Protein 9D1K (pdb70)

Sequence (2134 aa):
NSELIVSTGYGPVQGTARTSLYGTGYVSFQGIPYAKPPVGELRFKDPTPPENWTQVLDCTEQCDPCFHFDRRVNKIVGSEDSLRLNIFSKTIKPTKPLPVMVYIYGGGFVEGTSGTELYGPDYLIEKDIVLVTLNYRVGALGFLCCQSPTAGVPGNAGLKDQRLALRWVRDNIASFGGDPSAITLFGHSAGGASVQYHTIADASNLFQRAIIMSGSTMCSWALTPQRNWPEKLAKAIGWQGEGDEEAALQYLRQQASPESIVDHQEKLFGPQEIQEGLLSPFAPTIEPYESEVCFIPRSPFEMSSRTAWGNSIDIMIGGTSEEGLILLPKVKPQLPSMLQDPRLFVGNVPFFHLKLSLEQRMMAFGEQLKQLYYPDSNPSIDNLDGFVNMASDRIFWHDLHRTILARANYACTAKTFVYRFCVDSPFFNHYRIHMVDPNARGTSHADEISYLFSNIFAKPLDKSTLEYRAIQHLVDIFTSSFATNSDPNCDSTASLSWTAVPKKTAPPYNCLNISNDGVEVVELPESRRLQLWDSFYVNDALFELIVSTGYGPVQGTARTSLYGTGYVSFQGIPYAKPPVGELRFKDPTPPENWTQVLDCTEQCDPCFHFDRRVNIVGSEDSLRLNIFSKTIKPTKPLPVMVYIYGGGFVEGTSGTELYGPDYLIEKDIVLVTLNYRVGALGFLCCQSPTAGVPGNAGLKDQRLALRWVRDNIASFGGDPSSAITLFGHSAGGASVQYHTIADASNLFQRAIIMSGSTMCSWALTPQRNWPEKLAKAIGWQGEGDEEAALQYLRQASPESIVDHQELFGPQEIQESPFAPTIEPYESEVCFIPRSPFEMSRTAWGNSIDIMIGGTSEEGLILLPKVKPQLPSMLQDPRLFVGNVPFHLKLSLEQRMAFGEQLKQLYYPDSNPSIDNLDGFVNMASDRIFWHDLHRTILARANNYACTAKTFVYRFCVDSPFFNHYRIHMVDPNARRGTSHADEISYLFSNIFAKPLDKSTLEYRRAIQHLVDIFTSFATNSDPNCDSTASLSWTAVPKTAPPYNCLNISNDGVEVVELPESRRLQLWDSFYVNDALFELIVSTGYGPVQGTARTSLYGTGYVSFQGIPYAKPPVGELRFKDPTPPENWTQVLDCTEQCDPCFHFDRRVNKIVVGSEDSLRLNIFSKTIKPTKPLPVMVYIYGGGFVEGTSGTELYGPDYLIEKDIVLVTLNYRVGALGFLCCQSPTAGVPGNAGLKDQRLALRWVRDNIASFGGDPSAITLFGHSAGGASVQYHTIADASNLFQRAIIMSGSTMCSWALTPQRNWPEKLAKAIGWQGDEEAALQYLRQASPESIVDHQELFGPQEIQEGLLSPFAPTIEPYESEVCFIPRSPFEMSSRTAWGNSIDIMIGGTSEEGLILLPKVKPQLPSMLQDPRLFVGNVPFHLKLSLEQRMAFGEQLKQLYYPDSNPSIDNLDGFVNMASDRIFWHDLHRTILARANYACTAKTFVYRFCVDSPFFNHYRIHMVDPNARGTSHADEISYLFSNIFAKPLDKSTLEYRAIQHLVDIFTSSFATNSDPNCDSTASLSWTAVPKTAPPYNCLNISNDGVEVVELPESRRLQLWDSFYVNDALFNSELIVSTGYGPVQGTARTSLYGTGYVSFQGIPYAKPPVGELRFDPTPPENWTQVLDCTEQCDPCFHFDRRVNKIVGSEDSLRLNIFSKTIKPTKPLPVMVYIYGGGFVEGTSGTELYGPDYLIEKDIVLVTLNYRVGALGFLCCQSPTAGVPGNAGLKDQRLALRWVRDNIASFGGDPSAITLFGHSAGGASVQYHTIADASNLFQRAIIMSGSTMCSWALTPQRNWPEKLAKAIGWQGEGDEEAALQYLRQASPESIVDHQEKLFGPQEIQEGLLSPFAPTIEPYESEVCFIPRSPFEMSRTAWGNSIDIMIGGTSEEGLILLPKVKPQLPSMLQDPRLFVGNVPFHLKLSLEQRMAFGEQLKQLYYPDSNPSIDNLDGFVNMASDRIFWHDLHRTILARANYACTAKTFVYRFCVDSPFFNHYRIHMVDPNARGTSHADEISYLFSNIFAKPLDKSTLEYRAIQHLVDIFTSFATNSDPNCDSTASLSWTAVPTAPPYNCLNISNDGVEVVELPESRRLQLWDSFYVNDALF

B-factor: mean 40.13, std 13.58, range [16.26, 100.52]

Foldseek 3Di:
DVLQWFQWPQEIEGWDWDAFLVGQIKIKFEFAALFDQCAQLSFLAATDGHHGDYPHHYRHDHDFAAWAQDPVVRGTTGDSRFLGKMKMASALDDPAAAFEEEEDEDDLLHDDGQDQQQFAQRLQRVDRYMYMYGHFHGFCSQAPDDQDPVLNNQGRSRLSSVQSVLVCCLRTVVSRRHDQAQYEYEYAALRLQSQQLLQLFPLHVSHFEYEREQYHLLFPQQEADDDLLLQLLLVVLPDDDDDDNSVSVVSVSPDDSRSRNVCQAVRDDPVCVLQVHSGNRHHYQGNDDDPRRSHPDRSVVSLLVGNNLAHAYEYEYEDQALLLCCVVCVVCQQVLLVDPCNQLSLLRPPAPDDSVRSVVLSVVLCCVLPVDHGDHPVRCRSVSNSSSCSRTDLSSVLSLLSSLARNPPYFYAYAYEWAWDLQQLVCCCPPRHNPDTTRYRPSCSSLRRPHSRDHDDDCVALSVVSSVLVSQQVSCCSRPVGSDGPQQVVDDRGTQHSVHLWGWHWYQYSVGTDIDIDPCSVVSVSSVVSCVVHDSD/DQWFAAPQEIEGWAWDAFLVGQIKIKFAFAALFDQCAQLSFLAATHGHHHDYDYHYRHDHDWAAFAQDPVVRTTGDSRFLGKMKMESALDDPAFFFEEEEDEDDLLHDDGQDQQQFAQRLLNVDRYMYMYGHFHGFCRQAPDDQDVVSNNQGRNRLSSVQSVLVSCLRGSNSRRHDQAQYEYEYAALRLQSQQLLQLFPLHNSHFEYEREQYHLLFPSQEAEDDLLLQLLLVQLPDPRDDDSSVSVVSVSVDDSVSSNVRQCRDDDVRVVASNGHGYQGNDDDPRRSHPDRSVVSLLVGNSLAHEYEYEYEDQALLLVCLVCVVCVQVLLPPPCNQLSLLHPPAPDDPVRSVVLSVVLCCVQPVPHGGDPVRCRSVSVSSSCSRTDLSSLLSLLSSLARSVPYFYAYAYEKAWDLQQLVCCCPRRHNGDTIRYRPSCSSLAHPHSRDHDDDCPALSVQLSVLVSQQVSCCSRPVGSCGPQQPPHDRGTQHSVPLWGWHWYQYSVGTDIDTDPCSVVSVSVVVSQPVHDSD/DQWFAWPQEIEGWDWDAFQVGAIKIKFEFAALFDQCAFLSFLAATDGHHGDYDHHYRYDHAWAAFAQDPVVRDTTGDSRFLGKMKMASALDDPAFAFEEEEDEDDLLHDDDPDLQQFAQRLQNVDRYMYMYGHFHGFCRQAPDDQDPVLNNQGRNRLSSVQSVLVRCLRTVVSSRHDQAQYEYEYAALRLQSQQLLQLFPLHNSHFEYEREQYHLLFPQQEAEDDLLLQLLLVQLPVPDPSSVSVVSVSVDDSVSSNVRQQSDDPVCVLQPYDGNGHGYQGNDDDPRRSHPDRSVVSLLVGNNLQHEYEYEYEDQQLLLVCLVCVVVVQVLLPDPCNQLSLLNPVAPDDPVRSVVLSVVLCCVLPVDHGDDPVDCRSVRNSSSCSRGDLSSLLSLLSSLARSVPYFYAYAYEWAWDLQQQVCCCPRRNVGDTIRYRCSCSSLRRDHSSDHDDDCVALSNVLSVLVSQQVSCCSHPVGSDDPQNPVDDRGTQHSVHLWGWHWYQYSVGTDIDTDPCSVVSVSSVVSCVVHDSD/DVVQWFAAPQEIEGWDWDAFLVGQIKIKFAFAALFDQCAQLNFQATHGHHHDYDHHYRHDHDFAAFAQDPVVRHTTGDSRFLGKMKMASALDDPAQAFEEEEDEDDLLHDDGQDQQQFACRLQNVDRYMYMYGHFHGFCRQAPDDQDPPSPNQGRNRLSSVQSVLVSCLRGVVSSRHDQAQYEYEYAALRLQSQQLLQLFPLHNSHFEYEREQYHLLFPQQEAEDDLLLQLLLVQLPDDDPDDSSVSVVSVSPDDSSSSNVCQAVRDDPVCVLLVHRGRGHGYQGNDDDPRRSHPDRSVVSLLVGNNLAHAYEYEYEDQALLLCCVVCVVVPQVLQPPPCVQLSLLRPPADADSVRSVVLSVVLCCVQPDPHGDDPVRCRSVRNSSSCSRTDLSSQLSLQSSQVRNPPYFYAYAYEWAKDLQQLVCCCPPRHVPDIINYRCSCSSLAHPHSRDHDDDCVALSNVLSVLVSQQVSVCSGPVHSDGPQQVVHDGGTAHPGLWGWHWYQYSVGTDIGTDPCSVVSVSVVVSNPPHDSD

Secondary structure (DSSP, 8-state):
-GGGEEEETTEEEE-EEEE-TTS-EEEEEEEEE-S----GGGTTSPP-PPPP--SPEE-SSPPPPPSEEETTTTEEE--SS--EEEEEES-SS-SSPEEEEEEE--STTT-----TTTSB-TTGGGSS-EEEEE----THHHH---S-GGG---S-HHHHHHHHHHHHHHHHGGGGTEEEEEEEEEEETHHHHHHHHHHH-TT----SEEEEES--TTSGGG----SSHHHHHHHHHT----S-HHHHHHHHHHS-HHHHHHHTTS---HHHHHTT---SSS----SS--SS-S--S-HHHHHHT-GGGGSEEEEEEETBGGGGHHHHHTTTHHHHTT-TTTTGGGS-TTSS--HHHHHHHHHHHHHHH-SSS--BTTB-HHHHHHHHIIIIIHHHHHHHHHHHHH-SS--EEEEEE----TTT-HHHHHHT-SS--S-BTTGGGGGTSB-TT--PPPTTSHHHHHHHHHHHHHHHHHHHS----GGGTTS--PPPPTT-SS-EEEEEETTEEEEEE-TTHHHHHHHHHTTTTS---/--EEEETTEEEE-EEEE-TTS-EEEEEEEEE-S----GGGTTSPP-PPPP--SPEE-SSPPPPPSB--TTT--B--SS--EEEEEES-SS-SS-EEEEEEE--STTT-----HHHHBTTTGGGSS-EEEEE----HHHHH---SSGGG---S-HHHHHHHHHHHHHHHHGGGGTEEEEEEEEEEETHHHHHHHHHHH-TT----SEEEEES--TTSGGG----SSHHHHHHHHHT----S-HHHHHHHHHHS-HHHHHHH-----HHHHH---SS----SS--SS-S--S-HHHHHHT-GGGGSEEEEEEETTGGGGHHHHHGGGHHHHHH-TTTTGGGS-TTS---HHHHHHHHHHHHHHH-TTS--BTTB-HHHHHHHHIIIIIHHHHHHHHHHHHH-TTS-EEEEEE----TTT-HHIIIII-TT--S--TTGGGGGTSB-TT--PPPTTSHHHHHHHHHHHHHHHHHHHS----GGGTTS--PPPPTT-SS-EEEEE-SS-EEEEE-TTHHHHHHHHHT-SSS---/--EEE-SS-EEE-EEEE-TTS-EEEEEEEEE-S----GGGTTSPP-PPPP--S-EE-SSPPP--SEEETTTTEEE--SS--EEEEEES-SS-SSPEEEEEEE--STTT-----TTTSBSTTGGGSS-EEEEE----THHHH---S-GGG---S-HHHHHHHHHHHHHHHHGGGGTEEEEEEEEEEETHHHHHHHHHHH-TT----SEEEEES--TTSGGG----SSHHHHHHHHHT----HHHHHHHHHHS-HHHHHHH-----HHHHHTT---SSS----SS--SS-S--S-HHHHHHT-GGGGSEEEEEEETBGGGGHHHHHTTTHHHHHS-TTTTGGGS-TTS---HHHHHHHHHHHHHHH-TTS--BTTB-HHHHHHHHIIIIIHHHHHHHHHHHHH-SSS-EEEEEE----TTT-HHIIIII-TT--S-BTTGGGGGTSB-TT-----TTSHHHHHHHHHHHHHHHHHHHS----GGGTTS--PPPPTT-SS-EEEEEETTEEEEEE-TTHHHHHHHHHHTTTS---/-GGGEEEETTEEEE-EEEE-TTS-EEEEEEEEE-S----GGG-----PPPP--S-EE-SSPPP-BSEEETTTTEEE-BSS--EEEEEES-SS-SSPEEEEEEE--STTT-----TTTSBTTTGGGSS-EEEEE----HHHHH-----TTSS--S-HHHHHHHHHHHHHHHHGGGGTEEEEEEEEEEETHHHHHHHHHHH-TT----SEEEEES--TTSGGG----SSHHHHHHHHHT------HHHHHHHHHHS-HHHHHHHTTS---HHHHHTT---SSS----SS--SS-S--S-HHHHHHT-GGGGSEEEEEEESBGGGGHHHHHTTTHHHHHH-TTTTGGGS-TTS---HHHHHHHHHHHHHHH-TT---BTTB-HHHHHHHHIIIIIHHHHHHHHHHHHH-SS--EEEEEE----TTT-HHIIIII-TT--S-BTTGGGGGTSB-TT--PPPTTSHHHHHHHHHHHHHHHHHHHS----GGGSSS--------S--EEEEE-SS-EEEEE-TTHHHHHHHHHT-SSS---

Structure (mmCIF, N/CA/C/O backbone):
data_9D1K
#
_entry.id   9D1K
#
_cell.length_a   87.517
_cell.length_b   108.119
_cell.length_c   115.623
_cell.angle_alpha   90.00
_cell.angle_beta   101.38
_cell.angle_gamma   90.00
#
_symmetry.space_group_name_H-M   'P 1 21 1'
#
loop_
_entity.id
_entity.type
_entity.pdbx_description
1 polymer 'Carboxylic ester hydrolase'
2 polymer 'Carboxylic ester hydrolase'
3 polymer 'Carboxylic ester hydrolase'
4 polymer 'Carboxylic ester hydrolase'
5 non-polymer GLYCEROL
6 non-polymer DI(HYDROXYETHYL)ETHER
7 non-polymer 1,2-ETHANEDIOL
8 non-polymer 3,6,9,12,15,18-HEXAOXAICOSANE-1,20-DIOL
9 non-polymer 'PHOSPHATE ION'
10 non-polymer 3,6,9,12,15,18,21,24,27-NONAOXANONACOSANE-1,29-DIOL
11 non-polymer 'HEXAETHYLENE GLYCOL'
12 non-polymer 'TRIETHYLENE GLYCOL'
13 non-polymer 'TETRAETHYLENE GLYCOL'
14 water water
#
loop_
_atom_site.group_PDB
_atom_site.id
_atom_site.type_symbol
_atom_site.label_atom_id
_atom_site.label_alt_id
_atom_site.label_comp_id
_atom_site.label_asym_id
_atom_site.label_entity_id
_atom_site.label_seq_id
_atom_site.pdbx_PDB_ins_code
_atom_site.Cartn_x
_atom_site.Cartn_y
_atom_site.Cartn_z
_atom_site.occupancy
_atom_site.B_iso_or_equiv
_atom_site.auth_seq_id
_atom_site.auth_comp_id
_atom_site.auth_asym_id
_atom_site.auth_atom_id
_atom_site.pdbx_PDB_model_num
ATOM 1 N N . ASN A 1 3 ? 26.262 31.363 35.878 1.00 63.35 3 ASN A N 1
ATOM 2 C CA . ASN A 1 3 ? 27.150 30.284 35.467 1.00 62.92 3 ASN A CA 1
ATOM 3 C C . ASN A 1 3 ? 28.543 30.457 36.049 1.00 59.38 3 ASN A C 1
ATOM 4 O O . ASN A 1 3 ? 29.025 29.585 36.775 1.00 48.08 3 ASN A O 1
ATOM 9 N N . SER A 1 4 ? 29.180 31.587 35.720 1.00 58.00 4 SER A N 1
ATOM 10 C CA . SER A 1 4 ? 30.516 31.873 36.234 1.00 56.45 4 SER A CA 1
ATOM 11 C C . SER A 1 4 ? 30.567 31.787 37.758 1.00 56.67 4 SER A C 1
ATOM 12 O O . SER A 1 4 ? 31.584 31.355 38.325 1.00 50.21 4 SER A O 1
ATOM 15 N N . GLU A 1 5 ? 29.482 32.173 38.438 1.00 55.95 5 GLU A N 1
ATOM 16 C CA . GLU A 1 5 ? 29.399 31.963 39.881 1.00 56.68 5 GLU A CA 1
ATOM 17 C C . GLU A 1 5 ? 29.476 30.488 40.252 1.00 55.19 5 GLU A C 1
ATOM 18 O O . GLU A 1 5 ? 29.828 30.163 41.396 1.00 49.57 5 GLU A O 1
ATOM 24 N N . LEU A 1 6 ? 29.162 29.596 39.307 1.00 49.19 6 LEU A N 1
ATOM 25 C CA . LEU A 1 6 ? 29.115 28.158 39.536 1.00 44.71 6 LEU A CA 1
ATOM 26 C C . LEU A 1 6 ? 30.315 27.432 38.940 1.00 36.59 6 LEU A C 1
ATOM 27 O O . LEU A 1 6 ? 30.244 26.221 38.707 1.00 30.73 6 LEU A O 1
ATOM 32 N N . ILE A 1 7 ? 31.407 28.146 38.657 1.00 32.36 7 ILE A N 1
ATOM 33 C CA . ILE A 1 7 ? 32.687 27.509 38.360 1.00 34.84 7 ILE A CA 1
ATOM 34 C C . ILE A 1 7 ? 33.464 27.434 39.663 1.00 32.62 7 ILE A C 1
ATOM 35 O O . ILE A 1 7 ? 33.639 28.449 40.345 1.00 32.54 7 ILE A O 1
ATOM 40 N N . VAL A 1 8 ? 33.910 26.237 40.025 1.00 32.26 8 VAL A N 1
ATOM 41 C CA . VAL A 1 8 ? 34.630 26.024 41.272 1.00 27.43 8 VAL A CA 1
ATOM 42 C C . VAL A 1 8 ? 36.005 25.499 40.924 1.00 31.73 8 VAL A C 1
ATOM 43 O O . VAL A 1 8 ? 36.131 24.539 40.157 1.00 29.38 8 VAL A O 1
ATOM 47 N N . SER A 1 9 ? 37.030 26.124 41.488 1.00 31.37 9 SER A N 1
ATOM 48 C CA . SER A 1 9 ? 38.398 25.672 41.305 1.00 33.97 9 SER A CA 1
ATOM 49 C C . SER A 1 9 ? 38.705 24.576 42.324 1.00 36.08 9 SER A C 1
ATOM 50 O O . SER A 1 9 ? 38.551 24.786 43.536 1.00 28.61 9 SER A O 1
ATOM 53 N N . THR A 1 10 ? 39.118 23.408 41.832 1.00 32.05 10 THR A N 1
ATOM 54 C CA . THR A 1 10 ? 39.546 22.292 42.665 1.00 33.65 10 THR A CA 1
ATOM 55 C C . THR A 1 10 ? 41.032 22.014 42.456 1.00 36.28 10 THR A C 1
ATOM 56 O O . THR A 1 10 ? 41.682 22.585 41.576 1.00 34.57 10 THR A O 1
ATOM 60 N N . GLY A 1 11 ? 41.573 21.119 43.286 1.00 37.65 11 GLY A N 1
ATOM 61 C CA . GLY A 1 11 ? 42.974 20.743 43.136 1.00 37.62 11 GLY A CA 1
ATOM 62 C C . GLY A 1 11 ? 43.284 20.047 41.826 1.00 38.78 11 GLY A C 1
ATOM 63 O O . GLY A 1 11 ? 44.450 20.007 41.412 1.00 38.74 11 GLY A O 1
ATOM 64 N N . TYR A 1 12 ? 42.266 19.494 41.162 1.00 33.57 12 TYR A N 1
ATOM 65 C CA . TYR A 1 12 ? 42.405 18.859 39.857 1.00 39.00 12 TYR A CA 1
ATOM 66 C C . TYR A 1 12 ? 42.120 19.803 38.693 1.00 38.53 12 TYR A C 1
ATOM 67 O O . TYR A 1 12 ? 42.408 19.445 37.545 1.00 35.82 12 TYR A O 1
ATOM 76 N N . GLY A 1 13 ? 41.553 20.983 38.958 1.00 31.19 13 GLY A N 1
ATOM 77 C CA . GLY A 1 13 ? 41.142 21.895 37.919 1.00 37.22 13 GLY A CA 1
ATOM 78 C C . GLY A 1 13 ? 39.755 22.449 38.180 1.00 34.42 13 GLY A C 1
ATOM 79 O O . GLY A 1 13 ? 39.094 22.087 39.161 1.00 34.10 13 GLY A O 1
ATOM 80 N N . PRO A 1 14 ? 39.287 23.337 37.306 1.00 34.61 14 PRO A N 1
ATOM 81 C CA . PRO A 1 14 ? 37.951 23.912 37.478 1.00 31.97 14 PRO A CA 1
ATOM 82 C C . PRO A 1 14 ? 36.851 23.019 36.925 1.00 32.98 14 PRO A C 1
ATOM 83 O O . PRO A 1 14 ? 37.047 22.245 35.983 1.00 33.24 14 PRO A O 1
ATOM 87 N N . VAL A 1 15 ? 35.677 23.127 37.553 1.00 27.90 15 VAL A N 1
ATOM 88 C CA . VAL A 1 15 ? 34.487 22.407 37.119 1.00 31.66 15 VAL A CA 1
ATOM 89 C C . VAL A 1 15 ? 33.320 23.381 37.118 1.00 30.49 15 VAL A C 1
ATOM 90 O O . VAL A 1 15 ? 33.263 24.310 37.932 1.00 31.38 15 VAL A O 1
ATOM 94 N N . GLN A 1 16 ? 32.374 23.145 36.213 1.00 33.38 16 GLN A N 1
ATOM 95 C CA . GLN A 1 16 ? 31.240 24.031 35.997 1.00 31.96 16 GLN A CA 1
ATOM 96 C C . GLN A 1 16 ? 29.952 23.310 36.391 1.00 30.19 16 GLN A C 1
ATOM 97 O O . GLN A 1 16 ? 29.656 22.236 35.860 1.00 33.87 16 GLN A O 1
ATOM 103 N N . GLY A 1 17 ? 29.195 23.902 37.318 1.00 28.58 17 GLY A N 1
ATOM 104 C CA . GLY A 1 17 ? 27.933 23.350 37.766 1.00 33.54 17 GLY A CA 1
ATOM 105 C C . GLY A 1 17 ? 26.734 24.057 37.134 1.00 36.94 17 GLY A C 1
ATOM 106 O O . GLY A 1 17 ? 26.875 24.950 36.306 1.00 34.28 17 GLY A O 1
ATOM 107 N N . THR A 1 18 ? 25.533 23.630 37.557 1.00 32.89 18 THR A N 1
ATOM 108 C CA . THR A 1 18 ? 24.264 24.182 37.082 1.00 33.65 18 THR A CA 1
ATOM 109 C C . THR A 1 18 ? 23.400 24.617 38.256 1.00 39.93 18 THR A C 1
ATOM 110 O O . THR A 1 18 ? 23.461 24.038 39.345 1.00 34.06 18 THR A O 1
ATOM 114 N N . ALA A 1 19 ? 22.559 25.619 38.016 1.00 31.72 19 ALA A N 1
ATOM 115 C CA . ALA A 1 19 ? 21.495 25.949 38.953 1.00 32.82 19 ALA A CA 1
ATOM 116 C C . ALA A 1 19 ? 20.289 25.065 38.657 1.00 33.63 19 ALA A C 1
ATOM 117 O O . ALA A 1 19 ? 19.982 24.786 37.495 1.00 34.31 19 ALA A O 1
ATOM 119 N N . ARG A 1 20 ? 19.622 24.601 39.712 1.00 33.70 20 ARG A N 1
ATOM 120 C CA . ARG A 1 20 ? 18.486 23.697 39.577 1.00 31.83 20 ARG A CA 1
ATOM 121 C C . ARG A 1 20 ? 17.358 24.166 40.479 1.00 34.39 20 ARG A C 1
ATOM 122 O O . ARG A 1 20 ? 17.565 24.957 41.405 1.00 33.53 20 ARG A O 1
ATOM 130 N N . THR A 1 21 ? 16.158 23.659 40.197 1.00 31.61 21 THR A N 1
ATOM 131 C CA . THR A 1 21 ? 14.980 23.885 41.026 1.00 35.53 21 THR A CA 1
ATOM 132 C C . THR A 1 21 ? 14.417 22.544 41.477 1.00 29.58 21 THR A C 1
ATOM 133 O O . THR A 1 21 ? 14.187 21.652 40.652 1.00 37.62 21 THR A O 1
ATOM 137 N N . SER A 1 22 ? 14.191 22.410 42.777 1.00 34.07 22 SER A N 1
ATOM 138 C CA . SER A 1 22 ? 13.665 21.171 43.335 1.00 31.46 22 SER A CA 1
ATOM 139 C C . SER A 1 22 ? 12.186 20.997 42.971 1.00 37.17 22 SER A C 1
ATOM 140 O O . SER A 1 22 ? 11.553 21.889 42.395 1.00 35.05 22 SER A O 1
ATOM 143 N N . LEU A 1 23 ? 11.634 19.816 43.306 1.00 37.68 23 LEU A N 1
ATOM 144 C CA . LEU A 1 23 ? 10.200 19.580 43.116 1.00 34.79 23 LEU A CA 1
ATOM 145 C C . LEU A 1 23 ? 9.345 20.556 43.911 1.00 39.09 23 LEU A C 1
ATOM 146 O O . LEU A 1 23 ? 8.209 20.840 43.517 1.00 40.80 23 LEU A O 1
ATOM 151 N N . TYR A 1 24 ? 9.852 21.054 45.039 1.00 32.73 24 TYR A N 1
ATOM 152 C CA . TYR A 1 24 ? 9.110 21.977 45.886 1.00 37.20 24 TYR A CA 1
ATOM 153 C C . TYR A 1 24 ? 9.460 23.432 45.603 1.00 37.97 24 TYR A C 1
ATOM 154 O O . TYR A 1 24 ? 9.113 24.305 46.400 1.00 38.66 24 TYR A O 1
ATOM 163 N N . GLY A 1 25 ? 10.137 23.707 44.485 1.00 34.82 25 GLY A N 1
ATOM 164 C CA . GLY A 1 25 ? 10.468 25.071 44.099 1.00 32.01 25 GLY A CA 1
ATOM 165 C C . GLY A 1 25 ? 11.691 25.668 44.760 1.00 38.40 25 GLY A C 1
ATOM 166 O O . GLY A 1 25 ? 11.867 26.891 44.712 1.00 33.27 25 GLY A O 1
ATOM 167 N N . THR A 1 26 ? 12.556 24.847 45.358 1.00 38.00 26 THR A N 1
ATOM 168 C CA . THR A 1 26 ? 13.719 25.343 46.089 1.00 33.44 26 THR A CA 1
ATOM 169 C C . THR A 1 26 ? 14.928 25.334 45.170 1.00 36.47 26 THR A C 1
ATOM 170 O O . THR A 1 26 ? 15.204 24.325 44.508 1.00 33.21 26 THR A O 1
ATOM 174 N N . GLY A 1 27 ? 15.647 26.456 45.131 1.00 33.79 27 GLY A N 1
ATOM 175 C CA . GLY A 1 27 ? 16.824 26.546 44.293 1.00 28.57 27 GLY A CA 1
ATOM 176 C C . GLY A 1 27 ? 18.006 25.851 44.955 1.00 28.83 27 GLY A C 1
ATOM 177 O O . GLY A 1 27 ? 18.207 25.935 46.165 1.00 29.93 27 GLY A O 1
ATOM 178 N N . TYR A 1 28 ? 18.783 25.145 44.139 1.00 31.02 28 TYR A N 1
ATOM 179 C CA . TYR A 1 28 ? 20.017 24.531 44.610 1.00 34.97 28 TYR A CA 1
ATOM 180 C C . TYR A 1 28 ? 20.979 24.439 43.431 1.00 34.29 28 TYR A C 1
ATOM 181 O O . TYR A 1 28 ? 20.628 24.751 42.291 1.00 33.00 28 TYR A O 1
ATOM 190 N N . VAL A 1 29 ? 22.207 24.017 43.716 1.00 28.14 29 VAL A N 1
ATOM 191 C CA . VAL A 1 29 ? 23.260 23.915 42.714 1.00 32.66 29 VAL A CA 1
ATOM 192 C C . VAL A 1 29 ? 23.685 22.458 42.603 1.00 32.25 29 VAL A C 1
ATOM 193 O O . VAL A 1 29 ? 23.673 21.715 43.591 1.00 29.03 29 VAL A O 1
ATOM 197 N N . SER A 1 30 ? 24.077 22.055 41.400 1.00 26.85 30 SER A N 1
ATOM 198 C CA . SER A 1 30 ? 24.499 20.684 41.146 1.00 32.78 30 SER A CA 1
ATOM 199 C C . SER A 1 30 ? 25.795 20.653 40.345 1.00 35.08 30 SER A C 1
ATOM 200 O O . SER A 1 30 ? 25.987 21.449 39.419 1.00 31.01 30 SER A O 1
ATOM 203 N N . PHE A 1 31 ? 26.680 19.724 40.710 1.00 29.86 31 PHE A N 1
ATOM 204 C CA . PHE A 1 31 ? 27.820 19.337 39.889 1.00 26.63 31 PHE A CA 1
ATOM 205 C C . PHE A 1 31 ? 27.717 17.843 39.662 1.00 31.21 31 PHE A C 1
ATOM 206 O O . PHE A 1 31 ? 27.620 17.086 40.634 1.00 35.15 31 PHE A O 1
ATOM 214 N N . GLN A 1 32 ? 27.759 17.407 38.402 1.00 26.97 32 GLN A N 1
ATOM 215 C CA . GLN A 1 32 ? 27.586 15.993 38.103 1.00 25.31 32 GLN A CA 1
ATOM 216 C C . GLN A 1 32 ? 28.673 15.499 37.163 1.00 32.32 32 GLN A C 1
ATOM 217 O O . GLN A 1 32 ? 29.066 16.203 36.224 1.00 32.08 32 GLN A O 1
ATOM 223 N N . GLY A 1 33 ? 29.133 14.271 37.410 1.00 26.49 33 GLY A N 1
ATOM 224 C CA . GLY A 1 33 ? 30.124 13.654 36.553 1.00 32.76 33 GLY A CA 1
ATOM 225 C C . GLY A 1 33 ? 31.549 14.078 36.814 1.00 32.27 33 GLY A C 1
ATOM 226 O O . GLY A 1 33 ? 32.385 13.993 35.903 1.00 30.96 33 GLY A O 1
ATOM 227 N N . ILE A 1 34 ? 31.862 14.519 38.030 1.00 29.11 34 ILE A N 1
ATOM 228 C CA . ILE A 1 34 ? 33.244 14.852 38.383 1.00 26.43 34 ILE A CA 1
ATOM 229 C C . ILE A 1 34 ? 34.043 13.558 38.462 1.00 30.32 34 ILE A C 1
ATOM 230 O O . ILE A 1 34 ? 33.725 12.690 39.281 1.00 26.81 34 ILE A O 1
ATOM 235 N N . PRO A 1 35 ? 35.090 13.390 37.660 1.00 31.78 35 PRO A N 1
ATOM 236 C CA . PRO A 1 35 ? 35.870 12.150 37.732 1.00 28.27 35 PRO A CA 1
ATOM 237 C C . PRO A 1 35 ? 36.729 12.139 38.985 1.00 26.86 35 PRO A C 1
ATOM 238 O O . PRO A 1 35 ? 37.377 13.136 39.316 1.00 29.12 35 PRO A O 1
ATOM 242 N N . TYR A 1 36 ? 36.697 11.022 39.710 1.00 25.38 36 TYR A N 1
ATOM 243 C CA . TYR A 1 36 ? 37.581 10.825 40.853 1.00 25.17 36 TYR A CA 1
ATOM 244 C C . TYR A 1 36 ? 38.624 9.747 40.590 1.00 26.57 36 TYR A C 1
ATOM 245 O O . TYR A 1 36 ? 39.435 9.456 41.478 1.00 28.66 36 TYR A O 1
ATOM 254 N N . ALA A 1 37 ? 38.632 9.159 39.395 1.00 30.37 37 ALA A N 1
ATOM 255 C CA . ALA A 1 37 ? 39.570 8.092 39.056 1.00 28.19 37 ALA A CA 1
ATOM 256 C C . ALA A 1 37 ? 39.933 8.167 37.583 1.00 33.22 37 ALA A C 1
ATOM 257 O O . ALA A 1 37 ? 39.203 8.739 36.770 1.00 30.61 37 ALA A O 1
ATOM 259 N N . LYS A 1 38 ? 41.074 7.568 37.252 1.00 30.68 38 LYS A N 1
ATOM 260 C CA . LYS A 1 38 ? 41.410 7.318 35.857 1.00 36.25 38 LYS A CA 1
ATOM 261 C C . LYS A 1 38 ? 40.398 6.346 35.249 1.00 34.79 38 LYS A C 1
ATOM 262 O O . LYS A 1 38 ? 40.003 5.374 35.901 1.00 32.53 38 LYS A O 1
ATOM 268 N N . PRO A 1 39 ? 39.963 6.569 34.013 1.00 31.93 39 PRO A N 1
ATOM 269 C CA . PRO A 1 39 ? 39.001 5.649 33.377 1.00 32.69 39 PRO A CA 1
ATOM 270 C C . PRO A 1 39 ? 39.534 4.228 33.348 1.00 36.86 39 PRO A C 1
ATOM 271 O O . PRO A 1 39 ? 40.607 3.965 32.786 1.00 36.40 39 PRO A O 1
ATOM 275 N N . PRO A 1 40 ? 38.821 3.281 33.959 1.00 32.37 40 PRO A N 1
ATOM 276 C CA . PRO A 1 40 ? 39.342 1.902 34.056 1.00 31.44 40 PRO A CA 1
ATOM 277 C C . PRO A 1 40 ? 39.066 1.098 32.790 1.00 40.20 40 PRO A C 1
ATOM 278 O O . PRO A 1 40 ? 38.278 0.142 32.762 1.00 36.49 40 PRO A O 1
ATOM 282 N N . VAL A 1 41 ? 39.749 1.471 31.705 1.00 33.52 41 VAL A N 1
ATOM 283 C CA . VAL A 1 41 ? 39.435 0.952 30.380 1.00 38.38 41 VAL A CA 1
ATOM 284 C C . VAL A 1 41 ? 40.661 0.237 29.818 1.00 40.05 41 VAL A C 1
ATOM 285 O O . VAL A 1 41 ? 41.789 0.423 30.286 1.00 38.06 41 VAL A O 1
ATOM 289 N N . GLY A 1 42 ? 40.419 -0.610 28.816 1.00 42.13 42 GLY A N 1
ATOM 290 C CA . GLY A 1 42 ? 41.507 -1.348 28.185 1.00 38.53 42 GLY A CA 1
ATOM 291 C C . GLY A 1 42 ? 42.227 -2.244 29.177 1.00 40.93 42 GLY A C 1
ATOM 292 O O . GLY A 1 42 ? 41.622 -3.091 29.850 1.00 36.12 42 GLY A O 1
ATOM 293 N N . GLU A 1 43 ? 43.543 -2.053 29.293 1.00 39.27 43 GLU A N 1
ATOM 294 C CA . GLU A 1 43 ? 44.331 -2.870 30.205 1.00 43.46 43 GLU A CA 1
ATOM 295 C C . GLU A 1 43 ? 44.044 -2.558 31.669 1.00 36.91 43 GLU A C 1
ATOM 296 O O . GLU A 1 43 ? 44.518 -3.292 32.546 1.00 36.50 43 GLU A O 1
ATOM 302 N N . LEU A 1 44 ? 43.313 -1.482 31.954 1.00 33.26 44 LEU A N 1
ATOM 303 C CA . LEU A 1 44 ? 42.957 -1.115 33.318 1.00 36.92 44 LEU A CA 1
ATOM 304 C C . LEU A 1 44 ? 41.642 -1.737 33.770 1.00 29.56 44 LEU A C 1
ATOM 305 O O . LEU A 1 44 ? 41.275 -1.605 34.942 1.00 31.73 44 LEU A O 1
ATOM 310 N N . ARG A 1 45 ? 40.926 -2.408 32.876 1.00 34.19 45 ARG A N 1
ATOM 311 C CA . ARG A 1 45 ? 39.708 -3.091 33.280 1.00 34.80 45 ARG A CA 1
ATOM 312 C C . ARG A 1 45 ? 40.029 -4.116 34.363 1.00 36.11 45 ARG A C 1
ATOM 313 O O . ARG A 1 45 ? 41.068 -4.783 34.315 1.00 31.79 45 ARG A O 1
ATOM 321 N N . PHE A 1 46 ? 39.145 -4.195 35.368 1.00 33.22 46 PHE A N 1
ATOM 322 C CA . PHE A 1 46 ? 39.226 -5.038 36.558 1.00 32.79 46 PHE A CA 1
ATOM 323 C C . PHE A 1 46 ? 40.286 -4.581 37.551 1.00 34.32 46 PHE A C 1
ATOM 324 O O . PHE A 1 46 ? 40.395 -5.182 38.636 1.00 34.77 46 PHE A O 1
ATOM 332 N N . LYS A 1 47 ? 41.087 -3.563 37.225 1.00 27.71 47 LYS A N 1
ATOM 333 C CA . LYS A 1 47 ? 42.146 -3.141 38.130 1.00 30.77 47 LYS A CA 1
ATOM 334 C C . LYS A 1 47 ? 41.626 -2.131 39.143 1.00 30.39 47 LYS A C 1
ATOM 335 O O . LYS A 1 47 ? 40.645 -1.415 38.902 1.00 30.58 47 LYS A O 1
ATOM 341 N N . ASP A 1 48 ? 42.293 -2.102 40.286 1.00 27.33 48 ASP A N 1
ATOM 342 C CA . ASP A 1 48 ? 41.975 -1.148 41.330 1.00 32.85 48 ASP A CA 1
ATOM 343 C C . ASP A 1 48 ? 42.153 0.268 40.782 1.00 34.93 48 ASP A C 1
ATOM 344 O O . ASP A 1 48 ? 43.047 0.506 39.960 1.00 31.23 48 ASP A O 1
ATOM 349 N N . PRO A 1 49 ? 41.320 1.220 41.188 1.00 29.28 49 PRO A N 1
ATOM 350 C CA . PRO A 1 49 ? 41.342 2.549 40.564 1.00 27.32 49 PRO A CA 1
ATOM 351 C C . PRO A 1 49 ? 42.508 3.405 41.048 1.00 27.66 49 PRO A C 1
ATOM 352 O O . PRO A 1 49 ? 43.070 3.207 42.127 1.00 30.90 49 PRO A O 1
ATOM 356 N N . THR A 1 50 ? 42.858 4.386 40.229 1.00 30.58 50 THR A N 1
ATOM 357 C CA . THR A 1 50 ? 43.899 5.349 40.556 1.00 33.52 50 THR A CA 1
ATOM 358 C C . THR A 1 50 ? 43.410 6.757 40.247 1.00 25.76 50 THR A C 1
ATOM 359 O O . THR A 1 50 ? 42.502 6.935 39.429 1.00 27.72 50 THR A O 1
ATOM 363 N N . PRO A 1 51 ? 44.005 7.779 40.870 1.00 29.63 51 PRO A N 1
ATOM 364 C CA . PRO A 1 51 ? 43.479 9.139 40.719 1.00 33.24 51 PRO A CA 1
ATOM 365 C C . PRO A 1 51 ? 43.591 9.618 39.284 1.00 33.94 51 PRO A C 1
ATOM 366 O O . PRO A 1 51 ? 44.499 9.202 38.541 1.00 31.12 51 PRO A O 1
ATOM 370 N N . PRO A 1 52 ? 42.715 10.531 38.868 1.00 30.01 52 PRO A N 1
ATOM 371 C CA . PRO A 1 52 ? 42.701 10.984 37.475 1.00 34.03 52 PRO A CA 1
ATOM 372 C C . PRO A 1 52 ? 43.763 12.045 37.206 1.00 37.51 52 PRO A C 1
ATOM 373 O O . PRO A 1 52 ? 44.368 12.610 38.119 1.00 35.67 52 PRO A O 1
ATOM 377 N N . GLU A 1 53 ? 43.975 12.297 35.911 1.00 36.26 53 GLU A N 1
ATOM 378 C CA . GLU A 1 53 ? 44.878 13.349 35.458 1.00 41.69 53 GLU A CA 1
ATOM 379 C C . GLU A 1 53 ? 44.235 14.713 35.693 1.00 37.39 53 GLU A C 1
ATOM 380 O O . GLU A 1 53 ? 43.020 14.877 35.534 1.00 36.55 53 GLU A O 1
ATOM 386 N N . ASN A 1 54 ? 45.050 15.696 36.073 1.00 35.76 54 ASN A N 1
ATOM 387 C CA . ASN A 1 54 ? 44.574 17.070 36.170 1.00 35.31 54 ASN A CA 1
ATOM 388 C C . ASN A 1 54 ? 44.111 17.580 34.814 1.00 39.60 54 ASN A C 1
ATOM 389 O O . ASN A 1 54 ? 44.473 17.052 33.757 1.00 38.61 54 ASN A O 1
ATOM 394 N N . TRP A 1 55 ? 43.299 18.631 34.858 1.00 36.82 55 TRP A N 1
ATOM 395 C CA . TRP A 1 55 ? 42.815 19.288 33.657 1.00 34.44 55 TRP A CA 1
ATOM 396 C C . TRP A 1 55 ? 42.849 20.790 33.890 1.00 37.39 55 TRP A C 1
ATOM 397 O O . TRP A 1 55 ? 42.796 21.262 35.032 1.00 37.09 55 TRP A O 1
ATOM 408 N N . THR A 1 56 ? 42.961 21.537 32.800 1.00 40.09 56 THR A N 1
ATOM 409 C CA . THR A 1 56 ? 43.018 22.992 32.877 1.00 41.83 56 THR A CA 1
ATOM 410 C C . THR A 1 56 ? 41.768 23.666 32.343 1.00 37.35 56 THR A C 1
ATOM 411 O O . THR A 1 56 ? 41.323 24.666 32.915 1.00 38.97 56 THR A O 1
ATOM 415 N N . GLN A 1 57 ? 41.174 23.134 31.277 1.00 39.24 57 GLN A N 1
ATOM 416 C CA . GLN A 1 57 ? 39.929 23.687 30.769 1.00 36.58 57 GLN A CA 1
ATOM 417 C C . GLN A 1 57 ? 38.787 23.390 31.741 1.00 46.65 57 GLN A C 1
ATOM 418 O O . GLN A 1 57 ? 38.773 22.358 32.421 1.00 43.00 57 GLN A O 1
ATOM 424 N N . VAL A 1 58 ? 37.817 24.305 31.796 1.00 36.91 58 VAL A N 1
ATOM 425 C CA . VAL A 1 58 ? 36.673 24.108 32.682 1.00 40.18 58 VAL A CA 1
ATOM 426 C C . VAL A 1 58 ? 35.925 22.854 32.262 1.00 33.69 58 VAL A C 1
ATOM 427 O O . VAL A 1 58 ? 35.446 22.746 31.128 1.00 36.77 58 VAL A O 1
ATOM 431 N N . LEU A 1 59 ? 35.815 21.900 33.182 1.00 36.42 59 LEU A N 1
ATOM 432 C CA . LEU A 1 59 ? 35.121 20.650 32.902 1.00 36.57 59 LEU A CA 1
ATOM 433 C C . LEU A 1 59 ? 33.611 20.833 33.073 1.00 30.37 59 LEU A C 1
ATOM 434 O O . LEU A 1 59 ? 33.144 21.274 34.127 1.00 33.55 59 LEU A O 1
ATOM 439 N N . ASP A 1 60 ? 32.851 20.494 32.037 1.00 33.02 60 ASP A N 1
ATOM 440 C CA . ASP A 1 60 ? 31.399 20.640 32.051 1.00 33.05 60 ASP A CA 1
ATOM 441 C C . ASP A 1 60 ? 30.793 19.566 32.952 1.00 35.25 60 ASP A C 1
ATOM 442 O O . ASP A 1 60 ? 30.827 18.378 32.624 1.00 35.33 60 ASP A O 1
ATOM 447 N N . CYS A 1 61 ? 30.232 19.982 34.085 1.00 29.53 61 CYS A N 1
ATOM 448 C CA . CYS A 1 61 ? 29.607 19.078 35.045 1.00 33.28 61 CYS A CA 1
ATOM 449 C C . CYS A 1 61 ? 28.159 19.491 35.280 1.00 30.31 61 CYS A C 1
ATOM 450 O O . CYS A 1 61 ? 27.641 19.444 36.398 1.00 35.21 61 CYS A O 1
ATOM 453 N N . THR A 1 62 ? 27.495 19.898 34.206 1.00 30.15 62 THR A N 1
ATOM 454 C CA . THR A 1 62 ? 26.140 20.415 34.237 1.00 33.79 62 THR A CA 1
ATOM 455 C C . THR A 1 62 ? 25.090 19.359 33.938 1.00 30.48 62 THR A C 1
ATOM 456 O O . THR A 1 62 ? 23.899 19.656 34.004 1.00 31.63 62 THR A O 1
ATOM 460 N N . GLU A 1 63 ? 25.494 18.144 33.604 1.00 29.85 63 GLU A N 1
ATOM 461 C CA . GLU A 1 63 ? 24.555 17.144 33.131 1.00 39.59 63 GLU A CA 1
ATOM 462 C C . GLU A 1 63 ? 24.848 15.827 33.818 1.00 35.43 63 GLU A C 1
ATOM 463 O O . GLU A 1 63 ? 25.994 15.542 34.170 1.00 30.52 63 GLU A O 1
ATOM 469 N N . GLN A 1 64 ? 23.801 15.019 33.984 1.00 33.61 64 GLN A N 1
ATOM 470 C CA . GLN A 1 64 ? 23.973 13.701 34.578 1.00 36.24 64 GLN A CA 1
ATOM 471 C C . GLN A 1 64 ? 24.904 12.866 33.713 1.00 35.15 64 GLN A C 1
ATOM 472 O O . GLN A 1 64 ? 24.781 12.847 32.488 1.00 32.32 64 GLN A O 1
ATOM 478 N N . CYS A 1 65 ? 25.834 12.165 34.353 1.00 31.28 65 CYS A N 1
ATOM 479 C CA . CYS A 1 65 ? 26.767 11.323 33.623 1.00 34.46 65 CYS A CA 1
ATOM 480 C C . CYS A 1 65 ? 26.213 9.904 33.483 1.00 35.53 65 CYS A C 1
ATOM 481 O O . CYS A 1 65 ? 25.182 9.549 34.053 1.00 33.23 65 CYS A O 1
ATOM 484 N N . ASP A 1 66 ? 26.924 9.082 32.719 1.00 33.64 66 ASP A N 1
ATOM 485 C CA . ASP A 1 66 ? 26.511 7.696 32.565 1.00 35.78 66 ASP A CA 1
ATOM 486 C C . ASP A 1 66 ? 26.840 6.885 33.821 1.00 32.73 66 ASP A C 1
ATOM 487 O O . ASP A 1 66 ? 27.821 7.170 34.515 1.00 34.44 66 ASP A O 1
ATOM 492 N N . PRO A 1 67 ? 26.035 5.871 34.128 1.00 32.09 67 PRO A N 1
ATOM 493 C CA . PRO A 1 67 ? 26.352 4.966 35.233 1.00 28.37 67 PRO A CA 1
ATOM 494 C C . PRO A 1 67 ? 27.387 3.935 34.814 1.00 36.00 67 PRO A C 1
ATOM 495 O O . PRO A 1 67 ? 27.779 3.848 33.650 1.00 34.67 67 PRO A O 1
ATOM 499 N N . CYS A 1 68 ? 27.832 3.147 35.794 1.00 27.54 68 CYS A N 1
ATOM 500 C CA . CYS A 1 68 ? 28.645 1.982 35.481 1.00 27.34 68 CYS A CA 1
ATOM 501 C C . CYS A 1 68 ? 27.798 0.955 34.723 1.00 33.60 68 CYS A C 1
ATOM 502 O O . CYS A 1 68 ? 26.565 1.002 34.746 1.00 30.68 68 CYS A O 1
ATOM 505 N N . PHE A 1 69 ? 28.479 0.048 34.011 1.00 31.07 69 PHE A N 1
ATOM 506 C CA . PHE A 1 69 ? 27.793 -0.950 33.194 1.00 28.38 69 PHE A CA 1
ATOM 507 C C . PHE A 1 69 ? 26.961 -1.883 34.062 1.00 29.40 69 PHE A C 1
ATOM 508 O O . PHE A 1 69 ? 27.458 -2.452 35.038 1.00 28.89 69 PHE A O 1
ATOM 516 N N . HIS A 1 70 ? 25.699 -2.060 33.683 1.00 29.77 70 HIS A N 1
ATOM 517 C CA . HIS A 1 70 ? 24.802 -2.960 34.393 1.00 32.28 70 HIS A CA 1
ATOM 518 C C . HIS A 1 70 ? 23.528 -3.094 33.584 1.00 33.95 70 HIS A C 1
ATOM 519 O O . HIS A 1 70 ? 23.243 -2.279 32.703 1.00 35.49 70 HIS A O 1
ATOM 526 N N . PHE A 1 71 ? 22.755 -4.121 33.910 1.00 33.92 71 PHE A N 1
ATOM 527 C CA . PHE A 1 71 ? 21.422 -4.254 33.335 1.00 35.70 71 PHE A CA 1
ATOM 528 C C . PHE A 1 71 ? 20.474 -3.398 34.167 1.00 39.25 71 PHE A C 1
ATOM 529 O O . PHE A 1 71 ? 20.252 -3.678 35.350 1.00 37.17 71 PHE A O 1
ATOM 537 N N . ASP A 1 72 ? 19.933 -2.341 33.566 1.00 38.17 72 ASP A N 1
ATOM 538 C CA . ASP A 1 72 ? 19.056 -1.412 34.268 1.00 44.42 72 ASP A CA 1
ATOM 539 C C . ASP A 1 72 ? 17.633 -1.954 34.178 1.00 45.84 72 ASP A C 1
ATOM 540 O O . ASP A 1 72 ? 17.010 -1.910 33.112 1.00 46.83 72 ASP A O 1
ATOM 545 N N . ARG A 1 73 ? 17.127 -2.469 35.299 1.00 44.10 73 ARG A N 1
ATOM 546 C CA . ARG A 1 73 ? 15.825 -3.123 35.306 1.00 49.19 73 ARG A CA 1
ATOM 547 C C . ARG A 1 73 ? 14.692 -2.149 35.010 1.00 54.60 73 ARG A C 1
ATOM 548 O O . ARG A 1 73 ? 13.643 -2.577 34.516 1.00 49.78 73 ARG A O 1
ATOM 556 N N . ARG A 1 74 ? 14.887 -0.849 35.277 1.00 54.52 74 ARG A N 1
ATOM 557 C CA . ARG A 1 74 ? 13.834 0.131 35.012 1.00 50.60 74 ARG A CA 1
ATOM 558 C C . ARG A 1 74 ? 13.585 0.303 33.517 1.00 53.19 74 ARG A C 1
ATOM 559 O O . ARG A 1 74 ? 12.431 0.414 33.086 1.00 57.70 74 ARG A O 1
ATOM 567 N N . VAL A 1 75 ? 14.650 0.354 32.713 1.00 51.82 75 VAL A N 1
ATOM 568 C CA . VAL A 1 75 ? 14.526 0.514 31.266 1.00 49.47 75 VAL A CA 1
ATOM 569 C C . VAL A 1 75 ? 14.728 -0.794 30.513 1.00 47.85 75 VAL A C 1
ATOM 570 O O . VAL A 1 75 ? 14.636 -0.806 29.278 1.00 51.89 75 VAL A O 1
ATOM 574 N N . ASN A 1 76 ? 15.005 -1.891 31.222 1.00 47.71 76 ASN A N 1
ATOM 575 C CA . ASN A 1 76 ? 15.093 -3.235 30.641 1.00 48.46 76 ASN A CA 1
ATOM 576 C C . ASN A 1 76 ? 16.108 -3.303 29.500 1.00 50.77 76 ASN A C 1
ATOM 577 O O . ASN A 1 76 ? 15.820 -3.800 28.410 1.00 46.39 76 ASN A O 1
ATOM 582 N N . LYS A 1 77 ? 17.317 -2.817 29.772 1.00 45.02 77 LYS A N 1
ATOM 583 C CA . LYS A 1 77 ? 18.402 -2.869 28.801 1.00 46.86 77 LYS A CA 1
ATOM 584 C C . LYS A 1 77 ? 19.714 -2.632 29.533 1.00 41.55 77 LYS A C 1
ATOM 585 O O . LYS A 1 77 ? 19.748 -1.987 30.584 1.00 40.17 77 LYS A O 1
ATOM 591 N N . ILE A 1 78 ? 20.792 -3.168 28.967 1.00 34.44 78 ILE A N 1
ATOM 592 C CA . ILE A 1 78 ? 22.124 -2.852 29.459 1.00 33.49 78 ILE A CA 1
ATOM 593 C C . ILE A 1 78 ? 22.391 -1.371 29.236 1.00 36.99 78 ILE A C 1
ATOM 594 O O . ILE A 1 78 ? 22.147 -0.837 28.145 1.00 39.56 78 ILE A O 1
ATOM 599 N N . VAL A 1 79 ? 22.869 -0.688 30.279 1.00 34.64 79 VAL A N 1
ATOM 600 C CA . VAL A 1 79 ? 23.242 0.715 30.185 1.00 36.76 79 VAL A CA 1
ATOM 601 C C . VAL A 1 79 ? 24.638 0.879 30.762 1.00 36.20 79 VAL A C 1
ATOM 602 O O . VAL A 1 79 ? 25.214 -0.046 31.339 1.00 33.27 79 VAL A O 1
ATOM 606 N N . GLY A 1 80 ? 25.178 2.075 30.589 1.00 37.48 80 GLY A N 1
ATOM 607 C CA . GLY A 1 80 ? 26.390 2.476 31.269 1.00 32.43 80 GLY A CA 1
ATOM 608 C C . GLY A 1 80 ? 27.572 2.618 30.324 1.00 37.51 80 GLY A C 1
ATOM 609 O O . GLY A 1 80 ? 27.493 2.373 29.117 1.00 33.56 80 GLY A O 1
ATOM 610 N N . SER A 1 81 ? 28.682 3.029 30.930 1.00 36.88 81 SER A N 1
ATOM 611 C CA . SER A 1 81 ? 29.936 3.277 30.242 1.00 30.16 81 SER A CA 1
ATOM 612 C C . SER A 1 81 ? 31.061 2.827 31.158 1.00 37.16 81 SER A C 1
ATOM 613 O O . SER A 1 81 ? 30.940 2.886 32.386 1.00 30.94 81 SER A O 1
ATOM 616 N N . GLU A 1 82 ? 32.162 2.359 30.569 1.00 32.02 82 GLU A N 1
ATOM 617 C CA . GLU A 1 82 ? 33.275 2.002 31.432 1.00 30.50 82 GLU A CA 1
ATOM 618 C C . GLU A 1 82 ? 33.950 3.231 32.026 1.00 33.22 82 GLU A C 1
ATOM 619 O O . GLU A 1 82 ? 34.575 3.121 33.086 1.00 34.74 82 GLU A O 1
ATOM 625 N N . ASP A 1 83 ? 33.797 4.396 31.393 1.00 34.18 83 ASP A N 1
ATOM 626 C CA . ASP A 1 83 ? 34.362 5.657 31.886 1.00 38.33 83 ASP A CA 1
ATOM 627 C C . ASP A 1 83 ? 33.322 6.357 32.767 1.00 38.81 83 ASP A C 1
ATOM 628 O O . ASP A 1 83 ? 32.777 7.422 32.449 1.00 35.03 83 ASP A O 1
ATOM 633 N N . SER A 1 84 ? 33.072 5.730 33.916 1.00 33.96 84 SER A N 1
ATOM 634 C CA . SER A 1 84 ? 31.960 6.088 34.786 1.00 32.22 84 SER A CA 1
ATOM 635 C C . SER A 1 84 ? 32.377 6.335 36.234 1.00 27.63 84 SER A C 1
ATOM 636 O O . SER A 1 84 ? 31.500 6.477 37.090 1.00 33.36 84 SER A O 1
ATOM 639 N N . LEU A 1 85 ? 33.677 6.383 36.543 1.00 27.90 85 LEU A N 1
ATOM 640 C CA . LEU A 1 85 ? 34.127 6.556 37.928 1.00 27.12 85 LEU A CA 1
ATOM 641 C C . LEU A 1 85 ? 34.049 8.039 38.292 1.00 32.98 85 LEU A C 1
ATOM 642 O O . LEU A 1 85 ? 35.056 8.749 38.389 1.00 29.06 85 LEU A O 1
ATOM 647 N N . ARG A 1 86 ? 32.819 8.504 38.526 1.00 26.63 86 ARG A N 1
ATOM 648 C CA . ARG A 1 86 ? 32.524 9.915 38.721 1.00 26.17 86 ARG A CA 1
ATOM 649 C C . ARG A 1 86 ? 31.590 10.081 39.911 1.00 29.08 86 ARG A C 1
ATOM 650 O O . ARG A 1 86 ? 30.911 9.133 40.318 1.00 25.75 86 ARG A O 1
ATOM 658 N N . LEU A 1 87 ? 31.566 11.295 40.471 1.00 25.43 87 LEU A N 1
ATOM 659 C CA . LEU A 1 87 ? 30.697 11.622 41.606 1.00 25.05 87 LEU A CA 1
ATOM 660 C C . LEU A 1 87 ? 29.962 12.938 41.347 1.00 26.93 87 LEU A C 1
ATOM 661 O O . LEU A 1 87 ? 30.284 13.694 40.424 1.00 26.39 87 LEU A O 1
ATOM 666 N N . ASN A 1 88 ? 28.965 13.210 42.193 1.00 26.77 88 ASN A N 1
ATOM 667 C CA . ASN A 1 88 ? 28.078 14.355 42.037 1.00 24.37 88 ASN A CA 1
ATOM 668 C C . ASN A 1 88 ? 27.978 15.096 43.361 1.00 26.59 88 ASN A C 1
ATOM 669 O O . ASN A 1 88 ? 28.069 14.492 44.436 1.00 25.19 88 ASN A O 1
ATOM 674 N N . ILE A 1 89 ? 27.785 16.414 43.290 1.00 26.87 89 ILE A N 1
ATOM 675 C CA . ILE A 1 89 ? 27.693 17.242 44.487 1.00 23.16 89 ILE A CA 1
ATOM 676 C C . ILE A 1 89 ? 26.437 18.095 44.412 1.00 27.77 89 ILE A C 1
ATOM 677 O O . ILE A 1 89 ? 26.189 18.743 43.389 1.00 28.36 89 ILE A O 1
ATOM 682 N N . PHE A 1 90 ? 25.673 18.132 45.508 1.00 22.72 90 PHE A N 1
ATOM 683 C CA . PHE A 1 90 ? 24.453 18.931 45.569 1.00 26.37 90 PHE A CA 1
ATOM 684 C C . PHE A 1 90 ? 24.406 19.743 46.861 1.00 28.24 90 PHE A C 1
ATOM 685 O O . PHE A 1 90 ? 24.727 19.237 47.946 1.00 26.20 90 PHE A O 1
ATOM 693 N N . SER A 1 91 ? 23.984 21.005 46.751 1.00 26.95 91 SER A N 1
ATOM 694 C CA . SER A 1 91 ? 23.769 21.850 47.921 1.00 23.54 91 SER A CA 1
ATOM 695 C C . SER A 1 91 ? 22.924 23.049 47.497 1.00 27.90 91 SER A C 1
ATOM 696 O O . SER A 1 91 ? 22.927 23.436 46.327 1.00 28.14 91 SER A O 1
ATOM 699 N N . LYS A 1 92 ? 22.191 23.620 48.457 1.00 29.46 92 LYS A N 1
ATOM 700 C CA . LYS A 1 92 ? 21.466 24.863 48.184 1.00 31.09 92 LYS A CA 1
ATOM 701 C C . LYS A 1 92 ? 22.392 25.917 47.583 1.00 35.06 92 LYS A C 1
ATOM 702 O O . LYS A 1 92 ? 22.055 26.557 46.581 1.00 33.85 92 LYS A O 1
ATOM 708 N N . THR A 1 93 ? 23.579 26.078 48.164 1.00 34.31 93 THR A N 1
ATOM 709 C CA . THR A 1 93 ? 24.591 26.998 47.663 1.00 38.01 93 THR A CA 1
ATOM 710 C C . THR A 1 93 ? 25.979 26.417 47.916 1.00 33.02 93 THR A C 1
ATOM 711 O O . THR A 1 93 ? 26.194 25.679 48.879 1.00 33.07 93 THR A O 1
ATOM 715 N N . ILE A 1 94 ? 26.926 26.785 47.055 1.00 39.13 94 ILE A N 1
ATOM 716 C CA . ILE A 1 94 ? 28.310 26.355 47.219 1.00 39.27 94 ILE A CA 1
ATOM 717 C C . ILE A 1 94 ? 29.102 27.491 47.846 1.00 41.10 94 ILE A C 1
ATOM 718 O O . ILE A 1 94 ? 30.337 27.463 47.872 1.00 41.51 94 ILE A O 1
ATOM 723 N N . LYS A 1 95 ? 28.407 28.506 48.340 1.00 41.44 95 LYS A N 1
ATOM 724 C CA . LYS A 1 95 ? 29.041 29.580 49.103 1.00 44.68 95 LYS A CA 1
ATOM 725 C C . LYS A 1 95 ? 28.329 29.770 50.438 1.00 42.45 95 LYS A C 1
ATOM 726 O O . LYS A 1 95 ? 27.860 30.870 50.756 1.00 43.73 95 LYS A O 1
ATOM 732 N N . PRO A 1 96 ? 28.254 28.723 51.264 1.00 43.67 96 PRO A N 1
ATOM 733 C CA . PRO A 1 96 ? 27.606 28.873 52.567 1.00 39.27 96 PRO A CA 1
ATOM 734 C C . PRO A 1 96 ? 28.412 29.791 53.467 1.00 37.28 96 PRO A C 1
ATOM 735 O O . PRO A 1 96 ? 29.611 30.007 53.274 1.00 47.71 96 PRO A O 1
ATOM 739 N N . THR A 1 97 ? 27.735 30.321 54.486 1.00 43.75 97 THR A N 1
ATOM 740 C CA . THR A 1 97 ? 28.416 31.215 55.415 1.00 49.19 97 THR A CA 1
ATOM 741 C C . THR A 1 97 ? 29.481 30.482 56.217 1.00 46.90 97 THR A C 1
ATOM 742 O O . THR A 1 97 ? 30.483 31.087 56.616 1.00 52.10 97 THR A O 1
ATOM 746 N N . LYS A 1 98 ? 29.290 29.189 56.454 1.00 46.62 98 LYS A N 1
ATOM 747 C CA . LYS A 1 98 ? 30.202 28.357 57.222 1.00 45.16 98 LYS A CA 1
ATOM 748 C C . LYS A 1 98 ? 30.235 26.974 56.590 1.00 40.66 98 LYS A C 1
ATOM 749 O O . LYS A 1 98 ? 29.237 26.536 55.999 1.00 36.78 98 LYS A O 1
ATOM 755 N N . PRO A 1 99 ? 31.373 26.279 56.673 1.00 37.85 99 PRO A N 1
ATOM 756 C CA . PRO A 1 99 ? 31.458 24.925 56.114 1.00 35.21 99 PRO A CA 1
ATOM 757 C C . PRO A 1 99 ? 30.332 24.040 56.624 1.00 29.89 99 PRO A C 1
ATOM 758 O O . PRO A 1 99 ? 30.014 24.036 57.813 1.00 31.59 99 PRO A O 1
ATOM 762 N N . LEU A 1 100 ? 29.692 23.281 55.674 1.00 27.60 100 LEU A N 1
ATOM 763 C CA . LEU A 1 100 ? 28.508 22.474 55.965 1.00 26.63 100 LEU A CA 1
ATOM 764 C C . LEU A 1 100 ? 28.869 21.005 56.183 1.00 23.79 100 LEU A C 1
ATOM 765 O O . LEU A 1 100 ? 29.818 20.500 55.567 1.00 27.58 100 LEU A O 1
ATOM 770 N N . PRO A 1 101 ? 28.122 20.293 57.037 1.00 26.14 101 PRO A N 1
ATOM 771 C CA . PRO A 1 101 ? 28.234 18.825 57.074 1.00 27.41 101 PRO A CA 1
ATOM 772 C C . PRO A 1 101 ? 28.011 18.215 55.694 1.00 26.64 101 PRO A C 1
ATOM 773 O O . PRO A 1 101 ? 27.227 18.718 54.882 1.00 25.90 101 PRO A O 1
ATOM 777 N N . VAL A 1 102 ? 28.686 17.094 55.446 1.00 22.73 102 VAL A N 1
ATOM 778 C CA . VAL A 1 102 ? 28.690 16.455 54.141 1.00 21.26 102 VAL A CA 1
ATOM 779 C C . VAL A 1 102 ? 28.089 15.068 54.313 1.00 24.46 102 VAL A C 1
ATOM 780 O O . VAL A 1 102 ? 28.366 14.388 55.305 1.00 23.47 102 VAL A O 1
ATOM 784 N N . MET A 1 103 ? 27.214 14.677 53.390 1.00 22.16 103 MET A N 1
ATOM 785 C CA . MET A 1 103 ? 26.618 13.347 53.409 1.00 19.75 103 MET A CA 1
ATOM 786 C C . MET A 1 103 ? 26.926 12.665 52.089 1.00 22.88 103 MET A C 1
ATOM 787 O O . MET A 1 103 ? 26.582 13.183 51.023 1.00 23.75 103 MET A O 1
ATOM 792 N N . VAL A 1 104 ? 27.553 11.496 52.164 1.00 20.21 104 VAL A N 1
ATOM 793 C CA . VAL A 1 104 ? 28.029 10.764 50.994 1.00 18.46 104 VAL A CA 1
ATOM 794 C C . VAL A 1 104 ? 27.251 9.462 50.916 1.00 21.29 104 VAL A C 1
ATOM 795 O O . VAL A 1 104 ? 27.280 8.671 51.860 1.00 21.65 104 VAL A O 1
ATOM 799 N N . TYR A 1 105 ? 26.526 9.260 49.811 1.00 23.72 105 TYR A N 1
ATOM 800 C CA . TYR A 1 105 ? 25.637 8.121 49.655 1.00 20.14 105 TYR A CA 1
ATOM 801 C C . TYR A 1 105 ? 26.268 7.060 48.755 1.00 22.27 105 TYR A C 1
ATOM 802 O O . TYR A 1 105 ? 26.799 7.379 47.685 1.00 23.86 105 TYR A O 1
ATOM 811 N N . ILE A 1 106 ? 26.174 5.798 49.183 1.00 22.71 106 ILE A N 1
ATOM 812 C CA . ILE A 1 106 ? 26.599 4.637 48.400 1.00 22.34 106 ILE A CA 1
ATOM 813 C C . ILE A 1 106 ? 25.338 3.851 48.036 1.00 22.69 106 ILE A C 1
ATOM 814 O O . ILE A 1 106 ? 24.673 3.307 48.927 1.00 21.77 106 ILE A O 1
ATOM 819 N N . TYR A 1 107 ? 25.015 3.763 46.739 1.00 22.18 107 TYR A N 1
ATOM 820 C CA . TYR A 1 107 ? 23.780 3.077 46.341 1.00 23.85 107 TYR A CA 1
ATOM 821 C C . TYR A 1 107 ? 23.901 1.557 46.516 1.00 27.07 107 TYR A C 1
ATOM 822 O O . TYR A 1 107 ? 24.997 0.981 46.571 1.00 23.23 107 TYR A O 1
ATOM 831 N N . GLY A 1 108 ? 22.736 0.906 46.612 1.00 24.52 108 GLY A N 1
ATOM 832 C CA . GLY A 1 108 ? 22.637 -0.541 46.594 1.00 23.39 108 GLY A CA 1
ATOM 833 C C . GLY A 1 108 ? 22.364 -1.075 45.202 1.00 26.82 108 GLY A C 1
ATOM 834 O O . GLY A 1 108 ? 22.528 -0.382 44.193 1.00 26.15 108 GLY A O 1
ATOM 835 N N . GLY A 1 109 ? 21.943 -2.335 45.150 1.00 26.85 109 GLY A N 1
ATOM 836 C CA . GLY A 1 109 ? 21.775 -3.014 43.881 1.00 31.41 109 GLY A CA 1
ATOM 837 C C . GLY A 1 109 ? 22.499 -4.343 43.817 1.00 31.07 109 GLY A C 1
ATOM 838 O O . GLY A 1 109 ? 22.873 -4.795 42.731 1.00 26.03 109 GLY A O 1
ATOM 839 N N . GLY A 1 110 ? 22.745 -4.947 44.981 1.00 23.91 110 GLY A N 1
ATOM 840 C CA . GLY A 1 110 ? 23.263 -6.302 45.051 1.00 24.73 110 GLY A CA 1
ATOM 841 C C . GLY A 1 110 ? 24.681 -6.474 44.547 1.00 32.59 110 GLY A C 1
ATOM 842 O O . GLY A 1 110 ? 25.092 -7.606 44.258 1.00 25.35 110 GLY A O 1
ATOM 843 N N . PHE A 1 111 ? 25.441 -5.378 44.441 1.00 23.07 111 PHE A N 1
ATOM 844 C CA . PHE A 1 111 ? 26.799 -5.324 43.877 1.00 23.74 111 PHE A CA 1
ATOM 845 C C . PHE A 1 111 ? 26.818 -5.614 42.381 1.00 29.41 111 PHE A C 1
ATOM 846 O O . PHE A 1 111 ? 27.895 -5.743 41.787 1.00 30.41 111 PHE A O 1
ATOM 854 N N . VAL A 1 112 ? 25.658 -5.713 41.742 1.00 29.25 112 VAL A N 1
ATOM 855 C CA . VAL A 1 112 ? 25.596 -6.052 40.326 1.00 27.72 112 VAL A CA 1
ATOM 856 C C . VAL A 1 112 ? 24.949 -4.956 39.495 1.00 30.83 112 VAL A C 1
ATOM 857 O O . VAL A 1 112 ? 25.154 -4.926 38.268 1.00 27.23 112 VAL A O 1
ATOM 861 N N . GLU A 1 113 ? 24.179 -4.053 40.106 1.00 26.36 113 GLU A N 1
ATOM 862 C CA . GLU A 1 113 ? 23.556 -2.956 39.391 1.00 27.43 113 GLU A CA 1
ATOM 863 C C . GLU A 1 113 ? 23.568 -1.719 40.287 1.00 25.13 113 GLU A C 1
ATOM 864 O O . GLU A 1 113 ? 23.985 -1.768 41.445 1.00 28.93 113 GLU A O 1
ATOM 870 N N . GLY A 1 114 ? 23.089 -0.608 39.747 1.00 31.49 114 GLY A N 1
ATOM 871 C CA . GLY A 1 114 ? 22.961 0.602 40.521 1.00 33.01 114 GLY A CA 1
ATOM 872 C C . GLY A 1 114 ? 23.374 1.814 39.720 1.00 31.81 114 GLY A C 1
ATOM 873 O O . GLY A 1 114 ? 24.051 1.700 38.695 1.00 32.62 114 GLY A O 1
ATOM 874 N N . THR A 1 115 ? 22.970 2.986 40.184 1.00 27.93 115 THR A N 1
ATOM 875 C CA . THR A 1 115 ? 23.277 4.225 39.492 1.00 27.93 115 THR A CA 1
ATOM 876 C C . THR A 1 115 ? 23.176 5.354 40.499 1.00 24.38 115 THR A C 1
ATOM 877 O O . THR A 1 115 ? 22.422 5.267 41.464 1.00 28.97 115 THR A O 1
ATOM 881 N N . SER A 1 116 ? 23.929 6.416 40.266 1.00 26.46 116 SER A N 1
ATOM 882 C CA . SER A 1 116 ? 23.765 7.631 41.047 1.00 25.02 116 SER A CA 1
ATOM 883 C C . SER A 1 116 ? 22.823 8.625 40.369 1.00 29.21 116 SER A C 1
ATOM 884 O O . SER A 1 116 ? 22.730 9.779 40.802 1.00 27.07 116 SER A O 1
ATOM 887 N N . GLY A 1 117 ? 22.101 8.190 39.334 1.00 32.90 117 GLY A N 1
ATOM 888 C CA . GLY A 1 117 ? 21.228 9.106 38.623 1.00 34.38 117 GLY A CA 1
ATOM 889 C C . GLY A 1 117 ? 20.135 9.647 39.523 1.00 30.01 117 GLY A C 1
ATOM 890 O O . GLY A 1 117 ? 19.692 8.987 40.464 1.00 33.36 117 GLY A O 1
ATOM 891 N N . THR A 1 118 ? 19.700 10.878 39.229 1.00 32.92 118 THR A N 1
ATOM 892 C CA . THR A 1 118 ? 18.654 11.508 40.028 1.00 28.46 118 THR A CA 1
ATOM 893 C C . THR A 1 118 ? 17.258 10.929 39.750 1.00 28.79 118 THR A C 1
ATOM 894 O O . THR A 1 118 ? 16.302 11.312 40.436 1.00 26.36 118 THR A O 1
ATOM 898 N N . GLU A 1 119 ? 17.117 10.002 38.801 1.00 31.05 119 GLU A N 1
ATOM 899 C CA . GLU A 1 119 ? 15.832 9.332 38.598 1.00 32.49 119 GLU A CA 1
ATOM 900 C C . GLU A 1 119 ? 15.523 8.378 39.743 1.00 34.62 119 GLU A C 1
ATOM 901 O O . GLU A 1 119 ? 14.369 7.957 39.906 1.00 29.36 119 GLU A O 1
ATOM 907 N N . LEU A 1 120 ? 16.541 8.010 40.521 1.00 30.10 120 LEU A N 1
ATOM 908 C CA . LEU A 1 120 ? 16.394 7.231 41.746 1.00 31.84 120 LEU A CA 1
ATOM 909 C C . LEU A 1 120 ? 16.865 7.985 42.978 1.00 29.56 120 LEU A C 1
ATOM 910 O O . LEU A 1 120 ? 16.219 7.904 44.019 1.00 25.92 120 LEU A O 1
ATOM 915 N N . TYR A 1 121 ? 17.984 8.718 42.892 1.00 24.08 121 TYR A N 1
ATOM 916 C CA . TYR A 1 121 ? 18.545 9.363 44.070 1.00 25.51 121 TYR A CA 1
ATOM 917 C C . TYR A 1 121 ? 18.631 10.875 43.884 1.00 28.00 121 TYR A C 1
ATOM 918 O O . TYR A 1 121 ? 19.724 11.449 43.911 1.00 25.88 121 TYR A O 1
ATOM 927 N N . GLY A 1 122 ? 17.485 11.532 43.713 1.00 27.58 122 GLY A N 1
ATOM 928 C CA . GLY A 1 122 ? 17.449 12.970 43.584 1.00 28.45 122 GLY A CA 1
ATOM 929 C C . GLY A 1 122 ? 17.690 13.686 44.898 1.00 26.96 122 GLY A C 1
ATOM 930 O O . GLY A 1 122 ? 17.302 13.219 45.971 1.00 27.17 122 GLY A O 1
ATOM 931 N N . PRO A 1 123 ? 18.337 14.852 44.836 1.00 24.68 123 PRO A N 1
ATOM 932 C CA . PRO A 1 123 ? 18.710 15.570 46.059 1.00 25.82 123 PRO A CA 1
ATOM 933 C C . PRO A 1 123 ? 17.614 16.427 46.657 1.00 28.11 123 PRO A C 1
ATOM 934 O O . PRO A 1 123 ? 17.850 17.033 47.702 1.00 26.80 123 PRO A O 1
ATOM 938 N N . ASP A 1 124 ? 16.421 16.457 46.049 1.00 28.40 124 ASP A N 1
ATOM 939 C CA . ASP A 1 124 ? 15.460 17.525 46.325 1.00 32.21 124 ASP A CA 1
ATOM 940 C C . ASP A 1 124 ? 15.112 17.648 47.810 1.00 29.52 124 ASP A C 1
ATOM 941 O O . ASP A 1 124 ? 14.967 18.766 48.319 1.00 31.82 124 ASP A O 1
ATOM 946 N N . TYR A 1 125 ? 14.945 16.522 48.521 1.00 26.61 125 TYR A N 1
ATOM 947 C CA . TYR A 1 125 ? 14.504 16.623 49.916 1.00 25.73 125 TYR A CA 1
ATOM 948 C C . TYR A 1 125 ? 15.675 16.918 50.846 1.00 28.95 125 TYR A C 1
ATOM 949 O O . TYR A 1 125 ? 15.530 17.634 51.847 1.00 25.67 125 TYR A O 1
ATOM 958 N N . LEU A 1 126 ? 16.842 16.352 50.547 1.00 27.29 126 LEU A N 1
ATOM 959 C CA . LEU A 1 126 ? 17.975 16.521 51.452 1.00 23.59 126 LEU A CA 1
ATOM 960 C C . LEU A 1 126 ? 18.526 17.943 51.423 1.00 27.21 126 LEU A C 1
ATOM 961 O O . LEU A 1 126 ? 18.957 18.461 52.461 1.00 26.89 126 LEU A O 1
ATOM 966 N N . ILE A 1 127 ? 18.515 18.596 50.256 1.00 26.42 127 ILE A N 1
ATOM 967 C CA . ILE A 1 127 ? 19.119 19.924 50.161 1.00 25.42 127 ILE A CA 1
ATOM 968 C C . ILE A 1 127 ? 18.282 21.005 50.832 1.00 30.79 127 ILE A C 1
ATOM 969 O O . ILE A 1 127 ? 18.745 22.141 50.950 1.00 31.32 127 ILE A O 1
ATOM 974 N N . GLU A 1 128 ? 17.067 20.689 51.288 1.00 31.66 128 GLU A N 1
ATOM 975 C CA . GLU A 1 128 ? 16.345 21.637 52.128 1.00 29.48 128 GLU A CA 1
ATOM 976 C C . GLU A 1 128 ? 17.062 21.896 53.442 1.00 34.37 128 GLU A C 1
ATOM 977 O O . GLU A 1 128 ? 16.794 22.912 54.090 1.00 32.07 128 GLU A O 1
ATOM 983 N N . LYS A 1 129 ? 17.972 21.014 53.837 1.00 28.43 129 LYS A N 1
ATOM 984 C CA . LYS A 1 129 ? 18.771 21.174 55.041 1.00 27.87 129 LYS A CA 1
ATOM 985 C C . LYS A 1 129 ? 20.158 21.702 54.682 1.00 28.24 129 LYS A C 1
ATOM 986 O O . LYS A 1 129 ? 20.573 21.701 53.524 1.00 30.69 129 LYS A O 1
ATOM 992 N N . ASP A 1 130 ? 20.875 22.172 55.701 1.00 28.39 130 ASP A N 1
ATOM 993 C CA . ASP A 1 130 ? 22.178 22.800 55.494 1.00 34.63 130 ASP A CA 1
ATOM 994 C C . ASP A 1 130 ? 23.249 21.716 55.456 1.00 30.00 130 ASP A C 1
ATOM 995 O O . ASP A 1 130 ? 24.055 21.549 56.378 1.00 33.18 130 ASP A O 1
ATOM 1000 N N . ILE A 1 131 ? 23.218 20.948 54.363 1.00 27.00 131 ILE A N 1
ATOM 1001 C CA . ILE A 1 131 ? 24.188 19.888 54.116 1.00 28.71 131 ILE A CA 1
ATOM 1002 C C . ILE A 1 131 ? 24.640 19.946 52.659 1.00 27.96 131 ILE A C 1
ATOM 1003 O O . ILE A 1 131 ? 23.950 20.477 51.784 1.00 25.79 131 ILE A O 1
ATOM 1008 N N . VAL A 1 132 ? 25.822 19.384 52.396 1.00 22.36 132 VAL A N 1
ATOM 1009 C CA . VAL A 1 132 ? 26.260 19.084 51.039 1.00 25.58 132 VAL A CA 1
ATOM 1010 C C . VAL A 1 132 ? 26.040 17.596 50.796 1.00 25.26 132 VAL A C 1
ATOM 1011 O O . VAL A 1 132 ? 26.487 16.766 51.590 1.00 25.87 132 VAL A O 1
ATOM 1015 N N . LEU A 1 133 ? 25.328 17.253 49.723 1.00 22.51 133 LEU A N 1
ATOM 1016 C CA . LEU A 1 133 ? 25.050 15.861 49.399 1.00 24.38 133 LEU A CA 1
ATOM 1017 C C . LEU A 1 133 ? 25.968 15.408 48.275 1.00 25.02 133 LEU A C 1
ATOM 1018 O O . LEU A 1 133 ? 26.096 16.097 47.258 1.00 25.37 133 LEU A O 1
ATOM 1023 N N . VAL A 1 134 ? 26.619 14.259 48.464 1.00 24.47 134 VAL A N 1
ATOM 1024 C CA . VAL A 1 134 ? 27.467 13.651 47.449 1.00 22.12 134 VAL A CA 1
ATOM 1025 C C . VAL A 1 134 ? 26.891 12.289 47.098 1.00 22.45 134 VAL A C 1
ATOM 1026 O O . VAL A 1 134 ? 26.616 11.482 47.991 1.00 23.52 134 VAL A O 1
ATOM 1030 N N . THR A 1 135 ? 26.729 12.023 45.804 1.00 22.35 135 THR A N 1
ATOM 1031 C CA . THR A 1 135 ? 26.437 10.673 45.356 1.00 21.62 135 THR A CA 1
ATOM 1032 C C . THR A 1 135 ? 27.522 10.278 44.360 1.00 25.74 135 THR A C 1
ATOM 1033 O O . THR A 1 135 ? 28.235 11.129 43.829 1.00 24.67 135 THR A O 1
ATOM 1037 N N . LEU A 1 136 ? 27.655 8.983 44.095 1.00 24.49 136 LEU A N 1
ATOM 1038 C CA . LEU A 1 136 ? 28.823 8.570 43.328 1.00 24.27 136 LEU A CA 1
ATOM 1039 C C . LEU A 1 136 ? 28.542 7.246 42.637 1.00 26.64 136 LEU A C 1
ATOM 1040 O O . LEU A 1 136 ? 27.687 6.469 43.069 1.00 24.05 136 LEU A O 1
ATOM 1045 N N . ASN A 1 137 ? 29.292 6.989 41.566 1.00 24.92 137 ASN A N 1
ATOM 1046 C CA . ASN A 1 137 ? 29.254 5.698 40.889 1.00 25.70 137 ASN A CA 1
ATOM 1047 C C . ASN A 1 137 ? 30.422 4.848 41.356 1.00 25.95 137 ASN A C 1
ATOM 1048 O O . ASN A 1 137 ? 31.518 5.364 41.588 1.00 29.06 137 ASN A O 1
ATOM 1053 N N . TYR A 1 138 ? 30.196 3.539 41.452 1.00 25.04 138 TYR A N 1
ATOM 1054 C CA . TYR A 1 138 ? 31.266 2.575 41.664 1.00 22.95 138 TYR A CA 1
ATOM 1055 C C . TYR A 1 138 ? 30.970 1.346 40.813 1.00 27.00 138 TYR A C 1
ATOM 1056 O O . TYR A 1 138 ? 29.808 1.018 40.550 1.00 23.48 138 TYR A O 1
ATOM 1065 N N . ARG A 1 139 ? 32.026 0.685 40.349 1.00 25.55 139 ARG A N 1
ATOM 1066 C CA . ARG A 1 139 ? 31.835 -0.437 39.437 1.00 26.33 139 ARG A CA 1
ATOM 1067 C C . ARG A 1 139 ? 31.121 -1.588 40.137 1.00 25.20 139 ARG A C 1
ATOM 1068 O O . ARG A 1 139 ? 31.398 -1.907 41.301 1.00 23.42 139 ARG A O 1
ATOM 1076 N N . VAL A 1 140 ? 30.196 -2.210 39.407 1.00 24.02 140 VAL A N 1
ATOM 1077 C CA . VAL A 1 140 ? 29.393 -3.314 39.897 1.00 27.06 140 VAL A CA 1
ATOM 1078 C C . VAL A 1 140 ? 29.557 -4.503 38.947 1.00 31.98 140 VAL A C 1
ATOM 1079 O O . VAL A 1 140 ? 30.084 -4.386 37.836 1.00 26.02 140 VAL A O 1
ATOM 1083 N N . GLY A 1 141 ? 29.103 -5.662 39.403 1.00 27.11 141 GLY A N 1
ATOM 1084 C CA . GLY A 1 141 ? 29.207 -6.864 38.589 1.00 25.58 141 GLY A CA 1
ATOM 1085 C C . GLY A 1 141 ? 30.633 -7.380 38.527 1.00 31.99 141 GLY A C 1
ATOM 1086 O O . GLY A 1 141 ? 31.483 -7.087 39.391 1.00 27.92 141 GLY A O 1
ATOM 1087 N N . ALA A 1 142 ? 30.900 -8.174 37.486 1.00 28.28 142 ALA A N 1
ATOM 1088 C CA . ALA A 1 142 ? 32.260 -8.668 37.290 1.00 30.60 142 ALA A CA 1
ATOM 1089 C C . ALA A 1 142 ? 33.227 -7.537 36.961 1.00 28.98 142 ALA A C 1
ATOM 1090 O O . ALA A 1 142 ? 34.417 -7.640 37.260 1.00 29.68 142 ALA A O 1
ATOM 1092 N N . LEU A 1 143 ? 32.747 -6.453 36.345 1.00 27.76 143 LEU A N 1
ATOM 1093 C CA . LEU A 1 143 ? 33.635 -5.322 36.088 1.00 29.15 143 LEU A CA 1
ATOM 1094 C C . LEU A 1 143 ? 34.142 -4.706 37.388 1.00 29.34 143 LEU A C 1
ATOM 1095 O O . LEU A 1 143 ? 35.242 -4.142 37.422 1.00 27.74 143 LEU A O 1
ATOM 1100 N N . GLY A 1 144 ? 33.377 -4.845 38.473 1.00 28.94 144 GLY A N 1
ATOM 1101 C CA . GLY A 1 144 ? 33.749 -4.279 39.750 1.00 28.23 144 GLY A CA 1
ATOM 1102 C C . GLY A 1 144 ? 34.271 -5.267 40.772 1.00 23.08 144 GLY A C 1
ATOM 1103 O O . GLY A 1 144 ? 34.892 -4.863 41.758 1.00 28.32 144 GLY A O 1
ATOM 1104 N N . PHE A 1 145 ? 34.051 -6.574 40.555 1.00 24.84 145 PHE A N 1
ATOM 1105 C CA . PHE A 1 145 ? 34.339 -7.529 41.624 1.00 26.49 145 PHE A CA 1
ATOM 1106 C C . PHE A 1 145 ? 35.005 -8.806 41.121 1.00 31.80 145 PHE A C 1
ATOM 1107 O O . PHE A 1 145 ? 34.928 -9.853 41.777 1.00 28.34 145 PHE A O 1
ATOM 1115 N N . LEU A 1 146 ? 35.714 -8.725 39.999 1.00 27.88 146 LEU A N 1
ATOM 1116 C CA . LEU A 1 146 ? 36.518 -9.856 39.561 1.00 27.57 146 LEU A CA 1
ATOM 1117 C C . LEU A 1 146 ? 37.673 -10.069 40.532 1.00 31.75 146 LEU A C 1
ATOM 1118 O O . LEU A 1 146 ? 38.207 -9.122 41.113 1.00 32.86 146 LEU A O 1
ATOM 1123 N N . CYS A 1 147 ? 38.057 -11.330 40.713 1.00 28.42 147 CYS A N 1
ATOM 1124 C CA . CYS A 1 147 ? 39.173 -11.647 41.586 1.00 29.50 147 CYS A CA 1
ATOM 1125 C C . CYS A 1 147 ? 40.005 -12.736 40.930 1.00 33.61 147 CYS A C 1
ATOM 1126 O O . CYS A 1 147 ? 39.481 -13.806 40.604 1.00 30.91 147 CYS A O 1
ATOM 1129 N N . CYS A 1 148 ? 41.296 -12.467 40.761 1.00 34.69 148 CYS A N 1
ATOM 1130 C CA . CYS A 1 148 ? 42.244 -13.435 40.222 1.00 36.17 148 CYS A CA 1
ATOM 1131 C C . CYS A 1 148 ? 43.268 -13.781 41.290 1.00 35.11 148 CYS A C 1
ATOM 1132 O O . CYS A 1 148 ? 43.719 -12.903 42.034 1.00 32.43 148 CYS A O 1
ATOM 1135 N N . GLN A 1 149 ? 43.646 -15.065 41.350 1.00 31.52 149 GLN A N 1
ATOM 1136 C CA . GLN A 1 149 ? 44.482 -15.540 42.448 1.00 36.40 149 GLN A CA 1
ATOM 1137 C C . GLN A 1 149 ? 45.927 -15.081 42.301 1.00 32.71 149 GLN A C 1
ATOM 1138 O O . GLN A 1 149 ? 46.588 -14.782 43.301 1.00 40.35 149 GLN A O 1
ATOM 1144 N N . SER A 1 150 ? 46.431 -15.022 41.082 1.00 33.20 150 SER A N 1
ATOM 1145 C CA . SER A 1 150 ? 47.849 -14.732 40.869 1.00 41.03 150 SER A CA 1
ATOM 1146 C C . SER A 1 150 ? 48.195 -13.309 41.296 1.00 44.11 150 SER A C 1
ATOM 1147 O O . SER A 1 150 ? 47.591 -12.353 40.787 1.00 36.07 150 SER A O 1
ATOM 1150 N N . PRO A 1 151 ? 49.161 -13.118 42.199 1.00 41.60 151 PRO A N 1
ATOM 1151 C CA . PRO A 1 151 ? 49.614 -11.753 42.509 1.00 43.33 151 PRO A CA 1
ATOM 1152 C C . PRO A 1 151 ? 50.092 -10.995 41.284 1.00 49.27 151 PRO A C 1
ATOM 1153 O O . PRO A 1 151 ? 50.034 -9.760 41.277 1.00 58.52 151 PRO A O 1
ATOM 1157 N N . THR A 1 152 ? 50.533 -11.701 40.238 1.00 51.67 152 THR A N 1
ATOM 1158 C CA . THR A 1 152 ? 51.035 -11.056 39.029 1.00 53.76 152 THR A CA 1
ATOM 1159 C C . THR A 1 152 ? 49.904 -10.541 38.146 1.00 54.61 152 THR A C 1
ATOM 1160 O O . THR A 1 152 ? 50.098 -9.571 37.402 1.00 59.50 152 THR A O 1
ATOM 1164 N N . ALA A 1 153 ? 48.712 -11.142 38.242 1.00 48.10 153 ALA A N 1
ATOM 1165 C CA . ALA A 1 153 ? 47.608 -10.752 37.373 1.00 42.63 153 ALA A CA 1
ATOM 1166 C C . ALA A 1 153 ? 47.069 -9.355 37.686 1.00 44.08 153 ALA A C 1
ATOM 1167 O O . ALA A 1 153 ? 46.430 -8.741 36.824 1.00 37.60 153 ALA A O 1
ATOM 1169 N N . GLY A 1 154 ? 47.308 -8.840 38.889 1.00 40.22 154 GLY A N 1
ATOM 1170 C CA . GLY A 1 154 ? 46.881 -7.490 39.218 1.00 44.42 154 GLY A CA 1
ATOM 1171 C C . GLY A 1 154 ? 45.384 -7.275 39.372 1.00 37.53 154 GLY A C 1
ATOM 1172 O O . GLY A 1 154 ? 44.919 -6.140 39.222 1.00 35.00 154 GLY A O 1
ATOM 1173 N N . VAL A 1 155 ? 44.617 -8.322 39.674 1.00 33.71 155 VAL A N 1
ATOM 1174 C CA . VAL A 1 155 ? 43.177 -8.200 39.932 1.00 30.75 155 VAL A CA 1
ATOM 1175 C C . VAL A 1 155 ? 42.875 -8.844 41.282 1.00 30.64 155 VAL A C 1
ATOM 1176 O O . VAL A 1 155 ? 42.379 -9.978 41.333 1.00 31.55 155 VAL A O 1
ATOM 1180 N N . PRO A 1 156 ? 43.188 -8.188 42.400 1.00 31.93 156 PRO A N 1
ATOM 1181 C CA . PRO A 1 156 ? 43.019 -8.842 43.705 1.00 31.67 156 PRO A CA 1
ATOM 1182 C C . PRO A 1 156 ? 41.583 -8.920 44.193 1.00 28.35 156 PRO A C 1
ATOM 1183 O O . PRO A 1 156 ? 41.313 -9.697 45.124 1.00 28.56 156 PRO A O 1
ATOM 1187 N N . GLY A 1 157 ? 40.674 -8.162 43.597 1.00 32.88 157 GLY A N 1
ATOM 1188 C CA . GLY A 1 157 ? 39.272 -8.155 43.962 1.00 27.57 157 GLY A CA 1
ATOM 1189 C C . GLY A 1 157 ? 38.865 -6.842 44.621 1.00 27.59 157 GLY A C 1
ATOM 1190 O O . GLY A 1 157 ? 39.690 -6.004 44.988 1.00 27.19 157 GLY A O 1
ATOM 1191 N N . ASN A 1 158 ? 37.544 -6.679 44.754 1.00 28.27 158 ASN A N 1
ATOM 1192 C CA . ASN A 1 158 ? 36.940 -5.562 45.492 1.00 25.95 158 ASN A CA 1
ATOM 1193 C C . ASN A 1 158 ? 37.162 -4.217 44.819 1.00 25.73 158 ASN A C 1
ATOM 1194 O O . ASN A 1 158 ? 37.161 -3.182 45.491 1.00 25.93 158 ASN A O 1
ATOM 1199 N N . ALA A 1 159 ? 37.315 -4.209 43.494 1.00 23.27 159 ALA A N 1
ATOM 1200 C CA . ALA A 1 159 ? 37.547 -2.952 42.785 1.00 29.09 159 ALA A CA 1
ATOM 1201 C C . ALA A 1 159 ? 36.418 -1.957 43.032 1.00 23.94 159 ALA A C 1
ATOM 1202 O O . ALA A 1 159 ? 36.660 -0.754 43.150 1.00 23.37 159 ALA A O 1
ATOM 1204 N N . GLY A 1 160 ? 35.178 -2.441 43.121 1.00 22.39 160 GLY A N 1
ATOM 1205 C CA . GLY A 1 160 ? 34.067 -1.536 43.381 1.00 23.47 160 GLY A CA 1
ATOM 1206 C C . GLY A 1 160 ? 34.124 -0.901 44.763 1.00 25.53 160 GLY A C 1
ATOM 1207 O O . GLY A 1 160 ? 33.801 0.282 44.925 1.00 26.81 160 GLY A O 1
ATOM 1208 N N . LEU A 1 161 ? 34.523 -1.673 45.781 1.00 22.44 161 LEU A N 1
ATOM 1209 C CA . LEU A 1 161 ? 34.743 -1.074 47.094 1.00 24.58 161 LEU A CA 1
ATOM 1210 C C . LEU A 1 161 ? 35.889 -0.073 47.041 1.00 23.34 161 LEU A C 1
ATOM 1211 O O . LEU A 1 161 ? 35.837 0.988 47.675 1.00 21.57 161 LEU A O 1
ATOM 1216 N N . LYS A 1 162 ? 36.945 -0.398 46.295 1.00 24.04 162 LYS A N 1
ATOM 1217 C CA . LYS A 1 162 ? 38.073 0.516 46.216 1.00 21.32 162 LYS A CA 1
ATOM 1218 C C . LYS A 1 162 ? 37.727 1.764 45.409 1.00 24.71 162 LYS A C 1
ATOM 1219 O O . LYS A 1 162 ? 38.278 2.838 45.695 1.00 24.18 162 LYS A O 1
ATOM 1225 N N . ASP A 1 163 ? 36.814 1.647 44.424 1.00 23.94 163 ASP A N 1
ATOM 1226 C CA . ASP A 1 163 ? 36.259 2.827 43.766 1.00 23.69 163 ASP A CA 1
ATOM 1227 C C . ASP A 1 163 ? 35.617 3.743 44.790 1.00 23.38 163 ASP A C 1
ATOM 1228 O O . ASP A 1 163 ? 35.872 4.951 44.813 1.00 22.32 163 ASP A O 1
ATOM 1233 N N . GLN A 1 164 ? 34.754 3.171 45.639 1.00 21.92 164 GLN A N 1
ATOM 1234 C CA . GLN A 1 164 ? 34.124 3.929 46.712 1.00 22.40 164 GLN A CA 1
ATOM 1235 C C . GLN A 1 164 ? 35.170 4.599 47.585 1.00 22.86 164 GLN A C 1
ATOM 1236 O O . GLN A 1 164 ? 35.033 5.769 47.951 1.00 22.59 164 GLN A O 1
ATOM 1242 N N . ARG A 1 165 ? 36.235 3.865 47.921 1.00 22.41 165 ARG A N 1
ATOM 1243 C CA . ARG A 1 165 ? 37.284 4.411 48.772 1.00 23.93 165 ARG A CA 1
ATOM 1244 C C . ARG A 1 165 ? 37.926 5.632 48.125 1.00 22.82 165 ARG A C 1
ATOM 1245 O O . ARG A 1 165 ? 38.162 6.650 48.788 1.00 25.89 165 ARG A O 1
ATOM 1253 N N . LEU A 1 166 ? 38.195 5.556 46.820 1.00 22.13 166 LEU A N 1
ATOM 1254 C CA . LEU A 1 166 ? 38.845 6.670 46.139 1.00 25.98 166 LEU A CA 1
ATOM 1255 C C . LEU A 1 166 ? 37.923 7.883 46.061 1.00 25.94 166 LEU A C 1
ATOM 1256 O O . LEU A 1 166 ? 38.380 9.027 46.170 1.00 25.35 166 LEU A O 1
ATOM 1261 N N . ALA A 1 167 ? 36.624 7.657 45.883 1.00 25.41 167 ALA A N 1
ATOM 1262 C CA . ALA A 1 167 ? 35.676 8.767 45.909 1.00 26.72 167 ALA A CA 1
ATOM 1263 C C . ALA A 1 167 ? 35.614 9.404 47.292 1.00 25.74 167 ALA A C 1
ATOM 1264 O O . ALA A 1 167 ? 35.513 10.632 47.413 1.00 25.88 167 ALA A O 1
ATOM 1266 N N . LEU A 1 168 ? 35.677 8.588 48.347 1.00 20.50 168 LEU A N 1
ATOM 1267 C CA . LEU A 1 168 ? 35.685 9.126 49.705 1.00 21.38 168 LEU A CA 1
ATOM 1268 C C . LEU A 1 168 ? 36.940 9.951 49.970 1.00 25.83 168 LEU A C 1
ATOM 1269 O O . LEU A 1 168 ? 36.878 11.007 50.616 1.00 22.47 168 LEU A O 1
ATOM 1274 N N . ARG A 1 169 ? 38.090 9.472 49.497 1.00 24.25 169 ARG A N 1
ATOM 1275 C CA . ARG A 1 169 ? 39.314 10.263 49.584 1.00 24.50 169 ARG A CA 1
ATOM 1276 C C . ARG A 1 169 ? 39.190 11.569 48.804 1.00 27.32 169 ARG A C 1
ATOM 1277 O O . ARG A 1 169 ? 39.661 12.614 49.265 1.00 24.81 169 ARG A O 1
ATOM 1285 N N . TRP A 1 170 ? 38.547 11.535 47.627 1.00 25.32 170 TRP A N 1
ATOM 1286 C CA . TRP A 1 170 ? 38.346 12.763 46.859 1.00 28.09 170 TRP A CA 1
ATOM 1287 C C . TRP A 1 170 ? 37.509 13.761 47.642 1.00 26.34 170 TRP A C 1
ATOM 1288 O O . TRP A 1 170 ? 37.801 14.962 47.637 1.00 24.92 170 TRP A O 1
ATOM 1299 N N . VAL A 1 171 ? 36.457 13.279 48.312 1.00 26.30 171 VAL A N 1
ATOM 1300 C CA . VAL A 1 171 ? 35.577 14.164 49.077 1.00 24.62 171 VAL A CA 1
ATOM 1301 C C . VAL A 1 171 ? 36.335 14.790 50.243 1.00 26.32 171 VAL A C 1
ATOM 1302 O O . VAL A 1 171 ? 36.264 16.000 50.479 1.00 24.39 171 VAL A O 1
ATOM 1306 N N . ARG A 1 172 ? 37.067 13.974 50.996 1.00 23.53 172 ARG A N 1
ATOM 1307 C CA . ARG A 1 172 ? 37.896 14.514 52.072 1.00 27.01 172 ARG A CA 1
ATOM 1308 C C . ARG A 1 172 ? 38.848 15.592 51.558 1.00 24.03 172 ARG A C 1
ATOM 1309 O O . ARG A 1 172 ? 39.028 16.633 52.198 1.00 27.40 172 ARG A O 1
ATOM 1317 N N . ASP A 1 173 ? 39.443 15.372 50.386 1.00 26.53 173 ASP A N 1
ATOM 1318 C CA . ASP A 1 173 ? 40.487 16.264 49.886 1.00 27.89 173 ASP A CA 1
ATOM 1319 C C . ASP A 1 173 ? 39.973 17.448 49.064 1.00 29.39 173 ASP A C 1
ATOM 1320 O O . ASP A 1 173 ? 40.754 18.356 48.764 1.00 26.62 173 ASP A O 1
ATOM 1325 N N . ASN A 1 174 ? 38.705 17.470 48.674 1.00 22.83 174 ASN A N 1
ATOM 1326 C CA . ASN A 1 174 ? 38.229 18.499 47.756 1.00 24.37 174 ASN A CA 1
ATOM 1327 C C . ASN A 1 174 ? 36.921 19.160 48.153 1.00 24.58 174 ASN A C 1
ATOM 1328 O O . ASN A 1 174 ? 36.600 20.214 47.590 1.00 24.20 174 ASN A O 1
ATOM 1333 N N . ILE A 1 175 ? 36.155 18.594 49.088 1.00 24.01 175 ILE A N 1
ATOM 1334 C CA . ILE A 1 175 ? 34.808 19.118 49.314 1.00 22.27 175 ILE A CA 1
ATOM 1335 C C . ILE A 1 175 ? 34.841 20.520 49.904 1.00 22.92 175 ILE A C 1
ATOM 1336 O O . ILE A 1 175 ? 33.870 21.267 49.752 1.00 24.65 175 ILE A O 1
ATOM 1341 N N . ALA A 1 176 ? 35.945 20.919 50.541 1.00 24.04 176 ALA A N 1
ATOM 1342 C CA . ALA A 1 176 ? 36.021 22.272 51.090 1.00 24.36 176 ALA A CA 1
ATOM 1343 C C . ALA A 1 176 ? 35.939 23.328 49.999 1.00 27.04 176 ALA A C 1
ATOM 1344 O O . ALA A 1 176 ? 35.48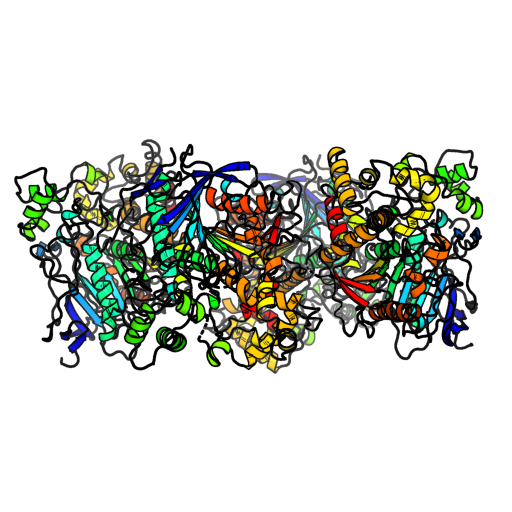5 24.451 50.257 1.00 27.78 176 ALA A O 1
ATOM 1346 N N . SER A 1 177 ? 36.382 23.001 48.784 1.00 24.49 177 SER A N 1
ATOM 1347 C CA . SER A 1 177 ? 36.285 23.953 47.689 1.00 25.39 177 SER A CA 1
ATOM 1348 C C . SER A 1 177 ? 34.845 24.249 47.332 1.00 27.92 177 SER A C 1
ATOM 1349 O O . SER A 1 177 ? 34.580 25.275 46.700 1.00 25.95 177 SER A O 1
ATOM 1352 N N . PHE A 1 178 ? 33.917 23.373 47.725 1.00 28.08 178 PHE A N 1
ATOM 1353 C CA . PHE A 1 178 ? 32.489 23.522 47.464 1.00 29.81 178 PHE A CA 1
ATOM 1354 C C . PHE A 1 178 ? 31.701 23.958 48.687 1.00 28.99 178 PHE A C 1
ATOM 1355 O O . PHE A 1 178 ? 30.471 23.996 48.633 1.00 29.49 178 PHE A O 1
ATOM 1363 N N . GLY A 1 179 ? 32.370 24.289 49.787 1.00 27.77 179 GLY A N 1
ATOM 1364 C CA . GLY A 1 179 ? 31.684 24.700 50.988 1.00 27.67 179 GLY A CA 1
ATOM 1365 C C . GLY A 1 179 ? 31.403 23.580 51.961 1.00 31.84 179 GLY A C 1
ATOM 1366 O O . GLY A 1 179 ? 30.745 23.818 52.983 1.00 26.45 179 GLY A O 1
ATOM 1367 N N . GLY A 1 180 ? 31.885 22.368 51.681 1.00 25.89 180 GLY A N 1
ATOM 1368 C CA . GLY A 1 180 ? 31.700 21.255 52.590 1.00 27.76 180 GLY A CA 1
ATOM 1369 C C . GLY A 1 180 ? 32.785 21.188 53.649 1.00 27.22 180 GLY A C 1
ATOM 1370 O O . GLY A 1 180 ? 33.913 21.627 53.448 1.00 29.30 180 GLY A O 1
ATOM 1371 N N . ASP A 1 181 ? 32.429 20.625 54.792 1.00 25.68 181 ASP A N 1
ATOM 1372 C CA . ASP A 1 181 ? 33.364 20.532 55.900 1.00 25.89 181 ASP A CA 1
ATOM 1373 C C . ASP A 1 181 ? 33.965 19.134 55.860 1.00 27.04 181 ASP A C 1
ATOM 1374 O O . ASP A 1 181 ? 33.260 18.162 56.178 1.00 29.36 181 ASP A O 1
ATOM 1379 N N . PRO A 1 182 ? 35.231 18.970 55.456 1.00 30.27 182 PRO A N 1
ATOM 1380 C CA . PRO A 1 182 ? 35.806 17.616 55.364 1.00 27.82 182 PRO A CA 1
ATOM 1381 C C . PRO A 1 182 ? 36.015 16.940 56.714 1.00 26.88 182 PRO A C 1
ATOM 1382 O O . PRO A 1 182 ? 36.353 15.753 56.742 1.00 31.72 182 PRO A O 1
ATOM 1386 N N . SER A 1 183 ? 35.828 17.639 57.829 1.00 28.06 183 SER A N 1
ATOM 1387 C CA . SER A 1 183 ? 35.882 17.017 59.143 1.00 26.44 183 SER A CA 1
ATOM 1388 C C . SER A 1 183 ? 34.504 16.662 59.674 1.00 25.78 183 SER A C 1
ATOM 1389 O O . SER A 1 183 ? 34.376 16.327 60.852 1.00 26.75 183 SER A O 1
ATOM 1392 N N . ALA A 1 184 ? 33.471 16.750 58.837 1.00 26.33 184 ALA A N 1
ATOM 1393 C CA . ALA A 1 184 ? 32.100 16.465 59.241 1.00 26.70 184 ALA A CA 1
ATOM 1394 C C . ALA A 1 184 ? 31.409 15.685 58.122 1.00 24.96 184 ALA A C 1
ATOM 1395 O O . ALA A 1 184 ? 30.382 16.095 57.586 1.00 26.19 184 ALA A O 1
ATOM 1397 N N . ILE A 1 185 ? 31.983 14.532 57.758 1.00 24.62 185 ILE A N 1
ATOM 1398 C CA . ILE A 1 185 ? 31.443 13.686 56.703 1.00 21.48 185 ILE A CA 1
ATOM 1399 C C . ILE A 1 185 ? 30.676 12.527 57.318 1.00 22.57 185 ILE A C 1
ATOM 1400 O O . ILE A 1 185 ? 31.216 11.776 58.144 1.00 21.02 185 ILE A O 1
ATOM 1405 N N . THR A 1 186 ? 29.410 12.385 56.913 1.00 20.36 186 THR A N 1
ATOM 1406 C CA . THR A 1 186 ? 28.604 11.203 57.190 1.00 23.65 186 THR A CA 1
ATOM 1407 C C . THR A 1 186 ? 28.567 10.308 55.958 1.00 21.32 186 THR A C 1
ATOM 1408 O O . THR A 1 186 ? 28.204 10.759 54.860 1.00 22.59 186 THR A O 1
ATOM 1412 N N . LEU A 1 187 ? 28.913 9.038 56.136 1.00 21.27 187 LEU A N 1
ATOM 1413 C CA . LEU A 1 187 ? 28.763 8.048 55.076 1.00 21.49 187 LEU A CA 1
ATOM 1414 C C . LEU A 1 187 ? 27.463 7.283 55.293 1.00 16.75 187 LEU A C 1
ATOM 1415 O O . LEU A 1 187 ? 27.224 6.774 56.395 1.00 18.90 187 LEU A O 1
ATOM 1420 N N . PHE A 1 188 ? 26.622 7.200 54.256 1.00 19.74 188 PHE A N 1
ATOM 1421 C CA . PHE A 1 188 ? 25.387 6.435 54.389 1.00 21.07 188 PHE A CA 1
ATOM 1422 C C . PHE A 1 188 ? 25.085 5.672 53.105 1.00 21.25 188 PHE A C 1
ATOM 1423 O O . PHE A 1 188 ? 25.663 5.928 52.048 1.00 20.53 188 PHE A O 1
ATOM 1431 N N . GLY A 1 189 ? 24.247 4.639 53.236 1.00 16.26 189 GLY A N 1
ATOM 1432 C CA . GLY A 1 189 ? 24.041 3.761 52.107 1.00 20.44 189 GLY A CA 1
ATOM 1433 C C . GLY A 1 189 ? 23.079 2.641 52.416 1.00 21.10 189 GLY A C 1
ATOM 1434 O O . GLY A 1 189 ? 22.943 2.233 53.573 1.00 20.34 189 GLY A O 1
ATOM 1435 N N . HIS A 1 190 ? 22.372 2.170 51.392 1.00 21.37 190 HIS A N 1
ATOM 1436 C CA . HIS A 1 190 ? 21.273 1.235 51.571 1.00 19.75 190 HIS A CA 1
ATOM 1437 C C . HIS A 1 190 ? 21.566 -0.101 50.897 1.00 20.06 190 HIS A C 1
ATOM 1438 O O . HIS A 1 190 ? 22.102 -0.137 49.779 1.00 21.83 190 HIS A O 1
ATOM 1445 N N . SER A 1 191 ? 21.187 -1.193 51.572 1.00 20.18 191 SER A N 1
ATOM 1446 C CA . SER A 1 191 ? 21.264 -2.555 51.039 1.00 22.89 191 SER A CA 1
ATOM 1447 C C . SER A 1 191 ? 22.711 -2.976 50.793 1.00 20.62 191 SER A C 1
ATOM 1448 O O . SER A 1 191 ? 23.518 -3.021 51.737 1.00 21.37 191 SER A O 1
ATOM 1451 N N . ALA A 1 192 ? 23.054 -3.310 49.543 1.00 23.61 192 ALA A N 1
ATOM 1452 C CA . ALA A 1 192 ? 24.463 -3.500 49.223 1.00 22.72 192 ALA A CA 1
ATOM 1453 C C . ALA A 1 192 ? 25.252 -2.240 49.551 1.00 21.84 192 ALA A C 1
ATOM 1454 O O . ALA A 1 192 ? 26.408 -2.326 49.983 1.00 22.17 192 ALA A O 1
ATOM 1456 N N . GLY A 1 193 ? 24.640 -1.063 49.386 1.00 19.79 193 GLY A N 1
ATOM 1457 C CA . GLY A 1 193 ? 25.295 0.157 49.837 1.00 19.97 193 GLY A CA 1
ATOM 1458 C C . GLY A 1 193 ? 25.446 0.227 51.344 1.00 21.56 193 GLY A C 1
ATOM 1459 O O . GLY A 1 193 ? 26.400 0.825 51.852 1.00 21.25 193 GLY A O 1
ATOM 1460 N N . GLY A 1 194 ? 24.497 -0.356 52.081 1.00 24.87 194 GLY A N 1
ATOM 1461 C CA . GLY A 1 194 ? 24.630 -0.406 53.530 1.00 18.42 194 GLY A CA 1
ATOM 1462 C C . GLY A 1 194 ? 25.753 -1.330 53.961 1.00 20.89 194 GLY A C 1
ATOM 1463 O O . GLY A 1 194 ? 26.560 -0.977 54.821 1.00 19.39 194 GLY A O 1
ATOM 1464 N N . ALA A 1 195 ? 25.824 -2.525 53.367 1.00 21.12 195 ALA A N 1
ATOM 1465 C CA . ALA A 1 195 ? 26.997 -3.370 53.600 1.00 18.12 195 ALA A CA 1
ATOM 1466 C C . ALA A 1 195 ? 28.282 -2.642 53.203 1.00 21.27 195 ALA A C 1
ATOM 1467 O O . ALA A 1 195 ? 29.308 -2.748 53.894 1.00 22.76 195 ALA A O 1
ATOM 1469 N N . SER A 1 196 ? 28.244 -1.895 52.098 1.00 21.99 196 SER A N 1
ATOM 1470 C CA . SER A 1 196 ? 29.416 -1.120 51.684 1.00 23.04 196 SER A CA 1
ATOM 1471 C C . SER A 1 196 ? 29.828 -0.117 52.755 1.00 22.90 196 SER A C 1
ATOM 1472 O O . SER A 1 196 ? 31.013 -0.008 53.088 1.00 19.25 196 SER A O 1
ATOM 1475 N N . VAL A 1 197 ? 28.867 0.646 53.292 1.00 20.71 197 VAL A N 1
ATOM 1476 C CA . VAL A 1 197 ? 29.188 1.575 54.372 1.00 23.35 197 VAL A CA 1
ATOM 1477 C C . VAL A 1 197 ? 29.884 0.849 55.507 1.00 19.72 197 VAL A C 1
ATOM 1478 O O . VAL A 1 197 ? 30.923 1.293 56.003 1.00 21.44 197 VAL A O 1
ATOM 1482 N N . GLN A 1 198 ? 29.329 -0.289 55.930 1.00 21.29 198 GLN A N 1
ATOM 1483 C CA . GLN A 1 198 ? 29.947 -1.016 57.036 1.00 21.63 198 GLN A CA 1
ATOM 1484 C C . GLN A 1 198 ? 31.341 -1.511 56.669 1.00 18.83 198 GLN A C 1
ATOM 1485 O O . GLN A 1 198 ? 32.245 -1.503 57.518 1.00 22.12 198 GLN A O 1
ATOM 1491 N N . TYR A 1 199 ? 31.535 -1.928 55.411 1.00 21.94 199 TYR A N 1
ATOM 1492 C CA . TYR A 1 199 ? 32.872 -2.336 54.952 1.00 20.02 199 TYR A CA 1
ATOM 1493 C C . TYR A 1 199 ? 33.882 -1.207 55.145 1.00 22.08 199 TYR A C 1
ATOM 1494 O O . TYR A 1 199 ? 35.006 -1.436 55.615 1.00 22.22 199 TYR A O 1
ATOM 1503 N N . HIS A 1 200 ? 33.490 0.032 54.832 1.00 20.19 200 HIS A N 1
ATOM 1504 C CA . HIS A 1 200 ? 34.414 1.148 55.043 1.00 24.33 200 HIS A CA 1
ATOM 1505 C C . HIS A 1 200 ? 34.719 1.375 56.519 1.00 25.53 200 HIS A C 1
ATOM 1506 O O . HIS A 1 200 ? 35.839 1.777 56.862 1.00 22.61 200 HIS A O 1
ATOM 1513 N N . THR A 1 201 ? 33.735 1.160 57.407 1.00 20.80 201 THR A N 1
ATOM 1514 C CA . THR A 1 201 ? 33.966 1.351 58.833 1.00 21.46 201 THR A CA 1
ATOM 1515 C C . THR A 1 201 ? 34.840 0.245 59.420 1.00 21.84 201 THR A C 1
ATOM 1516 O O . THR A 1 201 ? 35.417 0.440 60.489 1.00 20.72 201 THR A O 1
ATOM 1520 N N . ILE A 1 202 ? 34.965 -0.910 58.757 1.00 22.46 202 ILE A N 1
ATOM 1521 C CA . ILE A 1 202 ? 35.779 -1.993 59.310 1.00 23.40 202 ILE A CA 1
ATOM 1522 C C . ILE A 1 202 ? 37.136 -2.148 58.626 1.00 25.04 202 ILE A C 1
ATOM 1523 O O . ILE A 1 202 ? 38.002 -2.864 59.160 1.00 22.86 202 ILE A O 1
ATOM 1528 N N . ALA A 1 203 ? 37.368 -1.489 57.500 1.00 21.94 203 ALA A N 1
ATOM 1529 C CA . ALA A 1 203 ? 38.602 -1.675 56.742 1.00 23.15 203 ALA A CA 1
ATOM 1530 C C . ALA A 1 203 ? 39.575 -0.541 57.051 1.00 21.29 203 ALA A C 1
ATOM 1531 O O . ALA A 1 203 ? 39.240 0.629 56.865 1.00 21.86 203 ALA A O 1
ATOM 1533 N N . ASP A 1 204 ? 40.790 -0.880 57.487 1.00 22.69 204 ASP A N 1
ATOM 1534 C CA . ASP A 1 204 ? 41.808 0.168 57.622 1.00 26.22 204 ASP A CA 1
ATOM 1535 C C . ASP A 1 204 ? 42.026 0.931 56.327 1.00 20.00 204 ASP A C 1
ATOM 1536 O O . ASP A 1 204 ? 42.485 2.080 56.362 1.00 23.86 204 ASP A O 1
ATOM 1541 N N . ALA A 1 205 ? 41.721 0.323 55.184 1.00 22.31 205 ALA A N 1
ATOM 1542 C CA . ALA A 1 205 ? 41.925 0.991 53.898 1.00 25.85 205 ALA A CA 1
ATOM 1543 C C . ALA A 1 205 ? 41.169 2.312 53.800 1.00 23.24 205 ALA A C 1
ATOM 1544 O O . ALA A 1 205 ? 41.562 3.191 53.031 1.00 24.30 205 ALA A O 1
ATOM 1546 N N . SER A 1 206 ? 40.069 2.455 54.536 1.00 26.06 206 SER A N 1
ATOM 1547 C CA . SER A 1 206 ? 39.301 3.706 54.530 1.00 22.11 206 SER A CA 1
ATOM 1548 C C . SER A 1 206 ? 39.332 4.392 55.853 1.00 23.50 206 SER A C 1
ATOM 1549 O O . SER A 1 206 ? 38.437 5.161 56.147 1.00 21.73 206 SER A O 1
ATOM 1563 N N . ASN A 1 208 ? 39.429 6.656 58.942 1.00 23.05 208 ASN A N 1
ATOM 1564 C CA . ASN A 1 208 ? 39.165 8.085 59.126 1.00 23.96 208 ASN A CA 1
ATOM 1565 C C . ASN A 1 208 ? 38.868 8.937 57.888 1.00 27.64 208 ASN A C 1
ATOM 1566 O O . ASN A 1 208 ? 39.093 10.136 57.896 1.00 26.23 208 ASN A O 1
ATOM 1571 N N . LEU A 1 209 ? 38.334 8.335 56.828 1.00 25.15 209 LEU A N 1
ATOM 1572 C CA . LEU A 1 209 ? 37.895 9.133 55.695 1.00 22.85 209 LEU A CA 1
ATOM 1573 C C . LEU A 1 209 ? 36.609 9.893 56.014 1.00 23.83 209 LEU A C 1
ATOM 1574 O O . LEU A 1 209 ? 36.280 10.861 55.324 1.00 25.98 209 LEU A O 1
ATOM 1579 N N . PHE A 1 210 ? 35.894 9.475 57.045 1.00 26.12 210 PHE A N 1
ATOM 1580 C CA . PHE A 1 210 ? 34.637 10.098 57.436 1.00 23.40 210 PHE A CA 1
ATOM 1581 C C . PHE A 1 210 ? 34.492 9.927 58.936 1.00 25.20 210 PHE A C 1
ATOM 1582 O O . PHE A 1 210 ? 35.261 9.198 59.579 1.00 25.45 210 PHE A O 1
ATOM 1590 N N . GLN A 1 211 ? 33.500 10.618 59.502 1.00 20.00 211 GLN A N 1
ATOM 1591 C CA . GLN A 1 211 ? 33.446 10.790 60.942 1.00 22.55 211 GLN A CA 1
ATOM 1592 C C . GLN A 1 211 ? 32.269 10.085 61.585 1.00 29.40 211 GLN A C 1
ATOM 1593 O O . GLN A 1 211 ? 32.240 9.981 62.813 1.00 24.48 211 GLN A O 1
ATOM 1599 N N . ARG A 1 212 ? 31.327 9.581 60.789 1.00 22.40 212 ARG A N 1
ATOM 1600 C CA . ARG A 1 212 ? 30.150 8.890 61.297 1.00 22.80 212 ARG A CA 1
ATOM 1601 C C . ARG A 1 212 ? 29.463 8.240 60.102 1.00 19.51 212 ARG A C 1
ATOM 1602 O O . ARG A 1 212 ? 29.753 8.572 58.947 1.00 21.18 212 ARG A O 1
ATOM 1610 N N . ALA A 1 213 ? 28.570 7.299 60.386 1.00 17.73 213 ALA A N 1
ATOM 1611 C CA . ALA A 1 213 ? 28.001 6.502 59.309 1.00 18.90 213 ALA A CA 1
ATOM 1612 C C . ALA A 1 213 ? 26.570 6.105 59.620 1.00 19.96 213 ALA A C 1
ATOM 1613 O O . ALA A 1 213 ? 26.185 5.950 60.786 1.00 21.21 213 ALA A O 1
ATOM 1615 N N . ILE A 1 214 ? 25.790 5.935 58.553 1.00 19.10 214 ILE A N 1
ATOM 1616 C CA . ILE A 1 214 ? 24.419 5.430 58.633 1.00 19.21 214 ILE A CA 1
ATOM 1617 C C . ILE A 1 214 ? 24.345 4.187 57.758 1.00 17.08 214 ILE A C 1
ATOM 1618 O O . ILE A 1 214 ? 24.565 4.260 56.541 1.00 21.38 214 ILE A O 1
ATOM 1623 N N . ILE A 1 215 ? 24.068 3.043 58.380 1.00 18.63 215 ILE A N 1
ATOM 1624 C CA . ILE A 1 215 ? 23.984 1.752 57.703 1.00 17.72 215 ILE A CA 1
ATOM 1625 C C . ILE A 1 215 ? 22.506 1.404 57.537 1.00 21.11 215 ILE A C 1
ATOM 1626 O O . ILE A 1 215 ? 21.806 1.212 58.539 1.00 20.90 215 ILE A O 1
ATOM 1631 N N . MET A 1 216 ? 22.031 1.315 56.292 1.00 20.75 216 MET A N 1
ATOM 1632 C CA . MET A 1 216 ? 20.599 1.099 56.003 1.00 18.91 216 MET A CA 1
ATOM 1633 C C . MET A 1 216 ? 20.369 -0.285 55.380 1.00 18.45 216 MET A C 1
ATOM 1634 O O . MET A 1 216 ? 20.804 -0.537 54.254 1.00 21.88 216 MET A O 1
ATOM 1639 N N . SER A 1 217 ? 19.700 -1.188 56.112 1.00 19.40 217 SER A N 1
ATOM 1640 C CA . SER A 1 217 ? 19.210 -2.477 55.586 1.00 18.91 217 SER A CA 1
ATOM 1641 C C . SER A 1 217 ? 20.268 -3.270 54.808 1.00 20.94 217 SER A C 1
ATOM 1642 O O . SER A 1 217 ? 20.010 -3.815 53.741 1.00 20.43 217 SER A O 1
ATOM 1645 N N . GLY A 1 218 ? 21.461 -3.367 55.377 1.00 19.50 218 GLY A N 1
ATOM 1646 C CA . GLY A 1 218 ? 22.479 -4.228 54.807 1.00 23.65 218 GLY A CA 1
ATOM 1647 C C . GLY A 1 218 ? 23.667 -4.181 55.738 1.00 20.31 218 GLY A C 1
ATOM 1648 O O . GLY A 1 218 ? 23.826 -3.230 56.490 1.00 22.26 218 GLY A O 1
ATOM 1649 N N . SER A 1 219 ? 24.479 -5.230 55.709 1.00 22.64 219 SER A N 1
ATOM 1650 C CA . SER A 1 219 ? 25.504 -5.334 56.730 1.00 20.12 219 SER A CA 1
ATOM 1651 C C . SER A 1 219 ? 26.588 -6.274 56.226 1.00 19.83 219 SER A C 1
ATOM 1652 O O . SER A 1 219 ? 26.305 -7.189 55.442 1.00 18.47 219 SER A O 1
ATOM 1655 N N . THR A 1 220 ? 27.833 -6.045 56.675 1.00 21.38 220 THR A N 1
ATOM 1656 C CA . THR A 1 220 ? 28.880 -7.026 56.404 1.00 22.64 220 THR A CA 1
ATOM 1657 C C . THR A 1 220 ? 28.619 -8.340 57.133 1.00 25.89 220 THR A C 1
ATOM 1658 O O . THR A 1 220 ? 29.223 -9.358 56.776 1.00 21.99 220 THR A O 1
ATOM 1662 N N . MET A 1 221 ? 27.719 -8.350 58.131 1.00 23.31 221 MET A N 1
ATOM 1663 C CA . MET A 1 221 ? 27.328 -9.606 58.770 1.00 23.08 221 MET A CA 1
ATOM 1664 C C . MET A 1 221 ? 26.411 -10.462 57.893 1.00 22.95 221 MET A C 1
ATOM 1665 O O . MET A 1 221 ? 26.271 -11.662 58.164 1.00 25.80 221 MET A O 1
ATOM 1670 N N . CYS A 1 222 ? 25.787 -9.893 56.863 1.00 23.69 222 CYS A N 1
ATOM 1671 C CA . CYS A 1 222 ? 24.948 -10.673 55.955 1.00 24.39 222 CYS A CA 1
ATOM 1672 C C . CYS A 1 222 ? 25.802 -11.633 55.136 1.00 27.65 222 CYS A C 1
ATOM 1673 O O . CYS A 1 222 ? 26.795 -11.223 54.539 1.00 23.33 222 CYS A O 1
ATOM 1676 N N . SER A 1 223 ? 25.397 -12.902 55.073 1.00 28.12 223 SER A N 1
ATOM 1677 C CA . SER A 1 223 ? 26.156 -13.854 54.264 1.00 27.53 223 SER A CA 1
ATOM 1678 C C . SER A 1 223 ? 26.244 -13.414 52.802 1.00 30.44 223 SER A C 1
ATOM 1679 O O . SER A 1 223 ? 27.249 -13.688 52.136 1.00 33.79 223 SER A O 1
ATOM 1682 N N . TRP A 1 224 ? 25.255 -12.668 52.305 1.00 23.03 224 TRP A N 1
ATOM 1683 C CA . TRP A 1 224 ? 25.288 -12.219 50.921 1.00 21.65 224 TRP A CA 1
ATOM 1684 C C . TRP A 1 224 ? 26.274 -11.078 50.670 1.00 26.75 224 TRP A C 1
ATOM 1685 O O . TRP A 1 224 ? 26.458 -10.706 49.515 1.00 25.41 224 TRP A O 1
ATOM 1696 N N . ALA A 1 225 ? 26.922 -10.537 51.696 1.00 25.17 225 ALA A N 1
ATOM 1697 C CA . ALA A 1 225 ? 27.854 -9.423 51.528 1.00 24.42 225 ALA A CA 1
ATOM 1698 C C . ALA A 1 225 ? 29.265 -9.879 51.187 1.00 28.57 225 ALA A C 1
ATOM 1699 O O . ALA A 1 225 ? 30.161 -9.035 51.041 1.00 26.20 225 ALA A O 1
ATOM 1701 N N . LEU A 1 226 ? 29.481 -11.184 51.063 1.00 23.95 226 LEU A N 1
ATOM 1702 C CA . LEU A 1 226 ? 30.800 -11.749 50.807 1.00 25.23 226 LEU A CA 1
ATOM 1703 C C . LEU A 1 226 ? 30.615 -12.966 49.918 1.00 30.10 226 LEU A C 1
ATOM 1704 O O . LEU A 1 226 ? 29.608 -13.666 50.037 1.00 25.87 226 LEU A O 1
ATOM 1709 N N . THR A 1 227 ? 31.557 -13.191 48.994 1.00 27.59 227 THR A N 1
ATOM 1710 C CA . THR A 1 227 ? 31.434 -14.390 48.184 1.00 27.83 227 THR A CA 1
ATOM 1711 C C . THR A 1 227 ? 32.754 -15.152 48.197 1.00 29.32 227 THR A C 1
ATOM 1712 O O . THR A 1 227 ? 33.830 -14.542 48.277 1.00 27.77 227 THR A O 1
ATOM 1716 N N . PRO A 1 228 ? 32.698 -16.482 48.160 1.00 31.30 228 PRO A N 1
ATOM 1717 C CA . PRO A 1 228 ? 33.913 -17.281 47.945 1.00 33.15 228 PRO A CA 1
ATOM 1718 C C . PRO A 1 228 ? 34.405 -17.150 46.510 1.00 29.21 228 PRO A C 1
ATOM 1719 O O . PRO A 1 228 ? 33.686 -16.728 45.605 1.00 32.26 228 PRO A O 1
ATOM 1723 N N . GLN A 1 229 ? 35.648 -17.578 46.295 1.00 36.18 229 GLN A N 1
ATOM 1724 C CA . GLN A 1 229 ? 36.234 -17.632 44.960 1.00 34.48 229 GLN A CA 1
ATOM 1725 C C . GLN A 1 229 ? 36.238 -19.083 44.482 1.00 36.40 229 GLN A C 1
ATOM 1726 O O . GLN A 1 229 ? 36.849 -19.950 45.119 1.00 37.35 229 GLN A O 1
ATOM 1732 N N . ARG A 1 230 ? 35.537 -19.348 43.374 1.00 37.32 230 ARG A N 1
ATOM 1733 C CA . ARG A 1 230 ? 35.387 -20.703 42.827 1.00 39.96 230 ARG A CA 1
ATOM 1734 C C . ARG A 1 230 ? 35.549 -20.662 41.301 1.00 36.17 230 ARG A C 1
ATOM 1735 O O . ARG A 1 230 ? 34.670 -21.047 40.535 1.00 37.33 230 ARG A O 1
ATOM 1743 N N . ASN A 1 231 ? 36.698 -20.142 40.858 1.00 38.93 231 ASN A N 1
ATOM 1744 C CA . ASN A 1 231 ? 37.105 -20.150 39.447 1.00 41.98 231 ASN A CA 1
ATOM 1745 C C . ASN A 1 231 ? 36.165 -19.336 38.559 1.00 33.68 231 ASN A C 1
ATOM 1746 O O . ASN A 1 231 ? 35.902 -19.698 37.414 1.00 36.01 231 ASN A O 1
ATOM 1751 N N . TRP A 1 232 ? 35.707 -18.190 39.068 1.00 34.06 232 TRP A N 1
ATOM 1752 C CA . TRP A 1 232 ? 34.733 -17.356 38.374 1.00 37.83 232 TRP A CA 1
ATOM 1753 C C . TRP A 1 232 ? 35.251 -16.736 37.076 1.00 32.95 232 TRP A C 1
ATOM 1754 O O . TRP A 1 232 ? 34.493 -16.679 36.101 1.00 36.76 232 TRP A O 1
ATOM 1765 N N . PRO A 1 233 ? 36.492 -16.231 37.005 1.00 33.88 233 PRO A N 1
ATOM 1766 C CA . PRO A 1 233 ? 36.944 -15.656 35.720 1.00 35.16 233 PRO A CA 1
ATOM 1767 C C . PRO A 1 233 ? 36.905 -16.650 34.566 1.00 33.60 233 PRO A C 1
ATOM 1768 O O . PRO A 1 233 ? 36.455 -16.292 33.471 1.00 35.95 233 PRO A O 1
ATOM 1772 N N . GLU A 1 234 ? 37.351 -17.893 34.787 1.00 38.27 234 GLU A N 1
ATOM 1773 C CA . GLU A 1 234 ? 37.259 -18.916 33.745 1.00 41.91 234 GLU A CA 1
ATOM 1774 C C . GLU A 1 234 ? 35.812 -19.276 33.437 1.00 40.68 234 GLU A C 1
ATOM 1775 O O . GLU A 1 234 ? 35.448 -19.446 32.269 1.00 39.25 234 GLU A O 1
ATOM 1781 N N . LYS A 1 235 ? 34.973 -19.406 34.468 1.00 40.53 235 LYS A N 1
ATOM 1782 C CA . LYS A 1 235 ? 33.565 -19.706 34.227 1.00 35.65 235 LYS A CA 1
ATOM 1783 C C . LYS A 1 235 ? 32.893 -18.580 33.453 1.00 38.20 235 LYS A C 1
ATOM 1784 O O . LYS A 1 235 ? 32.064 -18.832 32.570 1.00 38.56 235 LYS A O 1
ATOM 1790 N N . LEU A 1 236 ? 33.247 -17.330 33.766 1.00 38.39 236 LEU A N 1
ATOM 1791 C CA . LEU A 1 236 ? 32.674 -16.185 33.061 1.00 40.18 236 LEU A CA 1
ATOM 1792 C C . LEU A 1 236 ? 33.146 -16.124 31.610 1.00 37.15 236 LEU A C 1
ATOM 1793 O O . LEU A 1 236 ? 32.344 -15.898 30.698 1.00 39.52 236 LEU A O 1
ATOM 1798 N N . ALA A 1 237 ? 34.454 -16.291 31.383 1.00 39.37 237 ALA A N 1
ATOM 1799 C CA . ALA A 1 237 ? 34.982 -16.248 30.020 1.00 41.44 237 ALA A CA 1
ATOM 1800 C C . ALA A 1 237 ? 34.389 -17.361 29.165 1.00 39.90 237 ALA A C 1
ATOM 1801 O O . ALA A 1 237 ? 34.012 -17.129 28.008 1.00 42.56 237 ALA A O 1
ATOM 1803 N N . LYS A 1 238 ? 34.297 -18.573 29.725 1.00 41.32 238 LYS A N 1
ATOM 1804 C CA . LYS A 1 238 ? 33.602 -19.687 29.079 1.00 47.54 238 LYS A CA 1
ATOM 1805 C C . LYS A 1 238 ? 32.224 -19.278 28.573 1.00 45.49 238 LYS A C 1
ATOM 1806 O O . LYS A 1 238 ? 31.905 -19.439 27.389 1.00 42.46 238 LYS A O 1
ATOM 1812 N N . ALA A 1 239 ? 31.383 -18.762 29.475 1.00 43.05 239 ALA A N 1
ATOM 1813 C CA . ALA A 1 239 ? 30.006 -18.441 29.108 1.00 35.54 239 ALA A CA 1
ATOM 1814 C C . ALA A 1 239 ? 29.939 -17.395 27.998 1.00 42.09 239 ALA A C 1
ATOM 1815 O O . ALA A 1 239 ? 29.003 -17.406 27.189 1.00 41.87 239 ALA A O 1
ATOM 1817 N N . ILE A 1 240 ? 30.912 -16.480 27.947 1.00 40.65 240 ILE A N 1
ATOM 1818 C CA . ILE A 1 240 ? 30.922 -15.470 26.893 1.00 41.84 240 ILE A CA 1
ATOM 1819 C C . ILE A 1 240 ? 31.299 -16.100 25.551 1.00 44.93 240 ILE A C 1
ATOM 1820 O O . ILE A 1 240 ? 30.765 -15.720 24.500 1.00 48.01 240 ILE A O 1
ATOM 1825 N N . GLY A 1 241 ? 32.210 -17.077 25.565 1.00 46.09 241 GLY A N 1
ATOM 1826 C CA . GLY A 1 241 ? 32.592 -17.784 24.355 1.00 50.55 241 GLY A CA 1
ATOM 1827 C C . GLY A 1 241 ? 34.037 -18.250 24.298 1.00 55.31 241 GLY A C 1
ATOM 1828 O O . GLY A 1 241 ? 34.470 -18.776 23.268 1.00 57.89 241 GLY A O 1
ATOM 1829 N N . TRP A 1 242 ? 34.790 -18.071 25.386 1.00 49.93 242 TRP A N 1
ATOM 1830 C CA . TRP A 1 242 ? 36.194 -18.476 25.415 1.00 52.95 242 TRP A CA 1
ATOM 1831 C C . TRP A 1 242 ? 36.320 -19.989 25.269 1.00 59.39 242 TRP A C 1
ATOM 1832 O O . TRP A 1 242 ? 35.491 -20.750 25.776 1.00 57.73 242 TRP A O 1
ATOM 1843 N N . GLN A 1 243 ? 37.374 -20.424 24.576 1.00 65.53 243 GLN A N 1
ATOM 1844 C CA . GLN A 1 243 ? 37.589 -21.833 24.263 1.00 66.33 243 GLN A CA 1
ATOM 1845 C C . GLN A 1 243 ? 38.702 -22.483 25.072 1.00 69.50 243 GLN A C 1
ATOM 1846 O O . GLN A 1 243 ? 38.581 -23.658 25.433 1.00 72.63 243 GLN A O 1
ATOM 1852 N N . GLY A 1 244 ? 39.784 -21.763 25.366 1.00 67.52 244 GLY A N 1
ATOM 1853 C CA . GLY A 1 244 ? 40.821 -22.291 26.237 1.00 64.47 244 GLY A CA 1
ATOM 1854 C C . GLY A 1 244 ? 40.274 -22.647 27.607 1.00 69.86 244 GLY A C 1
ATOM 1855 O O . GLY A 1 244 ? 39.139 -22.336 27.966 1.00 73.74 244 GLY A O 1
ATOM 1856 N N . GLU A 1 245 ? 41.104 -23.321 28.398 1.00 72.32 245 GLU A N 1
ATOM 1857 C CA . GLU A 1 245 ? 40.634 -23.776 29.698 1.00 73.73 245 GLU A CA 1
ATOM 1858 C C . GLU A 1 245 ? 41.834 -24.079 30.587 1.00 73.73 245 GLU A C 1
ATOM 1859 O O . GLU A 1 245 ? 42.911 -24.432 30.097 1.00 74.75 245 GLU A O 1
ATOM 1865 N N . GLY A 1 246 ? 41.642 -23.906 31.897 1.00 71.73 246 GLY A N 1
ATOM 1866 C CA . GLY A 1 246 ? 42.636 -24.270 32.883 1.00 70.27 246 GLY A CA 1
ATOM 1867 C C . GLY A 1 246 ? 43.674 -23.211 33.192 1.00 73.14 246 GLY A C 1
ATOM 1868 O O . GLY A 1 246 ? 44.587 -23.479 33.988 1.00 73.65 246 GLY A O 1
ATOM 1869 N N . ASP A 1 247 ? 43.564 -22.020 32.600 1.00 63.93 247 ASP A N 1
ATOM 1870 C CA . ASP A 1 247 ? 44.546 -20.952 32.773 1.00 62.28 247 ASP A CA 1
ATOM 1871 C C . ASP A 1 247 ? 43.791 -19.668 33.104 1.00 52.43 247 ASP A C 1
ATOM 1872 O O . ASP A 1 247 ? 43.101 -19.112 32.242 1.00 53.54 247 ASP A O 1
ATOM 1877 N N . GLU A 1 248 ? 43.911 -19.203 34.352 1.00 55.29 248 GLU A N 1
ATOM 1878 C CA . GLU A 1 248 ? 43.150 -18.031 34.788 1.00 54.47 248 GLU A CA 1
ATOM 1879 C C . GLU A 1 248 ? 43.625 -16.761 34.082 1.00 50.04 248 GLU A C 1
ATOM 1880 O O . GLU A 1 248 ? 42.809 -15.974 33.587 1.00 46.96 248 GLU A O 1
ATOM 1886 N N . GLU A 1 249 ? 44.944 -16.541 34.031 1.00 52.31 249 GLU A N 1
ATOM 1887 C CA . GLU A 1 249 ? 45.482 -15.383 33.315 1.00 47.99 249 GLU A CA 1
ATOM 1888 C C . GLU A 1 249 ? 45.060 -15.356 31.848 1.00 45.76 249 GLU A C 1
ATOM 1889 O O . GLU A 1 249 ? 44.836 -14.276 31.292 1.00 37.54 249 GLU A O 1
ATOM 1895 N N . ALA A 1 250 ? 44.954 -16.517 31.197 1.00 44.78 250 ALA A N 1
ATOM 1896 C CA . ALA A 1 250 ? 44.413 -16.533 29.840 1.00 45.90 250 ALA A CA 1
ATOM 1897 C C . ALA A 1 250 ? 42.937 -16.158 29.839 1.00 41.64 250 ALA A C 1
ATOM 1898 O O . ALA A 1 250 ? 42.456 -15.497 28.910 1.00 41.09 250 ALA A O 1
ATOM 1900 N N . ALA A 1 251 ? 42.195 -16.577 30.866 1.00 43.50 251 ALA A N 1
ATOM 1901 C CA . ALA A 1 251 ? 40.794 -16.170 30.949 1.00 42.82 251 ALA A CA 1
ATOM 1902 C C . ALA A 1 251 ? 40.672 -14.663 31.177 1.00 33.59 251 ALA A C 1
ATOM 1903 O O . ALA A 1 251 ? 39.833 -14.003 30.557 1.00 40.22 251 ALA A O 1
ATOM 1905 N N . LEU A 1 252 ? 41.515 -14.103 32.048 1.00 39.58 252 LEU A N 1
ATOM 1906 C CA . LEU A 1 252 ? 41.538 -12.656 32.249 1.00 34.75 252 LEU A CA 1
ATOM 1907 C C . LEU A 1 252 ? 41.823 -11.915 30.944 1.00 44.37 252 LEU A C 1
ATOM 1908 O O . LEU A 1 252 ? 41.197 -10.886 30.654 1.00 37.48 252 LEU A O 1
ATOM 1913 N N . GLN A 1 253 ? 42.770 -12.417 30.144 1.00 42.13 253 GLN A N 1
ATOM 1914 C CA . GLN A 1 253 ? 43.058 -11.768 28.869 1.00 40.96 253 GLN A CA 1
ATOM 1915 C C . GLN A 1 253 ? 41.835 -11.780 27.966 1.00 40.57 253 GLN A C 1
ATOM 1916 O O . GLN A 1 253 ? 41.489 -10.759 27.356 1.00 41.03 253 GLN A O 1
ATOM 1922 N N . TYR A 1 254 ? 41.162 -12.928 27.875 1.00 37.34 254 TYR A N 1
ATOM 1923 C CA . TYR A 1 254 ? 39.944 -12.997 27.084 1.00 34.12 254 TYR A CA 1
ATOM 1924 C C . TYR A 1 254 ? 38.894 -12.029 27.616 1.00 37.01 254 TYR A C 1
ATOM 1925 O O . TYR A 1 254 ? 38.173 -11.393 26.841 1.00 38.86 254 TYR A O 1
ATOM 1934 N N . LEU A 1 255 ? 38.775 -11.925 28.942 1.00 40.97 255 LEU A N 1
ATOM 1935 C CA . LEU A 1 255 ? 37.779 -11.023 29.521 1.00 37.98 255 LEU A CA 1
ATOM 1936 C C . LEU A 1 255 ? 38.120 -9.569 29.232 1.00 37.14 255 LEU A C 1
ATOM 1937 O O . LEU A 1 255 ? 37.223 -8.721 29.135 1.00 35.73 255 LEU A O 1
ATOM 1942 N N . ARG A 1 256 ? 39.410 -9.254 29.109 1.00 33.85 256 ARG A N 1
ATOM 1943 C CA . ARG A 1 256 ? 39.781 -7.879 28.829 1.00 37.67 256 ARG A CA 1
ATOM 1944 C C . ARG A 1 256 ? 39.565 -7.511 27.369 1.00 42.43 256 ARG A C 1
ATOM 1945 O O . ARG A 1 256 ? 39.538 -6.320 27.046 1.00 38.13 256 ARG A O 1
ATOM 1953 N N . GLN A 1 257 ? 39.428 -8.498 26.478 1.00 39.14 257 GLN A N 1
ATOM 1954 C CA A GLN A 1 257 ? 39.078 -8.229 25.092 0.50 41.94 257 GLN A CA 1
ATOM 1955 C CA B GLN A 1 257 ? 39.076 -8.230 25.089 0.50 41.94 257 GLN A CA 1
ATOM 1956 C C . GLN A 1 257 ? 37.587 -8.383 24.827 1.00 41.82 257 GLN A C 1
ATOM 1957 O O . GLN A 1 257 ? 37.113 -7.962 23.767 1.00 44.03 257 GLN A O 1
ATOM 1968 N N . ALA A 1 258 ? 36.846 -8.968 25.761 1.00 42.76 258 ALA A N 1
ATOM 1969 C CA . ALA A 1 258 ? 35.407 -9.089 25.611 1.00 40.48 258 ALA A CA 1
ATOM 1970 C C . ALA A 1 258 ? 34.736 -7.727 25.757 1.00 38.77 258 ALA A C 1
ATOM 1971 O O . ALA A 1 258 ? 35.268 -6.810 26.394 1.00 39.06 258 ALA A O 1
ATOM 1973 N N . SER A 1 259 ? 33.563 -7.597 25.139 1.00 35.93 259 SER A N 1
ATOM 1974 C CA . SER A 1 259 ? 32.805 -6.363 25.243 1.00 40.55 259 SER A CA 1
ATOM 1975 C C . SER A 1 259 ? 32.256 -6.218 26.657 1.00 37.95 259 SER A C 1
ATOM 1976 O O . SER A 1 259 ? 32.058 -7.216 27.354 1.00 38.59 259 SER A O 1
ATOM 1979 N N . PRO A 1 260 ? 32.014 -4.986 27.110 1.00 39.20 260 PRO A N 1
ATOM 1980 C CA . PRO A 1 260 ? 31.374 -4.811 28.424 1.00 40.28 260 PRO A CA 1
ATOM 1981 C C . PRO A 1 260 ? 29.984 -5.409 28.479 1.00 41.09 260 PRO A C 1
ATOM 1982 O O . PRO A 1 260 ? 29.580 -5.943 29.523 1.00 42.25 260 PRO A O 1
ATOM 1986 N N . GLU A 1 261 ? 29.242 -5.327 27.371 1.00 36.52 261 GLU A N 1
ATOM 1987 C CA . GLU A 1 261 ? 27.890 -5.871 27.316 1.00 37.24 261 GLU A CA 1
ATOM 1988 C C . GLU A 1 261 ? 27.882 -7.386 27.484 1.00 39.03 261 GLU A C 1
ATOM 1989 O O . GLU A 1 261 ? 26.983 -7.932 28.136 1.00 37.41 261 GLU A O 1
ATOM 1995 N N . SER A 1 262 ? 28.864 -8.089 26.906 1.00 39.44 262 SER A N 1
ATOM 1996 C CA . SER A 1 262 ? 28.903 -9.541 27.072 1.00 40.44 262 SER A CA 1
ATOM 1997 C C . SER A 1 262 ? 29.201 -9.932 28.520 1.00 39.88 262 SER A C 1
ATOM 1998 O O . SER A 1 262 ? 28.705 -10.963 29.006 1.00 35.20 262 SER A O 1
ATOM 2001 N N . ILE A 1 263 ? 30.016 -9.134 29.216 1.00 37.70 263 ILE A N 1
ATOM 2002 C CA . ILE A 1 263 ? 30.267 -9.375 30.636 1.00 39.10 263 ILE A CA 1
ATOM 2003 C C . ILE A 1 263 ? 28.973 -9.225 31.432 1.00 37.70 263 ILE A C 1
ATOM 2004 O O . ILE A 1 263 ? 28.582 -10.119 32.192 1.00 32.96 263 ILE A O 1
ATOM 2009 N N . VAL A 1 264 ? 28.269 -8.107 31.240 1.00 36.93 264 VAL A N 1
ATOM 2010 C CA . VAL A 1 264 ? 27.028 -7.880 31.981 1.00 31.53 264 VAL A CA 1
ATOM 2011 C C . VAL A 1 264 ? 26.006 -8.958 31.651 1.00 36.49 264 VAL A C 1
ATOM 2012 O O . VAL A 1 264 ? 25.240 -9.399 32.517 1.00 34.33 264 VAL A O 1
ATOM 2016 N N . ASP A 1 265 ? 25.991 -9.412 30.397 1.00 37.20 265 ASP A N 1
ATOM 2017 C CA . ASP A 1 265 ? 24.967 -10.351 29.950 1.00 41.47 265 ASP A CA 1
ATOM 2018 C C . ASP A 1 265 ? 25.148 -11.741 30.549 1.00 40.17 265 ASP A C 1
ATOM 2019 O O . ASP A 1 265 ? 24.166 -12.481 30.680 1.00 44.86 265 ASP A O 1
ATOM 2024 N N . HIS A 1 266 ? 26.378 -12.121 30.917 1.00 37.61 266 HIS A N 1
ATOM 2025 C CA . HIS A 1 266 ? 26.636 -13.466 31.421 1.00 39.25 266 HIS A CA 1
ATOM 2026 C C . HIS A 1 266 ? 27.057 -13.527 32.887 1.00 39.53 266 HIS A C 1
ATOM 2027 O O . HIS A 1 266 ? 27.153 -14.633 33.439 1.00 36.73 266 HIS A O 1
ATOM 2034 N N . GLN A 1 267 ? 27.294 -12.389 33.544 1.00 37.90 267 GLN A N 1
ATOM 2035 C CA . GLN A 1 267 ? 27.858 -12.432 34.892 1.00 39.25 267 GLN A CA 1
ATOM 2036 C C . GLN A 1 267 ? 26.918 -13.050 35.924 1.00 36.34 267 GLN A C 1
ATOM 2037 O O . GLN A 1 267 ? 27.396 -13.489 36.976 1.00 40.11 267 GLN A O 1
ATOM 2043 N N . GLU A 1 268 ? 25.607 -13.081 35.671 1.00 34.50 268 GLU A N 1
ATOM 2044 C CA . GLU A 1 268 ? 24.663 -13.675 36.611 1.00 38.64 268 GLU A CA 1
ATOM 2045 C C . GLU A 1 268 ? 24.250 -15.088 36.223 1.00 42.51 268 GLU A C 1
ATOM 2046 O O . GLU A 1 268 ? 23.306 -15.622 36.807 1.00 40.68 268 GLU A O 1
ATOM 2052 N N . LYS A 1 269 ? 24.946 -15.715 35.270 1.00 44.55 269 LYS A N 1
ATOM 2053 C CA . LYS A 1 269 ? 24.570 -17.030 34.767 1.00 44.41 269 LYS A CA 1
ATOM 2054 C C . LYS A 1 269 ? 25.573 -18.116 35.151 1.00 46.29 269 LYS A C 1
ATOM 2055 O O . LYS A 1 269 ? 25.654 -19.143 34.474 1.00 44.28 269 LYS A O 1
ATOM 2061 N N . LEU A 1 270 ? 26.331 -17.922 36.227 1.00 38.63 270 LEU A N 1
ATOM 2062 C CA . LEU A 1 270 ? 27.447 -18.804 36.534 1.00 41.96 270 LEU A CA 1
ATOM 2063 C C . LEU A 1 270 ? 27.192 -19.758 37.695 1.00 44.75 270 LEU A C 1
ATOM 2064 O O . LEU A 1 270 ? 28.043 -20.613 37.967 1.00 48.29 270 LEU A O 1
ATOM 2069 N N . PHE A 1 271 ? 26.057 -19.651 38.380 1.00 45.06 271 PHE A N 1
ATOM 2070 C CA . PHE A 1 271 ? 25.852 -20.416 39.603 1.00 48.79 271 PHE A CA 1
ATOM 2071 C C . PHE A 1 271 ? 25.518 -21.871 39.303 1.00 58.83 271 PHE A C 1
ATOM 2072 O O . PHE A 1 271 ? 24.760 -22.175 38.378 1.00 58.76 271 PHE A O 1
ATOM 2080 N N . GLY A 1 272 ? 26.092 -22.769 40.101 1.00 57.02 272 GLY A N 1
ATOM 2081 C CA . GLY A 1 272 ? 25.721 -24.161 40.083 1.00 61.94 272 GLY A CA 1
ATOM 2082 C C . GLY A 1 272 ? 24.760 -24.467 41.213 1.00 68.05 272 GLY A C 1
ATOM 2083 O O . GLY A 1 272 ? 24.334 -23.572 41.952 1.00 67.52 272 GLY A O 1
ATOM 2084 N N . PRO A 1 273 ? 24.393 -25.741 41.371 1.00 73.52 273 PRO A N 1
ATOM 2085 C CA . PRO A 1 273 ? 23.465 -26.093 42.459 1.00 73.39 273 PRO A CA 1
ATOM 2086 C C . PRO A 1 273 ? 24.024 -25.807 43.845 1.00 71.69 273 PRO A C 1
ATOM 2087 O O . PRO A 1 273 ? 23.250 -25.481 44.757 1.00 72.76 273 PRO A O 1
ATOM 2091 N N . GLN A 1 274 ? 25.349 -25.895 44.024 1.00 73.18 274 GLN A N 1
ATOM 2092 C CA . GLN A 1 274 ? 25.946 -25.690 45.342 1.00 70.63 274 GLN A CA 1
ATOM 2093 C C . GLN A 1 274 ? 25.834 -24.243 45.805 1.00 68.03 274 GLN A C 1
ATOM 2094 O O . GLN A 1 274 ? 25.779 -23.985 47.013 1.00 65.46 274 GLN A O 1
ATOM 2100 N N . GLU A 1 275 ? 25.818 -23.288 44.875 1.00 66.34 275 GLU A N 1
ATOM 2101 C CA . GLU A 1 275 ? 25.732 -21.890 45.276 1.00 67.01 275 GLU A CA 1
ATOM 2102 C C . GLU A 1 275 ? 24.297 -21.462 45.552 1.00 66.36 275 GLU A C 1
ATOM 2103 O O . GLU A 1 275 ? 24.072 -20.576 46.386 1.00 64.12 275 GLU A O 1
ATOM 2109 N N . ILE A 1 276 ? 23.321 -22.068 44.870 1.00 65.38 276 ILE A N 1
ATOM 2110 C CA . ILE A 1 276 ? 21.932 -21.666 45.078 1.00 72.69 276 ILE A CA 1
ATOM 2111 C C . ILE A 1 276 ? 21.443 -22.105 46.454 1.00 72.34 276 ILE A C 1
ATOM 2112 O O . ILE A 1 276 ? 20.602 -21.434 47.068 1.00 72.58 276 ILE A O 1
ATOM 2117 N N . GLN A 1 277 ? 21.960 -23.224 46.967 1.00 71.76 277 GLN A N 1
ATOM 2118 C CA . GLN A 1 277 ? 21.557 -23.679 48.292 1.00 72.28 277 GLN A CA 1
ATOM 2119 C C . GLN A 1 277 ? 22.135 -22.797 49.395 1.00 76.38 277 GLN A C 1
ATOM 2120 O O . GLN A 1 277 ? 21.488 -22.599 50.431 1.00 73.35 277 GLN A O 1
ATOM 2126 N N . GLU A 1 278 ? 23.333 -22.244 49.190 1.00 69.02 278 GLU A N 1
ATOM 2127 C CA . GLU A 1 278 ? 23.998 -21.456 50.220 1.00 61.69 278 GLU A CA 1
ATOM 2128 C C . GLU A 1 278 ? 23.479 -20.024 50.300 1.00 65.51 278 GLU A C 1
ATOM 2129 O O . GLU A 1 278 ? 23.930 -19.267 51.168 1.00 65.13 278 GLU A O 1
ATOM 2135 N N . GLY A 1 279 ? 22.545 -19.638 49.431 1.00 67.58 279 GLY A N 1
ATOM 2136 C CA . GLY A 1 279 ? 22.000 -18.295 49.463 1.00 58.73 279 GLY A CA 1
ATOM 2137 C C . GLY A 1 279 ? 22.944 -17.221 48.974 1.00 58.82 279 GLY A C 1
ATOM 2138 O O . GLY A 1 279 ? 22.887 -16.085 49.458 1.00 57.56 279 GLY A O 1
ATOM 2139 N N . LEU A 1 280 ? 23.815 -17.547 48.025 1.00 60.94 280 LEU A N 1
ATOM 2140 C CA . LEU A 1 280 ? 24.756 -16.570 47.504 1.00 50.40 280 LEU A CA 1
ATOM 2141 C C . LEU A 1 280 ? 24.067 -15.667 46.495 1.00 52.88 280 LEU A C 1
ATOM 2142 O O . LEU A 1 280 ? 23.296 -16.129 45.649 1.00 61.18 280 LEU A O 1
ATOM 2147 N N . LEU A 1 281 ? 24.347 -14.369 46.589 1.00 53.27 281 LEU A N 1
ATOM 2148 C CA . LEU A 1 281 ? 23.721 -13.420 45.678 1.00 53.66 281 LEU A CA 1
ATOM 2149 C C . LEU A 1 281 ? 24.405 -13.421 44.312 1.00 45.51 281 LEU A C 1
ATOM 2150 O O . LEU A 1 281 ? 23.730 -13.463 43.278 1.00 44.63 281 LEU A O 1
ATOM 2155 N N . SER A 1 282 ? 25.738 -13.391 44.279 1.00 40.98 282 SER A N 1
ATOM 2156 C CA . SER A 1 282 ? 26.434 -13.276 43.003 1.00 39.67 282 SER A CA 1
ATOM 2157 C C . SER A 1 282 ? 27.869 -13.748 43.179 1.00 38.97 282 SER A C 1
ATOM 2158 O O . SER A 1 282 ? 28.406 -13.684 44.292 1.00 32.90 282 SER A O 1
ATOM 2161 N N . PRO A 1 283 ? 28.505 -14.253 42.117 1.00 34.69 283 PRO A N 1
ATOM 2162 C CA . PRO A 1 283 ? 29.952 -14.508 42.185 1.00 35.64 283 PRO A CA 1
ATOM 2163 C C . PRO A 1 283 ? 30.748 -13.236 42.285 1.00 28.84 283 PRO A C 1
ATOM 2164 O O . PRO A 1 283 ? 31.911 -13.265 42.706 1.00 34.62 283 PRO A O 1
ATOM 2168 N N . PHE A 1 284 ? 30.174 -12.125 41.866 1.00 28.89 284 PHE A N 1
ATOM 2169 C CA . PHE A 1 284 ? 30.901 -10.870 41.761 1.00 28.46 284 PHE A CA 1
ATOM 2170 C C . PHE A 1 284 ? 30.385 -9.961 42.868 1.00 32.76 284 PHE A C 1
ATOM 2171 O O . PHE A 1 284 ? 29.391 -9.247 42.709 1.00 31.54 284 PHE A O 1
ATOM 2179 N N . ALA A 1 285 ? 31.069 -10.035 44.008 1.00 26.34 285 ALA A N 1
ATOM 2180 C CA . ALA A 1 285 ? 30.678 -9.399 45.252 1.00 27.67 285 ALA A CA 1
ATOM 2181 C C . ALA A 1 285 ? 31.964 -9.206 46.040 1.00 24.39 285 ALA A C 1
ATOM 2182 O O . ALA A 1 285 ? 33.015 -9.694 45.602 1.00 24.63 285 ALA A O 1
ATOM 2184 N N . PRO A 1 286 ? 31.942 -8.519 47.187 1.00 23.64 286 PRO A N 1
ATOM 2185 C CA . PRO A 1 286 ? 33.168 -8.415 47.991 1.00 22.93 286 PRO A CA 1
ATOM 2186 C C . PRO A 1 286 ? 33.727 -9.788 48.353 1.00 28.27 286 PRO A C 1
ATOM 2187 O O . PRO A 1 286 ? 32.997 -10.767 48.521 1.00 26.50 286 PRO A O 1
ATOM 2191 N N . THR A 1 287 ? 35.047 -9.852 48.493 1.00 25.32 287 THR A N 1
ATOM 2192 C CA . THR A 1 287 ? 35.686 -11.135 48.733 1.00 27.93 287 THR A CA 1
ATOM 2193 C C . THR A 1 287 ? 36.954 -10.905 49.540 1.00 23.78 287 THR A C 1
ATOM 2194 O O . THR A 1 287 ? 37.513 -9.804 49.547 1.00 24.81 287 THR A O 1
ATOM 2198 N N . ILE A 1 288 ? 37.389 -11.948 50.251 1.00 25.39 288 ILE A N 1
ATOM 2199 C CA . ILE A 1 288 ? 38.687 -11.880 50.922 1.00 21.22 288 ILE A CA 1
ATOM 2200 C C . ILE A 1 288 ? 39.765 -11.915 49.846 1.00 26.83 288 ILE A C 1
ATOM 2201 O O . ILE A 1 288 ? 39.753 -12.785 48.967 1.00 25.35 288 ILE A O 1
ATOM 2206 N N . GLU A 1 289 ? 40.673 -10.953 49.881 1.00 24.76 289 GLU A N 1
ATOM 2207 C CA . GLU A 1 289 ? 41.599 -10.854 48.752 1.00 25.23 289 GLU A CA 1
ATOM 2208 C C . GLU A 1 289 ? 42.754 -11.845 48.926 1.00 27.05 289 GLU A C 1
ATOM 2209 O O . GLU A 1 289 ? 43.274 -12.004 50.031 1.00 30.31 289 GLU A O 1
ATOM 2215 N N . PRO A 1 290 ? 43.145 -12.539 47.852 1.00 28.00 290 PRO A N 1
ATOM 2216 C CA . PRO A 1 290 ? 44.060 -13.687 47.991 1.00 32.55 290 PRO A CA 1
ATOM 2217 C C . PRO A 1 290 ? 45.513 -13.314 48.227 1.00 36.16 290 PRO A C 1
ATOM 2218 O O . PRO A 1 290 ? 46.301 -14.193 48.598 1.00 36.70 290 PRO A O 1
ATOM 2222 N N . TYR A 1 291 ? 45.878 -12.045 48.060 1.00 31.59 291 TYR A N 1
ATOM 2223 C CA . TYR A 1 291 ? 47.208 -11.540 48.384 1.00 37.16 291 TYR A CA 1
ATOM 2224 C C . TYR A 1 291 ? 47.058 -10.066 48.723 1.00 38.94 291 TYR A C 1
ATOM 2225 O O . TYR A 1 291 ? 46.022 -9.461 48.440 1.00 33.06 291 TYR A O 1
ATOM 2234 N N . GLU A 1 292 ? 48.090 -9.492 49.342 1.00 35.24 292 GLU A N 1
ATOM 2235 C CA . GLU A 1 292 ? 48.065 -8.080 49.718 1.00 41.04 292 GLU A CA 1
ATOM 2236 C C . GLU A 1 292 ? 48.566 -7.224 48.561 1.00 42.78 292 GLU A C 1
ATOM 2237 O O . GLU A 1 292 ? 49.681 -7.428 48.068 1.00 41.77 292 GLU A O 1
ATOM 2243 N N . SER A 1 293 ? 47.744 -6.266 48.136 1.00 35.77 293 SER A N 1
ATOM 2244 C CA . SER A 1 293 ? 48.074 -5.319 47.084 1.00 34.95 293 SER A CA 1
ATOM 2245 C C . SER A 1 293 ? 48.473 -3.975 47.689 1.00 36.98 293 SER A C 1
ATOM 2246 O O . SER A 1 293 ? 48.525 -3.798 48.911 1.00 37.85 293 SER A O 1
ATOM 2249 N N . GLU A 1 294 ? 48.739 -3.004 46.812 1.00 34.29 294 GLU A N 1
ATOM 2250 C CA . GLU A 1 294 ? 48.986 -1.647 47.285 1.00 42.38 294 GLU A CA 1
ATOM 2251 C C . GLU A 1 294 ? 47.822 -1.151 48.129 1.00 38.20 294 GLU A C 1
ATOM 2252 O O . GLU A 1 294 ? 48.023 -0.576 49.202 1.00 35.97 294 GLU A O 1
ATOM 2258 N N . VAL A 1 295 ? 46.596 -1.391 47.677 1.00 41.45 295 VAL A N 1
ATOM 2259 C CA . VAL A 1 295 ? 45.403 -1.167 48.485 1.00 34.74 295 VAL A CA 1
ATOM 2260 C C . VAL A 1 295 ? 44.751 -2.526 48.670 1.00 29.82 295 VAL A C 1
ATOM 2261 O O . VAL A 1 295 ? 44.306 -3.139 47.692 1.00 27.62 295 VAL A O 1
ATOM 2265 N N . CYS A 1 296 ? 44.724 -3.006 49.910 1.00 33.91 296 CYS A N 1
ATOM 2266 C CA . CYS A 1 296 ? 44.122 -4.290 50.264 1.00 32.31 296 CYS A CA 1
ATOM 2267 C C . CYS A 1 296 ? 42.865 -3.996 51.071 1.00 31.58 296 CYS A C 1
ATOM 2268 O O . CYS A 1 296 ? 42.946 -3.724 52.270 1.00 29.49 296 CYS A O 1
ATOM 2271 N N . PHE A 1 297 ? 41.701 -4.045 50.419 1.00 28.10 297 PHE A N 1
ATOM 2272 C CA . PHE A 1 297 ? 40.503 -3.607 51.126 1.00 22.90 297 PHE A CA 1
ATOM 2273 C C . PHE A 1 297 ? 40.059 -4.615 52.178 1.00 23.91 297 PHE A C 1
ATOM 2274 O O . PHE A 1 297 ? 39.815 -4.244 53.330 1.00 24.08 297 PHE A O 1
ATOM 2282 N N . ILE A 1 298 ? 39.909 -5.884 51.789 1.00 22.64 298 ILE A N 1
ATOM 2283 C CA . ILE A 1 298 ? 39.510 -6.956 52.697 1.00 23.34 298 ILE A CA 1
ATOM 2284 C C . ILE A 1 298 ? 40.639 -7.969 52.832 1.00 25.41 298 ILE A C 1
ATOM 2285 O O . ILE A 1 298 ? 40.693 -8.942 52.069 1.00 24.42 298 ILE A O 1
ATOM 2290 N N . PRO A 1 299 ? 41.538 -7.798 53.800 1.00 27.02 299 PRO A N 1
ATOM 2291 C CA . PRO A 1 299 ? 42.670 -8.734 53.927 1.00 29.81 299 PRO A CA 1
ATOM 2292 C C . PRO A 1 299 ? 42.313 -10.056 54.589 1.00 32.64 299 PRO A C 1
ATOM 2293 O O . PRO A 1 299 ? 43.038 -11.043 54.405 1.00 30.54 299 PRO A O 1
ATOM 2297 N N . ARG A 1 300 ? 41.221 -10.118 55.332 1.00 27.45 300 ARG A N 1
ATOM 2298 C CA . ARG A 1 300 ? 40.871 -11.304 56.099 1.00 31.09 300 ARG A CA 1
ATOM 2299 C C . ARG A 1 300 ? 39.363 -11.297 56.290 1.00 30.90 300 ARG A C 1
ATOM 2300 O O . ARG A 1 300 ? 38.670 -10.386 55.831 1.00 25.48 300 ARG A O 1
ATOM 2308 N N . SER A 1 301 ? 38.869 -12.314 56.987 1.00 29.14 301 SER A N 1
ATOM 2309 C CA . SER A 1 301 ? 37.467 -12.430 57.366 1.00 29.07 301 SER A CA 1
ATOM 2310 C C . SER A 1 301 ? 36.867 -11.107 57.829 1.00 27.03 301 SER A C 1
ATOM 2311 O O . SER A 1 301 ? 37.322 -10.532 58.827 1.00 23.79 301 SER A O 1
ATOM 2314 N N . PRO A 1 302 ? 35.835 -10.606 57.147 1.00 24.59 302 PRO A N 1
ATOM 2315 C CA . PRO A 1 302 ? 35.190 -9.371 57.623 1.00 24.24 302 PRO A CA 1
ATOM 2316 C C . PRO A 1 302 ? 34.642 -9.509 59.021 1.00 22.99 302 PRO A C 1
ATOM 2317 O O . PRO A 1 302 ? 34.564 -8.518 59.751 1.00 24.34 302 PRO A O 1
ATOM 2321 N N . PHE A 1 303 ? 34.235 -10.718 59.414 1.00 23.29 303 PHE A N 1
ATOM 2322 C CA . PHE A 1 303 ? 33.785 -10.915 60.782 1.00 28.99 303 PHE A CA 1
ATOM 2323 C C . PHE A 1 303 ? 34.903 -10.591 61.768 1.00 25.13 303 PHE A C 1
ATOM 2324 O O . PHE A 1 303 ? 34.663 -9.990 62.818 1.00 23.20 303 PHE A O 1
ATOM 2332 N N . GLU A 1 304 ? 36.142 -10.954 61.433 1.00 27.04 304 GLU A N 1
ATOM 2333 C CA . GLU A 1 304 ? 37.259 -10.627 62.317 1.00 28.70 304 GLU A CA 1
ATOM 2334 C C . GLU A 1 304 ? 37.634 -9.149 62.221 1.00 24.22 304 GLU A C 1
ATOM 2335 O O . GLU A 1 304 ? 37.990 -8.530 63.232 1.00 22.53 304 GLU A O 1
ATOM 2341 N N . MET A 1 305 ? 37.554 -8.569 61.015 1.00 27.06 305 MET A N 1
ATOM 2342 C CA . MET A 1 305 ? 37.794 -7.136 60.833 1.00 24.59 305 MET A CA 1
ATOM 2343 C C . MET A 1 305 ? 36.860 -6.292 61.680 1.00 26.82 305 MET A C 1
ATOM 2344 O O . MET A 1 305 ? 37.261 -5.246 62.204 1.00 21.82 305 MET A O 1
ATOM 2349 N N . SER A 1 306 ? 35.595 -6.705 61.802 1.00 27.07 306 SER A N 1
ATOM 2350 C CA A SER A 1 306 ? 34.646 -5.919 62.589 0.26 21.94 306 SER A CA 1
ATOM 2351 C CA B SER A 1 306 ? 34.657 -5.908 62.576 0.74 22.12 306 SER A CA 1
ATOM 2352 C C . SER A 1 306 ? 35.054 -5.829 64.054 1.00 25.81 306 SER A C 1
ATOM 2353 O O . SER A 1 306 ? 34.817 -4.806 64.699 1.00 22.98 306 SER A O 1
ATOM 2358 N N . ARG A 1 307 ? 35.680 -6.878 64.603 1.00 25.76 307 ARG A N 1
ATOM 2359 C CA . ARG A 1 307 ? 36.022 -6.856 66.029 1.00 28.34 307 ARG A CA 1
ATOM 2360 C C . ARG A 1 307 ? 36.995 -5.736 66.373 1.00 27.65 307 ARG A C 1
ATOM 2361 O O . ARG A 1 307 ? 36.899 -5.130 67.451 1.00 29.66 307 ARG A O 1
ATOM 2369 N N . THR A 1 308 ? 37.943 -5.444 65.489 1.00 22.03 308 THR A N 1
ATOM 2370 C CA . THR A 1 308 ? 38.908 -4.382 65.747 1.00 24.57 308 THR A CA 1
ATOM 2371 C C . THR A 1 308 ? 38.700 -3.174 64.837 1.00 26.81 308 THR A C 1
ATOM 2372 O O . THR A 1 308 ? 39.630 -2.387 64.630 1.00 25.44 308 THR A O 1
ATOM 2376 N N . ALA A 1 309 ? 37.484 -2.996 64.316 1.00 23.99 309 ALA A N 1
ATOM 2377 C CA . ALA A 1 309 ? 37.197 -1.942 63.342 1.00 24.66 309 ALA A CA 1
ATOM 2378 C C . ALA A 1 309 ? 37.641 -0.568 63.835 1.00 23.02 309 ALA A C 1
ATOM 2379 O O . ALA A 1 309 ? 37.335 -0.176 64.965 1.00 22.54 309 ALA A O 1
ATOM 2381 N N . TRP A 1 310 ? 38.321 0.194 62.964 1.00 20.67 310 TRP A N 1
ATOM 2382 C CA . TRP A 1 310 ? 38.543 1.602 63.287 1.00 21.06 310 TRP A CA 1
ATOM 2383 C C . TRP A 1 310 ? 37.222 2.316 63.534 1.00 25.64 310 TRP A C 1
ATOM 2384 O O . TRP A 1 310 ? 37.148 3.222 64.376 1.00 23.02 310 TRP A O 1
ATOM 2395 N N . GLY A 1 311 ? 36.153 1.879 62.856 1.00 25.36 311 GLY A N 1
ATOM 2396 C CA . GLY A 1 311 ? 34.847 2.493 63.039 1.00 19.44 311 GLY A CA 1
ATOM 2397 C C . GLY A 1 311 ? 34.219 2.262 64.399 1.00 25.69 311 GLY A C 1
ATOM 2398 O O . GLY A 1 311 ? 33.228 2.929 64.725 1.00 23.72 311 GLY A O 1
ATOM 2399 N N . ASN A 1 312 ? 34.774 1.356 65.208 1.00 22.68 312 ASN A N 1
ATOM 2400 C CA . ASN A 1 312 ? 34.329 1.247 66.593 1.00 26.31 312 ASN A CA 1
ATOM 2401 C C . ASN A 1 312 ? 34.508 2.549 67.367 1.00 23.71 312 ASN A C 1
ATOM 2402 O O . ASN A 1 312 ? 33.915 2.696 68.440 1.00 24.79 312 ASN A O 1
ATOM 2407 N N . SER A 1 313 ? 35.262 3.507 66.831 1.00 22.52 313 SER A N 1
ATOM 2408 C CA . SER A 1 313 ? 35.457 4.796 67.473 1.00 24.93 313 SER A CA 1
ATOM 2409 C C . SER A 1 313 ? 34.552 5.892 66.934 1.00 27.82 313 SER A C 1
ATOM 2410 O O . SER A 1 313 ? 34.660 7.034 67.390 1.00 25.71 313 SER A O 1
ATOM 2413 N N . ILE A 1 314 ? 33.652 5.591 65.993 1.00 24.22 314 ILE A N 1
ATOM 2414 C CA . ILE A 1 314 ? 32.790 6.623 65.426 1.00 24.77 314 ILE A CA 1
ATOM 2415 C C . ILE A 1 314 ? 31.328 6.284 65.691 1.00 23.42 314 ILE A C 1
ATOM 2416 O O . ILE A 1 314 ? 30.958 5.119 65.871 1.00 21.65 314 ILE A O 1
ATOM 2421 N N . ASP A 1 315 ? 30.500 7.323 65.718 1.00 22.48 315 ASP A N 1
ATOM 2422 C CA . ASP A 1 315 ? 29.074 7.142 65.949 1.00 23.00 315 ASP A CA 1
ATOM 2423 C C . ASP A 1 315 ? 28.407 6.522 64.722 1.00 21.56 315 ASP A C 1
ATOM 2424 O O . ASP A 1 315 ? 28.726 6.862 63.587 1.00 19.70 315 ASP A O 1
ATOM 2429 N N . ILE A 1 316 ? 27.446 5.631 64.952 1.00 23.02 316 ILE A N 1
ATOM 2430 C CA . ILE A 1 316 ? 26.762 4.928 63.871 1.00 21.86 316 ILE A CA 1
ATOM 2431 C C . ILE A 1 316 ? 25.267 4.926 64.119 1.00 23.15 316 ILE A C 1
ATOM 2432 O O . ILE A 1 316 ? 24.811 4.628 65.227 1.00 23.31 316 ILE A O 1
ATOM 2437 N N . MET A 1 317 ? 24.503 5.216 63.076 1.00 20.55 317 MET A N 1
ATOM 2438 C CA . MET A 1 317 ? 23.066 4.980 63.098 1.00 23.53 317 MET A CA 1
ATOM 2439 C C . MET A 1 317 ? 22.759 3.817 62.166 1.00 21.91 317 MET A C 1
ATOM 2440 O O . MET A 1 317 ? 23.313 3.719 61.067 1.00 21.83 317 MET A O 1
ATOM 2445 N N . ILE A 1 318 ? 21.856 2.931 62.576 1.00 21.55 318 ILE A N 1
ATOM 2446 C CA . ILE A 1 318 ? 21.603 1.742 61.783 1.00 18.72 318 ILE A CA 1
ATOM 2447 C C . ILE A 1 318 ? 20.117 1.422 61.859 1.00 22.46 318 ILE A C 1
ATOM 2448 O O . ILE A 1 318 ? 19.454 1.765 62.845 1.00 21.63 318 ILE A O 1
ATOM 2453 N N . GLY A 1 319 ? 19.582 0.820 60.802 1.00 20.09 319 GLY A N 1
ATOM 2454 C CA . GLY A 1 319 ? 18.142 0.564 60.801 1.00 21.00 319 GLY A CA 1
ATOM 2455 C C . GLY A 1 319 ? 17.646 -0.182 59.583 1.00 20.47 319 GLY A C 1
ATOM 2456 O O . GLY A 1 319 ? 18.400 -0.534 58.668 1.00 21.26 319 GLY A O 1
ATOM 2457 N N . GLY A 1 320 ? 16.325 -0.387 59.569 1.00 24.63 320 GLY A N 1
ATOM 2458 C CA . GLY A 1 320 ? 15.695 -1.124 58.490 1.00 22.90 320 GLY A CA 1
ATOM 2459 C C . GLY A 1 320 ? 14.200 -0.884 58.521 1.00 23.52 320 GLY A C 1
ATOM 2460 O O . GLY A 1 320 ? 13.698 -0.084 59.316 1.00 21.79 320 GLY A O 1
ATOM 2461 N N . THR A 1 321 ? 13.492 -1.598 57.650 1.00 22.53 321 THR A N 1
ATOM 2462 C CA . THR A 1 321 ? 12.045 -1.438 57.542 1.00 23.23 321 THR A CA 1
ATOM 2463 C C . THR A 1 321 ? 11.315 -2.573 58.250 1.00 24.65 321 THR A C 1
ATOM 2464 O O . THR A 1 321 ? 11.904 -3.537 58.735 1.00 24.04 321 THR A O 1
ATOM 2468 N N . SER A 1 322 ? 9.987 -2.473 58.274 1.00 24.46 322 SER A N 1
ATOM 2469 C CA . SER A 1 322 ? 9.210 -3.476 58.996 1.00 22.15 322 SER A CA 1
ATOM 2470 C C . SER A 1 322 ? 8.923 -4.726 58.167 1.00 25.83 322 SER A C 1
ATOM 2471 O O . SER A 1 322 ? 8.650 -5.788 58.745 1.00 26.74 322 SER A O 1
ATOM 2474 N N . GLU A 1 323 ? 8.945 -4.630 56.834 1.00 25.44 323 GLU A N 1
ATOM 2475 C CA . GLU A 1 323 ? 8.702 -5.781 55.964 1.00 23.11 323 GLU A CA 1
ATOM 2476 C C . GLU A 1 323 ? 9.786 -5.877 54.902 1.00 24.27 323 GLU A C 1
ATOM 2477 O O . GLU A 1 323 ? 9.521 -5.907 53.703 1.00 25.18 323 GLU A O 1
ATOM 2483 N N . GLU A 1 324 ? 11.043 -5.911 55.357 1.00 23.58 324 GLU A N 1
ATOM 2484 C CA . GLU A 1 324 ? 12.173 -6.051 54.446 1.00 26.22 324 GLU A CA 1
ATOM 2485 C C . GLU A 1 324 ? 12.002 -7.228 53.493 1.00 20.63 324 GLU A C 1
ATOM 2486 O O . GLU A 1 324 ? 12.306 -7.126 52.299 1.00 24.20 324 GLU A O 1
ATOM 2492 N N . GLY A 1 325 ? 11.543 -8.364 54.015 1.00 24.33 325 GLY A N 1
ATOM 2493 C CA . GLY A 1 325 ? 11.536 -9.595 53.259 1.00 23.68 325 GLY A CA 1
ATOM 2494 C C . GLY A 1 325 ? 10.542 -9.614 52.111 1.00 29.72 325 GLY A C 1
ATOM 2495 O O . GLY A 1 325 ? 10.551 -10.570 51.331 1.00 25.13 325 GLY A O 1
ATOM 2496 N N . LEU A 1 326 ? 9.698 -8.582 51.991 1.00 22.17 326 LEU A N 1
ATOM 2497 C CA . LEU A 1 326 ? 8.838 -8.453 50.812 1.00 28.26 326 LEU A CA 1
ATOM 2498 C C . LEU A 1 326 ? 9.633 -8.575 49.517 1.00 33.84 326 LEU A C 1
ATOM 2499 O O . LEU A 1 326 ? 9.107 -9.062 48.509 1.00 32.44 326 LEU A O 1
ATOM 2504 N N . ILE A 1 327 ? 10.906 -8.162 49.534 1.00 31.10 327 ILE A N 1
ATOM 2505 C CA . ILE A 1 327 ? 11.747 -8.239 48.345 1.00 32.72 327 ILE A CA 1
ATOM 2506 C C . ILE A 1 327 ? 11.948 -9.677 47.883 1.00 35.23 327 ILE A C 1
ATOM 2507 O O . ILE A 1 327 ? 12.250 -9.907 46.708 1.00 39.15 327 ILE A O 1
ATOM 2512 N N . LEU A 1 328 ? 11.747 -10.665 48.761 1.00 26.63 328 LEU A N 1
ATOM 2513 C CA . LEU A 1 328 ? 11.929 -12.052 48.332 1.00 29.60 328 LEU A CA 1
ATOM 2514 C C . LEU A 1 328 ? 10.775 -12.533 47.446 1.00 34.76 328 LEU A C 1
ATOM 2515 O O . LEU A 1 328 ? 10.968 -13.444 46.633 1.00 32.65 328 LEU A O 1
ATOM 2520 N N . LEU A 1 329 ? 9.584 -11.928 47.574 1.00 32.33 329 LEU A N 1
ATOM 2521 C CA . LEU A 1 329 ? 8.398 -12.452 46.893 1.00 34.84 329 LEU A CA 1
ATOM 2522 C C . LEU A 1 329 ? 8.502 -12.448 45.373 1.00 37.07 329 LEU A C 1
ATOM 2523 O O . LEU A 1 329 ? 8.176 -13.479 44.760 1.00 39.06 329 LEU A O 1
ATOM 2528 N N . PRO A 1 330 ? 8.915 -11.371 44.700 1.00 37.84 330 PRO A N 1
ATOM 2529 C CA . PRO A 1 330 ? 9.069 -11.480 43.240 1.00 41.64 330 PRO A CA 1
ATOM 2530 C C . PRO A 1 330 ? 10.123 -12.499 42.824 1.00 40.15 330 PRO A C 1
ATOM 2531 O O . PRO A 1 330 ? 9.959 -13.139 41.779 1.00 46.16 330 PRO A O 1
ATOM 2535 N N . LYS A 1 331 ? 11.178 -12.704 43.623 1.00 44.43 331 LYS A N 1
ATOM 2536 C CA . LYS A 1 331 ? 12.188 -13.698 43.258 1.00 45.23 331 LYS A CA 1
ATOM 2537 C C . LYS A 1 331 ? 11.638 -15.121 43.256 1.00 47.29 331 LYS A C 1
ATOM 2538 O O . LYS A 1 331 ? 12.097 -15.951 42.465 1.00 51.53 331 LYS A O 1
ATOM 2544 N N . VAL A 1 332 ? 10.690 -15.437 44.144 1.00 41.04 332 VAL A N 1
ATOM 2545 C CA . VAL A 1 332 ? 10.225 -16.805 44.328 1.00 41.86 332 VAL A CA 1
ATOM 2546 C C . VAL A 1 332 ? 8.757 -16.972 43.952 1.00 48.79 332 VAL A C 1
ATOM 2547 O O . VAL A 1 332 ? 8.188 -18.043 44.172 1.00 49.75 332 VAL A O 1
ATOM 2551 N N . LYS A 1 333 ? 8.135 -15.938 43.384 1.00 48.41 333 LYS A N 1
ATOM 2552 C CA . LYS A 1 333 ? 6.689 -15.951 43.160 1.00 55.77 333 LYS A CA 1
ATOM 2553 C C . LYS A 1 333 ? 6.167 -17.186 42.425 1.00 59.24 333 LYS A C 1
ATOM 2554 O O . LYS A 1 333 ? 5.134 -17.727 42.859 1.00 58.39 333 LYS A O 1
ATOM 2560 N N . PRO A 1 334 ? 6.791 -17.680 41.346 1.00 58.46 334 PRO A N 1
ATOM 2561 C CA . PRO A 1 334 ? 6.219 -18.863 40.675 1.00 59.44 334 PRO A CA 1
ATOM 2562 C C . PRO A 1 334 ? 6.372 -20.146 41.478 1.00 58.75 334 PRO A C 1
ATOM 2563 O O . PRO A 1 334 ? 5.497 -21.018 41.402 1.00 58.80 334 PRO A O 1
ATOM 2567 N N . GLN A 1 335 ? 7.458 -20.298 42.239 1.00 51.89 335 GLN A N 1
ATOM 2568 C CA . GLN A 1 335 ? 7.640 -21.488 43.065 1.00 56.73 335 GLN A CA 1
ATOM 2569 C C . GLN A 1 335 ? 6.950 -21.383 44.420 1.00 50.05 335 GLN A C 1
ATOM 2570 O O . GLN A 1 335 ? 6.927 -22.374 45.157 1.00 50.90 335 GLN A O 1
ATOM 2576 N N . LEU A 1 336 ? 6.394 -20.222 44.758 1.00 54.37 336 LEU A N 1
ATOM 2577 C CA . LEU A 1 336 ? 5.834 -20.005 46.092 1.00 48.77 336 LEU A CA 1
ATOM 2578 C C . LEU A 1 336 ? 4.820 -21.060 46.511 1.00 48.24 336 LEU A C 1
ATOM 2579 O O . LEU A 1 336 ? 4.934 -21.572 47.635 1.00 50.78 336 LEU A O 1
ATOM 2584 N N . PRO A 1 337 ? 3.828 -21.438 45.691 1.00 50.55 337 PRO A N 1
ATOM 2585 C CA . PRO A 1 337 ? 2.936 -22.530 46.103 1.00 53.18 337 PRO A CA 1
ATOM 2586 C C . PRO A 1 337 ? 3.671 -23.792 46.509 1.00 51.03 337 PRO A C 1
ATOM 2587 O O . PRO A 1 337 ? 3.181 -24.539 47.367 1.00 57.33 337 PRO A O 1
ATOM 2591 N N . SER A 1 338 ? 4.844 -24.050 45.939 1.00 51.23 338 SER A N 1
ATOM 2592 C CA . SER A 1 338 ? 5.565 -25.263 46.305 1.00 56.44 338 SER A CA 1
ATOM 2593 C C . SER A 1 338 ? 6.501 -25.054 47.496 1.00 50.86 338 SER A C 1
ATOM 2594 O O . SER A 1 338 ? 6.666 -25.969 48.311 1.00 53.35 338 SER A O 1
ATOM 2597 N N . MET A 1 339 ? 7.123 -23.874 47.614 1.00 48.87 339 MET A N 1
ATOM 2598 C CA . MET A 1 339 ? 7.983 -23.612 48.769 1.00 50.47 339 MET A CA 1
ATOM 2599 C C . MET A 1 339 ? 7.181 -23.553 50.062 1.00 50.50 339 MET A C 1
ATOM 2600 O O . MET A 1 339 ? 7.631 -24.057 51.099 1.00 50.64 339 MET A O 1
ATOM 2605 N N . LEU A 1 340 ? 6.000 -22.926 50.026 1.00 43.11 340 LEU A N 1
ATOM 2606 C CA . LEU A 1 340 ? 5.195 -22.794 51.232 1.00 43.44 340 LEU A CA 1
ATOM 2607 C C . LEU A 1 340 ? 4.708 -24.143 51.732 1.00 46.97 340 LEU A C 1
ATOM 2608 O O . LEU A 1 340 ? 4.423 -24.285 52.928 1.00 43.09 340 LEU A O 1
ATOM 2613 N N . GLN A 1 341 ? 4.646 -25.139 50.847 1.00 46.54 341 GLN A N 1
ATOM 2614 C CA . GLN A 1 341 ? 4.222 -26.490 51.185 1.00 53.49 341 GLN A CA 1
ATOM 2615 C C . GLN A 1 341 ? 5.382 -27.434 51.473 1.00 45.95 341 GLN A C 1
ATOM 2616 O O . GLN A 1 341 ? 5.142 -28.556 51.926 1.00 46.46 341 GLN A O 1
ATOM 2622 N N . ASP A 1 342 ? 6.615 -27.015 51.212 1.00 48.50 342 ASP A N 1
ATOM 2623 C CA . ASP A 1 342 ? 7.776 -27.877 51.422 1.00 47.07 342 ASP A CA 1
ATOM 2624 C C . ASP A 1 342 ? 7.963 -28.126 52.919 1.00 52.89 342 ASP A C 1
ATOM 2625 O O . ASP A 1 342 ? 7.944 -27.175 53.711 1.00 51.03 342 ASP A O 1
ATOM 2630 N N . PRO A 1 343 ? 8.120 -29.381 53.348 1.00 56.50 343 PRO A N 1
ATOM 2631 C CA . PRO A 1 343 ? 8.289 -29.648 54.785 1.00 58.94 343 PRO A CA 1
ATOM 2632 C C . PRO A 1 343 ? 9.619 -29.173 55.352 1.00 52.89 343 PRO A C 1
ATOM 2633 O O . PRO A 1 343 ? 9.754 -29.106 56.581 1.00 53.00 343 PRO A O 1
ATOM 2637 N N . ARG A 1 344 ? 10.598 -28.848 54.512 1.00 51.74 344 ARG A N 1
ATOM 2638 C CA . ARG A 1 344 ? 11.867 -28.291 54.958 1.00 46.55 344 ARG A CA 1
ATOM 2639 C C . ARG A 1 344 ? 11.861 -26.766 54.963 1.00 39.68 344 ARG A C 1
ATOM 2640 O O . ARG A 1 344 ? 12.920 -26.155 55.153 1.00 37.24 344 ARG A O 1
ATOM 2648 N N . LEU A 1 345 ? 10.688 -26.148 54.770 1.00 39.13 345 LEU A N 1
ATOM 2649 C CA . LEU A 1 345 ? 10.588 -24.693 54.664 1.00 37.52 345 LEU A CA 1
ATOM 2650 C C . LEU A 1 345 ? 11.297 -23.999 55.821 1.00 31.92 345 LEU A C 1
ATOM 2651 O O . LEU A 1 345 ? 12.056 -23.044 55.622 1.00 36.21 345 LEU A O 1
ATOM 2656 N N . PHE A 1 346 ? 11.054 -24.461 57.040 1.00 26.66 346 PHE A N 1
ATOM 2657 C CA . PHE A 1 346 ? 11.639 -23.787 58.191 1.00 30.94 346 PHE A CA 1
ATOM 2658 C C . PHE A 1 346 ? 13.034 -24.304 58.508 1.00 33.55 346 PHE A C 1
ATOM 2659 O O . PHE A 1 346 ? 13.923 -23.508 58.843 1.00 32.25 346 PHE A O 1
ATOM 2667 N N . VAL A 1 347 ? 13.254 -25.617 58.395 1.00 32.68 347 VAL A N 1
ATOM 2668 C CA . VAL A 1 347 ? 14.585 -26.167 58.664 1.00 30.94 347 VAL A CA 1
ATOM 2669 C C . VAL A 1 347 ? 15.613 -25.527 57.742 1.00 33.94 347 VAL A C 1
ATOM 2670 O O . VAL A 1 347 ? 16.740 -25.218 58.153 1.00 32.74 347 VAL A O 1
ATOM 2674 N N . GLY A 1 348 ? 15.237 -25.304 56.483 1.00 29.44 348 GLY A N 1
ATOM 2675 C CA . GLY A 1 348 ? 16.163 -24.756 55.512 1.00 32.49 348 GLY A CA 1
ATOM 2676 C C . GLY A 1 348 ? 16.514 -23.300 55.725 1.00 33.23 348 GLY A C 1
ATOM 2677 O O . GLY A 1 348 ? 17.360 -22.777 54.994 1.00 29.69 348 GLY A O 1
ATOM 2678 N N . ASN A 1 349 ? 15.862 -22.628 56.673 1.00 29.34 349 ASN A N 1
ATOM 2679 C CA . ASN A 1 349 ? 16.177 -21.244 56.993 1.00 32.74 349 ASN A CA 1
ATOM 2680 C C . ASN A 1 349 ? 17.226 -21.124 58.093 1.00 33.66 349 ASN A C 1
ATOM 2681 O O . ASN A 1 349 ? 17.742 -20.021 58.319 1.00 28.73 349 ASN A O 1
ATOM 2686 N N . VAL A 1 350 ? 17.558 -22.221 58.769 1.00 29.05 350 VAL A N 1
ATOM 2687 C CA . VAL A 1 350 ? 18.659 -22.215 59.733 1.00 28.47 350 VAL A CA 1
ATOM 2688 C C . VAL A 1 350 ? 19.945 -22.040 58.933 1.00 31.07 350 VAL A C 1
ATOM 2689 O O . VAL A 1 350 ? 20.213 -22.841 58.020 1.00 30.29 350 VAL A O 1
ATOM 2693 N N . PRO A 1 351 ? 20.759 -21.023 59.224 1.00 29.77 351 PRO A N 1
ATOM 2694 C CA . PRO A 1 351 ? 21.936 -20.749 58.385 1.00 28.99 351 PRO A CA 1
ATOM 2695 C C . PRO A 1 351 ? 22.789 -21.996 58.177 1.00 32.86 351 PRO A C 1
ATOM 2696 O O . PRO A 1 351 ? 23.116 -22.719 59.125 1.00 30.50 351 PRO A O 1
ATOM 2700 N N . PHE A 1 352 ? 23.142 -22.250 56.913 1.00 35.33 352 PHE A N 1
ATOM 2701 C CA A PHE A 1 352 ? 23.751 -23.529 56.559 0.60 37.62 352 PHE A CA 1
ATOM 2702 C CA B PHE A 1 352 ? 23.753 -23.528 56.557 0.40 37.64 352 PHE A CA 1
ATOM 2703 C C . PHE A 1 352 ? 25.159 -23.683 57.130 1.00 35.93 352 PHE A C 1
ATOM 2704 O O . PHE A 1 352 ? 25.606 -24.811 57.357 1.00 36.23 352 PHE A O 1
ATOM 2719 N N . HIS A 1 353 ? 25.867 -22.578 57.372 1.00 31.61 353 HIS A N 1
ATOM 2720 C CA . HIS A 1 353 ? 27.262 -22.652 57.807 1.00 35.78 353 HIS A CA 1
ATOM 2721 C C . HIS A 1 353 ? 27.432 -23.021 59.277 1.00 37.02 353 HIS A C 1
ATOM 2722 O O . HIS A 1 353 ? 28.551 -23.362 59.691 1.00 33.25 353 HIS A O 1
ATOM 2729 N N . LEU A 1 354 ? 26.366 -22.968 60.069 1.00 27.76 354 LEU A N 1
ATOM 2730 C CA . LEU A 1 354 ? 26.482 -23.170 61.506 1.00 28.79 354 LEU A CA 1
ATOM 2731 C C . LEU A 1 354 ? 26.862 -24.613 61.815 1.00 28.20 354 LEU A C 1
ATOM 2732 O O . LEU A 1 354 ? 26.521 -25.541 61.079 1.00 31.33 354 LEU A O 1
ATOM 2737 N N . LYS A 1 355 ? 27.570 -24.804 62.923 1.00 26.51 355 LYS A N 1
ATOM 2738 C CA . LYS A 1 355 ? 28.037 -26.143 63.295 1.00 27.19 355 LYS A CA 1
ATOM 2739 C C . LYS A 1 355 ? 26.930 -26.870 64.058 1.00 25.31 355 LYS A C 1
ATOM 2740 O O . LYS A 1 355 ? 26.977 -27.067 65.274 1.00 25.41 355 LYS A O 1
ATOM 2746 N N . LEU A 1 356 ? 25.899 -27.248 63.304 1.00 24.88 356 LEU A N 1
ATOM 2747 C CA . LEU A 1 356 ? 24.711 -27.885 63.844 1.00 30.98 356 LEU A CA 1
ATOM 2748 C C . LEU A 1 356 ? 24.398 -29.143 63.045 1.00 27.09 356 LEU A C 1
ATOM 2749 O O . LEU A 1 356 ? 24.414 -29.123 61.810 1.00 29.42 356 LEU A O 1
ATOM 2754 N N . SER A 1 357 ? 24.082 -30.218 63.756 1.00 27.54 357 SER A N 1
ATOM 2755 C CA . SER A 1 357 ? 23.659 -31.466 63.133 1.00 28.45 357 SER A CA 1
ATOM 2756 C C . SER A 1 357 ? 22.268 -31.339 62.506 1.00 34.19 357 SER A C 1
ATOM 2757 O O . SER A 1 357 ? 21.492 -30.424 62.812 1.00 30.84 357 SER A O 1
ATOM 2760 N N . LEU A 1 358 ? 21.949 -32.299 61.631 1.00 30.73 358 LEU A N 1
ATOM 2761 C CA . LEU A 1 358 ? 20.614 -32.349 61.032 1.00 35.89 358 LEU A CA 1
ATOM 2762 C C . LEU A 1 358 ? 19.526 -32.321 62.094 1.00 33.78 358 LEU A C 1
ATOM 2763 O O . LEU A 1 358 ? 18.531 -31.599 61.953 1.00 38.05 358 LEU A O 1
ATOM 2768 N N . GLU A 1 359 ? 19.714 -33.071 63.182 1.00 35.85 359 GLU A N 1
ATOM 2769 C CA . GLU A 1 359 ? 18.696 -33.146 64.227 1.00 39.47 359 GLU A CA 1
ATOM 2770 C C . GLU A 1 359 ? 18.570 -31.826 64.982 1.00 35.90 359 GLU A C 1
ATOM 2771 O O . GLU A 1 359 ? 17.461 -31.407 65.331 1.00 34.63 359 GLU A O 1
ATOM 2777 N N . GLN A 1 360 ? 19.700 -31.175 65.276 1.00 34.33 360 GLN A N 1
ATOM 2778 C CA . GLN A 1 360 ? 19.659 -29.836 65.865 1.00 28.85 360 GLN A CA 1
ATOM 2779 C C . GLN A 1 360 ? 18.947 -28.861 64.935 1.00 31.11 360 GLN A C 1
ATOM 2780 O O . GLN A 1 360 ? 18.161 -28.013 65.382 1.00 30.07 360 GLN A O 1
ATOM 2786 N N . ARG A 1 361 ? 19.188 -28.984 63.631 1.00 29.52 361 ARG A N 1
ATOM 2787 C CA . ARG A 1 361 ? 18.536 -28.098 62.676 1.00 30.17 361 ARG A CA 1
ATOM 2788 C C . ARG A 1 361 ? 17.033 -28.348 62.622 1.00 30.43 361 ARG A C 1
ATOM 2789 O O . ARG A 1 361 ? 16.247 -27.395 62.550 1.00 30.93 361 ARG A O 1
ATOM 2797 N N . MET A 1 362 ? 16.613 -29.617 62.682 1.00 30.24 362 MET A N 1
ATOM 2798 C CA A MET A 1 362 ? 15.183 -29.909 62.638 0.61 33.93 362 MET A CA 1
ATOM 2799 C CA B MET A 1 362 ? 15.186 -29.938 62.653 0.39 33.89 362 MET A CA 1
ATOM 2800 C C . MET A 1 362 ? 14.465 -29.358 63.864 1.00 32.13 362 MET A C 1
ATOM 2801 O O . MET A 1 362 ? 13.338 -28.863 63.752 1.00 31.82 362 MET A O 1
ATOM 2810 N N . ALA A 1 363 ? 15.100 -29.419 65.041 1.00 30.24 363 ALA A N 1
ATOM 2811 C CA . ALA A 1 363 ? 14.487 -28.860 66.242 1.00 33.93 363 ALA A CA 1
ATOM 2812 C C . ALA A 1 363 ? 14.383 -27.340 66.149 1.00 33.49 363 ALA A C 1
ATOM 2813 O O . ALA A 1 363 ? 13.380 -26.754 66.575 1.00 32.37 363 ALA A O 1
ATOM 2815 N N . PHE A 1 364 ? 15.411 -26.683 65.595 1.00 28.21 364 PHE A N 1
ATOM 2816 C CA . PHE A 1 364 ? 15.324 -25.243 65.358 1.00 27.04 364 PHE A CA 1
ATOM 2817 C C . PHE A 1 364 ? 14.254 -24.921 64.320 1.00 28.71 364 PHE A C 1
ATOM 2818 O O . PHE A 1 364 ? 13.531 -23.926 64.446 1.00 27.29 364 PHE A O 1
ATOM 2826 N N . GLY A 1 365 ? 14.154 -25.732 63.267 1.00 27.08 365 GLY A N 1
ATOM 2827 C CA . GLY A 1 365 ? 13.091 -25.514 62.299 1.00 27.50 365 GLY A CA 1
ATOM 2828 C C . GLY A 1 365 ? 11.718 -25.523 62.946 1.00 30.97 365 GLY A C 1
ATOM 2829 O O . GLY A 1 365 ? 10.840 -24.738 62.580 1.00 29.02 365 GLY A O 1
ATOM 2830 N N . GLU A 1 366 ? 11.517 -26.398 63.930 1.00 32.70 366 GLU A N 1
ATOM 2831 C CA . GLU A 1 366 ? 10.210 -26.448 64.580 1.00 37.28 366 GLU A CA 1
ATOM 2832 C C . GLU A 1 366 ? 9.971 -25.203 65.424 1.00 33.69 366 GLU A C 1
ATOM 2833 O O . GLU A 1 366 ? 8.836 -24.730 65.524 1.00 31.26 366 GLU A O 1
ATOM 2839 N N . GLN A 1 367 ? 11.026 -24.654 66.030 1.00 32.30 367 GLN A N 1
ATOM 2840 C CA . GLN A 1 367 ? 10.876 -23.392 66.741 1.00 29.48 367 GLN A CA 1
ATOM 2841 C C . GLN A 1 367 ? 10.582 -22.250 65.779 1.00 29.60 367 GLN A C 1
ATOM 2842 O O . GLN A 1 367 ? 9.789 -21.360 66.099 1.00 30.84 367 GLN A O 1
ATOM 2848 N N . LEU A 1 368 ? 11.222 -22.252 64.602 1.00 26.22 368 LEU A N 1
ATOM 2849 C CA . LEU A 1 368 ? 10.938 -21.227 63.606 1.00 28.12 368 LEU A CA 1
ATOM 2850 C C . LEU A 1 368 ? 9.487 -21.293 63.162 1.00 30.96 368 LEU A C 1
ATOM 2851 O O . LEU A 1 368 ? 8.863 -20.254 62.911 1.00 26.50 368 LEU A O 1
ATOM 2856 N N . LYS A 1 369 ? 8.940 -22.508 63.036 1.00 28.20 369 LYS A N 1
ATOM 2857 C CA . LYS A 1 369 ? 7.537 -22.635 62.634 1.00 32.08 369 LYS A CA 1
ATOM 2858 C C . LYS A 1 369 ? 6.623 -22.092 63.723 1.00 28.03 369 LYS A C 1
ATOM 2859 O O . LYS A 1 369 ? 5.678 -21.352 63.437 1.00 31.27 369 LYS A O 1
ATOM 2865 N N . GLN A 1 370 ? 6.896 -22.441 64.984 1.00 30.84 370 GLN A N 1
ATOM 2866 C CA . GLN A 1 370 ? 6.062 -21.922 66.062 1.00 33.73 370 GLN A CA 1
ATOM 2867 C C . GLN A 1 370 ? 6.208 -20.409 66.191 1.00 32.51 370 GLN A C 1
ATOM 2868 O O . GLN A 1 370 ? 5.237 -19.715 66.524 1.00 31.98 370 GLN A O 1
ATOM 2874 N N . LEU A 1 371 ? 7.401 -19.887 65.892 1.00 29.98 371 LEU A N 1
ATOM 2875 C CA . LEU A 1 371 ? 7.648 -18.449 65.954 1.00 29.38 371 LEU A CA 1
ATOM 2876 C C . LEU A 1 371 ? 6.829 -17.692 64.915 1.00 28.36 371 LEU A C 1
ATOM 2877 O O . LEU A 1 371 ? 6.144 -16.719 65.248 1.00 25.11 371 LEU A O 1
ATOM 2882 N N . TYR A 1 372 ? 6.909 -18.099 63.642 1.00 26.83 372 TYR A N 1
ATOM 2883 C CA . TYR A 1 372 ? 6.281 -17.327 62.573 1.00 26.69 372 TYR A CA 1
ATOM 2884 C C . TYR A 1 372 ? 4.868 -17.786 62.228 1.00 29.46 372 TYR A C 1
ATOM 2885 O O . TYR A 1 372 ? 4.090 -16.985 61.687 1.00 25.91 372 TYR A O 1
ATOM 2894 N N . TYR A 1 373 ? 4.513 -19.035 62.529 1.00 27.88 373 TYR A N 1
ATOM 2895 C CA . TYR A 1 373 ? 3.209 -19.592 62.156 1.00 33.92 373 TYR A CA 1
ATOM 2896 C C . TYR A 1 373 ? 2.624 -20.379 63.324 1.00 35.36 373 TYR A C 1
ATOM 2897 O O . TYR A 1 373 ? 2.402 -21.589 63.227 1.00 33.40 373 TYR A O 1
ATOM 2906 N N . PRO A 1 374 ? 2.374 -19.717 64.463 1.00 35.07 374 PRO A N 1
ATOM 2907 C CA . PRO A 1 374 ? 1.885 -20.467 65.627 1.00 37.49 374 PRO A CA 1
ATOM 2908 C C . PRO A 1 374 ? 0.466 -20.968 65.452 1.00 43.22 374 PRO A C 1
ATOM 2909 O O . PRO A 1 374 ? 0.157 -22.073 65.914 1.00 46.26 374 PRO A O 1
ATOM 2913 N N . ASP A 1 375 ? -0.391 -20.214 64.761 1.00 43.40 375 ASP A N 1
ATOM 2914 C CA . ASP A 1 375 ? -1.824 -20.481 64.766 1.00 42.51 375 ASP A CA 1
ATOM 2915 C C . ASP A 1 375 ? -2.396 -20.616 63.362 1.00 44.36 375 ASP A C 1
ATOM 2916 O O . ASP A 1 375 ? -3.581 -20.345 63.153 1.00 48.49 375 ASP A O 1
ATOM 2921 N N . SER A 1 376 ? -1.593 -21.047 62.393 1.00 35.70 376 SER A N 1
ATOM 2922 C CA . SER A 1 376 ? -2.048 -21.143 61.007 1.00 36.91 376 SER A CA 1
ATOM 2923 C C . SER A 1 376 ? -0.954 -21.823 60.198 1.00 41.92 376 SER A C 1
ATOM 2924 O O . SER A 1 376 ? 0.138 -22.100 60.704 1.00 41.61 376 SER A O 1
ATOM 2927 N N . ASN A 1 377 ? -1.250 -22.070 58.922 1.00 38.04 377 ASN A N 1
ATOM 2928 C CA . ASN A 1 377 ? -0.311 -22.707 58.020 1.00 40.13 377 ASN A CA 1
ATOM 2929 C C . ASN A 1 377 ? 0.028 -21.788 56.854 1.00 38.29 377 ASN A C 1
ATOM 2930 O O . ASN A 1 377 ? -0.849 -21.075 56.349 1.00 34.93 377 ASN A O 1
ATOM 2935 N N . PRO A 1 378 ? 1.291 -21.763 56.425 1.00 31.02 378 PRO A N 1
ATOM 2936 C CA . PRO A 1 378 ? 1.679 -20.909 55.298 1.00 35.53 378 PRO A CA 1
ATOM 2937 C C . PRO A 1 378 ? 0.907 -21.251 54.031 1.00 38.73 378 PRO A C 1
ATOM 2938 O O . PRO A 1 378 ? 0.561 -22.408 53.783 1.00 45.76 378 PRO A O 1
ATOM 2942 N N . SER A 1 379 ? 0.647 -20.225 53.224 1.00 39.47 379 SER A N 1
ATOM 2943 C CA . SER A 1 379 ? 0.017 -20.372 51.916 1.00 39.44 379 SER A CA 1
ATOM 2944 C C . SER A 1 379 ? 0.157 -19.039 51.196 1.00 45.10 379 SER A C 1
ATOM 2945 O O . SER A 1 379 ? 0.588 -18.046 51.786 1.00 40.81 379 SER A O 1
ATOM 2948 N N . ILE A 1 380 ? -0.218 -19.021 49.909 1.00 43.40 380 ILE A N 1
ATOM 2949 C CA . ILE A 1 380 ? -0.069 -17.793 49.129 1.00 44.15 380 ILE A CA 1
ATOM 2950 C C . ILE A 1 380 ? -0.988 -16.694 49.645 1.00 45.59 380 ILE A C 1
ATOM 2951 O O . ILE A 1 380 ? -0.775 -15.511 49.345 1.00 47.75 380 ILE A O 1
ATOM 2956 N N . ASP A 1 381 ? -2.008 -17.052 50.421 1.00 39.77 381 ASP A N 1
ATOM 2957 C CA . ASP A 1 381 ? -2.909 -16.089 51.032 1.00 39.14 381 ASP A CA 1
ATOM 2958 C C . ASP A 1 381 ? -2.641 -15.901 52.517 1.00 39.81 381 ASP A C 1
ATOM 2959 O O . ASP A 1 381 ? -3.452 -15.284 53.213 1.00 44.52 381 ASP A O 1
ATOM 2964 N N . ASN A 1 382 ? -1.521 -16.424 53.020 1.00 33.49 382 ASN A N 1
ATOM 2965 C CA . ASN A 1 382 ? -1.158 -16.326 54.418 1.00 31.64 382 ASN A CA 1
ATOM 2966 C C . ASN A 1 382 ? 0.372 -16.231 54.458 1.00 33.10 382 ASN A C 1
ATOM 2967 O O . ASN A 1 382 ? 1.053 -17.151 54.912 1.00 29.73 382 ASN A O 1
ATOM 2972 N N . LEU A 1 383 ? 0.895 -15.102 53.960 1.00 30.47 383 LEU A N 1
ATOM 2973 C CA . LEU A 1 383 ? 2.329 -14.923 53.753 1.00 31.12 383 LEU A CA 1
ATOM 2974 C C . LEU A 1 383 ? 3.034 -14.115 54.836 1.00 34.07 383 LEU A C 1
ATOM 2975 O O . LEU A 1 383 ? 4.261 -14.021 54.778 1.00 27.55 383 LEU A O 1
ATOM 2980 N N . ASP A 1 384 ? 2.311 -13.515 55.793 1.00 28.11 384 ASP A N 1
ATOM 2981 C CA . ASP A 1 384 ? 2.948 -12.575 56.714 1.00 32.96 384 ASP A CA 1
ATOM 2982 C C . ASP A 1 384 ? 4.118 -13.224 57.454 1.00 30.31 384 ASP A C 1
ATOM 2983 O O . ASP A 1 384 ? 5.200 -12.632 57.569 1.00 28.86 384 ASP A O 1
ATOM 2988 N N . GLY A 1 385 ? 3.917 -14.437 57.979 1.00 28.37 385 GLY A N 1
ATOM 2989 C CA . GLY A 1 385 ? 4.995 -15.102 58.697 1.00 29.85 385 GLY A CA 1
ATOM 2990 C C . GLY A 1 385 ? 6.178 -15.417 57.799 1.00 31.47 385 GLY A C 1
ATOM 2991 O O . GLY A 1 385 ? 7.334 -15.315 58.221 1.00 23.28 385 GLY A O 1
ATOM 2992 N N . PHE A 1 386 ? 5.897 -15.790 56.545 1.00 26.42 386 PHE A N 1
ATOM 2993 C CA . PHE A 1 386 ? 6.943 -16.066 55.559 1.00 26.60 386 PHE A CA 1
ATOM 2994 C C . PHE A 1 386 ? 7.750 -14.815 55.247 1.00 27.34 386 PHE A C 1
ATOM 2995 O O . PHE A 1 386 ? 8.972 -14.883 55.086 1.00 26.53 386 PHE A O 1
ATOM 3003 N N . VAL A 1 387 ? 7.072 -13.671 55.106 1.00 26.13 387 VAL A N 1
ATOM 3004 C CA . VAL A 1 387 ? 7.776 -12.408 54.887 1.00 22.15 387 VAL A CA 1
ATOM 3005 C C . VAL A 1 387 ? 8.613 -12.051 56.112 1.00 23.69 387 VAL A C 1
ATOM 3006 O O . VAL A 1 387 ? 9.773 -11.621 55.995 1.00 26.18 387 VAL A O 1
ATOM 3010 N N . ASN A 1 388 ? 8.054 -12.244 57.305 1.00 23.24 388 ASN A N 1
ATOM 3011 C CA . ASN A 1 388 ? 8.799 -11.939 58.528 1.00 23.68 388 ASN A CA 1
ATOM 3012 C C . ASN A 1 388 ? 10.059 -12.800 58.640 1.00 26.53 388 ASN A C 1
ATOM 3013 O O . ASN A 1 388 ? 11.143 -12.289 58.949 1.00 22.20 388 ASN A O 1
ATOM 3018 N N . MET A 1 389 ? 9.922 -14.116 58.431 1.00 23.44 389 MET A N 1
ATOM 3019 C CA . MET A 1 389 ? 11.087 -15.003 58.362 1.00 26.46 389 MET A CA 1
ATOM 3020 C C . MET A 1 389 ? 12.150 -14.480 57.402 1.00 26.17 389 MET A C 1
ATOM 3021 O O . MET A 1 389 ? 13.348 -14.493 57.718 1.00 23.75 389 MET A O 1
ATOM 3026 N N . ALA A 1 390 ? 11.734 -14.115 56.187 1.00 23.33 390 ALA A N 1
ATOM 3027 C CA . ALA A 1 390 ? 12.677 -13.606 55.194 1.00 25.11 390 ALA A CA 1
ATOM 3028 C C . ALA A 1 390 ? 13.336 -12.314 55.673 1.00 23.98 390 ALA A C 1
ATOM 3029 O O . ALA A 1 390 ? 14.547 -12.133 55.511 1.00 23.77 390 ALA A O 1
ATOM 3031 N N . SER A 1 391 ? 12.551 -11.394 56.249 1.00 21.94 391 SER A N 1
ATOM 3032 C CA . SER A 1 391 ? 13.122 -10.160 56.792 1.00 24.25 391 SER A CA 1
ATOM 3033 C C . SER A 1 391 ? 14.249 -10.459 57.776 1.00 24.00 391 SER A C 1
ATOM 3034 O O . SER A 1 391 ? 15.299 -9.806 57.750 1.00 22.18 391 SER A O 1
ATOM 3037 N N . ASP A 1 392 ? 14.023 -11.424 58.669 1.00 22.63 392 ASP A N 1
ATOM 3038 C CA . ASP A 1 392 ? 14.993 -11.752 59.710 1.00 23.40 392 ASP A CA 1
ATOM 3039 C C . ASP A 1 392 ? 16.190 -12.481 59.127 1.00 25.83 392 ASP A C 1
ATOM 3040 O O . ASP A 1 392 ? 17.342 -12.171 59.470 1.00 22.91 392 ASP A O 1
ATOM 3045 N N . ARG A 1 393 ? 15.936 -13.453 58.246 1.00 22.08 393 ARG A N 1
ATOM 3046 C CA . ARG A 1 393 ? 17.028 -14.231 57.673 1.00 24.70 393 ARG A CA 1
ATOM 3047 C C . ARG A 1 393 ? 17.935 -13.350 56.823 1.00 21.78 393 ARG A C 1
ATOM 3048 O O . ARG A 1 393 ? 19.163 -13.412 56.942 1.00 22.64 393 ARG A O 1
ATOM 3056 N N . ILE A 1 394 ? 17.346 -12.514 55.967 1.00 24.80 394 ILE A N 1
ATOM 3057 C CA . ILE A 1 394 ? 18.129 -11.782 54.977 1.00 24.52 394 ILE A CA 1
ATOM 3058 C C . ILE A 1 394 ? 18.723 -10.500 55.561 1.00 22.52 394 ILE A C 1
ATOM 3059 O O . ILE A 1 394 ? 19.838 -10.108 55.198 1.00 21.83 394 ILE A O 1
ATOM 3064 N N . PHE A 1 395 ? 18.003 -9.818 56.460 1.00 21.08 395 PHE A N 1
ATOM 3065 C CA . PHE A 1 395 ? 18.403 -8.465 56.842 1.00 23.27 395 PHE A CA 1
ATOM 3066 C C . PHE A 1 395 ? 18.512 -8.258 58.346 1.00 26.50 395 PHE A C 1
ATOM 3067 O O . PHE A 1 395 ? 19.580 -7.882 58.854 1.00 24.61 395 PHE A O 1
ATOM 3075 N N . TRP A 1 396 ? 17.424 -8.503 59.079 1.00 22.55 396 TRP A N 1
ATOM 3076 C CA . TRP A 1 396 ? 17.367 -7.969 60.431 1.00 21.59 396 TRP A CA 1
ATOM 3077 C C . TRP A 1 396 ? 18.211 -8.752 61.425 1.00 21.81 396 TRP A C 1
ATOM 3078 O O . TRP A 1 396 ? 18.725 -8.159 62.372 1.00 21.72 396 TRP A O 1
ATOM 3089 N N . HIS A 1 397 ? 18.400 -10.061 61.260 1.00 20.61 397 HIS A N 1
ATOM 3090 C CA . HIS A 1 397 ? 19.262 -10.712 62.238 1.00 22.04 397 HIS A CA 1
ATOM 3091 C C . HIS A 1 397 ? 20.688 -10.188 62.146 1.00 19.71 397 HIS A C 1
ATOM 3092 O O . HIS A 1 397 ? 21.347 -10.001 63.173 1.00 23.25 397 HIS A O 1
ATOM 3099 N N . ASP A 1 398 ? 21.168 -9.917 60.927 1.00 22.66 398 ASP A N 1
ATOM 3100 C CA . ASP A 1 398 ? 22.542 -9.457 60.764 1.00 21.82 398 ASP A CA 1
ATOM 3101 C C . ASP A 1 398 ? 22.686 -7.966 61.073 1.00 23.90 398 ASP A C 1
ATOM 3102 O O . ASP A 1 398 ? 23.758 -7.523 61.504 1.00 21.36 398 ASP A O 1
ATOM 3107 N N . LEU A 1 399 ? 21.620 -7.182 60.911 1.00 19.28 399 LEU A N 1
ATOM 3108 C CA . LEU A 1 399 ? 21.632 -5.834 61.474 1.00 19.96 399 LEU A CA 1
ATOM 3109 C C . LEU A 1 399 ? 21.741 -5.918 62.992 1.00 22.10 399 LEU A C 1
ATOM 3110 O O . LEU A 1 399 ? 22.553 -5.224 63.614 1.00 21.12 399 LEU A O 1
ATOM 3115 N N . HIS A 1 400 ? 20.965 -6.825 63.592 1.00 21.31 400 HIS A N 1
ATOM 3116 C CA . HIS A 1 400 ? 20.975 -7.040 65.036 1.00 20.91 400 HIS A CA 1
ATOM 3117 C C . HIS A 1 400 ? 22.331 -7.523 65.529 1.00 19.42 400 HIS A C 1
ATOM 3118 O O . HIS A 1 400 ? 22.805 -7.094 66.590 1.00 22.86 400 HIS A O 1
ATOM 3125 N N . ARG A 1 401 ? 22.980 -8.417 64.776 1.00 20.24 401 ARG A N 1
ATOM 3126 C CA . ARG A 1 401 ? 24.319 -8.853 65.171 1.00 22.28 401 ARG A CA 1
ATOM 3127 C C . ARG A 1 401 ? 25.301 -7.687 65.172 1.00 23.68 401 ARG A C 1
ATOM 3128 O O . ARG A 1 401 ? 26.195 -7.618 66.033 1.00 22.41 401 ARG A O 1
ATOM 3136 N N . THR A 1 402 ? 25.173 -6.789 64.190 1.00 23.78 402 THR A N 1
ATOM 3137 C CA . THR A 1 402 ? 25.991 -5.574 64.148 1.00 24.38 402 THR A CA 1
ATOM 3138 C C . THR A 1 402 ? 25.725 -4.690 65.364 1.00 26.14 402 THR A C 1
ATOM 3139 O O . THR A 1 402 ? 26.661 -4.172 65.997 1.00 19.85 402 THR A O 1
ATOM 3143 N N . ILE A 1 403 ? 24.445 -4.516 65.710 1.00 20.09 403 ILE A N 1
ATOM 3144 C CA . ILE A 1 403 ? 24.077 -3.729 66.884 1.00 22.24 403 ILE A CA 1
ATOM 3145 C C . ILE A 1 403 ? 24.710 -4.307 68.152 1.00 21.35 403 ILE A C 1
ATOM 3146 O O . ILE A 1 403 ? 25.310 -3.579 68.954 1.00 21.24 403 ILE A O 1
ATOM 3151 N N . LEU A 1 404 ? 24.609 -5.630 68.338 1.00 20.93 404 LEU A N 1
ATOM 3152 C CA . LEU A 1 404 ? 25.246 -6.267 69.490 1.00 24.33 404 LEU A CA 1
ATOM 3153 C C . LEU A 1 404 ? 26.767 -6.153 69.425 1.00 23.76 404 LEU A C 1
ATOM 3154 O O . LEU A 1 404 ? 27.425 -6.007 70.460 1.00 26.53 404 LEU A O 1
ATOM 3159 N N . ALA A 1 405 ? 27.352 -6.268 68.229 1.00 23.75 405 ALA A N 1
ATOM 3160 C CA . ALA A 1 405 ? 28.793 -6.058 68.137 1.00 24.95 405 ALA A CA 1
ATOM 3161 C C . ALA A 1 405 ? 29.143 -4.641 68.571 1.00 23.13 405 ALA A C 1
ATOM 3162 O O . ALA A 1 405 ? 30.134 -4.423 69.278 1.00 22.33 405 ALA A O 1
ATOM 3164 N N . ARG A 1 406 ? 28.312 -3.669 68.185 1.00 21.44 406 ARG A N 1
ATOM 3165 C CA . ARG A 1 406 ? 28.539 -2.288 68.592 1.00 23.12 406 ARG A CA 1
ATOM 3166 C C . ARG A 1 406 ? 28.455 -2.137 70.105 1.00 25.34 406 ARG A C 1
ATOM 3167 O O . ARG A 1 406 ? 29.281 -1.444 70.710 1.00 27.69 406 ARG A O 1
ATOM 3175 N N . ALA A 1 407 ? 27.463 -2.772 70.741 1.00 21.62 407 ALA A N 1
ATOM 3176 C CA . ALA A 1 407 ? 27.363 -2.640 72.193 1.00 25.96 407 ALA A CA 1
ATOM 3177 C C . ALA A 1 407 ? 28.548 -3.291 72.895 1.00 26.35 407 ALA A C 1
ATOM 3178 O O . ALA A 1 407 ? 28.921 -2.879 73.998 1.00 30.80 407 ALA A O 1
ATOM 3180 N N . ASN A 1 408 ? 29.151 -4.297 72.277 1.00 25.76 408 ASN A N 1
ATOM 3181 C CA . ASN A 1 408 ? 30.321 -4.914 72.896 1.00 31.53 408 ASN A CA 1
ATOM 3182 C C . ASN A 1 408 ? 31.608 -4.156 72.590 1.00 31.69 408 ASN A C 1
ATOM 3183 O O . ASN A 1 408 ? 32.468 -4.016 73.467 1.00 32.52 408 ASN A O 1
ATOM 3188 N N . TYR A 1 409 ? 31.780 -3.689 71.354 1.00 24.18 409 TYR A N 1
ATOM 3189 C CA . TYR A 1 409 ? 33.091 -3.254 70.878 1.00 28.76 409 TYR A CA 1
ATOM 3190 C C . TYR A 1 409 ? 33.273 -1.743 70.777 1.00 30.35 409 TYR A C 1
ATOM 3191 O O . TYR A 1 409 ? 34.419 -1.292 70.688 1.00 26.16 409 TYR A O 1
ATOM 3200 N N . ALA A 1 410 ? 32.196 -0.957 70.762 1.00 28.96 410 ALA A N 1
ATOM 3201 C CA . ALA A 1 410 ? 32.288 0.505 70.706 1.00 30.10 410 ALA A CA 1
ATOM 3202 C C . ALA A 1 410 ? 32.337 1.046 72.133 1.00 32.04 410 ALA A C 1
ATOM 3203 O O . ALA A 1 410 ? 31.321 1.129 72.820 1.00 32.14 410 ALA A O 1
ATOM 3205 N N . CYS A 1 411 ? 33.526 1.425 72.591 1.00 35.58 411 CYS A N 1
ATOM 3206 C CA . CYS A 1 411 ? 33.683 1.727 74.011 1.00 37.23 411 CYS A CA 1
ATOM 3207 C C . CYS A 1 411 ? 33.025 3.047 74.379 1.00 35.54 411 CYS A C 1
ATOM 3208 O O . CYS A 1 411 ? 32.524 3.204 75.497 1.00 35.12 411 CYS A O 1
ATOM 3211 N N . THR A 1 412 ? 33.073 4.027 73.481 1.00 27.91 412 THR A N 1
ATOM 3212 C CA . THR A 1 412 ? 32.616 5.369 73.806 1.00 30.03 412 THR A CA 1
ATOM 3213 C C . THR A 1 412 ? 31.680 5.953 72.775 1.00 35.22 412 THR A C 1
ATOM 3214 O O . THR A 1 412 ? 30.887 6.837 73.126 1.00 37.80 412 THR A O 1
ATOM 3218 N N . ALA A 1 413 ? 31.733 5.493 71.532 1.00 30.42 413 ALA A N 1
ATOM 3219 C CA . ALA A 1 413 ? 30.852 6.000 70.496 1.00 28.39 413 ALA A CA 1
ATOM 3220 C C . ALA A 1 413 ? 29.423 5.507 70.712 1.00 25.82 413 ALA A C 1
ATOM 3221 O O . ALA A 1 413 ? 29.181 4.454 71.302 1.00 25.25 413 ALA A O 1
ATOM 3223 N N . LYS A 1 414 ? 28.474 6.284 70.224 1.00 24.74 414 LYS A N 1
ATOM 3224 C CA . LYS A 1 414 ? 27.064 5.957 70.345 1.00 24.65 414 LYS A CA 1
ATOM 3225 C C . LYS A 1 414 ? 26.573 5.228 69.103 1.00 25.67 414 LYS A C 1
ATOM 3226 O O . LYS A 1 414 ? 27.096 5.401 67.999 1.00 24.33 414 LYS A O 1
ATOM 3232 N N . THR A 1 415 ? 25.551 4.407 69.307 1.00 20.60 415 THR A N 1
ATOM 3233 C CA . THR A 1 415 ? 24.868 3.680 68.248 1.00 20.50 415 THR A CA 1
ATOM 3234 C C . THR A 1 415 ? 23.381 3.943 68.417 1.00 21.51 415 THR A C 1
ATOM 3235 O O . THR A 1 415 ? 22.854 3.781 69.519 1.00 25.55 415 THR A O 1
ATOM 3239 N N . PHE A 1 416 ? 22.717 4.378 67.345 1.00 22.09 416 PHE A N 1
ATOM 3240 C CA . PHE A 1 416 ? 21.269 4.602 67.356 1.00 26.40 416 PHE A CA 1
ATOM 3241 C C . PHE A 1 416 ? 20.587 3.721 66.319 1.00 25.57 416 PHE A C 1
ATOM 3242 O O . PHE A 1 416 ? 21.092 3.555 65.202 1.00 22.31 416 PHE A O 1
ATOM 3250 N N . VAL A 1 417 ? 19.412 3.203 66.671 1.00 22.33 417 VAL A N 1
ATOM 3251 C CA . VAL A 1 417 ? 18.668 2.261 65.842 1.00 25.22 417 VAL A CA 1
ATOM 3252 C C . VAL A 1 417 ? 17.344 2.899 65.436 1.00 25.20 417 VAL A C 1
ATOM 3253 O O . VAL A 1 417 ? 16.628 3.444 66.284 1.00 25.19 417 VAL A O 1
ATOM 3257 N N . TYR A 1 418 ? 17.030 2.845 64.141 1.00 18.13 418 TYR A N 1
ATOM 3258 C CA . TYR A 1 418 ? 15.727 3.286 63.639 1.00 22.18 418 TYR A CA 1
ATOM 3259 C C . TYR A 1 418 ? 15.003 2.123 62.977 1.00 23.86 418 TYR A C 1
ATOM 3260 O O . TYR A 1 418 ? 15.599 1.103 62.607 1.00 21.22 418 TYR A O 1
ATOM 3269 N N . ARG A 1 419 ? 13.688 2.288 62.836 1.00 19.80 419 ARG A N 1
ATOM 3270 C CA . ARG A 1 419 ? 12.831 1.320 62.186 1.00 22.01 419 ARG A CA 1
ATOM 3271 C C . ARG A 1 419 ? 11.805 2.116 61.410 1.00 23.69 419 ARG A C 1
ATOM 3272 O O . ARG A 1 419 ? 11.205 3.043 61.964 1.00 24.89 419 ARG A O 1
ATOM 3280 N N . PHE A 1 420 ? 11.635 1.779 60.139 1.00 22.49 420 PHE A N 1
ATOM 3281 C CA . PHE A 1 420 ? 10.779 2.533 59.229 1.00 22.92 420 PHE A CA 1
ATOM 3282 C C . PHE A 1 420 ? 9.617 1.643 58.812 1.00 22.40 420 PHE A C 1
ATOM 3283 O O . PHE A 1 420 ? 9.829 0.586 58.204 1.00 23.41 420 PHE A O 1
ATOM 3291 N N . CYS A 1 421 ? 8.385 2.044 59.169 1.00 23.94 421 CYS A N 1
ATOM 3292 C CA . CYS A 1 421 ? 7.228 1.240 58.791 1.00 21.08 421 CYS A CA 1
ATOM 3293 C C . CYS A 1 421 ? 6.128 2.079 58.146 1.00 28.65 421 CYS A C 1
ATOM 3294 O O . CYS A 1 421 ? 4.958 1.653 58.128 1.00 26.80 421 CYS A O 1
ATOM 3297 N N . VAL A 1 422 ? 6.481 3.248 57.602 1.00 23.94 422 VAL A N 1
ATOM 3298 C CA . VAL A 1 422 ? 5.519 4.053 56.841 1.00 25.04 422 VAL A CA 1
ATOM 3299 C C . VAL A 1 422 ? 4.990 3.237 55.677 1.00 30.53 422 VAL A C 1
ATOM 3300 O O . VAL A 1 422 ? 5.758 2.609 54.937 1.00 24.44 422 VAL A O 1
ATOM 3304 N N . ASP A 1 423 ? 3.657 3.228 55.512 1.00 27.19 423 ASP A N 1
ATOM 3305 C CA . ASP A 1 423 ? 2.997 2.415 54.489 1.00 27.99 423 ASP A CA 1
ATOM 3306 C C . ASP A 1 423 ? 1.974 3.304 53.780 1.00 35.08 423 ASP A C 1
ATOM 3307 O O . ASP A 1 423 ? 0.833 3.445 54.237 1.00 29.70 423 ASP A O 1
ATOM 3312 N N . SER A 1 424 ? 2.397 3.898 52.657 1.00 26.81 424 SER A N 1
ATOM 3313 C CA . SER A 1 424 ? 1.531 4.694 51.804 1.00 33.06 424 SER A CA 1
ATOM 3314 C C . SER A 1 424 ? 0.974 3.839 50.673 1.00 29.75 424 SER A C 1
ATOM 3315 O O . SER A 1 424 ? 1.650 2.930 50.173 1.00 29.92 424 SER A O 1
ATOM 3318 N N . PRO A 1 425 ? -0.267 4.084 50.242 1.00 33.56 425 PRO A N 1
ATOM 3319 C CA . PRO A 1 425 ? -0.778 3.356 49.075 1.00 32.02 425 PRO A CA 1
ATOM 3320 C C . PRO A 1 425 ? -0.135 3.754 47.753 1.00 27.43 425 PRO A C 1
ATOM 3321 O O . PRO A 1 425 ? -0.164 2.953 46.816 1.00 35.97 425 PRO A O 1
ATOM 3325 N N . PHE A 1 426 ? 0.485 4.930 47.642 1.00 30.92 426 PHE A N 1
ATOM 3326 C CA . PHE A 1 426 ? 1.082 5.348 46.377 1.00 30.50 426 PHE A CA 1
ATOM 3327 C C . PHE A 1 426 ? 2.563 5.725 46.459 1.00 28.90 426 PHE A C 1
ATOM 3328 O O . PHE A 1 426 ? 3.238 5.711 45.422 1.00 32.45 426 PHE A O 1
ATOM 3336 N N . PHE A 1 427 ? 3.096 6.041 47.637 1.00 31.10 427 PHE A N 1
ATOM 3337 C CA . PHE A 1 427 ? 4.438 6.617 47.685 1.00 26.29 427 PHE A CA 1
ATOM 3338 C C . PHE A 1 427 ? 5.537 5.624 48.030 1.00 27.85 427 PHE A C 1
ATOM 3339 O O . PHE A 1 427 ? 6.713 5.999 47.962 1.00 24.97 427 PHE A O 1
ATOM 3347 N N . ASN A 1 428 ? 5.198 4.405 48.452 1.00 31.43 428 ASN A N 1
ATOM 3348 C CA . ASN A 1 428 ? 6.186 3.336 48.653 1.00 25.27 428 ASN A CA 1
ATOM 3349 C C . ASN A 1 428 ? 6.575 2.746 47.296 1.00 24.36 428 ASN A C 1
ATOM 3350 O O . ASN A 1 428 ? 6.146 1.666 46.899 1.00 26.65 428 ASN A O 1
ATOM 3355 N N . HIS A 1 429 ? 7.405 3.498 46.567 1.00 25.61 429 HIS A N 1
ATOM 3356 C CA . HIS A 1 429 ? 7.592 3.217 45.145 1.00 24.76 429 HIS A CA 1
ATOM 3357 C C . HIS A 1 429 ? 8.204 1.843 44.896 1.00 30.10 429 HIS A C 1
ATOM 3358 O O . HIS A 1 429 ? 7.817 1.157 43.942 1.00 25.35 429 HIS A O 1
ATOM 3365 N N . TYR A 1 430 ? 9.164 1.420 45.725 1.00 27.29 430 TYR A N 1
ATOM 3366 C CA . TYR A 1 430 ? 9.785 0.128 45.455 1.00 28.33 430 TYR A CA 1
ATOM 3367 C C . TYR A 1 430 ? 8.771 -1.002 45.612 1.00 27.85 430 TYR A C 1
ATOM 3368 O O . TYR A 1 430 ? 8.699 -1.907 44.775 1.00 29.27 430 TYR A O 1
ATOM 3377 N N . ARG A 1 431 ? 7.992 -0.981 46.693 1.00 24.67 431 ARG A N 1
ATOM 3378 C CA . ARG A 1 431 ? 6.996 -2.022 46.904 1.00 26.52 431 ARG A CA 1
ATOM 3379 C C . ARG A 1 431 ? 5.996 -2.055 45.746 1.00 30.51 431 ARG A C 1
ATOM 3380 O O . ARG A 1 431 ? 5.735 -3.112 45.155 1.00 28.64 431 ARG A O 1
ATOM 3388 N N . ILE A 1 432 ? 5.485 -0.883 45.369 1.00 27.70 432 ILE A N 1
ATOM 3389 C CA . ILE A 1 432 ? 4.449 -0.800 44.338 1.00 31.04 432 ILE A CA 1
ATOM 3390 C C . ILE A 1 432 ? 4.982 -1.265 42.990 1.00 36.01 432 ILE A C 1
ATOM 3391 O O . ILE A 1 432 ? 4.348 -2.073 42.301 1.00 35.46 432 ILE A O 1
ATOM 3396 N N . HIS A 1 433 ? 6.149 -0.761 42.588 1.00 30.30 433 HIS A N 1
ATOM 3397 C CA . HIS A 1 433 ? 6.639 -0.993 41.235 1.00 35.40 433 HIS A CA 1
ATOM 3398 C C . HIS A 1 433 ? 7.517 -2.238 41.089 1.00 41.05 433 HIS A C 1
ATOM 3399 O O . HIS A 1 433 ? 7.714 -2.696 39.957 1.00 43.75 433 HIS A O 1
ATOM 3406 N N . MET A 1 434 ? 8.042 -2.814 42.184 1.00 38.22 434 MET A N 1
ATOM 3407 C CA . MET A 1 434 ? 8.950 -3.956 42.072 1.00 36.69 434 MET A CA 1
ATOM 3408 C C . MET A 1 434 ? 8.567 -5.186 42.881 1.00 39.81 434 MET A C 1
ATOM 3409 O O . MET A 1 434 ? 9.234 -6.217 42.741 1.00 45.62 434 MET A O 1
ATOM 3414 N N . VAL A 1 435 ? 7.539 -5.121 43.716 1.00 33.29 435 VAL A N 1
ATOM 3415 C 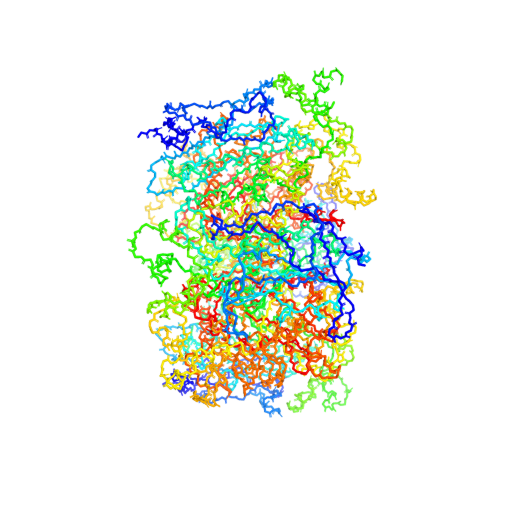CA . VAL A 1 435 ? 7.129 -6.278 44.499 1.00 34.01 435 VAL A CA 1
ATOM 3416 C C . VAL A 1 435 ? 5.727 -6.692 44.077 1.00 36.85 435 VAL A C 1
ATOM 3417 O O . VAL A 1 435 ? 5.535 -7.739 43.449 1.00 41.25 435 VAL A O 1
ATOM 3421 N N . ASP A 1 436 ? 4.747 -5.872 44.410 1.00 41.38 436 ASP A N 1
ATOM 3422 C CA . ASP A 1 436 ? 3.353 -6.176 44.116 1.00 38.51 436 ASP A CA 1
ATOM 3423 C C . ASP A 1 436 ? 2.526 -4.905 44.184 1.00 38.60 436 ASP A C 1
ATOM 3424 O O . ASP A 1 436 ? 2.601 -4.176 45.182 1.00 36.19 436 ASP A O 1
ATOM 3429 N N . PRO A 1 437 ? 1.700 -4.625 43.170 1.00 40.05 437 PRO A N 1
ATOM 3430 C CA . PRO A 1 437 ? 0.861 -3.415 43.217 1.00 39.29 437 PRO A CA 1
ATOM 3431 C C . PRO A 1 437 ? -0.160 -3.413 44.335 1.00 38.74 437 PRO A C 1
ATOM 3432 O O . PRO A 1 437 ? -0.603 -2.334 44.744 1.00 37.91 437 PRO A O 1
ATOM 3436 N N . ASN A 1 438 ? -0.569 -4.580 44.830 1.00 40.08 438 ASN A N 1
ATOM 3437 C CA . ASN A 1 438 ? -1.576 -4.659 45.876 1.00 39.81 438 ASN A CA 1
ATOM 3438 C C . ASN A 1 438 ? -0.990 -4.861 47.267 1.00 38.91 438 ASN A C 1
ATOM 3439 O O . ASN A 1 438 ? -1.701 -4.646 48.253 1.00 46.36 438 ASN A O 1
ATOM 3444 N N . ALA A 1 439 ? 0.277 -5.257 47.376 1.00 39.27 439 ALA A N 1
ATOM 3445 C CA . ALA A 1 439 ? 0.865 -5.526 48.681 1.00 31.96 439 ALA A CA 1
ATOM 3446 C C . ALA A 1 439 ? 0.876 -4.280 49.564 1.00 32.86 439 ALA A C 1
ATOM 3447 O O . ALA A 1 439 ? 0.993 -3.145 49.089 1.00 38.57 439 ALA A O 1
ATOM 3449 N N . ARG A 1 440 ? 0.775 -4.502 50.869 1.00 29.23 440 ARG A N 1
ATOM 3450 C CA . ARG A 1 440 ? 0.943 -3.443 51.852 1.00 30.02 440 ARG A CA 1
ATOM 3451 C C . ARG A 1 440 ? 2.199 -3.738 52.676 1.00 33.04 440 ARG A C 1
ATOM 3452 O O . ARG A 1 440 ? 2.890 -4.742 52.458 1.00 32.23 440 ARG A O 1
ATOM 3460 N N . GLY A 1 441 ? 2.479 -2.862 53.632 1.00 30.88 441 GLY A N 1
ATOM 3461 C CA . GLY A 1 441 ? 3.685 -2.954 54.444 1.00 29.92 441 GLY A CA 1
ATOM 3462 C C . GLY A 1 441 ? 4.804 -2.110 53.873 1.00 28.55 441 GLY A C 1
ATOM 3463 O O . GLY A 1 441 ? 4.624 -1.340 52.931 1.00 27.85 441 GLY A O 1
ATOM 3464 N N . THR A 1 442 ? 5.998 -2.269 54.457 1.00 27.88 442 THR A N 1
ATOM 3465 C CA . THR A 1 442 ? 7.141 -1.410 54.132 1.00 25.48 442 THR A CA 1
ATOM 3466 C C . THR A 1 442 ? 8.281 -2.277 53.602 1.00 24.01 442 THR A C 1
ATOM 3467 O O . THR A 1 442 ? 9.019 -2.883 54.385 1.00 24.85 442 THR A O 1
ATOM 3471 N N . SER A 1 443 ? 8.418 -2.326 52.282 1.00 22.85 443 SER A N 1
ATOM 3472 C CA . SER A 1 443 ? 9.378 -3.222 51.658 1.00 24.88 443 SER A CA 1
ATOM 3473 C C . SER A 1 443 ? 10.791 -2.716 51.898 1.00 21.13 443 SER A C 1
ATOM 3474 O O . SER A 1 443 ? 11.008 -1.542 52.216 1.00 20.06 443 SER A O 1
ATOM 3477 N N . HIS A 1 444 ? 11.757 -3.627 51.732 1.00 18.92 444 HIS A N 1
ATOM 3478 C CA . HIS A 1 444 ? 13.128 -3.205 51.477 1.00 24.12 444 HIS A CA 1
ATOM 3479 C C . HIS A 1 444 ? 13.103 -2.126 50.403 1.00 25.48 444 HIS A C 1
ATOM 3480 O O . HIS A 1 444 ? 12.379 -2.251 49.409 1.00 25.77 444 HIS A O 1
ATOM 3487 N N . ALA A 1 445 ? 13.837 -1.035 50.639 1.00 23.76 445 ALA A N 1
ATOM 3488 C CA . ALA A 1 445 ? 14.038 0.126 49.754 1.00 25.64 445 ALA A CA 1
ATOM 3489 C C . ALA A 1 445 ? 12.854 1.108 49.737 1.00 23.64 445 ALA A C 1
ATOM 3490 O O . ALA A 1 445 ? 12.938 2.130 49.046 1.00 23.40 445 ALA A O 1
ATOM 3492 N N . ASP A 1 446 ? 11.774 0.851 50.478 1.00 28.09 446 ASP A N 1
ATOM 3493 C CA . ASP A 1 446 ? 10.684 1.827 50.538 1.00 26.25 446 ASP A CA 1
ATOM 3494 C C . ASP A 1 446 ? 11.117 3.120 51.212 1.00 26.06 446 ASP A C 1
ATOM 3495 O O . ASP A 1 446 ? 10.632 4.203 50.843 1.00 26.27 446 ASP A O 1
ATOM 3500 N N . GLU A 1 447 ? 12.041 3.047 52.184 1.00 25.95 447 GLU A N 1
ATOM 3501 C CA . GLU A 1 447 ? 12.440 4.279 52.850 1.00 26.89 447 GLU A CA 1
ATOM 3502 C C . GLU A 1 447 ? 13.173 5.206 51.902 1.00 21.09 447 GLU A C 1
ATOM 3503 O O . GLU A 1 447 ? 13.209 6.405 52.161 1.00 24.27 447 GLU A O 1
ATOM 3509 N N . ILE A 1 448 ? 13.747 4.685 50.807 1.00 22.32 448 ILE A N 1
ATOM 3510 C CA . ILE A 1 448 ? 14.486 5.541 49.867 1.00 20.41 448 ILE A CA 1
ATOM 3511 C C . ILE A 1 448 ? 13.576 6.602 49.257 1.00 25.77 448 ILE A C 1
ATOM 3512 O O . ILE A 1 448 ? 14.008 7.739 49.002 1.00 24.75 448 ILE A O 1
ATOM 3517 N N . SER A 1 449 ? 12.303 6.260 49.030 1.00 27.69 449 SER A N 1
ATOM 3518 C CA . SER A 1 449 ? 11.341 7.229 48.513 1.00 25.33 449 SER A CA 1
ATOM 3519 C C . SER A 1 449 ? 11.139 8.420 49.446 1.00 29.06 449 SER A C 1
ATOM 3520 O O . SER A 1 449 ? 10.674 9.483 48.995 1.00 27.25 449 SER A O 1
ATOM 3523 N N . TYR A 1 450 ? 11.457 8.275 50.731 1.00 23.80 450 TYR A N 1
ATOM 3524 C CA . TYR A 1 450 ? 11.237 9.331 51.708 1.00 22.12 450 TYR A CA 1
ATOM 3525 C C . TYR A 1 450 ? 12.516 10.102 52.023 1.00 25.45 450 TYR A C 1
ATOM 3526 O O . TYR A 1 450 ? 12.485 11.040 52.824 1.00 25.72 450 TYR A O 1
ATOM 3535 N N . LEU A 1 451 ? 13.629 9.752 51.371 1.00 23.12 451 LEU A N 1
ATOM 3536 C CA . LEU A 1 451 ? 14.901 10.470 51.472 1.00 26.66 451 LEU A CA 1
ATOM 3537 C C . LEU A 1 451 ? 15.338 11.127 50.175 1.00 22.98 451 LEU A C 1
ATOM 3538 O O . LEU A 1 451 ? 15.943 12.207 50.205 1.00 28.00 451 LEU A O 1
ATOM 3543 N N . PHE A 1 452 ? 15.084 10.479 49.041 1.00 24.26 452 PHE A N 1
ATOM 3544 C CA . PHE A 1 452 ? 15.521 10.938 47.731 1.00 24.89 452 PHE A CA 1
ATOM 3545 C C . PHE A 1 452 ? 14.311 11.127 46.829 1.00 25.41 452 PHE A C 1
ATOM 3546 O O . PHE A 1 452 ? 13.385 10.314 46.846 1.00 24.56 452 PHE A O 1
ATOM 3554 N N . SER A 1 453 ? 14.337 12.167 46.008 1.00 27.45 453 SER A N 1
ATOM 3555 C CA . SER A 1 453 ? 13.314 12.232 44.976 1.00 27.29 453 SER A CA 1
ATOM 3556 C C . SER A 1 453 ? 13.639 11.213 43.885 1.00 30.56 453 SER A C 1
ATOM 3557 O O . SER A 1 453 ? 14.764 10.726 43.762 1.00 25.18 453 SER A O 1
ATOM 3560 N N . ASN A 1 454 ? 12.634 10.864 43.100 1.00 24.53 454 ASN A N 1
ATOM 3561 C CA . ASN A 1 454 ? 12.861 9.921 42.022 1.00 25.51 454 ASN A CA 1
ATOM 3562 C C . ASN A 1 454 ? 11.883 10.229 40.894 1.00 31.10 454 ASN A C 1
ATOM 3563 O O . ASN A 1 454 ? 11.076 11.155 40.981 1.00 28.49 454 ASN A O 1
ATOM 3568 N N . ILE A 1 455 ? 11.994 9.465 39.809 1.00 32.84 455 ILE A N 1
ATOM 3569 C CA . ILE A 1 455 ? 11.192 9.736 38.620 1.00 30.74 455 ILE A CA 1
ATOM 3570 C C . ILE A 1 455 ? 9.703 9.549 38.868 1.00 36.60 455 ILE A C 1
ATOM 3571 O O . ILE A 1 455 ? 8.888 10.109 38.129 1.00 33.07 455 ILE A O 1
ATOM 3576 N N . PHE A 1 456 ? 9.315 8.792 39.899 1.00 31.94 456 PHE A N 1
ATOM 3577 C CA . PHE A 1 456 ? 7.900 8.628 40.229 1.00 37.60 456 PHE A CA 1
ATOM 3578 C C . PHE A 1 456 ? 7.366 9.698 41.161 1.00 37.50 456 PHE A C 1
ATOM 3579 O O . PHE A 1 456 ? 6.141 9.831 41.288 1.00 39.88 456 PHE A O 1
ATOM 3587 N N . ALA A 1 457 ? 8.242 10.443 41.825 1.00 32.49 457 ALA A N 1
ATOM 3588 C CA . ALA A 1 457 ? 7.813 11.365 42.869 1.00 35.50 457 ALA A CA 1
ATOM 3589 C C . ALA A 1 457 ? 7.190 12.614 42.261 1.00 41.97 457 ALA A C 1
ATOM 3590 O O . ALA A 1 457 ? 7.666 13.130 41.247 1.00 36.48 457 ALA A O 1
ATOM 3592 N N . LYS A 1 458 ? 6.118 13.085 42.883 1.00 38.31 458 LYS A N 1
ATOM 3593 C CA . LYS A 1 458 ? 5.490 14.363 42.588 1.00 45.02 458 LYS A CA 1
ATOM 3594 C C . LYS A 1 458 ? 5.522 15.228 43.845 1.00 42.85 458 LYS A C 1
ATOM 3595 O O . LYS A 1 458 ? 5.691 14.706 44.955 1.00 42.09 458 LYS A O 1
ATOM 3601 N N . PRO A 1 459 ? 5.404 16.552 43.712 1.00 39.18 459 PRO A N 1
ATOM 3602 C CA . PRO A 1 459 ? 5.291 17.397 44.912 1.00 39.55 459 PRO A CA 1
ATOM 3603 C C . PRO A 1 459 ? 4.084 16.960 45.735 1.00 42.04 459 PRO A C 1
ATOM 3604 O O . PRO A 1 459 ? 2.991 16.765 45.200 1.00 39.67 459 PRO A O 1
ATOM 3608 N N . LEU A 1 460 ? 4.285 16.790 47.040 1.00 43.75 460 LEU A N 1
ATOM 3609 C CA . LEU A 1 460 ? 3.245 16.268 47.921 1.00 42.32 460 LEU A CA 1
ATOM 3610 C C . LEU A 1 460 ? 2.540 17.402 48.648 1.00 38.30 460 LEU A C 1
ATOM 3611 O O . LEU A 1 460 ? 3.175 18.377 49.066 1.00 41.87 460 LEU A O 1
ATOM 3616 N N . ASP A 1 461 ? 1.227 17.257 48.820 1.00 35.96 461 ASP A N 1
ATOM 3617 C CA . ASP A 1 461 ? 0.490 18.165 49.686 1.00 37.32 461 ASP A CA 1
ATOM 3618 C C . ASP A 1 461 ? 1.073 18.086 51.089 1.00 37.54 461 ASP A C 1
ATOM 3619 O O . ASP A 1 461 ? 1.226 16.996 51.650 1.00 40.25 461 ASP A O 1
ATOM 3624 N N . LYS A 1 462 ? 1.413 19.242 51.656 1.00 43.37 462 LYS A N 1
ATOM 3625 C CA . LYS A 1 462 ? 2.170 19.251 52.899 1.00 42.21 462 LYS A CA 1
ATOM 3626 C C . LYS A 1 462 ? 1.347 18.840 54.108 1.00 41.63 462 LYS A C 1
ATOM 3627 O O . LYS A 1 462 ? 1.894 18.799 55.215 1.00 45.00 462 LYS A O 1
ATOM 3633 N N . SER A 1 463 ? 0.062 18.545 53.944 1.00 41.92 463 SER A N 1
ATOM 3634 C CA . SER A 1 463 ? -0.752 18.039 55.040 1.00 43.26 463 SER A CA 1
ATOM 3635 C C . SER A 1 463 ? -0.877 16.518 55.043 1.00 42.92 463 SER A C 1
ATOM 3636 O O . SER A 1 463 ? -1.612 15.979 55.871 1.00 46.06 463 SER A O 1
ATOM 3639 N N . THR A 1 464 ? -0.184 15.814 54.149 1.00 41.17 464 THR A N 1
ATOM 3640 C CA . THR A 1 464 ? -0.307 14.365 54.066 1.00 38.56 464 THR A CA 1
ATOM 3641 C C . THR A 1 464 ? 0.691 13.671 54.987 1.00 38.75 464 THR A C 1
ATOM 3642 O O . THR A 1 464 ? 1.713 14.242 55.389 1.00 35.15 464 THR A O 1
ATOM 3646 N N . LEU A 1 465 ? 0.383 12.410 55.315 1.00 37.53 465 LEU A N 1
ATOM 3647 C CA . LEU A 1 465 ? 1.334 11.611 56.080 1.00 34.73 465 LEU A CA 1
ATOM 3648 C C . LEU A 1 465 ? 2.608 11.373 55.285 1.00 32.90 465 LEU A C 1
ATOM 3649 O O . LEU A 1 465 ? 3.683 11.218 55.871 1.00 31.37 465 LEU A O 1
ATOM 3654 N N . GLU A 1 466 ? 2.503 11.316 53.961 1.00 28.60 466 GLU A N 1
ATOM 3655 C CA . GLU A 1 466 ? 3.679 11.042 53.142 1.00 33.87 466 GLU A CA 1
ATOM 3656 C C . GLU A 1 466 ? 4.684 12.176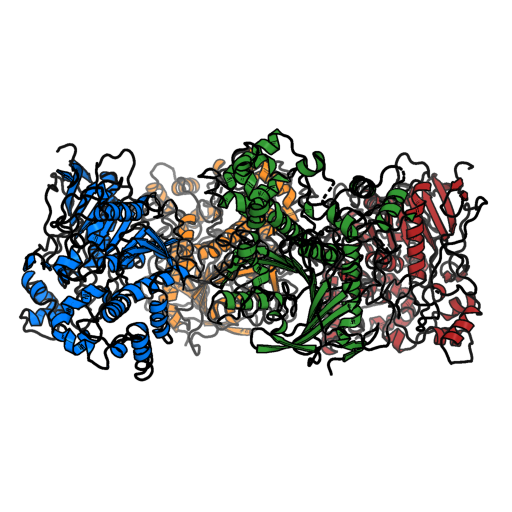 53.252 1.00 35.72 466 GLU A C 1
ATOM 3657 O O . GLU A 1 466 ? 5.873 11.942 53.489 1.00 31.77 466 GLU A O 1
ATOM 3663 N N . TYR A 1 467 ? 4.214 13.416 53.116 1.00 34.84 467 TYR A N 1
ATOM 3664 C CA . TYR A 1 467 ? 5.098 14.565 53.267 1.00 35.17 467 TYR A CA 1
ATOM 3665 C C . TYR A 1 467 ? 5.679 14.634 54.674 1.00 32.67 467 TYR A C 1
ATOM 3666 O O . TYR A 1 467 ? 6.846 14.999 54.856 1.00 32.27 467 TYR A O 1
ATOM 3675 N N . ARG A 1 468 ? 4.865 14.329 55.685 1.00 32.26 468 ARG A N 1
ATOM 3676 C CA . ARG A 1 468 ? 5.366 14.324 57.051 1.00 30.04 468 ARG A CA 1
ATOM 3677 C C . ARG A 1 468 ? 6.439 13.256 57.237 1.00 30.70 468 ARG A C 1
ATOM 3678 O O . ARG A 1 468 ? 7.399 13.461 57.986 1.00 29.40 468 ARG A O 1
ATOM 3686 N N . ALA A 1 469 ? 6.295 12.116 56.555 1.00 28.97 469 ALA A N 1
ATOM 3687 C CA . ALA A 1 469 ? 7.305 11.059 56.641 1.00 31.64 469 ALA A CA 1
ATOM 3688 C C . ALA A 1 469 ? 8.621 11.478 55.982 1.00 30.76 469 ALA A C 1
ATOM 3689 O O . ALA A 1 469 ? 9.704 11.087 56.447 1.00 31.95 469 ALA A O 1
ATOM 3691 N N . ILE A 1 470 ? 8.559 12.239 54.885 1.00 29.23 470 ILE A N 1
ATOM 3692 C CA . ILE A 1 470 ? 9.786 12.798 54.318 1.00 27.27 470 ILE A CA 1
ATOM 3693 C C . ILE A 1 470 ? 10.468 13.699 55.333 1.00 35.09 470 ILE A C 1
ATOM 3694 O O . ILE A 1 470 ? 11.676 13.581 55.585 1.00 29.36 470 ILE A O 1
ATOM 3699 N N . GLN A 1 471 ? 9.698 14.608 55.942 1.00 27.89 471 GLN A N 1
ATOM 3700 C CA . GLN A 1 471 ? 10.264 15.530 56.924 1.00 31.82 471 GLN A CA 1
ATOM 3701 C C . GLN A 1 471 ? 10.933 14.783 58.071 1.00 28.35 471 GLN A C 1
ATOM 3702 O O . GLN A 1 471 ? 12.054 15.118 58.474 1.00 30.42 471 GLN A O 1
ATOM 3708 N N . HIS A 1 472 ? 10.256 13.766 58.615 1.00 28.20 472 HIS A N 1
ATOM 3709 C CA . HIS A 1 472 ? 10.815 13.016 59.736 1.00 28.72 472 HIS A CA 1
ATOM 3710 C C . HIS A 1 472 ? 12.118 12.327 59.354 1.00 30.38 472 HIS A C 1
ATOM 3711 O O . HIS A 1 472 ? 13.102 12.395 60.098 1.00 27.20 472 HIS A O 1
ATOM 3718 N N . LEU A 1 473 ? 12.133 11.637 58.209 1.00 26.48 473 LEU A N 1
ATOM 3719 C CA . LEU A 1 473 ? 13.323 10.878 57.821 1.00 27.84 473 LEU A CA 1
ATOM 3720 C C . LEU A 1 473 ? 14.486 11.808 57.485 1.00 29.16 473 LEU A C 1
ATOM 3721 O O . LEU A 1 473 ? 15.628 11.564 57.904 1.00 25.68 473 LEU A O 1
ATOM 3726 N N . VAL A 1 474 ? 14.212 12.888 56.749 1.00 27.95 474 VAL A N 1
ATOM 3727 C CA . VAL A 1 474 ? 15.253 13.862 56.401 1.00 29.66 474 VAL A CA 1
ATOM 3728 C C . VAL A 1 474 ? 15.784 14.547 57.653 1.00 31.42 474 VAL A C 1
ATOM 3729 O O . VAL A 1 474 ? 16.989 14.814 57.777 1.00 25.52 474 VAL A O 1
ATOM 3733 N N . ASP A 1 475 ? 14.891 14.856 58.596 1.00 27.76 475 ASP A N 1
ATOM 3734 C CA . ASP A 1 475 ? 15.309 15.510 59.829 1.00 28.89 475 ASP A CA 1
ATOM 3735 C C . ASP A 1 475 ? 16.216 14.598 60.653 1.00 28.02 475 ASP A C 1
ATOM 3736 O O . ASP A 1 475 ? 17.268 15.029 61.135 1.00 29.62 475 ASP A O 1
ATOM 3741 N N . ILE A 1 476 ? 15.830 13.330 60.819 1.00 24.76 476 ILE A N 1
ATOM 3742 C CA . ILE A 1 476 ? 16.649 12.397 61.594 1.00 26.27 476 ILE A CA 1
ATOM 3743 C C . ILE A 1 476 ? 18.014 12.215 60.937 1.00 26.47 476 ILE A C 1
ATOM 3744 O O . ILE A 1 476 ? 19.061 12.301 61.595 1.00 25.28 476 ILE A O 1
ATOM 3749 N N . PHE A 1 477 ? 18.025 11.981 59.623 1.00 23.14 477 PHE A N 1
ATOM 3750 C CA . PHE A 1 477 ? 19.293 11.703 58.946 1.00 24.75 477 PHE A CA 1
ATOM 3751 C C . PHE A 1 477 ? 20.204 12.924 58.950 1.00 27.84 477 PHE A C 1
ATOM 3752 O O . PHE A 1 477 ? 21.399 12.816 59.274 1.00 25.66 477 PHE A O 1
ATOM 3760 N N . THR A 1 478 ? 19.663 14.104 58.608 1.00 20.36 478 THR A N 1
ATOM 3761 C CA . THR A 1 478 ? 20.508 15.298 58.588 1.00 23.79 478 THR A CA 1
ATOM 3762 C C . THR A 1 478 ? 20.881 15.756 59.989 1.00 25.10 478 THR A C 1
ATOM 3763 O O . THR A 1 478 ? 21.951 16.351 60.174 1.00 26.02 478 THR A O 1
ATOM 3767 N N . SER A 1 479 ? 20.027 15.528 60.988 1.00 25.18 479 SER A N 1
ATOM 3768 C CA A SER A 1 479 ? 20.423 15.885 62.346 0.36 26.43 479 SER A CA 1
ATOM 3769 C CA B SER A 1 479 ? 20.414 15.878 62.352 0.64 26.74 479 SER A CA 1
ATOM 3770 C C . SER A 1 479 ? 21.600 15.038 62.808 1.00 27.34 479 SER A C 1
ATOM 3771 O O . SER A 1 479 ? 22.514 15.542 63.470 1.00 27.29 479 SER A O 1
ATOM 3776 N N . PHE A 1 480 ? 21.592 13.753 62.465 1.00 21.92 480 PHE A N 1
ATOM 3777 C CA . PHE A 1 480 ? 22.726 12.896 62.774 1.00 23.12 480 PHE A CA 1
ATOM 3778 C C . PHE A 1 480 ? 23.988 13.401 62.082 1.00 23.02 480 PHE A C 1
ATOM 3779 O O . PHE A 1 480 ? 25.067 13.421 62.685 1.00 24.92 480 PHE A O 1
ATOM 3787 N N . ALA A 1 481 ? 23.859 13.861 60.836 1.00 21.83 481 ALA A N 1
ATOM 3788 C CA . ALA A 1 481 ? 25.022 14.349 60.096 1.00 30.12 481 ALA A CA 1
ATOM 3789 C C . ALA A 1 481 ? 25.567 15.644 60.683 1.00 29.78 481 ALA A C 1
ATOM 3790 O O . ALA A 1 481 ? 26.778 15.895 60.601 1.00 28.14 481 ALA A O 1
ATOM 3792 N N . THR A 1 482 ? 24.694 16.475 61.260 1.00 28.77 482 THR A N 1
ATOM 3793 C CA . THR A 1 482 ? 25.067 17.768 61.823 1.00 28.56 482 THR A CA 1
ATOM 3794 C C . THR A 1 482 ? 25.512 17.673 63.280 1.00 30.53 482 THR A C 1
ATOM 3795 O O . THR A 1 482 ? 26.427 18.391 63.693 1.00 31.83 482 THR A O 1
ATOM 3799 N N . ASN A 1 483 ? 24.889 16.807 64.076 1.00 29.05 483 ASN A N 1
ATOM 3800 C CA . ASN A 1 483 ? 25.110 16.797 65.517 1.00 33.27 483 ASN A CA 1
ATOM 3801 C C . ASN A 1 483 ? 25.670 15.489 66.045 1.00 28.36 483 ASN A C 1
ATOM 3802 O O . ASN A 1 483 ? 25.983 15.401 67.241 1.00 31.22 483 ASN A O 1
ATOM 3807 N N . SER A 1 484 ? 25.821 14.479 65.189 1.00 29.63 484 SER A N 1
ATOM 3808 C CA . SER A 1 484 ? 26.187 13.127 65.591 1.00 25.99 484 SER A CA 1
ATOM 3809 C C . SER A 1 484 ? 25.161 12.540 66.548 1.00 32.06 484 SER A C 1
ATOM 3810 O O . SER A 1 484 ? 25.460 11.620 67.305 1.00 30.67 484 SER A O 1
ATOM 3813 N N . ASP A 1 485 ? 23.936 13.061 66.500 1.00 32.60 485 ASP A N 1
ATOM 3814 C CA . ASP A 1 485 ? 22.839 12.658 67.359 1.00 30.97 485 ASP A CA 1
ATOM 3815 C C . ASP A 1 485 ? 21.566 12.872 66.550 1.00 26.94 485 ASP A C 1
ATOM 3816 O O . ASP A 1 485 ? 21.297 13.995 66.108 1.00 27.23 485 ASP A O 1
ATOM 3821 N N . PRO A 1 486 ? 20.772 11.826 66.325 1.00 28.51 486 PRO A N 1
ATOM 3822 C CA . PRO A 1 486 ? 19.600 11.961 65.453 1.00 32.32 486 PRO A CA 1
ATOM 3823 C C . PRO A 1 486 ? 18.365 12.514 66.152 1.00 33.76 486 PRO A C 1
ATOM 3824 O O . PRO A 1 486 ? 17.345 12.732 65.482 1.00 34.88 486 PRO A O 1
ATOM 3828 N N . ASN A 1 487 ? 18.432 12.730 67.465 1.00 32.12 487 ASN A N 1
ATOM 3829 C CA . ASN A 1 487 ? 17.382 13.463 68.165 1.00 35.94 487 ASN A CA 1
ATOM 3830 C C . ASN A 1 487 ? 17.222 14.846 67.535 1.00 37.75 487 ASN A C 1
ATOM 3831 O O . ASN A 1 487 ? 18.196 15.589 67.381 1.00 41.80 487 ASN A O 1
ATOM 3836 N N . CYS A 1 488 ? 15.999 15.184 67.137 1.00 33.95 488 CYS A N 1
ATOM 3837 C CA . CYS A 1 488 ? 15.765 16.438 66.439 1.00 37.78 488 CYS A CA 1
ATOM 3838 C C . CYS A 1 488 ? 14.412 16.983 66.868 1.00 40.53 488 CYS A C 1
ATOM 3839 O O . CYS A 1 488 ? 13.777 16.472 67.797 1.00 39.73 488 CYS A O 1
ATOM 3842 N N . ASP A 1 489 ? 13.978 18.037 66.178 1.00 43.13 489 ASP A N 1
ATOM 3843 C CA . ASP A 1 489 ? 12.681 18.631 66.474 1.00 46.57 489 ASP A CA 1
ATOM 3844 C C . ASP A 1 489 ? 11.565 17.618 66.251 1.00 44.84 489 ASP A C 1
ATOM 3845 O O . ASP A 1 489 ? 10.610 17.546 67.034 1.00 45.62 489 ASP A O 1
ATOM 3850 N N . SER A 1 490 ? 11.694 16.791 65.210 1.00 43.36 490 SER A N 1
ATOM 3851 C CA . SER A 1 490 ? 10.687 15.774 64.933 1.00 45.04 490 SER A CA 1
ATOM 3852 C C . SER A 1 490 ? 10.568 14.743 66.053 1.00 40.41 490 SER A C 1
ATOM 3853 O O . SER A 1 490 ? 9.549 14.056 66.125 1.00 36.73 490 SER A O 1
ATOM 3856 N N . THR A 1 491 ? 11.582 14.608 66.916 1.00 37.39 491 THR A N 1
ATOM 3857 C CA . THR A 1 491 ? 11.544 13.676 68.042 1.00 37.17 491 THR A CA 1
ATOM 3858 C C . THR A 1 491 ? 11.581 14.409 69.384 1.00 42.39 491 THR A C 1
ATOM 3859 O O . THR A 1 491 ? 11.951 13.830 70.413 1.00 42.75 491 THR A O 1
ATOM 3863 N N . ALA A 1 492 ? 11.152 15.674 69.386 1.00 39.00 492 ALA A N 1
ATOM 3864 C CA . ALA A 1 492 ? 11.387 16.560 70.526 1.00 50.76 492 ALA A CA 1
ATOM 3865 C C . ALA A 1 492 ? 10.867 15.971 71.837 1.00 43.72 492 ALA A C 1
ATOM 3866 O O . ALA A 1 492 ? 11.581 15.954 72.846 1.00 54.33 492 ALA A O 1
ATOM 3868 N N . SER A 1 493 ? 9.634 15.472 71.849 1.00 45.25 493 SER A N 1
ATOM 3869 C CA . SER A 1 493 ? 9.053 15.068 73.128 1.00 50.03 493 SER A CA 1
ATOM 3870 C C . SER A 1 493 ? 9.604 13.747 73.662 1.00 54.90 493 SER A C 1
ATOM 3871 O O . SER A 1 493 ? 9.342 13.412 74.824 1.00 50.86 493 SER A O 1
ATOM 3874 N N . LEU A 1 494 ? 10.381 13.016 72.868 1.00 43.74 494 LEU A N 1
ATOM 3875 C CA . LEU A 1 494 ? 10.862 11.685 73.207 1.00 38.82 494 LEU A CA 1
ATOM 3876 C C . LEU A 1 494 ? 12.339 11.715 73.586 1.00 41.28 494 LEU A C 1
ATOM 3877 O O . LEU A 1 494 ? 13.069 12.666 73.287 1.00 40.70 494 LEU A O 1
ATOM 3882 N N . SER A 1 495 ? 12.772 10.634 74.236 1.00 40.17 495 SER A N 1
ATOM 3883 C CA . SER A 1 495 ? 14.176 10.374 74.552 1.00 39.27 495 SER A CA 1
ATOM 3884 C C . SER A 1 495 ? 14.627 9.160 73.727 1.00 38.64 495 SER A C 1
ATOM 3885 O O . SER A 1 495 ? 14.475 8.009 74.142 1.00 39.30 495 SER A O 1
ATOM 3888 N N . TRP A 1 496 ? 15.169 9.428 72.541 1.00 35.92 496 TRP A N 1
ATOM 3889 C CA . TRP A 1 496 ? 15.728 8.381 71.692 1.00 34.09 496 TRP A CA 1
ATOM 3890 C C . TRP A 1 496 ? 17.115 8.042 72.220 1.00 31.82 496 TRP A C 1
ATOM 3891 O O . TRP A 1 496 ? 18.068 8.805 72.028 1.00 36.61 496 TRP A O 1
ATOM 3902 N N . THR A 1 497 ? 17.223 6.899 72.882 1.00 35.24 497 THR A N 1
ATOM 3903 C CA . THR A 1 497 ? 18.432 6.509 73.591 1.00 37.20 497 THR A CA 1
ATOM 3904 C C . THR A 1 497 ? 19.340 5.681 72.692 1.00 31.54 497 THR A C 1
ATOM 3905 O O . THR A 1 497 ? 18.875 4.926 71.833 1.00 36.47 497 THR A O 1
ATOM 3909 N N . ALA A 1 498 ? 20.643 5.831 72.898 1.00 33.51 498 ALA A N 1
ATOM 3910 C CA . ALA A 1 498 ? 21.606 4.996 72.198 1.00 33.74 498 ALA A CA 1
ATOM 3911 C C . ALA A 1 498 ? 21.581 3.573 72.750 1.00 31.30 498 ALA A C 1
ATOM 3912 O O . ALA A 1 498 ? 21.077 3.311 73.849 1.00 36.02 498 ALA A O 1
ATOM 3914 N N . VAL A 1 499 ? 22.125 2.648 71.965 1.00 26.63 499 VAL A N 1
ATOM 3915 C CA . VAL A 1 499 ? 22.123 1.225 72.340 1.00 28.44 499 VAL A CA 1
ATOM 3916 C C . VAL A 1 499 ? 22.937 1.036 73.617 1.00 30.08 499 VAL A C 1
ATOM 3917 O O . VAL A 1 499 ? 24.105 1.458 73.659 1.00 25.38 499 VAL A O 1
ATOM 3921 N N . PRO A 1 500 ? 22.388 0.425 74.669 1.00 25.97 500 PRO A N 1
ATOM 3922 C CA . PRO A 1 500 ? 23.126 0.302 75.936 1.00 32.03 500 PRO A CA 1
ATOM 3923 C C . PRO A 1 500 ? 24.084 -0.877 75.945 1.00 30.20 500 PRO A C 1
ATOM 3924 O O . PRO A 1 500 ? 23.951 -1.826 75.181 1.00 28.42 500 PRO A O 1
ATOM 3928 N N . LYS A 1 501 ? 25.053 -0.810 76.870 1.00 30.70 501 LYS A N 1
ATOM 3929 C CA A LYS A 1 501 ? 26.033 -1.883 76.980 0.49 31.99 501 LYS A CA 1
ATOM 3930 C CA B LYS A 1 501 ? 26.037 -1.880 77.005 0.51 32.03 501 LYS A CA 1
ATOM 3931 C C . LYS A 1 501 ? 25.378 -3.217 77.317 1.00 29.63 501 LYS A C 1
ATOM 3932 O O . LYS A 1 501 ? 25.922 -4.274 76.981 1.00 39.35 501 LYS A O 1
ATOM 3943 N N . THR A 1 502 ? 24.212 -3.193 77.953 1.00 34.10 502 THR A N 1
ATOM 3944 C CA . THR A 1 502 ? 23.461 -4.407 78.276 1.00 40.50 502 THR A CA 1
ATOM 3945 C C . THR A 1 502 ? 22.566 -4.879 77.125 1.00 41.28 502 THR A C 1
ATOM 3946 O O . THR A 1 502 ? 21.577 -5.583 77.357 1.00 48.92 502 THR A O 1
ATOM 3950 N N . ALA A 1 503 ? 22.934 -4.546 75.879 1.00 42.60 503 ALA A N 1
ATOM 3951 C CA . ALA A 1 503 ? 22.064 -4.425 74.695 1.00 42.01 503 ALA A CA 1
ATOM 3952 C C . ALA A 1 503 ? 21.194 -5.560 74.178 1.00 53.50 503 ALA A C 1
ATOM 3953 O O . ALA A 1 503 ? 20.346 -5.271 73.326 1.00 59.58 503 ALA A O 1
ATOM 3955 N N . PRO A 1 504 ? 21.408 -6.829 74.515 1.00 43.44 504 PRO A N 1
ATOM 3956 C CA . PRO A 1 504 ? 20.568 -7.891 73.936 1.00 47.96 504 PRO A CA 1
ATOM 3957 C C . PRO A 1 504 ? 19.091 -7.524 73.860 1.00 54.17 504 PRO A C 1
ATOM 3958 O O . PRO A 1 504 ? 18.394 -8.023 72.965 1.00 57.70 504 PRO A O 1
ATOM 3962 N N . PRO A 1 505 ? 18.546 -6.658 74.783 1.00 51.75 505 PRO A N 1
ATOM 3963 C CA . PRO A 1 505 ? 17.372 -5.835 74.406 1.00 37.85 505 PRO A CA 1
ATOM 3964 C C . PRO A 1 505 ? 17.717 -4.354 74.211 1.00 29.00 505 PRO A C 1
ATOM 3965 O O . PRO A 1 505 ? 18.486 -3.804 75.006 1.00 38.38 505 PRO A O 1
ATOM 3969 N N . TYR A 1 506 ? 17.187 -3.696 73.171 1.00 28.37 506 TYR A N 1
ATOM 3970 C CA . TYR A 1 506 ? 17.485 -2.287 72.903 1.00 26.07 506 TYR A CA 1
ATOM 3971 C C . TYR A 1 506 ? 16.287 -1.611 72.243 1.00 25.24 506 TYR A C 1
ATOM 3972 O O . TYR A 1 506 ? 15.420 -2.263 71.663 1.00 29.57 506 TYR A O 1
ATOM 3981 N N . ASN A 1 507 ? 16.267 -0.285 72.318 1.00 26.77 507 ASN A N 1
ATOM 3982 C CA . ASN A 1 507 ? 15.177 0.492 71.746 1.00 27.38 507 ASN A CA 1
ATOM 3983 C C . ASN A 1 507 ? 15.507 0.945 70.334 1.00 30.80 507 ASN A C 1
ATOM 3984 O O . ASN A 1 507 ? 16.660 0.927 69.887 1.00 30.47 507 ASN A O 1
ATOM 3989 N N . CYS A 1 508 ? 14.468 1.377 69.635 1.00 27.08 508 CYS A N 1
ATOM 3990 C CA . CYS A 1 508 ? 14.608 1.986 68.330 1.00 24.37 508 CYS A CA 1
ATOM 3991 C C . CYS A 1 508 ? 13.656 3.173 68.265 1.00 28.47 508 CYS A C 1
ATOM 3992 O O . CYS A 1 508 ? 12.708 3.274 69.050 1.00 28.43 508 CYS A O 1
ATOM 3995 N N . LEU A 1 509 ? 13.920 4.081 67.338 1.00 25.78 509 LEU A N 1
ATOM 3996 C CA . LEU A 1 509 ? 12.918 5.065 66.953 1.00 24.88 509 LEU A CA 1
ATOM 3997 C C . LEU A 1 509 ? 12.095 4.466 65.820 1.00 30.04 509 LEU A C 1
ATOM 3998 O O . LEU A 1 509 ? 12.611 4.224 64.721 1.00 28.26 509 LEU A O 1
ATOM 4003 N N . ASN A 1 510 ? 10.819 4.232 66.083 1.00 28.83 510 ASN A N 1
ATOM 4004 C CA . ASN A 1 510 ? 9.921 3.619 65.119 1.00 28.36 510 ASN A CA 1
ATOM 4005 C C . ASN A 1 510 ? 9.202 4.734 64.371 1.00 34.05 510 ASN A C 1
ATOM 4006 O O . ASN A 1 510 ? 8.451 5.498 64.985 1.00 30.22 510 ASN A O 1
ATOM 4011 N N . ILE A 1 511 ? 9.447 4.845 63.065 1.00 27.72 511 ILE A N 1
ATOM 4012 C CA . ILE A 1 511 ? 8.828 5.878 62.233 1.00 31.80 511 ILE A CA 1
ATOM 4013 C C . ILE A 1 511 ? 7.659 5.254 61.470 1.00 29.98 511 ILE A C 1
ATOM 4014 O O . ILE A 1 511 ? 7.861 4.446 60.551 1.00 25.40 511 ILE A O 1
ATOM 4019 N N . SER A 1 512 ? 6.425 5.648 61.822 1.00 26.09 512 SER A N 1
ATOM 4020 C CA . SER A 1 512 ? 5.224 5.054 61.228 1.00 25.46 512 SER A CA 1
ATOM 4021 C C . SER A 1 512 ? 4.317 6.137 60.626 1.00 30.99 512 SER A C 1
ATOM 4022 O O . SER A 1 512 ? 4.597 7.338 60.706 1.00 26.61 512 SER A O 1
ATOM 4025 N N . ASN A 1 513 ? 3.204 5.694 60.025 1.00 29.87 513 ASN A N 1
ATOM 4026 C CA . ASN A 1 513 ? 2.266 6.640 59.415 1.00 34.43 513 ASN A CA 1
ATOM 4027 C C . ASN A 1 513 ? 1.859 7.729 60.404 1.00 31.96 513 ASN A C 1
ATOM 4028 O O . ASN A 1 513 ? 1.801 8.912 60.046 1.00 33.02 513 ASN A O 1
ATOM 4033 N N . ASP A 1 514 ? 1.609 7.351 61.661 1.00 34.77 514 ASP A N 1
ATOM 4034 C CA . ASP A 1 514 ? 1.159 8.290 62.692 1.00 43.19 514 ASP A CA 1
ATOM 4035 C C . ASP A 1 514 ? 2.247 9.222 63.212 1.00 42.47 514 ASP A C 1
ATOM 4036 O O . ASP A 1 514 ? 1.918 10.225 63.852 1.00 37.69 514 ASP A O 1
ATOM 4041 N N . GLY A 1 515 ? 3.515 8.915 63.014 1.00 35.29 515 GLY A N 1
ATOM 4042 C CA . GLY A 1 515 ? 4.540 9.767 63.589 1.00 35.88 515 GLY A CA 1
ATOM 4043 C C . GLY A 1 515 ? 5.744 8.939 64.016 1.00 33.13 515 GLY A C 1
ATOM 4044 O O . GLY A 1 515 ? 6.109 7.982 63.331 1.00 31.37 515 GLY A O 1
ATOM 4045 N N . VAL A 1 516 ? 6.331 9.313 65.152 1.00 30.13 516 VAL A N 1
ATOM 4046 C CA . VAL A 1 516 ? 7.536 8.674 65.664 1.00 32.48 516 VAL A CA 1
ATOM 4047 C C . VAL A 1 516 ? 7.300 8.256 67.108 1.00 37.04 516 VAL A C 1
ATOM 4048 O O . VAL A 1 516 ? 6.504 8.874 67.823 1.00 33.48 516 VAL A O 1
ATOM 4052 N N . GLU A 1 517 ? 8.008 7.209 67.542 1.00 29.10 517 GLU A N 1
ATOM 4053 C CA . GLU A 1 517 ? 7.891 6.705 68.908 1.00 38.92 517 GLU A CA 1
ATOM 4054 C C . GLU A 1 517 ? 9.157 5.923 69.254 1.00 36.31 517 GLU A C 1
ATOM 4055 O O . GLU A 1 517 ? 9.768 5.297 68.387 1.00 33.57 517 GLU A O 1
ATOM 4061 N N . VAL A 1 518 ? 9.540 5.945 70.524 1.00 29.64 518 VAL A N 1
ATOM 4062 C CA . VAL A 1 518 ? 10.690 5.178 70.988 1.00 33.92 518 VAL A CA 1
ATOM 4063 C C . VAL A 1 518 ? 10.173 3.919 71.668 1.00 37.07 518 VAL A C 1
ATOM 4064 O O . VAL A 1 518 ? 9.498 3.998 72.698 1.00 35.29 518 VAL A O 1
ATOM 4068 N N . VAL A 1 519 ? 10.481 2.752 71.097 1.00 26.55 519 VAL A N 1
ATOM 4069 C CA . VAL A 1 519 ? 9.978 1.487 71.616 1.00 27.69 519 VAL A CA 1
ATOM 4070 C C . VAL A 1 519 ? 11.076 0.435 71.577 1.00 30.11 519 VAL A C 1
ATOM 4071 O O . VAL A 1 519 ? 12.079 0.565 70.871 1.00 29.61 519 VAL A O 1
ATOM 4075 N N . GLU A 1 520 ? 10.854 -0.635 72.332 1.00 32.34 520 GLU A N 1
ATOM 4076 C CA . GLU A 1 520 ? 11.721 -1.790 72.208 1.00 32.79 520 GLU A CA 1
ATOM 4077 C C . GLU A 1 520 ? 11.598 -2.323 70.789 1.00 30.92 520 GLU A C 1
ATOM 4078 O O . GLU A 1 520 ? 10.518 -2.275 70.183 1.00 26.12 520 GLU A O 1
ATOM 4084 N N . LEU A 1 521 ? 12.720 -2.762 70.229 1.00 25.19 521 LEU A N 1
ATOM 4085 C CA . LEU A 1 521 ? 12.688 -3.286 68.876 1.00 27.93 521 LEU A CA 1
ATOM 4086 C C . LEU A 1 521 ? 11.564 -4.311 68.751 1.00 25.15 521 LEU A C 1
ATOM 4087 O O . LEU A 1 521 ? 11.550 -5.298 69.499 1.00 28.34 521 LEU A O 1
ATOM 4092 N N . PRO A 1 522 ? 10.593 -4.091 67.865 1.00 25.70 522 PRO A N 1
ATOM 4093 C CA . PRO A 1 522 ? 9.480 -5.041 67.755 1.00 25.93 522 PRO A CA 1
ATOM 4094 C C . PRO A 1 522 ? 9.936 -6.437 67.431 1.00 31.67 522 PRO A C 1
ATOM 4095 O O . PRO A 1 522 ? 9.299 -7.404 67.863 1.00 25.57 522 PRO A O 1
ATOM 4099 N N . GLU A 1 523 ? 11.050 -6.571 66.709 1.00 25.53 523 GLU A N 1
ATOM 4100 C CA . GLU A 1 523 ? 11.554 -7.872 66.300 1.00 28.47 523 GLU A CA 1
ATOM 4101 C C . GLU A 1 523 ? 12.363 -8.573 67.398 1.00 26.99 523 GLU A C 1
ATOM 4102 O O . GLU A 1 523 ? 12.996 -9.594 67.107 1.00 28.55 523 GLU A O 1
ATOM 4108 N N . SER A 1 524 ? 12.356 -8.058 68.637 1.00 26.21 524 SER A N 1
ATOM 4109 C CA . SER A 1 524 ? 13.242 -8.587 69.684 1.00 31.03 524 SER A CA 1
ATOM 4110 C C . SER A 1 524 ? 13.020 -10.079 69.921 1.00 31.32 524 SER A C 1
ATOM 4111 O O . SER A 1 524 ? 13.982 -10.857 69.975 1.00 26.67 524 SER A O 1
ATOM 4114 N N . ARG A 1 525 ? 11.754 -10.499 70.055 1.00 28.01 525 ARG A N 1
ATOM 4115 C CA . ARG A 1 525 ? 11.490 -11.896 70.384 1.00 27.68 525 ARG A CA 1
ATOM 4116 C C . ARG A 1 525 ? 11.857 -12.813 69.225 1.00 28.21 525 ARG A C 1
ATOM 4117 O O . ARG A 1 525 ? 12.421 -13.895 69.437 1.00 29.65 525 ARG A O 1
ATOM 4125 N N . ARG A 1 526 ? 11.558 -12.396 67.991 1.00 22.62 526 ARG A N 1
ATOM 4126 C CA . ARG A 1 526 ? 11.998 -13.157 66.830 1.00 24.78 526 ARG A CA 1
ATOM 4127 C C . ARG A 1 526 ? 13.522 -13.308 66.831 1.00 21.18 526 ARG A C 1
ATOM 4128 O O . ARG A 1 526 ? 14.056 -14.402 66.614 1.00 24.88 526 ARG A O 1
ATOM 4136 N N . LEU A 1 527 ? 14.241 -12.214 67.077 1.00 26.18 527 LEU A N 1
ATOM 4137 C CA . LEU A 1 527 ? 15.694 -12.259 66.949 1.00 26.29 527 LEU A CA 1
ATOM 4138 C C . LEU A 1 527 ? 16.356 -12.996 68.107 1.00 28.62 527 LEU A C 1
ATOM 4139 O O . LEU A 1 527 ? 17.511 -13.427 67.969 1.00 23.52 527 LEU A O 1
ATOM 4144 N N . GLN A 1 528 ? 15.647 -13.190 69.224 1.00 26.06 528 GLN A N 1
ATOM 4145 C CA . GLN A 1 528 ? 16.164 -14.059 70.280 1.00 24.38 528 GLN A CA 1
ATOM 4146 C C . GLN A 1 528 ? 16.306 -15.490 69.790 1.00 24.87 528 GLN A C 1
ATOM 4147 O O . GLN A 1 528 ? 17.250 -16.194 70.169 1.00 24.56 528 GLN A O 1
ATOM 4153 N N . LEU A 1 529 ? 15.355 -15.959 68.978 1.00 26.88 529 LEU A N 1
ATOM 4154 C CA . LEU A 1 529 ? 15.483 -17.309 68.441 1.00 28.04 529 LEU A CA 1
ATOM 4155 C C . LEU A 1 529 ? 16.678 -17.396 67.509 1.00 23.89 529 LEU A C 1
ATOM 4156 O O . LEU A 1 529 ? 17.455 -18.359 67.567 1.00 25.92 529 LEU A O 1
ATOM 4161 N N . TRP A 1 530 ? 16.830 -16.402 66.627 1.00 23.74 530 TRP A N 1
ATOM 4162 C CA . TRP A 1 530 ? 17.938 -16.433 65.680 1.00 26.42 530 TRP A CA 1
ATOM 4163 C C . TRP A 1 530 ? 19.272 -16.445 66.409 1.00 24.85 530 TRP A C 1
ATOM 4164 O O . TRP A 1 530 ? 20.183 -17.185 66.018 1.00 24.33 530 TRP A O 1
ATOM 4175 N N . ASP A 1 531 ? 19.404 -15.641 67.475 1.00 23.41 531 ASP A N 1
ATOM 4176 C CA . ASP A 1 531 ? 20.632 -15.683 68.275 1.00 25.47 531 ASP A CA 1
ATOM 4177 C C . ASP A 1 531 ? 20.915 -17.085 68.805 1.00 23.38 531 ASP A C 1
ATOM 4178 O O . ASP A 1 531 ? 22.081 -17.485 68.914 1.00 23.99 531 ASP A O 1
ATOM 4183 N N . SER A 1 532 ? 19.869 -17.841 69.150 1.00 27.77 532 SER A N 1
ATOM 4184 C CA . SER A 1 532 ? 20.056 -19.160 69.757 1.00 26.82 532 SER A CA 1
ATOM 4185 C C . SER A 1 532 ? 20.656 -20.171 68.787 1.00 28.93 532 SER A C 1
ATOM 4186 O O . SER A 1 532 ? 21.296 -21.137 69.233 1.00 29.78 532 SER A O 1
ATOM 4189 N N . PHE A 1 533 ? 20.507 -19.945 67.477 1.00 22.43 533 PHE A N 1
ATOM 4190 C CA . PHE A 1 533 ? 21.114 -20.824 66.486 1.00 26.39 533 PHE A CA 1
ATOM 4191 C C . PHE A 1 533 ? 22.637 -20.819 66.571 1.00 25.97 533 PHE A C 1
ATOM 4192 O O . PHE A 1 533 ? 23.284 -21.756 66.086 1.00 28.12 533 PHE A O 1
ATOM 4200 N N . TYR A 1 534 ? 23.222 -19.751 67.105 1.00 27.16 534 TYR A N 1
ATOM 4201 C CA . TYR A 1 534 ? 24.673 -19.591 67.154 1.00 29.36 534 TYR A CA 1
ATOM 4202 C C . TYR A 1 534 ? 25.285 -20.221 68.402 1.00 34.01 534 TYR A C 1
ATOM 4203 O O . TYR A 1 534 ? 26.284 -19.731 68.925 1.00 38.56 534 TYR A O 1
ATOM 4212 N N . VAL A 1 535 ? 24.725 -21.339 68.871 1.00 34.61 535 VAL A N 1
ATOM 4213 C CA . VAL A 1 535 ? 25.170 -21.948 70.123 1.00 35.13 535 VAL A CA 1
ATOM 4214 C C . VAL A 1 535 ? 26.606 -22.456 70.002 1.00 30.95 535 VAL A C 1
ATOM 4215 O O . VAL A 1 535 ? 27.402 -22.326 70.943 1.00 32.16 535 VAL A O 1
ATOM 4219 N N . ASN A 1 536 ? 26.969 -23.022 68.844 1.00 31.90 536 ASN A N 1
ATOM 4220 C CA . ASN A 1 536 ? 28.316 -23.514 68.576 1.00 29.83 536 ASN A CA 1
ATOM 4221 C C . ASN A 1 536 ? 29.119 -22.584 67.678 1.00 33.63 536 ASN A C 1
ATOM 4222 O O . ASN A 1 536 ? 30.141 -23.004 67.122 1.00 32.37 536 ASN A O 1
ATOM 4227 N N . ASP A 1 537 ? 28.689 -21.340 67.521 1.00 31.38 537 ASP A N 1
ATOM 4228 C CA . ASP A 1 537 ? 29.348 -20.408 66.614 1.00 33.10 537 ASP A CA 1
ATOM 4229 C C . ASP A 1 537 ? 29.435 -19.055 67.310 1.00 41.34 537 ASP A C 1
ATOM 4230 O O . ASP A 1 537 ? 29.002 -18.895 68.456 1.00 40.70 537 ASP A O 1
ATOM 4235 N N . ALA A 1 538 ? 30.009 -18.072 66.628 1.00 38.90 538 ALA A N 1
ATOM 4236 C CA . ALA A 1 538 ? 30.217 -16.754 67.219 1.00 36.11 538 ALA A CA 1
ATOM 4237 C C . ALA A 1 538 ? 29.192 -15.777 66.653 1.00 26.64 538 ALA A C 1
ATOM 4238 O O . ALA A 1 538 ? 29.179 -15.517 65.449 1.00 32.81 538 ALA A O 1
ATOM 4240 N N . LEU A 1 539 ? 28.343 -15.233 67.530 1.00 28.29 539 LEU A N 1
ATOM 4241 C CA . LEU A 1 539 ? 27.370 -14.230 67.111 1.00 28.30 539 LEU A CA 1
ATOM 4242 C C . LEU A 1 539 ? 28.059 -12.960 66.615 1.00 31.62 539 LEU A C 1
ATOM 4243 O O . LEU A 1 539 ? 27.634 -12.359 65.623 1.00 30.70 539 LEU A O 1
ATOM 4248 N N . PHE A 1 540 ? 29.133 -12.546 67.282 1.00 25.46 540 PHE A N 1
ATOM 4249 C CA . PHE A 1 540 ? 29.888 -11.372 66.859 1.00 27.31 540 PHE A CA 1
ATOM 4250 C C . PHE A 1 540 ? 31.287 -11.436 67.454 1.00 35.03 540 PHE A C 1
ATOM 4251 O O . PHE A 1 540 ? 31.566 -12.326 68.255 1.00 28.79 540 PHE A O 1
ATOM 4260 N N . GLU B 2 5 ? 74.216 -27.310 65.406 1.00 57.62 5 GLU B N 1
ATOM 4261 C CA . GLU B 2 5 ? 73.719 -27.418 66.774 1.00 60.52 5 GLU B CA 1
ATOM 4262 C C . GLU B 2 5 ? 73.019 -26.109 67.180 1.00 61.55 5 GLU B C 1
ATOM 4263 O O . GLU B 2 5 ? 71.802 -26.087 67.401 1.00 58.06 5 GLU B O 1
ATOM 4269 N N . LEU B 2 6 ? 73.787 -25.016 67.249 1.00 56.59 6 LEU B N 1
ATOM 4270 C CA . LEU B 2 6 ? 73.279 -23.697 67.602 1.00 43.54 6 LEU B CA 1
ATOM 4271 C C . LEU B 2 6 ? 73.489 -22.721 66.450 1.00 37.95 6 LEU B C 1
ATOM 4272 O O . LEU B 2 6 ? 73.665 -21.524 66.663 1.00 40.17 6 LEU B O 1
ATOM 4277 N N . ILE B 2 7 ? 73.532 -23.244 65.226 1.00 32.84 7 ILE B N 1
ATOM 4278 C CA . ILE B 2 7 ? 73.400 -22.445 64.014 1.00 32.88 7 ILE B CA 1
ATOM 4279 C C . ILE B 2 7 ? 71.924 -22.392 63.652 1.00 41.56 7 ILE B C 1
ATOM 4280 O O . ILE B 2 7 ? 71.228 -23.415 63.699 1.00 41.59 7 ILE B O 1
ATOM 4285 N N . VAL B 2 8 ? 71.442 -21.196 63.327 1.00 36.21 8 VAL B N 1
ATOM 4286 C CA . VAL B 2 8 ? 70.046 -20.960 62.983 1.00 36.99 8 VAL B CA 1
ATOM 4287 C C . VAL B 2 8 ? 70.002 -20.089 61.738 1.00 37.50 8 VAL B C 1
ATOM 4288 O O . VAL B 2 8 ? 70.738 -19.100 61.638 1.00 38.56 8 VAL B O 1
ATOM 4292 N N . SER B 2 9 ? 69.151 -20.461 60.784 1.00 37.79 9 SER B N 1
ATOM 4293 C CA . SER B 2 9 ? 68.955 -19.646 59.591 1.00 37.18 9 SER B CA 1
ATOM 4294 C C . SER B 2 9 ? 67.980 -18.527 59.919 1.00 43.25 9 SER B C 1
ATOM 4295 O O . SER B 2 9 ? 66.874 -18.784 60.406 1.00 43.67 9 SER B O 1
ATOM 4298 N N . THR B 2 10 ? 68.386 -17.294 59.676 1.00 40.61 10 THR B N 1
ATOM 4299 C CA . THR B 2 10 ? 67.446 -16.188 59.693 1.00 42.03 10 THR B CA 1
ATOM 4300 C C . THR B 2 10 ? 67.078 -15.844 58.261 1.00 40.06 10 THR B C 1
ATOM 4301 O O . THR B 2 10 ? 67.708 -16.306 57.306 1.00 36.85 10 THR B O 1
ATOM 4305 N N . GLY B 2 11 ? 66.034 -15.029 58.115 1.00 36.79 11 GLY B N 1
ATOM 4306 C CA . GLY B 2 11 ? 65.608 -14.648 56.784 1.00 34.28 11 GLY B CA 1
ATOM 4307 C C . GLY B 2 11 ? 66.664 -13.900 55.999 1.00 44.98 11 GLY B C 1
ATOM 4308 O O . GLY B 2 11 ? 66.550 -13.776 54.773 1.00 42.03 11 GLY B O 1
ATOM 4309 N N . TYR B 2 12 ? 67.691 -13.390 56.672 1.00 37.24 12 TYR B N 1
ATOM 4310 C CA . TYR B 2 12 ? 68.757 -12.675 55.991 1.00 31.66 12 TYR B CA 1
ATOM 4311 C C . TYR B 2 12 ? 70.077 -13.431 55.977 1.00 38.16 12 TYR B C 1
ATOM 4312 O O . TYR B 2 12 ? 71.056 -12.911 55.432 1.00 39.53 12 TYR B O 1
ATOM 4321 N N . GLY B 2 13 ? 70.137 -14.632 56.552 1.00 35.95 13 GLY B N 1
ATOM 4322 C CA . GLY B 2 13 ? 71.388 -15.360 56.635 1.00 38.12 13 GLY B CA 1
ATOM 4323 C C . GLY B 2 13 ? 71.558 -16.081 57.955 1.00 37.38 13 GLY B C 1
ATOM 4324 O O . GLY B 2 13 ? 70.833 -15.830 58.922 1.00 39.20 13 GLY B O 1
ATOM 4325 N N . PRO B 2 14 ? 72.530 -16.989 58.028 1.00 36.37 14 PRO B N 1
ATOM 4326 C CA . PRO B 2 14 ? 72.667 -17.837 59.216 1.00 37.60 14 PRO B CA 1
ATOM 4327 C C . PRO B 2 14 ? 73.467 -17.163 60.321 1.00 32.81 14 PRO B C 1
ATOM 4328 O O . PRO B 2 14 ? 74.271 -16.262 60.073 1.00 37.33 14 PRO B O 1
ATOM 4332 N N . VAL B 2 15 ? 73.216 -17.606 61.561 1.00 34.17 15 VAL B N 1
ATOM 4333 C CA . VAL B 2 15 ? 73.800 -17.000 62.754 1.00 34.83 15 VAL B CA 1
ATOM 4334 C C . VAL B 2 15 ? 74.154 -18.090 63.756 1.00 34.64 15 VAL B C 1
ATOM 4335 O O . VAL B 2 15 ? 73.460 -19.102 63.881 1.00 33.33 15 VAL B O 1
ATOM 4339 N N . GLN B 2 16 ? 75.248 -17.870 64.485 1.00 31.48 16 GLN B N 1
ATOM 4340 C CA . GLN B 2 16 ? 75.786 -18.866 65.400 1.00 33.83 16 GLN B CA 1
ATOM 4341 C C . GLN B 2 16 ? 75.694 -18.355 66.831 1.00 28.43 16 GLN B C 1
ATOM 4342 O O . GLN B 2 16 ? 76.198 -17.270 67.141 1.00 34.41 16 GLN B O 1
ATOM 4348 N N . GLY B 2 17 ? 75.057 -19.140 67.699 1.00 31.63 17 GLY B N 1
ATOM 4349 C CA . GLY B 2 17 ? 74.948 -18.829 69.102 1.00 35.05 17 GLY B CA 1
ATOM 4350 C C . GLY B 2 17 ? 75.861 -19.697 69.948 1.00 41.02 17 GLY B C 1
ATOM 4351 O O . GLY B 2 17 ? 76.718 -20.423 69.442 1.00 39.49 17 GLY B O 1
ATOM 4352 N N . THR B 2 18 ? 75.653 -19.618 71.263 1.00 33.63 18 THR B N 1
ATOM 4353 C CA . THR B 2 18 ? 76.501 -20.345 72.197 1.00 32.51 18 THR B CA 1
ATOM 4354 C C . THR B 2 18 ? 75.696 -20.685 73.439 1.00 33.32 18 THR B C 1
ATOM 4355 O O . THR B 2 18 ? 74.684 -20.050 73.737 1.00 35.25 18 THR B O 1
ATOM 4359 N N . ALA B 2 19 ? 76.156 -21.698 74.164 1.00 30.84 19 ALA B N 1
ATOM 4360 C CA . ALA B 2 19 ? 75.574 -22.053 75.446 1.00 31.42 19 ALA B CA 1
ATOM 4361 C C . ALA B 2 19 ? 76.151 -21.186 76.561 1.00 36.91 19 ALA B C 1
ATOM 4362 O O . ALA B 2 19 ? 77.307 -20.767 76.523 1.00 40.17 19 ALA B O 1
ATOM 4364 N N . ARG B 2 20 ? 75.321 -20.914 77.559 1.00 31.21 20 ARG B N 1
ATOM 4365 C CA . ARG B 2 20 ? 75.706 -20.126 78.709 1.00 36.96 20 ARG B CA 1
ATOM 4366 C C . ARG B 2 20 ? 75.105 -20.776 79.938 1.00 37.51 20 ARG B C 1
ATOM 4367 O O . ARG B 2 20 ? 74.225 -21.634 79.842 1.00 32.64 20 ARG B O 1
ATOM 4375 N N . THR B 2 21 ? 75.602 -20.363 81.098 1.00 32.98 21 THR B N 1
ATOM 4376 C CA . THR B 2 21 ? 75.079 -20.785 82.387 1.00 32.99 21 THR B CA 1
ATOM 4377 C C . THR B 2 21 ? 74.723 -19.549 83.191 1.00 39.96 21 THR B C 1
ATOM 4378 O O . THR B 2 21 ? 75.537 -18.626 83.306 1.00 39.00 21 THR B O 1
ATOM 4382 N N . SER B 2 22 ? 73.519 -19.542 83.752 1.00 36.36 22 SER B N 1
ATOM 4383 C CA . SER B 2 22 ? 73.027 -18.375 84.462 1.00 37.42 22 SER B CA 1
ATOM 4384 C C . SER B 2 22 ? 73.738 -18.220 85.808 1.00 43.90 22 SER B C 1
ATOM 4385 O O . SER B 2 22 ? 74.476 -19.099 86.261 1.00 43.99 22 SER B O 1
ATOM 4388 N N . LEU B 2 23 ? 73.499 -17.070 86.446 1.00 42.42 23 LEU B N 1
ATOM 4389 C CA . LEU B 2 23 ? 74.016 -16.816 87.787 1.00 42.12 23 LEU B CA 1
ATOM 4390 C C . LEU B 2 23 ? 73.535 -17.849 88.787 1.00 43.73 23 LEU B C 1
ATOM 4391 O O . LEU B 2 23 ? 74.187 -18.050 89.817 1.00 47.54 23 LEU B O 1
ATOM 4396 N N . TYR B 2 24 ? 72.398 -18.490 88.521 1.00 37.62 24 TYR B N 1
ATOM 4397 C CA . TYR B 2 24 ? 71.858 -19.495 89.423 1.00 39.52 24 TYR B CA 1
ATOM 4398 C C . TYR B 2 24 ? 72.044 -20.912 88.896 1.00 40.64 24 TYR B C 1
ATOM 4399 O O . TYR B 2 24 ? 71.416 -21.842 89.405 1.00 38.51 24 TYR B O 1
ATOM 4408 N N . GLY B 2 25 ? 72.907 -21.096 87.901 1.00 42.86 25 GLY B N 1
ATOM 4409 C CA . GLY B 2 25 ? 73.230 -22.413 87.394 1.00 42.38 25 GLY B CA 1
ATOM 4410 C C . GLY B 2 25 ? 72.368 -22.902 86.248 1.00 43.90 25 GLY B C 1
ATOM 4411 O O . GLY B 2 25 ? 72.595 -24.013 85.754 1.00 37.79 25 GLY B O 1
ATOM 4412 N N . THR B 2 26 ? 71.409 -22.108 85.789 1.00 37.55 26 THR B N 1
ATOM 4413 C CA . THR B 2 26 ? 70.486 -22.559 84.756 1.00 34.94 26 THR B CA 1
ATOM 4414 C C . THR B 2 26 ? 71.116 -22.450 83.373 1.00 38.87 26 THR B C 1
ATOM 4415 O O . THR B 2 26 ? 71.603 -21.385 82.982 1.00 37.29 26 THR B O 1
ATOM 4419 N N . GLY B 2 27 ? 71.112 -23.554 82.627 1.00 34.67 27 GLY B N 1
ATOM 4420 C CA . GLY B 2 27 ? 71.677 -23.525 81.284 1.00 28.55 27 GLY B CA 1
ATOM 4421 C C . GLY B 2 27 ? 70.741 -22.826 80.308 1.00 37.14 27 GLY B C 1
ATOM 4422 O O . GLY B 2 27 ? 69.520 -22.932 80.402 1.00 35.62 27 GLY B O 1
ATOM 4423 N N . TYR B 2 28 ? 71.332 -22.105 79.360 1.00 33.43 28 TYR B N 1
ATOM 4424 C CA . TYR B 2 28 ? 70.550 -21.443 78.328 1.00 34.88 28 TYR B CA 1
ATOM 4425 C C . TYR B 2 28 ? 71.455 -21.192 77.136 1.00 35.01 28 TYR B C 1
ATOM 4426 O O . TYR B 2 28 ? 72.660 -21.443 77.187 1.00 32.80 28 TYR B O 1
ATOM 4435 N N . VAL B 2 29 ? 70.861 -20.689 76.055 1.00 25.96 29 VAL B N 1
ATOM 4436 C CA . VAL B 2 29 ? 71.614 -20.379 74.847 1.00 28.18 29 VAL B CA 1
ATOM 4437 C C . VAL B 2 29 ? 71.390 -18.918 74.496 1.00 37.60 29 VAL B C 1
ATOM 4438 O O . VAL B 2 29 ? 70.329 -18.352 74.787 1.00 33.49 29 VAL B O 1
ATOM 4442 N N . SER B 2 30 ? 72.391 -18.310 73.849 1.00 28.38 30 SER B N 1
ATOM 4443 C CA . SER B 2 30 ? 72.345 -16.882 73.562 1.00 30.59 30 SER B CA 1
ATOM 4444 C C . SER B 2 30 ? 72.812 -16.601 72.143 1.00 33.98 30 SER B C 1
ATOM 4445 O O . SER B 2 30 ? 73.744 -17.237 71.644 1.00 28.70 30 SER B O 1
ATOM 4448 N N . PHE B 2 31 ? 72.135 -15.653 71.494 1.00 25.93 31 PHE B N 1
ATOM 4449 C CA . PHE B 2 31 ? 72.560 -15.054 70.238 1.00 26.50 31 PHE B CA 1
ATOM 4450 C C . PHE B 2 31 ? 72.636 -13.557 70.464 1.00 34.71 31 PHE B C 1
ATOM 4451 O O . PHE B 2 31 ? 71.650 -12.954 70.905 1.00 32.20 31 PHE B O 1
ATOM 4459 N N . GLN B 2 32 ? 73.795 -12.958 70.189 1.00 28.47 32 GLN B N 1
ATOM 4460 C CA . GLN B 2 32 ? 73.954 -11.527 70.403 1.00 29.83 32 GLN B CA 1
ATOM 4461 C C . GLN B 2 32 ? 74.479 -10.852 69.146 1.00 31.59 32 GLN B C 1
ATOM 4462 O O . GLN B 2 32 ? 75.366 -11.376 68.460 1.00 31.95 32 GLN B O 1
ATOM 4468 N N . GLY B 2 33 ? 73.905 -9.692 68.834 1.00 27.82 33 GLY B N 1
ATOM 4469 C CA . GLY B 2 33 ? 74.369 -8.913 67.708 1.00 29.38 33 GLY B CA 1
ATOM 4470 C C . GLY B 2 33 ? 73.861 -9.338 66.350 1.00 34.80 33 GLY B C 1
ATOM 4471 O O . GLY B 2 33 ? 74.548 -9.098 65.344 1.00 30.90 33 GLY B O 1
ATOM 4472 N N . ILE B 2 34 ? 72.678 -9.955 66.289 1.00 28.19 34 ILE B N 1
ATOM 4473 C CA . ILE B 2 34 ? 72.027 -10.298 65.025 1.00 29.32 34 ILE B CA 1
ATOM 4474 C C . ILE B 2 34 ? 71.583 -9.022 64.319 1.00 31.92 34 ILE B C 1
ATOM 4475 O O . ILE B 2 34 ? 70.763 -8.265 64.864 1.00 29.91 34 ILE B O 1
ATOM 4480 N N . PRO B 2 35 ? 72.092 -8.738 63.121 1.00 32.27 35 PRO B N 1
ATOM 4481 C CA . PRO B 2 35 ? 71.659 -7.536 62.394 1.00 29.62 35 PRO B CA 1
ATOM 4482 C C . PRO B 2 35 ? 70.197 -7.654 61.985 1.00 33.65 35 PRO B C 1
ATOM 4483 O O . PRO B 2 35 ? 69.765 -8.716 61.538 1.00 28.68 35 PRO B O 1
ATOM 4487 N N . TYR B 2 36 ? 69.434 -6.563 62.178 1.00 30.49 36 TYR B N 1
ATOM 4488 C CA . TYR B 2 36 ? 68.055 -6.476 61.699 1.00 31.07 36 TYR B CA 1
ATOM 4489 C C . TYR B 2 36 ? 67.837 -5.308 60.746 1.00 33.89 36 TYR B C 1
ATOM 4490 O O . TYR B 2 36 ? 66.737 -5.163 60.200 1.00 33.01 36 TYR B O 1
ATOM 4499 N N . ALA B 2 37 ? 68.844 -4.471 60.530 1.00 34.32 37 ALA B N 1
ATOM 4500 C CA . ALA B 2 37 ? 68.729 -3.358 59.606 1.00 29.95 37 ALA B CA 1
ATOM 4501 C C . ALA B 2 37 ? 70.061 -3.181 58.899 1.00 38.57 37 ALA B C 1
ATOM 4502 O O . ALA B 2 37 ? 71.098 -3.670 59.356 1.00 39.35 37 ALA B O 1
ATOM 4504 N N . LYS B 2 38 ? 70.016 -2.471 57.783 1.00 38.45 38 LYS B N 1
ATOM 4505 C CA . LYS B 2 38 ? 71.237 -2.082 57.102 1.00 40.06 38 LYS B CA 1
ATOM 4506 C C . LYS B 2 38 ? 71.947 -1.007 57.925 1.00 42.27 38 LYS B C 1
ATOM 4507 O O . LYS B 2 38 ? 71.291 -0.102 58.448 1.00 37.16 38 LYS B O 1
ATOM 4513 N N . PRO B 2 39 ? 73.270 -1.089 58.083 1.00 36.88 39 PRO B N 1
ATOM 4514 C CA . PRO B 2 39 ? 73.982 -0.135 58.944 1.00 35.27 39 PRO B CA 1
ATOM 4515 C C . PRO B 2 39 ? 73.764 1.301 58.506 1.00 36.46 39 PRO B C 1
ATOM 4516 O O . PRO B 2 39 ? 73.992 1.657 57.339 1.00 44.70 39 PRO B O 1
ATOM 4520 N N . PRO B 2 40 ? 73.324 2.160 59.426 1.00 35.34 40 PRO B N 1
ATOM 4521 C CA . PRO B 2 40 ? 72.975 3.560 59.106 1.00 37.91 40 PRO B CA 1
ATOM 4522 C C . PRO B 2 40 ? 74.189 4.481 59.135 1.00 41.29 40 PRO B C 1
ATOM 4523 O O . PRO B 2 40 ? 74.313 5.364 59.985 1.00 39.35 40 PRO B O 1
ATOM 4527 N N . VAL B 2 41 ? 75.117 4.280 58.197 1.00 42.74 41 VAL B N 1
ATOM 4528 C CA . VAL B 2 41 ? 76.382 5.002 58.209 1.00 41.10 41 VAL B CA 1
ATOM 4529 C C . VAL B 2 41 ? 76.507 5.825 56.933 1.00 42.23 41 VAL B C 1
ATOM 4530 O O . VAL B 2 41 ? 75.816 5.591 55.937 1.00 40.30 41 VAL B O 1
ATOM 4534 N N . GLY B 2 42 ? 77.401 6.811 56.983 1.00 43.49 42 GLY B N 1
ATOM 4535 C CA . GLY B 2 42 ? 77.669 7.613 55.800 1.00 36.22 42 GLY B CA 1
ATOM 4536 C C . GLY B 2 42 ? 76.447 8.435 55.439 1.00 43.95 42 GLY B C 1
ATOM 4537 O O . GLY B 2 42 ? 75.927 9.200 56.261 1.00 42.63 42 GLY B O 1
ATOM 4538 N N . GLU B 2 43 ? 75.975 8.284 54.196 1.00 45.56 43 GLU B N 1
ATOM 4539 C CA . GLU B 2 43 ? 74.775 8.992 53.749 1.00 49.45 43 GLU B CA 1
ATOM 4540 C C . GLU B 2 43 ? 73.512 8.515 54.452 1.00 47.60 43 GLU B C 1
ATOM 4541 O O . GLU B 2 43 ? 72.492 9.214 54.409 1.00 50.32 43 GLU B O 1
ATOM 4547 N N . LEU B 2 44 ? 73.547 7.345 55.072 1.00 43.92 44 LEU B N 1
ATOM 4548 C CA . LEU B 2 44 ? 72.382 6.794 55.743 1.00 41.72 44 LEU B CA 1
ATOM 4549 C C . LEU B 2 44 ? 72.272 7.237 57.195 1.00 37.18 44 LEU B C 1
ATOM 4550 O O . LEU B 2 44 ? 71.299 6.875 57.858 1.00 41.01 44 LEU B O 1
ATOM 4555 N N . ARG B 2 45 ? 73.247 7.990 57.707 1.00 39.32 45 ARG B N 1
ATOM 4556 C CA . ARG B 2 45 ? 73.145 8.541 59.052 1.00 38.32 45 ARG B CA 1
ATOM 4557 C C . ARG B 2 45 ? 71.922 9.444 59.157 1.00 38.93 45 ARG B C 1
ATOM 4558 O O . ARG B 2 45 ? 71.661 10.270 58.274 1.00 35.88 45 ARG B O 1
ATOM 4566 N N . PHE B 2 46 ? 71.164 9.269 60.240 1.00 34.64 46 PHE B N 1
ATOM 4567 C CA . PHE B 2 46 ? 69.944 9.991 60.584 1.00 36.38 46 PHE B CA 1
ATOM 4568 C C . PHE B 2 46 ? 68.739 9.480 59.790 1.00 36.84 46 PHE B C 1
ATOM 4569 O O . PHE B 2 46 ? 67.619 9.927 60.056 1.00 35.79 46 PHE B O 1
ATOM 4577 N N . LYS B 2 47 ? 68.918 8.565 58.835 1.00 34.18 47 LYS B N 1
ATOM 4578 C CA . LYS B 2 47 ? 67.821 8.116 57.990 1.00 36.20 47 LYS B CA 1
ATOM 4579 C C . LYS B 2 47 ? 67.061 6.974 58.653 1.00 37.17 47 LYS B C 1
ATOM 4580 O O . LYS B 2 47 ? 67.591 6.255 59.506 1.00 29.40 47 LYS B O 1
ATOM 4586 N N . ASP B 2 48 ? 65.789 6.827 58.262 1.00 35.06 48 ASP B N 1
ATOM 4587 C CA . ASP B 2 48 ? 65.001 5.715 58.765 1.00 30.74 48 ASP B CA 1
ATOM 4588 C C . ASP B 2 48 ? 65.658 4.397 58.352 1.00 34.69 48 ASP B C 1
ATOM 4589 O O . ASP B 2 48 ? 66.294 4.313 57.295 1.00 37.49 48 ASP B O 1
ATOM 4594 N N . PRO B 2 49 ? 65.535 3.357 59.172 1.00 30.51 49 PRO B N 1
ATOM 4595 C CA . PRO B 2 49 ? 66.225 2.093 58.881 1.00 30.59 49 PRO B CA 1
ATOM 4596 C C . PRO B 2 49 ? 65.536 1.281 57.799 1.00 35.50 49 PRO B C 1
ATOM 4597 O O . PRO B 2 49 ? 64.315 1.321 57.637 1.00 37.90 49 PRO B O 1
ATOM 4601 N N . THR B 2 50 ? 66.337 0.502 57.080 1.00 37.57 50 THR B N 1
ATOM 4602 C CA . THR B 2 50 ? 65.859 -0.402 56.046 1.00 36.16 50 THR B CA 1
ATOM 4603 C C . THR B 2 50 ? 66.436 -1.786 56.303 1.00 38.93 50 THR B C 1
ATOM 4604 O O . THR B 2 50 ? 67.363 -1.937 57.107 1.00 39.10 50 THR B O 1
ATOM 4608 N N . PRO B 2 51 ? 65.887 -2.830 55.673 1.00 39.11 51 PRO B N 1
ATOM 4609 C CA . PRO B 2 51 ? 66.360 -4.182 55.975 1.00 39.09 51 PRO B CA 1
ATOM 4610 C C . PRO B 2 51 ? 67.791 -4.376 55.516 1.00 41.05 51 PRO B C 1
ATOM 4611 O O . PRO B 2 51 ? 68.268 -3.682 54.599 1.00 37.75 51 PRO B O 1
ATOM 4615 N N . PRO B 2 52 ? 68.532 -5.294 56.135 1.00 36.42 52 PRO B N 1
ATOM 4616 C CA . PRO B 2 52 ? 69.933 -5.489 55.758 1.00 40.54 52 PRO B CA 1
ATOM 4617 C C . PRO B 2 52 ? 70.047 -6.341 54.504 1.00 44.91 52 PRO B C 1
ATOM 4618 O O . PRO B 2 52 ? 69.114 -7.038 54.097 1.00 38.14 52 PRO B O 1
ATOM 4622 N N . GLU B 2 53 ? 71.225 -6.273 53.893 1.00 50.02 53 GLU B N 1
ATOM 4623 C CA . GLU B 2 53 ? 71.517 -7.143 52.767 1.00 48.02 53 GLU B CA 1
ATOM 4624 C C . GLU B 2 53 ? 71.735 -8.562 53.273 1.00 41.54 53 GLU B C 1
ATOM 4625 O O . GLU B 2 53 ? 72.298 -8.774 54.349 1.00 44.62 53 GLU B O 1
ATOM 4631 N N . ASN B 2 54 ? 71.240 -9.535 52.517 1.00 42.67 54 ASN B N 1
ATOM 4632 C CA . ASN B 2 54 ? 71.436 -10.922 52.904 1.00 41.42 54 ASN B CA 1
ATOM 4633 C C . ASN B 2 54 ? 72.926 -11.243 52.955 1.00 44.92 54 ASN B C 1
ATOM 4634 O O . ASN B 2 54 ? 73.741 -10.646 52.242 1.00 40.70 54 ASN B O 1
ATOM 4639 N N . TRP B 2 55 ? 73.284 -12.175 53.835 1.00 43.12 55 TRP B N 1
ATOM 4640 C CA . TRP B 2 55 ? 74.635 -12.704 53.920 1.00 45.99 55 TRP B CA 1
ATOM 4641 C C . TRP B 2 55 ? 74.560 -14.226 53.879 1.00 46.35 55 TRP B C 1
ATOM 4642 O O . TRP B 2 55 ? 73.511 -14.822 54.140 1.00 42.68 55 TRP B O 1
ATOM 4653 N N . THR B 2 56 ? 75.686 -14.854 53.529 1.00 51.57 56 THR B N 1
ATOM 4654 C CA . THR B 2 56 ? 75.768 -16.307 53.405 1.00 46.87 56 THR B CA 1
ATOM 4655 C C . THR B 2 56 ? 76.738 -16.950 54.389 1.00 49.72 56 THR B C 1
ATOM 4656 O O . THR B 2 56 ? 76.542 -18.110 54.765 1.00 39.73 56 THR B O 1
ATOM 4660 N N . GLN B 2 57 ? 77.759 -16.222 54.835 1.00 49.63 57 GLN B N 1
ATOM 4661 C CA . GLN B 2 57 ? 78.661 -16.742 55.854 1.00 51.75 57 GLN B CA 1
ATOM 4662 C C . GLN B 2 57 ? 77.984 -16.759 57.221 1.00 48.44 57 GLN B C 1
ATOM 4663 O O . GLN B 2 57 ? 77.295 -15.809 57.598 1.00 46.92 57 GLN B O 1
ATOM 4669 N N . VAL B 2 58 ? 78.197 -17.843 57.972 1.00 43.20 58 VAL B N 1
ATOM 4670 C CA . VAL B 2 58 ? 77.621 -17.959 59.311 1.00 45.16 58 VAL B CA 1
ATOM 4671 C C . VAL B 2 58 ? 78.163 -16.849 60.203 1.00 52.27 58 VAL B C 1
ATOM 4672 O O . VAL B 2 58 ? 79.379 -16.722 60.397 1.00 40.91 58 VAL B O 1
ATOM 4676 N N . LEU B 2 59 ? 77.260 -16.052 60.776 1.00 41.86 59 LEU B N 1
ATOM 4677 C CA . LEU B 2 59 ? 77.654 -14.879 61.548 1.00 42.04 59 LEU B CA 1
ATOM 4678 C C . LEU B 2 59 ? 77.879 -15.256 63.008 1.00 40.30 59 LEU B C 1
ATOM 4679 O O . LEU B 2 59 ? 76.991 -15.819 63.659 1.00 40.65 59 LEU B O 1
ATOM 4684 N N . ASP B 2 60 ? 79.071 -14.948 63.519 1.00 35.40 60 ASP B N 1
ATOM 4685 C CA . ASP B 2 60 ? 79.403 -15.175 64.923 1.00 39.28 60 ASP B CA 1
ATOM 4686 C C . ASP B 2 60 ? 78.528 -14.269 65.781 1.00 34.78 60 ASP B C 1
ATOM 4687 O O . ASP B 2 60 ? 78.674 -13.042 65.745 1.00 38.23 60 ASP B O 1
ATOM 4692 N N . CYS B 2 61 ? 77.606 -14.868 66.537 1.00 38.20 61 CYS B N 1
ATOM 4693 C CA . CYS B 2 61 ? 76.749 -14.142 67.470 1.00 31.66 61 CYS B CA 1
ATOM 4694 C C . CYS B 2 61 ? 76.948 -14.664 68.889 1.00 35.65 61 CYS B C 1
ATOM 4695 O O . CYS B 2 61 ? 76.024 -14.665 69.700 1.00 27.60 61 CYS B O 1
ATOM 4698 N N . THR B 2 62 ? 78.169 -15.108 69.198 1.00 33.25 62 THR B N 1
ATOM 4699 C CA . THR B 2 62 ? 78.503 -15.694 70.489 1.00 34.37 62 THR B CA 1
ATOM 4700 C C . THR B 2 62 ? 78.998 -14.671 71.496 1.00 36.08 62 THR B C 1
ATOM 4701 O O . THR B 2 62 ? 79.264 -15.043 72.642 1.00 36.71 62 THR B O 1
ATOM 4705 N N . GLU B 2 63 ? 79.140 -13.406 71.096 1.00 34.08 63 GLU B N 1
ATOM 4706 C CA . GLU B 2 63 ? 79.637 -12.353 71.973 1.00 41.09 63 GLU B CA 1
ATOM 4707 C C . GLU B 2 63 ? 78.751 -11.117 71.856 1.00 37.67 63 GLU B C 1
ATOM 4708 O O . GLU B 2 63 ? 78.179 -10.845 70.799 1.00 34.79 63 GLU B O 1
ATOM 4714 N N . GLN B 2 64 ? 78.681 -10.356 72.948 1.00 34.00 64 GLN B N 1
ATOM 4715 C CA . GLN B 2 64 ? 77.927 -9.108 72.974 1.00 35.31 64 GLN B CA 1
ATOM 4716 C C . GLN B 2 64 ? 78.463 -8.114 71.945 1.00 31.85 64 GLN B C 1
ATOM 4717 O O . GLN B 2 64 ? 79.674 -7.996 71.739 1.00 33.57 64 GLN B O 1
ATOM 4723 N N . CYS B 2 65 ? 77.546 -7.405 71.287 1.00 29.00 65 CYS B N 1
ATOM 4724 C CA . CYS B 2 65 ? 77.860 -6.418 70.264 1.00 27.77 65 CYS B CA 1
ATOM 4725 C C . CYS B 2 65 ? 77.949 -5.020 70.884 1.00 34.63 65 CYS B C 1
ATOM 4726 O O . CYS B 2 65 ? 77.537 -4.789 72.020 1.00 31.23 65 CYS B O 1
ATOM 4729 N N . ASP B 2 66 ? 78.503 -4.080 70.123 1.00 32.25 66 ASP B N 1
ATOM 4730 C CA . ASP B 2 66 ? 78.604 -2.715 70.612 1.00 36.24 66 ASP B CA 1
ATOM 4731 C C . ASP B 2 66 ? 77.222 -2.077 70.691 1.00 35.82 66 ASP B C 1
ATOM 4732 O O . ASP B 2 66 ? 76.348 -2.379 69.870 1.00 35.98 66 ASP B O 1
ATOM 4737 N N . PRO B 2 67 ? 77.009 -1.178 71.648 1.00 30.75 67 PRO B N 1
ATOM 4738 C CA . PRO B 2 67 ? 75.759 -0.414 71.680 1.00 25.93 67 PRO B CA 1
ATOM 4739 C C . PRO B 2 67 ? 75.761 0.688 70.625 1.00 32.40 67 PRO B C 1
ATOM 4740 O O . PRO B 2 67 ? 76.746 0.931 69.927 1.00 29.62 67 PRO B O 1
ATOM 4744 N N . CYS B 2 68 ? 74.599 1.317 70.467 1.00 27.71 68 CYS B N 1
ATOM 4745 C CA . CYS B 2 68 ? 74.533 2.552 69.705 1.00 24.42 68 CYS B CA 1
ATOM 4746 C C . CYS B 2 68 ? 75.353 3.639 70.408 1.00 23.29 68 CYS B C 1
ATOM 4747 O O . CYS B 2 68 ? 75.578 3.587 71.616 1.00 26.77 68 CYS B O 1
ATOM 4750 N N . PHE B 2 69 ? 75.796 4.629 69.635 1.00 28.16 69 PHE B N 1
ATOM 4751 C CA . PHE B 2 69 ? 76.606 5.724 70.167 1.00 27.50 69 PHE B CA 1
ATOM 4752 C C . PHE B 2 69 ? 75.868 6.505 71.246 1.00 29.32 69 PHE B C 1
ATOM 4753 O O . PHE B 2 69 ? 74.800 7.076 70.993 1.00 29.19 69 PHE B O 1
ATOM 4761 N N . HIS B 2 70 ? 76.471 6.581 72.432 1.00 27.01 70 HIS B N 1
ATOM 4762 C CA . HIS B 2 70 ? 75.912 7.379 73.514 1.00 25.58 70 HIS B CA 1
ATOM 4763 C C . HIS B 2 70 ? 77.015 7.623 74.529 1.00 28.53 70 HIS B C 1
ATOM 4764 O O . HIS B 2 70 ? 78.113 7.073 74.422 1.00 29.22 70 HIS B O 1
ATOM 4771 N N . PHE B 2 71 ? 76.716 8.460 75.514 1.00 26.83 71 PHE B N 1
ATOM 4772 C CA . PHE B 2 71 ? 77.626 8.637 76.640 1.00 31.67 71 PHE B CA 1
ATOM 4773 C C . PHE B 2 71 ? 77.216 7.666 77.740 1.00 32.55 71 PHE B C 1
ATOM 4774 O O . PHE B 2 71 ? 76.117 7.770 78.292 1.00 34.27 71 PHE B O 1
ATOM 4782 N N . ASP B 2 72 ? 78.102 6.717 78.047 1.00 33.59 72 ASP B N 1
ATOM 4783 C CA . ASP B 2 72 ? 77.830 5.670 79.022 1.00 35.57 72 ASP B CA 1
ATOM 4784 C C . ASP B 2 72 ? 78.247 6.179 80.399 1.00 38.73 72 ASP B C 1
ATOM 4785 O O . ASP B 2 72 ? 79.441 6.341 80.677 1.00 39.96 72 ASP B O 1
ATOM 4790 N N . ARG B 2 73 ? 77.258 6.422 81.262 1.00 36.59 73 ARG B N 1
ATOM 4791 C CA . ARG B 2 73 ? 77.524 6.944 82.598 1.00 38.87 73 ARG B CA 1
ATOM 4792 C C . ARG B 2 73 ? 78.206 5.922 83.504 1.00 41.12 73 ARG B C 1
ATOM 4793 O O . ARG B 2 73 ? 78.845 6.315 84.485 1.00 40.94 73 ARG B O 1
ATOM 4801 N N . ARG B 2 74 ? 78.100 4.626 83.202 1.00 39.13 74 ARG B N 1
ATOM 4802 C CA . ARG B 2 74 ? 78.780 3.622 84.020 1.00 44.15 74 ARG B CA 1
ATOM 4803 C C . ARG B 2 74 ? 80.290 3.676 83.821 1.00 41.35 74 ARG B C 1
ATOM 4804 O O . ARG B 2 74 ? 81.048 3.524 84.782 1.00 49.38 74 ARG B O 1
ATOM 4812 N N . VAL B 2 75 ? 80.747 3.883 82.581 1.00 41.20 75 VAL B N 1
ATOM 4813 C CA . VAL B 2 75 ? 82.175 3.948 82.276 1.00 41.97 75 VAL B CA 1
ATOM 4814 C C . VAL B 2 75 ? 82.658 5.374 82.049 1.00 44.20 75 VAL B C 1
ATOM 4815 O O . VAL B 2 75 ? 83.841 5.578 81.731 1.00 37.77 75 VAL B O 1
ATOM 4819 N N . ASN B 2 76 ? 81.776 6.361 82.185 1.00 42.13 76 ASN B N 1
ATOM 4820 C CA . ASN B 2 76 ? 82.109 7.785 82.058 1.00 43.51 76 ASN B CA 1
ATOM 4821 C C . ASN B 2 76 ? 82.851 8.150 80.775 1.00 39.89 76 ASN B C 1
ATOM 4822 O O . ASN B 2 76 ? 83.807 8.926 80.801 1.00 43.19 76 ASN B O 1
ATOM 4837 N N . ILE B 2 78 ? 82.207 8.241 76.003 1.00 30.80 78 ILE B N 1
ATOM 4838 C CA . ILE B 2 78 ? 81.424 7.920 74.813 1.00 35.02 78 ILE B CA 1
ATOM 4839 C C . ILE B 2 78 ? 81.766 6.492 74.382 1.00 40.79 78 ILE B C 1
ATOM 4840 O O . ILE B 2 78 ? 82.943 6.119 74.315 1.00 34.14 78 ILE B O 1
ATOM 4845 N N . VAL B 2 79 ? 80.731 5.686 74.137 1.00 29.01 79 VAL B N 1
ATOM 4846 C CA . VAL B 2 79 ? 80.863 4.304 73.694 1.00 27.83 79 VAL B CA 1
ATOM 4847 C C . VAL B 2 79 ? 79.957 4.114 72.485 1.00 36.34 79 VAL B C 1
ATOM 4848 O O . VAL B 2 79 ? 79.114 4.957 72.175 1.00 31.75 79 VAL B O 1
ATOM 4852 N N . GLY B 2 80 ? 80.141 2.987 71.808 1.00 34.57 80 GLY B N 1
ATOM 4853 C CA . GLY B 2 80 ? 79.218 2.524 70.792 1.00 32.43 80 GLY B CA 1
ATOM 4854 C C . GLY B 2 80 ? 79.807 2.561 69.391 1.00 36.62 80 GLY B C 1
ATOM 4855 O O . GLY B 2 80 ? 80.962 2.932 69.166 1.00 36.41 80 GLY B O 1
ATOM 4856 N N . SER B 2 81 ? 78.960 2.153 68.448 1.00 28.26 81 SER B N 1
ATOM 4857 C CA . SER B 2 81 ? 79.271 2.146 67.025 1.00 34.66 81 SER B CA 1
ATOM 4858 C C . SER B 2 81 ? 78.005 2.490 66.253 1.00 35.96 81 SER B C 1
ATOM 4859 O O . SER B 2 81 ? 76.890 2.246 66.724 1.00 32.58 81 SER B O 1
ATOM 4862 N N . GLU B 2 82 ? 78.181 3.081 65.071 1.00 27.78 82 GLU B N 1
ATOM 4863 C CA . GLU B 2 82 ? 77.011 3.368 64.247 1.00 37.01 82 GLU B CA 1
ATOM 4864 C C . GLU B 2 82 ? 76.453 2.099 63.615 1.00 40.44 82 GLU B C 1
ATOM 4865 O O . GLU B 2 82 ? 75.260 2.040 63.292 1.00 37.57 82 GLU B O 1
ATOM 4871 N N . ASP B 2 83 ? 77.291 1.075 63.441 1.00 32.29 83 ASP B N 1
ATOM 4872 C CA . ASP B 2 83 ? 76.832 -0.230 62.968 1.00 34.66 83 ASP B CA 1
ATOM 4873 C C . ASP B 2 83 ? 76.348 -1.046 64.171 1.00 39.22 83 ASP B C 1
ATOM 4874 O O . ASP B 2 83 ? 76.985 -1.997 64.639 1.00 40.76 83 ASP B O 1
ATOM 4879 N N . SER B 2 84 ? 75.183 -0.644 64.691 1.00 37.83 84 SER B N 1
ATOM 4880 C CA . SER B 2 84 ? 74.715 -1.268 65.922 1.00 30.01 84 SER B CA 1
ATOM 4881 C C . SER B 2 84 ? 73.225 -1.596 65.914 1.00 29.10 84 SER B C 1
ATOM 4882 O O . SER B 2 84 ? 72.655 -1.806 66.994 1.00 35.16 84 SER B O 1
ATOM 4885 N N . LEU B 2 85 ? 72.582 -1.674 64.743 1.00 27.49 85 LEU B N 1
ATOM 4886 C CA . LEU B 2 85 ? 71.157 -2.018 64.667 1.00 31.59 85 LEU B CA 1
ATOM 4887 C C . LEU B 2 85 ? 71.040 -3.538 64.716 1.00 29.05 85 LEU B C 1
ATOM 4888 O O . LEU B 2 85 ? 70.819 -4.219 63.710 1.00 28.58 85 LEU B O 1
ATOM 4893 N N . ARG B 2 86 ? 71.155 -4.066 65.930 1.00 23.21 86 ARG B N 1
ATOM 4894 C CA . ARG B 2 86 ? 71.245 -5.491 66.167 1.00 25.32 86 ARG B CA 1
ATOM 4895 C C . ARG B 2 86 ? 70.364 -5.850 67.346 1.00 25.62 86 ARG B C 1
ATOM 4896 O O . ARG B 2 86 ? 69.991 -4.989 68.151 1.00 29.45 86 ARG B O 1
ATOM 4904 N N . LEU B 2 87 ? 70.060 -7.137 67.460 1.00 21.19 87 LEU B N 1
ATOM 4905 C CA . LEU B 2 87 ? 69.254 -7.626 68.563 1.00 24.17 87 LEU B CA 1
ATOM 4906 C C . LEU B 2 87 ? 69.854 -8.918 69.098 1.00 24.68 87 LEU B C 1
ATOM 4907 O O . LEU B 2 87 ? 70.759 -9.513 68.496 1.00 27.69 87 LEU B O 1
ATOM 4912 N N . ASN B 2 88 ? 69.332 -9.350 70.242 1.00 27.92 88 ASN B N 1
ATOM 4913 C CA . ASN B 2 88 ? 69.838 -10.494 70.983 1.00 31.34 88 ASN B CA 1
ATOM 4914 C C . ASN B 2 88 ? 68.687 -11.407 71.372 1.00 29.87 88 ASN B C 1
ATOM 4915 O O . ASN B 2 88 ? 67.580 -10.944 71.651 1.00 24.68 88 ASN B O 1
ATOM 4920 N N . ILE B 2 89 ? 68.965 -12.710 71.414 1.00 23.79 89 ILE B N 1
ATOM 4921 C CA . ILE B 2 89 ? 67.966 -13.725 71.729 1.00 28.20 89 ILE B CA 1
ATOM 4922 C C . ILE B 2 89 ? 68.503 -14.639 72.813 1.00 27.63 89 ILE B C 1
ATOM 4923 O O . ILE B 2 89 ? 69.629 -15.140 72.702 1.00 31.88 89 ILE B O 1
ATOM 4928 N N . PHE B 2 90 ? 67.687 -14.890 73.841 1.00 28.03 90 PHE B N 1
ATOM 4929 C CA . PHE B 2 90 ? 68.065 -15.749 74.954 1.00 33.50 90 PHE B CA 1
ATOM 4930 C C . PHE B 2 90 ? 66.927 -16.702 75.292 1.00 31.43 90 PHE B C 1
ATOM 4931 O O . PHE B 2 90 ? 65.791 -16.268 75.486 1.00 31.43 90 PHE B O 1
ATOM 4939 N N . SER B 2 91 ? 67.239 -17.988 75.405 1.00 25.62 91 SER B N 1
ATOM 4940 C CA . SER B 2 91 ? 66.246 -18.953 75.852 1.00 27.63 91 SER B CA 1
ATOM 4941 C C . SER B 2 91 ? 66.945 -20.212 76.322 1.00 35.68 91 SER B C 1
ATOM 4942 O O . SER B 2 91 ? 68.026 -20.546 75.831 1.00 33.92 91 SER B O 1
ATOM 4945 N N . LYS B 2 92 ? 66.304 -20.915 77.264 1.00 30.90 92 LYS B N 1
ATOM 4946 C CA . LYS B 2 92 ? 66.825 -22.211 77.703 1.00 36.87 92 LYS B CA 1
ATOM 4947 C C . LYS B 2 92 ? 67.189 -23.097 76.518 1.00 37.18 92 LYS B C 1
ATOM 4948 O O . LYS B 2 92 ? 68.280 -23.674 76.477 1.00 35.59 92 LYS B O 1
ATOM 4954 N N . THR B 2 93 ? 66.293 -23.218 75.539 1.00 32.83 93 THR B N 1
ATOM 4955 C CA . THR B 2 93 ? 66.566 -24.010 74.345 1.00 40.34 93 THR B CA 1
ATOM 4956 C C . THR B 2 93 ? 65.907 -23.344 73.143 1.00 36.91 93 THR B C 1
ATOM 4957 O O . THR B 2 93 ? 64.853 -22.720 73.270 1.00 38.25 93 THR B O 1
ATOM 4961 N N . ILE B 2 94 ? 66.545 -23.456 71.977 1.00 33.27 94 ILE B N 1
ATOM 4962 C CA . ILE B 2 94 ? 65.928 -22.977 70.742 1.00 36.11 94 ILE B CA 1
ATOM 4963 C C . ILE B 2 94 ? 65.183 -24.125 70.073 1.00 37.53 94 ILE B C 1
ATOM 4964 O O . ILE B 2 94 ? 64.746 -24.005 68.923 1.00 37.14 94 ILE B O 1
ATOM 4969 N N . LYS B 2 95 ? 65.060 -25.252 70.770 1.00 37.32 95 LYS B N 1
ATOM 4970 C CA . LYS B 2 95 ? 64.299 -26.407 70.283 1.00 39.99 95 LYS B CA 1
ATOM 4971 C C . LYS B 2 95 ? 63.361 -26.908 71.376 1.00 37.31 95 LYS B C 1
ATOM 4972 O O . LYS B 2 95 ? 63.459 -28.056 71.815 1.00 35.64 95 LYS B O 1
ATOM 4978 N N . PRO B 2 96 ? 62.446 -26.065 71.855 1.00 32.05 96 PRO B N 1
ATOM 4979 C CA . PRO B 2 96 ? 61.504 -26.512 72.882 1.00 34.92 96 PRO B CA 1
ATOM 4980 C C . PRO B 2 96 ? 60.465 -27.443 72.274 1.00 31.32 96 PRO B C 1
ATOM 4981 O O . PRO B 2 96 ? 60.339 -27.564 71.056 1.00 36.18 96 PRO B O 1
ATOM 4985 N N . THR B 2 97 ? 59.696 -28.090 73.152 1.00 34.65 97 THR B N 1
ATOM 4986 C CA . THR B 2 97 ? 58.718 -29.067 72.683 1.00 42.03 97 THR B CA 1
ATOM 4987 C C . THR B 2 97 ? 57.592 -28.397 71.903 1.00 44.61 97 THR B C 1
ATOM 4988 O O . THR B 2 97 ? 56.977 -29.025 71.030 1.00 40.02 97 THR B O 1
ATOM 4992 N N . LYS B 2 98 ? 57.317 -27.129 72.194 1.00 38.74 98 LYS B N 1
ATOM 4993 C CA . LYS B 2 98 ? 56.296 -26.349 71.510 1.00 37.16 98 LYS B CA 1
ATOM 4994 C C . LYS B 2 98 ? 56.768 -24.905 71.507 1.00 41.15 98 LYS B C 1
ATOM 4995 O O . LYS B 2 98 ? 57.548 -24.515 72.386 1.00 35.46 98 LYS B O 1
ATOM 5001 N N . PRO B 2 99 ? 56.353 -24.102 70.529 1.00 43.48 99 PRO B N 1
ATOM 5002 C CA . PRO B 2 99 ? 56.795 -22.701 70.493 1.00 40.57 99 PRO B CA 1
ATOM 5003 C C . PRO B 2 99 ? 56.427 -21.960 71.772 1.00 39.75 99 PRO B C 1
ATOM 5004 O O . PRO B 2 99 ? 55.382 -22.201 72.377 1.00 38.25 99 PRO B O 1
ATOM 5008 N N . LEU B 2 100 ? 57.317 -21.052 72.190 1.00 31.43 100 LEU B N 1
ATOM 5009 C CA . LEU B 2 100 ? 57.214 -20.415 73.491 1.00 32.28 100 LEU B CA 1
ATOM 5010 C C . LEU B 2 100 ? 56.797 -18.953 73.374 1.00 25.51 100 LEU B C 1
ATOM 5011 O O . LEU B 2 100 ? 57.070 -18.298 72.360 1.00 30.67 100 LEU B O 1
ATOM 5016 N N . PRO B 2 101 ? 56.186 -18.399 74.420 1.00 27.67 101 PRO B N 1
ATOM 5017 C CA . PRO B 2 101 ? 55.907 -16.957 74.426 1.00 29.26 101 PRO B CA 1
ATOM 5018 C C . PRO B 2 101 ? 57.205 -16.167 74.313 1.00 29.52 101 PRO B C 1
ATOM 5019 O O . PRO B 2 101 ? 58.260 -16.587 74.795 1.00 31.87 101 PRO B O 1
ATOM 5023 N N . VAL B 2 102 ? 57.122 -15.005 73.679 1.00 25.62 102 VAL B N 1
ATOM 5024 C CA . VAL B 2 102 ? 58.288 -14.188 73.385 1.00 28.24 102 VAL B CA 1
ATOM 5025 C C . VAL B 2 102 ? 58.156 -12.879 74.145 1.00 31.03 102 VAL B C 1
ATOM 5026 O O . VAL B 2 102 ? 57.095 -12.245 74.118 1.00 25.18 102 VAL B O 1
ATOM 5030 N N . MET B 2 103 ? 59.218 -12.472 74.833 1.00 22.44 103 MET B N 1
ATOM 5031 C CA . MET B 2 103 ? 59.240 -11.123 75.388 1.00 26.96 103 MET B CA 1
ATOM 5032 C C . MET B 2 103 ? 60.350 -10.292 74.767 1.00 25.80 103 MET B C 1
ATOM 5033 O O . MET B 2 103 ? 61.502 -10.726 74.710 1.00 28.44 103 MET B O 1
ATOM 5038 N N . VAL B 2 104 ? 59.987 -9.102 74.295 1.00 21.63 104 VAL B N 1
ATOM 5039 C CA . VAL B 2 104 ? 60.903 -8.201 73.609 1.00 26.14 104 VAL B CA 1
ATOM 5040 C C . VAL B 2 104 ? 61.044 -6.946 74.451 1.00 25.15 104 VAL B C 1
ATOM 5041 O O . VAL B 2 104 ? 60.057 -6.236 74.692 1.00 22.31 104 VAL B O 1
ATOM 5045 N N . TYR B 2 105 ? 62.276 -6.649 74.860 1.00 27.79 105 TYR B N 1
ATOM 5046 C CA . TYR B 2 105 ? 62.554 -5.541 75.756 1.00 21.58 105 TYR B CA 1
ATOM 5047 C C . TYR B 2 105 ? 63.089 -4.336 75.006 1.00 23.96 105 TYR B C 1
ATOM 5048 O O . TYR B 2 105 ? 63.974 -4.458 74.149 1.00 22.30 105 TYR B O 1
ATOM 5057 N N . ILE B 2 106 ? 62.593 -3.161 75.389 1.00 21.55 106 ILE B N 1
ATOM 5058 C CA . ILE B 2 106 ? 63.073 -1.880 74.890 1.00 22.43 106 ILE B CA 1
ATOM 5059 C C . ILE B 2 106 ? 63.687 -1.103 76.056 1.00 22.43 106 ILE B C 1
ATOM 5060 O O . ILE B 2 106 ? 62.975 -0.728 77.002 1.00 22.28 106 ILE B O 1
ATOM 5065 N N . TYR B 2 107 ? 64.997 -0.846 75.990 1.00 22.85 107 TYR B N 1
ATOM 5066 C CA . TYR B 2 107 ? 65.650 -0.174 77.110 1.00 20.86 107 TYR B CA 1
ATOM 5067 C C . TYR B 2 107 ? 65.257 1.301 77.197 1.00 22.29 107 TYR B C 1
ATOM 5068 O O . TYR B 2 107 ? 64.782 1.916 76.227 1.00 24.65 107 TYR B O 1
ATOM 5077 N N . GLY B 2 108 ? 65.422 1.847 78.409 1.00 21.24 108 GLY B N 1
ATOM 5078 C CA . GLY B 2 108 ? 65.258 3.262 78.681 1.00 22.23 108 GLY B CA 1
ATOM 5079 C C . GLY B 2 108 ? 66.580 3.999 78.577 1.00 25.22 108 GLY B C 1
ATOM 5080 O O . GLY B 2 108 ? 67.571 3.483 78.059 1.00 25.46 108 GLY B O 1
ATOM 5081 N N . GLY B 2 109 ? 66.590 5.231 79.071 1.00 24.95 109 GLY B N 1
ATOM 5082 C CA . GLY B 2 109 ? 67.743 6.073 78.847 1.00 24.27 109 GLY B CA 1
ATOM 5083 C C . GLY B 2 109 ? 67.418 7.432 78.266 1.00 26.46 109 GLY B C 1
ATOM 5084 O O . GLY B 2 109 ? 68.287 8.084 77.692 1.00 25.68 109 GLY B O 1
ATOM 5085 N N . GLY B 2 110 ? 66.169 7.871 78.402 1.00 25.39 110 GLY B N 1
ATOM 5086 C CA . GLY B 2 110 ? 65.801 9.207 77.964 1.00 25.34 110 GLY B CA 1
ATOM 5087 C C . GLY B 2 110 ? 65.923 9.480 76.476 1.00 23.58 110 GLY B C 1
ATOM 5088 O O . GLY B 2 110 ? 65.991 10.649 76.077 1.00 28.83 110 GLY B O 1
ATOM 5089 N N . PHE B 2 111 ? 65.953 8.442 75.637 1.00 23.35 111 PHE B N 1
ATOM 5090 C CA . PHE B 2 111 ? 66.140 8.545 74.189 1.00 28.06 111 PHE B CA 1
ATOM 5091 C C . PHE B 2 111 ? 67.513 9.109 73.839 1.00 25.22 111 PHE B C 1
ATOM 5092 O O . PHE B 2 111 ? 67.776 9.391 72.664 1.00 26.44 111 PHE B O 1
ATOM 5100 N N . VAL B 2 112 ? 68.383 9.300 74.834 1.00 24.31 112 VAL B N 1
ATOM 5101 C CA . VAL B 2 112 ? 69.725 9.816 74.598 1.00 25.12 112 VAL B CA 1
ATOM 5102 C C . VAL B 2 112 ? 70.803 8.820 74.977 1.00 25.60 112 VAL B C 1
ATOM 5103 O O . VAL B 2 112 ? 71.938 8.959 74.509 1.00 27.56 112 VAL B O 1
ATOM 5107 N N . GLU B 2 113 ? 70.440 7.834 75.776 1.00 23.94 113 GLU B N 1
ATOM 5108 C CA . GLU B 2 113 ? 71.419 6.799 76.148 1.00 28.75 113 GLU B CA 1
ATOM 5109 C C . GLU B 2 113 ? 70.782 5.421 76.176 1.00 27.98 113 GLU B C 1
ATOM 5110 O O . GLU B 2 113 ? 69.557 5.326 76.095 1.00 28.99 113 GLU B O 1
ATOM 5116 N N . GLY B 2 114 ? 71.624 4.403 76.237 1.00 28.22 114 GLY B N 1
ATOM 5117 C CA . GLY B 2 114 ? 71.120 3.065 76.467 1.00 27.33 114 GLY B CA 1
ATOM 5118 C C . GLY B 2 114 ? 71.977 2.034 75.767 1.00 26.31 114 GLY B C 1
ATOM 5119 O O . GLY B 2 114 ? 72.784 2.345 74.889 1.00 25.67 114 GLY B O 1
ATOM 5120 N N . THR B 2 115 ? 71.759 0.782 76.162 1.00 27.79 115 THR B N 1
ATOM 5121 C CA . THR B 2 115 ? 72.463 -0.373 75.629 1.00 26.30 115 THR B CA 1
ATOM 5122 C C . THR B 2 115 ? 71.649 -1.621 75.922 1.00 25.38 115 THR B C 1
ATOM 5123 O O . THR B 2 115 ? 70.909 -1.670 76.909 1.00 29.72 115 THR B O 1
ATOM 5127 N N . SER B 2 116 ? 71.798 -2.641 75.077 1.00 24.27 116 SER B N 1
ATOM 5128 C CA . SER B 2 116 ? 71.214 -3.948 75.370 1.00 25.60 116 SER B CA 1
ATOM 5129 C C . SER B 2 116 ? 72.218 -4.882 76.038 1.00 28.95 116 SER B C 1
ATOM 5130 O O . SER B 2 116 ? 71.936 -6.076 76.200 1.00 26.04 116 SER B O 1
ATOM 5133 N N . GLY B 2 117 ? 73.386 -4.362 76.410 1.00 28.70 117 GLY B N 1
ATOM 5134 C CA . GLY B 2 117 ? 74.404 -5.200 77.012 1.00 30.23 117 GLY B CA 1
ATOM 5135 C C . GLY B 2 117 ? 73.924 -5.859 78.290 1.00 31.31 117 GLY B C 1
ATOM 5136 O O . GLY B 2 117 ? 73.116 -5.311 79.040 1.00 28.39 117 GLY B O 1
ATOM 5137 N N . THR B 2 118 ? 74.433 -7.074 78.534 1.00 28.40 118 THR B N 1
ATOM 5138 C CA . THR B 2 118 ? 74.001 -7.826 79.700 1.00 26.60 118 THR B CA 1
ATOM 5139 C C . THR B 2 118 ? 74.591 -7.293 81.000 1.00 27.06 118 THR B C 1
ATOM 5140 O O . THR B 2 118 ? 74.199 -7.766 82.069 1.00 30.50 118 THR B O 1
ATOM 5144 N N . GLU B 2 119 ? 75.521 -6.336 80.940 1.00 28.94 119 GLU B N 1
ATOM 5145 C CA . GLU B 2 119 ? 75.947 -5.648 82.153 1.00 35.67 119 GLU B CA 1
ATOM 5146 C C . GLU B 2 119 ? 74.806 -4.852 82.777 1.00 33.84 119 GLU B C 1
ATOM 5147 O O . GLU B 2 119 ? 74.858 -4.524 83.964 1.00 31.04 119 GLU B O 1
ATOM 5153 N N . LEU B 2 120 ? 73.757 -4.571 82.016 1.00 30.98 120 LEU B N 1
ATOM 5154 C CA . LEU B 2 120 ? 72.549 -3.973 82.557 1.00 28.59 120 LEU B CA 1
ATOM 5155 C C . LEU B 2 120 ? 71.337 -4.872 82.385 1.00 25.43 120 LEU B C 1
ATOM 5156 O O . LEU B 2 120 ? 70.518 -4.976 83.295 1.00 26.20 120 LEU B O 1
ATOM 5161 N N . TYR B 2 121 ? 71.227 -5.555 81.253 1.00 25.18 121 TYR B N 1
ATOM 5162 C CA . TYR B 2 121 ? 70.019 -6.331 80.990 1.00 26.86 121 TYR B CA 1
ATOM 5163 C C . TYR B 2 121 ? 70.333 -7.800 80.727 1.00 26.90 121 TYR B C 1
ATOM 5164 O O . TYR B 2 121 ? 70.115 -8.308 79.620 1.00 29.24 121 TYR B O 1
ATOM 5173 N N . GLY B 2 122 ? 70.824 -8.498 81.755 1.00 27.61 122 GLY B N 1
ATOM 5174 C CA . GLY B 2 122 ? 71.158 -9.901 81.620 1.00 25.58 122 GLY B CA 1
ATOM 5175 C C . GLY B 2 122 ? 69.932 -10.796 81.668 1.00 27.17 122 GLY B C 1
ATOM 5176 O O . GLY B 2 122 ? 69.016 -10.591 82.466 1.00 30.28 122 GLY B O 1
ATOM 5177 N N . PRO B 2 123 ? 69.914 -11.832 80.826 1.00 29.08 123 PRO B N 1
ATOM 5178 C CA . PRO B 2 123 ? 68.731 -12.695 80.722 1.00 29.39 123 PRO B CA 1
ATOM 5179 C C . PRO B 2 123 ? 68.536 -13.663 81.875 1.00 32.04 123 PRO B C 1
ATOM 5180 O O . PRO B 2 123 ? 67.552 -14.410 81.848 1.00 31.65 123 PRO B O 1
ATOM 5184 N N . ASP B 2 124 ? 69.417 -13.645 82.890 1.00 30.58 124 ASP B N 1
ATOM 5185 C CA . ASP B 2 124 ? 69.579 -14.801 83.770 1.00 29.62 124 ASP B CA 1
ATOM 5186 C C . ASP B 2 124 ? 68.302 -15.132 84.528 1.00 36.59 124 ASP B C 1
ATOM 5187 O O . ASP B 2 124 ? 67.999 -16.311 84.755 1.00 34.05 124 ASP B O 1
ATOM 5192 N N . TYR B 2 125 ? 67.549 -14.115 84.952 1.00 29.34 125 TYR B N 1
ATOM 5193 C CA . TYR B 2 125 ? 66.382 -14.404 85.772 1.00 27.11 125 TYR B CA 1
ATOM 5194 C C . TYR B 2 125 ? 65.196 -14.807 84.907 1.00 28.52 125 TYR B C 1
ATOM 5195 O O . TYR B 2 125 ? 64.406 -15.672 85.294 1.00 30.42 125 TYR B O 1
ATOM 5204 N N . LEU B 2 126 ? 65.055 -14.181 83.742 1.00 26.46 126 LEU B N 1
ATOM 5205 C CA . LEU B 2 126 ? 63.867 -14.431 82.927 1.00 29.50 126 LEU B CA 1
ATOM 5206 C C . LEU B 2 126 ? 63.921 -15.783 82.233 1.00 35.32 126 LEU B C 1
ATOM 5207 O O . LEU B 2 126 ? 62.865 -16.370 81.960 1.00 35.57 126 LEU B O 1
ATOM 5212 N N . ILE B 2 127 ? 65.124 -16.303 81.951 1.00 34.32 127 ILE B N 1
ATOM 5213 C CA . ILE B 2 127 ? 65.214 -17.584 81.254 1.00 33.22 127 ILE B CA 1
ATOM 5214 C C . ILE B 2 127 ? 64.970 -18.761 82.178 1.00 34.43 127 ILE B C 1
ATOM 5215 O O . ILE B 2 127 ? 64.961 -19.905 81.708 1.00 37.41 127 ILE B O 1
ATOM 5220 N N . GLU B 2 128 ? 64.752 -18.526 83.475 1.00 31.88 128 GLU B N 1
ATOM 5221 C CA . GLU B 2 128 ? 64.254 -19.600 84.324 1.00 33.16 128 GLU B CA 1
ATOM 5222 C C . GLU B 2 128 ? 62.871 -20.050 83.888 1.00 36.03 128 GLU B C 1
ATOM 5223 O O . GLU B 2 128 ? 62.456 -21.156 84.235 1.00 38.72 128 GLU B O 1
ATOM 5229 N N . LYS B 2 129 ? 62.145 -19.212 83.161 1.00 35.49 129 LYS B N 1
ATOM 5230 C CA . LYS B 2 129 ? 60.799 -19.544 82.713 1.00 31.19 129 LYS B CA 1
ATOM 5231 C C . LYS B 2 129 ? 60.828 -19.922 81.237 1.00 32.92 129 LYS B C 1
ATOM 5232 O O . LYS B 2 129 ? 61.809 -19.697 80.524 1.00 32.07 129 LYS B O 1
ATOM 5238 N N . ASP B 2 130 ? 59.731 -20.533 80.781 1.00 37.46 130 ASP B N 1
ATOM 5239 C CA . ASP B 2 130 ? 59.631 -21.001 79.399 1.00 40.80 130 ASP B CA 1
ATOM 5240 C C . ASP B 2 130 ? 59.192 -19.844 78.500 1.00 38.90 130 ASP B C 1
ATOM 5241 O O . ASP B 2 130 ? 58.061 -19.775 78.015 1.00 36.86 130 ASP B O 1
ATOM 5246 N N . ILE B 2 131 ? 60.125 -18.912 78.292 1.00 33.44 131 ILE B N 1
ATOM 5247 C CA . ILE B 2 131 ? 59.945 -17.801 77.367 1.00 32.94 131 ILE B CA 1
ATOM 5248 C C . ILE B 2 131 ? 61.199 -17.661 76.512 1.00 30.99 131 ILE B C 1
ATOM 5249 O O . ILE B 2 131 ? 62.260 -18.211 76.821 1.00 31.60 131 ILE B O 1
ATOM 5254 N N . VAL B 2 132 ? 61.062 -16.924 75.417 1.00 29.71 132 VAL B N 1
ATOM 5255 C CA . VAL B 2 132 ? 62.185 -16.478 74.597 1.00 24.93 132 VAL B CA 1
ATOM 5256 C C . VAL B 2 132 ? 62.359 -14.984 74.810 1.00 30.77 132 VAL B C 1
ATOM 5257 O O . VAL B 2 132 ? 61.453 -14.201 74.506 1.00 28.42 132 VAL B O 1
ATOM 5261 N N . LEU B 2 133 ? 63.525 -14.577 75.301 1.00 25.83 133 LEU B N 1
ATOM 5262 C CA . LEU B 2 133 ? 63.780 -13.170 75.597 1.00 26.34 133 LEU B CA 1
ATOM 5263 C C . LEU B 2 133 ? 64.520 -12.529 74.435 1.00 25.76 133 LEU B C 1
ATOM 5264 O O . LEU B 2 133 ? 65.499 -13.087 73.934 1.00 24.09 133 LEU B O 1
ATOM 5269 N N . VAL B 2 134 ? 64.056 -11.358 74.010 1.00 25.68 134 VAL B N 1
ATOM 5270 C CA . VAL B 2 134 ? 64.716 -10.580 72.971 1.00 24.55 134 VAL B CA 1
ATOM 5271 C C . VAL B 2 134 ? 65.071 -9.214 73.537 1.00 28.18 134 VAL B C 1
ATOM 5272 O O . VAL B 2 134 ? 64.195 -8.506 74.046 1.00 24.30 134 VAL B O 1
ATOM 5276 N N . THR B 2 135 ? 66.335 -8.817 73.401 1.00 25.00 135 THR B N 1
ATOM 5277 C CA . THR B 2 135 ? 66.712 -7.430 73.646 1.00 20.70 135 THR B CA 1
ATOM 5278 C C . THR B 2 135 ? 67.298 -6.851 72.369 1.00 21.76 135 THR B C 1
ATOM 5279 O O . THR B 2 135 ? 67.739 -7.587 71.482 1.00 26.51 135 THR B O 1
ATOM 5283 N N . LEU B 2 136 ? 67.298 -5.523 72.259 1.00 22.31 136 LEU B N 1
ATOM 5284 C CA . LEU B 2 136 ? 67.683 -4.919 70.992 1.00 23.82 136 LEU B CA 1
ATOM 5285 C C . LEU B 2 136 ? 68.268 -3.536 71.210 1.00 23.87 136 LEU B C 1
ATOM 5286 O O . LEU B 2 136 ? 67.948 -2.853 72.190 1.00 24.65 136 LEU B O 1
ATOM 5291 N N . ASN B 2 137 ? 69.116 -3.129 70.267 1.00 28.10 137 ASN B N 1
ATOM 5292 C CA . ASN B 2 137 ? 69.649 -1.781 70.204 1.00 26.75 137 ASN B CA 1
ATOM 5293 C C . ASN B 2 137 ? 68.757 -0.938 69.308 1.00 27.24 137 ASN B C 1
ATOM 5294 O O . ASN B 2 137 ? 68.269 -1.414 68.283 1.00 29.79 137 ASN B O 1
ATOM 5299 N N . TYR B 2 138 ? 68.555 0.318 69.689 1.00 26.32 138 TYR B N 1
ATOM 5300 C CA . TYR B 2 138 ? 67.906 1.281 68.818 1.00 24.52 138 TYR B CA 1
ATOM 5301 C C . TYR B 2 138 ? 68.636 2.605 68.964 1.00 22.77 138 TYR B C 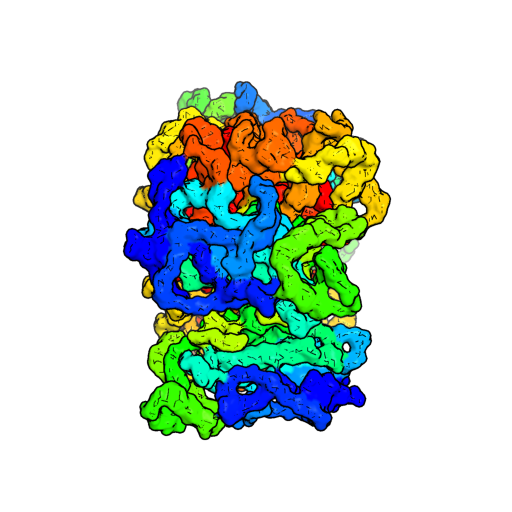1
ATOM 5302 O O . TYR B 2 138 ? 69.157 2.917 70.037 1.00 25.40 138 TYR B O 1
ATOM 5311 N N . ARG B 2 139 ? 68.700 3.381 67.885 1.00 23.30 139 ARG B N 1
ATOM 5312 C CA . ARG B 2 139 ? 69.522 4.590 67.933 1.00 25.10 139 ARG B CA 1
ATOM 5313 C C . ARG B 2 139 ? 68.966 5.608 68.927 1.00 30.82 139 ARG B C 1
ATOM 5314 O O . ARG B 2 139 ? 67.750 5.777 69.053 1.00 22.76 139 ARG B O 1
ATOM 5322 N N . VAL B 2 140 ? 69.872 6.304 69.623 1.00 26.34 140 VAL B N 1
ATOM 5323 C CA . VAL B 2 140 ? 69.514 7.298 70.627 1.00 26.22 140 VAL B CA 1
ATOM 5324 C C . VAL B 2 140 ? 70.246 8.598 70.307 1.00 28.23 140 VAL B C 1
ATOM 5325 O O . VAL B 2 140 ? 71.127 8.651 69.443 1.00 26.44 140 VAL B O 1
ATOM 5329 N N . GLY B 2 141 ? 69.870 9.655 71.024 1.00 28.23 141 GLY B N 1
ATOM 5330 C CA . GLY B 2 141 ? 70.460 10.969 70.801 1.00 25.14 141 GLY B CA 1
ATOM 5331 C C . GLY B 2 141 ? 70.114 11.535 69.436 1.00 30.52 141 GLY B C 1
ATOM 5332 O O . GLY B 2 141 ? 69.139 11.153 68.792 1.00 25.36 141 GLY B O 1
ATOM 5333 N N . ALA B 2 142 ? 70.939 12.486 69.000 1.00 28.72 142 ALA B N 1
ATOM 5334 C CA . ALA B 2 142 ? 70.734 13.071 67.687 1.00 31.82 142 ALA B CA 1
ATOM 5335 C C . ALA B 2 142 ? 70.844 12.025 66.592 1.00 28.29 142 ALA B C 1
ATOM 5336 O O . ALA B 2 142 ? 70.176 12.143 65.566 1.00 25.74 142 ALA B O 1
ATOM 5338 N N . LEU B 2 143 ? 71.626 10.962 66.811 1.00 22.41 143 LEU B N 1
ATOM 5339 C CA . LEU B 2 143 ? 71.749 9.950 65.767 1.00 27.50 143 LEU B CA 1
ATOM 5340 C C . LEU B 2 143 ? 70.428 9.209 65.546 1.00 28.54 143 LEU B C 1
ATOM 5341 O O . LEU B 2 143 ? 70.162 8.734 64.436 1.00 26.56 143 LEU B O 1
ATOM 5346 N N . GLY B 2 144 ? 69.582 9.130 66.578 1.00 28.44 144 GLY B N 1
ATOM 5347 C CA . GLY B 2 144 ? 68.313 8.434 66.461 1.00 26.58 144 GLY B CA 1
ATOM 5348 C C . GLY B 2 144 ? 67.088 9.319 66.319 1.00 26.80 144 GLY B C 1
ATOM 5349 O O . GLY B 2 144 ? 66.021 8.819 65.956 1.00 24.24 144 GLY B O 1
ATOM 5350 N N . PHE B 2 145 ? 67.205 10.628 66.586 1.00 26.72 145 PHE B N 1
ATOM 5351 C CA . PHE B 2 145 ? 66.001 11.448 66.688 1.00 29.37 145 PHE B CA 1
ATOM 5352 C C . PHE B 2 145 ? 66.176 12.833 66.081 1.00 29.65 145 PHE B C 1
ATOM 5353 O O . PHE B 2 145 ? 65.444 13.771 66.447 1.00 25.79 145 PHE B O 1
ATOM 5361 N N . LEU B 2 146 ? 67.114 12.983 65.153 1.00 27.57 146 LEU B N 1
ATOM 5362 C CA . LEU B 2 146 ? 67.172 14.205 64.376 1.00 28.23 146 LEU B CA 1
ATOM 5363 C C . LEU B 2 146 ? 65.922 14.316 63.512 1.00 25.23 146 LEU B C 1
ATOM 5364 O O . LEU B 2 146 ? 65.302 13.319 63.142 1.00 26.53 146 LEU B O 1
ATOM 5369 N N . CYS B 2 147 ? 65.554 15.547 63.206 1.00 29.54 147 CYS B N 1
ATOM 5370 C CA . CYS B 2 147 ? 64.356 15.823 62.420 1.00 31.59 147 CYS B CA 1
ATOM 5371 C C . CYS B 2 147 ? 64.633 17.042 61.558 1.00 28.18 147 CYS B C 1
ATOM 5372 O O . CYS B 2 147 ? 64.908 18.121 62.092 1.00 33.70 147 CYS B O 1
ATOM 5375 N N . CYS B 2 148 ? 64.562 16.857 60.241 1.00 38.47 148 CYS B N 1
ATOM 5376 C CA . CYS B 2 148 ? 64.715 17.922 59.262 1.00 37.44 148 CYS B CA 1
ATOM 5377 C C . CYS B 2 148 ? 63.392 18.151 58.535 1.00 34.48 148 CYS B C 1
ATOM 5378 O O . CYS B 2 148 ? 62.697 17.196 58.181 1.00 33.46 148 CYS B O 1
ATOM 5381 N N . GLN B 2 149 ? 63.071 19.421 58.274 1.00 38.57 149 GLN B N 1
ATOM 5382 C CA . GLN B 2 149 ? 61.745 19.765 57.762 1.00 36.42 149 GLN B CA 1
ATOM 5383 C C . GLN B 2 149 ? 61.570 19.368 56.298 1.00 44.01 149 GLN B C 1
ATOM 5384 O O . GLN B 2 149 ? 60.497 18.900 55.905 1.00 40.15 149 GLN B O 1
ATOM 5390 N N . SER B 2 150 ? 62.599 19.552 55.474 1.00 43.67 150 SER B N 1
ATOM 5391 C CA . SER B 2 150 ? 62.450 19.306 54.041 1.00 45.15 150 SER B CA 1
ATOM 5392 C C . SER B 2 150 ? 62.352 17.806 53.770 1.00 46.68 150 SER B C 1
ATOM 5393 O O . SER B 2 150 ? 63.156 17.034 54.300 1.00 50.21 150 SER B O 1
ATOM 5396 N N . PRO B 2 151 ? 61.383 17.356 52.965 1.00 51.65 151 PRO B N 1
ATOM 5397 C CA . PRO B 2 151 ? 61.288 15.913 52.668 1.00 50.48 151 PRO B CA 1
ATOM 5398 C C . PRO B 2 151 ? 62.478 15.360 51.899 1.00 55.11 151 PRO B C 1
ATOM 5399 O O . PRO B 2 151 ? 62.815 14.178 52.049 1.00 54.89 151 PRO B O 1
ATOM 5403 N N . THR B 2 152 ? 63.130 16.183 51.081 1.00 57.51 152 THR B N 1
ATOM 5404 C CA . THR B 2 152 ? 64.268 15.712 50.305 1.00 56.70 152 THR B CA 1
ATOM 5405 C C . THR B 2 152 ? 65.453 15.334 51.188 1.00 59.48 152 THR B C 1
ATOM 5406 O O . THR B 2 152 ? 66.333 14.589 50.742 1.00 59.65 152 THR B O 1
ATOM 5410 N N . ALA B 2 153 ? 65.483 15.812 52.435 1.00 59.50 153 ALA B N 1
ATOM 5411 C CA . ALA B 2 153 ? 66.582 15.482 53.337 1.00 50.81 153 ALA B CA 1
ATOM 5412 C C . ALA B 2 153 ? 66.526 14.029 53.794 1.00 47.85 153 ALA B C 1
ATOM 5413 O O . ALA B 2 153 ? 67.559 13.458 54.162 1.00 46.94 153 ALA B O 1
ATOM 5415 N N . GLY B 2 154 ? 65.343 13.417 53.788 1.00 45.07 154 GLY B N 1
ATOM 5416 C CA . GLY B 2 154 ? 65.216 12.034 54.209 1.00 41.81 154 GLY B CA 1
ATOM 5417 C C . GLY B 2 154 ? 65.356 11.789 55.698 1.00 40.86 154 GLY B C 1
ATOM 5418 O O . GLY B 2 154 ? 65.643 10.660 56.104 1.00 42.08 154 GLY B O 1
ATOM 5419 N N . VAL B 2 155 ? 65.158 12.812 56.526 1.00 39.21 155 VAL B N 1
ATOM 5420 C CA . VAL B 2 155 ? 65.217 12.654 57.979 1.00 33.19 155 VAL B CA 1
ATOM 5421 C C . VAL B 2 155 ? 63.900 13.129 58.582 1.00 31.35 155 VAL B C 1
ATOM 5422 O O . VAL B 2 155 ? 63.851 14.232 59.144 1.00 28.99 155 VAL B O 1
ATOM 5426 N N . PRO B 2 156 ? 62.814 12.352 58.474 1.00 34.27 156 PRO B N 1
ATOM 5427 C CA . PRO B 2 156 ? 61.518 12.819 59.000 1.00 34.72 156 PRO B CA 1
ATOM 5428 C C . PRO B 2 156 ? 61.418 12.796 60.517 1.00 36.22 156 PRO B C 1
ATOM 5429 O O . PRO B 2 156 ? 60.489 13.408 61.069 1.00 33.46 156 PRO B O 1
ATOM 5433 N N . GLY B 2 157 ? 62.308 12.096 61.204 1.00 33.44 157 GLY B N 1
ATOM 5434 C CA . GLY B 2 157 ? 62.257 11.972 62.648 1.00 30.08 157 GLY B CA 1
ATOM 5435 C C . GLY B 2 157 ? 61.965 10.548 63.089 1.00 27.56 157 GLY B C 1
ATOM 5436 O O . GLY B 2 157 ? 61.583 9.679 62.305 1.00 26.85 157 GLY B O 1
ATOM 5437 N N . ASN B 2 158 ? 62.170 10.328 64.396 1.00 23.68 158 ASN B N 1
ATOM 5438 C CA . ASN B 2 158 ? 61.807 9.088 65.081 1.00 24.90 158 ASN B CA 1
ATOM 5439 C C . ASN B 2 158 ? 62.561 7.870 64.551 1.00 29.31 158 ASN B C 1
ATOM 5440 O O . ASN B 2 158 ? 62.034 6.755 64.563 1.00 23.58 158 ASN B O 1
ATOM 5445 N N . ALA B 2 159 ? 63.808 8.062 64.097 1.00 25.63 159 ALA B N 1
ATOM 5446 C CA . ALA B 2 159 ? 64.557 6.926 63.566 1.00 27.84 159 ALA B CA 1
ATOM 5447 C C . ALA B 2 159 ? 64.678 5.818 64.606 1.00 26.10 159 ALA B C 1
ATOM 5448 O O . ALA B 2 159 ? 64.534 4.634 64.282 1.00 25.76 159 ALA B O 1
ATOM 5450 N N . GLY B 2 160 ? 64.916 6.194 65.869 1.00 24.89 160 GLY B N 1
ATOM 5451 C CA . GLY B 2 160 ? 65.096 5.202 66.919 1.00 25.49 160 GLY B CA 1
ATOM 5452 C C . GLY B 2 160 ? 63.846 4.389 67.207 1.00 27.44 160 GLY B C 1
ATOM 5453 O O . GLY B 2 160 ? 63.932 3.190 67.469 1.00 23.53 160 GLY B O 1
ATOM 5454 N N . LEU B 2 161 ? 62.666 5.028 67.172 1.00 24.14 161 LEU B N 1
ATOM 5455 C CA . LEU B 2 161 ? 61.423 4.257 67.246 1.00 23.86 161 LEU B CA 1
ATOM 5456 C C . LEU B 2 161 ? 61.226 3.394 66.004 1.00 23.22 161 LEU B C 1
ATOM 5457 O O . LEU B 2 161 ? 60.650 2.303 66.083 1.00 23.67 161 LEU B O 1
ATOM 5462 N N . LYS B 2 162 ? 61.650 3.883 64.842 1.00 22.81 162 LYS B N 1
ATOM 5463 C CA . LYS B 2 162 ? 61.518 3.071 63.638 1.00 26.20 162 LYS B CA 1
ATOM 5464 C C . LYS B 2 162 ? 62.534 1.936 63.627 1.00 28.77 162 LYS B C 1
ATOM 5465 O O . LYS B 2 162 ? 62.263 0.875 63.052 1.00 26.37 162 LYS B O 1
ATOM 5471 N N . ASP B 2 163 ? 63.696 2.126 64.270 1.00 28.48 163 ASP B N 1
ATOM 5472 C CA . ASP B 2 163 ? 64.592 0.997 64.502 1.00 23.74 163 ASP B CA 1
ATOM 5473 C C . ASP B 2 163 ? 63.873 -0.086 65.283 1.00 22.96 163 ASP B C 1
ATOM 5474 O O . ASP B 2 163 ? 63.887 -1.261 64.901 1.00 24.57 163 ASP B O 1
ATOM 5479 N N . GLN B 2 164 ? 63.249 0.298 66.401 1.00 22.68 164 GLN B N 1
ATOM 5480 C CA . GLN B 2 164 ? 62.495 -0.649 67.208 1.00 19.68 164 GLN B CA 1
ATOM 5481 C C . GLN B 2 164 ? 61.439 -1.357 66.363 1.00 20.34 164 GLN B C 1
ATOM 5482 O O . GLN B 2 164 ? 61.252 -2.573 66.470 1.00 23.53 164 GLN B O 1
ATOM 5488 N N . ARG B 2 165 ? 60.716 -0.590 65.545 1.00 25.94 165 ARG B N 1
ATOM 5489 C CA . ARG B 2 165 ? 59.676 -1.170 64.689 1.00 25.58 165 ARG B CA 1
ATOM 5490 C C . ARG B 2 165 ? 60.258 -2.234 63.769 1.00 23.07 165 ARG B C 1
ATOM 5491 O O . ARG B 2 165 ? 59.710 -3.332 63.646 1.00 23.63 165 ARG B O 1
ATOM 5499 N N . LEU B 2 166 ? 61.383 -1.923 63.125 1.00 26.26 166 LEU B N 1
ATOM 5500 C CA . LEU B 2 166 ? 61.996 -2.879 62.205 1.00 24.64 166 LEU B CA 1
ATOM 5501 C C . LEU B 2 166 ? 62.478 -4.123 62.931 1.00 27.94 166 LEU B C 1
ATOM 5502 O O . LEU B 2 166 ? 62.365 -5.236 62.398 1.00 29.47 166 LEU B O 1
ATOM 5507 N N . ALA B 2 167 ? 63.017 -3.964 64.150 1.00 25.18 167 ALA B N 1
ATOM 5508 C CA . ALA B 2 167 ? 63.361 -5.127 64.968 1.00 26.40 167 ALA B CA 1
ATOM 5509 C C . ALA B 2 167 ? 62.121 -5.932 65.358 1.00 29.18 167 ALA B C 1
ATOM 5510 O O . ALA B 2 167 ? 62.160 -7.170 65.401 1.00 25.05 167 ALA B O 1
ATOM 5512 N N . LEU B 2 168 ? 61.008 -5.256 65.653 1.00 23.48 168 LEU B N 1
ATOM 5513 C CA . LEU B 2 168 ? 59.782 -6.004 65.940 1.00 25.19 168 LEU B CA 1
ATOM 5514 C C . LEU B 2 168 ? 59.301 -6.764 64.706 1.00 25.85 168 LEU B C 1
ATOM 5515 O O . LEU B 2 168 ? 58.811 -7.894 64.814 1.00 29.72 168 LEU B O 1
ATOM 5520 N N . ARG B 2 169 ? 59.456 -6.173 63.525 1.00 23.79 169 ARG B N 1
ATOM 5521 C CA . ARG B 2 169 ? 59.119 -6.904 62.310 1.00 28.92 169 ARG B CA 1
ATOM 5522 C C . ARG B 2 169 ? 60.038 -8.106 62.133 1.00 32.72 169 ARG B C 1
ATOM 5523 O O . ARG B 2 169 ? 59.584 -9.191 61.748 1.00 29.60 169 ARG B O 1
ATOM 5531 N N . TRP B 2 170 ? 61.328 -7.944 62.464 1.00 31.07 170 TRP B N 1
ATOM 5532 C CA . TRP B 2 170 ? 62.255 -9.069 62.409 1.00 26.63 170 TRP B CA 1
ATOM 5533 C C . TRP B 2 170 ? 61.818 -10.189 63.342 1.00 25.56 170 TRP B C 1
ATOM 5534 O O . TRP B 2 170 ? 61.874 -11.369 62.977 1.00 29.47 170 TRP B O 1
ATOM 5545 N N . VAL B 2 171 ? 61.381 -9.842 64.555 1.00 26.07 171 VAL B N 1
ATOM 5546 C CA . VAL B 2 171 ? 60.953 -10.867 65.506 1.00 21.49 171 VAL B CA 1
ATOM 5547 C C . VAL B 2 171 ? 59.738 -11.610 64.980 1.00 30.00 171 VAL B C 1
ATOM 5548 O O . VAL B 2 171 ? 59.648 -12.842 65.080 1.00 24.46 171 VAL B O 1
ATOM 5552 N N . ARG B 2 172 ? 58.782 -10.878 64.411 1.00 27.36 172 ARG B N 1
ATOM 5553 C CA . ARG B 2 172 ? 57.604 -11.545 63.864 1.00 30.19 172 ARG B CA 1
ATOM 5554 C C . ARG B 2 172 ? 57.985 -12.557 62.792 1.00 29.57 172 ARG B C 1
ATOM 5555 O O . ARG B 2 172 ? 57.450 -13.672 62.763 1.00 29.06 172 ARG B O 1
ATOM 5563 N N . ASP B 2 173 ? 58.940 -12.199 61.923 1.00 28.75 173 ASP B N 1
ATOM 5564 C CA . ASP B 2 173 ? 59.297 -13.043 60.791 1.00 31.69 173 ASP B CA 1
ATOM 5565 C C . ASP B 2 173 ? 60.274 -14.158 61.136 1.00 39.25 173 ASP B C 1
ATOM 5566 O O . ASP B 2 173 ? 60.306 -15.168 60.426 1.00 34.17 173 ASP B O 1
ATOM 5571 N N . ASN B 2 174 ? 61.077 -14.006 62.185 1.00 33.94 174 ASN B N 1
ATOM 5572 C CA . ASN B 2 174 ? 62.182 -14.927 62.401 1.00 30.50 174 ASN B CA 1
ATOM 5573 C C . ASN B 2 174 ? 62.172 -15.677 63.721 1.00 33.79 174 ASN B C 1
ATOM 5574 O O . ASN B 2 174 ? 62.868 -16.694 63.816 1.00 29.97 174 ASN B O 1
ATOM 5579 N N . ILE B 2 175 ? 61.422 -15.226 64.735 1.00 30.30 175 ILE B N 1
ATOM 5580 C CA . ILE B 2 175 ? 61.578 -15.810 66.072 1.00 27.45 175 ILE B CA 1
ATOM 5581 C C . ILE B 2 175 ? 61.155 -17.271 66.124 1.00 30.61 175 ILE B C 1
ATOM 5582 O O . ILE B 2 175 ? 61.568 -17.993 67.039 1.00 31.05 175 ILE B O 1
ATOM 5587 N N . ALA B 2 176 ? 60.336 -17.740 65.171 1.00 30.50 176 ALA B N 1
ATOM 5588 C CA . ALA B 2 176 ? 59.971 -19.159 65.158 1.00 32.77 176 ALA B CA 1
ATOM 5589 C C . ALA B 2 176 ? 61.192 -20.055 64.956 1.00 27.97 176 ALA B C 1
ATOM 5590 O O . ALA B 2 176 ? 61.218 -21.189 65.446 1.00 31.57 176 ALA B O 1
ATOM 5592 N N . SER B 2 177 ? 62.209 -19.572 64.250 1.00 30.73 177 SER B N 1
ATOM 5593 C CA . SER B 2 177 ? 63.433 -20.359 64.132 1.00 34.15 177 SER B CA 1
ATOM 5594 C C . SER B 2 177 ? 64.188 -20.500 65.452 1.00 37.35 177 SER B C 1
ATOM 5595 O O . SER B 2 177 ? 65.090 -21.342 65.536 1.00 34.37 177 SER B O 1
ATOM 5598 N N . PHE B 2 178 ? 63.832 -19.741 66.491 1.00 32.91 178 PHE B N 1
ATOM 5599 C CA . PHE B 2 178 ? 64.505 -19.828 67.784 1.00 33.01 178 PHE B CA 1
ATOM 5600 C C . PHE B 2 178 ? 63.611 -20.410 68.873 1.00 34.68 178 PHE B C 1
ATOM 5601 O O . PHE B 2 178 ? 63.915 -20.282 70.067 1.00 34.10 178 PHE B O 1
ATOM 5609 N N . GLY B 2 179 ? 62.514 -21.057 68.492 1.00 28.78 179 GLY B N 1
ATOM 5610 C CA . GLY B 2 179 ? 61.607 -21.627 69.461 1.00 30.43 179 GLY B CA 1
ATOM 5611 C C . GLY B 2 179 ? 60.514 -20.696 69.932 1.00 30.64 179 GLY B C 1
ATOM 5612 O O . GLY B 2 179 ? 59.789 -21.047 70.873 1.00 28.75 179 GLY B O 1
ATOM 5613 N N . GLY B 2 180 ? 60.384 -19.517 69.328 1.00 32.52 180 GLY B N 1
ATOM 5614 C CA . GLY B 2 180 ? 59.404 -18.539 69.760 1.00 30.50 180 GLY B CA 1
ATOM 5615 C C . GLY B 2 180 ? 58.128 -18.631 68.946 1.00 30.32 180 GLY B C 1
ATOM 5616 O O . GLY B 2 180 ? 58.150 -19.006 67.773 1.00 29.66 180 GLY B O 1
ATOM 5617 N N . ASP B 2 181 ? 57.012 -18.287 69.599 1.00 32.00 181 ASP B N 1
ATOM 5618 C CA . ASP B 2 181 ? 55.704 -18.217 68.950 1.00 29.01 181 ASP B CA 1
ATOM 5619 C C . ASP B 2 181 ? 55.455 -16.781 68.510 1.00 26.87 181 ASP B C 1
ATOM 5620 O O . ASP B 2 181 ? 55.197 -15.922 69.368 1.00 30.11 181 ASP B O 1
ATOM 5625 N N . PRO B 2 182 ? 55.493 -16.472 67.210 1.00 26.49 182 PRO B N 1
ATOM 5626 C CA . PRO B 2 182 ? 55.290 -15.083 66.776 1.00 30.29 182 PRO B CA 1
ATOM 5627 C C . PRO B 2 182 ? 53.871 -14.582 66.973 1.00 33.79 182 PRO B C 1
ATOM 5628 O O . PRO B 2 182 ? 53.616 -13.407 66.693 1.00 30.43 182 PRO B O 1
ATOM 5632 N N . SER B 2 183 ? 52.953 -15.433 67.434 1.00 30.55 183 SER B N 1
ATOM 5633 C CA A SER B 2 183 ? 51.602 -15.003 67.771 0.46 31.99 183 SER B CA 1
ATOM 5634 C CA B SER B 2 183 ? 51.589 -15.054 67.779 0.54 32.16 183 SER B CA 1
ATOM 5635 C C . SER B 2 183 ? 51.413 -14.820 69.273 1.00 30.08 183 SER B C 1
ATOM 5636 O O . SER B 2 183 ? 50.282 -14.670 69.736 1.00 29.73 183 SER B O 1
ATOM 5641 N N . ALA B 2 184 ? 52.501 -14.801 70.041 1.00 29.01 184 ALA B N 1
ATOM 5642 C CA . ALA B 2 184 ? 52.431 -14.598 71.477 1.00 27.68 184 ALA B CA 1
ATOM 5643 C C . ALA B 2 184 ? 53.645 -13.769 71.897 1.00 25.90 184 ALA B C 1
ATOM 5644 O O . ALA B 2 184 ? 54.481 -14.207 72.680 1.00 30.94 184 ALA B O 1
ATOM 5646 N N . ILE B 2 185 ? 53.745 -12.569 71.332 1.00 24.71 185 ILE B N 1
ATOM 5647 C CA . ILE B 2 185 ? 54.828 -11.635 71.632 1.00 26.12 185 ILE B CA 1
ATOM 5648 C C . ILE B 2 185 ? 54.322 -10.594 72.614 1.00 29.90 185 ILE B C 1
ATOM 5649 O O . ILE B 2 185 ? 53.317 -9.915 72.360 1.00 25.88 185 ILE B O 1
ATOM 5654 N N . THR B 2 186 ? 55.030 -10.475 73.734 1.00 25.28 186 THR B N 1
ATOM 5655 C CA . THR B 2 186 ? 54.832 -9.411 74.705 1.00 25.32 186 THR B CA 1
ATOM 5656 C C . THR B 2 186 ? 55.948 -8.394 74.527 1.00 28.57 186 THR B C 1
ATOM 5657 O O . THR B 2 186 ? 57.125 -8.760 74.551 1.00 24.94 186 THR B O 1
ATOM 5661 N N . LEU B 2 187 ? 55.582 -7.135 74.326 1.00 24.80 187 LEU B N 1
ATOM 5662 C CA . LEU B 2 187 ? 56.545 -6.041 74.266 1.00 20.77 187 LEU B CA 1
ATOM 5663 C C . LEU B 2 187 ? 56.604 -5.369 75.629 1.00 28.77 187 LEU B C 1
ATOM 5664 O O . LEU B 2 187 ? 55.568 -4.989 76.174 1.00 22.21 187 LEU B O 1
ATOM 5669 N N . PHE B 2 188 ? 57.809 -5.219 76.189 1.00 22.59 188 PHE B N 1
ATOM 5670 C CA . PHE B 2 188 ? 57.913 -4.540 77.470 1.00 23.80 188 PHE B CA 1
ATOM 5671 C C . PHE B 2 188 ? 59.139 -3.640 77.453 1.00 19.82 188 PHE B C 1
ATOM 5672 O O . PHE B 2 188 ? 60.027 -3.788 76.617 1.00 19.94 188 PHE B O 1
ATOM 5680 N N . GLY B 2 189 ? 59.130 -2.646 78.327 1.00 22.19 189 GLY B N 1
ATOM 5681 C CA . GLY B 2 189 ? 60.173 -1.635 78.284 1.00 24.14 189 GLY B CA 1
ATOM 5682 C C . GLY B 2 189 ? 59.993 -0.621 79.396 1.00 24.26 189 GLY B C 1
ATOM 5683 O O . GLY B 2 189 ? 58.875 -0.409 79.871 1.00 20.85 189 GLY B O 1
ATOM 5684 N N . HIS B 2 190 ? 61.092 -0.003 79.833 1.00 23.65 190 HIS B N 1
ATOM 5685 C CA . HIS B 2 190 ? 61.095 0.833 81.026 1.00 19.33 190 HIS B CA 1
ATOM 5686 C C . HIS B 2 190 ? 61.516 2.267 80.712 1.00 19.51 190 HIS B C 1
ATOM 5687 O O . HIS B 2 190 ? 62.422 2.490 79.904 1.00 22.33 190 HIS B O 1
ATOM 5694 N N . SER B 2 191 ? 60.865 3.238 81.370 1.00 20.60 191 SER B N 1
ATOM 5695 C CA . SER B 2 191 ? 61.231 4.664 81.295 1.00 21.55 191 SER B CA 1
ATOM 5696 C C . SER B 2 191 ? 61.012 5.148 79.866 1.00 21.52 191 SER B C 1
ATOM 5697 O O . SER B 2 191 ? 59.877 5.027 79.369 1.00 22.72 191 SER B O 1
ATOM 5700 N N . ALA B 2 192 ? 62.023 5.709 79.187 1.00 21.65 192 ALA B N 1
ATOM 5701 C CA . ALA B 2 192 ? 61.885 5.989 77.765 1.00 24.51 192 ALA B CA 1
ATOM 5702 C C . ALA B 2 192 ? 61.490 4.743 77.000 1.00 21.98 192 ALA B C 1
ATOM 5703 O O . ALA B 2 192 ? 60.758 4.831 76.011 1.00 21.84 192 ALA B O 1
ATOM 5705 N N . GLY B 2 193 ? 61.970 3.573 77.438 1.00 24.66 193 GLY B N 1
ATOM 5706 C CA . GLY B 2 193 ? 61.520 2.327 76.840 1.00 23.26 193 GLY B CA 1
ATOM 5707 C C . GLY B 2 193 ? 60.053 2.026 77.097 1.00 24.06 193 GLY B C 1
ATOM 5708 O O . GLY B 2 193 ? 59.412 1.357 76.287 1.00 20.93 193 GLY B O 1
ATOM 5709 N N . GLY B 2 194 ? 59.522 2.465 78.239 1.00 23.50 194 GLY B N 1
ATOM 5710 C CA . GLY B 2 194 ? 58.096 2.313 78.483 1.00 23.32 194 GLY B CA 1
ATOM 5711 C C . GLY B 2 194 ? 57.260 3.214 77.596 1.00 22.43 194 GLY B C 1
ATOM 5712 O O . GLY B 2 194 ? 56.215 2.800 77.075 1.00 22.22 194 GLY B O 1
ATOM 5713 N N . ALA B 2 195 ? 57.687 4.467 77.441 1.00 20.97 195 ALA B N 1
ATOM 5714 C CA . ALA B 2 195 ? 57.034 5.352 76.491 1.00 19.49 195 ALA B CA 1
ATOM 5715 C C . ALA B 2 195 ? 57.118 4.776 75.082 1.00 22.76 195 ALA B C 1
ATOM 5716 O O . ALA B 2 195 ? 56.143 4.831 74.326 1.00 20.31 195 ALA B O 1
ATOM 5718 N N . SER B 2 196 ? 58.257 4.157 74.745 1.00 21.40 196 SER B N 1
ATOM 5719 C CA . SER B 2 196 ? 58.416 3.492 73.451 1.00 24.46 196 SER B CA 1
ATOM 5720 C C . SER B 2 196 ? 57.394 2.373 73.262 1.00 18.15 196 SER B C 1
ATOM 5721 O O . SER B 2 196 ? 56.752 2.283 72.207 1.00 22.92 196 SER B O 1
ATOM 5724 N N . VAL B 2 197 ? 57.257 1.494 74.265 1.00 21.12 197 VAL B N 1
ATOM 5725 C CA . VAL B 2 197 ? 56.262 0.424 74.220 1.00 23.61 197 VAL B CA 1
ATOM 5726 C C . VAL B 2 197 ? 54.893 0.998 73.899 1.00 24.81 197 VAL B C 1
ATOM 5727 O O . VAL B 2 197 ? 54.183 0.505 73.018 1.00 23.93 197 VAL B O 1
ATOM 5731 N N . GLN B 2 198 ? 54.502 2.048 74.622 1.00 20.23 198 GLN B N 1
ATOM 5732 C CA . GLN B 2 198 ? 53.188 2.648 74.388 1.00 23.53 198 GLN B CA 1
ATOM 5733 C C . GLN B 2 198 ? 53.089 3.253 72.987 1.00 21.78 198 GLN B C 1
ATOM 5734 O O . GLN B 2 198 ? 52.042 3.140 72.325 1.00 21.77 198 GLN B O 1
ATOM 5740 N N . TYR B 2 199 ? 54.167 3.889 72.515 1.00 20.47 199 TYR B N 1
ATOM 5741 C CA . TYR B 2 199 ? 54.187 4.420 71.155 1.00 20.34 199 TYR B CA 1
ATOM 5742 C C . TYR B 2 199 ? 53.844 3.340 70.140 1.00 22.01 199 TYR B C 1
ATOM 5743 O O . TYR B 2 199 ? 53.038 3.568 69.233 1.00 26.11 199 TYR B O 1
ATOM 5752 N N . HIS B 2 200 ? 54.433 2.150 70.282 1.00 20.36 200 HIS B N 1
ATOM 5753 C CA . HIS B 2 200 ? 54.116 1.079 69.342 1.00 21.32 200 HIS B CA 1
ATOM 5754 C C . HIS B 2 200 ? 52.659 0.654 69.449 1.00 21.74 200 HIS B C 1
ATOM 5755 O O . HIS B 2 200 ? 52.049 0.304 68.427 1.00 24.46 200 HIS B O 1
ATOM 5762 N N . THR B 2 201 ? 52.083 0.697 70.663 1.00 22.84 201 THR B N 1
ATOM 5763 C CA . THR B 2 201 ? 50.682 0.303 70.820 1.00 19.28 201 THR B CA 1
ATOM 5764 C C . THR B 2 201 ? 49.723 1.337 70.246 1.00 22.38 201 THR B C 1
ATOM 5765 O O . THR B 2 201 ? 48.567 0.990 69.995 1.00 23.65 201 THR B O 1
ATOM 5769 N N . ILE B 2 202 ? 50.141 2.595 70.089 1.00 21.07 202 ILE B N 1
ATOM 5770 C CA . ILE B 2 202 ? 49.259 3.636 69.555 1.00 22.84 202 ILE B CA 1
ATOM 5771 C C . ILE B 2 202 ? 49.533 3.961 68.092 1.00 20.75 202 ILE B C 1
ATOM 5772 O O . ILE B 2 202 ? 48.695 4.622 67.452 1.00 23.27 202 ILE B O 1
ATOM 5777 N N . ALA B 2 203 ? 50.644 3.503 67.535 1.00 19.67 203 ALA B N 1
ATOM 5778 C CA . ALA B 2 203 ? 51.030 3.827 66.166 1.00 24.41 203 ALA B CA 1
ATOM 5779 C C . ALA B 2 203 ? 50.611 2.707 65.231 1.00 22.37 203 ALA B C 1
ATOM 5780 O O . ALA B 2 203 ? 50.964 1.544 65.456 1.00 22.84 203 ALA B O 1
ATOM 5782 N N . ASP B 2 204 ? 49.852 3.064 64.183 1.00 22.56 204 ASP B N 1
ATOM 5783 C CA . ASP B 2 204 ? 49.470 2.093 63.166 1.00 25.65 204 ASP B CA 1
ATOM 5784 C C . ASP B 2 204 ? 50.690 1.513 62.470 1.00 22.35 204 ASP B C 1
ATOM 5785 O O . ASP B 2 204 ? 50.628 0.389 61.971 1.00 25.29 204 ASP B O 1
ATOM 5790 N N . ALA B 2 205 ? 51.807 2.245 62.473 1.00 26.65 205 ALA B N 1
ATOM 5791 C CA . ALA B 2 205 ? 53.034 1.747 61.861 1.00 28.11 205 ALA B CA 1
ATOM 5792 C C . ALA B 2 205 ? 53.487 0.424 62.471 1.00 32.05 205 ALA B C 1
ATOM 5793 O O . ALA B 2 205 ? 54.168 -0.357 61.793 1.00 29.43 205 ALA B O 1
ATOM 5795 N N . SER B 2 206 ? 53.128 0.151 63.735 1.00 23.91 206 SER B N 1
ATOM 5796 C CA . SER B 2 206 ? 53.493 -1.101 64.394 1.00 24.90 206 SER B CA 1
ATOM 5797 C C . SER B 2 206 ? 52.296 -1.994 64.659 1.00 24.78 206 SER B C 1
ATOM 5798 O O . SER B 2 206 ? 52.354 -2.864 65.516 1.00 22.24 206 SER B O 1
ATOM 5812 N N . ASN B 2 208 ? 49.663 -4.691 65.290 1.00 20.43 208 ASN B N 1
ATOM 5813 C CA . ASN B 2 208 ? 49.678 -6.157 65.404 1.00 27.54 208 ASN B CA 1
ATOM 5814 C C . ASN B 2 208 ? 51.056 -6.853 65.241 1.00 28.90 208 ASN B C 1
ATOM 5815 O O . ASN B 2 208 ? 51.118 -8.052 65.013 1.00 27.08 208 ASN B O 1
ATOM 5820 N N . LEU B 2 209 ? 52.153 -6.117 65.375 1.00 28.00 209 LEU B N 1
ATOM 5821 C CA . LEU B 2 209 ? 53.457 -6.779 65.439 1.00 25.55 209 LEU B CA 1
ATOM 5822 C C . LEU B 2 209 ? 53.611 -7.626 66.695 1.00 27.57 209 LEU B C 1
ATOM 5823 O O . LEU B 2 209 ? 54.441 -8.543 66.716 1.00 31.90 209 LEU B O 1
ATOM 5828 N N . PHE B 2 210 ? 52.821 -7.351 67.729 1.00 24.50 210 PHE B N 1
ATOM 5829 C CA . PHE B 2 210 ? 52.866 -8.072 68.987 1.00 24.39 210 PHE B CA 1
ATOM 5830 C C . PHE B 2 210 ? 51.451 -8.102 69.554 1.00 29.27 210 PHE B C 1
ATOM 5831 O O . PHE B 2 210 ? 50.546 -7.425 69.050 1.00 29.05 210 PHE B O 1
ATOM 5839 N N . GLN B 2 211 ? 51.258 -8.907 70.603 1.00 24.09 211 GLN B N 1
ATOM 5840 C CA . GLN B 2 211 ? 49.914 -9.254 71.064 1.00 27.77 211 GLN B CA 1
ATOM 5841 C C . GLN B 2 211 ? 49.567 -8.751 72.456 1.00 27.77 211 GLN B C 1
ATOM 5842 O O . GLN B 2 211 ? 48.405 -8.868 72.862 1.00 25.07 211 GLN B O 1
ATOM 5848 N N . ARG B 2 212 ? 50.531 -8.226 73.207 1.00 27.55 212 ARG B N 1
ATOM 5849 C CA . ARG B 2 212 ? 50.300 -7.670 74.537 1.00 23.51 212 ARG B CA 1
ATOM 5850 C C . ARG B 2 212 ? 51.548 -6.885 74.917 1.00 24.84 212 ARG B C 1
ATOM 5851 O O . ARG B 2 212 ? 52.577 -6.960 74.241 1.00 22.88 212 ARG B O 1
ATOM 5859 N N . ALA B 2 213 ? 51.424 -6.078 75.963 1.00 23.58 213 ALA B N 1
ATOM 5860 C CA . ALA B 2 213 ? 52.486 -5.129 76.274 1.00 25.82 213 ALA B CA 1
ATOM 5861 C C . ALA B 2 213 ? 52.560 -4.899 77.774 1.00 25.55 213 ALA B C 1
ATOM 5862 O O . ALA B 2 213 ? 51.552 -4.980 78.481 1.00 23.02 213 ALA B O 1
ATOM 5864 N N . ILE B 2 214 ? 53.775 -4.641 78.265 1.00 19.67 214 ILE B N 1
ATOM 5865 C CA . ILE B 2 214 ? 53.985 -4.203 79.646 1.00 18.96 214 ILE B CA 1
ATOM 5866 C C . ILE B 2 214 ? 54.661 -2.841 79.608 1.00 18.67 214 ILE B C 1
ATOM 5867 O O . ILE B 2 214 ? 55.772 -2.709 79.082 1.00 22.54 214 ILE B O 1
ATOM 5872 N N . ILE B 2 215 ? 53.987 -1.835 80.156 1.00 19.33 215 ILE B N 1
ATOM 5873 C CA . ILE B 2 215 ? 54.459 -0.453 80.183 1.00 21.23 215 ILE B CA 1
ATOM 5874 C C . ILE B 2 215 ? 55.024 -0.152 81.572 1.00 21.69 215 ILE B C 1
ATOM 5875 O O . ILE B 2 215 ? 54.296 -0.209 82.573 1.00 24.10 215 ILE B O 1
ATOM 5880 N N . MET B 2 216 ? 56.318 0.172 81.641 1.00 19.58 216 MET B N 1
ATOM 5881 C CA . MET B 2 216 ? 57.090 0.234 82.888 1.00 24.45 216 MET B CA 1
ATOM 5882 C C . MET B 2 216 ? 57.569 1.670 83.115 1.00 22.62 216 MET B C 1
ATOM 5883 O O . MET B 2 216 ? 58.508 2.106 82.453 1.00 24.62 216 MET B O 1
ATOM 5888 N N . SER B 2 217 ? 56.923 2.419 84.014 1.00 20.73 217 SER B N 1
ATOM 5889 C CA . SER B 2 217 ? 57.416 3.720 84.499 1.00 26.69 217 SER B CA 1
ATOM 5890 C C . SER B 2 217 ? 57.766 4.705 83.372 1.00 19.95 217 SER B C 1
ATOM 5891 O O . SER B 2 217 ? 58.825 5.347 83.370 1.00 22.10 217 SER B O 1
ATOM 5894 N N . GLY B 2 218 ? 56.865 4.812 82.407 1.00 22.53 218 GLY B N 1
ATOM 5895 C CA . GLY B 2 218 ? 57.030 5.755 81.306 1.00 21.03 218 GLY B CA 1
ATOM 5896 C C . GLY B 2 218 ? 55.801 5.634 80.430 1.00 22.91 218 GLY B C 1
ATOM 5897 O O . GLY B 2 218 ? 55.101 4.621 80.459 1.00 24.44 218 GLY B O 1
ATOM 5898 N N . SER B 2 219 ? 55.526 6.698 79.681 1.00 20.30 219 SER B N 1
ATOM 5899 C CA . SER B 2 219 ? 54.254 6.730 78.969 1.00 19.89 219 SER B CA 1
ATOM 5900 C C . SER B 2 219 ? 54.305 7.813 77.910 1.00 19.90 219 SER B C 1
ATOM 5901 O O . SER B 2 219 ? 55.001 8.817 78.073 1.00 20.82 219 SER B O 1
ATOM 5904 N N . THR B 2 220 ? 53.548 7.594 76.827 1.00 19.73 220 THR B N 1
ATOM 5905 C CA . THR B 2 220 ? 53.348 8.628 75.823 1.00 23.49 220 THR B CA 1
ATOM 5906 C C . THR B 2 220 ? 52.616 9.832 76.400 1.00 21.60 220 THR B C 1
ATOM 5907 O O . THR B 2 220 ? 52.703 10.935 75.848 1.00 24.93 220 THR B O 1
ATOM 5911 N N . MET B 2 221 ? 51.910 9.655 77.512 1.00 25.95 221 MET B N 1
ATOM 5912 C CA . MET B 2 221 ? 51.278 10.790 78.170 1.00 23.13 221 MET B CA 1
ATOM 5913 C C . MET B 2 221 ? 52.263 11.699 78.885 1.00 24.81 221 MET B C 1
ATOM 5914 O O . MET B 2 221 ? 51.876 12.810 79.254 1.00 25.00 221 MET B O 1
ATOM 5919 N N . CYS B 2 222 ? 53.495 11.254 79.123 1.00 22.11 222 CYS B N 1
ATOM 5920 C CA . CYS B 2 222 ? 54.501 12.119 79.734 1.00 23.57 222 CYS B CA 1
ATOM 5921 C C . CYS B 2 222 ? 54.941 13.202 78.759 1.00 29.33 222 CYS B C 1
ATOM 5922 O O . CYS B 2 222 ? 55.258 12.908 77.600 1.00 27.21 222 CYS B O 1
ATOM 5925 N N . SER B 2 223 ? 55.007 14.455 79.230 1.00 25.82 223 SER B N 1
ATOM 5926 C CA . SER B 2 223 ? 55.440 15.519 78.329 1.00 28.78 223 SER B CA 1
ATOM 5927 C C . SER B 2 223 ? 56.871 15.294 77.835 1.00 27.78 223 SER B C 1
ATOM 5928 O O . SER B 2 223 ? 57.233 15.779 76.758 1.00 25.66 223 SER B O 1
ATOM 5931 N N . TRP B 2 224 ? 57.702 14.568 78.601 1.00 29.63 224 TRP B N 1
ATOM 5932 C CA . TRP B 2 224 ? 59.075 14.319 78.169 1.00 25.26 224 TRP B CA 1
ATOM 5933 C C . TRP B 2 224 ? 59.183 13.278 77.052 1.00 28.32 224 TRP B C 1
ATOM 5934 O O . TRP B 2 224 ? 60.284 13.062 76.524 1.00 25.43 224 TRP B O 1
ATOM 5945 N N . ALA B 2 225 ? 58.084 12.633 76.674 1.00 25.20 225 ALA B N 1
ATOM 5946 C CA . ALA B 2 225 ? 58.093 11.635 75.606 1.00 32.64 225 ALA B CA 1
ATOM 5947 C C . ALA B 2 225 ? 57.945 12.246 74.219 1.00 24.48 225 ALA B C 1
ATOM 5948 O O . ALA B 2 225 ? 57.881 11.498 73.234 1.00 24.76 225 ALA B O 1
ATOM 5950 N N . LEU B 2 226 ? 57.869 13.573 74.123 1.00 24.25 226 LEU B N 1
ATOM 5951 C CA . LEU B 2 226 ? 57.661 14.253 72.852 1.00 28.72 226 LEU B CA 1
ATOM 5952 C C . LEU B 2 226 ? 58.387 15.583 72.893 1.00 23.31 226 LEU B C 1
ATOM 5953 O O . LEU B 2 226 ? 58.340 16.273 73.912 1.00 25.41 226 LEU B O 1
ATOM 5958 N N . THR B 2 227 ? 59.045 15.948 71.792 1.00 23.56 227 THR B N 1
ATOM 5959 C CA . THR B 2 227 ? 59.732 17.236 71.775 1.00 29.99 227 THR B CA 1
ATOM 5960 C C . THR B 2 227 ? 59.296 18.071 70.578 1.00 28.42 227 THR B C 1
ATOM 5961 O O . THR B 2 227 ? 58.911 17.527 69.542 1.00 27.62 227 THR B O 1
ATOM 5965 N N . PRO B 2 228 ? 59.279 19.398 70.719 1.00 29.27 228 PRO B N 1
ATOM 5966 C CA . PRO B 2 228 ? 59.001 20.263 69.570 1.00 35.50 228 PRO B CA 1
ATOM 5967 C C . PRO B 2 228 ? 60.268 20.518 68.766 1.00 37.12 228 PRO B C 1
ATOM 5968 O O . PRO B 2 228 ? 61.389 20.325 69.240 1.00 33.43 228 PRO B O 1
ATOM 5972 N N . GLN B 2 229 ? 60.074 20.976 67.536 1.00 33.19 229 GLN B N 1
ATOM 5973 C CA . GLN B 2 229 ? 61.179 21.253 66.626 1.00 34.65 229 GLN B CA 1
ATOM 5974 C C . GLN B 2 229 ? 61.433 22.755 66.556 1.00 39.26 229 GLN B C 1
ATOM 5975 O O . GLN B 2 229 ? 60.513 23.530 66.276 1.00 39.19 229 GLN B O 1
ATOM 5981 N N . ARG B 2 230 ? 62.700 23.168 66.832 1.00 43.83 230 ARG B N 1
ATOM 5982 C CA . ARG B 2 230 ? 63.161 24.567 66.748 1.00 37.90 230 ARG B CA 1
ATOM 5983 C C . ARG B 2 230 ? 64.611 24.543 66.242 1.00 40.77 230 ARG B C 1
ATOM 5984 O O . ARG B 2 230 ? 65.548 24.625 67.043 1.00 47.90 230 ARG B O 1
ATOM 5992 N N . ASN B 2 231 ? 64.763 24.453 64.913 1.00 36.12 231 ASN B N 1
ATOM 5993 C CA . ASN B 2 231 ? 66.008 24.314 64.149 1.00 39.03 231 ASN B CA 1
ATOM 5994 C C . ASN B 2 231 ? 67.120 23.618 64.933 1.00 37.66 231 ASN B C 1
ATOM 5995 O O . ASN B 2 231 ? 68.240 24.132 65.055 1.00 36.07 231 ASN B O 1
ATOM 6000 N N . TRP B 2 232 ? 66.828 22.425 65.442 1.00 33.07 232 TRP B N 1
ATOM 6001 C CA . TRP B 2 232 ? 67.824 21.688 66.215 1.00 33.52 232 TRP B CA 1
ATOM 6002 C C . TRP B 2 232 ? 69.012 21.237 65.361 1.00 32.76 232 TRP B C 1
ATOM 6003 O O . TRP B 2 232 ? 70.148 21.259 65.857 1.00 30.86 232 TRP B O 1
ATOM 6014 N N . PRO B 2 233 ? 68.820 20.792 64.107 1.00 31.17 233 PRO B N 1
ATOM 6015 C CA . PRO B 2 233 ? 70.003 20.431 63.301 1.00 36.02 233 PRO B CA 1
ATOM 6016 C C . PRO B 2 233 ? 71.028 21.553 63.197 1.00 36.06 233 PRO B C 1
ATOM 6017 O O . PRO B 2 233 ? 72.233 21.317 63.367 1.00 34.12 233 PRO B O 1
ATOM 6021 N N . GLU B 2 234 ? 70.571 22.781 62.946 1.00 35.12 234 GLU B N 1
ATOM 6022 C CA . GLU B 2 234 ? 71.493 23.902 62.812 1.00 37.57 234 GLU B CA 1
ATOM 6023 C C . GLU B 2 234 ? 72.152 24.243 64.139 1.00 37.38 234 GLU B C 1
ATOM 6024 O O . GLU B 2 234 ? 73.351 24.536 64.178 1.00 39.54 234 GLU B O 1
ATOM 6030 N N . LYS B 2 235 ? 71.390 24.233 65.239 1.00 35.53 235 LYS B N 1
ATOM 6031 C CA . LYS B 2 235 ? 72.003 24.509 66.533 1.00 39.62 235 LYS B CA 1
ATOM 6032 C C . LYS B 2 235 ? 73.074 23.472 66.857 1.00 35.03 235 LYS B C 1
ATOM 6033 O O . LYS B 2 235 ? 74.147 23.817 67.365 1.00 37.58 235 LYS B O 1
ATOM 6039 N N . LEU B 2 236 ? 72.801 22.201 66.552 1.00 35.45 236 LEU B N 1
ATOM 6040 C CA . LEU B 2 236 ? 73.781 21.148 66.791 1.00 36.77 236 LEU B CA 1
ATOM 6041 C C . LEU B 2 236 ? 75.000 21.320 65.892 1.00 37.00 236 LEU B C 1
ATOM 6042 O O . LEU B 2 236 ? 76.142 21.190 66.351 1.00 34.67 236 LEU B O 1
ATOM 6047 N N . ALA B 2 237 ? 74.777 21.608 64.610 1.00 31.63 237 ALA B N 1
ATOM 6048 C CA . ALA B 2 237 ? 75.900 21.834 63.703 1.00 34.62 237 ALA B CA 1
ATOM 6049 C C . ALA B 2 237 ? 76.771 22.988 64.190 1.00 40.31 237 ALA B C 1
ATOM 6050 O O . ALA B 2 237 ? 77.997 22.859 64.280 1.00 43.88 237 ALA B O 1
ATOM 6052 N N . LYS B 2 238 ? 76.148 24.113 64.557 1.00 37.97 238 LYS B N 1
ATOM 6053 C CA . LYS B 2 238 ? 76.912 25.241 65.084 1.00 42.87 238 LYS B CA 1
ATOM 6054 C C . LYS B 2 238 ? 77.630 24.866 66.373 1.00 43.76 238 LYS B C 1
ATOM 6055 O O . LYS B 2 238 ? 78.777 25.274 66.595 1.00 39.36 238 LYS B O 1
ATOM 6061 N N . ALA B 2 239 ? 76.970 24.087 67.236 1.00 38.60 239 ALA B N 1
ATOM 6062 C CA . ALA B 2 239 ? 77.603 23.647 68.474 1.00 37.44 239 ALA B CA 1
ATOM 6063 C C . ALA B 2 239 ? 78.904 22.903 68.193 1.00 40.28 239 ALA B C 1
ATOM 6064 O O . ALA B 2 239 ? 79.919 23.140 68.855 1.00 36.70 239 ALA B O 1
ATOM 6066 N N . ILE B 2 240 ? 78.882 21.983 67.224 1.00 34.00 240 ILE B N 1
ATOM 6067 C CA . ILE B 2 240 ? 80.071 21.187 66.917 1.00 39.67 240 ILE B CA 1
ATOM 6068 C C . ILE B 2 240 ? 81.167 22.042 66.301 1.00 41.91 240 ILE B C 1
ATOM 6069 O O . ILE B 2 240 ? 82.358 21.793 66.532 1.00 48.70 240 ILE B O 1
ATOM 6074 N N . GLY B 2 241 ? 80.799 23.063 65.531 1.00 41.18 241 GLY B N 1
ATOM 6075 C CA . GLY B 2 241 ? 81.786 23.980 64.995 1.00 48.61 241 GLY B CA 1
ATOM 6076 C C . GLY B 2 241 ? 81.469 24.484 63.603 1.00 49.11 241 GLY B C 1
ATOM 6077 O O . GLY B 2 241 ? 82.273 25.203 63.003 1.00 56.16 241 GLY B O 1
ATOM 6078 N N . TRP B 2 242 ? 80.299 24.118 63.082 1.00 48.02 242 TRP B N 1
ATOM 6079 C CA . TRP B 2 242 ? 79.895 24.550 61.749 1.00 53.06 242 TRP B CA 1
ATOM 6080 C C . TRP B 2 242 ? 79.784 26.070 61.699 1.00 57.83 242 TRP B C 1
ATOM 6081 O O . TRP B 2 242 ? 79.203 26.691 62.594 1.00 56.63 242 TRP B O 1
ATOM 6092 N N . GLN B 2 243 ? 80.343 26.670 60.649 1.00 63.03 243 GLN B N 1
ATOM 6093 C CA . GLN B 2 243 ? 80.171 28.099 60.392 1.00 67.16 243 GLN B CA 1
ATOM 6094 C C . GLN B 2 243 ? 78.792 28.307 59.770 1.00 72.37 243 GLN B C 1
ATOM 6095 O O . GLN B 2 243 ? 78.584 28.038 58.582 1.00 71.97 243 GLN B O 1
ATOM 6101 N N . GLY B 2 244 ? 77.845 28.795 60.578 1.00 70.34 244 GLY B N 1
ATOM 6102 C CA . GLY B 2 244 ? 76.431 28.798 60.240 1.00 66.21 244 GLY B CA 1
ATOM 6103 C C . GLY B 2 244 ? 75.987 29.642 59.060 1.00 74.29 244 GLY B C 1
ATOM 6104 O O . GLY B 2 244 ? 75.157 30.546 59.216 1.00 79.05 244 GLY B O 1
ATOM 6105 N N . GLU B 2 245 ? 76.510 29.345 57.871 1.00 72.18 245 GLU B N 1
ATOM 6106 C CA . GLU B 2 245 ? 76.095 29.997 56.626 1.00 71.48 245 GLU B CA 1
ATOM 6107 C C . GLU B 2 245 ? 75.638 28.903 55.668 1.00 67.66 245 GLU B C 1
ATOM 6108 O O . GLU B 2 245 ? 76.462 28.197 55.079 1.00 74.13 245 GLU B O 1
ATOM 6114 N N . GLY B 2 246 ? 74.333 28.766 55.525 1.00 66.66 246 GLY B N 1
ATOM 6115 C CA . GLY B 2 246 ? 73.726 27.679 54.780 1.00 67.96 246 GLY B CA 1
ATOM 6116 C C . GLY B 2 246 ? 72.408 27.272 55.412 1.00 68.30 246 GLY B C 1
ATOM 6117 O O . GLY B 2 246 ? 72.075 27.627 56.544 1.00 72.48 246 GLY B O 1
ATOM 6118 N N . ASP B 2 247 ? 71.632 26.499 54.659 1.00 57.46 247 ASP B N 1
ATOM 6119 C CA . ASP B 2 247 ? 70.319 26.085 55.125 1.00 63.91 247 ASP B CA 1
ATOM 6120 C C . ASP B 2 247 ? 70.434 24.879 56.059 1.00 61.06 247 ASP B C 1
ATOM 6121 O O . ASP B 2 247 ? 71.528 24.413 56.401 1.00 56.64 247 ASP B O 1
ATOM 6126 N N . GLU B 2 248 ? 69.276 24.372 56.488 1.00 54.41 248 GLU B N 1
ATOM 6127 C CA . GLU B 2 248 ? 69.254 23.203 57.356 1.00 47.27 248 GLU B CA 1
ATOM 6128 C C . GLU B 2 248 ? 69.795 21.969 56.644 1.00 47.68 248 GLU B C 1
ATOM 6129 O O . GLU B 2 248 ? 70.406 21.108 57.284 1.00 45.75 248 GLU B O 1
ATOM 6135 N N . GLU B 2 249 ? 69.592 21.864 55.327 1.00 54.03 249 GLU B N 1
ATOM 6136 C CA . GLU B 2 249 ? 70.180 20.757 54.581 1.00 54.80 249 GLU B CA 1
ATOM 6137 C C . GLU B 2 249 ? 71.689 20.922 54.413 1.00 54.64 249 GLU B C 1
ATOM 6138 O O . GLU B 2 249 ? 72.398 19.922 54.248 1.00 53.09 249 GLU B O 1
ATOM 6144 N N . ALA B 2 250 ? 72.193 22.158 54.461 1.00 53.09 250 ALA B N 1
ATOM 6145 C CA . ALA B 2 250 ? 73.635 22.358 54.561 1.00 54.88 250 ALA B CA 1
ATOM 6146 C C . ALA B 2 250 ? 74.143 21.986 55.951 1.00 53.91 250 ALA B C 1
ATOM 6147 O O . ALA B 2 250 ? 75.217 21.386 56.087 1.00 49.30 250 ALA B O 1
ATOM 6149 N N . ALA B 2 251 ? 73.391 22.347 56.998 1.00 45.14 251 ALA B N 1
ATOM 6150 C CA . ALA B 2 251 ? 73.743 21.903 58.342 1.00 49.90 251 ALA B CA 1
ATOM 6151 C C . ALA B 2 251 ? 73.683 20.386 58.452 1.00 42.10 251 ALA B C 1
ATOM 6152 O O . ALA B 2 251 ? 74.484 19.786 59.177 1.00 42.22 251 ALA B O 1
ATOM 6154 N N . LEU B 2 252 ? 72.748 19.751 57.738 1.00 40.86 252 LEU B N 1
ATOM 6155 C CA . LEU B 2 252 ? 72.695 18.293 57.700 1.00 40.57 252 LEU B CA 1
ATOM 6156 C C . LEU B 2 252 ? 73.930 17.707 57.024 1.00 44.25 252 LEU B C 1
ATOM 6157 O O . LEU B 2 252 ? 74.419 16.644 57.429 1.00 36.42 252 LEU B O 1
ATOM 6162 N N . GLN B 2 253 ? 74.422 18.364 55.970 1.00 42.46 253 GLN B N 1
ATOM 6163 C CA . GLN B 2 253 ? 75.652 17.919 55.319 1.00 45.26 253 GLN B CA 1
ATOM 6164 C C . GLN B 2 253 ? 76.822 17.947 56.295 1.00 38.04 253 GLN B C 1
ATOM 6165 O O . GLN B 2 253 ? 77.592 16.982 56.394 1.00 44.10 253 GLN B O 1
ATOM 6171 N N . TYR B 2 254 ? 76.967 19.049 57.031 1.00 34.74 254 TYR B N 1
ATOM 6172 C CA . TYR B 2 254 ? 78.002 19.120 58.052 1.00 41.55 254 TYR B CA 1
ATOM 6173 C C . TYR B 2 254 ? 77.810 18.029 59.097 1.00 41.09 254 TYR B C 1
ATOM 6174 O O . TYR B 2 254 ? 78.771 17.351 59.480 1.00 38.90 254 TYR B O 1
ATOM 6183 N N . LEU B 2 255 ? 76.570 17.837 59.567 1.00 35.46 255 LEU B N 1
ATOM 6184 C CA . LEU B 2 255 ? 76.325 16.811 60.576 1.00 35.98 255 LEU B CA 1
ATOM 6185 C C . LEU B 2 255 ? 76.677 15.425 60.067 1.00 31.22 255 LEU B C 1
ATOM 6186 O O . LEU B 2 255 ? 77.068 14.561 60.856 1.00 39.40 255 LEU B O 1
ATOM 6191 N N . ARG B 2 256 ? 76.529 15.178 58.768 1.00 33.22 256 ARG B N 1
ATOM 6192 C CA . ARG B 2 256 ? 76.884 13.861 58.255 1.00 36.74 256 ARG B CA 1
ATOM 6193 C C . ARG B 2 256 ? 78.389 13.692 58.043 1.00 37.55 256 ARG B C 1
ATOM 6194 O O . ARG B 2 256 ? 78.844 12.558 57.875 1.00 37.44 256 ARG B O 1
ATOM 6202 N N . GLN B 2 257 ? 79.162 14.787 58.049 1.00 44.81 257 GLN B N 1
ATOM 6203 C CA . GLN B 2 257 ? 80.622 14.720 58.014 1.00 44.79 257 GLN B CA 1
ATOM 6204 C C . GLN B 2 257 ? 81.245 14.708 59.401 1.00 44.62 257 GLN B C 1
ATOM 6205 O O . GLN B 2 257 ? 82.445 14.439 59.525 1.00 38.81 257 GLN B O 1
ATOM 6211 N N . ALA B 2 258 ? 80.479 15.029 60.438 1.00 40.14 258 ALA B N 1
ATOM 6212 C CA . ALA B 2 258 ? 81.052 15.124 61.767 1.00 32.88 258 ALA B CA 1
ATOM 6213 C C . ALA B 2 258 ? 81.286 13.730 62.335 1.00 32.30 258 ALA B C 1
ATOM 6214 O O . ALA B 2 258 ? 80.727 12.738 61.866 1.00 37.88 258 ALA B O 1
ATOM 6216 N N . SER B 2 259 ? 82.152 13.658 63.337 1.00 35.64 259 SER B N 1
ATOM 6217 C CA . SER B 2 259 ? 82.361 12.395 64.016 1.00 37.19 259 SER B CA 1
ATOM 6218 C C . SER B 2 259 ? 81.150 12.073 64.892 1.00 37.18 259 SER B C 1
ATOM 6219 O O . SER B 2 259 ? 80.525 12.980 65.453 1.00 36.50 259 SER B O 1
ATOM 6222 N N . PRO B 2 260 ? 80.805 10.788 65.032 1.00 38.31 260 PRO B N 1
ATOM 6223 C CA . PRO B 2 260 ? 79.762 10.412 66.011 1.00 31.04 260 PRO B CA 1
ATOM 6224 C C . PRO B 2 260 ? 80.046 10.912 67.413 1.00 34.88 260 PRO B C 1
ATOM 6225 O O . PRO B 2 260 ? 79.115 11.285 68.140 1.00 32.59 260 PRO B O 1
ATOM 6229 N N . GLU B 2 261 ? 81.321 10.932 67.816 1.00 31.89 261 GLU B N 1
ATOM 6230 C CA . GLU B 2 261 ? 81.679 11.368 69.162 1.00 35.41 261 GLU B CA 1
ATOM 6231 C C . GLU B 2 261 ? 81.364 12.842 69.371 1.00 33.54 261 GLU B C 1
ATOM 6232 O O . GLU B 2 261 ? 80.992 13.251 70.480 1.00 34.91 261 GLU B O 1
ATOM 6238 N N . SER B 2 262 ? 81.547 13.662 68.333 1.00 33.24 262 SER B N 1
ATOM 6239 C CA . SER B 2 262 ? 81.252 15.087 68.468 1.00 35.02 262 SER B CA 1
ATOM 6240 C C . SER B 2 262 ? 79.756 15.332 68.543 1.00 34.06 262 SER B C 1
ATOM 6241 O O . SER B 2 262 ? 79.312 16.260 69.233 1.00 33.36 262 SER B O 1
ATOM 6244 N N . ILE B 2 263 ? 78.974 14.534 67.824 1.00 31.88 263 ILE B N 1
ATOM 6245 C CA . ILE B 2 263 ? 77.522 14.627 67.944 1.00 35.25 263 ILE B CA 1
ATOM 6246 C C . ILE B 2 263 ? 77.098 14.315 69.372 1.00 28.89 263 ILE B C 1
ATOM 6247 O O . ILE B 2 263 ? 76.357 15.083 70.004 1.00 31.67 263 ILE B O 1
ATOM 6252 N N . VAL B 2 264 ? 77.604 13.204 69.920 1.00 29.55 264 VAL B N 1
ATOM 6253 C CA . VAL B 2 264 ? 77.247 12.786 71.277 1.00 29.05 264 VAL B CA 1
ATOM 6254 C C . VAL B 2 264 ? 77.725 13.803 72.312 1.00 33.60 264 VAL B C 1
ATOM 6255 O O . VAL B 2 264 ? 77.041 14.053 73.315 1.00 33.57 264 VAL B O 1
ATOM 6259 N N . ASP B 2 265 ? 78.900 14.412 72.086 1.00 31.62 265 ASP B N 1
ATOM 6260 C CA . ASP B 2 265 ? 79.433 15.405 73.011 1.00 31.06 265 ASP B CA 1
ATOM 6261 C C . ASP B 2 265 ? 78.626 16.700 73.052 1.00 33.71 265 ASP B C 1
ATOM 6262 O O . ASP B 2 265 ? 78.706 17.426 74.045 1.00 41.46 265 ASP B O 1
ATOM 6267 N N . HIS B 2 266 ? 77.876 17.035 72.008 1.00 30.65 266 HIS B N 1
ATOM 6268 C CA . HIS B 2 266 ? 77.204 18.326 71.991 1.00 29.07 266 HIS B CA 1
ATOM 6269 C C . HIS B 2 266 ? 75.690 18.249 72.023 1.00 33.23 266 HIS B C 1
ATOM 6270 O O . HIS B 2 266 ? 75.049 19.287 72.222 1.00 31.86 266 HIS B O 1
ATOM 6277 N N . GLN B 2 267 ? 75.109 17.062 71.884 1.00 26.25 267 GLN B N 1
ATOM 6278 C CA . GLN B 2 267 ? 73.671 16.966 71.658 1.00 32.01 267 GLN B CA 1
ATOM 6279 C C . GLN B 2 267 ? 72.852 17.368 72.876 1.00 28.36 267 GLN B C 1
ATOM 6280 O O . GLN B 2 267 ? 71.661 17.676 72.728 1.00 31.40 267 GLN B O 1
ATOM 6286 N N . GLU B 2 268 ? 73.435 17.362 74.070 1.00 27.32 268 GLU B N 1
ATOM 6287 C CA . GLU B 2 268 ? 72.644 17.721 75.242 1.00 31.82 268 GLU B CA 1
ATOM 6288 C C . GLU B 2 268 ? 72.959 19.137 75.695 1.00 33.59 268 GLU B C 1
ATOM 6289 O O . GLU B 2 268 ? 72.542 19.563 76.775 1.00 43.55 268 GLU B O 1
ATOM 6305 N N . LEU B 2 270 ? 72.217 22.124 73.767 1.00 36.30 270 LEU B N 1
ATOM 6306 C CA . LEU B 2 270 ? 71.607 23.052 72.805 1.00 35.80 270 LEU B CA 1
ATOM 6307 C C . LEU B 2 270 ? 70.550 23.990 73.394 1.00 41.81 270 LEU B C 1
ATOM 6308 O O . LEU B 2 270 ? 70.070 24.887 72.705 1.00 44.99 270 LEU B O 1
ATOM 6313 N N . PHE B 2 271 ? 70.191 23.786 74.658 1.00 41.28 271 PHE B N 1
ATOM 6314 C CA . PHE B 2 271 ? 69.049 24.488 75.222 1.00 53.77 271 PHE B CA 1
ATOM 6315 C C . PHE B 2 271 ? 69.429 25.899 75.676 1.00 61.94 271 PHE B C 1
ATOM 6316 O O . PHE B 2 271 ? 70.591 26.201 75.966 1.00 56.96 271 PHE B O 1
ATOM 6324 N N . GLY B 2 272 ? 68.416 26.766 75.733 1.00 64.90 272 GLY B N 1
ATOM 6325 C CA . GLY B 2 272 ? 68.577 28.122 76.198 1.00 72.48 272 GLY B CA 1
ATOM 6326 C C . GLY B 2 272 ? 67.566 28.492 77.268 1.00 79.18 272 GLY B C 1
ATOM 6327 O O . GLY B 2 272 ? 66.976 27.626 77.925 1.00 75.31 272 GLY B O 1
ATOM 6328 N N . PRO B 2 273 ? 67.347 29.808 77.462 1.00 83.40 273 PRO B N 1
ATOM 6329 C CA . PRO B 2 273 ? 66.447 30.276 78.529 1.00 74.67 273 PRO B CA 1
ATOM 6330 C C . PRO B 2 273 ? 65.029 29.741 78.413 1.00 77.21 273 PRO B C 1
ATOM 6331 O O . PRO B 2 273 ? 64.539 29.062 79.323 1.00 72.29 273 PRO B O 1
ATOM 6335 N N . GLN B 2 274 ? 64.360 30.055 77.297 1.00 75.63 274 GLN B N 1
ATOM 6336 C CA . GLN B 2 274 ? 62.973 29.633 77.112 1.00 77.40 274 GLN B CA 1
ATOM 6337 C C . GLN B 2 274 ? 62.833 28.120 77.166 1.00 77.17 274 GLN B C 1
ATOM 6338 O O . GLN B 2 274 ? 61.817 27.605 77.650 1.00 76.50 274 GLN B O 1
ATOM 6344 N N . GLU B 2 275 ? 63.842 27.395 76.679 1.00 71.31 275 GLU B N 1
ATOM 6345 C CA . GLU B 2 275 ? 63.787 25.941 76.702 1.00 68.88 275 GLU B CA 1
ATOM 6346 C C . GLU B 2 275 ? 63.802 25.417 78.131 1.00 70.36 275 GLU B C 1
ATOM 6347 O O . GLU B 2 275 ? 63.065 24.484 78.465 1.00 70.38 275 GLU B O 1
ATOM 6353 N N . ILE B 2 276 ? 64.606 26.041 78.981 1.00 75.09 276 ILE B N 1
ATOM 6354 C CA . ILE B 2 276 ? 64.621 25.618 80.407 1.00 72.76 276 ILE B CA 1
ATOM 6355 C C . ILE B 2 276 ? 63.353 26.168 81.058 1.00 76.31 276 ILE B C 1
ATOM 6356 O O . ILE B 2 276 ? 62.818 25.510 81.958 1.00 76.85 276 ILE B O 1
ATOM 6361 N N . GLN B 2 277 ? 62.873 27.315 80.581 1.00 76.60 277 GLN B N 1
ATOM 6362 C CA . GLN B 2 277 ? 61.594 27.860 81.108 1.00 78.34 277 GLN B CA 1
ATOM 6363 C C . GLN B 2 277 ? 60.484 26.831 80.901 1.00 78.06 277 GLN B C 1
ATOM 6364 O O . GLN B 2 277 ? 59.674 26.644 81.824 1.00 74.46 277 GLN B O 1
ATOM 6370 N N . GLU B 2 278 ? 60.466 26.175 79.739 1.00 77.03 278 GLU B N 1
ATOM 6371 C CA . GLU B 2 278 ? 59.359 25.236 79.423 1.00 74.22 278 GLU B CA 1
ATOM 6372 C C . GLU B 2 278 ? 59.670 23.860 80.018 1.00 67.53 278 GLU B C 1
ATOM 6373 O O . GLU B 2 278 ? 58.955 22.905 79.700 1.00 67.30 278 GLU B O 1
ATOM 6379 N N . SER B 2 282 ? 65.190 17.184 76.279 1.00 40.21 282 SER B N 1
ATOM 6380 C CA . SER B 2 282 ? 66.145 17.014 75.163 1.00 36.36 282 SER B CA 1
ATOM 6381 C C . SER B 2 282 ? 65.507 17.418 73.835 1.00 41.03 282 SER B C 1
ATOM 6382 O O . SER B 2 282 ? 64.301 17.226 73.666 1.00 34.56 282 SER B O 1
ATOM 6385 N N . PRO B 2 283 ? 66.287 17.982 72.893 1.00 35.83 283 PRO B N 1
ATOM 6386 C CA . PRO B 2 283 ? 65.770 18.287 71.576 1.00 31.65 283 PRO B CA 1
ATOM 6387 C C . PRO B 2 283 ? 65.672 16.987 70.774 1.00 29.82 283 PRO B C 1
ATOM 6388 O O . PRO B 2 283 ? 65.043 16.972 69.763 1.00 29.05 283 PRO B O 1
ATOM 6392 N N . PHE B 2 284 ? 66.321 15.938 71.261 1.00 25.70 284 PHE B N 1
ATOM 6393 C CA . PHE B 2 284 ? 66.327 14.709 70.482 1.00 29.65 284 PHE B CA 1
ATOM 6394 C C . PHE B 2 284 ? 65.516 13.677 71.252 1.00 27.35 284 PHE B C 1
ATOM 6395 O O . PHE B 2 284 ? 65.962 13.121 72.262 1.00 28.99 284 PHE B O 1
ATOM 6403 N N . ALA B 2 285 ? 64.300 13.470 70.777 1.00 24.97 285 ALA B N 1
ATOM 6404 C CA . ALA B 2 285 ? 63.285 12.664 71.432 1.00 23.31 285 ALA B CA 1
ATOM 6405 C C . ALA B 2 285 ? 62.219 12.452 70.364 1.00 22.90 285 ALA B C 1
ATOM 6406 O O . ALA B 2 285 ? 62.325 13.052 69.288 1.00 24.48 285 ALA B O 1
ATOM 6408 N N . PRO B 2 286 ? 61.209 11.612 70.591 1.00 22.50 286 PRO B N 1
ATOM 6409 C CA . PRO B 2 286 ? 60.136 11.477 69.600 1.00 20.98 286 PRO B CA 1
ATOM 6410 C C . PRO B 2 286 ? 59.531 12.820 69.222 1.00 20.50 286 PRO B C 1
ATOM 6411 O O . PRO B 2 286 ? 59.519 13.769 70.008 1.00 23.61 286 PRO B O 1
ATOM 6415 N N . THR B 2 287 ? 59.015 12.890 67.999 1.00 23.62 287 THR B N 1
ATOM 6416 C CA . THR B 2 287 ? 58.513 14.163 67.513 1.00 22.64 287 THR B CA 1
ATOM 6417 C C . THR B 2 287 ? 57.393 13.896 66.522 1.00 23.12 287 THR B C 1
ATOM 6418 O O . THR B 2 287 ? 57.315 12.813 65.935 1.00 21.12 287 THR B O 1
ATOM 6422 N N . ILE B 2 288 ? 56.495 14.869 66.368 1.00 24.23 288 ILE B N 1
ATOM 6423 C CA . ILE B 2 288 ? 55.506 14.743 65.299 1.00 25.02 288 ILE B CA 1
ATOM 6424 C C . ILE B 2 288 ? 56.200 15.002 63.970 1.00 26.15 288 ILE B C 1
ATOM 6425 O O . ILE B 2 288 ? 56.828 16.048 63.775 1.00 27.21 288 ILE B O 1
ATOM 6430 N N . GLU B 2 289 ? 56.124 14.032 63.069 1.00 26.98 289 GLU B N 1
ATOM 6431 C CA . GLU B 2 289 ? 56.889 14.120 61.831 1.00 35.05 289 GLU B CA 1
ATOM 6432 C C . GLU B 2 289 ? 56.284 15.175 60.903 1.00 35.20 289 GLU B C 1
ATOM 6433 O O . GLU B 2 289 ? 55.057 15.259 60.760 1.00 33.03 289 GLU B O 1
ATOM 6439 N N . PRO B 2 290 ? 57.117 16.017 60.285 1.00 31.72 290 PRO B N 1
ATOM 6440 C CA . PRO B 2 290 ? 56.581 17.176 59.543 1.00 34.40 290 PRO B CA 1
ATOM 6441 C C . PRO B 2 290 ? 55.949 16.837 58.194 1.00 31.68 290 PRO B C 1
ATOM 6442 O O . PRO B 2 290 ? 55.335 17.723 57.587 1.00 39.33 290 PRO B O 1
ATOM 6446 N N . TYR B 2 291 ? 56.049 15.598 57.727 1.00 34.95 291 TYR B N 1
ATOM 6447 C CA . TYR B 2 291 ? 55.458 15.155 56.470 1.00 36.60 291 TYR B CA 1
ATOM 6448 C C . TYR B 2 291 ? 55.374 13.642 56.535 1.00 41.78 291 TYR B C 1
ATOM 6449 O O . TYR B 2 291 ? 55.939 13.013 57.436 1.00 38.93 291 TYR B O 1
ATOM 6458 N N . GLU B 2 292 ? 54.677 13.062 55.559 1.00 36.61 292 GLU B N 1
ATOM 6459 C CA . GLU B 2 292 ? 54.499 11.617 55.478 1.00 40.25 292 GLU B CA 1
ATOM 6460 C C . GLU B 2 292 ? 55.624 10.976 54.675 1.00 46.93 292 GLU B C 1
ATOM 6461 O O . GLU B 2 292 ? 55.895 11.384 53.541 1.00 49.17 292 GLU B O 1
ATOM 6467 N N . SER B 2 293 ? 56.272 9.974 55.266 1.00 42.73 293 SER B N 1
ATOM 6468 C CA . SER B 2 293 ? 57.244 9.113 54.602 1.00 41.37 293 SER B CA 1
ATOM 6469 C C . SER B 2 293 ? 56.620 7.749 54.363 1.00 41.27 293 SER B C 1
ATOM 6470 O O . SER B 2 293 ? 55.463 7.501 54.721 1.00 44.81 293 SER B O 1
ATOM 6473 N N . GLU B 2 294 ? 57.420 6.843 53.790 1.00 38.48 294 GLU B N 1
ATOM 6474 C CA . GLU B 2 294 ? 56.982 5.456 53.658 1.00 50.00 294 GLU B CA 1
ATOM 6475 C C . GLU B 2 294 ? 56.617 4.877 55.020 1.00 48.85 294 GLU B C 1
ATOM 6476 O O . GLU B 2 294 ? 55.626 4.151 55.154 1.00 46.58 294 GLU B O 1
ATOM 6482 N N . VAL B 2 295 ? 57.406 5.189 56.043 1.00 42.45 295 VAL B N 1
ATOM 6483 C CA . VAL B 2 295 ? 57.085 4.838 57.419 1.00 41.90 295 VAL B CA 1
ATOM 6484 C C . VAL B 2 295 ? 56.942 6.145 58.185 1.00 40.03 295 VAL B C 1
ATOM 6485 O O . VAL B 2 295 ? 57.933 6.852 58.416 1.00 34.23 295 VAL B O 1
ATOM 6489 N N . CYS B 2 296 ? 55.707 6.479 58.557 1.00 30.70 296 CYS B N 1
ATOM 6490 C CA . CYS B 2 296 ? 55.392 7.664 59.349 1.00 28.30 296 CYS B CA 1
ATOM 6491 C C . CYS B 2 296 ? 54.973 7.182 60.733 1.00 33.72 296 CYS B C 1
ATOM 6492 O O . CYS B 2 296 ? 53.834 6.744 60.924 1.00 30.04 296 CYS B O 1
ATOM 6495 N N . PHE B 2 297 ? 55.887 7.260 61.703 1.00 27.67 297 PHE B N 1
ATOM 6496 C CA . PHE B 2 297 ? 55.595 6.642 62.993 1.00 29.30 297 PHE B CA 1
ATOM 6497 C C . PHE B 2 297 ? 54.658 7.506 63.832 1.00 22.79 297 PHE B C 1
ATOM 6498 O O . PHE B 2 297 ? 53.677 7.004 64.396 1.00 28.12 297 PHE B O 1
ATOM 6506 N N . ILE B 2 298 ? 54.932 8.798 63.911 1.00 23.69 298 ILE B N 1
ATOM 6507 C CA . ILE B 2 298 ? 54.077 9.731 64.649 1.00 26.36 298 ILE B CA 1
ATOM 6508 C C . ILE B 2 298 ? 53.546 10.771 63.673 1.00 25.27 298 ILE B C 1
ATOM 6509 O O . ILE B 2 298 ? 54.204 11.800 63.440 1.00 27.44 298 ILE B O 1
ATOM 6514 N N . PRO B 2 299 ? 52.374 10.542 63.064 1.00 26.31 299 PRO B N 1
ATOM 6515 C CA . PRO B 2 299 ? 51.842 11.525 62.114 1.00 28.95 299 PRO B CA 1
ATOM 6516 C C . PRO B 2 299 ? 51.121 12.695 62.758 1.00 30.98 299 PRO B C 1
ATOM 6517 O O . PRO B 2 299 ? 50.970 13.733 62.101 1.00 33.00 299 PRO B O 1
ATOM 6521 N N . ARG B 2 300 ? 50.679 12.577 64.007 1.00 27.08 300 ARG B N 1
ATOM 6522 C CA . ARG B 2 300 ? 49.978 13.666 64.675 1.00 30.87 300 ARG B CA 1
ATOM 6523 C C . ARG B 2 300 ? 50.161 13.511 66.178 1.00 32.64 300 ARG B C 1
ATOM 6524 O O . ARG B 2 300 ? 50.885 12.632 66.647 1.00 26.90 300 ARG B O 1
ATOM 6532 N N . SER B 2 301 ? 49.497 14.392 66.935 1.00 31.98 301 SER B N 1
ATOM 6533 C CA . SER B 2 301 ? 49.488 14.388 68.394 1.00 31.69 301 SER B CA 1
ATOM 6534 C C . SER B 2 301 ? 49.379 12.963 68.934 1.00 28.61 301 SER B C 1
ATOM 6535 O O . SER B 2 301 ? 48.445 12.232 68.579 1.00 24.80 301 SER B O 1
ATOM 6538 N N . PRO B 2 302 ? 50.346 12.511 69.744 1.00 27.40 302 PRO B N 1
ATOM 6539 C CA . PRO B 2 302 ? 50.219 11.178 70.366 1.00 25.41 302 PRO B CA 1
ATOM 6540 C C . PRO B 2 302 ? 49.001 11.054 71.265 1.00 23.60 302 PRO B C 1
ATOM 6541 O O . PRO B 2 302 ? 48.438 9.962 71.388 1.00 24.60 302 PRO B O 1
ATOM 6545 N N . PHE B 2 303 ? 48.565 12.155 71.878 1.00 23.75 303 PHE B N 1
ATOM 6546 C CA . PHE B 2 303 ? 47.333 12.134 72.661 1.00 26.08 303 PHE B CA 1
ATOM 6547 C C . PHE B 2 303 ? 46.142 11.710 71.805 1.00 24.90 303 PHE B C 1
ATOM 6548 O O . PHE B 2 303 ? 45.305 10.908 72.247 1.00 26.38 303 PHE B O 1
ATOM 6556 N N . GLU B 2 304 ? 46.042 12.235 70.575 1.00 23.66 304 GLU B N 1
ATOM 6557 C CA . GLU B 2 304 ? 44.957 11.819 69.677 1.00 28.35 304 GLU B CA 1
ATOM 6558 C C . GLU B 2 304 ? 45.169 10.389 69.193 1.00 30.50 304 GLU B C 1
ATOM 6559 O O . GLU B 2 304 ? 44.219 9.605 69.103 1.00 25.74 304 GLU B O 1
ATOM 6565 N N . MET B 2 305 ? 46.423 10.029 68.890 1.00 27.38 305 MET B N 1
ATOM 6566 C CA . MET B 2 305 ? 46.720 8.670 68.452 1.00 25.98 305 MET B CA 1
ATOM 6567 C C . MET B 2 305 ? 46.281 7.648 69.493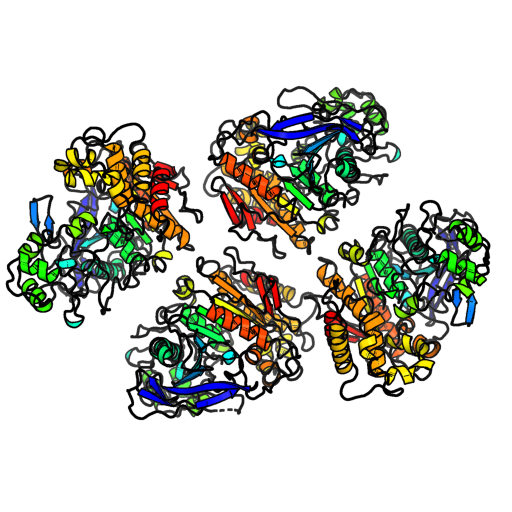 1.00 25.50 305 MET B C 1
ATOM 6568 O O . MET B 2 305 ? 45.848 6.536 69.156 1.00 27.32 305 MET B O 1
ATOM 6573 N N . SER B 2 306 ? 46.467 7.987 70.769 1.00 26.17 306 SER B N 1
ATOM 6574 C CA . SER B 2 306 ? 46.172 7.059 71.849 1.00 23.50 306 SER B CA 1
ATOM 6575 C C . SER B 2 306 ? 44.674 6.767 71.930 1.00 23.06 306 SER B C 1
ATOM 6576 O O . SER B 2 306 ? 44.273 5.632 72.203 1.00 23.40 306 SER B O 1
ATOM 6579 N N . ARG B 2 307 ? 43.843 7.777 71.675 1.00 23.75 307 ARG B N 1
ATOM 6580 C CA . ARG B 2 307 ? 42.387 7.611 71.744 1.00 29.90 307 ARG B CA 1
ATOM 6581 C C . ARG B 2 307 ? 41.888 6.484 70.843 1.00 30.71 307 ARG B C 1
ATOM 6582 O O . ARG B 2 307 ? 40.953 5.754 71.203 1.00 30.65 307 ARG B O 1
ATOM 6590 N N . THR B 2 308 ? 42.475 6.338 69.659 1.00 24.93 308 THR B N 1
ATOM 6591 C CA . THR B 2 308 ? 42.044 5.328 68.700 1.00 28.62 308 THR B CA 1
ATOM 6592 C C . THR B 2 308 ? 43.086 4.226 68.520 1.00 26.52 308 THR B C 1
ATOM 6593 O O . THR B 2 308 ? 43.044 3.486 67.533 1.00 27.11 308 THR B O 1
ATOM 6597 N N . ALA B 2 309 ? 44.004 4.101 69.474 1.00 26.43 309 ALA B N 1
ATOM 6598 C CA . ALA B 2 309 ? 45.099 3.142 69.390 1.00 25.46 309 ALA B CA 1
ATOM 6599 C C . ALA B 2 309 ? 44.619 1.746 69.022 1.00 26.30 309 ALA B C 1
ATOM 6600 O O . ALA B 2 309 ? 43.719 1.200 69.660 1.00 23.20 309 ALA B O 1
ATOM 6602 N N . TRP B 2 310 ? 45.264 1.146 68.015 1.00 22.41 310 TRP B N 1
ATOM 6603 C CA . TRP B 2 310 ? 45.057 -0.273 67.767 1.00 22.64 310 TRP B CA 1
ATOM 6604 C C . TRP B 2 310 ? 45.319 -1.105 69.023 1.00 25.00 310 TRP B C 1
ATOM 6605 O O . TRP B 2 310 ? 44.666 -2.139 69.237 1.00 24.22 310 TRP B O 1
ATOM 6616 N N . GLY B 2 311 ? 46.252 -0.660 69.874 1.00 23.10 311 GLY B N 1
ATOM 6617 C CA . GLY B 2 311 ? 46.524 -1.311 71.144 1.00 21.66 311 GLY B CA 1
ATOM 6618 C C . GLY B 2 311 ? 45.355 -1.327 72.113 1.00 25.21 311 GLY B C 1
ATOM 6619 O O . GLY B 2 311 ? 45.405 -2.072 73.097 1.00 22.39 311 GLY B O 1
ATOM 6620 N N . ASN B 2 312 ? 44.293 -0.558 71.845 1.00 24.33 312 ASN B N 1
ATOM 6621 C CA . ASN B 2 312 ? 43.098 -0.657 72.680 1.00 24.49 312 ASN B CA 1
ATOM 6622 C C . ASN B 2 312 ? 42.462 -2.046 72.614 1.00 26.86 312 ASN B C 1
ATOM 6623 O O . ASN B 2 312 ? 41.638 -2.369 73.480 1.00 28.45 312 ASN B O 1
ATOM 6628 N N . SER B 2 313 ? 42.850 -2.891 71.646 1.00 24.58 313 SER B N 1
ATOM 6629 C CA . SER B 2 313 ? 42.341 -4.258 71.546 1.00 27.28 313 SER B CA 1
ATOM 6630 C C . SER B 2 313 ? 43.274 -5.329 72.117 1.00 28.23 313 SER B C 1
ATOM 6631 O O . SER B 2 313 ? 42.963 -6.520 72.001 1.00 26.76 313 SER B O 1
ATOM 6634 N N . ILE B 2 314 ? 44.403 -4.957 72.718 1.00 26.75 314 ILE B N 1
ATOM 6635 C CA . ILE B 2 314 ? 45.320 -5.934 73.300 1.00 26.91 314 ILE B CA 1
ATOM 6636 C C . ILE B 2 314 ? 45.435 -5.704 74.804 1.00 25.45 314 ILE B C 1
ATOM 6637 O O . ILE B 2 314 ? 45.203 -4.598 75.302 1.00 24.29 314 ILE B O 1
ATOM 6642 N N . ASP B 2 315 ? 45.782 -6.766 75.531 1.00 24.74 315 ASP B N 1
ATOM 6643 C CA . ASP B 2 315 ? 45.939 -6.657 76.976 1.00 27.15 315 ASP B CA 1
ATOM 6644 C C . ASP B 2 315 ? 47.237 -5.932 77.311 1.00 25.86 315 ASP B C 1
ATOM 6645 O O . ASP B 2 315 ? 48.239 -6.032 76.590 1.00 23.34 315 ASP B O 1
ATOM 6650 N N . ILE B 2 316 ? 47.212 -5.194 78.417 1.00 24.40 316 ILE B N 1
ATOM 6651 C CA . ILE B 2 316 ? 48.343 -4.368 78.829 1.00 22.52 316 ILE B CA 1
ATOM 6652 C C . ILE B 2 316 ? 48.513 -4.462 80.338 1.00 28.21 316 ILE B C 1
ATOM 6653 O O . ILE B 2 316 ? 47.542 -4.368 81.097 1.00 29.07 316 ILE B O 1
ATOM 6658 N N . MET B 2 317 ? 49.750 -4.624 80.787 1.00 22.14 317 MET B N 1
ATOM 6659 C CA . MET B 2 317 ? 50.063 -4.436 82.193 1.00 20.59 317 MET B CA 1
ATOM 6660 C C . MET B 2 317 ? 50.914 -3.177 82.317 1.00 22.31 317 MET B C 1
ATOM 6661 O O . MET B 2 317 ? 51.706 -2.865 81.423 1.00 24.02 317 MET B O 1
ATOM 6666 N N . ILE B 2 318 ? 50.702 -2.415 83.383 1.00 23.22 318 ILE B N 1
ATOM 6667 C CA . ILE B 2 318 ? 51.364 -1.124 83.543 1.00 22.48 318 ILE B CA 1
ATOM 6668 C C . ILE B 2 318 ? 51.709 -0.942 85.016 1.00 25.28 318 ILE B C 1
ATOM 6669 O O . ILE B 2 318 ? 50.973 -1.395 85.898 1.00 28.11 318 ILE B O 1
ATOM 6674 N N . GLY B 2 319 ? 52.837 -0.309 85.298 1.00 23.78 319 GLY B N 1
ATOM 6675 C CA . GLY B 2 319 ? 53.128 -0.089 86.702 1.00 26.20 319 GLY B CA 1
ATOM 6676 C C . GLY B 2 319 ? 54.339 0.785 86.928 1.00 26.55 319 GLY B C 1
ATOM 6677 O O . GLY B 2 319 ? 54.940 1.315 85.989 1.00 24.17 319 GLY B O 1
ATOM 6678 N N . GLY B 2 320 ? 54.668 0.953 88.208 1.00 25.61 320 GLY B N 1
ATOM 6679 C CA . GLY B 2 320 ? 55.743 1.844 88.597 1.00 24.40 320 GLY B CA 1
ATOM 6680 C C . GLY B 2 320 ? 56.215 1.510 89.996 1.00 27.15 320 GLY B C 1
ATOM 6681 O O . GLY B 2 320 ? 55.696 0.598 90.649 1.00 24.89 320 GLY B O 1
ATOM 6682 N N . THR B 2 321 ? 57.222 2.262 90.449 1.00 30.08 321 THR B N 1
ATOM 6683 C CA . THR B 2 321 ? 57.800 2.075 91.776 1.00 31.14 321 THR B CA 1
ATOM 6684 C C . THR B 2 321 ? 57.184 3.049 92.776 1.00 28.83 321 THR B C 1
ATOM 6685 O O . THR B 2 321 ? 56.387 3.927 92.440 1.00 26.47 321 THR B O 1
ATOM 6689 N N . SER B 2 322 ? 57.573 2.894 94.038 1.00 31.19 322 SER B N 1
ATOM 6690 C CA . SER B 2 322 ? 56.969 3.690 95.098 1.00 30.55 322 SER B CA 1
ATOM 6691 C C . SER B 2 322 ? 57.647 5.041 95.280 1.00 33.33 322 SER B C 1
ATOM 6692 O O . SER B 2 322 ? 57.006 5.974 95.777 1.00 30.32 322 SER B O 1
ATOM 6695 N N . GLU B 2 323 ? 58.919 5.169 94.896 1.00 31.50 323 GLU B N 1
ATOM 6696 C CA . GLU B 2 323 ? 59.660 6.428 94.987 1.00 35.06 323 GLU B CA 1
ATOM 6697 C C . GLU B 2 323 ? 60.368 6.738 93.663 1.00 29.16 323 GLU B C 1
ATOM 6698 O O . GLU B 2 323 ? 61.572 6.997 93.624 1.00 26.66 323 GLU B O 1
ATOM 6704 N N . GLU B 2 324 ? 59.600 6.718 92.557 1.00 30.03 324 GLU B N 1
ATOM 6705 C CA . GLU B 2 324 ? 60.117 7.107 91.243 1.00 27.37 324 GLU B CA 1
ATOM 6706 C C . GLU B 2 324 ? 60.897 8.411 91.286 1.00 26.86 324 GLU B C 1
ATOM 6707 O O . GLU B 2 324 ? 61.962 8.526 90.672 1.00 27.37 324 GLU B O 1
ATOM 6713 N N . GLY B 2 325 ? 60.374 9.407 91.988 1.00 26.88 325 GLY B N 1
ATOM 6714 C CA . GLY B 2 325 ? 60.985 10.726 91.993 1.00 28.03 325 GLY B CA 1
ATOM 6715 C C . GLY B 2 325 ? 62.362 10.811 92.616 1.00 29.89 325 GLY B C 1
ATOM 6716 O O . GLY B 2 325 ? 62.982 11.878 92.538 1.00 29.93 325 GLY B O 1
ATOM 6717 N N . LEU B 2 326 ? 62.871 9.721 93.204 1.00 28.80 326 LEU B N 1
ATOM 6718 C CA . LEU B 2 326 ? 64.239 9.735 93.726 1.00 32.32 326 LEU B CA 1
ATOM 6719 C C . LEU B 2 326 ? 65.243 10.073 92.636 1.00 38.24 326 LEU B C 1
ATOM 6720 O O . LEU B 2 326 ? 66.332 10.586 92.927 1.00 32.93 326 LEU B O 1
ATOM 6725 N N . ILE B 2 327 ? 64.890 9.805 91.373 1.00 35.11 327 ILE B N 1
ATOM 6726 C CA . ILE B 2 327 ? 65.819 10.063 90.280 1.00 33.17 327 ILE B CA 1
ATOM 6727 C C . ILE B 2 327 ? 66.002 11.555 90.044 1.00 33.50 327 ILE B C 1
ATOM 6728 O O . ILE B 2 327 ? 67.001 11.963 89.446 1.00 35.74 327 ILE B O 1
ATOM 6733 N N . LEU B 2 328 ? 65.076 12.393 90.516 1.00 30.87 328 LEU B N 1
ATOM 6734 C CA . LEU B 2 328 ? 65.272 13.830 90.362 1.00 34.89 328 LEU B CA 1
ATOM 6735 C C . LEU B 2 328 ? 66.399 14.341 91.255 1.00 40.85 328 LEU B C 1
ATOM 6736 O O . LEU B 2 328 ? 67.059 15.327 90.907 1.00 46.21 328 LEU B O 1
ATOM 6741 N N . LEU B 2 329 ? 66.645 13.670 92.387 1.00 34.20 329 LEU B N 1
ATOM 6742 C CA . LEU B 2 329 ? 67.584 14.188 93.382 1.00 43.02 329 LEU B CA 1
ATOM 6743 C C . LEU B 2 329 ? 68.987 14.408 92.825 1.00 47.46 329 LEU B C 1
ATOM 6744 O O . LEU B 2 329 ? 69.529 15.513 93.008 1.00 52.78 329 LEU B O 1
ATOM 6749 N N . PRO B 2 330 ? 69.629 13.442 92.152 1.00 43.31 330 PRO B N 1
ATOM 6750 C CA . PRO B 2 330 ? 70.993 13.699 91.651 1.00 46.91 330 PRO B CA 1
ATOM 6751 C C . PRO B 2 330 ? 71.071 14.848 90.662 1.00 53.00 330 PRO B C 1
ATOM 6752 O O . PRO B 2 330 ? 72.080 15.563 90.634 1.00 49.75 330 PRO B O 1
ATOM 6756 N N . LYS B 2 331 ? 70.027 15.045 89.849 1.00 56.17 331 LYS B N 1
ATOM 6757 C CA . LYS B 2 331 ? 70.066 16.067 88.805 1.00 58.05 331 LYS B CA 1
ATOM 6758 C C . LYS B 2 331 ? 70.025 17.479 89.390 1.00 59.49 331 LYS B C 1
ATOM 6759 O O . LYS B 2 331 ? 70.644 18.395 88.834 1.00 63.31 331 LYS B O 1
ATOM 6765 N N . VAL B 2 332 ? 69.344 17.668 90.520 1.00 53.53 332 VAL B N 1
ATOM 6766 C CA . VAL B 2 332 ? 69.151 18.985 91.120 1.00 62.83 332 VAL B CA 1
ATOM 6767 C C . VAL B 2 332 ? 69.916 19.141 92.431 1.00 66.36 332 VAL B C 1
ATOM 6768 O O . VAL B 2 332 ? 69.700 20.121 93.153 1.00 65.64 332 VAL B O 1
ATOM 6772 N N . LYS B 2 333 ? 70.801 18.197 92.760 1.00 64.35 333 LYS B N 1
ATOM 6773 C CA . LYS B 2 333 ? 71.550 18.248 94.017 1.00 68.29 333 LYS B CA 1
ATOM 6774 C C . LYS B 2 333 ? 72.262 19.585 94.224 1.00 70.32 333 LYS B C 1
ATOM 6775 O O . LYS B 2 333 ? 72.087 20.183 95.299 1.00 67.89 333 LYS B O 1
ATOM 6781 N N . PRO B 2 334 ? 73.041 20.115 93.266 1.00 68.47 334 PRO B N 1
ATOM 6782 C CA . PRO B 2 334 ? 73.772 21.369 93.528 1.00 74.02 334 PRO B CA 1
ATOM 6783 C C . PRO B 2 334 ? 72.898 22.534 93.972 1.00 74.77 334 PRO B C 1
ATOM 6784 O O . PRO B 2 334 ? 73.360 23.389 94.738 1.00 76.36 334 PRO B O 1
ATOM 6788 N N . GLN B 2 335 ? 71.653 22.603 93.514 1.00 73.09 335 GLN B N 1
ATOM 6789 C CA . GLN B 2 335 ? 70.763 23.698 93.867 1.00 73.33 335 GLN B CA 1
ATOM 6790 C C . GLN B 2 335 ? 69.663 23.269 94.824 1.00 73.11 335 GLN B C 1
ATOM 6791 O O . GLN B 2 335 ? 68.698 24.016 95.012 1.00 73.32 335 GLN B O 1
ATOM 6797 N N . LEU B 2 336 ? 69.780 22.089 95.430 1.00 68.73 336 LEU B N 1
ATOM 6798 C CA . LEU B 2 336 ? 68.627 21.484 96.086 1.00 73.84 336 LEU B CA 1
ATOM 6799 C C . LEU B 2 336 ? 68.179 22.291 97.303 1.00 72.46 336 LEU B C 1
ATOM 6800 O O . LEU B 2 336 ? 66.967 22.452 97.506 1.00 67.56 336 LEU B O 1
ATOM 6805 N N . PRO B 2 337 ? 69.093 22.782 98.154 1.00 72.07 337 PRO B N 1
ATOM 6806 C CA . PRO B 2 337 ? 68.664 23.768 99.156 1.00 69.64 337 PRO B CA 1
ATOM 6807 C C . PRO B 2 337 ? 67.868 24.905 98.543 1.00 70.39 337 PRO B C 1
ATOM 6808 O O . PRO B 2 337 ? 66.738 25.168 98.964 1.00 71.90 337 PRO B O 1
ATOM 6812 N N . SER B 2 338 ? 68.427 25.566 97.527 1.00 70.04 338 SER B N 1
ATOM 6813 C CA . SER B 2 338 ? 67.747 26.691 96.896 1.00 71.36 338 SER B CA 1
ATOM 6814 C C . SER B 2 338 ? 66.367 26.292 96.380 1.00 70.07 338 SER B C 1
ATOM 6815 O O . SER B 2 338 ? 65.371 26.975 96.646 1.00 67.72 338 SER B O 1
ATOM 6818 N N . MET B 2 339 ? 66.288 25.179 95.647 1.00 65.58 339 MET B N 1
ATOM 6819 C CA . MET B 2 339 ? 65.014 24.759 95.074 1.00 63.70 339 MET B CA 1
ATOM 6820 C C . MET B 2 339 ? 63.994 24.437 96.155 1.00 65.68 339 MET B C 1
ATOM 6821 O O . MET B 2 339 ? 62.811 24.775 96.026 1.00 58.25 339 MET B O 1
ATOM 6826 N N . LEU B 2 340 ? 64.428 23.769 97.224 1.00 63.06 340 LEU B N 1
ATOM 6827 C CA . LEU B 2 340 ? 63.522 23.442 98.316 1.00 60.62 340 LEU B CA 1
ATOM 6828 C C . LEU B 2 340 ? 63.014 24.688 99.028 1.00 63.99 340 LEU B C 1
ATOM 6829 O O . LEU B 2 340 ? 61.981 24.625 99.706 1.00 57.90 340 LEU B O 1
ATOM 6834 N N . GLN B 2 341 ? 63.716 25.815 98.893 1.00 66.25 341 GLN B N 1
ATOM 6835 C CA . GLN B 2 341 ? 63.332 27.057 99.546 1.00 71.42 341 GLN B CA 1
ATOM 6836 C C . GLN B 2 341 ? 62.743 28.066 98.569 1.00 64.66 341 GLN B C 1
ATOM 6837 O O . GLN B 2 341 ? 62.363 29.169 98.985 1.00 59.14 341 GLN B O 1
ATOM 6843 N N . ASP B 2 342 ? 62.673 27.723 97.287 1.00 62.59 342 ASP B N 1
ATOM 6844 C CA . ASP B 2 342 ? 61.990 28.566 96.320 1.00 61.69 342 ASP B CA 1
ATOM 6845 C C . ASP B 2 342 ? 60.547 28.782 96.766 1.00 60.00 342 ASP B C 1
ATOM 6846 O O . ASP B 2 342 ? 59.835 27.803 97.037 1.00 58.50 342 ASP B O 1
ATOM 6851 N N . PRO B 2 343 ? 60.084 30.031 96.880 1.00 63.49 343 PRO B N 1
ATOM 6852 C CA . PRO B 2 343 ? 58.668 30.261 97.199 1.00 59.00 343 PRO B CA 1
ATOM 6853 C C . PRO B 2 343 ? 57.731 29.803 96.096 1.00 56.06 343 PRO B C 1
ATOM 6854 O O . PRO B 2 343 ? 56.519 29.710 96.332 1.00 56.43 343 PRO B O 1
ATOM 6858 N N . ARG B 2 344 ? 58.257 29.516 94.904 1.00 54.31 344 ARG B N 1
ATOM 6859 C CA . ARG B 2 344 ? 57.465 29.062 93.771 1.00 60.63 344 ARG B CA 1
ATOM 6860 C C . ARG B 2 344 ? 57.601 27.561 93.531 1.00 56.80 344 ARG B C 1
ATOM 6861 O O . ARG B 2 344 ? 57.226 27.077 92.455 1.00 47.72 344 ARG B O 1
ATOM 6869 N N . LEU B 2 345 ? 58.119 26.821 94.518 1.00 49.51 345 LEU B N 1
ATOM 6870 C CA . LEU B 2 345 ? 58.327 25.383 94.366 1.00 46.65 345 LEU B CA 1
ATOM 6871 C C . LEU B 2 345 ? 57.041 24.669 93.969 1.00 48.33 345 LEU B C 1
ATOM 6872 O O . LEU B 2 345 ? 57.035 23.845 93.046 1.00 46.42 345 LEU B O 1
ATOM 6877 N N . PHE B 2 346 ? 55.942 24.961 94.665 1.00 41.46 346 PHE B N 1
ATOM 6878 C CA . PHE B 2 346 ? 54.713 24.218 94.425 1.00 41.18 346 PHE B CA 1
ATOM 6879 C C . PHE B 2 346 ? 53.967 24.734 93.200 1.00 43.56 346 PHE B C 1
ATOM 6880 O O . PHE B 2 346 ? 53.538 23.935 92.362 1.00 39.73 346 PHE B O 1
ATOM 6888 N N . VAL B 2 347 ? 53.830 26.054 93.050 1.00 43.82 347 VAL B N 1
ATOM 6889 C CA . VAL B 2 347 ? 53.115 26.569 91.883 1.00 51.17 347 VAL B CA 1
ATOM 6890 C C . VAL B 2 347 ? 53.855 26.200 90.598 1.00 45.43 347 VAL B C 1
ATOM 6891 O O . VAL B 2 347 ? 53.233 26.019 89.540 1.00 42.85 347 VAL B O 1
ATOM 6895 N N . GLY B 2 348 ? 55.177 26.044 90.673 1.00 46.25 348 GLY B N 1
ATOM 6896 C CA . GLY B 2 348 ? 55.973 25.641 89.525 1.00 45.36 348 GLY B CA 1
ATOM 6897 C C . GLY B 2 348 ? 55.860 24.173 89.155 1.00 46.19 348 GLY B C 1
ATOM 6898 O O . GLY B 2 348 ? 56.322 23.793 88.075 1.00 49.85 348 GLY B O 1
ATOM 6899 N N . ASN B 2 349 ? 55.273 23.344 90.021 1.00 41.65 349 ASN B N 1
ATOM 6900 C CA . ASN B 2 349 ? 55.005 21.947 89.705 1.00 38.62 349 ASN B CA 1
ATOM 6901 C C . ASN B 2 349 ? 53.667 21.751 88.997 1.00 42.03 349 ASN B C 1
ATOM 6902 O O . ASN B 2 349 ? 53.368 20.632 88.568 1.00 42.47 349 ASN B O 1
ATOM 6907 N N . VAL B 2 350 ? 52.856 22.799 88.877 1.00 41.69 350 VAL B N 1
ATOM 6908 C CA . VAL B 2 350 ? 51.658 22.748 88.041 1.00 41.82 350 VAL B CA 1
ATOM 6909 C C . VAL B 2 350 ? 52.144 22.770 86.598 1.00 44.97 350 VAL B C 1
ATOM 6910 O O . VAL B 2 350 ? 52.857 23.701 86.198 1.00 46.70 350 VAL B O 1
ATOM 6914 N N . PRO B 2 351 ? 51.809 21.752 85.810 1.00 43.05 351 PRO B N 1
ATOM 6915 C CA . PRO B 2 351 ? 52.387 21.604 84.465 1.00 50.94 351 PRO B CA 1
ATOM 6916 C C . PRO B 2 351 ? 52.270 22.869 83.622 1.00 49.71 351 PRO B C 1
ATOM 6917 O O . PRO B 2 351 ? 51.221 23.512 83.578 1.00 47.04 351 PRO B O 1
ATOM 6921 N N . PHE B 2 352 ? 53.373 23.206 82.944 1.00 52.37 352 PHE B N 1
ATOM 6922 C CA . PHE B 2 352 ? 53.434 24.385 82.080 1.00 60.29 352 PHE B CA 1
ATOM 6923 C C . PHE B 2 352 ? 52.310 24.400 81.046 1.00 60.08 352 PHE B C 1
ATOM 6924 O O . PHE B 2 352 ? 51.534 25.359 80.963 1.00 55.28 352 PHE B O 1
ATOM 6932 N N . HIS B 2 353 ? 52.206 23.332 80.252 1.00 60.01 353 HIS B N 1
ATOM 6933 C CA . HIS B 2 353 ? 51.341 23.329 79.072 1.00 60.18 353 HIS B CA 1
ATOM 6934 C C . HIS B 2 353 ? 49.863 23.501 79.385 1.00 56.71 353 HIS B C 1
ATOM 6935 O O . HIS B 2 353 ? 49.083 23.749 78.460 1.00 60.33 353 HIS B O 1
ATOM 6942 N N . LEU B 2 354 ? 49.451 23.376 80.642 1.00 56.66 354 LEU B N 1
ATOM 6943 C CA . LEU B 2 354 ? 48.029 23.427 80.952 1.00 58.06 354 LEU B CA 1
ATOM 6944 C C . LEU B 2 354 ? 47.474 24.827 80.708 1.00 56.23 354 LEU B C 1
ATOM 6945 O O . LEU B 2 354 ? 48.153 25.830 80.946 1.00 62.52 354 LEU B O 1
ATOM 6950 N N . LYS B 2 355 ? 46.237 24.890 80.213 1.00 54.94 355 LYS B N 1
ATOM 6951 C CA . LYS B 2 355 ? 45.547 26.161 79.977 1.00 57.05 355 LYS B CA 1
ATOM 6952 C C . LYS B 2 355 ? 44.947 26.627 81.296 1.00 57.37 355 LYS B C 1
ATOM 6953 O O . LYS B 2 355 ? 43.796 26.334 81.631 1.00 57.41 355 LYS B O 1
ATOM 6959 N N . LEU B 2 356 ? 45.739 27.380 82.050 1.00 59.89 356 LEU B N 1
ATOM 6960 C CA . LEU B 2 356 ? 45.354 27.789 83.389 1.00 54.18 356 LEU B CA 1
ATOM 6961 C C . LEU B 2 356 ? 45.675 29.264 83.550 1.00 55.75 356 LEU B C 1
ATOM 6962 O O . LEU B 2 356 ? 46.756 29.707 83.154 1.00 55.20 356 LEU B O 1
ATOM 6967 N N . SER B 2 357 ? 44.740 30.022 84.112 1.00 56.67 357 SER B N 1
ATOM 6968 C CA . SER B 2 357 ? 45.050 31.389 84.495 1.00 55.27 357 SER B CA 1
ATOM 6969 C C . SER B 2 357 ? 46.053 31.387 85.643 1.00 56.02 357 SER B C 1
ATOM 6970 O O . SER B 2 357 ? 46.243 30.379 86.332 1.00 51.26 357 SER B O 1
ATOM 6973 N N . LEU B 2 358 ? 46.705 32.534 85.848 1.00 54.82 358 LEU B N 1
ATOM 6974 C CA . LEU B 2 358 ? 47.638 32.644 86.970 1.00 59.93 358 LEU B CA 1
ATOM 6975 C C . LEU B 2 358 ? 46.931 32.425 88.302 1.00 53.33 358 LEU B C 1
ATOM 6976 O O . LEU B 2 358 ? 47.525 31.874 89.235 1.00 54.16 358 LEU B O 1
ATOM 6981 N N . GLU B 2 359 ? 45.661 32.825 88.402 1.00 51.89 359 GLU B N 1
ATOM 6982 C CA . GLU B 2 359 ? 44.906 32.574 89.624 1.00 54.34 359 GLU B CA 1
ATOM 6983 C C . GLU B 2 359 ? 44.749 31.081 89.882 1.00 49.35 359 GLU B C 1
ATOM 6984 O O . GLU B 2 359 ? 44.943 30.615 91.013 1.00 48.41 359 GLU B O 1
ATOM 6990 N N . GLN B 2 360 ? 44.395 30.316 88.847 1.00 50.06 360 GLN B N 1
ATOM 6991 C CA . GLN B 2 360 ? 44.247 28.871 89.009 1.00 46.37 360 GLN B CA 1
ATOM 6992 C C . GLN B 2 360 ? 45.574 28.225 89.397 1.00 46.89 360 GLN B C 1
ATOM 6993 O O . GLN B 2 360 ? 45.630 27.401 90.316 1.00 47.51 360 GLN B O 1
ATOM 6999 N N . ARG B 2 361 ? 46.658 28.595 88.709 1.00 45.11 361 ARG B N 1
ATOM 7000 C CA . ARG B 2 361 ? 47.964 28.023 89.028 1.00 50.62 361 ARG B CA 1
ATOM 7001 C C . ARG B 2 361 ? 48.379 28.356 90.453 1.00 49.72 361 ARG B C 1
ATOM 7002 O O . ARG B 2 361 ? 48.993 27.531 91.143 1.00 45.36 361 ARG B O 1
ATOM 7010 N N . MET B 2 362 ? 48.057 29.565 90.915 1.00 50.40 362 MET B N 1
ATOM 7011 C CA . MET B 2 362 ? 48.410 29.931 92.279 1.00 50.00 362 MET B CA 1
ATOM 7012 C C . MET B 2 362 ? 47.600 29.117 93.281 1.00 47.51 362 MET B C 1
ATOM 7013 O O . MET B 2 362 ? 48.131 28.687 94.313 1.00 47.99 362 MET B O 1
ATOM 7018 N N . ALA B 2 363 ? 46.327 28.855 92.970 1.00 46.69 363 ALA B N 1
ATOM 7019 C CA . ALA B 2 363 ? 45.492 28.069 93.873 1.00 43.22 363 ALA B CA 1
ATOM 7020 C C . ALA B 2 363 ? 45.897 26.600 93.874 1.00 46.69 363 ALA B C 1
ATOM 7021 O O . ALA B 2 363 ? 45.861 25.944 94.923 1.00 42.23 363 ALA B O 1
ATOM 7023 N N . PHE B 2 364 ? 46.289 26.066 92.711 1.00 42.80 364 PHE B N 1
ATOM 7024 C CA . PHE B 2 364 ? 46.702 24.665 92.636 1.00 42.01 364 PHE B CA 1
ATOM 7025 C C . PHE B 2 364 ? 48.017 24.424 93.370 1.00 42.32 364 PHE B C 1
ATOM 7026 O O . PHE B 2 364 ? 48.237 23.330 93.903 1.00 39.97 364 PHE B O 1
ATOM 7034 N N . GLY B 2 365 ? 48.898 25.424 93.408 1.00 45.46 365 GLY B N 1
ATOM 7035 C CA . GLY B 2 365 ? 50.134 25.272 94.158 1.00 44.49 365 GLY B CA 1
ATOM 7036 C C . GLY B 2 365 ? 49.893 25.124 95.647 1.00 45.84 365 GLY B C 1
ATOM 7037 O O . GLY B 2 365 ? 50.533 24.300 96.312 1.00 43.41 365 GLY B O 1
ATOM 7038 N N . GLU B 2 366 ? 48.966 25.917 96.191 1.00 43.96 366 GLU B N 1
ATOM 7039 C CA . GLU B 2 366 ? 48.626 25.795 97.604 1.00 45.23 366 GLU B CA 1
ATOM 7040 C C . GLU B 2 366 ? 48.105 24.397 97.924 1.00 46.40 366 GLU B C 1
ATOM 7041 O O . GLU B 2 366 ? 48.430 23.830 98.973 1.00 46.94 366 GLU B O 1
ATOM 7047 N N . GLN B 2 367 ? 47.307 23.816 97.026 1.00 40.92 367 GLN B N 1
ATOM 7048 C CA . GLN B 2 367 ? 46.845 22.451 97.262 1.00 42.53 367 GLN B CA 1
ATOM 7049 C C . GLN B 2 367 ? 47.982 21.442 97.173 1.00 42.31 367 GLN B C 1
ATOM 7050 O O . GLN B 2 367 ? 47.977 20.445 97.907 1.00 41.65 367 GLN B O 1
ATOM 7056 N N . LEU B 2 368 ? 48.960 21.686 96.293 1.00 37.52 368 LEU B N 1
ATOM 7057 C CA . LEU B 2 368 ? 50.135 20.827 96.241 1.00 39.10 368 LEU B CA 1
ATOM 7058 C C . LEU B 2 368 ? 50.903 20.887 97.556 1.00 42.85 368 LEU B C 1
ATOM 7059 O O . LEU B 2 368 ? 51.336 19.852 98.079 1.00 37.06 368 LEU B O 1
ATOM 7064 N N . LYS B 2 369 ? 51.065 22.092 98.110 1.00 36.24 369 LYS B N 1
ATOM 7065 C CA . LYS B 2 369 ? 51.676 22.231 99.428 1.00 40.95 369 LYS B CA 1
ATOM 7066 C C . LYS B 2 369 ? 50.925 21.392 100.458 1.00 40.85 369 LYS B C 1
ATOM 7067 O O . LYS B 2 369 ? 51.526 20.582 101.175 1.00 37.83 369 LYS B O 1
ATOM 7073 N N . GLN B 2 370 ? 49.594 21.539 100.506 1.00 38.38 370 GLN B N 1
ATOM 7074 C CA . GLN B 2 370 ? 48.789 20.836 101.499 1.00 39.63 370 GLN B CA 1
ATOM 7075 C C . GLN B 2 370 ? 48.820 19.329 101.300 1.00 47.00 370 GLN B C 1
ATOM 7076 O O . GLN B 2 370 ? 48.719 18.573 102.280 1.00 44.47 370 GLN B O 1
ATOM 7082 N N . LEU B 2 371 ? 48.943 18.874 100.050 1.00 43.76 371 LEU B N 1
ATOM 7083 C CA . LEU B 2 371 ? 49.000 17.440 99.783 1.00 39.59 371 LEU B CA 1
ATOM 7084 C C . LEU B 2 371 ? 50.316 16.828 100.241 1.00 36.85 371 LEU B C 1
ATOM 7085 O O . LEU B 2 371 ? 50.324 15.751 100.847 1.00 36.89 371 LEU B O 1
ATOM 7090 N N . TYR B 2 372 ? 51.441 17.468 99.916 1.00 32.39 372 TYR B N 1
ATOM 7091 C CA . TYR B 2 372 ? 52.744 16.851 100.123 1.00 32.82 372 TYR B CA 1
ATOM 7092 C C . TYR B 2 372 ? 53.435 17.296 101.400 1.00 35.20 372 TYR B C 1
ATOM 7093 O O . TYR B 2 372 ? 54.245 16.533 101.937 1.00 36.72 372 TYR B O 1
ATOM 7102 N N . TYR B 2 373 ? 53.143 18.502 101.892 1.00 37.63 373 TYR B N 1
ATOM 7103 C CA . TYR B 2 373 ? 53.732 19.014 103.136 1.00 46.33 373 TYR B CA 1
ATOM 7104 C C . TYR B 2 373 ? 52.661 19.704 103.976 1.00 43.65 373 TYR B C 1
ATOM 7105 O O . TYR B 2 373 ? 52.737 20.907 104.242 1.00 41.42 373 TYR B O 1
ATOM 7114 N N . PRO B 2 374 ? 51.642 18.962 104.419 1.00 42.27 374 PRO B N 1
ATOM 7115 C CA . PRO B 2 374 ? 50.540 19.620 105.140 1.00 45.97 374 PRO B CA 1
ATOM 7116 C C . PRO B 2 374 ? 50.958 20.167 106.492 1.00 53.57 374 PRO B C 1
ATOM 7117 O O . PRO B 2 374 ? 50.402 21.181 106.935 1.00 54.88 374 PRO B O 1
ATOM 7121 N N . ASP B 2 375 ? 51.924 19.529 107.158 1.00 43.43 375 ASP B N 1
ATOM 7122 C CA . ASP B 2 375 ? 52.266 19.860 108.539 1.00 53.48 375 ASP B CA 1
ATOM 7123 C C . ASP B 2 375 ? 53.763 20.084 108.708 1.00 55.79 375 ASP B C 1
ATOM 7124 O O . ASP B 2 375 ? 54.310 19.856 109.792 1.00 57.77 375 ASP B O 1
ATOM 7129 N N . SER B 2 376 ? 54.440 20.532 107.657 1.00 54.75 376 SER B N 1
ATOM 7130 C CA . SER B 2 376 ? 55.895 20.598 107.680 1.00 50.30 376 SER B CA 1
ATOM 7131 C C . SER B 2 376 ? 56.367 21.511 106.562 1.00 55.77 376 SER B C 1
ATOM 7132 O O . SER B 2 376 ? 55.607 21.865 105.656 1.00 54.92 376 SER B O 1
ATOM 7135 N N . ASN B 2 377 ? 57.651 21.866 106.626 1.00 49.35 377 ASN B N 1
ATOM 7136 C CA . ASN B 2 377 ? 58.290 22.642 105.574 1.00 52.91 377 ASN B CA 1
ATOM 7137 C C . ASN B 2 377 ? 59.318 21.790 104.833 1.00 51.90 377 ASN B C 1
ATOM 7138 O O . ASN B 2 377 ? 59.987 20.954 105.453 1.00 49.07 377 ASN B O 1
ATOM 7143 N N . PRO B 2 378 ? 59.445 21.950 103.513 1.00 55.65 378 PRO B N 1
ATOM 7144 C CA . PRO B 2 378 ? 60.445 21.170 102.771 1.00 55.77 378 PRO B CA 1
ATOM 7145 C C . PRO B 2 378 ? 61.867 21.582 103.128 1.00 52.27 378 PRO B C 1
ATOM 7146 O O . PRO B 2 378 ? 62.187 22.768 103.224 1.00 55.38 378 PRO B O 1
ATOM 7150 N N . SER B 2 379 ? 62.722 20.580 103.310 1.00 50.23 379 SER B N 1
ATOM 7151 C CA . SER B 2 379 ? 64.120 20.799 103.660 1.00 55.23 379 SER B CA 1
ATOM 7152 C C . SER B 2 379 ? 64.897 19.528 103.346 1.00 58.10 379 SER B C 1
ATOM 7153 O O . SER B 2 379 ? 64.316 18.459 103.144 1.00 55.11 379 SER B O 1
ATOM 7156 N N . ILE B 2 380 ? 66.230 19.649 103.334 1.00 58.15 380 ILE B N 1
ATOM 7157 C CA . ILE B 2 380 ? 67.065 18.516 102.940 1.00 56.03 380 ILE B CA 1
ATOM 7158 C C . ILE B 2 380 ? 66.928 17.348 103.909 1.00 57.53 380 ILE B C 1
ATOM 7159 O O . ILE B 2 380 ? 67.316 16.225 103.569 1.00 59.10 380 ILE B O 1
ATOM 7164 N N . ASP B 2 381 ? 66.384 17.576 105.103 1.00 52.72 381 ASP B N 1
ATOM 7165 C CA . ASP B 2 381 ? 66.078 16.507 106.045 1.00 59.41 381 ASP B CA 1
ATOM 7166 C C . ASP B 2 381 ? 64.601 16.129 106.041 1.00 55.57 381 ASP B C 1
ATOM 7167 O O . ASP B 2 381 ? 64.179 15.311 106.864 1.00 52.97 381 ASP B O 1
ATOM 7172 N N . ASN B 2 382 ? 63.802 16.713 105.134 1.00 50.22 382 ASN B N 1
ATOM 7173 C CA . ASN B 2 382 ? 62.372 16.447 105.042 1.00 47.51 382 ASN B CA 1
ATOM 7174 C C . ASN B 2 382 ? 62.006 16.424 103.551 1.00 49.98 382 ASN B C 1
ATOM 7175 O O . ASN B 2 382 ? 61.393 17.343 103.005 1.00 47.27 382 ASN B O 1
ATOM 7180 N N . LEU B 2 383 ? 62.399 15.346 102.875 1.00 49.70 383 LEU B N 1
ATOM 7181 C CA . LEU B 2 383 ? 62.315 15.259 101.423 1.00 48.25 383 LEU B CA 1
ATOM 7182 C C . LEU B 2 383 ? 61.214 14.333 100.928 1.00 42.67 383 LEU B C 1
ATOM 7183 O O . LEU B 2 383 ? 61.003 14.255 99.714 1.00 39.19 383 LEU B O 1
ATOM 7188 N N . ASP B 2 384 ? 60.510 13.632 101.824 1.00 38.13 384 ASP B N 1
ATOM 7189 C CA . ASP B 2 384 ? 59.552 12.620 101.382 1.00 42.91 384 ASP B CA 1
ATOM 7190 C C . ASP B 2 384 ? 58.449 13.225 100.516 1.00 43.29 384 ASP B C 1
ATOM 7191 O O . ASP B 2 384 ? 58.060 12.633 99.503 1.00 38.33 384 ASP B O 1
ATOM 7196 N N . GLY B 2 385 ? 57.934 14.400 100.890 1.00 40.34 385 GLY B N 1
ATOM 7197 C CA . GLY B 2 385 ? 56.898 15.025 100.082 1.00 41.29 385 GLY B CA 1
ATOM 7198 C C . GLY B 2 385 ? 57.421 15.569 98.768 1.00 40.96 385 GLY B C 1
ATOM 7199 O O . GLY B 2 385 ? 56.702 15.582 97.762 1.00 34.02 385 GLY B O 1
ATOM 7200 N N . PHE B 2 386 ? 58.670 16.036 98.761 1.00 35.10 386 PHE B N 1
ATOM 7201 C CA . PHE B 2 386 ? 59.310 16.472 97.528 1.00 38.06 386 PHE B CA 1
ATOM 7202 C C . PHE B 2 386 ? 59.484 15.312 96.550 1.00 36.66 386 PHE B C 1
ATOM 7203 O O . PHE B 2 386 ? 59.151 15.432 95.367 1.00 30.94 386 PHE B O 1
ATOM 7211 N N . VAL B 2 387 ? 60.021 14.186 97.029 1.00 36.07 387 VAL B N 1
ATOM 7212 C CA . VAL B 2 387 ? 60.166 12.996 96.186 1.00 35.93 387 VAL B CA 1
ATOM 7213 C C . VAL B 2 387 ? 58.816 12.540 95.654 1.00 36.91 387 VAL B C 1
ATOM 7214 O O . VAL B 2 387 ? 58.687 12.201 94.472 1.00 34.10 387 VAL B O 1
ATOM 7218 N N . ASN B 2 388 ? 57.794 12.522 96.516 1.00 29.87 388 ASN B N 1
ATOM 7219 C CA . ASN B 2 388 ? 56.463 12.101 96.097 1.00 36.81 388 ASN B CA 1
ATOM 7220 C C . ASN B 2 388 ? 55.913 13.020 95.012 1.00 34.94 388 ASN B C 1
ATOM 7221 O O . ASN B 2 388 ? 55.381 12.546 94.003 1.00 28.94 388 ASN B O 1
ATOM 7226 N N . MET B 2 389 ? 56.012 14.343 95.215 1.00 32.53 389 MET B N 1
ATOM 7227 C CA . MET B 2 389 ? 55.609 15.298 94.180 1.00 32.71 389 MET B CA 1
ATOM 7228 C C . MET B 2 389 ? 56.268 15.000 92.838 1.00 35.13 389 MET B C 1
ATOM 7229 O O . MET B 2 389 ? 55.608 15.008 91.792 1.00 30.31 389 MET B O 1
ATOM 7234 N N . ALA B 2 390 ? 57.585 14.788 92.849 1.00 32.29 390 ALA B N 1
ATOM 7235 C CA . ALA B 2 390 ? 58.310 14.522 91.610 1.00 29.23 390 ALA B CA 1
ATOM 7236 C C . ALA B 2 390 ? 57.884 13.191 90.991 1.00 32.92 390 ALA B C 1
ATOM 7237 O O . ALA B 2 390 ? 57.747 13.087 89.760 1.00 30.32 390 ALA B O 1
ATOM 7239 N N . SER B 2 391 ? 57.642 12.174 91.825 1.00 28.58 391 SER B N 1
ATOM 7240 C CA . SER B 2 391 ? 57.085 10.915 91.322 1.00 30.03 391 SER B CA 1
ATOM 7241 C C . SER B 2 391 ? 55.788 11.146 90.566 1.00 31.15 391 SER B C 1
ATOM 7242 O O . SER B 2 391 ? 55.571 10.570 89.495 1.00 24.39 391 SER B O 1
ATOM 7245 N N . ASP B 2 392 ? 54.893 11.962 91.128 1.00 27.81 392 ASP B N 1
ATOM 7246 C CA . ASP B 2 392 ? 53.590 12.165 90.506 1.00 29.01 392 ASP B CA 1
ATOM 7247 C C . ASP B 2 392 ? 53.715 13.001 89.236 1.00 29.67 392 ASP B C 1
ATOM 7248 O O . ASP B 2 392 ? 53.114 12.678 88.203 1.00 28.01 392 ASP B O 1
ATOM 7253 N N . ARG B 2 393 ? 54.503 14.072 89.294 1.00 26.60 393 ARG B N 1
ATOM 7254 C CA . ARG B 2 393 ? 54.621 14.968 88.149 1.00 32.17 393 ARG B CA 1
ATOM 7255 C C . ARG B 2 393 ? 55.323 14.284 86.983 1.00 28.61 393 ARG B C 1
ATOM 7256 O O . ARG B 2 393 ? 54.919 14.446 85.828 1.00 31.20 393 ARG B O 1
ATOM 7264 N N . ILE B 2 394 ? 56.366 13.512 87.264 1.00 24.07 394 ILE B N 1
ATOM 7265 C CA . ILE B 2 394 ? 57.202 13.012 86.177 1.00 25.24 394 ILE B CA 1
ATOM 7266 C C . ILE B 2 394 ? 56.710 11.667 85.652 1.00 26.03 394 ILE B C 1
ATOM 7267 O O . ILE B 2 394 ? 56.811 11.398 84.450 1.00 28.80 394 ILE B O 1
ATOM 7272 N N . PHE B 2 395 ? 56.177 10.808 86.522 1.00 23.65 395 PHE B N 1
ATOM 7273 C CA . PHE B 2 395 ? 55.786 9.467 86.104 1.00 23.37 395 PHE B CA 1
ATOM 7274 C C . PHE B 2 395 ? 54.344 9.065 86.409 1.00 26.39 395 PHE B C 1
ATOM 7275 O O . PHE B 2 395 ? 53.616 8.617 85.507 1.00 22.94 395 PHE B O 1
ATOM 7283 N N . TRP B 2 396 ? 53.914 9.172 87.671 1.00 26.97 396 TRP B N 1
ATOM 7284 C CA . TRP B 2 396 ? 52.733 8.402 88.051 1.00 25.29 396 TRP B CA 1
ATOM 7285 C C . TRP B 2 396 ? 51.433 9.042 87.579 1.00 25.95 396 TRP B C 1
ATOM 7286 O O . TRP B 2 396 ? 50.479 8.320 87.266 1.00 24.19 396 TRP B O 1
ATOM 7297 N N . HIS B 2 397 ? 51.342 10.376 87.527 1.00 27.19 397 HIS B N 1
ATOM 7298 C CA . HIS B 2 397 ? 50.086 10.938 87.027 1.00 27.14 397 HIS B CA 1
ATOM 7299 C C . HIS B 2 397 ? 49.858 10.569 85.568 1.00 26.80 397 HIS B C 1
ATOM 7300 O O . HIS B 2 397 ? 48.715 10.361 85.149 1.00 25.19 397 HIS B O 1
ATOM 7307 N N . ASP B 2 398 ? 50.923 10.439 84.790 1.00 24.06 398 ASP B N 1
ATOM 7308 C CA . ASP B 2 398 ? 50.722 10.123 83.383 1.00 26.82 398 ASP B CA 1
ATOM 7309 C C . ASP B 2 398 ? 50.586 8.623 83.147 1.00 24.26 398 ASP B C 1
ATOM 7310 O O . ASP B 2 398 ? 49.919 8.222 82.193 1.00 23.78 398 ASP B O 1
ATOM 7315 N N . LEU B 2 399 ? 51.155 7.781 84.016 1.00 21.09 399 LEU B N 1
ATOM 7316 C CA . LEU B 2 399 ? 50.760 6.377 84.036 1.00 25.50 399 LEU B CA 1
ATOM 7317 C C . LEU B 2 399 ? 49.290 6.243 84.389 1.00 24.20 399 LEU B C 1
ATOM 7318 O O . LEU B 2 399 ? 48.553 5.478 83.757 1.00 24.41 399 LEU B O 1
ATOM 7323 N N . HIS B 2 400 ? 48.857 6.988 85.409 1.00 21.54 400 HIS B N 1
ATOM 7324 C CA . HIS B 2 400 ? 47.449 7.025 85.806 1.00 25.34 400 HIS B CA 1
ATOM 7325 C C . HIS B 2 400 ? 46.548 7.487 84.653 1.00 24.45 400 HIS B C 1
ATOM 7326 O O . HIS B 2 400 ? 45.496 6.890 84.399 1.00 25.58 400 HIS B O 1
ATOM 7333 N N . ARG B 2 401 ? 46.948 8.544 83.933 1.00 23.90 401 ARG B N 1
ATOM 7334 C CA . ARG B 2 401 ? 46.171 8.964 82.770 1.00 23.29 401 ARG B CA 1
ATOM 7335 C C . ARG B 2 401 ? 46.068 7.847 81.742 1.00 22.97 401 ARG B C 1
ATOM 7336 O O . ARG B 2 401 ? 45.013 7.661 81.121 1.00 24.66 401 ARG B O 1
ATOM 7344 N N . THR B 2 402 ? 47.153 7.098 81.535 1.00 22.56 402 THR B N 1
ATOM 7345 C CA . THR B 2 402 ? 47.106 5.946 80.643 1.00 18.59 402 THR B CA 1
ATOM 7346 C C . THR B 2 402 ? 46.156 4.874 81.160 1.00 25.35 402 THR B C 1
ATOM 7347 O O . THR B 2 402 ? 45.374 4.296 80.383 1.00 22.47 402 THR B O 1
ATOM 7351 N N . ILE B 2 403 ? 46.188 4.607 82.467 1.00 22.53 403 ILE B N 1
ATOM 7352 C CA . ILE B 2 403 ? 45.260 3.625 83.035 1.00 21.21 403 ILE B CA 1
ATOM 7353 C C . ILE B 2 403 ? 43.816 4.074 82.843 1.00 20.10 403 ILE B C 1
ATOM 7354 O O . ILE B 2 403 ? 42.949 3.265 82.508 1.00 23.56 403 ILE B O 1
ATOM 7359 N N . LEU B 2 404 ? 43.535 5.368 83.038 1.00 23.31 404 LEU B N 1
ATOM 7360 C CA . LEU B 2 404 ? 42.171 5.858 82.825 1.00 25.01 404 LEU B CA 1
ATOM 7361 C C . LEU B 2 404 ? 41.799 5.824 81.349 1.00 29.56 404 LEU B C 1
ATOM 7362 O O . LEU B 2 404 ? 40.655 5.507 81.003 1.00 24.89 404 LEU B O 1
ATOM 7367 N N . ALA B 2 405 ? 42.749 6.161 80.468 1.00 22.28 405 ALA B N 1
ATOM 7368 C CA . ALA B 2 405 ? 42.560 5.942 79.034 1.00 26.58 405 ALA B CA 1
ATOM 7369 C C . ALA B 2 405 ? 42.175 4.495 78.747 1.00 25.63 405 ALA B C 1
ATOM 7370 O O . ALA B 2 405 ? 41.241 4.221 77.980 1.00 26.18 405 ALA B O 1
ATOM 7372 N N . ARG B 2 406 ? 42.878 3.546 79.374 1.00 22.55 406 ARG B N 1
ATOM 7373 C CA . ARG B 2 406 ? 42.578 2.138 79.130 1.00 20.21 406 ARG B CA 1
ATOM 7374 C C . ARG B 2 406 ? 41.171 1.792 79.605 1.00 24.54 406 ARG B C 1
ATOM 7375 O O . ARG B 2 406 ? 40.437 1.065 78.930 1.00 28.00 406 ARG B O 1
ATOM 7383 N N . ALA B 2 407 ? 40.780 2.316 80.768 1.00 25.26 407 ALA B N 1
ATOM 7384 C CA . ALA B 2 407 ? 39.479 1.971 81.332 1.00 28.12 407 ALA B CA 1
ATOM 7385 C C . ALA B 2 407 ? 38.356 2.472 80.442 1.00 28.55 407 ALA B C 1
ATOM 7386 O O . ALA B 2 407 ? 37.270 1.879 80.399 1.00 34.44 407 ALA B O 1
ATOM 7388 N N . ASN B 2 408 ? 38.605 3.550 79.720 1.00 29.83 408 ASN B N 1
ATOM 7389 C CA A ASN B 2 408 ? 37.567 4.148 78.900 0.68 29.98 408 ASN B CA 1
ATOM 7390 C CA B ASN B 2 408 ? 37.602 4.206 78.882 0.32 29.66 408 ASN B CA 1
ATOM 7391 C C . ASN B 2 408 ? 37.611 3.703 77.443 1.00 34.92 408 ASN B C 1
ATOM 7392 O O . ASN B 2 408 ? 36.551 3.490 76.846 1.00 29.33 408 ASN B O 1
ATOM 7401 N N . TYR B 2 409 ? 38.799 3.517 76.859 1.00 27.09 409 TYR B N 1
ATOM 7402 C CA . TYR B 2 409 ? 38.913 3.171 75.443 1.00 24.48 409 TYR B CA 1
ATOM 7403 C C . TYR B 2 409 ? 39.208 1.702 75.181 1.00 26.61 409 TYR B C 1
ATOM 7404 O O . TYR B 2 409 ? 39.050 1.250 74.044 1.00 28.09 409 TYR B O 1
ATOM 7413 N N . ALA B 2 410 ? 39.664 0.950 76.176 1.00 27.50 410 ALA B N 1
ATOM 7414 C CA . ALA B 2 410 ? 39.987 -0.447 75.933 1.00 28.19 410 ALA B CA 1
ATOM 7415 C C . ALA B 2 410 ? 38.999 -1.365 76.647 1.00 32.63 410 ALA B C 1
ATOM 7416 O O . ALA B 2 410 ? 39.417 -2.231 77.419 1.00 36.22 410 ALA B O 1
ATOM 7418 N N . CYS B 2 411 ? 37.701 -1.232 76.341 1.00 40.02 411 CYS B N 1
ATOM 7419 C CA . CYS B 2 411 ? 36.680 -1.844 77.189 1.00 41.40 411 CYS B CA 1
ATOM 7420 C C . CYS B 2 411 ? 36.709 -3.357 77.089 1.00 39.36 411 CYS B C 1
ATOM 7421 O O . CYS B 2 411 ? 36.203 -4.044 77.983 1.00 47.93 411 CYS B O 1
ATOM 7424 N N . THR B 2 412 ? 37.209 -3.896 75.977 1.00 31.69 412 THR B N 1
ATOM 7425 C CA . THR B 2 412 ? 37.153 -5.329 75.753 1.00 29.34 412 THR B CA 1
ATOM 7426 C C . THR B 2 412 ? 38.446 -6.042 76.104 1.00 32.55 412 THR B C 1
ATOM 7427 O O . THR B 2 412 ? 38.437 -7.266 76.228 1.00 35.79 412 THR B O 1
ATOM 7431 N N . ALA B 2 413 ? 39.535 -5.311 76.273 1.00 26.60 413 ALA B N 1
ATOM 7432 C CA . ALA B 2 413 ? 40.815 -5.878 76.670 1.00 32.46 413 ALA B CA 1
ATOM 7433 C C . ALA B 2 413 ? 41.067 -5.654 78.160 1.00 26.84 413 ALA B C 1
ATOM 7434 O O . ALA B 2 413 ? 40.481 -4.770 78.787 1.00 29.84 413 ALA B O 1
ATOM 7436 N N . LYS B 2 414 ? 41.981 -6.454 78.719 1.00 26.03 414 LYS B N 1
ATOM 7437 C CA . LYS B 2 414 ? 42.307 -6.390 80.138 1.00 30.00 414 LYS B CA 1
ATOM 7438 C C . LYS B 2 414 ? 43.501 -5.475 80.396 1.00 28.01 414 LYS B C 1
ATOM 7439 O O . LYS B 2 414 ? 44.444 -5.419 79.604 1.00 25.39 414 LYS B O 1
ATOM 7445 N N . THR B 2 415 ? 43.449 -4.772 81.520 1.00 28.86 415 THR B N 1
ATOM 7446 C CA . THR B 2 415 ? 44.524 -3.893 81.978 1.00 28.95 415 THR B CA 1
ATOM 7447 C C . THR B 2 415 ? 44.845 -4.234 83.428 1.00 28.10 415 THR B C 1
ATOM 7448 O O . THR B 2 415 ? 43.946 -4.245 84.271 1.00 27.27 415 THR B O 1
ATOM 7452 N N . PHE B 2 416 ? 46.117 -4.512 83.721 1.00 24.28 416 PHE B N 1
ATOM 7453 C CA . PHE B 2 416 ? 46.544 -4.822 85.083 1.00 28.29 416 PHE B CA 1
ATOM 7454 C C . PHE B 2 416 ? 47.585 -3.813 85.539 1.00 28.95 416 PHE B C 1
ATOM 7455 O O . PHE B 2 416 ? 48.483 -3.446 84.770 1.00 26.08 416 PHE B O 1
ATOM 7463 N N . VAL B 2 417 ? 47.480 -3.376 86.794 1.00 25.86 417 VAL B N 1
ATOM 7464 C CA . VAL B 2 417 ? 48.411 -2.404 87.359 1.00 27.19 417 VAL B CA 1
ATOM 7465 C C . VAL B 2 417 ? 49.251 -3.061 88.449 1.00 29.81 417 VAL B C 1
ATOM 7466 O O . VAL B 2 417 ? 48.715 -3.736 89.336 1.00 30.48 417 VAL B O 1
ATOM 7470 N N . TYR B 2 418 ? 50.565 -2.845 88.397 1.00 24.25 418 TYR B N 1
ATOM 7471 C CA . TYR B 2 418 ? 51.452 -3.276 89.467 1.00 28.28 418 TYR B CA 1
ATOM 7472 C C . TYR B 2 418 ? 52.165 -2.077 90.078 1.00 27.10 418 TYR B C 1
ATOM 7473 O O . TYR B 2 418 ? 52.277 -1.004 89.477 1.00 23.63 418 TYR B O 1
ATOM 7482 N N . ARG B 2 419 ? 52.681 -2.291 91.285 1.00 26.25 419 ARG B N 1
ATOM 7483 C CA . ARG B 2 419 ? 53.424 -1.276 92.007 1.00 27.26 419 ARG B CA 1
ATOM 7484 C C . ARG B 2 419 ? 54.558 -1.983 92.726 1.00 31.60 419 ARG B C 1
ATOM 7485 O O . ARG B 2 419 ? 54.318 -2.965 93.431 1.00 28.93 419 ARG B O 1
ATOM 7493 N N . PHE B 2 420 ? 55.780 -1.513 92.524 1.00 24.65 420 PHE B N 1
ATOM 7494 C CA . PHE B 2 420 ? 56.970 -2.184 93.034 1.00 29.39 420 PHE B CA 1
ATOM 7495 C C . PHE B 2 420 ? 57.586 -1.332 94.140 1.00 29.88 420 PHE B C 1
ATOM 7496 O O . PHE B 2 420 ? 58.019 -0.205 93.886 1.00 26.34 420 PHE B O 1
ATOM 7504 N N . CYS B 2 421 ? 57.629 -1.868 95.370 1.00 33.63 421 CYS B N 1
ATOM 7505 C CA . CYS B 2 421 ? 58.203 -1.094 96.466 1.00 28.57 421 CYS B CA 1
ATOM 7506 C C . CYS B 2 421 ? 59.223 -1.899 97.267 1.00 34.42 421 CYS B C 1
ATOM 7507 O O . CYS B 2 421 ? 59.398 -1.664 98.461 1.00 36.49 421 CYS B O 1
ATOM 7510 N N . VAL B 2 422 ? 59.928 -2.827 96.618 1.00 34.17 422 VAL B N 1
ATOM 7511 C CA . VAL B 2 422 ? 60.974 -3.569 97.306 1.00 36.03 422 VAL B CA 1
ATOM 7512 C C . VAL B 2 422 ? 62.146 -2.641 97.587 1.00 33.21 422 VAL B C 1
ATOM 7513 O O . VAL B 2 422 ? 62.552 -1.844 96.732 1.00 34.23 422 VAL B O 1
ATOM 7517 N N . ASP B 2 423 ? 62.689 -2.735 98.804 1.00 38.51 423 ASP B N 1
ATOM 7518 C CA . ASP B 2 423 ? 63.722 -1.821 99.290 1.00 34.07 423 ASP B CA 1
ATOM 7519 C C . ASP B 2 423 ? 64.783 -2.658 100.002 1.00 37.25 423 ASP B C 1
ATOM 7520 O O . ASP B 2 423 ? 64.617 -3.021 101.170 1.00 43.40 423 ASP B O 1
ATOM 7525 N N . SER B 2 424 ? 65.854 -2.969 99.289 1.00 36.97 424 SER B N 1
ATOM 7526 C CA . SER B 2 424 ? 67.010 -3.693 99.784 1.00 39.15 424 SER B CA 1
ATOM 7527 C C . SER B 2 424 ? 68.174 -2.738 100.006 1.00 40.36 424 SER B C 1
ATOM 7528 O O . SER B 2 424 ? 68.349 -1.781 99.239 1.00 34.44 424 SER B O 1
ATOM 7531 N N . PRO B 2 425 ? 68.996 -2.965 101.036 1.00 41.79 425 PRO B N 1
ATOM 7532 C CA . PRO B 2 425 ? 70.132 -2.060 101.274 1.00 35.63 425 PRO B CA 1
ATOM 7533 C C . PRO B 2 425 ? 71.281 -2.243 100.289 1.00 38.23 425 PRO B C 1
ATOM 7534 O O . PRO B 2 425 ? 72.159 -1.371 100.220 1.00 40.27 425 PRO B O 1
ATOM 7538 N N . PHE B 2 426 ? 71.297 -3.326 99.510 1.00 34.54 426 PHE B N 1
ATOM 7539 C CA . PHE B 2 426 ? 72.380 -3.582 98.569 1.00 33.68 426 PHE B CA 1
ATOM 7540 C C . PHE B 2 426 ? 71.933 -3.947 97.161 1.00 32.49 426 PHE B C 1
ATOM 7541 O O . PHE B 2 426 ? 72.756 -3.844 96.240 1.00 34.16 426 PHE B O 1
ATOM 7549 N N . PHE B 2 427 ? 70.680 -4.364 96.947 1.00 33.30 427 PHE B N 1
ATOM 7550 C CA . PHE B 2 427 ? 70.265 -4.840 95.631 1.00 31.32 427 PHE B CA 1
ATOM 7551 C C . PHE B 2 427 ? 69.504 -3.823 94.788 1.00 31.06 427 PHE B C 1
ATOM 7552 O O . PHE B 2 427 ? 69.342 -4.060 93.586 1.00 33.70 427 PHE B O 1
ATOM 7560 N N . ASN B 2 428 ? 69.050 -2.704 95.356 1.00 30.97 428 ASN B N 1
ATOM 7561 C CA . ASN B 2 428 ? 68.448 -1.629 94.552 1.00 32.11 428 ASN B CA 1
ATOM 7562 C C . ASN B 2 428 ? 69.558 -0.842 93.866 1.00 30.34 428 ASN B C 1
ATOM 7563 O O . ASN B 2 428 ? 69.933 0.258 94.277 1.00 35.74 428 ASN B O 1
ATOM 7568 N N . HIS B 2 429 ? 70.091 -1.426 92.780 1.00 28.37 429 HIS B N 1
ATOM 7569 C CA . HIS B 2 429 ? 71.356 -0.947 92.215 1.00 26.64 429 HIS B CA 1
ATOM 7570 C C . HIS B 2 429 ? 71.254 0.463 91.644 1.00 32.35 429 HIS B C 1
ATOM 7571 O O . HIS B 2 429 ? 72.200 1.250 91.779 1.00 30.23 429 HIS B O 1
ATOM 7578 N N . TYR B 2 430 ? 70.143 0.804 90.974 1.00 29.54 430 TYR B N 1
ATOM 7579 C CA . TYR B 2 430 ? 70.073 2.155 90.425 1.00 31.47 430 TYR B CA 1
ATOM 7580 C C . TYR B 2 430 ? 70.066 3.194 91.540 1.00 28.65 430 TYR B C 1
ATOM 7581 O O . TYR B 2 430 ? 70.746 4.222 91.445 1.00 34.09 430 TYR B O 1
ATOM 7590 N N . ARG B 2 431 ? 69.302 2.941 92.600 1.00 27.69 431 ARG B N 1
ATOM 7591 C CA . ARG B 2 431 ? 69.285 3.856 93.731 1.00 32.73 431 ARG B CA 1
ATOM 7592 C C . ARG B 2 431 ? 70.683 4.019 94.324 1.00 35.75 431 ARG B C 1
ATOM 7593 O O . ARG B 2 431 ? 71.126 5.140 94.605 1.00 33.70 431 ARG B O 1
ATOM 7601 N N . ILE B 2 432 ? 71.412 2.915 94.470 1.00 39.23 432 ILE B N 1
ATOM 7602 C CA . ILE B 2 432 ? 72.686 2.959 95.182 1.00 34.95 432 ILE B CA 1
ATOM 7603 C C . ILE B 2 432 ? 73.755 3.674 94.363 1.00 38.74 432 ILE B C 1
ATOM 7604 O O . ILE B 2 432 ? 74.468 4.544 94.877 1.00 36.35 432 ILE B O 1
ATOM 7609 N N . HIS B 2 433 ? 73.902 3.321 93.089 1.00 32.72 433 HIS B N 1
ATOM 7610 C CA . HIS B 2 433 ? 75.009 3.869 92.317 1.00 38.48 433 HIS B CA 1
ATOM 7611 C C . HIS B 2 433 ? 74.680 5.146 91.553 1.00 41.81 433 HIS B C 1
ATOM 7612 O O . HIS B 2 433 ? 75.607 5.805 91.066 1.00 40.10 433 HIS B O 1
ATOM 7619 N N . MET B 2 434 ? 73.409 5.535 91.436 1.00 40.64 434 MET B N 1
ATOM 7620 C CA . MET B 2 434 ? 73.097 6.788 90.764 1.00 36.41 434 MET B CA 1
ATOM 7621 C C . MET B 2 434 ? 72.286 7.785 91.573 1.00 38.53 434 MET B C 1
ATOM 7622 O O . MET B 2 434 ? 72.239 8.955 91.182 1.00 47.18 434 MET B O 1
ATOM 7627 N N . VAL B 2 435 ? 71.667 7.393 92.679 1.00 31.55 435 VAL B N 1
ATOM 7628 C CA . VAL B 2 435 ? 70.963 8.402 93.467 1.00 33.80 435 VAL B CA 1
ATOM 7629 C C . VAL B 2 435 ? 71.786 8.705 94.714 1.00 40.55 435 VAL B C 1
ATOM 7630 O O . VAL B 2 435 ? 72.359 9.791 94.838 1.00 41.71 435 VAL B O 1
ATOM 7634 N N . ASP B 2 436 ? 71.859 7.752 95.636 1.00 43.29 436 ASP B N 1
ATOM 7635 C CA . ASP B 2 436 ? 72.577 7.970 96.888 1.00 47.83 436 ASP B CA 1
ATOM 7636 C C . ASP B 2 436 ? 72.896 6.630 97.541 1.00 42.83 436 ASP B C 1
ATOM 7637 O O . ASP B 2 436 ? 72.003 5.787 97.669 1.00 38.04 436 ASP B O 1
ATOM 7642 N N . PRO B 2 437 ? 74.145 6.398 97.972 1.00 52.61 437 PRO B N 1
ATOM 7643 C CA . PRO B 2 437 ? 74.485 5.104 98.597 1.00 44.42 437 PRO B CA 1
ATOM 7644 C C . PRO B 2 437 ? 73.715 4.802 99.872 1.00 46.81 437 PRO B C 1
ATOM 7645 O O . PRO B 2 437 ? 73.598 3.625 100.239 1.00 48.49 437 PRO B O 1
ATOM 7649 N N . ASN B 2 438 ? 73.196 5.812 100.565 1.00 48.34 438 ASN B N 1
ATOM 7650 C CA . ASN B 2 438 ? 72.536 5.598 101.844 1.00 51.05 438 ASN B CA 1
ATOM 7651 C C . ASN B 2 438 ? 71.057 5.962 101.825 1.00 50.05 438 ASN B C 1
ATOM 7652 O O . ASN B 2 438 ? 70.376 5.781 102.840 1.00 52.87 438 ASN B O 1
ATOM 7657 N N . ALA B 2 439 ? 70.538 6.466 100.709 1.00 55.46 439 ALA B N 1
ATOM 7658 C CA . ALA B 2 439 ? 69.110 6.703 100.592 1.00 48.10 439 ALA B CA 1
ATOM 7659 C C . ALA B 2 439 ? 68.345 5.381 100.624 1.00 44.46 439 ALA B C 1
ATOM 7660 O O . ALA B 2 439 ? 68.876 4.313 100.289 1.00 43.18 439 ALA B O 1
ATOM 7662 N N . ARG B 2 440 ? 67.085 5.464 101.042 1.00 43.19 440 ARG B N 1
ATOM 7663 C CA A ARG B 2 440 ? 66.169 4.331 101.077 0.47 42.24 440 ARG B CA 1
ATOM 7664 C CA B ARG B 2 440 ? 66.174 4.325 101.071 0.53 42.24 440 ARG B CA 1
ATOM 7665 C C . ARG B 2 440 ? 65.029 4.574 100.086 1.00 40.67 440 ARG B C 1
ATOM 7666 O O . ARG B 2 440 ? 64.946 5.622 99.448 1.00 42.36 440 ARG B O 1
ATOM 7681 N N . GLY B 2 441 ? 64.144 3.592 99.955 1.00 40.51 441 GLY B N 1
ATOM 7682 C CA . GLY B 2 441 ? 63.041 3.674 99.009 1.00 36.70 441 GLY B CA 1
ATOM 7683 C C . GLY B 2 441 ? 63.334 2.933 97.712 1.00 40.82 441 GLY B C 1
ATOM 7684 O O . GLY B 2 441 ? 64.424 2.394 97.487 1.00 36.42 441 GLY B O 1
ATOM 7685 N N . THR B 2 442 ? 62.318 2.914 96.831 1.00 33.63 442 THR B N 1
ATOM 7686 C CA . THR B 2 442 ? 62.407 2.235 95.538 1.00 28.58 442 THR B CA 1
ATOM 7687 C C . THR B 2 442 ? 62.444 3.290 94.435 1.00 33.05 442 THR B C 1
ATOM 7688 O O . THR B 2 442 ? 61.396 3.799 94.014 1.00 30.43 442 THR B O 1
ATOM 7692 N N . SER B 2 443 ? 63.655 3.596 93.966 1.00 29.00 443 SER B N 1
ATOM 7693 C CA . SER B 2 443 ? 63.880 4.598 92.935 1.00 31.01 443 SER B CA 1
ATOM 7694 C C . SER B 2 443 ? 63.331 4.130 91.588 1.00 28.31 443 SER B C 1
ATOM 7695 O O . SER B 2 443 ? 63.009 2.955 91.384 1.00 29.21 443 SER B O 1
ATOM 7698 N N . HIS B 2 444 ? 63.211 5.088 90.675 1.00 26.47 444 HIS B N 1
ATOM 7699 C CA . HIS B 2 444 ? 63.085 4.785 89.254 1.00 26.63 444 HIS B CA 1
ATOM 7700 C C . HIS B 2 444 ? 64.215 3.850 88.851 1.00 34.06 444 HIS B C 1
ATOM 7701 O O . HIS B 2 444 ? 65.372 4.073 89.223 1.00 29.59 444 HIS B O 1
ATOM 7708 N N . ALA B 2 445 ? 63.868 2.776 88.138 1.00 27.87 445 ALA B N 1
ATOM 7709 C CA . ALA B 2 445 ? 64.768 1.751 87.591 1.00 32.00 445 ALA B CA 1
ATOM 7710 C C . ALA B 2 445 ? 65.265 0.733 88.626 1.00 30.23 445 ALA B C 1
ATOM 7711 O O . ALA B 2 445 ? 66.002 -0.186 88.247 1.00 31.00 445 ALA B O 1
ATOM 7713 N N . ASP B 2 446 ? 64.884 0.846 89.901 1.00 29.29 446 ASP B N 1
ATOM 7714 C CA . ASP B 2 446 ? 65.243 -0.187 90.871 1.00 30.90 446 ASP B CA 1
ATOM 7715 C C . ASP B 2 446 ? 64.636 -1.531 90.496 1.00 32.27 446 ASP B C 1
ATOM 7716 O O . ASP B 2 446 ? 65.266 -2.579 90.688 1.00 28.83 446 ASP B O 1
ATOM 7721 N N . GLU B 2 447 ? 63.415 -1.530 89.944 1.00 28.27 447 GLU B N 1
ATOM 7722 C CA . GLU B 2 447 ? 62.777 -2.810 89.640 1.00 27.44 447 GLU B CA 1
ATOM 7723 C C . GLU B 2 447 ? 63.554 -3.586 88.590 1.00 26.66 447 GLU B C 1
ATOM 7724 O O . GLU B 2 447 ? 63.441 -4.816 88.540 1.00 30.13 447 GLU B O 1
ATOM 7730 N N . ILE B 2 448 ? 64.374 -2.904 87.784 1.00 24.26 448 ILE B N 1
ATOM 7731 C CA . ILE B 2 448 ? 65.153 -3.584 86.752 1.00 24.21 448 ILE B CA 1
ATOM 7732 C C . ILE B 2 448 ? 66.138 -4.566 87.381 1.00 31.68 448 ILE B C 1
ATOM 7733 O O . ILE B 2 448 ? 66.381 -5.653 86.835 1.00 28.10 448 ILE B O 1
ATOM 7738 N N . SER B 2 449 ? 66.690 -4.226 88.556 1.00 31.63 449 SER B N 1
ATOM 7739 C CA . SER B 2 449 ? 67.574 -5.164 89.254 1.00 26.28 449 SER B CA 1
ATOM 7740 C C . SER B 2 449 ? 66.893 -6.489 89.574 1.00 32.18 449 SER B C 1
ATOM 7741 O O . SER B 2 449 ? 67.583 -7.496 89.764 1.00 31.12 449 SER B O 1
ATOM 7744 N N . TYR B 2 450 ? 65.562 -6.516 89.649 1.00 24.55 450 TYR B N 1
ATOM 7745 C CA . TYR B 2 450 ? 64.829 -7.725 90.015 1.00 29.81 450 TYR B CA 1
ATOM 7746 C C . TYR B 2 450 ? 64.217 -8.428 88.808 1.00 32.44 450 TYR B C 1
ATOM 7747 O O . TYR B 2 450 ? 63.514 -9.431 88.965 1.00 34.50 450 TYR B O 1
ATOM 7756 N N . LEU B 2 451 ? 64.503 -7.942 87.617 1.00 30.69 451 LEU B N 1
ATOM 7757 C CA . LEU B 2 451 ? 64.078 -8.549 86.377 1.00 32.78 451 LEU B CA 1
ATOM 7758 C C . LEU B 2 451 ? 65.245 -8.983 85.522 1.00 25.43 451 LEU B C 1
ATOM 7759 O O . LEU B 2 451 ? 65.146 -10.010 84.837 1.00 28.49 451 LEU B O 1
ATOM 7764 N N . PHE B 2 452 ? 66.357 -8.245 85.560 1.00 26.68 452 PHE B N 1
ATOM 7765 C CA . PHE B 2 452 ? 67.534 -8.538 84.768 1.00 23.33 452 PHE B CA 1
ATOM 7766 C C . PHE B 2 452 ? 68.738 -8.623 85.698 1.00 28.20 452 PHE B C 1
ATOM 7767 O O . PHE B 2 452 ? 68.849 -7.846 86.656 1.00 24.58 452 PHE B O 1
ATOM 7775 N N . SER B 2 453 ? 69.638 -9.547 85.396 1.00 27.72 453 SER B N 1
ATOM 7776 C CA . SER B 2 453 ? 70.929 -9.541 86.066 1.00 27.27 453 SER B CA 1
ATOM 7777 C C . SER B 2 453 ? 71.791 -8.425 85.481 1.00 31.16 453 SER B C 1
ATOM 7778 O O . SER B 2 453 ? 71.556 -7.927 84.378 1.00 28.83 453 SER B O 1
ATOM 7781 N N . ASN B 2 454 ? 72.799 -8.011 86.236 1.00 27.11 454 ASN B N 1
ATOM 7782 C CA . ASN B 2 454 ? 73.639 -6.924 85.771 1.00 28.74 454 ASN B CA 1
ATOM 7783 C C . ASN B 2 454 ? 75.019 -7.138 86.368 1.00 27.93 454 ASN B C 1
ATOM 7784 O O . ASN B 2 454 ? 75.246 -8.106 87.093 1.00 28.04 454 ASN B O 1
ATOM 7789 N N . ILE B 2 455 ? 75.944 -6.245 86.023 1.00 29.67 455 ILE B N 1
ATOM 7790 C CA . ILE B 2 455 ? 77.314 -6.388 86.508 1.00 32.44 455 ILE B CA 1
ATOM 7791 C C . ILE B 2 455 ? 77.420 -6.350 88.028 1.00 39.98 455 ILE B C 1
ATOM 7792 O O . ILE B 2 455 ? 78.377 -6.903 88.588 1.00 40.48 455 ILE B O 1
ATOM 7797 N N . PHE B 2 456 ? 76.463 -5.732 88.723 1.00 32.60 456 PHE B N 1
ATOM 7798 C CA . PHE B 2 456 ? 76.542 -5.624 90.177 1.00 36.90 456 PHE B CA 1
ATOM 7799 C C . PHE B 2 456 ? 75.937 -6.811 90.909 1.00 38.03 456 PHE B C 1
ATOM 7800 O O . PHE B 2 456 ? 76.116 -6.917 92.125 1.00 37.46 456 PHE B O 1
ATOM 7808 N N . ALA B 2 457 ? 75.241 -7.704 90.208 1.00 31.41 457 ALA B N 1
ATOM 7809 C CA . ALA B 2 457 ? 74.473 -8.770 90.845 1.00 37.31 457 ALA B CA 1
ATOM 7810 C C . ALA B 2 457 ? 75.326 -10.004 91.100 1.00 34.97 457 ALA B C 1
ATOM 7811 O O . ALA B 2 457 ? 76.102 -10.429 90.242 1.00 37.65 457 ALA B O 1
ATOM 7813 N N . LYS B 2 458 ? 75.152 -10.586 92.271 1.00 38.35 458 LYS B N 1
ATOM 7814 C CA . LYS B 2 458 ? 75.749 -11.858 92.651 1.00 42.76 458 LYS B CA 1
ATOM 7815 C C . LYS B 2 458 ? 74.658 -12.906 92.832 1.00 44.03 458 LYS B C 1
ATOM 7816 O O . LYS B 2 458 ? 73.483 -12.563 93.007 1.00 40.46 458 LYS B O 1
ATOM 7822 N N . PRO B 2 459 ? 74.997 -14.198 92.779 1.00 42.40 459 PRO B N 1
ATOM 7823 C CA . PRO B 2 459 ? 74.029 -15.215 93.207 1.00 45.59 459 PRO B CA 1
ATOM 7824 C C . PRO B 2 459 ? 73.554 -14.920 94.622 1.00 43.55 459 PRO B C 1
ATOM 7825 O O . PRO B 2 459 ? 74.356 -14.736 95.535 1.00 48.69 459 PRO B O 1
ATOM 7829 N N . LEU B 2 460 ? 72.239 -14.856 94.797 1.00 45.81 460 LEU B N 1
ATOM 7830 C CA . LEU B 2 460 ? 71.652 -14.507 96.082 1.00 46.45 460 LEU B CA 1
ATOM 7831 C C . LEU B 2 460 ? 71.226 -15.757 96.837 1.00 47.42 460 LEU B C 1
ATOM 7832 O O . LEU B 2 460 ? 70.769 -16.734 96.236 1.00 46.51 460 LEU B O 1
ATOM 7837 N N . ASP B 2 461 ? 71.390 -15.722 98.158 1.00 44.88 461 ASP B N 1
ATOM 7838 C CA . ASP B 2 461 ? 70.815 -16.754 99.010 1.00 52.56 461 ASP B CA 1
ATOM 7839 C C . ASP B 2 461 ? 69.312 -16.839 98.777 1.00 50.61 461 ASP B C 1
ATOM 7840 O O . ASP B 2 461 ? 68.601 -15.835 98.871 1.00 48.83 461 ASP B O 1
ATOM 7845 N N . LYS B 2 462 ? 68.824 -18.047 98.487 1.00 49.47 462 LYS B N 1
ATOM 7846 C CA . LYS B 2 462 ? 67.423 -18.206 98.109 1.00 46.62 462 LYS B CA 1
ATOM 7847 C C . LYS B 2 462 ? 66.460 -17.965 99.263 1.00 50.17 462 LYS B C 1
ATOM 7848 O O . LYS B 2 462 ? 65.244 -18.022 99.049 1.00 52.55 462 LYS B O 1
ATOM 7854 N N . SER B 2 463 ? 66.960 -17.679 100.463 1.00 49.08 463 SER B N 1
ATOM 7855 C CA . SER B 2 463 ? 66.122 -17.362 101.611 1.00 44.28 463 SER B CA 1
ATOM 7856 C C . SER B 2 463 ? 65.959 -15.862 101.833 1.00 50.23 463 SER B C 1
ATOM 7857 O O . SER B 2 463 ? 65.217 -15.457 102.736 1.00 50.90 463 SER B O 1
ATOM 7860 N N . THR B 2 464 ? 66.611 -15.032 101.023 1.00 44.01 464 THR B N 1
ATOM 7861 C CA . THR B 2 464 ? 66.571 -13.591 101.218 1.00 40.80 464 THR B CA 1
ATOM 7862 C C . THR B 2 464 ? 65.297 -12.996 100.631 1.00 43.33 464 THR B C 1
ATOM 7863 O O . THR B 2 464 ? 64.633 -13.589 99.776 1.00 47.42 464 THR B O 1
ATOM 7867 N N . LEU B 2 465 ? 64.962 -11.796 101.100 1.00 44.81 465 LEU B N 1
ATOM 7868 C CA . LEU B 2 465 ? 63.857 -11.066 100.495 1.00 45.47 465 LEU B CA 1
ATOM 7869 C C . LEU B 2 465 ? 64.192 -10.659 99.067 1.00 45.03 465 LEU B C 1
ATOM 7870 O O . LEU B 2 465 ? 63.299 -10.604 98.217 1.00 39.58 465 LEU B O 1
ATOM 7875 N N . GLU B 2 466 ? 65.470 -10.389 98.786 1.00 44.96 466 GLU B N 1
ATOM 7876 C CA . GLU B 2 466 ? 65.867 -9.995 97.440 1.00 43.93 466 GLU B CA 1
ATOM 7877 C C . GLU B 2 466 ? 65.635 -11.118 96.437 1.00 45.04 466 GLU B C 1
ATOM 7878 O O . GLU B 2 466 ? 65.163 -10.872 95.322 1.00 39.69 466 GLU B O 1
ATOM 7884 N N . TYR B 2 467 ? 65.982 -12.355 96.804 1.00 42.19 467 TYR B N 1
ATOM 7885 C CA . TYR B 2 467 ? 65.726 -13.477 95.908 1.00 44.29 467 TYR B CA 1
ATOM 7886 C C . TYR B 2 467 ? 64.229 -13.672 95.716 1.00 40.51 467 TYR B C 1
ATOM 7887 O O . TYR B 2 467 ? 63.766 -13.921 94.597 1.00 39.12 467 TYR B O 1
ATOM 7896 N N . ARG B 2 468 ? 63.457 -13.547 96.798 1.00 40.09 468 ARG B N 1
ATOM 7897 C CA A ARG B 2 468 ? 62.010 -13.699 96.699 0.45 41.35 468 ARG B CA 1
ATOM 7898 C CA B ARG B 2 468 ? 62.013 -13.709 96.687 0.55 41.34 468 ARG B CA 1
ATOM 7899 C C . ARG B 2 468 ? 61.394 -12.624 95.815 1.00 42.44 468 ARG B C 1
ATOM 7900 O O . ARG B 2 468 ? 60.410 -12.886 95.114 1.00 39.23 468 ARG B O 1
ATOM 7915 N N . ALA B 2 469 ? 61.952 -11.409 95.839 1.00 41.29 469 ALA B N 1
ATOM 7916 C CA . ALA B 2 469 ? 61.404 -10.333 95.013 1.00 40.76 469 ALA B CA 1
ATOM 7917 C C . ALA B 2 469 ? 61.678 -10.585 93.535 1.00 38.49 469 ALA B C 1
ATOM 7918 O O . ALA B 2 469 ? 60.834 -10.273 92.679 1.00 35.80 469 ALA B O 1
ATOM 7920 N N . ILE B 2 470 ? 62.845 -11.159 93.215 1.00 34.43 470 ILE B N 1
ATOM 7921 C CA . ILE B 2 470 ? 63.119 -11.563 91.837 1.00 32.63 470 ILE B CA 1
ATOM 7922 C C . ILE B 2 470 ? 62.095 -12.591 91.373 1.00 40.57 470 ILE B C 1
ATOM 7923 O O . ILE B 2 470 ? 61.509 -12.465 90.289 1.00 34.45 470 ILE B O 1
ATOM 7928 N N . GLN B 2 471 ? 61.876 -13.636 92.175 1.00 32.79 471 GLN B N 1
ATOM 7929 C CA . GLN B 2 471 ? 60.899 -14.648 91.783 1.00 41.05 471 GLN B CA 1
ATOM 7930 C C . GLN B 2 471 ? 59.511 -14.041 91.625 1.00 36.99 471 GLN B C 1
ATOM 7931 O O . GLN B 2 471 ? 58.777 -14.403 90.702 1.00 41.56 471 GLN B O 1
ATOM 7937 N N . HIS B 2 472 ? 59.145 -13.095 92.495 1.00 35.60 472 HIS B N 1
ATOM 7938 C CA . HIS B 2 472 ? 57.824 -12.474 92.411 1.00 35.92 472 HIS B CA 1
ATOM 7939 C C . HIS B 2 472 ? 57.653 -11.705 91.103 1.00 36.10 472 HIS B C 1
ATOM 7940 O O . HIS B 2 472 ? 56.670 -11.898 90.378 1.00 39.29 472 HIS B O 1
ATOM 7947 N N . LEU B 2 473 ? 58.605 -10.826 90.785 1.00 35.99 473 LEU B N 1
ATOM 7948 C CA . LEU B 2 473 ? 58.506 -10.014 89.572 1.00 32.81 473 LEU B CA 1
ATOM 7949 C C . LEU B 2 473 ? 58.608 -10.864 88.314 1.00 34.04 473 LEU B C 1
ATOM 7950 O O . LEU B 2 473 ? 57.864 -10.642 87.347 1.00 30.12 473 LEU B O 1
ATOM 7955 N N . VAL B 2 474 ? 59.537 -11.823 88.289 1.00 30.72 474 VAL B N 1
ATOM 7956 C CA . VAL B 2 474 ? 59.706 -12.636 87.089 1.00 30.70 474 VAL B CA 1
ATOM 7957 C C . VAL B 2 474 ? 58.456 -13.468 86.838 1.00 32.46 474 VAL B C 1
ATOM 7958 O O . VAL B 2 474 ? 58.017 -13.622 85.693 1.00 32.83 474 VAL B O 1
ATOM 7962 N N . ASP B 2 475 ? 57.853 -13.994 87.908 1.00 28.95 475 ASP B N 1
ATOM 7963 C CA . ASP B 2 475 ? 56.654 -14.813 87.766 1.00 35.05 475 ASP B CA 1
ATOM 7964 C C . ASP B 2 475 ? 55.510 -14.000 87.183 1.00 34.31 475 ASP B C 1
ATOM 7965 O O . ASP B 2 475 ? 54.777 -14.481 86.313 1.00 31.76 475 ASP B O 1
ATOM 7970 N N . ILE B 2 476 ? 55.327 -12.777 87.675 1.00 32.69 476 ILE B N 1
ATOM 7971 C CA . ILE B 2 476 ? 54.223 -11.939 87.214 1.00 33.07 476 ILE B CA 1
ATOM 7972 C C . ILE B 2 476 ? 54.410 -11.560 85.748 1.00 34.85 476 ILE B C 1
ATOM 7973 O O . ILE B 2 476 ? 53.458 -11.609 84.950 1.00 29.55 476 ILE B O 1
ATOM 7978 N N . PHE B 2 477 ? 55.633 -11.167 85.367 1.00 26.33 477 PHE B N 1
ATOM 7979 C CA . PHE B 2 477 ? 55.865 -10.720 83.997 1.00 31.25 477 PHE B CA 1
ATOM 7980 C C . PHE B 2 477 ? 55.770 -11.882 83.014 1.00 30.91 477 PHE B C 1
ATOM 7981 O O . PHE B 2 477 ? 55.143 -11.752 81.957 1.00 29.79 477 PHE B O 1
ATOM 7989 N N . THR B 2 478 ? 56.349 -13.039 83.357 1.00 26.64 478 THR B N 1
ATOM 7990 C CA . THR B 2 478 ? 56.295 -14.164 82.435 1.00 28.83 478 THR B CA 1
ATOM 7991 C C . THR B 2 478 ? 54.915 -14.804 82.413 1.00 27.19 478 THR B C 1
ATOM 7992 O O . THR B 2 478 ? 54.514 -15.354 81.380 1.00 29.65 478 THR B O 1
ATOM 7996 N N . SER B 2 479 ? 54.174 -14.744 83.528 1.00 30.63 479 SER B N 1
ATOM 7997 C CA . SER B 2 479 ? 52.797 -15.237 83.510 1.00 31.07 479 SER B CA 1
ATOM 7998 C C . SER B 2 479 ? 51.911 -14.363 82.634 1.00 33.32 479 SER B C 1
ATOM 7999 O O . SER B 2 479 ? 51.018 -14.870 81.938 1.00 33.11 479 SER B O 1
ATOM 8002 N N . PHE B 2 480 ? 52.117 -13.044 82.680 1.00 29.50 480 PHE B N 1
ATOM 8003 C CA . PHE B 2 480 ? 51.401 -12.170 81.759 1.00 29.22 480 PHE B CA 1
ATOM 8004 C C . PHE B 2 480 ? 51.751 -12.509 80.312 1.00 30.05 480 PHE B C 1
ATOM 8005 O O . PHE B 2 480 ? 50.870 -12.559 79.446 1.00 27.82 480 PHE B O 1
ATOM 8013 N N . ALA B 2 481 ? 53.028 -12.781 80.029 1.00 25.68 481 ALA B N 1
ATOM 8014 C CA . ALA B 2 481 ? 53.413 -13.120 78.660 1.00 28.37 481 ALA B CA 1
ATOM 8015 C C . ALA B 2 481 ? 52.832 -14.461 78.206 1.00 28.59 481 ALA B C 1
ATOM 8016 O O . ALA B 2 481 ? 52.565 -14.649 77.011 1.00 30.59 481 ALA B O 1
ATOM 8018 N N . THR B 2 482 ? 52.627 -15.393 79.130 1.00 30.28 482 THR B N 1
ATOM 8019 C CA . THR B 2 482 ? 52.177 -16.740 78.786 1.00 33.97 482 THR B CA 1
ATOM 8020 C C . THR B 2 482 ? 50.659 -16.876 78.753 1.00 36.59 482 THR B C 1
ATOM 8021 O O . THR B 2 482 ? 50.122 -17.548 77.865 1.00 40.49 482 THR B O 1
ATOM 8025 N N . ASN B 2 483 ? 49.959 -16.248 79.694 1.00 34.13 483 ASN B N 1
ATOM 8026 C CA . ASN B 2 483 ? 48.513 -16.381 79.833 1.00 34.81 483 ASN B CA 1
ATOM 8027 C C . ASN B 2 483 ? 47.746 -15.097 79.557 1.00 37.18 483 ASN B C 1
ATOM 8028 O O . ASN B 2 483 ? 46.511 -15.117 79.620 1.00 36.32 483 ASN B O 1
ATOM 8033 N N . SER B 2 484 ? 48.430 -13.983 79.282 1.00 31.72 484 SER B N 1
ATOM 8034 C CA . SER B 2 484 ? 47.782 -12.678 79.159 1.00 30.60 484 SER B CA 1
ATOM 8035 C C . SER B 2 484 ? 47.131 -12.259 80.477 1.00 34.30 484 SER B C 1
ATOM 8036 O O . SER B 2 484 ? 46.206 -11.435 80.498 1.00 35.50 484 SER B O 1
ATOM 8039 N N . ASP B 2 485 ? 47.604 -12.831 81.584 1.00 31.41 485 ASP B N 1
ATOM 8040 C CA . ASP B 2 485 ? 47.043 -12.630 82.914 1.00 33.59 485 ASP B CA 1
ATOM 8041 C C . ASP B 2 485 ? 48.184 -12.799 83.905 1.00 33.65 485 ASP B C 1
ATOM 8042 O O . ASP B 2 485 ? 48.796 -13.871 83.961 1.00 36.87 485 ASP B O 1
ATOM 8047 N N . PRO B 2 486 ? 48.502 -11.774 84.696 1.00 35.96 486 PRO B N 1
ATOM 8048 C CA . PRO B 2 486 ? 49.677 -11.850 85.571 1.00 38.18 486 PRO B CA 1
ATOM 8049 C C . PRO B 2 486 ? 49.446 -12.621 86.860 1.00 36.93 486 PRO B C 1
ATOM 8050 O O . PRO B 2 486 ? 50.404 -12.798 87.624 1.00 37.87 486 PRO B O 1
ATOM 8054 N N . ASN B 2 487 ? 48.218 -13.084 87.122 1.00 39.68 487 ASN B N 1
ATOM 8055 C CA . ASN B 2 487 ? 47.985 -13.952 88.272 1.00 45.60 487 ASN B CA 1
ATOM 8056 C C . ASN B 2 487 ? 48.814 -15.223 88.121 1.00 42.47 487 ASN B C 1
ATOM 8057 O O . ASN B 2 487 ? 48.825 -15.856 87.059 1.00 46.39 487 ASN B O 1
ATOM 8062 N N . CYS B 2 488 ? 49.528 -15.587 89.178 1.00 45.14 488 CYS B N 1
ATOM 8063 C CA . CYS B 2 488 ? 50.468 -16.695 89.099 1.00 46.77 488 CYS B CA 1
ATOM 8064 C C . CYS B 2 488 ? 50.528 -17.380 90.455 1.00 46.94 488 CYS B C 1
ATOM 8065 O O . CYS B 2 488 ? 49.758 -17.065 91.370 1.00 44.78 488 CYS B O 1
ATOM 8068 N N . ASP B 2 489 ? 51.482 -18.303 90.586 1.00 52.16 489 ASP B N 1
ATOM 8069 C CA . ASP B 2 489 ? 51.691 -18.980 91.858 1.00 51.06 489 ASP B CA 1
ATOM 8070 C C . ASP B 2 489 ? 52.050 -17.985 92.955 1.00 49.33 489 ASP B C 1
ATOM 8071 O O . ASP B 2 489 ? 51.575 -18.106 94.090 1.00 49.44 489 ASP B O 1
ATOM 8076 N N . SER B 2 490 ? 52.868 -16.976 92.628 1.00 49.91 490 SER B N 1
ATOM 8077 C CA . SER B 2 490 ? 53.221 -15.963 93.619 1.00 49.70 490 SER B CA 1
ATOM 8078 C C . SER B 2 490 ? 51.999 -15.206 94.122 1.00 50.96 490 SER B C 1
ATOM 8079 O O . SER B 2 490 ? 51.985 -14.756 95.272 1.00 52.38 490 SER B O 1
ATOM 8082 N N . THR B 2 491 ? 50.970 -15.050 93.287 1.00 51.38 491 THR B N 1
ATOM 8083 C CA . THR B 2 491 ? 49.745 -14.367 93.684 1.00 53.98 491 THR B CA 1
ATOM 8084 C C . THR B 2 491 ? 48.620 -15.338 94.021 1.00 58.23 491 THR B C 1
ATOM 8085 O O . THR B 2 491 ? 47.448 -14.936 94.041 1.00 56.77 491 THR B O 1
ATOM 8089 N N . ALA B 2 492 ? 48.948 -16.603 94.279 1.00 58.78 492 ALA B N 1
ATOM 8090 C CA . ALA B 2 492 ? 47.933 -17.573 94.664 1.00 64.65 492 ALA B CA 1
ATOM 8091 C C . ALA B 2 492 ? 47.183 -17.089 95.902 1.00 63.01 492 ALA B C 1
ATOM 8092 O O . ALA B 2 492 ? 47.752 -16.426 96.777 1.00 62.77 492 ALA B O 1
ATOM 8094 N N . SER B 2 493 ? 45.882 -17.401 95.939 1.00 60.01 493 SER B N 1
ATOM 8095 C CA . SER B 2 493 ? 44.956 -17.049 97.016 1.00 64.19 493 SER B CA 1
ATOM 8096 C C . SER B 2 493 ? 44.428 -15.624 96.875 1.00 65.73 493 SER B C 1
ATOM 8097 O O . SER B 2 493 ? 43.291 -15.346 97.270 1.00 70.78 493 SER B O 1
ATOM 8100 N N . LEU B 2 494 ? 45.225 -14.717 96.315 1.00 63.13 494 LEU B N 1
ATOM 8101 C CA . LEU B 2 494 ? 44.727 -13.371 96.072 1.00 61.33 494 LEU B CA 1
ATOM 8102 C C . LEU B 2 494 ? 43.964 -13.309 94.750 1.00 55.13 494 LEU B C 1
ATOM 8103 O O . LEU B 2 494 ? 44.023 -14.216 93.914 1.00 53.03 494 LEU B O 1
ATOM 8108 N N . SER B 2 495 ? 43.233 -12.213 94.572 1.00 54.88 495 SER B N 1
ATOM 8109 C CA . SER B 2 495 ? 42.478 -11.948 93.351 1.00 50.57 495 SER B CA 1
ATOM 8110 C C . SER B 2 495 ? 42.969 -10.614 92.792 1.00 46.15 495 SER B C 1
ATOM 8111 O O . SER B 2 495 ? 42.502 -9.541 93.186 1.00 43.35 495 SER B O 1
ATOM 8114 N N . TRP B 2 496 ? 43.928 -10.688 91.873 1.00 44.35 496 TRP B N 1
ATOM 8115 C CA . TRP B 2 496 ? 44.421 -9.504 91.178 1.00 41.05 496 TRP B CA 1
ATOM 8116 C C . TRP B 2 496 ? 43.455 -9.195 90.043 1.00 39.49 496 TRP B C 1
ATOM 8117 O O . TRP B 2 496 ? 43.427 -9.906 89.037 1.00 34.88 496 TRP B O 1
ATOM 8128 N N . THR B 2 497 ? 42.670 -8.139 90.212 1.00 40.60 497 THR B N 1
ATOM 8129 C CA . THR B 2 497 ? 41.576 -7.796 89.321 1.00 42.45 497 THR B CA 1
ATOM 8130 C C . THR B 2 497 ? 42.039 -6.835 88.236 1.00 33.45 497 THR B C 1
ATOM 8131 O O . THR B 2 497 ? 42.851 -5.942 88.490 1.00 39.98 497 THR B O 1
ATOM 8135 N N . ALA B 2 498 ? 41.493 -7.008 87.035 1.00 38.78 498 ALA B N 1
ATOM 8136 C CA . ALA B 2 498 ? 41.698 -6.042 85.962 1.00 35.88 498 ALA B CA 1
ATOM 8137 C C . ALA B 2 498 ? 41.133 -4.678 86.353 1.00 37.54 498 ALA B C 1
ATOM 8138 O O . ALA B 2 498 ? 40.293 -4.552 87.250 1.00 40.07 498 ALA B O 1
ATOM 8140 N N . VAL B 2 499 ? 41.612 -3.645 85.676 1.00 29.39 499 VAL B N 1
ATOM 8141 C CA . VAL B 2 499 ? 41.079 -2.303 85.913 1.00 29.71 499 VAL B CA 1
ATOM 8142 C C . VAL B 2 499 ? 39.628 -2.252 85.445 1.00 33.54 499 VAL B C 1
ATOM 8143 O O . VAL B 2 499 ? 39.331 -2.665 84.310 1.00 35.52 499 VAL B O 1
ATOM 8147 N N . PRO B 2 500 ? 38.695 -1.800 86.279 1.00 38.43 500 PRO B N 1
ATOM 8148 C CA . PRO B 2 500 ? 37.285 -1.775 85.878 1.00 37.19 500 PRO B CA 1
ATOM 8149 C C . PRO B 2 500 ? 36.971 -0.564 85.012 1.00 37.98 500 PRO B C 1
ATOM 8150 O O . PRO B 2 500 ? 37.712 0.412 84.967 1.00 32.53 500 PRO B O 1
ATOM 8154 N N . LYS B 2 501 ? 35.797 -0.557 84.386 1.00 35.79 501 LYS B N 1
ATOM 8155 C CA . LYS B 2 501 ? 35.417 0.542 83.460 1.00 36.37 501 LYS B CA 1
ATOM 8156 C C . LYS B 2 501 ? 35.127 1.847 84.209 1.00 37.56 501 LYS B C 1
ATOM 8157 O O . LYS B 2 501 ? 35.225 2.904 83.583 1.00 39.76 501 LYS B O 1
ATOM 8163 N N . THR B 2 502 ? 34.788 1.771 85.494 1.00 32.38 502 THR B N 1
ATOM 8164 C CA . THR B 2 502 ? 34.493 2.969 86.320 1.00 41.95 502 THR B CA 1
ATOM 8165 C C . THR B 2 502 ? 35.746 3.280 87.114 1.00 49.04 502 THR B C 1
ATOM 8166 O O . THR B 2 502 ? 35.594 3.734 88.240 1.00 55.82 502 THR B O 1
ATOM 8170 N N . ALA B 2 503 ? 36.919 3.190 86.491 1.00 45.70 503 ALA B N 1
ATOM 8171 C CA . ALA B 2 503 ? 38.185 3.186 87.255 1.00 46.48 503 ALA B CA 1
ATOM 8172 C C . ALA B 2 503 ? 38.886 4.470 87.644 1.00 54.67 503 ALA B C 1
ATOM 8173 O O . ALA B 2 503 ? 40.084 4.342 87.918 1.00 61.47 503 ALA B O 1
ATOM 8175 N N . PRO B 2 504 ? 38.328 5.682 87.665 1.00 44.79 504 PRO B N 1
ATOM 8176 C CA . PRO B 2 504 ? 39.057 6.770 88.275 1.00 44.67 504 PRO B CA 1
ATOM 8177 C C . PRO B 2 504 ? 39.630 6.071 89.527 1.00 48.37 504 PRO B C 1
ATOM 8178 O O . PRO B 2 504 ? 40.743 6.390 89.853 1.00 52.21 504 PRO B O 1
ATOM 8182 N N . PRO B 2 505 ? 38.911 5.188 90.283 1.00 57.08 505 PRO B N 1
ATOM 8183 C CA . PRO B 2 505 ? 39.510 4.360 91.375 1.00 47.93 505 PRO B CA 1
ATOM 8184 C C . PRO B 2 505 ? 39.874 2.902 91.001 1.00 36.21 505 PRO B C 1
ATOM 8185 O O . PRO B 2 505 ? 39.020 2.223 90.518 1.00 40.09 505 PRO B O 1
ATOM 8189 N N . TYR B 2 506 ? 41.117 2.444 91.239 1.00 37.95 506 TYR B N 1
ATOM 8190 C CA . TYR B 2 506 ? 41.540 1.073 90.815 1.00 32.18 506 TYR B CA 1
ATOM 8191 C C . TYR B 2 506 ? 42.545 0.373 91.746 1.00 32.39 506 TYR B C 1
ATOM 8192 O O . TYR B 2 506 ? 43.249 1.061 92.479 1.00 36.14 506 TYR B O 1
ATOM 8201 N N . ASN B 2 507 ? 42.614 -0.962 91.676 1.00 29.54 507 ASN B N 1
ATOM 8202 C CA . ASN B 2 507 ? 43.551 -1.768 92.445 1.00 33.69 507 ASN B CA 1
ATOM 8203 C C . ASN B 2 507 ? 44.891 -1.934 91.719 1.00 35.66 507 ASN B C 1
ATOM 8204 O O . ASN B 2 507 ? 45.009 -1.746 90.509 1.00 31.93 507 ASN B O 1
ATOM 8209 N N . CYS B 2 508 ? 45.901 -2.330 92.488 1.00 35.97 508 CYS B N 1
ATOM 8210 C CA . CYS B 2 508 ? 47.176 -2.770 91.950 1.00 31.84 508 CYS B CA 1
ATOM 8211 C C . CYS B 2 508 ? 47.636 -3.983 92.739 1.00 35.68 508 CYS B C 1
ATOM 8212 O O . CYS B 2 508 ? 47.165 -4.237 93.851 1.00 40.69 508 CYS B O 1
ATOM 8215 N N . LEU B 2 509 ? 48.550 -4.743 92.157 1.00 29.78 509 LEU B N 1
ATOM 8216 C CA . LEU B 2 509 ? 49.315 -5.703 92.939 1.00 37.86 509 LEU B CA 1
ATOM 8217 C C . LEU B 2 509 ? 50.566 -4.997 93.444 1.00 35.19 509 LEU B C 1
ATOM 8218 O O . LEU B 2 509 ? 51.419 -4.578 92.650 1.00 35.09 509 LEU B O 1
ATOM 8223 N N . ASN B 2 510 ? 50.667 -4.862 94.757 1.00 36.07 510 ASN B N 1
ATOM 8224 C CA . ASN B 2 510 ? 51.775 -4.179 95.410 1.00 38.34 510 ASN B CA 1
ATOM 8225 C C . ASN B 2 510 ? 52.828 -5.207 95.820 1.00 37.35 510 ASN B C 1
ATOM 8226 O O . ASN B 2 510 ? 52.528 -6.135 96.579 1.00 36.68 510 ASN B O 1
ATOM 8231 N N . ILE B 2 511 ? 54.048 -5.057 95.302 1.00 35.41 511 ILE B N 1
ATOM 8232 C CA . ILE B 2 511 ? 55.128 -6.013 95.521 1.00 35.31 511 ILE B CA 1
ATOM 8233 C C . ILE B 2 511 ? 56.126 -5.366 96.476 1.00 41.62 511 ILE B C 1
ATOM 8234 O O . ILE B 2 511 ? 56.800 -4.394 96.114 1.00 34.27 511 ILE B O 1
ATOM 8239 N N . SER B 2 512 ? 56.245 -5.913 97.687 1.00 42.65 512 SER B N 1
ATOM 8240 C CA . SER B 2 512 ? 57.026 -5.296 98.757 1.00 38.89 512 SER B CA 1
ATOM 8241 C C . SER B 2 512 ? 58.051 -6.295 99.297 1.00 39.27 512 SER B C 1
ATOM 8242 O O . SER B 2 512 ? 58.114 -7.449 98.858 1.00 41.66 512 SER B O 1
ATOM 8245 N N . ASN B 2 513 ? 58.883 -5.835 100.245 1.00 41.27 513 ASN B N 1
ATOM 8246 C CA . ASN B 2 513 ? 59.790 -6.748 100.944 1.00 42.09 513 ASN B CA 1
ATOM 8247 C C . ASN B 2 513 ? 59.024 -7.916 101.557 1.00 43.18 513 ASN B C 1
ATOM 8248 O O . ASN B 2 513 ? 59.419 -9.078 101.406 1.00 44.47 513 ASN B O 1
ATOM 8253 N N . ASP B 2 514 ? 57.918 -7.616 102.247 1.00 42.47 514 ASP B N 1
ATOM 8254 C CA . ASP B 2 514 ? 57.038 -8.643 102.806 1.00 55.24 514 ASP B CA 1
ATOM 8255 C C . ASP B 2 514 ? 56.652 -9.685 101.760 1.00 56.05 514 ASP B C 1
ATOM 8256 O O . ASP B 2 514 ? 56.892 -10.886 101.931 1.00 61.43 514 ASP B O 1
ATOM 8261 N N . GLY B 2 515 ? 56.037 -9.234 100.672 1.00 44.56 515 GLY B N 1
ATOM 8262 C CA . GLY B 2 515 ? 55.528 -10.110 99.637 1.00 48.48 515 GLY B CA 1
ATOM 8263 C C . GLY B 2 515 ? 54.608 -9.361 98.693 1.00 46.21 515 GLY B C 1
ATOM 8264 O O . GLY B 2 515 ? 54.869 -8.201 98.357 1.00 45.20 515 GLY B O 1
ATOM 8265 N N . VAL B 2 516 ? 53.517 -10.000 98.275 1.00 45.68 516 VAL B N 1
ATOM 8266 C CA . VAL B 2 516 ? 52.592 -9.409 97.321 1.00 40.75 516 VAL B CA 1
ATOM 8267 C C . VAL B 2 516 ? 51.225 -9.269 97.978 1.00 45.38 516 VAL B C 1
ATOM 8268 O O . VAL B 2 516 ? 50.889 -9.979 98.927 1.00 48.59 516 VAL B O 1
ATOM 8272 N N . GLU B 2 517 ? 50.425 -8.348 97.444 1.00 39.94 517 GLU B N 1
ATOM 8273 C CA . GLU B 2 517 ? 49.135 -8.025 98.031 1.00 45.54 517 GLU B CA 1
ATOM 8274 C C . GLU B 2 517 ? 48.373 -7.110 97.075 1.00 43.17 517 GLU B C 1
ATOM 8275 O O . GLU B 2 517 ? 48.978 -6.269 96.407 1.00 42.67 517 GLU B O 1
ATOM 8281 N N . VAL B 2 518 ? 47.062 -7.315 96.977 1.00 38.15 518 VAL B N 1
ATOM 8282 C CA . VAL B 2 518 ? 46.198 -6.533 96.093 1.00 42.92 518 VAL B CA 1
ATOM 8283 C C . VAL B 2 518 ? 45.531 -5.439 96.915 1.00 41.99 518 VAL B C 1
ATOM 8284 O O . VAL B 2 518 ? 44.744 -5.731 97.824 1.00 50.14 518 VAL B O 1
ATOM 8288 N N . VAL B 2 519 ? 45.836 -4.176 96.598 1.00 38.36 519 VAL B N 1
ATOM 8289 C CA . VAL B 2 519 ? 45.252 -3.020 97.270 1.00 30.67 519 VAL B CA 1
ATOM 8290 C C . VAL B 2 519 ? 44.917 -1.936 96.256 1.00 42.49 519 VAL B C 1
ATOM 8291 O O . VAL B 2 519 ? 45.476 -1.879 95.156 1.00 39.49 519 VAL B O 1
ATOM 8295 N N . GLU B 2 520 ? 43.986 -1.066 96.647 1.00 38.98 520 GLU B N 1
ATOM 8296 C CA . GLU B 2 520 ? 43.788 0.186 95.930 1.00 38.86 520 GLU B CA 1
ATOM 8297 C C . GLU B 2 520 ? 45.113 0.937 95.860 1.00 40.35 520 GLU B C 1
ATOM 8298 O O . GLU B 2 520 ? 45.898 0.927 96.813 1.00 38.45 520 GLU B O 1
ATOM 8304 N N . LEU B 2 521 ? 45.382 1.551 94.709 1.00 38.09 521 LEU B N 1
ATOM 8305 C CA . LEU B 2 521 ? 46.654 2.229 94.493 1.00 37.74 521 LEU B CA 1
ATOM 8306 C C . LEU B 2 521 ? 46.926 3.246 95.600 1.00 34.27 521 LEU B C 1
ATOM 8307 O O . LEU B 2 521 ? 46.123 4.168 95.796 1.00 35.82 521 LEU B O 1
ATOM 8312 N N . PRO B 2 522 ? 48.040 3.120 96.328 1.00 41.15 522 PRO B N 1
ATOM 8313 C CA . PRO B 2 522 ? 48.312 4.054 97.433 1.00 36.00 522 PRO B CA 1
ATOM 8314 C C . PRO B 2 522 ? 48.330 5.504 97.013 1.00 38.25 522 PRO B C 1
ATOM 8315 O O . PRO B 2 522 ? 48.018 6.375 97.832 1.00 38.68 522 PRO B O 1
ATOM 8319 N N . GLU B 2 523 ? 48.681 5.795 95.761 1.00 33.59 523 GLU B N 1
ATOM 8320 C CA . GLU B 2 523 ? 48.755 7.165 95.282 1.00 36.54 523 GLU B CA 1
ATOM 8321 C C . GLU B 2 523 ? 47.405 7.688 94.796 1.00 32.02 523 GLU B C 1
ATOM 8322 O O . GLU B 2 523 ? 47.345 8.793 94.254 1.00 34.02 523 GLU B O 1
ATOM 8328 N N . SER B 2 524 ? 46.323 6.932 95.025 1.00 35.28 524 SER B N 1
ATOM 8329 C CA . SER B 2 524 ? 44.996 7.330 94.552 1.00 30.01 524 SER B CA 1
ATOM 8330 C C . SER B 2 524 ? 44.611 8.728 95.017 1.00 37.08 524 SER B C 1
ATOM 8331 O O . SER B 2 524 ? 44.073 9.522 94.232 1.00 28.72 524 SER B O 1
ATOM 8334 N N . ARG B 2 525 ? 44.899 9.064 96.282 1.00 34.99 525 ARG B N 1
ATOM 8335 C CA . ARG B 2 525 ? 44.510 10.382 96.782 1.00 38.16 525 ARG B CA 1
ATOM 8336 C C . ARG B 2 525 ? 45.326 11.483 96.120 1.00 35.19 525 ARG B C 1
ATOM 8337 O O . ARG B 2 525 ? 44.773 12.501 95.690 1.00 31.82 525 ARG B O 1
ATOM 8345 N N . ARG B 2 526 ? 46.652 11.299 96.035 1.00 32.94 526 ARG B N 1
ATOM 8346 C CA . ARG B 2 526 ? 47.488 12.301 95.376 1.00 33.73 526 ARG B CA 1
ATOM 8347 C C . ARG B 2 526 ? 47.064 12.498 93.926 1.00 36.05 526 ARG B C 1
ATOM 8348 O O . ARG B 2 526 ? 47.004 13.631 93.435 1.00 35.07 526 ARG B O 1
ATOM 8356 N N . LEU B 2 527 ? 46.755 11.406 93.229 1.00 31.13 527 LEU B N 1
ATOM 8357 C CA . LEU B 2 527 ? 46.471 11.509 91.805 1.00 30.68 527 LEU B CA 1
ATOM 8358 C C . LEU B 2 527 ? 45.106 12.121 91.548 1.00 39.10 527 LEU B C 1
ATOM 8359 O O . LEU B 2 527 ? 44.867 12.650 90.458 1.00 34.09 527 LEU B O 1
ATOM 8364 N N . GLN B 2 528 ? 44.220 12.077 92.546 1.00 37.47 528 GLN B N 1
ATOM 8365 C CA . GLN B 2 528 ? 42.954 12.790 92.460 1.00 34.90 528 GLN B CA 1
ATOM 8366 C C . GLN B 2 528 ? 43.178 14.287 92.299 1.00 32.29 528 GLN B C 1
ATOM 8367 O O . GLN B 2 528 ? 42.455 14.956 91.551 1.00 35.13 528 GLN B O 1
ATOM 8373 N N . LEU B 2 529 ? 44.169 14.837 93.005 1.00 31.80 529 LEU B N 1
ATOM 8374 C CA . LEU B 2 529 ? 44.450 16.262 92.886 1.00 33.95 529 LEU B CA 1
ATOM 8375 C C . LEU B 2 529 ? 45.041 16.588 91.524 1.00 34.82 529 LEU B C 1
ATOM 8376 O O . LEU B 2 529 ? 44.726 17.629 90.935 1.00 34.99 529 LEU B O 1
ATOM 8381 N N . TRP B 2 530 ? 45.922 15.723 91.018 1.00 32.82 530 TRP B N 1
ATOM 8382 C CA . TRP B 2 530 ? 46.519 15.981 89.711 1.00 29.69 530 TRP B CA 1
ATOM 8383 C C . TRP B 2 530 ? 45.468 15.936 88.607 1.00 25.88 530 TRP B C 1
ATOM 8384 O O . TRP B 2 530 ? 45.516 16.750 87.682 1.00 32.92 530 TRP B O 1
ATOM 8395 N N . ASP B 2 531 ? 44.501 15.014 88.707 1.00 30.76 531 ASP B N 1
ATOM 8396 C CA . ASP B 2 531 ? 43.376 14.977 87.770 1.00 25.94 531 ASP B CA 1
ATOM 8397 C C . ASP B 2 531 ? 42.635 16.306 87.737 1.00 35.74 531 ASP B C 1
ATOM 8398 O O . ASP B 2 531 ? 42.162 16.739 86.679 1.00 31.43 531 ASP B O 1
ATOM 8403 N N . SER B 2 532 ? 42.500 16.953 88.894 1.00 37.14 532 SER B N 1
ATOM 8404 C CA . SER B 2 532 ? 41.750 18.198 88.996 1.00 32.05 532 SER B CA 1
ATOM 8405 C C . SER B 2 532 ? 42.429 19.349 88.259 1.00 30.41 532 SER B C 1
ATOM 8406 O O . SER B 2 532 ? 41.753 20.313 87.888 1.00 35.32 532 SER B O 1
ATOM 8409 N N . PHE B 2 533 ? 43.734 19.247 87.992 1.00 27.22 533 PHE B N 1
ATOM 8410 C CA . PHE B 2 533 ? 44.442 20.292 87.255 1.00 30.98 533 PHE B CA 1
ATOM 8411 C C . PHE B 2 533 ? 44.021 20.369 85.791 1.00 33.56 533 PHE B C 1
ATOM 8412 O O . PHE B 2 533 ? 44.284 21.380 85.130 1.00 37.67 533 PHE B O 1
ATOM 8420 N N . TYR B 2 534 ? 43.420 19.308 85.265 1.00 33.29 534 TYR B N 1
ATOM 8421 C CA . TYR B 2 534 ? 43.018 19.254 83.862 1.00 40.26 534 TYR B CA 1
ATOM 8422 C C . TYR B 2 534 ? 41.572 19.747 83.747 1.00 43.43 534 TYR B C 1
ATOM 8423 O O . TYR B 2 534 ? 40.639 19.009 83.439 1.00 43.47 534 TYR B O 1
ATOM 8432 N N . VAL B 2 535 ? 41.397 21.033 84.035 1.00 48.74 535 VAL B N 1
ATOM 8433 C CA . VAL B 2 535 ? 40.069 21.640 83.978 1.00 53.06 535 VAL B CA 1
ATOM 8434 C C . VAL B 2 535 ? 39.746 22.141 82.580 1.00 51.52 535 VAL B C 1
ATOM 8435 O O . VAL B 2 535 ? 38.648 21.915 82.069 1.00 55.87 535 VAL B O 1
ATOM 8439 N N . ASN B 2 536 ? 40.693 22.820 81.937 1.00 51.91 536 ASN B N 1
ATOM 8440 C CA . ASN B 2 536 ? 40.534 23.279 80.566 1.00 55.94 536 ASN B CA 1
ATOM 8441 C C . ASN B 2 536 ? 41.323 22.428 79.583 1.00 54.34 536 ASN B C 1
ATOM 8442 O O . ASN B 2 536 ? 41.583 22.866 78.459 1.00 58.98 536 ASN B O 1
ATOM 8447 N N . ASP B 2 537 ? 41.726 21.231 79.998 1.00 56.76 537 ASP B N 1
ATOM 8448 C CA . ASP B 2 537 ? 42.451 20.296 79.155 1.00 52.21 537 ASP B CA 1
ATOM 8449 C C . ASP B 2 537 ? 41.828 18.920 79.309 1.00 49.78 537 ASP B C 1
ATOM 8450 O O . ASP B 2 537 ? 41.061 18.659 80.238 1.00 51.76 537 ASP B O 1
ATOM 8455 N N . ALA B 2 538 ? 42.166 18.041 78.379 1.00 47.88 538 ALA B N 1
ATOM 8456 C CA . ALA B 2 538 ? 41.614 16.696 78.362 1.00 44.26 538 ALA B CA 1
ATOM 8457 C C . ALA B 2 538 ? 42.559 15.763 79.109 1.00 36.45 538 ALA B C 1
ATOM 8458 O O . ALA B 2 538 ? 43.742 15.656 78.764 1.00 35.54 538 ALA B O 1
ATOM 8460 N N . LEU B 2 539 ? 42.034 15.100 80.137 1.00 34.51 539 LEU B N 1
ATOM 8461 C CA . LEU B 2 539 ? 42.836 14.158 80.908 1.00 33.54 539 LEU B CA 1
ATOM 8462 C C . LEU B 2 539 ? 43.288 12.974 80.058 1.00 30.22 539 LEU B C 1
ATOM 8463 O O . LEU B 2 539 ? 44.441 12.540 80.147 1.00 32.36 539 LEU B O 1
ATOM 8468 N N . PHE B 2 540 ? 42.385 12.433 79.249 1.00 29.79 540 PHE B N 1
ATOM 8469 C CA . PHE B 2 540 ? 42.657 11.338 78.324 1.00 32.01 540 PHE B CA 1
ATOM 8470 C C . PHE B 2 540 ? 41.672 11.478 77.170 1.00 36.51 540 PHE B C 1
ATOM 8471 O O . PHE B 2 540 ? 40.743 12.282 77.281 1.00 29.08 540 PHE B O 1
ATOM 8480 N N . GLU C 3 5 ? 6.721 -29.755 116.566 1.00 74.59 5 GLU C N 1
ATOM 8481 C CA . GLU C 3 5 ? 5.564 -28.898 116.790 1.00 68.24 5 GLU C CA 1
ATOM 8482 C C . GLU C 3 5 ? 5.870 -27.455 116.411 1.00 64.63 5 GLU C C 1
ATOM 8483 O O . GLU C 3 5 ? 6.989 -27.126 116.011 1.00 62.37 5 GLU C O 1
ATOM 8489 N N . LEU C 3 6 ? 4.856 -26.597 116.539 1.00 62.70 6 LEU C N 1
ATOM 8490 C CA . LEU C 3 6 ? 4.992 -25.162 116.330 1.00 59.01 6 LEU C CA 1
ATOM 8491 C C . LEU C 3 6 ? 4.845 -24.384 117.637 1.00 55.47 6 LEU C C 1
ATOM 8492 O O . LEU C 3 6 ? 4.448 -23.214 117.634 1.00 54.46 6 LEU C O 1
ATOM 8497 N N . ILE C 3 7 ? 5.145 -25.029 118.760 1.00 50.73 7 ILE C N 1
ATOM 8498 C CA . ILE C 3 7 ? 5.200 -24.382 120.062 1.00 44.53 7 ILE C CA 1
ATOM 8499 C C . ILE C 3 7 ? 6.663 -24.235 120.443 1.00 48.01 7 ILE C C 1
ATOM 8500 O O . ILE C 3 7 ? 7.427 -25.206 120.386 1.00 48.05 7 ILE C O 1
ATOM 8505 N N . VAL C 3 8 ? 7.055 -23.025 120.816 1.00 44.28 8 VAL C N 1
ATOM 8506 C CA . VAL C 3 8 ? 8.450 -22.716 121.096 1.00 38.19 8 VAL C CA 1
ATOM 8507 C C . VAL C 3 8 ? 8.532 -22.094 122.481 1.00 35.72 8 VAL C C 1
ATOM 8508 O O . VAL C 3 8 ? 7.786 -21.160 122.790 1.00 39.97 8 VAL C O 1
ATOM 8512 N N . SER C 3 9 ? 9.424 -22.617 123.317 1.00 37.84 9 SER C N 1
ATOM 8513 C CA . SER C 3 9 ? 9.672 -22.057 124.641 1.00 34.02 9 SER C CA 1
ATOM 8514 C C . SER C 3 9 ? 10.681 -20.921 124.538 1.00 44.78 9 SER C C 1
ATOM 8515 O O . SER C 3 9 ? 11.749 -21.090 123.938 1.00 41.31 9 SER C O 1
ATOM 8518 N N . THR C 3 10 ? 10.335 -19.768 125.106 1.00 41.12 10 THR C N 1
ATOM 8519 C CA . THR C 3 10 ? 11.206 -18.597 125.127 1.00 45.42 10 THR C CA 1
ATOM 8520 C C . THR C 3 10 ? 11.522 -18.207 126.568 1.00 51.87 10 THR C C 1
ATOM 8521 O O . THR C 3 10 ? 11.036 -18.815 127.529 1.00 46.32 10 THR C O 1
ATOM 8525 N N . GLY C 3 11 ? 12.357 -17.173 126.709 1.00 52.65 11 GLY C N 1
ATOM 8526 C CA . GLY C 3 11 ? 12.747 -16.722 128.034 1.00 51.07 11 GLY C CA 1
ATOM 8527 C C . GLY C 3 11 ? 11.590 -16.171 128.841 1.00 47.98 11 GLY C C 1
ATOM 8528 O O . GLY C 3 11 ? 11.611 -16.218 130.075 1.00 55.87 11 GLY C O 1
ATOM 8529 N N . TYR C 3 12 ? 10.574 -15.638 128.166 1.00 45.86 12 TYR C N 1
ATOM 8530 C CA . TYR C 3 12 ? 9.378 -15.133 128.827 1.00 54.18 12 TYR C CA 1
ATOM 8531 C C . TYR C 3 12 ? 8.263 -16.164 128.928 1.00 50.64 12 TYR C C 1
ATOM 8532 O O . TYR C 3 12 ? 7.403 -16.039 129.807 1.00 51.30 12 TYR C O 1
ATOM 8541 N N . GLY C 3 13 ? 8.248 -17.167 128.055 1.00 50.89 13 GLY C N 1
ATOM 8542 C CA . GLY C 3 13 ? 7.216 -18.176 128.085 1.00 45.71 13 GLY C CA 1
ATOM 8543 C C . GLY C 3 13 ? 6.971 -18.789 126.724 1.00 43.13 13 GLY C C 1
ATOM 8544 O O . GLY C 3 13 ? 7.521 -18.351 125.708 1.00 47.24 13 GLY C O 1
ATOM 8545 N N . PRO C 3 14 ? 6.144 -19.827 126.675 1.00 43.88 14 PRO C N 1
ATOM 8546 C CA . PRO C 3 14 ? 5.882 -20.504 125.401 1.00 46.32 14 PRO C CA 1
ATOM 8547 C C . PRO C 3 14 ? 4.931 -19.737 124.495 1.00 39.99 14 PRO C C 1
ATOM 8548 O O . PRO C 3 14 ? 4.027 -19.031 124.947 1.00 43.74 14 PRO C O 1
ATOM 8552 N N . VAL C 3 15 ? 5.141 -19.909 123.187 1.00 33.22 15 VAL C N 1
ATOM 8553 C CA . VAL C 3 15 ? 4.314 -19.291 122.159 1.00 40.20 15 VAL C CA 1
ATOM 8554 C C . VAL C 3 15 ? 3.946 -20.338 121.116 1.00 45.19 15 VAL C C 1
ATOM 8555 O O . VAL C 3 15 ? 4.719 -21.257 120.823 1.00 41.61 15 VAL C O 1
ATOM 8559 N N . GLN C 3 16 ? 2.752 -20.188 120.551 1.00 39.94 16 GLN C N 1
ATOM 8560 C CA . GLN C 3 16 ? 2.220 -21.108 119.555 1.00 44.21 16 GLN C CA 1
ATOM 8561 C C . GLN C 3 16 ? 2.170 -20.413 118.203 1.00 41.20 16 GLN C C 1
ATOM 8562 O O . GLN C 3 16 ? 1.616 -19.314 118.087 1.00 47.03 16 GLN C O 1
ATOM 8568 N N . GLY C 3 17 ? 2.735 -21.056 117.182 1.00 38.64 17 GLY C N 1
ATOM 8569 C CA . GLY C 3 17 ? 2.678 -20.567 115.826 1.00 46.65 17 GLY C CA 1
ATOM 8570 C C . GLY C 3 17 ? 1.801 -21.422 114.927 1.00 50.68 17 GLY C C 1
ATOM 8571 O O . GLY C 3 17 ? 1.093 -22.330 115.370 1.00 53.00 17 GLY C O 1
ATOM 8572 N N . THR C 3 18 ? 1.852 -21.107 113.633 1.00 50.50 18 THR C N 1
ATOM 8573 C CA . THR C 3 18 ? 1.051 -21.797 112.631 1.00 53.51 18 THR C CA 1
ATOM 8574 C C . THR C 3 18 ? 1.877 -22.045 111.384 1.00 53.74 18 THR C C 1
ATOM 8575 O O . THR C 3 18 ? 2.762 -21.259 111.041 1.00 49.99 18 THR C O 1
ATOM 8579 N N . ALA C 3 19 ? 1.545 -23.128 110.690 1.00 50.46 19 ALA C N 1
ATOM 8580 C CA . ALA C 3 19 ? 2.080 -23.361 109.361 1.00 50.26 19 ALA C CA 1
ATOM 8581 C C . ALA C 3 19 ? 1.312 -22.528 108.342 1.00 52.84 19 ALA C C 1
ATOM 8582 O O . ALA C 3 19 ? 0.125 -22.234 108.515 1.00 60.82 19 ALA C O 1
ATOM 8584 N N . ARG C 3 20 ? 2.008 -22.137 107.277 1.00 52.74 20 ARG C N 1
ATOM 8585 C CA . ARG C 3 20 ? 1.430 -21.311 106.229 1.00 52.67 20 ARG C CA 1
ATOM 8586 C C . ARG C 3 20 ? 2.033 -21.730 104.898 1.00 51.32 20 ARG C C 1
ATOM 8587 O O . ARG C 3 20 ? 3.069 -22.397 104.845 1.00 54.96 20 ARG C O 1
ATOM 8595 N N . THR C 3 21 ? 1.362 -21.342 103.818 1.00 55.36 21 THR C N 1
ATOM 8596 C CA . THR C 3 21 ? 1.847 -21.576 102.465 1.00 54.68 21 THR C CA 1
ATOM 8597 C C . THR C 3 21 ? 1.885 -20.245 101.733 1.00 54.68 21 THR C C 1
ATOM 8598 O O . THR C 3 21 ? 0.917 -19.480 101.776 1.00 58.92 21 THR C O 1
ATOM 8602 N N . SER C 3 22 ? 3.001 -19.975 101.067 1.00 61.10 22 SER C N 1
ATOM 8603 C CA . SER C 3 22 ? 3.234 -18.671 100.468 1.00 60.87 22 SER C CA 1
ATOM 8604 C C . SER C 3 22 ? 2.388 -18.492 99.204 1.00 67.75 22 SER C C 1
ATOM 8605 O O . SER C 3 22 ? 1.594 -19.355 98.815 1.00 64.08 22 SER C O 1
ATOM 8608 N N . LEU C 3 23 ? 2.565 -17.332 98.562 1.00 70.71 23 LEU C N 1
ATOM 8609 C CA . LEU C 3 23 ? 1.883 -17.053 97.301 1.00 68.00 23 LEU C CA 1
ATOM 8610 C C . LEU C 3 23 ? 2.412 -17.929 96.174 1.00 68.42 23 LEU C C 1
ATOM 8611 O O . LEU C 3 23 ? 1.699 -18.178 95.196 1.00 73.50 23 LEU C O 1
ATOM 8616 N N . TYR C 3 24 ? 3.654 -18.396 96.287 1.00 64.45 24 TYR C N 1
ATOM 8617 C CA . TYR C 3 24 ? 4.266 -19.254 95.284 1.00 63.16 24 TYR C CA 1
ATOM 8618 C C . TYR C 3 24 ? 4.252 -20.721 95.701 1.00 65.74 24 TYR C C 1
ATOM 8619 O O . TYR C 3 24 ? 5.041 -21.517 95.180 1.00 67.32 24 TYR C O 1
ATOM 8628 N N . GLY C 3 25 ? 3.388 -21.085 96.646 1.00 64.27 25 GLY C N 1
ATOM 8629 C CA . GLY C 3 25 ? 3.225 -22.473 97.024 1.00 64.23 25 GLY C CA 1
ATOM 8630 C C . GLY C 3 25 ? 4.344 -23.068 97.847 1.00 67.63 25 GLY C C 1
ATOM 8631 O O . GLY C 3 25 ? 4.629 -24.261 97.713 1.00 64.25 25 GLY C O 1
ATOM 8632 N N . THR C 3 26 ? 4.987 -22.275 98.702 1.00 63.80 26 THR C N 1
ATOM 8633 C CA . THR C 3 26 ? 6.047 -22.754 99.579 1.00 55.82 26 THR C CA 1
ATOM 8634 C C . THR C 3 26 ? 5.560 -22.701 101.020 1.00 57.96 26 THR C C 1
ATOM 8635 O O . THR C 3 26 ? 4.988 -21.691 101.446 1.00 58.36 26 THR C O 1
ATOM 8639 N N . GLY C 3 27 ? 5.783 -23.784 101.766 1.00 56.17 27 GLY C N 1
ATOM 8640 C CA . GLY C 3 27 ? 5.386 -23.811 103.162 1.00 51.45 27 GLY C CA 1
ATOM 8641 C C . GLY C 3 27 ? 6.388 -23.112 104.067 1.00 51.92 27 GLY C C 1
ATOM 8642 O O . GLY C 3 27 ? 7.584 -23.051 103.787 1.00 52.73 27 GLY C O 1
ATOM 8643 N N . TYR C 3 28 ? 5.877 -22.580 105.176 1.00 50.63 28 TYR C N 1
ATOM 8644 C CA . TYR C 3 28 ? 6.699 -21.848 106.130 1.00 45.89 28 TYR C CA 1
ATOM 8645 C C . TYR C 3 28 ? 5.931 -21.706 107.437 1.00 52.32 28 TYR C C 1
ATOM 8646 O O . TYR C 3 28 ? 4.736 -21.999 107.518 1.00 56.24 28 TYR C O 1
ATOM 8655 N N . VAL C 3 29 ? 6.641 -21.242 108.463 1.00 45.22 29 VAL C N 1
ATOM 8656 C CA . VAL C 3 29 ? 6.122 -21.123 109.819 1.00 44.42 29 VAL C CA 1
ATOM 8657 C C . VAL C 3 29 ? 6.019 -19.641 110.173 1.00 49.12 29 VAL C C 1
ATOM 8658 O O . VAL C 3 29 ? 6.804 -18.817 109.692 1.00 48.42 29 VAL C O 1
ATOM 8662 N N . SER C 3 30 ? 5.036 -19.297 111.009 1.00 44.94 30 SER C N 1
ATOM 8663 C CA . SER C 3 30 ? 4.833 -17.912 111.408 1.00 41.20 30 SER C CA 1
ATOM 8664 C C . SER C 3 30 ? 4.507 -17.828 112.891 1.00 48.11 30 SER C C 1
ATOM 8665 O O . SER C 3 30 ? 3.787 -18.674 113.428 1.00 49.55 30 SER C O 1
ATOM 8668 N N . PHE C 3 31 ? 5.048 -16.801 113.545 1.00 42.15 31 PHE C N 1
ATOM 8669 C CA . PHE C 3 31 ? 4.711 -16.439 114.916 1.00 37.24 31 PHE C CA 1
ATOM 8670 C C . PHE C 3 31 ? 4.412 -14.950 114.910 1.00 43.47 31 PHE C C 1
ATOM 8671 O O . PHE C 3 31 ? 5.255 -14.161 114.473 1.00 39.77 31 PHE C O 1
ATOM 8679 N N . GLN C 3 32 ? 3.227 -14.559 115.386 1.00 38.13 32 GLN C N 1
ATOM 8680 C CA . GLN C 3 32 ? 2.811 -13.163 115.311 1.00 38.71 32 GLN C CA 1
ATOM 8681 C C . GLN C 3 32 ? 2.271 -12.686 116.648 1.00 40.54 32 GLN C C 1
ATOM 8682 O O . GLN C 3 32 ? 1.552 -13.414 117.337 1.00 44.23 32 GLN C O 1
ATOM 8688 N N . GLY C 3 33 ? 2.620 -11.456 117.011 1.00 36.87 33 GLY C N 1
ATOM 8689 C CA . GLY C 3 33 ? 2.106 -10.877 118.232 1.00 40.65 33 GLY C CA 1
ATOM 8690 C C . GLY C 3 33 ? 2.808 -11.288 119.504 1.00 45.66 33 GLY C C 1
ATOM 8691 O O . GLY C 3 33 ? 2.183 -11.287 120.574 1.00 40.12 33 GLY C O 1
ATOM 8692 N N . ILE C 3 34 ? 4.093 -11.632 119.430 1.00 42.00 34 ILE C N 1
ATOM 8693 C CA . ILE C 3 34 ? 4.884 -11.938 120.620 1.00 34.27 34 ILE C CA 1
ATOM 8694 C C . ILE C 3 34 ? 5.209 -10.639 121.346 1.00 40.01 34 ILE C C 1
ATOM 8695 O O . ILE C 3 34 ? 5.872 -9.767 120.770 1.00 37.09 34 ILE C O 1
ATOM 8700 N N . PRO C 3 35 ? 4.810 -10.475 122.605 1.00 40.68 35 PRO C N 1
ATOM 8701 C CA . PRO C 3 35 ? 5.144 -9.239 123.328 1.00 43.87 35 PRO C CA 1
ATOM 8702 C C . PRO C 3 35 ? 6.619 -9.185 123.706 1.00 46.10 35 PRO C C 1
ATOM 8703 O O . PRO C 3 35 ? 7.183 -10.159 124.210 1.00 39.07 35 PRO C O 1
ATOM 8707 N N . TYR C 3 36 ? 7.241 -8.029 123.461 1.00 36.49 36 TYR C N 1
ATOM 8708 C CA . TYR C 3 36 ? 8.609 -7.769 123.893 1.00 37.28 36 TYR C CA 1
ATOM 8709 C C . TYR C 3 36 ? 8.700 -6.665 124.936 1.00 37.73 36 TYR C C 1
ATOM 8710 O O . TYR C 3 36 ? 9.802 -6.351 125.402 1.00 34.17 36 TYR C O 1
ATOM 8719 N N . ALA C 3 37 ? 7.579 -6.061 125.313 1.00 45.53 37 ALA C N 1
ATOM 8720 C CA . ALA C 3 37 ? 7.581 -5.047 126.352 1.00 37.44 37 ALA C CA 1
ATOM 8721 C C . ALA C 3 37 ? 6.257 -5.098 127.098 1.00 39.89 37 ALA C C 1
ATOM 8722 O O . ALA C 3 37 ? 5.234 -5.501 126.543 1.00 35.79 37 ALA C O 1
ATOM 8724 N N . LYS C 3 38 ? 6.297 -4.689 128.360 1.00 40.05 38 LYS C N 1
ATOM 8725 C CA . LYS C 3 38 ? 5.074 -4.531 129.132 1.00 44.81 38 LYS C CA 1
ATOM 8726 C C . LYS C 3 38 ? 4.182 -3.483 128.466 1.00 46.08 38 LYS C C 1
ATOM 8727 O O . LYS C 3 38 ? 4.684 -2.448 128.004 1.00 39.68 38 LYS C O 1
ATOM 8733 N N . PRO C 3 39 ? 2.872 -3.726 128.371 1.00 50.57 39 PRO C N 1
ATOM 8734 C CA . PRO C 3 39 ? 1.966 -2.770 127.702 1.00 50.32 39 PRO C CA 1
ATOM 8735 C C . PRO C 3 39 ? 2.118 -1.367 128.261 1.00 46.99 39 PRO C C 1
ATOM 8736 O O . PRO C 3 39 ? 2.005 -1.155 129.479 1.00 52.37 39 PRO C O 1
ATOM 8740 N N . PRO C 3 40 ? 2.400 -0.371 127.399 1.00 51.59 40 PRO C N 1
ATOM 8741 C CA . PRO C 3 40 ? 2.584 1.014 127.874 1.00 48.77 40 PRO C CA 1
ATOM 8742 C C . PRO C 3 40 ? 1.248 1.744 128.006 1.00 54.76 40 PRO C C 1
ATOM 8743 O O . PRO C 3 40 ? 0.850 2.565 127.180 1.00 52.88 40 PRO C O 1
ATOM 8747 N N . VAL C 3 41 ? 0.515 1.421 129.073 1.00 56.48 41 VAL C N 1
ATOM 8748 C CA . VAL C 3 41 ? -0.799 2.005 129.317 1.00 57.55 41 VAL C CA 1
ATOM 8749 C C . VAL C 3 41 ? -0.811 2.667 130.689 1.00 57.56 41 VAL C C 1
ATOM 8750 O O . VAL C 3 41 ? 0.046 2.413 131.539 1.00 55.39 41 VAL C O 1
ATOM 8754 N N . GLY C 3 42 ? -1.793 3.546 130.884 1.00 59.13 42 GLY C N 1
ATOM 8755 C CA . GLY C 3 42 ? -1.968 4.192 132.177 1.00 49.97 42 GLY C CA 1
ATOM 8756 C C . GLY C 3 42 ? -0.835 5.149 132.490 1.00 54.39 42 GLY C C 1
ATOM 8757 O O . GLY C 3 42 ? -0.418 5.953 131.650 1.00 49.58 42 GLY C O 1
ATOM 8758 N N . GLU C 3 43 ? -0.328 5.070 133.723 1.00 44.26 43 GLU C N 1
ATOM 8759 C CA . GLU C 3 43 ? 0.820 5.879 134.115 1.00 55.94 43 GLU C CA 1
ATOM 8760 C C . GLU C 3 43 ? 2.069 5.565 133.299 1.00 55.74 43 GLU C C 1
ATOM 8761 O O . GLU C 3 43 ? 3.038 6.331 133.363 1.00 53.34 43 GLU C O 1
ATOM 8767 N N . LEU C 3 44 ? 2.066 4.472 132.533 1.00 55.02 44 LEU C N 1
ATOM 8768 C CA . LEU C 3 44 ? 3.208 4.072 131.721 1.00 54.93 44 LEU C CA 1
ATOM 8769 C C . LEU C 3 44 ? 3.169 4.645 130.307 1.00 51.60 44 LEU C C 1
ATOM 8770 O O . LEU C 3 44 ? 4.150 4.502 129.569 1.00 44.54 44 LEU C O 1
ATOM 8775 N N . ARG C 3 45 ? 2.070 5.283 129.909 1.00 53.40 45 ARG C N 1
ATOM 8776 C CA . ARG C 3 45 ? 2.031 5.929 128.605 1.00 48.27 45 ARG C CA 1
ATOM 8777 C C . ARG C 3 45 ? 3.096 7.017 128.534 1.00 45.01 45 ARG C C 1
ATOM 8778 O O . ARG C 3 45 ? 3.278 7.784 129.486 1.00 41.33 45 ARG C O 1
ATOM 8786 N N . PHE C 3 46 ? 3.832 7.045 127.420 1.00 39.51 46 PHE C N 1
ATOM 8787 C CA . PHE C 3 46 ? 4.894 7.993 127.084 1.00 39.43 46 PHE C CA 1
ATOM 8788 C C . PHE C 3 46 ? 6.206 7.617 127.770 1.00 37.52 46 PHE C C 1
ATOM 8789 O O . PHE C 3 46 ? 7.207 8.321 127.578 1.00 39.80 46 PHE C O 1
ATOM 8797 N N . LYS C 3 47 ? 6.243 6.553 128.561 1.00 32.66 47 LYS C N 1
ATOM 8798 C CA . LYS C 3 47 ? 7.487 6.152 129.204 1.00 43.61 47 LYS C CA 1
ATOM 8799 C C . LYS C 3 47 ? 8.270 5.225 128.282 1.00 35.79 47 LYS C C 1
ATOM 8800 O O . LYS C 3 47 ? 7.700 4.547 127.427 1.00 32.63 47 LYS C O 1
ATOM 8806 N N . ASP C 3 48 ? 9.591 5.207 128.463 1.00 39.13 48 ASP C N 1
ATOM 8807 C CA . ASP C 3 48 ? 10.412 4.178 127.835 1.00 33.47 48 ASP C CA 1
ATOM 8808 C C . ASP C 3 48 ? 9.929 2.783 128.234 1.00 38.41 48 ASP C C 1
ATOM 8809 O O . ASP C 3 48 ? 9.467 2.576 129.363 1.00 39.42 48 ASP C O 1
ATOM 8814 N N . PRO C 3 49 ? 10.020 1.812 127.324 1.00 37.42 49 PRO C N 1
ATOM 8815 C CA . PRO C 3 49 ? 9.493 0.470 127.608 1.00 32.54 49 PRO C CA 1
ATOM 8816 C C . PRO C 3 49 ? 10.336 -0.297 128.618 1.00 39.88 49 PRO C C 1
ATOM 8817 O O . PRO C 3 49 ? 11.528 -0.038 128.808 1.00 41.25 49 PRO C O 1
ATOM 8821 N N . THR C 3 50 ? 9.684 -1.262 129.268 1.00 42.52 50 THR C N 1
ATOM 8822 C CA . THR C 3 50 ? 10.284 -2.263 130.134 1.00 40.33 50 THR C CA 1
ATOM 8823 C C . THR C 3 50 ? 9.914 -3.648 129.615 1.00 39.87 50 THR C C 1
ATOM 8824 O O . THR C 3 50 ? 8.931 -3.800 128.878 1.00 35.74 50 THR C O 1
ATOM 8828 N N . PRO C 3 51 ? 10.668 -4.686 129.989 1.00 39.62 51 PRO C N 1
ATOM 8829 C CA . PRO C 3 51 ? 10.353 -6.027 129.489 1.00 44.95 51 PRO C CA 1
ATOM 8830 C C . PRO C 3 51 ? 9.019 -6.500 130.024 1.00 43.77 51 PRO C C 1
ATOM 8831 O O . PRO C 3 51 ? 8.597 -6.103 131.126 1.00 41.40 51 PRO C O 1
ATOM 8835 N N . PRO C 3 52 ? 8.308 -7.353 129.285 1.00 42.23 52 PRO C N 1
ATOM 8836 C CA . PRO C 3 52 ? 6.990 -7.801 129.739 1.00 47.50 52 PRO C CA 1
ATOM 8837 C C . PRO C 3 52 ? 7.127 -8.777 130.897 1.00 48.61 52 PRO C C 1
ATOM 8838 O O . PRO C 3 52 ? 8.211 -9.270 131.218 1.00 48.62 52 PRO C O 1
ATOM 8842 N N . GLU C 3 53 ? 6.001 -9.042 131.549 1.00 51.82 53 GLU C N 1
ATOM 8843 C CA . GLU C 3 53 ? 6.005 -10.045 132.602 1.00 50.19 53 GLU C CA 1
ATOM 8844 C C . GLU C 3 53 ? 6.031 -11.437 131.982 1.00 47.44 53 GLU C C 1
ATOM 8845 O O . GLU C 3 53 ? 5.536 -11.653 130.875 1.00 46.15 53 GLU C O 1
ATOM 8851 N N . ASN C 3 54 ? 6.627 -12.382 132.701 1.00 50.02 54 ASN C N 1
ATOM 8852 C CA . ASN C 3 54 ? 6.660 -13.756 132.226 1.00 47.58 54 ASN C CA 1
ATOM 8853 C C . ASN C 3 54 ? 5.252 -14.341 132.165 1.00 49.63 54 ASN C C 1
ATOM 8854 O O . ASN C 3 54 ? 4.323 -13.873 132.830 1.00 49.26 54 ASN C O 1
ATOM 8859 N N . TRP C 3 55 ? 5.103 -15.382 131.352 1.00 53.45 55 TRP C N 1
ATOM 8860 C CA . TRP C 3 55 ? 3.843 -16.100 131.235 1.00 56.81 55 TRP C CA 1
ATOM 8861 C C . TRP C 3 55 ? 4.132 -17.594 131.161 1.00 55.89 55 TRP C C 1
ATOM 8862 O O . TRP C 3 55 ? 5.181 -18.016 130.670 1.00 54.74 55 TRP C O 1
ATOM 8873 N N . THR C 3 56 ? 3.189 -18.391 131.662 1.00 61.07 56 THR C N 1
ATOM 8874 C CA . THR C 3 56 ? 3.333 -19.842 131.703 1.00 54.29 56 THR C CA 1
ATOM 8875 C C . THR C 3 56 ? 2.431 -20.576 130.727 1.00 50.77 56 THR C C 1
ATOM 8876 O O . THR C 3 56 ? 2.805 -21.645 130.246 1.00 57.05 56 THR C O 1
ATOM 8880 N N . GLN C 3 57 ? 1.264 -20.030 130.420 1.00 52.07 57 GLN C N 1
ATOM 8881 C CA . GLN C 3 57 ? 0.353 -20.644 129.467 1.00 50.07 57 GLN C CA 1
ATOM 8882 C C . GLN C 3 57 ? 0.841 -20.425 128.042 1.00 50.95 57 GLN C C 1
ATOM 8883 O O . GLN C 3 57 ? 1.503 -19.431 127.734 1.00 50.87 57 GLN C O 1
ATOM 8889 N N . VAL C 3 58 ? 0.483 -21.353 127.159 1.00 46.20 58 VAL C N 1
ATOM 8890 C CA . VAL C 3 58 ? 0.926 -21.269 125.771 1.00 49.35 58 VAL C CA 1
ATOM 8891 C C . VAL C 3 58 ? 0.274 -20.040 125.142 1.00 57.00 58 VAL C C 1
ATOM 8892 O O . VAL C 3 58 ? -0.927 -20.039 124.850 1.00 52.41 58 VAL C O 1
ATOM 8896 N N . LEU C 3 59 ? 1.068 -18.989 124.942 1.00 49.03 59 LEU C N 1
ATOM 8897 C CA . LEU C 3 59 ? 0.559 -17.757 124.357 1.00 45.70 59 LEU C CA 1
ATOM 8898 C C . LEU C 3 59 ? 0.191 -17.963 122.896 1.00 43.22 59 LEU C C 1
ATOM 8899 O O . LEU C 3 59 ? 1.009 -18.424 122.092 1.00 46.97 59 LEU C O 1
ATOM 8904 N N . ASP C 3 60 ? -1.041 -17.600 122.549 1.00 43.94 60 ASP C N 1
ATOM 8905 C CA . ASP C 3 60 ? -1.524 -17.763 121.184 1.00 44.36 60 ASP C CA 1
ATOM 8906 C C . ASP C 3 60 ? -0.875 -16.709 120.297 1.00 49.84 60 ASP C C 1
ATOM 8907 O O . ASP C 3 60 ? -1.149 -15.515 120.447 1.00 48.07 60 ASP C O 1
ATOM 8912 N N . CYS C 3 61 ? -0.014 -17.141 119.377 1.00 49.57 61 CYS C N 1
ATOM 8913 C CA . CYS C 3 61 ? 0.601 -16.263 118.388 1.00 46.15 61 CYS C CA 1
ATOM 8914 C C . CYS C 3 61 ? 0.239 -16.729 116.982 1.00 45.67 61 CYS C C 1
ATOM 8915 O O . CYS C 3 61 ? 1.070 -16.746 116.072 1.00 44.50 61 CYS C O 1
ATOM 8918 N N . THR C 3 62 ? -1.033 -17.100 116.792 1.00 45.88 62 THR C N 1
ATOM 8919 C CA . THR C 3 62 ? -1.510 -17.650 115.527 1.00 49.92 62 THR C CA 1
ATOM 8920 C C . THR C 3 62 ? -1.974 -16.600 114.527 1.00 50.61 62 THR C C 1
ATOM 8921 O O . THR C 3 62 ? -1.999 -16.880 113.321 1.00 48.15 62 THR C O 1
ATOM 8925 N N . GLU C 3 63 ? -2.363 -15.415 114.980 1.00 48.19 63 GLU C N 1
ATOM 8926 C CA . GLU C 3 63 ? -2.939 -14.434 114.079 1.00 56.74 63 GLU C CA 1
ATOM 8927 C C . GLU C 3 63 ? -2.246 -13.093 114.257 1.00 53.62 63 GLU C C 1
ATOM 8928 O O . GLU C 3 63 ? -1.575 -12.836 115.263 1.00 48.81 63 GLU C O 1
ATOM 8934 N N . GLN C 3 64 ? -2.449 -12.235 113.265 1.00 52.57 64 GLN C N 1
ATOM 8935 C CA . GLN C 3 64 ? -1.818 -10.927 113.231 1.00 52.30 64 GLN C CA 1
ATOM 8936 C C . GLN C 3 64 ? -2.336 -10.042 114.358 1.00 57.52 64 GLN C C 1
ATOM 8937 O O . GLN C 3 64 ? -3.543 -9.965 114.601 1.00 58.06 64 GLN C O 1
ATOM 8943 N N . CYS C 3 65 ? -1.423 -9.374 115.051 1.00 50.98 65 CYS C N 1
ATOM 8944 C CA . CYS C 3 65 ? -1.833 -8.474 116.113 1.00 55.22 65 CYS C CA 1
ATOM 8945 C C . CYS C 3 65 ? -2.207 -7.108 115.536 1.00 52.64 65 CYS C C 1
ATOM 8946 O O . CYS C 3 65 ? -2.000 -6.819 114.352 1.00 57.24 65 CYS C O 1
ATOM 8949 N N . ASP C 3 66 ? -2.768 -6.258 116.403 1.00 52.89 66 ASP C N 1
ATOM 8950 C CA . ASP C 3 66 ? -3.158 -4.903 116.027 1.00 57.96 66 ASP C CA 1
ATOM 8951 C C . ASP C 3 66 ? -1.941 -3.976 116.042 1.00 57.05 66 ASP C C 1
ATOM 8952 O O . ASP C 3 66 ? -1.071 -4.102 116.912 1.00 51.13 66 ASP C O 1
ATOM 8957 N N . PRO C 3 67 ? -1.868 -3.021 115.105 1.00 54.64 67 PRO C N 1
ATOM 8958 C CA . PRO C 3 67 ? -0.738 -2.079 115.092 1.00 43.90 67 PRO C CA 1
ATOM 8959 C C . PRO C 3 67 ? -0.779 -1.082 116.238 1.00 48.00 67 PRO C C 1
ATOM 8960 O O . PRO C 3 67 ? -1.731 -1.064 117.027 1.00 47.70 67 PRO C O 1
ATOM 8964 N N . CYS C 3 68 ? 0.257 -0.254 116.350 1.00 42.09 68 CYS C N 1
ATOM 8965 C CA . CYS C 3 68 ? 0.235 0.829 117.317 1.00 41.20 68 CYS C CA 1
ATOM 8966 C C . CYS C 3 68 ? -0.782 1.889 116.878 1.00 44.08 68 CYS C C 1
ATOM 8967 O O . CYS C 3 68 ? -1.204 1.934 115.715 1.00 38.45 68 CYS C O 1
ATOM 8970 N N . PHE C 3 69 ? -1.201 2.733 117.830 1.00 37.97 69 PHE C N 1
ATOM 8971 C CA . PHE C 3 69 ? -2.180 3.771 117.505 1.00 40.65 69 PHE C CA 1
ATOM 8972 C C . PHE C 3 69 ? -1.653 4.694 116.415 1.00 44.03 69 PHE C C 1
ATOM 8973 O O . PHE C 3 69 ? -0.597 5.321 116.567 1.00 39.36 69 PHE C O 1
ATOM 8981 N N . HIS C 3 70 ? -2.397 4.777 115.317 1.00 45.62 70 HIS C N 1
ATOM 8982 C CA . HIS C 3 70 ? -2.074 5.718 114.259 1.00 45.11 70 HIS C CA 1
ATOM 8983 C C . HIS C 3 70 ? -3.328 5.976 113.439 1.00 54.06 70 HIS C C 1
ATOM 8984 O O . HIS C 3 70 ? -4.274 5.183 113.448 1.00 47.03 70 HIS C O 1
ATOM 8991 N N . PHE C 3 71 ? -3.322 7.110 112.744 1.00 54.02 71 PHE C N 1
ATOM 8992 C CA . PHE C 3 71 ? -4.370 7.443 111.784 1.00 58.36 71 PHE C CA 1
ATOM 8993 C C . PHE C 3 71 ? -4.026 6.783 110.454 1.00 56.73 71 PHE C C 1
ATOM 8994 O O . PHE C 3 71 ? -3.085 7.199 109.772 1.00 59.15 71 PHE C O 1
ATOM 9002 N N . ASP C 3 72 ? -4.769 5.747 110.084 1.00 60.60 72 ASP C N 1
ATOM 9003 C CA . ASP C 3 72 ? -4.533 5.089 108.806 1.00 67.95 72 ASP C CA 1
ATOM 9004 C C . ASP C 3 72 ? -5.124 5.980 107.717 1.00 71.99 72 ASP C C 1
ATOM 9005 O O . ASP C 3 72 ? -6.308 6.333 107.772 1.00 73.51 72 ASP C O 1
ATOM 9010 N N . ARG C 3 73 ? -4.295 6.357 106.739 1.00 75.87 73 ARG C N 1
ATOM 9011 C CA . ARG C 3 73 ? -4.745 7.262 105.684 1.00 79.10 73 ARG C CA 1
ATOM 9012 C C . ARG C 3 73 ? -5.666 6.576 104.675 1.00 80.11 73 ARG C C 1
ATOM 9013 O O . ARG C 3 73 ? -6.546 7.232 104.104 1.00 83.35 73 ARG C O 1
ATOM 9015 N N . ARG C 3 74 ? -5.481 5.275 104.439 1.00 78.84 74 ARG C N 1
ATOM 9016 C CA . ARG C 3 74 ? -6.318 4.510 103.518 1.00 80.66 74 ARG C CA 1
ATOM 9017 C C . ARG C 3 74 ? -7.786 4.536 103.933 1.00 76.07 74 ARG C C 1
ATOM 9018 O O . ARG C 3 74 ? -8.621 5.157 103.265 1.00 76.10 74 ARG C O 1
ATOM 9026 N N . VAL C 3 75 ? -8.104 3.865 105.043 1.00 78.18 75 VAL C N 1
ATOM 9027 C CA . VAL C 3 75 ? -9.481 3.767 105.515 1.00 75.15 75 VAL C CA 1
ATOM 9028 C C . VAL C 3 75 ? -10.005 5.106 106.018 1.00 76.97 75 VAL C C 1
ATOM 9029 O O . VAL C 3 75 ? -11.223 5.325 106.035 1.00 75.77 75 VAL C O 1
ATOM 9033 N N . ASN C 3 76 ? -9.113 6.021 106.403 1.00 76.74 76 ASN C N 1
ATOM 9034 C CA . ASN C 3 76 ? -9.478 7.247 107.113 1.00 79.00 76 ASN C CA 1
ATOM 9035 C C . ASN C 3 76 ? -10.156 6.905 108.444 1.00 76.49 76 ASN C C 1
ATOM 9036 O O . ASN C 3 76 ? -11.284 7.313 108.732 1.00 74.23 76 ASN C O 1
ATOM 9041 N N . LYS C 3 77 ? -9.430 6.137 109.260 1.00 70.65 77 LYS C N 1
ATOM 9042 C CA . LYS C 3 77 ? -9.926 5.680 110.551 1.00 62.74 77 LYS C CA 1
ATOM 9043 C C . LYS C 3 77 ? -8.757 5.459 111.501 1.00 58.27 77 LYS C C 1
ATOM 9044 O O . LYS C 3 77 ? -7.819 4.727 111.171 1.00 57.10 77 LYS C O 1
ATOM 9050 N N . ILE C 3 78 ? -8.818 6.099 112.670 1.00 56.81 78 ILE C N 1
ATOM 9051 C CA . ILE C 3 78 ? -7.848 5.845 113.732 1.00 49.80 78 ILE C CA 1
ATOM 9052 C C . ILE C 3 78 ? -7.925 4.372 114.117 1.00 54.14 78 ILE C C 1
ATOM 9053 O O . ILE C 3 78 ? -8.998 3.860 114.461 1.00 56.02 78 ILE C O 1
ATOM 9058 N N . VAL C 3 79 ? -6.786 3.678 114.050 1.00 53.18 79 VAL C N 1
ATOM 9059 C CA A VAL C 3 79 ? -6.712 2.244 114.299 0.48 53.64 79 VAL C CA 1
ATOM 9060 C CA B VAL C 3 79 ? -6.714 2.245 114.300 0.52 53.64 79 VAL C CA 1
ATOM 9061 C C . VAL C 3 79 ? -5.611 1.975 115.321 1.00 55.44 79 VAL C C 1
ATOM 9062 O O . VAL C 3 79 ? -4.889 2.880 115.748 1.00 47.83 79 VAL C O 1
ATOM 9069 N N . GLY C 3 80 ? -5.502 0.709 115.723 1.00 55.39 80 GLY C N 1
ATOM 9070 C CA . GLY C 3 80 ? -4.432 0.265 116.596 1.00 51.98 80 GLY C CA 1
ATOM 9071 C C . GLY C 3 80 ? -4.850 0.169 118.050 1.00 52.05 80 GLY C C 1
ATOM 9072 O O . GLY C 3 80 ? -5.970 0.505 118.444 1.00 47.31 80 GLY C O 1
ATOM 9073 N N . SER C 3 81 ? -3.900 -0.298 118.862 1.00 44.50 81 SER C N 1
ATOM 9074 C CA . SER C 3 81 ? -4.111 -0.473 120.289 1.00 36.18 81 SER C CA 1
ATOM 9075 C C . SER C 3 81 ? -2.869 -0.007 121.038 1.00 46.67 81 SER C C 1
ATOM 9076 O O . SER C 3 81 ? -1.758 -0.034 120.507 1.00 45.26 81 SER C O 1
ATOM 9079 N N . GLU C 3 82 ? -3.075 0.462 122.270 1.00 42.18 82 GLU C N 1
ATOM 9080 C CA . GLU C 3 82 ? -1.959 0.870 123.115 1.00 48.35 82 GLU C CA 1
ATOM 9081 C C . GLU C 3 82 ? -1.133 -0.330 123.570 1.00 49.10 82 GLU C C 1
ATOM 9082 O O . GLU C 3 82 ? 0.038 -0.171 123.940 1.00 43.49 82 GLU C O 1
ATOM 9088 N N . ASP C 3 83 ? -1.727 -1.526 123.552 1.00 51.86 83 ASP C N 1
ATOM 9089 C CA . ASP C 3 83 ? -1.031 -2.768 123.875 1.00 51.85 83 ASP C CA 1
ATOM 9090 C C . ASP C 3 83 ? -0.676 -3.445 122.552 1.00 49.93 83 ASP C C 1
ATOM 9091 O O . ASP C 3 83 ? -1.385 -4.316 122.043 1.00 51.55 83 ASP C O 1
ATOM 9096 N N . SER C 3 84 ? 0.445 -3.003 121.979 1.00 45.82 84 SER C N 1
ATOM 9097 C CA . SER C 3 84 ? 0.845 -3.484 120.663 1.00 48.89 84 SER C CA 1
ATOM 9098 C C . SER C 3 84 ? 2.361 -3.565 120.503 1.00 39.55 84 SER C C 1
ATOM 9099 O O . SER C 3 84 ? 2.828 -3.682 119.366 1.00 36.16 84 SER C O 1
ATOM 9102 N N . LEU C 3 85 ? 3.138 -3.491 121.586 1.00 38.53 85 LEU C N 1
ATOM 9103 C CA . LEU C 3 85 ? 4.594 -3.654 121.547 1.00 38.42 85 LEU C CA 1
ATOM 9104 C C . LEU C 3 85 ? 4.940 -5.143 121.418 1.00 38.03 85 LEU C C 1
ATOM 9105 O O . LEU C 3 85 ? 5.386 -5.802 122.358 1.00 38.53 85 LEU C O 1
ATOM 9110 N N . ARG C 3 86 ? 4.720 -5.665 120.209 1.00 30.58 86 ARG C N 1
ATOM 9111 C CA . ARG C 3 86 ? 4.890 -7.071 119.863 1.00 34.54 86 ARG C CA 1
ATOM 9112 C C . ARG C 3 86 ? 5.723 -7.183 118.588 1.00 38.60 86 ARG C C 1
ATOM 9113 O O . ARG C 3 86 ? 5.913 -6.199 117.862 1.00 33.91 86 ARG C O 1
ATOM 9121 N N . LEU C 3 87 ? 6.218 -8.396 118.319 1.00 36.69 87 LEU C N 1
ATOM 9122 C CA . LEU C 3 87 ? 7.011 -8.686 117.128 1.00 36.11 87 LEU C CA 1
ATOM 9123 C C . LEU C 3 87 ? 6.557 -9.996 116.487 1.00 35.99 87 LEU C C 1
ATOM 9124 O O . LEU C 3 87 ? 5.871 -10.817 117.104 1.00 34.48 87 LEU C O 1
ATOM 9129 N N . ASN C 3 88 ? 6.993 -10.208 115.247 1.00 32.65 88 ASN C N 1
ATOM 9130 C CA . ASN C 3 88 ? 6.622 -11.385 114.476 1.00 35.87 88 ASN C CA 1
ATOM 9131 C C . ASN C 3 88 ? 7.870 -12.079 113.943 1.00 35.58 88 ASN C C 1
ATOM 9132 O O . ASN C 3 88 ? 8.893 -11.437 113.691 1.00 38.63 88 ASN C O 1
ATOM 9137 N N . ILE C 3 89 ? 7.782 -13.400 113.768 1.00 31.67 89 ILE C N 1
ATOM 9138 C CA . ILE C 3 89 ? 8.891 -14.213 113.262 1.00 34.26 89 ILE C CA 1
ATOM 9139 C C . ILE C 3 89 ? 8.378 -15.145 112.167 1.00 42.38 89 ILE C C 1
ATOM 9140 O O . ILE C 3 89 ? 7.349 -15.809 112.344 1.00 38.15 89 ILE C O 1
ATOM 9145 N N . PHE C 3 90 ? 9.114 -15.221 111.054 1.00 37.30 90 PHE C N 1
ATOM 9146 C CA . PHE C 3 90 ? 8.780 -16.084 109.927 1.00 41.37 90 PHE C CA 1
ATOM 9147 C C . PHE C 3 90 ? 10.025 -16.814 109.442 1.00 38.66 90 PHE C C 1
ATOM 9148 O O . PHE C 3 90 ? 11.113 -16.237 109.411 1.00 44.64 90 PHE C O 1
ATOM 9156 N N . SER C 3 91 ? 9.857 -18.073 109.035 1.00 43.88 91 SER C N 1
ATOM 9157 C CA . SER C 3 91 ? 10.940 -18.843 108.428 1.00 41.01 91 SER C CA 1
ATOM 9158 C C . SER C 3 91 ? 10.360 -20.050 107.700 1.00 48.37 91 SER C C 1
ATOM 9159 O O . SER C 3 91 ? 9.259 -20.512 108.016 1.00 50.56 91 SER C O 1
ATOM 9162 N N . LYS C 3 92 ? 11.119 -20.551 106.715 1.00 48.52 92 LYS C N 1
ATOM 9163 C CA . LYS C 3 92 ? 10.729 -21.776 106.014 1.00 50.60 92 LYS C CA 1
ATOM 9164 C C . LYS C 3 92 ? 10.422 -22.885 107.008 1.00 57.68 92 LYS C C 1
ATOM 9165 O O . LYS C 3 92 ? 9.345 -23.493 106.978 1.00 54.52 92 LYS C O 1
ATOM 9171 N N . THR C 3 93 ? 11.361 -23.148 107.909 1.00 52.67 93 THR C N 1
ATOM 9172 C CA . THR C 3 93 ? 11.159 -24.091 108.992 1.00 53.89 93 THR C CA 1
ATOM 9173 C C . THR C 3 93 ? 11.909 -23.552 110.198 1.00 54.03 93 THR C C 1
ATOM 9174 O O . THR C 3 93 ? 12.983 -22.960 110.052 1.00 54.77 93 THR C O 1
ATOM 9178 N N . ILE C 3 94 ? 11.328 -23.730 111.382 1.00 53.16 94 ILE C N 1
ATOM 9179 C CA . ILE C 3 94 ? 11.987 -23.328 112.619 1.00 54.15 94 ILE C CA 1
ATOM 9180 C C . ILE C 3 94 ? 12.856 -24.482 113.115 1.00 57.91 94 ILE C C 1
ATOM 9181 O O . ILE C 3 94 ? 13.252 -24.518 114.286 1.00 57.33 94 ILE C O 1
ATOM 9186 N N . LYS C 3 95 ? 13.155 -25.436 112.224 1.00 56.48 95 LYS C N 1
ATOM 9187 C CA . LYS C 3 95 ? 14.035 -26.566 112.541 1.00 59.76 95 LYS C CA 1
ATOM 9188 C C . LYS C 3 95 ? 15.150 -26.705 111.503 1.00 63.44 95 LYS C C 1
ATOM 9189 O O . LYS C 3 95 ? 15.338 -27.775 110.924 1.00 62.72 95 LYS C O 1
ATOM 9195 N N . PRO C 3 96 ? 15.919 -25.644 111.246 1.00 61.56 96 PRO C N 1
ATOM 9196 C CA . PRO C 3 96 ? 16.954 -25.731 110.210 1.00 59.29 96 PRO C CA 1
ATOM 9197 C C . PRO C 3 96 ? 18.115 -26.610 110.652 1.00 61.03 96 PRO C C 1
ATOM 9198 O O . PRO C 3 96 ? 18.303 -26.898 111.836 1.00 62.86 96 PRO C O 1
ATOM 9202 N N . THR C 3 97 ? 18.910 -27.033 109.666 1.00 62.40 97 THR C N 1
ATOM 9203 C CA . THR C 3 97 ? 20.074 -27.864 109.963 1.00 62.24 97 THR C CA 1
ATOM 9204 C C . THR C 3 97 ? 21.066 -27.131 110.859 1.00 62.44 97 THR C C 1
ATOM 9205 O O . THR C 3 97 ? 21.616 -27.716 111.799 1.00 69.29 97 THR C O 1
ATOM 9209 N N . LYS C 3 98 ? 21.304 -25.857 110.586 1.00 57.62 98 LYS C N 1
ATOM 9210 C CA . LYS C 3 98 ? 22.165 -24.997 111.381 1.00 50.83 98 LYS C CA 1
ATOM 9211 C C . LYS C 3 98 ? 21.449 -23.677 111.608 1.00 47.86 98 LYS C C 1
ATOM 9212 O O . LYS C 3 98 ? 20.515 -23.339 110.872 1.00 47.06 98 LYS C O 1
ATOM 9218 N N . PRO C 3 99 ? 21.846 -22.913 112.630 1.00 41.84 99 PRO C N 1
ATOM 9219 C CA . PRO C 3 99 ? 21.217 -21.603 112.852 1.00 41.80 99 PRO C CA 1
ATOM 9220 C C . PRO C 3 99 ? 21.352 -20.695 111.635 1.00 37.93 99 PRO C C 1
ATOM 9221 O O . PRO C 3 99 ? 22.401 -20.633 110.989 1.00 33.91 99 PRO C O 1
ATOM 9225 N N . LEU C 3 100 ? 20.251 -19.951 111.337 1.00 38.18 100 LEU C N 1
ATOM 9226 C CA . LEU C 3 100 ? 20.104 -19.174 110.123 1.00 36.48 100 LEU C CA 1
ATOM 9227 C C . LEU C 3 100 ? 20.310 -17.684 110.389 1.00 37.56 100 LEU C C 1
ATOM 9228 O O . LEU C 3 100 ? 19.941 -17.183 111.459 1.00 32.49 100 LEU C O 1
ATOM 9233 N N . PRO C 3 101 ? 20.873 -16.956 109.416 1.00 32.94 101 PRO C N 1
ATOM 9234 C CA . PRO C 3 101 ? 20.975 -15.502 109.558 1.00 29.95 101 PRO C CA 1
ATOM 9235 C C . PRO C 3 101 ? 19.591 -14.905 109.746 1.00 28.89 101 PRO C C 1
ATOM 9236 O O . PRO C 3 101 ? 18.582 -15.439 109.276 1.00 33.52 101 PRO C O 1
ATOM 9240 N N . VAL C 3 102 ? 19.556 -13.787 110.453 1.00 26.92 102 VAL C N 1
ATOM 9241 C CA . VAL C 3 102 ? 18.319 -13.170 110.908 1.00 29.72 102 VAL C CA 1
ATOM 9242 C C . VAL C 3 102 ? 18.226 -11.783 110.305 1.00 27.22 102 VAL C C 1
ATOM 9243 O O . VAL C 3 102 ? 19.215 -11.052 110.237 1.00 29.70 102 VAL C O 1
ATOM 9247 N N . MET C 3 103 ? 17.030 -11.427 109.862 1.00 25.79 103 MET C N 1
ATOM 9248 C CA . MET C 3 103 ? 16.814 -10.210 109.102 1.00 30.83 103 MET C CA 1
ATOM 9249 C C . MET C 3 103 ? 15.678 -9.518 109.847 1.00 29.29 103 MET C C 1
ATOM 9250 O O . MET C 3 103 ? 14.572 -10.055 109.908 1.00 26.28 103 MET C O 1
ATOM 9255 N N . VAL C 3 104 ? 15.962 -8.385 110.492 1.00 27.57 104 VAL C N 1
ATOM 9256 C CA . VAL C 3 104 ? 14.977 -7.694 111.327 1.00 28.09 104 VAL C CA 1
ATOM 9257 C C . VAL C 3 104 ? 14.569 -6.403 110.625 1.00 26.30 104 VAL C C 1
ATOM 9258 O O . VAL C 3 104 ? 15.420 -5.547 110.348 1.00 21.56 104 VAL C O 1
ATOM 9262 N N . TYR C 3 105 ? 13.272 -6.258 110.347 1.00 25.73 105 TYR C N 1
ATOM 9263 C CA . TYR C 3 105 ? 12.754 -5.147 109.559 1.00 28.38 105 TYR C CA 1
ATOM 9264 C C . TYR C 3 105 ? 12.084 -4.095 110.438 1.00 24.44 105 TYR C C 1
ATOM 9265 O O . TYR C 3 105 ? 11.280 -4.418 111.317 1.00 26.94 105 TYR C O 1
ATOM 9274 N N . ILE C 3 106 ? 12.400 -2.832 110.171 1.00 25.75 106 ILE C N 1
ATOM 9275 C CA . ILE C 3 106 ? 11.762 -1.690 110.821 1.00 26.25 106 ILE C CA 1
ATOM 9276 C C . ILE C 3 106 ? 10.948 -0.949 109.762 1.00 28.91 106 ILE C C 1
ATOM 9277 O O . ILE C 3 106 ? 11.507 -0.451 108.773 1.00 24.97 106 ILE C O 1
ATOM 9282 N N . TYR C 3 107 ? 9.632 -0.864 109.968 1.00 31.14 107 TYR C N 1
ATOM 9283 C CA . TYR C 3 107 ? 8.815 -0.177 108.979 1.00 27.76 107 TYR C CA 1
ATOM 9284 C C . TYR C 3 107 ? 8.989 1.338 109.098 1.00 26.93 107 TYR C C 1
ATOM 9285 O O . TYR C 3 107 ? 9.412 1.871 110.135 1.00 26.76 107 TYR C O 1
ATOM 9294 N N . GLY C 3 108 ? 8.660 2.028 108.006 1.00 28.22 108 GLY C N 1
ATOM 9295 C CA . GLY C 3 108 ? 8.572 3.470 107.989 1.00 30.72 108 GLY C CA 1
ATOM 9296 C C . GLY C 3 108 ? 7.138 3.961 108.139 1.00 39.50 108 GLY C C 1
ATOM 9297 O O . GLY C 3 108 ? 6.231 3.224 108.533 1.00 40.05 108 GLY C O 1
ATOM 9298 N N . GLY C 3 109 ? 6.943 5.242 107.822 1.00 35.91 109 GLY C N 1
ATOM 9299 C CA . GLY C 3 109 ? 5.673 5.915 108.071 1.00 39.08 109 GLY C CA 1
ATOM 9300 C C . GLY C 3 109 ? 5.803 7.229 108.833 1.00 43.18 109 GLY C C 1
ATOM 9301 O O . GLY C 3 109 ? 4.911 7.602 109.608 1.00 38.20 109 GLY C O 1
ATOM 9302 N N . GLY C 3 110 ? 6.924 7.927 108.644 1.00 33.62 110 GLY C N 1
ATOM 9303 C CA . GLY C 3 110 ? 7.101 9.275 109.144 1.00 32.78 110 GLY C CA 1
ATOM 9304 C C . GLY C 3 110 ? 7.178 9.414 110.646 1.00 35.55 110 GLY C C 1
ATOM 9305 O O . GLY C 3 110 ? 7.059 10.534 111.156 1.00 36.31 110 GLY C O 1
ATOM 9306 N N . PHE C 3 111 ? 7.371 8.312 111.371 1.00 30.31 111 PHE C N 1
ATOM 9307 C CA . PHE C 3 111 ? 7.348 8.260 112.827 1.00 33.85 111 PHE C CA 1
ATOM 9308 C C . PHE C 3 111 ? 5.963 8.573 113.376 1.00 35.16 111 PHE C C 1
ATOM 9309 O O . PHE C 3 111 ? 5.815 8.794 114.587 1.00 35.62 111 PHE C O 1
ATOM 9317 N N . VAL C 3 112 ? 4.955 8.613 112.509 1.00 29.91 112 VAL C N 1
ATOM 9318 C CA . VAL C 3 112 ? 3.587 8.951 112.894 1.00 37.42 112 VAL C CA 1
ATOM 9319 C C . VAL C 3 112 ? 2.591 7.857 112.540 1.00 35.41 112 VAL C C 1
ATOM 9320 O O . VAL C 3 112 ? 1.453 7.890 113.036 1.00 36.79 112 VAL C O 1
ATOM 9324 N N . GLU C 3 113 ? 2.971 6.898 111.703 1.00 40.14 113 GLU C N 1
ATOM 9325 C CA . GLU C 3 113 ? 2.116 5.781 111.332 1.00 43.27 113 GLU C CA 1
ATOM 9326 C C . GLU C 3 113 ? 3.003 4.572 111.054 1.00 42.90 113 GLU C C 1
ATOM 9327 O O . GLU C 3 113 ? 4.229 4.631 111.208 1.00 37.36 113 GLU C O 1
ATOM 9333 N N . GLY C 3 114 ? 2.371 3.474 110.633 1.00 36.95 114 GLY C N 1
ATOM 9334 C CA . GLY C 3 114 ? 3.073 2.263 110.247 1.00 35.19 114 GLY C CA 1
ATOM 9335 C C . GLY C 3 114 ? 2.469 1.011 110.853 1.00 40.96 114 GLY C C 1
ATOM 9336 O O . GLY C 3 114 ? 1.723 1.094 111.834 1.00 41.35 114 GLY C O 1
ATOM 9337 N N . THR C 3 115 ? 2.779 -0.152 110.282 1.00 41.42 115 THR C N 1
ATOM 9338 C CA . THR C 3 115 ? 2.265 -1.421 110.784 1.00 40.50 115 THR C CA 1
ATOM 9339 C C . THR C 3 115 ? 3.158 -2.551 110.297 1.00 39.74 115 THR C C 1
ATOM 9340 O O . THR C 3 115 ? 3.711 -2.493 109.195 1.00 46.17 115 THR C O 1
ATOM 9344 N N . SER C 3 116 ? 3.278 -3.586 111.125 1.00 37.36 116 SER C N 1
ATOM 9345 C CA . SER C 3 116 ? 3.968 -4.809 110.741 1.00 41.64 116 SER C CA 1
ATOM 9346 C C . SER C 3 116 ? 3.031 -5.846 110.143 1.00 40.44 116 SER C C 1
ATOM 9347 O O . SER C 3 116 ? 3.414 -7.013 110.030 1.00 38.97 116 SER C O 1
ATOM 9350 N N . GLY C 3 117 ? 1.814 -5.455 109.769 1.00 40.84 117 GLY C N 1
ATOM 9351 C CA . GLY C 3 117 ? 0.884 -6.410 109.185 1.00 43.73 117 GLY C CA 1
ATOM 9352 C C . GLY C 3 117 ? 1.391 -6.970 107.865 1.00 38.46 117 GLY C C 1
ATOM 9353 O O . GLY C 3 117 ? 2.001 -6.268 107.057 1.00 44.87 117 GLY C O 1
ATOM 9354 N N . THR C 3 118 ? 1.129 -8.263 107.649 1.00 44.25 118 THR C N 1
ATOM 9355 C CA . THR C 3 118 ? 1.514 -8.954 106.420 1.00 40.44 118 THR C CA 1
ATOM 9356 C C . THR C 3 118 ? 0.759 -8.449 105.196 1.00 43.56 118 THR C C 1
ATOM 9357 O O . THR C 3 118 ? 1.121 -8.807 104.068 1.00 44.85 118 THR C O 1
ATOM 9361 N N . GLU C 3 119 ? -0.290 -7.649 105.391 1.00 48.66 119 GLU C N 1
ATOM 9362 C CA . GLU C 3 119 ? -0.928 -6.970 104.273 1.00 53.22 119 GLU C CA 1
ATOM 9363 C C . GLU C 3 119 ? 0.056 -6.073 103.522 1.00 53.31 119 GLU C C 1
ATOM 9364 O O . GLU C 3 119 ? -0.148 -5.799 102.336 1.00 48.12 119 GLU C O 1
ATOM 9370 N N . LEU C 3 120 ? 1.127 -5.622 104.182 1.00 45.96 120 LEU C N 1
ATOM 9371 C CA . LEU C 3 120 ? 2.141 -4.781 103.553 1.00 43.51 120 LEU C CA 1
ATOM 9372 C C . LEU C 3 120 ? 3.519 -5.423 103.522 1.00 36.01 120 LEU C C 1
ATOM 9373 O O . LEU C 3 120 ? 4.236 -5.291 102.528 1.00 37.12 120 LEU C O 1
ATOM 9378 N N . TYR C 3 121 ? 3.904 -6.125 104.579 1.00 42.23 121 TYR C N 1
ATOM 9379 C CA . TYR C 3 121 ? 5.246 -6.691 104.702 1.00 39.70 121 TYR C CA 1
ATOM 9380 C C . TYR C 3 121 ? 5.119 -8.201 104.879 1.00 43.58 121 TYR C C 1
ATOM 9381 O O . TYR C 3 121 ? 5.410 -8.754 105.946 1.00 36.34 121 TYR C O 1
ATOM 9390 N N . GLY C 3 122 ? 4.658 -8.865 103.825 1.00 43.70 122 GLY C N 1
ATOM 9391 C CA . GLY C 3 122 ? 4.494 -10.297 103.844 1.00 42.78 122 GLY C CA 1
ATOM 9392 C C . GLY C 3 122 ? 5.806 -11.006 103.588 1.00 40.66 122 GLY C C 1
ATOM 9393 O O . GLY C 3 122 ? 6.638 -10.565 102.787 1.00 38.27 122 GLY C O 1
ATOM 9394 N N . PRO C 3 123 ? 6.001 -12.136 104.262 1.00 37.89 123 PRO C N 1
ATOM 9395 C CA . PRO C 3 123 ? 7.293 -12.837 104.233 1.00 39.86 123 PRO C CA 1
ATOM 9396 C C . PRO C 3 123 ? 7.513 -13.763 103.048 1.00 39.18 123 PRO C C 1
ATOM 9397 O O . PRO C 3 123 ? 8.540 -14.445 103.019 1.00 37.76 123 PRO C O 1
ATOM 9401 N N . ASP C 3 124 ? 6.610 -13.779 102.065 1.00 41.31 124 ASP C N 1
ATOM 9402 C CA . ASP C 3 124 ? 6.595 -14.860 101.082 1.00 42.01 124 ASP C CA 1
ATOM 9403 C C . ASP C 3 124 ? 7.866 -14.899 100.237 1.00 41.66 124 ASP C C 1
ATOM 9404 O O . ASP C 3 124 ? 8.383 -15.982 99.939 1.00 46.60 124 ASP C O 1
ATOM 9409 N N . TYR C 3 125 ? 8.392 -13.741 99.836 1.00 39.20 125 TYR C N 1
ATOM 9410 C CA . TYR C 3 125 ? 9.565 -13.766 98.963 1.00 31.16 125 TYR C CA 1
ATOM 9411 C C . TYR C 3 125 ? 10.862 -14.031 99.728 1.00 41.06 125 TYR C C 1
ATOM 9412 O O . TYR C 3 125 ? 11.760 -14.699 99.201 1.00 39.95 125 TYR C O 1
ATOM 9421 N N . LEU C 3 126 ? 10.985 -13.528 100.959 1.00 38.68 126 LEU C N 1
ATOM 9422 C CA . LEU C 3 126 ? 12.244 -13.665 101.687 1.00 41.08 126 LEU C CA 1
ATOM 9423 C C . LEU C 3 126 ? 12.432 -15.063 102.282 1.00 40.99 126 LEU C C 1
ATOM 9424 O O . LEU C 3 126 ? 13.563 -15.565 102.311 1.00 42.62 126 LEU C O 1
ATOM 9429 N N . ILE C 3 127 ? 11.356 -15.716 102.738 1.00 39.34 127 ILE C N 1
ATOM 9430 C CA . ILE C 3 127 ? 11.494 -17.062 103.294 1.00 43.76 127 ILE C CA 1
ATOM 9431 C C . ILE C 3 127 ? 11.888 -18.099 102.248 1.00 48.90 127 ILE C C 1
ATOM 9432 O O . ILE C 3 127 ? 12.187 -19.240 102.613 1.00 49.45 127 ILE C O 1
ATOM 9437 N N . GLU C 3 128 ? 11.893 -17.745 100.955 1.00 50.64 128 GLU C N 1
ATOM 9438 C CA . GLU C 3 128 ? 12.506 -18.627 99.963 1.00 47.65 128 GLU C CA 1
ATOM 9439 C C . GLU C 3 128 ? 14.005 -18.764 100.176 1.00 51.55 128 GLU C C 1
ATOM 9440 O O . GLU C 3 128 ? 14.603 -19.730 99.692 1.00 50.12 128 GLU C O 1
ATOM 9446 N N . LYS C 3 129 ? 14.620 -17.830 100.887 1.00 48.52 129 LYS C N 1
ATOM 9447 C CA . LYS C 3 129 ? 16.022 -17.914 101.262 1.00 45.36 129 LYS C CA 1
ATOM 9448 C C . LYS C 3 129 ? 16.155 -18.480 102.673 1.00 42.86 129 LYS C C 1
ATOM 9449 O O . LYS C 3 129 ? 15.190 -18.550 103.440 1.00 44.84 129 LYS C O 1
ATOM 9455 N N . ASP C 3 130 ? 17.373 -18.889 103.010 1.00 47.35 130 ASP C N 1
ATOM 9456 C CA . ASP C 3 130 ? 17.626 -19.537 104.297 1.00 46.14 130 ASP C CA 1
ATOM 9457 C C . ASP C 3 130 ? 17.919 -18.476 105.357 1.00 41.27 130 ASP C C 1
ATOM 9458 O O . ASP C 3 130 ? 19.019 -18.358 105.899 1.00 44.66 130 ASP C O 1
ATOM 9463 N N . ILE C 3 131 ? 16.894 -17.679 105.636 1.00 42.87 131 ILE C N 1
ATOM 9464 C CA . ILE C 3 131 ? 16.977 -16.634 106.642 1.00 35.88 131 ILE C CA 1
ATOM 9465 C C . ILE C 3 131 ? 15.722 -16.715 107.497 1.00 39.88 131 ILE C C 1
ATOM 9466 O O . ILE C 3 131 ? 14.687 -17.240 107.079 1.00 40.26 131 ILE C O 1
ATOM 9471 N N . VAL C 3 132 ? 15.829 -16.204 108.717 1.00 35.97 132 VAL C N 1
ATOM 9472 C CA . VAL C 3 132 ? 14.680 -15.968 109.579 1.00 32.59 132 VAL C CA 1
ATOM 9473 C C . VAL C 3 132 ? 14.341 -14.483 109.501 1.00 37.58 132 VAL C C 1
ATOM 9474 O O . VAL C 3 132 ? 15.227 -13.630 109.652 1.00 31.57 132 VAL C O 1
ATOM 9478 N N . LEU C 3 133 ? 13.075 -14.171 109.244 1.00 29.12 133 LEU C N 1
ATOM 9479 C CA . LEU C 3 133 ? 12.618 -12.791 109.104 1.00 29.21 133 LEU C CA 1
ATOM 9480 C C . LEU C 3 133 ? 11.853 -12.367 110.355 1.00 33.59 133 LEU C C 1
ATOM 9481 O O . LEU C 3 133 ? 11.020 -13.118 110.867 1.00 33.42 133 LEU C O 1
ATOM 9486 N N . VAL C 3 134 ? 12.147 -11.162 110.850 1.00 31.21 134 VAL C N 1
ATOM 9487 C CA . VAL C 3 134 ? 11.484 -10.595 112.020 1.00 23.21 134 VAL C CA 1
ATOM 9488 C C . VAL C 3 134 ? 10.905 -9.232 111.640 1.00 27.60 134 VAL C C 1
ATOM 9489 O O . VAL C 3 134 ? 11.605 -8.397 111.058 1.00 28.22 134 VAL C O 1
ATOM 9493 N N . THR C 3 135 ? 9.634 -9.007 111.957 1.00 31.26 135 THR C N 1
ATOM 9494 C CA . THR C 3 135 ? 9.040 -7.681 111.860 1.00 32.25 135 THR C CA 1
ATOM 9495 C C . THR C 3 135 ? 8.458 -7.330 113.219 1.00 36.72 135 THR C C 1
ATOM 9496 O O . THR C 3 135 ? 8.265 -8.206 114.064 1.00 32.50 135 THR C O 1
ATOM 9500 N N . LEU C 3 136 ? 8.231 -6.035 113.455 1.00 28.17 136 LEU C N 1
ATOM 9501 C CA . LEU C 3 136 ? 7.922 -5.590 114.806 1.00 27.58 136 LEU C CA 1
ATOM 9502 C C . LEU C 3 136 ? 7.156 -4.279 114.764 1.00 33.28 136 LEU C C 1
ATOM 9503 O O . LEU C 3 136 ? 7.251 -3.518 113.802 1.00 30.16 136 LEU C O 1
ATOM 9508 N N . ASN C 3 137 ? 6.422 -4.019 115.847 1.00 36.11 137 ASN C N 1
ATOM 9509 C CA . ASN C 3 137 ? 5.712 -2.769 116.067 1.00 33.04 137 ASN C CA 1
ATOM 9510 C C . ASN C 3 137 ? 6.513 -1.869 116.989 1.00 31.12 137 ASN C C 1
ATOM 9511 O O . ASN C 3 137 ? 7.192 -2.347 117.901 1.00 35.32 137 ASN C O 1
ATOM 9516 N N . TYR C 3 138 ? 6.413 -0.554 116.771 1.00 27.91 138 TYR C N 1
ATOM 9517 C CA . TYR C 3 138 ? 6.967 0.417 117.710 1.00 30.89 138 TYR C CA 1
ATOM 9518 C C . TYR C 3 138 ? 6.040 1.624 117.791 1.00 30.52 138 TYR C C 1
ATOM 9519 O O . TYR C 3 138 ? 5.382 1.969 116.815 1.00 25.72 138 TYR C O 1
ATOM 9528 N N . ARG C 3 139 ? 5.987 2.254 118.970 1.00 33.61 139 ARG C N 1
ATOM 9529 C CA . ARG C 3 139 ? 5.067 3.373 119.171 1.00 34.71 139 ARG C CA 1
ATOM 9530 C C . ARG C 3 139 ? 5.407 4.532 118.246 1.00 38.54 139 ARG C C 1
ATOM 9531 O O . ARG C 3 139 ? 6.575 4.896 118.084 1.00 31.76 139 ARG C O 1
ATOM 9539 N N . VAL C 3 140 ? 4.372 5.136 117.657 1.00 34.75 140 VAL C N 1
ATOM 9540 C CA . VAL C 3 140 ? 4.540 6.258 116.744 1.00 37.37 140 VAL C CA 1
ATOM 9541 C C . VAL C 3 140 ? 3.746 7.458 117.268 1.00 34.26 140 VAL C C 1
ATOM 9542 O O . VAL C 3 140 ? 2.956 7.348 118.204 1.00 32.54 140 VAL C O 1
ATOM 9546 N N . GLY C 3 141 ? 3.990 8.618 116.657 1.00 32.70 141 GLY C N 1
ATOM 9547 C CA . GLY C 3 141 ? 3.265 9.819 117.011 1.00 31.39 141 GLY C CA 1
ATOM 9548 C C . GLY C 3 141 ? 3.650 10.302 118.399 1.00 41.20 141 GLY C C 1
ATOM 9549 O O . GLY C 3 141 ? 4.703 9.949 118.960 1.00 35.91 141 GLY C O 1
ATOM 9550 N N . ALA C 3 142 ? 2.769 11.134 118.962 1.00 38.52 142 ALA C N 1
ATOM 9551 C CA . ALA C 3 142 ? 3.024 11.648 120.303 1.00 38.10 142 ALA C CA 1
ATOM 9552 C C . ALA C 3 142 ? 3.123 10.514 121.315 1.00 35.76 142 ALA C C 1
ATOM 9553 O O . ALA C 3 142 ? 3.824 10.637 122.330 1.00 40.38 142 ALA C O 1
ATOM 9555 N N . LEU C 3 143 ? 2.450 9.400 121.051 1.00 30.59 143 LEU C N 1
ATOM 9556 C CA . LEU C 3 143 ? 2.514 8.269 121.966 1.00 37.10 143 LEU C CA 1
ATOM 9557 C C . LEU C 3 143 ? 3.913 7.659 122.004 1.00 37.36 143 LEU C C 1
ATOM 9558 O O . LEU C 3 143 ? 4.299 7.080 123.024 1.00 36.77 143 LEU C O 1
ATOM 9563 N N . GLY C 3 144 ? 4.696 7.832 120.940 1.00 36.50 144 GLY C N 1
ATOM 9564 C CA . GLY C 3 144 ? 6.034 7.283 120.860 1.00 33.58 144 GLY C CA 1
ATOM 9565 C C . GLY C 3 144 ? 7.144 8.305 120.949 1.00 35.26 144 GLY C C 1
ATOM 9566 O O . GLY C 3 144 ? 8.310 7.920 121.096 1.00 35.62 144 GLY C O 1
ATOM 9567 N N . PHE C 3 145 ? 6.827 9.615 120.883 1.00 33.84 145 PHE C N 1
ATOM 9568 C CA . PHE C 3 145 ? 7.931 10.570 120.807 1.00 35.49 145 PHE C CA 1
ATOM 9569 C C . PHE C 3 145 ? 7.685 11.845 121.622 1.00 38.27 145 PHE C C 1
ATOM 9570 O O . PHE C 3 145 ? 8.280 12.892 121.339 1.00 33.99 145 PHE C O 1
ATOM 9578 N N . LEU C 3 146 ? 6.862 11.768 122.664 1.00 30.87 146 LEU C N 1
ATOM 9579 C CA . LEU C 3 146 ? 6.694 12.906 123.555 1.00 33.96 146 LEU C CA 1
ATOM 9580 C C . LEU C 3 146 ? 7.992 13.171 124.317 1.00 36.33 146 LEU C C 1
ATOM 9581 O O . LEU C 3 146 ? 8.777 12.256 124.586 1.00 36.60 146 LEU C O 1
ATOM 9586 N N . CYS C 3 147 ? 8.235 14.440 124.644 1.00 33.05 147 CYS C N 1
ATOM 9587 C CA . CYS C 3 147 ? 9.445 14.816 125.375 1.00 38.11 147 CYS C CA 1
ATOM 9588 C C . CYS C 3 147 ? 9.115 15.912 126.376 1.00 39.74 147 CYS C C 1
ATOM 9589 O O . CYS C 3 147 ? 8.725 17.016 125.980 1.00 40.63 147 CYS C O 1
ATOM 9592 N N . CYS C 3 148 ? 9.291 15.612 127.663 1.00 39.05 148 CYS C N 1
ATOM 9593 C CA . CYS C 3 148 ? 9.130 16.581 128.738 1.00 39.95 148 CYS C CA 1
ATOM 9594 C C . CYS C 3 148 ? 10.483 16.856 129.384 1.00 46.37 148 CYS C C 1
ATOM 9595 O O . CYS C 3 148 ? 11.295 15.941 129.560 1.00 40.41 148 CYS C O 1
ATOM 9598 N N . GLN C 3 149 ? 10.718 18.116 129.755 1.00 41.59 149 GLN C N 1
ATOM 9599 C CA . GLN C 3 149 ? 12.066 18.503 130.156 1.00 45.60 149 GLN C CA 1
ATOM 9600 C C . GLN C 3 149 ? 12.419 18.055 131.566 1.00 47.01 149 GLN C C 1
ATOM 9601 O O . GLN C 3 149 ? 13.599 17.839 131.856 1.00 44.90 149 GLN C O 1
ATOM 9607 N N . SER C 3 150 ? 11.435 17.901 132.438 1.00 51.86 150 SER C N 1
ATOM 9608 C CA . SER C 3 150 ? 11.704 17.615 133.843 1.00 47.06 150 SER C CA 1
ATOM 9609 C C . SER C 3 150 ? 12.214 16.189 134.026 1.00 49.81 150 SER C C 1
ATOM 9610 O O . SER C 3 150 ? 11.523 15.241 133.632 1.00 44.67 150 SER C O 1
ATOM 9613 N N . PRO C 3 151 ? 13.395 15.989 134.624 1.00 50.20 151 PRO C N 1
ATOM 9614 C CA . PRO C 3 151 ? 13.897 14.617 134.823 1.00 52.09 151 PRO C CA 1
ATOM 9615 C C . PRO C 3 151 ? 12.969 13.740 135.645 1.00 59.39 151 PRO C C 1
ATOM 9616 O O . PRO C 3 151 ? 12.968 12.515 135.468 1.00 61.55 151 PRO C O 1
ATOM 9620 N N . THR C 3 152 ? 12.167 14.328 136.529 1.00 62.34 152 THR C N 1
ATOM 9621 C CA . THR C 3 152 ? 11.224 13.550 137.320 1.00 67.33 152 THR C CA 1
ATOM 9622 C C . THR C 3 152 ? 9.913 13.278 136.591 1.00 59.84 152 THR C C 1
ATOM 9623 O O . THR C 3 152 ? 9.091 12.508 137.099 1.00 63.42 152 THR C O 1
ATOM 9627 N N . ALA C 3 153 ? 9.695 13.880 135.418 1.00 56.95 153 ALA C N 1
ATOM 9628 C CA . ALA C 3 153 ? 8.491 13.584 134.651 1.00 52.63 153 ALA C CA 1
ATOM 9629 C C . ALA C 3 153 ? 8.554 12.210 133.991 1.00 53.07 153 ALA C C 1
ATOM 9630 O O . ALA C 3 153 ? 7.514 11.685 133.572 1.00 50.55 153 ALA C O 1
ATOM 9632 N N . GLY C 3 154 ? 9.749 11.628 133.879 1.00 55.18 154 GLY C N 1
ATOM 9633 C CA . GLY C 3 154 ? 9.911 10.292 133.337 1.00 49.56 154 GLY C CA 1
ATOM 9634 C C . GLY C 3 154 ? 9.660 10.139 131.849 1.00 47.31 154 GLY C C 1
ATOM 9635 O O . GLY C 3 154 ? 9.430 9.020 131.386 1.00 49.39 154 GLY C O 1
ATOM 9636 N N . VAL C 3 155 ? 9.699 11.225 131.081 1.00 42.04 155 VAL C N 1
ATOM 9637 C CA . VAL C 3 155 ? 9.461 11.137 129.641 1.00 44.19 155 VAL C CA 1
ATOM 9638 C C . VAL C 3 155 ? 10.622 11.830 128.934 1.00 41.29 155 VAL C C 1
ATOM 9639 O O . VAL C 3 155 ? 10.506 12.995 128.522 1.00 39.51 155 VAL C O 1
ATOM 9643 N N . PRO C 3 156 ? 11.770 11.159 128.801 1.00 39.53 156 PRO C N 1
ATOM 9644 C CA . PRO C 3 156 ? 12.926 11.792 128.158 1.00 39.72 156 PRO C CA 1
ATOM 9645 C C . PRO C 3 156 ? 12.802 11.951 126.648 1.00 34.34 156 PRO C C 1
ATOM 9646 O O . PRO C 3 156 ? 13.581 12.725 126.071 1.00 32.09 156 PRO C O 1
ATOM 9650 N N . GLY C 3 157 ? 11.845 11.289 126.001 1.00 35.61 157 GLY C N 1
ATOM 9651 C CA . GLY C 3 157 ? 11.750 11.297 124.557 1.00 37.46 157 GLY C CA 1
ATOM 9652 C C . GLY C 3 157 ? 12.247 9.992 123.941 1.00 37.50 157 GLY C C 1
ATOM 9653 O O . GLY C 3 157 ? 12.907 9.172 124.587 1.00 34.74 157 GLY C O 1
ATOM 9654 N N . ASN C 3 158 ? 11.873 9.780 122.667 1.00 34.59 158 ASN C N 1
ATOM 9655 C CA . ASN C 3 158 ? 12.382 8.677 121.843 1.00 29.61 158 ASN C CA 1
ATOM 9656 C C . ASN C 3 158 ? 11.854 7.310 122.282 1.00 34.49 158 ASN C C 1
ATOM 9657 O O . ASN C 3 158 ? 12.501 6.292 122.028 1.00 34.49 158 ASN C O 1
ATOM 9662 N N . ALA C 3 159 ? 10.669 7.251 122.903 1.00 33.91 159 ALA C N 1
ATOM 9663 C CA . ALA C 3 159 ? 10.149 5.962 123.357 1.00 30.69 159 ALA C CA 1
ATOM 9664 C C . ALA C 3 159 ? 10.034 4.963 122.205 1.00 34.34 159 ALA C C 1
ATOM 9665 O O . ALA C 3 159 ? 10.342 3.780 122.375 1.00 31.37 159 ALA C O 1
ATOM 9667 N N . GLY C 3 160 ? 9.593 5.420 121.028 1.00 32.81 160 GLY C N 1
ATOM 9668 C CA . GLY C 3 160 ? 9.423 4.515 119.900 1.00 28.57 160 GLY C CA 1
ATOM 9669 C C . GLY C 3 160 ? 10.729 3.935 119.368 1.00 31.60 160 GLY C C 1
ATOM 9670 O O . GLY C 3 160 ? 10.750 2.805 118.864 1.00 28.41 160 GLY C O 1
ATOM 9671 N N . LEU C 3 161 ? 11.824 4.696 119.456 1.00 31.18 161 LEU C N 1
ATOM 9672 C CA . LEU C 3 161 ? 13.129 4.118 119.146 1.00 27.76 161 LEU C CA 1
ATOM 9673 C C . LEU C 3 161 ? 13.569 3.180 120.257 1.00 34.91 161 LEU C C 1
ATOM 9674 O O . LEU C 3 161 ? 14.276 2.196 120.008 1.00 29.42 161 LEU C O 1
ATOM 9679 N N . LYS C 3 162 ? 13.163 3.467 121.491 1.00 30.16 162 LYS C N 1
ATOM 9680 C CA . LYS C 3 162 ? 13.523 2.575 122.580 1.00 33.42 162 LYS C CA 1
ATOM 9681 C C . LYS C 3 162 ? 12.730 1.289 122.499 1.00 35.77 162 LYS C C 1
ATOM 9682 O O . LYS C 3 162 ? 13.198 0.247 122.976 1.00 31.05 162 LYS C O 1
ATOM 9688 N N . ASP C 3 163 ? 11.543 1.353 121.889 1.00 25.15 163 ASP C N 1
ATOM 9689 C CA . ASP C 3 163 ? 10.766 0.153 121.600 1.00 32.03 163 ASP C CA 1
ATOM 9690 C C . ASP C 3 163 ? 11.530 -0.746 120.646 1.00 33.08 163 ASP C C 1
ATOM 9691 O O . ASP C 3 163 ? 11.670 -1.953 120.880 1.00 33.26 163 ASP C O 1
ATOM 9696 N N . GLN C 3 164 ? 12.001 -0.167 119.536 1.00 30.90 164 GLN C N 1
ATOM 9697 C CA . GLN C 3 164 ? 12.809 -0.915 118.580 1.00 28.78 164 GLN C CA 1
ATOM 9698 C C . GLN C 3 164 ? 13.995 -1.563 119.274 1.00 29.25 164 GLN C C 1
ATOM 9699 O O . GLN C 3 164 ? 14.284 -2.749 119.062 1.00 29.06 164 GLN C O 1
ATOM 9705 N N . ARG C 3 165 ? 14.674 -0.794 120.130 1.00 27.29 165 ARG C N 1
ATOM 9706 C CA . ARG C 3 165 ? 15.814 -1.306 120.887 1.00 31.27 165 ARG C CA 1
ATOM 9707 C C . ARG C 3 165 ? 15.417 -2.507 121.738 1.00 28.45 165 ARG C C 1
ATOM 9708 O O . ARG C 3 165 ? 16.087 -3.544 121.725 1.00 26.85 165 ARG C O 1
ATOM 9716 N N . LEU C 3 166 ? 14.331 -2.383 122.496 1.00 31.02 166 LEU C N 1
ATOM 9717 C CA . LEU C 3 166 ? 13.911 -3.504 123.333 1.00 31.70 166 LEU C CA 1
ATOM 9718 C C . LEU C 3 166 ? 13.560 -4.725 122.485 1.00 33.74 166 LEU C C 1
ATOM 9719 O O . LEU C 3 166 ? 13.880 -5.861 122.861 1.00 33.78 166 LEU C O 1
ATOM 9724 N N . ALA C 3 167 ? 12.906 -4.509 121.340 1.00 25.33 167 ALA C N 1
ATOM 9725 C CA . ALA C 3 167 ? 12.615 -5.604 120.416 1.00 30.81 167 ALA C CA 1
ATOM 9726 C C . ALA C 3 167 ? 13.898 -6.245 119.889 1.00 29.53 167 ALA C C 1
ATOM 9727 O O . ALA C 3 167 ? 13.998 -7.477 119.786 1.00 27.81 167 ALA C O 1
ATOM 9729 N N . LEU C 3 168 ? 14.896 -5.428 119.559 1.00 28.99 168 LEU C N 1
ATOM 9730 C CA . LEU C 3 168 ? 16.158 -5.988 119.075 1.00 25.66 168 LEU C CA 1
ATOM 9731 C C . LEU C 3 168 ? 16.867 -6.770 120.172 1.00 29.13 168 LEU C C 1
ATOM 9732 O O . LEU C 3 168 ? 17.510 -7.790 119.893 1.00 27.93 168 LEU C O 1
ATOM 9737 N N . ARG C 3 169 ? 16.789 -6.296 121.424 1.00 26.90 169 ARG C N 1
ATOM 9738 C CA . ARG C 3 169 ? 17.344 -7.066 122.534 1.00 31.05 169 ARG C CA 1
ATOM 9739 C C . ARG C 3 169 ? 16.634 -8.403 122.671 1.00 29.74 169 ARG C C 1
ATOM 9740 O O . ARG C 3 169 ? 17.277 -9.429 122.923 1.00 31.51 169 ARG C O 1
ATOM 9748 N N . TRP C 3 170 ? 15.309 -8.407 122.502 1.00 27.81 170 TRP C N 1
ATOM 9749 C CA . TRP C 3 170 ? 14.543 -9.649 122.508 1.00 26.07 170 TRP C CA 1
ATOM 9750 C C . TRP C 3 170 ? 15.017 -10.601 121.412 1.00 32.10 170 TRP C C 1
ATOM 9751 O O . TRP C 3 170 ? 15.200 -11.798 121.657 1.00 30.36 170 TRP C O 1
ATOM 9762 N N . VAL C 3 171 ? 15.206 -10.089 120.189 1.00 28.61 171 VAL C N 1
ATOM 9763 C CA . VAL C 3 171 ? 15.714 -10.928 119.102 1.00 28.46 171 VAL C CA 1
ATOM 9764 C C . VAL C 3 171 ? 17.080 -11.509 119.465 1.00 29.67 171 VAL C C 1
ATOM 9765 O O . VAL C 3 171 ? 17.316 -12.712 119.324 1.00 24.73 171 VAL C O 1
ATOM 9769 N N . ARG C 3 172 ? 18.005 -10.663 119.927 1.00 29.23 172 ARG C N 1
ATOM 9770 C CA . ARG C 3 172 ? 19.317 -11.169 120.317 1.00 31.87 172 ARG C CA 1
ATOM 9771 C C . ARG C 3 172 ? 19.208 -12.252 121.385 1.00 34.67 172 ARG C C 1
ATOM 9772 O O . ARG C 3 172 ? 19.935 -13.246 121.335 1.00 31.44 172 ARG C O 1
ATOM 9780 N N . ASP C 3 173 ? 18.305 -12.081 122.358 1.00 27.39 173 ASP C N 1
ATOM 9781 C CA . ASP C 3 173 ? 18.232 -13.008 123.481 1.00 30.30 173 ASP C CA 1
ATOM 9782 C C . ASP C 3 173 ? 17.373 -14.240 123.225 1.00 29.84 173 ASP C C 1
ATOM 9783 O O . ASP C 3 173 ? 17.496 -15.218 123.972 1.00 35.96 173 ASP C O 1
ATOM 9788 N N . ASN C 3 174 ? 16.506 -14.228 122.218 1.00 26.77 174 ASN C N 1
ATOM 9789 C CA . ASN C 3 174 ? 15.543 -15.314 122.032 1.00 29.74 174 ASN C CA 1
ATOM 9790 C C . ASN C 3 174 ? 15.532 -15.980 120.660 1.00 31.51 174 ASN C C 1
ATOM 9791 O O . ASN C 3 174 ? 15.038 -17.114 120.562 1.00 29.77 174 ASN C O 1
ATOM 9796 N N . ILE C 3 175 ? 16.040 -15.338 119.603 1.00 29.08 175 ILE C N 1
ATOM 9797 C CA . ILE C 3 175 ? 15.880 -15.879 118.259 1.00 30.24 175 ILE C CA 1
ATOM 9798 C C . ILE C 3 175 ? 16.495 -17.269 118.099 1.00 31.79 175 ILE C C 1
ATOM 9799 O O . ILE C 3 175 ? 16.092 -18.015 117.200 1.00 29.09 175 ILE C O 1
ATOM 9804 N N . ALA C 3 176 ? 17.448 -17.644 118.954 1.00 31.63 176 ALA C N 1
ATOM 9805 C CA . ALA C 3 176 ? 18.043 -18.975 118.847 1.00 32.08 176 ALA C CA 1
ATOM 9806 C C . ALA C 3 176 ? 17.017 -20.078 119.084 1.00 33.33 176 ALA C C 1
ATOM 9807 O O . ALA C 3 176 ? 17.122 -21.159 118.489 1.00 31.77 176 ALA C O 1
ATOM 9809 N N . SER C 3 177 ? 16.015 -19.827 119.936 1.00 29.80 177 SER C N 1
ATOM 9810 C CA . SER C 3 177 ? 14.950 -20.797 120.156 1.00 35.52 177 SER C CA 1
ATOM 9811 C C . SER C 3 177 ? 14.120 -21.054 118.908 1.00 37.25 177 SER C C 1
ATOM 9812 O O . SER C 3 177 ? 13.369 -22.033 118.878 1.00 36.11 177 SER C O 1
ATOM 9815 N N . PHE C 3 178 ? 14.218 -20.197 117.893 1.00 37.18 178 PHE C N 1
ATOM 9816 C CA . PHE C 3 178 ? 13.463 -20.349 116.655 1.00 30.43 178 PHE C CA 1
ATOM 9817 C C . PHE C 3 178 ? 14.354 -20.764 115.494 1.00 30.27 178 PHE C C 1
ATOM 9818 O O . PHE C 3 178 ? 13.896 -20.785 114.349 1.00 36.64 178 PHE C O 1
ATOM 9826 N N . GLY C 3 179 ? 15.621 -21.080 115.756 1.00 32.18 179 GLY C N 1
ATOM 9827 C CA . GLY C 3 179 ? 16.549 -21.452 114.708 1.00 31.09 179 GLY C CA 1
ATOM 9828 C C . GLY C 3 179 ? 17.353 -20.310 114.131 1.00 38.29 179 GLY C C 1
ATOM 9829 O O . GLY C 3 179 ? 18.039 -20.507 113.118 1.00 33.00 179 GLY C O 1
ATOM 9830 N N . GLY C 3 180 ? 17.300 -19.128 114.742 1.00 32.68 180 GLY C N 1
ATOM 9831 C CA . GLY C 3 180 ? 18.049 -17.991 114.249 1.00 25.26 180 GLY C CA 1
ATOM 9832 C C . GLY C 3 180 ? 19.419 -17.891 114.898 1.00 30.03 180 GLY C C 1
ATOM 9833 O O . GLY C 3 180 ? 19.614 -18.246 116.060 1.00 31.68 180 GLY C O 1
ATOM 9834 N N . ASP C 3 181 ? 20.363 -17.361 114.131 1.00 26.31 181 ASP C N 1
ATOM 9835 C CA . ASP C 3 181 ? 21.715 -17.123 114.613 1.00 31.40 181 ASP C CA 1
ATOM 9836 C C . ASP C 3 181 ? 21.793 -15.708 115.178 1.00 31.12 181 ASP C C 1
ATOM 9837 O O . ASP C 3 181 ? 21.852 -14.749 114.395 1.00 32.71 181 ASP C O 1
ATOM 9842 N N . PRO C 3 182 ? 21.831 -15.522 116.503 1.00 31.75 182 PRO C N 1
ATOM 9843 C CA . PRO C 3 182 ? 21.906 -14.157 117.047 1.00 30.89 182 PRO C CA 1
ATOM 9844 C C . PRO C 3 182 ? 23.219 -13.463 116.762 1.00 33.14 182 PRO C C 1
ATOM 9845 O O . PRO C 3 182 ? 23.319 -12.253 116.990 1.00 28.58 182 PRO C O 1
ATOM 9849 N N . SER C 3 183 ? 24.225 -14.178 116.273 1.00 29.23 183 SER C N 1
ATOM 9850 C CA . SER C 3 183 ? 25.476 -13.558 115.865 1.00 33.62 183 SER C CA 1
ATOM 9851 C C . SER C 3 183 ? 25.474 -13.128 114.411 1.00 31.97 183 SER C C 1
ATOM 9852 O O . SER C 3 183 ? 26.497 -12.636 113.924 1.00 30.33 183 SER C O 1
ATOM 9855 N N . ALA C 3 184 ? 24.365 -13.321 113.699 1.00 28.07 184 ALA C N 1
ATOM 9856 C CA . ALA C 3 184 ? 24.289 -12.969 112.299 1.00 27.53 184 ALA C CA 1
ATOM 9857 C C . ALA C 3 184 ? 22.945 -12.284 112.070 1.00 26.93 184 ALA C C 1
ATOM 9858 O O . ALA C 3 184 ? 22.087 -12.759 111.332 1.00 26.73 184 ALA C O 1
ATOM 9860 N N . ILE C 3 185 ? 22.756 -11.143 112.730 1.00 24.77 185 ILE C N 1
ATOM 9861 C CA . ILE C 3 185 ? 21.538 -10.354 112.583 1.00 29.49 185 ILE C CA 1
ATOM 9862 C C . ILE C 3 185 ? 21.807 -9.173 111.662 1.00 24.50 185 ILE C C 1
ATOM 9863 O O . ILE C 3 185 ? 22.758 -8.407 111.871 1.00 24.02 185 ILE C O 1
ATOM 9868 N N . THR C 3 186 ? 20.967 -9.029 110.651 1.00 26.43 186 THR C N 1
ATOM 9869 C CA . THR C 3 186 ? 20.939 -7.858 109.790 1.00 24.81 186 THR C CA 1
ATOM 9870 C C . THR C 3 186 ? 19.710 -7.028 110.135 1.00 23.43 186 THR C C 1
ATOM 9871 O O . THR C 3 186 ? 18.600 -7.554 110.196 1.00 28.66 186 THR C O 1
ATOM 9875 N N . LEU C 3 187 ? 19.922 -5.743 110.365 1.00 23.40 187 LEU C N 1
ATOM 9876 C CA . LEU C 3 187 ? 18.853 -4.786 110.608 1.00 26.26 187 LEU C CA 1
ATOM 9877 C C . LEU C 3 187 ? 18.588 -4.033 109.319 1.00 22.13 187 LEU C C 1
ATOM 9878 O O . LEU C 3 187 ? 19.511 -3.464 108.731 1.00 24.24 187 LEU C O 1
ATOM 9883 N N . PHE C 3 188 ? 17.344 -4.050 108.854 1.00 27.25 188 PHE C N 1
ATOM 9884 C CA . PHE C 3 188 ? 17.035 -3.293 107.657 1.00 24.23 188 PHE C CA 1
ATOM 9885 C C . PHE C 3 188 ? 15.696 -2.603 107.851 1.00 24.73 188 PHE C C 1
ATOM 9886 O O . PHE C 3 188 ? 14.932 -2.919 108.769 1.00 22.23 188 PHE C O 1
ATOM 9894 N N . GLY C 3 189 ? 15.460 -1.603 107.017 1.00 24.88 189 GLY C N 1
ATOM 9895 C CA . GLY C 3 189 ? 14.363 -0.693 107.256 1.00 29.42 189 GLY C CA 1
ATOM 9896 C C . GLY C 3 189 ? 14.250 0.376 106.198 1.00 27.21 189 GLY C C 1
ATOM 9897 O O . GLY C 3 189 ? 15.257 0.792 105.612 1.00 24.32 189 GLY C O 1
ATOM 9898 N N . HIS C 3 190 ? 13.020 0.852 105.964 1.00 24.65 190 HIS C N 1
ATOM 9899 C CA . HIS C 3 190 ? 12.720 1.745 104.857 1.00 25.66 190 HIS C CA 1
ATOM 9900 C C . HIS C 3 190 ? 12.160 3.070 105.364 1.00 26.25 190 HIS C C 1
ATOM 9901 O O . HIS C 3 190 ? 11.301 3.079 106.248 1.00 27.39 190 HIS C O 1
ATOM 9908 N N . SER C 3 191 ? 12.640 4.177 104.785 1.00 28.06 191 SER C N 1
ATOM 9909 C CA . SER C 3 191 ? 12.111 5.522 105.039 1.00 27.00 191 SER C CA 1
ATOM 9910 C C . SER C 3 191 ? 12.420 5.986 106.449 1.00 30.34 191 SER C C 1
ATOM 9911 O O . SER C 3 191 ? 13.595 6.079 106.844 1.00 26.36 191 SER C O 1
ATOM 9914 N N . ALA C 3 192 ? 11.382 6.291 107.225 1.00 26.72 192 ALA C N 1
ATOM 9915 C CA . ALA C 3 192 ? 11.613 6.512 108.648 1.00 32.48 192 ALA C CA 1
ATOM 9916 C C . ALA C 3 192 ? 12.227 5.278 109.295 1.00 25.45 192 ALA C C 1
ATOM 9917 O O . ALA C 3 192 ? 12.918 5.390 110.311 1.00 28.11 192 ALA C O 1
ATOM 9919 N N . GLY C 3 193 ? 11.963 4.095 108.734 1.00 27.66 193 GLY C N 1
ATOM 9920 C CA . GLY C 3 193 ? 12.603 2.889 109.215 1.00 25.57 193 GLY C CA 1
ATOM 9921 C C . GLY C 3 193 ? 14.058 2.791 108.806 1.00 23.35 193 GLY C C 1
ATOM 9922 O O . GLY C 3 193 ? 14.865 2.228 109.549 1.00 27.21 193 GLY C O 1
ATOM 9923 N N . GLY C 3 194 ? 14.404 3.331 107.629 1.00 22.39 194 GLY C N 1
ATOM 9924 C CA . GLY C 3 194 ? 15.810 3.485 107.261 1.00 24.98 194 GLY C CA 1
ATOM 9925 C C . GLY C 3 194 ? 16.551 4.448 108.172 1.00 24.80 194 GLY C C 1
ATOM 9926 O O . GLY C 3 194 ? 17.662 4.168 108.621 1.00 22.69 194 GLY C O 1
ATOM 9927 N N . ALA C 3 195 ? 15.945 5.603 108.451 1.00 24.66 195 ALA C N 1
ATOM 9928 C CA . ALA C 3 195 ? 16.489 6.484 109.484 1.00 24.71 195 ALA C CA 1
ATOM 9929 C C . ALA C 3 195 ? 16.575 5.768 110.831 1.00 22.64 195 ALA C C 1
ATOM 9930 O O . ALA C 3 195 ? 17.580 5.886 111.546 1.00 21.75 195 ALA C O 1
ATOM 9932 N N . SER C 3 196 ? 15.544 4.980 111.178 1.00 24.39 196 SER C N 1
ATOM 9933 C CA . SER C 3 196 ? 15.592 4.203 112.414 1.00 23.74 196 SER C CA 1
ATOM 9934 C C . SER C 3 196 ? 16.780 3.249 112.414 1.00 22.73 196 SER C C 1
ATOM 9935 O O . SER C 3 196 ? 17.514 3.156 113.405 1.00 22.51 196 SER C O 1
ATOM 9938 N N . VAL C 3 197 ? 16.999 2.545 111.303 1.00 24.82 197 VAL C N 1
ATOM 9939 C CA . VAL C 3 197 ? 18.147 1.641 111.239 1.00 23.79 197 VAL C CA 1
ATOM 9940 C C . VAL C 3 197 ? 19.442 2.408 111.503 1.00 23.63 197 VAL C C 1
ATOM 9941 O O . VAL C 3 197 ? 20.307 1.969 112.278 1.00 23.21 197 VAL C O 1
ATOM 9945 N N . GLN C 3 198 ? 19.599 3.571 110.868 1.00 21.94 198 GLN C N 1
ATOM 9946 C CA . GLN C 3 198 ? 20.830 4.331 111.074 1.00 23.83 198 GLN C CA 1
ATOM 9947 C C . GLN C 3 198 ? 20.963 4.796 112.530 1.00 24.91 198 GLN C C 1
ATOM 9948 O O . GLN C 3 198 ? 22.062 4.782 113.094 1.00 23.34 198 GLN C O 1
ATOM 9954 N N . TYR C 3 199 ? 19.850 5.188 113.163 1.00 27.82 199 TYR C N 1
ATOM 9955 C CA . TYR C 3 199 ? 19.885 5.587 114.574 1.00 23.87 199 TYR C CA 1
ATOM 9956 C C . TYR C 3 199 ? 20.448 4.472 115.447 1.00 22.87 199 TYR C C 1
ATOM 9957 O O . TYR C 3 199 ? 21.301 4.711 116.312 1.00 21.18 199 TYR C O 1
ATOM 9966 N N . HIS C 3 200 ? 19.998 3.233 115.222 1.00 21.90 200 HIS C N 1
ATOM 9967 C CA . HIS C 3 200 ? 20.566 2.119 115.981 1.00 27.33 200 HIS C CA 1
ATOM 9968 C C . HIS C 3 200 ? 22.057 1.944 115.702 1.00 24.15 200 HIS C C 1
ATOM 9969 O O . HIS C 3 200 ? 22.812 1.584 116.616 1.00 24.86 200 HIS C O 1
ATOM 9976 N N . THR C 3 201 ? 22.512 2.231 114.474 1.00 22.39 201 THR C N 1
ATOM 9977 C CA . THR C 3 201 ? 23.945 2.106 11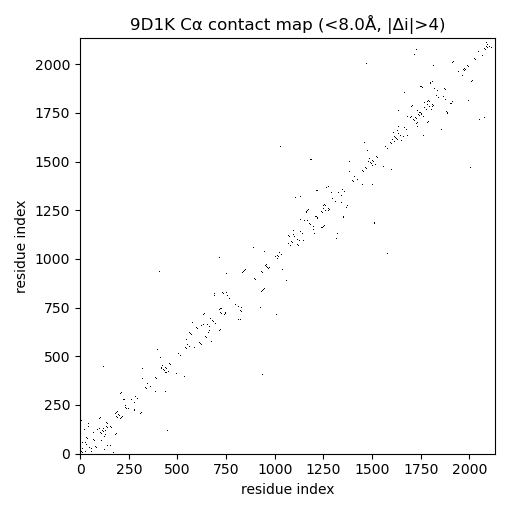4.191 1.00 23.28 201 THR C CA 1
ATOM 9978 C C . THR C 3 201 ? 24.770 3.234 114.814 1.00 23.29 201 THR C C 1
ATOM 9979 O O . THR C 3 201 ? 25.993 3.101 114.918 1.00 22.88 201 THR C O 1
ATOM 9983 N N . ILE C 3 202 ? 24.157 4.349 115.207 1.00 25.59 202 ILE C N 1
ATOM 9984 C CA . ILE C 3 202 ? 24.921 5.444 115.805 1.00 24.16 202 ILE C CA 1
ATOM 9985 C C . ILE C 3 202 ? 24.718 5.590 117.312 1.00 27.10 202 ILE C C 1
ATOM 9986 O O . ILE C 3 202 ? 25.463 6.360 117.945 1.00 29.96 202 ILE C O 1
ATOM 9991 N N . ALA C 3 203 ? 23.770 4.880 117.910 1.00 27.04 203 ALA C N 1
ATOM 9992 C CA . ALA C 3 203 ? 23.477 5.001 119.335 1.00 32.13 203 ALA C CA 1
ATOM 9993 C C . ALA C 3 203 ? 24.126 3.857 120.105 1.00 29.43 203 ALA C C 1
ATOM 9994 O O . ALA C 3 203 ? 23.858 2.674 119.828 1.00 23.37 203 ALA C O 1
ATOM 9996 N N . ASP C 3 204 ? 24.979 4.215 121.075 1.00 29.18 204 ASP C N 1
ATOM 9997 C CA . ASP C 3 204 ? 25.567 3.225 121.977 1.00 28.21 204 ASP C CA 1
ATOM 9998 C C . ASP C 3 204 ? 24.492 2.386 122.670 1.00 26.93 204 ASP C C 1
ATOM 9999 O O . ASP C 3 204 ? 24.760 1.244 123.064 1.00 26.71 204 ASP C O 1
ATOM 10004 N N . ALA C 3 205 ? 23.276 2.925 122.800 1.00 24.61 205 ALA C N 1
ATOM 10005 C CA . ALA C 3 205 ? 22.192 2.201 123.460 1.00 28.63 205 ALA C CA 1
ATOM 10006 C C . ALA C 3 205 ? 21.816 0.919 122.725 1.00 28.20 205 ALA C C 1
ATOM 10007 O O . ALA C 3 205 ? 21.217 0.021 123.332 1.00 28.22 205 ALA C O 1
ATOM 10009 N N . SER C 3 206 ? 22.149 0.810 121.440 1.00 23.22 206 SER C N 1
ATOM 10010 C CA . SER C 3 206 ? 21.905 -0.419 120.673 1.00 23.93 206 SER C CA 1
ATOM 10011 C C . SER C 3 206 ? 23.201 -1.090 120.223 1.00 28.73 206 SER C C 1
ATOM 10012 O O . SER C 3 206 ? 23.196 -1.933 119.319 1.00 27.26 206 SER C O 1
ATOM 10025 N N . ASN C 3 208 ? 26.083 -3.295 119.193 1.00 27.43 208 ASN C N 1
ATOM 10026 C CA . ASN C 3 208 ? 26.253 -4.729 118.978 1.00 26.99 208 ASN C CA 1
ATOM 10027 C C . ASN C 3 208 ? 25.004 -5.604 119.125 1.00 26.47 208 ASN C C 1
ATOM 10028 O O . ASN C 3 208 ? 25.119 -6.820 119.262 1.00 28.68 208 ASN C O 1
ATOM 10033 N N . LEU C 3 209 ? 23.810 -5.007 119.043 1.00 26.60 209 LEU C N 1
ATOM 10034 C CA . LEU C 3 209 ? 22.591 -5.815 118.989 1.00 26.92 209 LEU C CA 1
ATOM 10035 C C . LEU C 3 209 ? 22.450 -6.548 117.657 1.00 24.76 209 LEU C C 1
ATOM 10036 O O . LEU C 3 209 ? 21.652 -7.491 117.554 1.00 29.83 209 LEU C O 1
ATOM 10041 N N . PHE C 3 210 ? 23.203 -6.125 116.641 1.00 25.19 210 PHE C N 1
ATOM 10042 C CA . PHE C 3 210 ? 23.194 -6.737 115.319 1.00 24.64 210 PHE C CA 1
ATOM 10043 C C . PHE C 3 210 ? 24.557 -6.489 114.680 1.00 27.85 210 PHE C C 1
ATOM 10044 O O . PHE C 3 210 ? 25.378 -5.724 115.190 1.00 28.14 210 PHE C O 1
ATOM 10052 N N . GLN C 3 211 ? 24.793 -7.140 113.550 1.00 23.90 211 GLN C N 1
ATOM 10053 C CA . GLN C 3 211 ? 26.141 -7.226 113.013 1.00 27.54 211 GLN C CA 1
ATOM 10054 C C . GLN C 3 211 ? 26.326 -6.505 111.686 1.00 26.55 211 GLN C C 1
ATOM 10055 O O . GLN C 3 211 ? 27.471 -6.259 111.289 1.00 23.61 211 GLN C O 1
ATOM 10061 N N . ARG C 3 212 ? 25.243 -6.148 110.995 1.00 24.99 212 ARG C N 1
ATOM 10062 C CA . ARG C 3 212 ? 25.316 -5.402 109.746 1.00 28.93 212 ARG C CA 1
ATOM 10063 C C . ARG C 3 212 ? 23.940 -4.801 109.507 1.00 23.83 212 ARG C C 1
ATOM 10064 O O . ARG C 3 212 ? 22.974 -5.166 110.171 1.00 23.33 212 ARG C O 1
ATOM 10072 N N . ALA C 3 213 ? 23.864 -3.859 108.568 1.00 22.38 213 ALA C N 1
ATOM 10073 C CA . ALA C 3 213 ? 22.620 -3.126 108.372 1.00 23.90 213 ALA C CA 1
ATOM 10074 C C . ALA C 3 213 ? 22.410 -2.754 106.912 1.00 22.52 213 ALA C C 1
ATOM 10075 O O . ALA C 3 213 ? 23.362 -2.519 106.160 1.00 22.12 213 ALA C O 1
ATOM 10077 N N . ILE C 3 214 ? 21.134 -2.688 106.523 1.00 23.30 214 ILE C N 1
ATOM 10078 C CA . ILE C 3 214 ? 20.716 -2.159 105.229 1.00 22.69 214 ILE C CA 1
ATOM 10079 C C . ILE C 3 214 ? 19.847 -0.930 105.477 1.00 21.97 214 ILE C C 1
ATOM 10080 O O . ILE C 3 214 ? 18.796 -1.030 106.121 1.00 24.33 214 ILE C O 1
ATOM 10085 N N . ILE C 3 215 ? 20.290 0.219 104.985 1.00 22.62 215 ILE C N 1
ATOM 10086 C CA . ILE C 3 215 ? 19.566 1.479 105.145 1.00 23.92 215 ILE C CA 1
ATOM 10087 C C . ILE C 3 215 ? 18.907 1.810 103.814 1.00 24.83 215 ILE C C 1
ATOM 10088 O O . ILE C 3 215 ? 19.600 2.095 102.833 1.00 24.08 215 ILE C O 1
ATOM 10093 N N . MET C 3 216 ? 17.569 1.821 103.784 1.00 24.40 216 MET C N 1
ATOM 10094 C CA . MET C 3 216 ? 16.790 2.024 102.558 1.00 24.80 216 MET C CA 1
ATOM 10095 C C . MET C 3 216 ? 16.087 3.380 102.584 1.00 24.00 216 MET C C 1
ATOM 10096 O O . MET C 3 216 ? 15.188 3.588 103.401 1.00 25.02 216 MET C O 1
ATOM 10101 N N . SER C 3 217 ? 16.503 4.297 101.701 1.00 24.81 217 SER C N 1
ATOM 10102 C CA . SER C 3 217 ? 15.746 5.525 101.400 1.00 26.75 217 SER C CA 1
ATOM 10103 C C . SER C 3 217 ? 15.320 6.283 102.663 1.00 29.78 217 SER C C 1
ATOM 10104 O O . SER C 3 217 ? 14.145 6.602 102.872 1.00 34.20 217 SER C O 1
ATOM 10107 N N . GLY C 3 218 ? 16.287 6.581 103.516 1.00 24.43 218 GLY C N 1
ATOM 10108 C CA . GLY C 3 218 ? 15.982 7.258 104.766 1.00 28.11 218 GLY C CA 1
ATOM 10109 C C . GLY C 3 218 ? 17.260 7.339 105.559 1.00 25.84 218 GLY C C 1
ATOM 10110 O O . GLY C 3 218 ? 18.084 6.438 105.427 1.00 24.95 218 GLY C O 1
ATOM 10111 N N . SER C 3 219 ? 17.453 8.381 106.368 1.00 23.26 219 SER C N 1
ATOM 10112 C CA . SER C 3 219 ? 18.750 8.573 107.003 1.00 22.55 219 SER C CA 1
ATOM 10113 C C . SER C 3 219 ? 18.605 9.492 108.204 1.00 25.73 219 SER C C 1
ATOM 10114 O O . SER C 3 219 ? 17.737 10.372 108.225 1.00 27.78 219 SER C O 1
ATOM 10117 N N . THR C 3 220 ? 19.493 9.305 109.185 1.00 21.43 220 THR C N 1
ATOM 10118 C CA . THR C 3 220 ? 19.604 10.276 110.267 1.00 28.49 220 THR C CA 1
ATOM 10119 C C . THR C 3 220 ? 20.125 11.619 109.758 1.00 29.94 220 THR C C 1
ATOM 10120 O O . THR C 3 220 ? 20.004 12.626 110.462 1.00 28.25 220 THR C O 1
ATOM 10124 N N . MET C 3 221 ? 20.735 11.651 108.566 1.00 24.59 221 MET C N 1
ATOM 10125 C CA . MET C 3 221 ? 21.129 12.915 107.945 1.00 27.85 221 MET C CA 1
ATOM 10126 C C . MET C 3 221 ? 19.931 13.735 107.486 1.00 26.59 221 MET C C 1
ATOM 10127 O O . MET C 3 221 ? 20.067 14.944 107.297 1.00 30.10 221 MET C O 1
ATOM 10132 N N . CYS C 3 222 ? 18.775 13.102 107.275 1.00 26.43 222 CYS C N 1
ATOM 10133 C CA . CYS C 3 222 ? 17.588 13.806 106.799 1.00 29.82 222 CYS C CA 1
ATOM 10134 C C . CYS C 3 222 ? 17.063 14.756 107.875 1.00 34.34 222 CYS C C 1
ATOM 10135 O O . CYS C 3 222 ? 16.899 14.363 109.038 1.00 32.70 222 CYS C O 1
ATOM 10138 N N . SER C 3 223 ? 16.782 16.008 107.495 1.00 34.90 223 SER C N 1
ATOM 10139 C CA . SER C 3 223 ? 16.280 16.949 108.493 1.00 37.56 223 SER C CA 1
ATOM 10140 C C . SER C 3 223 ? 14.980 16.450 109.122 1.00 35.89 223 SER C C 1
ATOM 10141 O O . SER C 3 223 ? 14.740 16.681 110.312 1.00 34.95 223 SER C O 1
ATOM 10144 N N . TRP C 3 224 ? 14.166 15.705 108.368 1.00 28.06 224 TRP C N 1
ATOM 10145 C CA . TRP C 3 224 ? 12.903 15.220 108.909 1.00 29.47 224 TRP C CA 1
ATOM 10146 C C . TRP C 3 224 ? 13.057 14.067 109.905 1.00 33.35 224 TRP C C 1
ATOM 10147 O O . TRP C 3 224 ? 12.040 13.620 110.455 1.00 34.94 224 TRP C O 1
ATOM 10158 N N . ALA C 3 225 ? 14.274 13.564 110.137 1.00 34.40 225 ALA C N 1
ATOM 10159 C CA . ALA C 3 225 ? 14.527 12.495 111.097 1.00 31.73 225 ALA C CA 1
ATOM 10160 C C . ALA C 3 225 ? 14.722 12.989 112.524 1.00 35.72 225 ALA C C 1
ATOM 10161 O O . ALA C 3 225 ? 14.934 12.165 113.418 1.00 32.72 225 ALA C O 1
ATOM 10163 N N . LEU C 3 226 ? 14.680 14.302 112.755 1.00 36.12 226 LEU C N 1
ATOM 10164 C CA . LEU C 3 226 ? 14.911 14.884 114.069 1.00 37.10 226 LEU C CA 1
ATOM 10165 C C . LEU C 3 226 ? 14.016 16.105 114.212 1.00 39.12 226 LEU C C 1
ATOM 10166 O O . LEU C 3 226 ? 13.722 16.785 113.226 1.00 34.07 226 LEU C O 1
ATOM 10171 N N . THR C 3 227 ? 13.590 16.383 115.443 1.00 33.12 227 THR C N 1
ATOM 10172 C CA . THR C 3 227 ? 12.700 17.509 115.698 1.00 33.38 227 THR C CA 1
ATOM 10173 C C . THR C 3 227 ? 13.150 18.292 116.923 1.00 41.74 227 THR C C 1
ATOM 10174 O O . THR C 3 227 ? 13.719 17.725 117.867 1.00 37.29 227 THR C O 1
ATOM 10178 N N . PRO C 3 228 ? 12.938 19.604 116.920 1.00 46.62 228 PRO C N 1
ATOM 10179 C CA . PRO C 3 228 ? 13.257 20.405 118.102 1.00 44.89 228 PRO C CA 1
ATOM 10180 C C . PRO C 3 228 ? 12.096 20.361 119.083 1.00 44.58 228 PRO C C 1
ATOM 10181 O O . PRO C 3 228 ? 10.974 19.997 118.733 1.00 44.70 228 PRO C O 1
ATOM 10185 N N . GLN C 3 229 ? 12.386 20.740 120.332 1.00 43.93 229 GLN C N 1
ATOM 10186 C CA . GLN C 3 229 ? 11.396 20.726 121.410 1.00 44.40 229 GLN C CA 1
ATOM 10187 C C . GLN C 3 229 ? 10.868 22.147 121.620 1.00 49.48 229 GLN C C 1
ATOM 10188 O O . GLN C 3 229 ? 11.610 23.032 122.066 1.00 51.07 229 GLN C O 1
ATOM 10194 N N . ARG C 3 230 ? 9.591 22.365 121.292 1.00 49.23 230 ARG C N 1
ATOM 10195 C CA . ARG C 3 230 ? 8.959 23.689 121.349 1.00 55.43 230 ARG C CA 1
ATOM 10196 C C . ARG C 3 230 ? 7.615 23.595 122.083 1.00 56.04 230 ARG C C 1
ATOM 10197 O O . ARG C 3 230 ? 6.555 23.874 121.521 1.00 57.97 230 ARG C O 1
ATOM 10205 N N . ASN C 3 231 ? 7.671 23.185 123.353 1.00 53.16 231 ASN C N 1
ATOM 10206 C CA . ASN C 3 231 ? 6.486 23.048 124.210 1.00 55.63 231 ASN C CA 1
ATOM 10207 C C . ASN C 3 231 ? 5.388 22.215 123.549 1.00 59.81 231 ASN C C 1
ATOM 10208 O O . ASN C 3 231 ? 4.204 22.556 123.604 1.00 61.82 231 ASN C O 1
ATOM 10213 N N . TRP C 3 232 ? 5.780 21.105 122.926 1.00 58.48 232 TRP C N 1
ATOM 10214 C CA . TRP C 3 232 ? 4.828 20.213 122.270 1.00 52.46 232 TRP C CA 1
ATOM 10215 C C . TRP C 3 232 ? 3.875 19.527 123.249 1.00 52.40 232 TRP C C 1
ATOM 10216 O O . TRP C 3 232 ? 2.698 19.328 122.908 1.00 43.00 232 TRP C O 1
ATOM 10227 N N . PRO C 3 233 ? 4.326 19.119 124.447 1.00 49.28 233 PRO C N 1
ATOM 10228 C CA . PRO C 3 233 ? 3.355 18.589 125.421 1.00 56.52 233 PRO C CA 1
ATOM 10229 C C . PRO C 3 233 ? 2.262 19.588 125.765 1.00 52.63 233 PRO C C 1
ATOM 10230 O O . PRO C 3 233 ? 1.075 19.264 125.645 1.00 51.64 233 PRO C O 1
ATOM 10234 N N . GLU C 3 234 ? 2.635 20.806 126.179 1.00 53.74 234 GLU C N 1
ATOM 10235 C CA . GLU C 3 234 ? 1.629 21.816 126.508 1.00 58.73 234 GLU C CA 1
ATOM 10236 C C . GLU C 3 234 ? 0.779 22.159 125.290 1.00 55.69 234 GLU C C 1
ATOM 10237 O O . GLU C 3 234 ? -0.433 22.366 125.403 1.00 49.80 234 GLU C O 1
ATOM 10243 N N . LYS C 3 235 ? 1.397 22.207 124.113 1.00 58.57 235 LYS C N 1
ATOM 10244 C CA . LYS C 3 235 ? 0.659 22.588 122.918 1.00 55.66 235 LYS C CA 1
ATOM 10245 C C . LYS C 3 235 ? -0.300 21.487 122.486 1.00 50.97 235 LYS C C 1
ATOM 10246 O O . LYS C 3 235 ? -1.369 21.782 121.943 1.00 45.73 235 LYS C O 1
ATOM 10252 N N . LEU C 3 236 ? 0.058 20.218 122.724 1.00 53.67 236 LEU C N 1
ATOM 10253 C CA . LEU C 3 236 ? -0.835 19.119 122.365 1.00 52.19 236 LEU C CA 1
ATOM 10254 C C . LEU C 3 236 ? -2.011 19.026 123.326 1.00 52.58 236 LEU C C 1
ATOM 10255 O O . LEU C 3 236 ? -3.153 18.792 122.902 1.00 47.60 236 LEU C O 1
ATOM 10260 N N . ALA C 3 237 ? -1.745 19.186 124.626 1.00 55.51 237 ALA C N 1
ATOM 10261 C CA . ALA C 3 237 ? -2.816 19.163 125.619 1.00 59.41 237 ALA C CA 1
ATOM 10262 C C . ALA C 3 237 ? -3.825 20.281 125.363 1.00 60.11 237 ALA C C 1
ATOM 10263 O O . ALA C 3 237 ? -5.039 20.044 125.350 1.00 62.82 237 ALA C O 1
ATOM 10265 N N . LYS C 3 238 ? -3.334 21.507 125.135 1.00 58.74 238 LYS C N 1
ATOM 10266 C CA . LYS C 3 238 ? -4.225 22.625 124.826 1.00 63.91 238 LYS C CA 1
ATOM 10267 C C . LYS C 3 238 ? -5.048 22.370 123.570 1.00 63.04 238 LYS C C 1
ATOM 10268 O O . LYS C 3 238 ? -6.206 22.798 123.495 1.00 64.72 238 LYS C O 1
ATOM 10274 N N . ALA C 3 239 ? -4.480 21.684 122.576 1.00 59.10 239 ALA C N 1
ATOM 10275 C CA . ALA C 3 239 ? -5.242 21.411 121.362 1.00 52.67 239 ALA C CA 1
ATOM 10276 C C . ALA C 3 239 ? -6.405 20.475 121.645 1.00 58.14 239 ALA C C 1
ATOM 10277 O O . ALA C 3 239 ? -7.496 20.651 121.093 1.00 58.90 239 ALA C O 1
ATOM 10279 N N . ILE C 3 240 ? -6.195 19.481 122.513 1.00 54.97 240 ILE C N 1
ATOM 10280 C CA . ILE C 3 240 ? -7.255 18.533 122.841 1.00 55.70 240 ILE C CA 1
ATOM 10281 C C . ILE C 3 240 ? -8.315 19.189 123.717 1.00 62.38 240 ILE C C 1
ATOM 10282 O O . ILE C 3 240 ? -9.507 18.881 123.598 1.00 62.20 240 ILE C O 1
ATOM 10287 N N . GLY C 3 241 ? -7.912 20.101 124.595 1.00 63.04 241 GLY C N 1
ATOM 10288 C CA . GLY C 3 241 ? -8.868 20.837 125.393 1.00 64.70 241 GLY C CA 1
ATOM 10289 C C . GLY C 3 241 ? -8.423 21.069 126.820 1.00 70.92 241 GLY C C 1
ATOM 10290 O O . GLY C 3 241 ? -9.262 21.201 127.715 1.00 78.78 241 GLY C O 1
ATOM 10291 N N . TRP C 3 242 ? -7.108 21.114 127.050 1.00 64.28 242 TRP C N 1
ATOM 10292 C CA . TRP C 3 242 ? -6.554 21.408 128.374 1.00 67.13 242 TRP C CA 1
ATOM 10293 C C . TRP C 3 242 ? -6.744 22.896 128.661 1.00 76.37 242 TRP C C 1
ATOM 10294 O O . TRP C 3 242 ? -5.825 23.713 128.559 1.00 67.20 242 TRP C O 1
ATOM 10305 N N . GLN C 3 243 ? -7.970 23.257 129.030 1.00 75.13 243 GLN C N 1
ATOM 10306 C CA . GLN C 3 243 ? -8.293 24.652 129.306 1.00 80.76 243 GLN C CA 1
ATOM 10307 C C . GLN C 3 243 ? -7.798 24.998 130.706 1.00 80.10 243 GLN C C 1
ATOM 10308 O O . GLN C 3 243 ? -8.320 24.490 131.704 1.00 78.09 243 GLN C O 1
ATOM 10314 N N . GLY C 3 244 ? -6.780 25.849 130.778 1.00 78.95 244 GLY C N 1
ATOM 10315 C CA . GLY C 3 244 ? -6.128 26.169 132.034 1.00 77.84 244 GLY C CA 1
ATOM 10316 C C . GLY C 3 244 ? -4.625 25.987 131.950 1.00 73.90 244 GLY C C 1
ATOM 10317 O O . GLY C 3 244 ? -4.087 25.732 130.874 1.00 76.77 244 GLY C O 1
ATOM 10318 N N . ASP C 3 247 ? 1.589 23.725 134.666 1.00 65.77 247 ASP C N 1
ATOM 10319 C CA . ASP C 3 247 ? 2.887 23.082 134.488 1.00 69.60 247 ASP C CA 1
ATOM 10320 C C . ASP C 3 247 ? 2.960 22.330 133.165 1.00 65.52 247 ASP C C 1
ATOM 10321 O O . ASP C 3 247 ? 1.926 22.018 132.563 1.00 62.12 247 ASP C O 1
ATOM 10326 N N . GLU C 3 248 ? 4.186 22.057 132.700 1.00 63.90 248 GLU C N 1
ATOM 10327 C CA . GLU C 3 248 ? 4.353 21.043 131.665 1.00 63.34 248 GLU C CA 1
ATOM 10328 C C . GLU C 3 248 ? 4.021 19.668 132.227 1.00 58.84 248 GLU C C 1
ATOM 10329 O O . GLU C 3 248 ? 3.397 18.842 131.549 1.00 57.40 248 GLU C O 1
ATOM 10335 N N . GLU C 3 249 ? 4.408 19.419 133.481 1.00 58.29 249 GLU C N 1
ATOM 10336 C CA . GLU C 3 249 ? 4.007 18.188 134.147 1.00 60.87 249 GLU C CA 1
ATOM 10337 C C . GLU C 3 249 ? 2.494 18.118 134.301 1.00 58.35 249 GLU C C 1
ATOM 10338 O O . GLU C 3 249 ? 1.910 17.031 134.228 1.00 61.57 249 GLU C O 1
ATOM 10344 N N . ALA C 3 250 ? 1.842 19.264 134.509 1.00 56.49 250 ALA C N 1
ATOM 10345 C CA . ALA C 3 250 ? 0.385 19.287 134.514 1.00 63.42 250 ALA C CA 1
ATOM 10346 C C . ALA C 3 250 ? -0.176 19.014 133.125 1.00 58.08 250 ALA C C 1
ATOM 10347 O O . ALA C 3 250 ? -1.240 18.398 132.997 1.00 59.41 250 ALA C O 1
ATOM 10349 N N . ALA C 3 251 ? 0.517 19.467 132.079 1.00 55.32 251 ALA C N 1
ATOM 10350 C CA . ALA C 3 251 ? 0.117 19.105 130.723 1.00 63.93 251 ALA C CA 1
ATOM 10351 C C . ALA C 3 251 ? 0.263 17.606 130.497 1.00 58.83 251 ALA C C 1
ATOM 10352 O O . ALA C 3 251 ? -0.564 16.987 129.815 1.00 56.38 251 ALA C O 1
ATOM 10354 N N . LEU C 3 252 ? 1.309 17.008 131.074 1.00 58.22 252 LEU C N 1
ATOM 10355 C CA . LEU C 3 252 ? 1.521 15.571 130.934 1.00 60.22 252 LEU C CA 1
ATOM 10356 C C . LEU C 3 252 ? 0.419 14.779 131.623 1.00 57.49 252 LEU C C 1
ATOM 10357 O O . LEU C 3 252 ? -0.071 13.783 131.075 1.00 51.08 252 LEU C O 1
ATOM 10362 N N . GLN C 3 253 ? 0.014 15.208 132.825 1.00 60.91 253 GLN C N 1
ATOM 10363 C CA . GLN C 3 253 ? -1.067 14.525 133.528 1.00 59.65 253 GLN C CA 1
ATOM 10364 C C . GLN C 3 253 ? -2.356 14.561 132.712 1.00 54.72 253 GLN C C 1
ATOM 10365 O O . GLN C 3 253 ? -3.050 13.545 132.603 1.00 55.29 253 GLN C O 1
ATOM 10371 N N . TYR C 3 254 ? -2.682 15.714 132.112 1.00 56.90 254 TYR C N 1
ATOM 10372 C CA . TYR C 3 254 ? -3.855 15.761 131.242 1.00 58.95 254 TYR C CA 1
ATOM 10373 C C . TYR C 3 254 ? -3.684 14.809 130.071 1.00 58.00 254 TYR C C 1
ATOM 10374 O O . TYR C 3 254 ? -4.633 14.121 129.678 1.00 49.64 254 TYR C O 1
ATOM 10383 N N . LEU C 3 255 ? -2.477 14.753 129.501 1.00 50.66 255 LEU C N 1
ATOM 10384 C CA . LEU C 3 255 ? -2.267 13.914 128.330 1.00 52.12 255 LEU C CA 1
ATOM 10385 C C . LEU C 3 255 ? -2.458 12.444 128.668 1.00 43.68 255 LEU C C 1
ATOM 10386 O O . LEU C 3 255 ? -3.013 11.689 127.864 1.00 49.88 255 LEU C O 1
ATOM 10391 N N . ARG C 3 256 ? -2.059 12.034 129.875 1.00 50.07 256 ARG C N 1
ATOM 10392 C CA . ARG C 3 256 ? -2.240 10.648 130.293 1.00 48.45 256 ARG C CA 1
ATOM 10393 C C . ARG C 3 256 ? -3.698 10.320 130.602 1.00 48.20 256 ARG C C 1
ATOM 10394 O O . ARG C 3 256 ? -4.103 9.160 130.465 1.00 52.58 256 ARG C O 1
ATOM 10402 N N . GLN C 3 257 ? -4.501 11.302 131.038 1.00 53.63 257 GLN C N 1
ATOM 10403 C CA . GLN C 3 257 ? -5.926 11.038 131.247 1.00 59.46 257 GLN C CA 1
ATOM 10404 C C . GLN C 3 257 ? -6.728 11.152 129.958 1.00 56.02 257 GLN C C 1
ATOM 10405 O O . GLN C 3 257 ? -7.871 10.682 129.906 1.00 53.63 257 GLN C O 1
ATOM 10411 N N . ALA C 3 258 ? -6.156 11.765 128.926 1.00 52.96 258 ALA C N 1
ATOM 10412 C CA . ALA C 3 258 ? -6.844 11.900 127.656 1.00 52.11 258 ALA C CA 1
ATOM 10413 C C . ALA C 3 258 ? -6.947 10.545 126.959 1.00 53.25 258 ALA C C 1
ATOM 10414 O O . ALA C 3 258 ? -6.199 9.605 127.247 1.00 48.30 258 ALA C O 1
ATOM 10416 N N . SER C 3 259 ? -7.910 10.451 126.046 1.00 45.31 259 SER C N 1
ATOM 10417 C CA . SER C 3 259 ? -8.078 9.254 125.239 1.00 49.50 259 SER C CA 1
ATOM 10418 C C . SER C 3 259 ? -6.951 9.127 124.210 1.00 51.09 259 SER C C 1
ATOM 10419 O O . SER C 3 259 ? -6.402 10.134 123.751 1.00 48.45 259 SER C O 1
ATOM 10422 N N . PRO C 3 260 ? -6.581 7.897 123.835 1.00 55.49 260 PRO C N 1
ATOM 10423 C CA . PRO C 3 260 ? -5.571 7.737 122.774 1.00 49.79 260 PRO C CA 1
ATOM 10424 C C . PRO C 3 260 ? -6.034 8.280 121.434 1.00 55.91 260 PRO C C 1
ATOM 10425 O O . PRO C 3 260 ? -5.216 8.793 120.659 1.00 48.49 260 PRO C O 1
ATOM 10429 N N . GLU C 3 261 ? -7.332 8.183 121.141 1.00 50.24 261 GLU C N 1
ATOM 10430 C CA . GLU C 3 261 ? -7.842 8.689 119.873 1.00 52.33 261 GLU C CA 1
ATOM 10431 C C . GLU C 3 261 ? -7.732 10.208 119.799 1.00 53.61 261 GLU C C 1
ATOM 10432 O O . GLU C 3 261 ? -7.353 10.759 118.756 1.00 49.82 261 GLU C O 1
ATOM 10438 N N . SER C 3 262 ? -8.008 10.904 120.908 1.00 55.58 262 SER C N 1
ATOM 10439 C CA . SER C 3 262 ? -7.842 12.354 120.921 1.00 52.92 262 SER C CA 1
ATOM 10440 C C . SER C 3 262 ? -6.380 12.769 120.803 1.00 55.67 262 SER C C 1
ATOM 10441 O O . SER C 3 262 ? -6.105 13.915 120.425 1.00 51.15 262 SER C O 1
ATOM 10444 N N . ILE C 3 263 ? -5.439 11.877 121.133 1.00 48.78 263 ILE C N 1
ATOM 10445 C CA . ILE C 3 263 ? -4.028 12.192 120.923 1.00 49.29 263 ILE C CA 1
ATOM 10446 C C . ILE C 3 263 ? -3.680 12.096 119.443 1.00 40.91 263 ILE C C 1
ATOM 10447 O O . ILE C 3 263 ? -3.057 13.004 118.880 1.00 43.59 263 ILE C O 1
ATOM 10452 N N . VAL C 3 264 ? -4.093 11.004 118.790 1.00 43.41 264 VAL C N 1
ATOM 10453 C CA . VAL C 3 264 ? -3.863 10.847 117.354 1.00 50.81 264 VAL C CA 1
ATOM 10454 C C . VAL C 3 264 ? -4.548 11.959 116.574 1.00 45.83 264 VAL C C 1
ATOM 10455 O O . VAL C 3 264 ? -4.012 12.461 115.580 1.00 43.74 264 VAL C O 1
ATOM 10459 N N . ASP C 3 265 ? -5.736 12.372 117.017 1.00 52.55 265 ASP C N 1
ATOM 10460 C CA . ASP C 3 265 ? -6.510 13.345 116.254 1.00 50.20 265 ASP C CA 1
ATOM 10461 C C . ASP C 3 265 ? -5.825 14.712 116.203 1.00 50.58 265 ASP C C 1
ATOM 10462 O O . ASP C 3 265 ? -5.988 15.445 115.222 1.00 48.11 265 ASP C O 1
ATOM 10467 N N . HIS C 3 266 ? -5.037 15.066 117.224 1.00 43.75 266 HIS C N 1
ATOM 10468 C CA . HIS C 3 266 ? -4.471 16.407 117.323 1.00 51.28 266 HIS C CA 1
ATOM 10469 C C . HIS C 3 266 ? -2.954 16.465 117.172 1.00 52.56 266 HIS C C 1
ATOM 10470 O O . HIS C 3 266 ? -2.393 17.570 117.195 1.00 52.88 266 HIS C O 1
ATOM 10477 N N . GLN C 3 267 ? -2.269 15.326 117.011 1.00 45.98 267 GLN C N 1
ATOM 10478 C CA . GLN C 3 267 ? -0.806 15.342 117.051 1.00 49.90 267 GLN C CA 1
ATOM 10479 C C . GLN C 3 267 ? -0.175 15.989 115.824 1.00 46.72 267 GLN C C 1
ATOM 10480 O O . GLN C 3 267 ? 0.966 16.453 115.913 1.00 44.84 267 GLN C O 1
ATOM 10486 N N . GLU C 3 268 ? -0.875 16.030 114.693 1.00 46.54 268 GLU C N 1
ATOM 10487 C CA . GLU C 3 268 ? -0.328 16.628 113.477 1.00 48.05 268 GLU C CA 1
ATOM 10488 C C . GLU C 3 268 ? -0.816 18.067 113.251 1.00 59.87 268 GLU C C 1
ATOM 10489 O O . GLU C 3 268 ? -0.656 18.619 112.161 1.00 57.85 268 GLU C O 1
ATOM 10506 N N . LEU C 3 270 ? -0.215 20.870 115.427 1.00 47.54 270 LEU C N 1
ATOM 10507 C CA . LEU C 3 270 ? 0.411 21.823 116.343 1.00 53.96 270 LEU C CA 1
ATOM 10508 C C . LEU C 3 270 ? 1.390 22.785 115.668 1.00 58.63 270 LEU C C 1
ATOM 10509 O O . LEU C 3 270 ? 2.081 23.544 116.346 1.00 61.24 270 LEU C O 1
ATOM 10514 N N . PHE C 3 271 ? 1.447 22.761 114.341 1.00 56.70 271 PHE C N 1
ATOM 10515 C CA . PHE C 3 271 ? 2.484 23.493 113.626 1.00 66.54 271 PHE C CA 1
ATOM 10516 C C . PHE C 3 271 ? 2.101 24.949 113.392 1.00 73.07 271 PHE C C 1
ATOM 10517 O O . PHE C 3 271 ? 0.971 25.259 113.005 1.00 74.11 271 PHE C O 1
ATOM 10525 N N . GLY C 3 272 ? 3.065 25.842 113.621 1.00 74.45 272 GLY C N 1
ATOM 10526 C CA . GLY C 3 272 ? 2.892 27.255 113.378 1.00 72.86 272 GLY C CA 1
ATOM 10527 C C . GLY C 3 272 ? 3.674 27.721 112.166 1.00 74.38 272 GLY C C 1
ATOM 10528 O O . GLY C 3 272 ? 4.401 26.945 111.537 1.00 73.37 272 GLY C O 1
ATOM 10529 N N . PRO C 3 273 ? 3.526 29.003 111.806 1.00 73.78 273 PRO C N 1
ATOM 10530 C CA . PRO C 3 273 ? 4.227 29.526 110.617 1.00 73.23 273 PRO C CA 1
ATOM 10531 C C . PRO C 3 273 ? 5.720 29.238 110.596 1.00 75.79 273 PRO C C 1
ATOM 10532 O O . PRO C 3 273 ? 6.266 28.936 109.528 1.00 77.96 273 PRO C O 1
ATOM 10536 N N . GLN C 3 274 ? 6.398 29.320 111.745 1.00 74.79 274 GLN C N 1
ATOM 10537 C CA . GLN C 3 274 ? 7.832 29.038 111.780 1.00 75.24 274 GLN C CA 1
ATOM 10538 C C . GLN C 3 274 ? 8.122 27.590 111.400 1.00 75.49 274 GLN C C 1
ATOM 10539 O O . GLN C 3 274 ? 9.085 27.312 110.676 1.00 71.02 274 GLN C O 1
ATOM 10545 N N . GLU C 3 275 ? 7.291 26.654 111.872 1.00 73.59 275 GLU C N 1
ATOM 10546 C CA . GLU C 3 275 ? 7.542 25.237 111.627 1.00 74.06 275 GLU C CA 1
ATOM 10547 C C . GLU C 3 275 ? 7.335 24.859 110.164 1.00 75.22 275 GLU C C 1
ATOM 10548 O O . GLU C 3 275 ? 8.048 23.990 109.648 1.00 71.62 275 GLU C O 1
ATOM 10554 N N . ILE C 3 276 ? 6.369 25.481 109.483 1.00 74.38 276 ILE C N 1
ATOM 10555 C CA . ILE C 3 276 ? 6.187 25.195 108.062 1.00 76.17 276 ILE C CA 1
ATOM 10556 C C . ILE C 3 276 ? 7.235 25.929 107.231 1.00 77.32 276 ILE C C 1
ATOM 10557 O O . ILE C 3 276 ? 7.780 25.373 106.270 1.00 79.75 276 ILE C O 1
ATOM 10562 N N . GLN C 3 277 ? 7.546 27.180 107.590 1.00 77.91 277 GLN C N 1
ATOM 10563 C CA . GLN C 3 277 ? 8.630 27.892 106.920 1.00 79.05 277 GLN C CA 1
ATOM 10564 C C . GLN C 3 277 ? 9.976 27.218 107.133 1.00 75.82 277 GLN C C 1
ATOM 10565 O O . GLN C 3 277 ? 10.919 27.488 106.381 1.00 73.17 277 GLN C O 1
ATOM 10571 N N . GLU C 3 278 ? 10.091 26.366 108.149 1.00 74.24 278 GLU C N 1
ATOM 10572 C CA . GLU C 3 278 ? 11.271 25.542 108.357 1.00 67.88 278 GLU C CA 1
ATOM 10573 C C . GLU C 3 278 ? 11.134 24.157 107.736 1.00 69.35 278 GLU C C 1
ATOM 10574 O O . GLU C 3 278 ? 12.097 23.385 107.764 1.00 71.87 278 GLU C O 1
ATOM 10580 N N . GLY C 3 279 ? 9.969 23.830 107.182 1.00 72.07 279 GLY C N 1
ATOM 10581 C CA . GLY C 3 279 ? 9.762 22.564 106.494 1.00 72.05 279 GLY C CA 1
ATOM 10582 C C . GLY C 3 279 ? 9.850 21.326 107.363 1.00 71.96 279 GLY C C 1
ATOM 10583 O O . GLY C 3 279 ? 10.477 20.338 106.961 1.00 68.73 279 GLY C O 1
ATOM 10584 N N . LEU C 3 280 ? 9.229 21.348 108.538 1.00 71.35 280 LEU C N 1
ATOM 10585 C CA . LEU C 3 280 ? 9.299 20.229 109.467 1.00 68.75 280 LEU C CA 1
ATOM 10586 C C . LEU C 3 280 ? 8.175 19.232 109.188 1.00 70.04 280 LEU C C 1
ATOM 10587 O O . LEU C 3 280 ? 7.079 19.604 108.758 1.00 72.73 280 LEU C O 1
ATOM 10592 N N . LEU C 3 281 ? 8.460 17.949 109.432 1.00 67.08 281 LEU C N 1
ATOM 10593 C CA . LEU C 3 281 ? 7.478 16.901 109.157 1.00 69.40 281 LEU C CA 1
ATOM 10594 C C . LEU C 3 281 ? 6.441 16.793 110.275 1.00 67.69 281 LEU C C 1
ATOM 10595 O O . LEU C 3 281 ? 5.235 16.903 110.028 1.00 63.51 281 LEU C O 1
ATOM 10600 N N . SER C 3 282 ? 6.892 16.576 111.510 1.00 60.38 282 SER C N 1
ATOM 10601 C CA . SER C 3 282 ? 5.977 16.406 112.630 1.00 52.99 282 SER C CA 1
ATOM 10602 C C . SER C 3 282 ? 6.663 16.849 113.914 1.00 60.00 282 SER C C 1
ATOM 10603 O O . SER C 3 282 ? 7.900 16.848 113.990 1.00 51.55 282 SER C O 1
ATOM 10606 N N . PRO C 3 283 ? 5.893 17.261 114.928 1.00 48.97 283 PRO C N 1
ATOM 10607 C CA . PRO C 3 283 ? 6.488 17.557 116.240 1.00 51.59 283 PRO C CA 1
ATOM 10608 C C . PRO C 3 283 ? 6.893 16.316 117.013 1.00 45.81 283 PRO C C 1
ATOM 10609 O O . PRO C 3 283 ? 7.588 16.429 118.033 1.00 44.91 283 PRO C O 1
ATOM 10613 N N . PHE C 3 284 ? 6.476 15.142 116.571 1.00 42.38 284 PHE C N 1
ATOM 10614 C CA . PHE C 3 284 ? 6.688 13.906 117.310 1.00 37.67 284 PHE C CA 1
ATOM 10615 C C . PHE C 3 284 ? 7.571 13.019 116.446 1.00 38.46 284 PHE C C 1
ATOM 10616 O O . PHE C 3 284 ? 7.110 12.421 115.470 1.00 38.64 284 PHE C O 1
ATOM 10624 N N . ALA C 3 285 ? 8.847 12.974 116.812 1.00 34.72 285 ALA C N 1
ATOM 10625 C CA . ALA C 3 285 ? 9.904 12.384 116.018 1.00 30.37 285 ALA C CA 1
ATOM 10626 C C . ALA C 3 285 ? 11.102 12.295 116.946 1.00 38.92 285 ALA C C 1
ATOM 10627 O O . ALA C 3 285 ? 11.050 12.852 118.054 1.00 33.68 285 ALA C O 1
ATOM 10629 N N . PRO C 3 286 ? 12.180 11.608 116.562 1.00 28.38 286 PRO C N 1
ATOM 10630 C CA . PRO C 3 286 ? 13.333 11.508 117.464 1.00 34.32 286 PRO C CA 1
ATOM 10631 C C . PRO C 3 286 ? 13.835 12.885 117.870 1.00 30.61 286 PRO C C 1
ATOM 10632 O O . PRO C 3 286 ? 13.654 13.869 117.151 1.00 33.51 286 PRO C O 1
ATOM 10636 N N . THR C 3 287 ? 14.467 12.954 119.043 1.00 31.60 287 THR C N 1
ATOM 10637 C CA . THR C 3 287 ? 14.886 14.251 119.546 1.00 28.15 287 THR C CA 1
ATOM 10638 C C . THR C 3 287 ? 16.072 14.070 120.479 1.00 32.07 287 THR C C 1
ATOM 10639 O O . THR C 3 287 ? 16.270 12.999 121.062 1.00 32.60 287 THR C O 1
ATOM 10643 N N . ILE C 3 288 ? 16.881 15.120 120.584 1.00 31.68 288 ILE C N 1
ATOM 10644 C CA . ILE C 3 288 ? 17.917 15.142 121.605 1.00 35.33 288 ILE C CA 1
ATOM 10645 C C . ILE C 3 288 ? 17.237 15.096 122.963 1.00 40.03 288 ILE C C 1
ATOM 10646 O O . ILE C 3 288 ? 16.328 15.886 123.251 1.00 40.53 288 ILE C O 1
ATOM 10651 N N . GLU C 3 289 ? 17.639 14.152 123.782 1.00 36.31 289 GLU C N 1
ATOM 10652 C CA . GLU C 3 289 ? 16.996 13.991 125.080 1.00 41.67 289 GLU C CA 1
ATOM 10653 C C . GLU C 3 289 ? 17.542 15.025 126.063 1.00 39.53 289 GLU C C 1
ATOM 10654 O O . GLU C 3 289 ? 18.766 15.165 126.196 1.00 38.87 289 GLU C O 1
ATOM 10660 N N . PRO C 3 290 ? 16.672 15.768 126.756 1.00 43.75 290 PRO C N 1
ATOM 10661 C CA . PRO C 3 290 ? 17.145 16.866 127.618 1.00 41.76 290 PRO C CA 1
ATOM 10662 C C . PRO C 3 290 ? 17.889 16.416 128.871 1.00 43.46 290 PRO C C 1
ATOM 10663 O O . PRO C 3 290 ? 18.491 17.265 129.539 1.00 44.77 290 PRO C O 1
ATOM 10667 N N . TYR C 3 291 ? 17.883 15.129 129.207 1.00 36.93 291 TYR C N 1
ATOM 10668 C CA . TYR C 3 291 ? 18.654 14.630 130.339 1.00 46.09 291 TYR C CA 1
ATOM 10669 C C . TYR C 3 291 ? 18.938 13.150 130.118 1.00 44.76 291 TYR C C 1
ATOM 10670 O O . TYR C 3 291 ? 18.284 12.486 129.309 1.00 48.32 291 TYR C O 1
ATOM 10679 N N . GLU C 3 292 ? 19.923 12.639 130.848 1.00 47.86 292 GLU C N 1
ATOM 10680 C CA . GLU C 3 292 ? 20.309 11.239 130.733 1.00 50.48 292 GLU C CA 1
ATOM 10681 C C . GLU C 3 292 ? 19.434 10.383 131.645 1.00 54.28 292 GLU C C 1
ATOM 10682 O O . GLU C 3 292 ? 19.385 10.611 132.862 1.00 53.68 292 GLU C O 1
ATOM 10688 N N . SER C 3 293 ? 18.751 9.399 131.055 1.00 46.63 293 SER C N 1
ATOM 10689 C CA . SER C 3 293 ? 17.886 8.469 131.758 1.00 44.07 293 SER C CA 1
ATOM 10690 C C . SER C 3 293 ? 18.580 7.121 131.877 1.00 47.34 293 SER C C 1
ATOM 10691 O O . SER C 3 293 ? 19.752 6.963 131.524 1.00 53.49 293 SER C O 1
ATOM 10694 N N . GLU C 3 294 ? 17.838 6.124 132.361 1.00 55.79 294 GLU C N 1
ATOM 10695 C CA . GLU C 3 294 ? 18.359 4.764 132.373 1.00 60.78 294 GLU C CA 1
ATOM 10696 C C . GLU C 3 294 ? 18.782 4.353 130.969 1.00 56.69 294 GLU C C 1
ATOM 10697 O O . GLU C 3 294 ? 19.920 3.920 130.751 1.00 46.02 294 GLU C O 1
ATOM 10703 N N . VAL C 3 295 ? 17.888 4.523 129.996 1.00 42.83 295 VAL C N 1
ATOM 10704 C CA . VAL C 3 295 ? 18.212 4.335 128.587 1.00 47.25 295 VAL C CA 1
ATOM 10705 C C . VAL C 3 295 ? 18.185 5.707 127.928 1.00 40.90 295 VAL C C 1
ATOM 10706 O O . VAL C 3 295 ? 17.119 6.324 127.803 1.00 42.58 295 VAL C O 1
ATOM 10710 N N . CYS C 3 296 ? 19.354 6.191 127.512 1.00 36.92 296 CYS C N 1
ATOM 10711 C CA . CYS C 3 296 ? 19.480 7.475 126.826 1.00 38.39 296 CYS C CA 1
ATOM 10712 C C . CYS C 3 296 ? 19.867 7.188 125.379 1.00 35.95 296 CYS C C 1
ATOM 10713 O O . CYS C 3 296 ? 21.042 6.942 125.078 1.00 35.06 296 CYS C O 1
ATOM 10716 N N . PHE C 3 297 ? 18.873 7.214 124.489 1.00 29.78 297 PHE C N 1
ATOM 10717 C CA . PHE C 3 297 ? 19.106 6.815 123.104 1.00 37.19 297 PHE C CA 1
ATOM 10718 C C . PHE C 3 297 ? 19.853 7.891 122.327 1.00 32.56 297 PHE C C 1
ATOM 10719 O O . PHE C 3 297 ? 20.854 7.602 121.660 1.00 35.20 297 PHE C O 1
ATOM 10727 N N . ILE C 3 298 ? 19.383 9.132 122.403 1.00 30.93 298 ILE C N 1
ATOM 10728 C CA . ILE C 3 298 ? 20.018 10.254 121.715 1.00 30.76 298 ILE C CA 1
ATOM 10729 C C . ILE C 3 298 ? 20.494 11.253 122.762 1.00 28.14 298 ILE C C 1
ATOM 10730 O O . ILE C 3 298 ? 19.714 12.108 123.196 1.00 34.80 298 ILE C O 1
ATOM 10735 N N . PRO C 3 299 ? 21.742 11.158 123.229 1.00 32.85 299 PRO C N 1
ATOM 10736 C CA . PRO C 3 299 ? 22.238 12.120 124.229 1.00 28.63 299 PRO C CA 1
ATOM 10737 C C . PRO C 3 299 ? 22.771 13.420 123.643 1.00 39.03 299 PRO C C 1
ATOM 10738 O O . PRO C 3 299 ? 22.987 14.375 124.401 1.00 38.26 299 PRO C O 1
ATOM 10742 N N . ARG C 3 300 ? 22.987 13.498 122.337 1.00 37.80 300 ARG C N 1
ATOM 10743 C CA . ARG C 3 300 ? 23.482 14.722 121.714 1.00 34.03 300 ARG C CA 1
ATOM 10744 C C . ARG C 3 300 ? 23.091 14.684 120.238 1.00 35.12 300 ARG C C 1
ATOM 10745 O O . ARG C 3 300 ? 22.336 13.808 119.802 1.00 36.27 300 ARG C O 1
ATOM 10753 N N . SER C 3 301 ? 23.603 15.639 119.470 1.00 35.51 301 SER C N 1
ATOM 10754 C CA . SER C 3 301 ? 23.276 15.757 118.055 1.00 35.95 301 SER C CA 1
ATOM 10755 C C . SER C 3 301 ? 23.561 14.449 117.314 1.00 26.18 301 SER C C 1
ATOM 10756 O O . SER C 3 301 ? 24.696 13.951 117.369 1.00 27.97 301 SER C O 1
ATOM 10759 N N . PRO C 3 302 ? 22.571 13.863 116.624 1.00 27.46 302 PRO C N 1
ATOM 10760 C CA . PRO C 3 302 ? 22.842 12.668 115.804 1.00 28.70 302 PRO C CA 1
ATOM 10761 C C . PRO C 3 302 ? 23.945 12.880 114.798 1.00 30.77 302 PRO C C 1
ATOM 10762 O O . PRO C 3 302 ? 24.656 11.930 114.441 1.00 31.72 302 PRO C O 1
ATOM 10766 N N . PHE C 3 303 ? 24.114 14.114 114.321 1.00 31.67 303 PHE C N 1
ATOM 10767 C CA . PHE C 3 303 ? 25.245 14.410 113.452 1.00 29.60 303 PHE C CA 1
ATOM 10768 C C . PHE C 3 303 ? 26.557 14.085 114.152 1.00 31.90 303 PHE C C 1
ATOM 10769 O O . PHE C 3 303 ? 27.429 13.437 113.571 1.00 29.27 303 PHE C O 1
ATOM 10777 N N . GLU C 3 304 ? 26.698 14.483 115.424 1.00 30.32 304 GLU C N 1
ATOM 10778 C CA . GLU C 3 304 ? 27.927 14.179 116.151 1.00 32.98 304 GLU C CA 1
ATOM 10779 C C . GLU C 3 304 ? 28.006 12.701 116.515 1.00 25.47 304 GLU C C 1
ATOM 10780 O O . GLU C 3 304 ? 29.096 12.117 116.513 1.00 31.80 304 GLU C O 1
ATOM 10786 N N . MET C 3 305 ? 26.873 12.080 116.856 1.00 29.43 305 MET C N 1
ATOM 10787 C CA . MET C 3 305 ? 26.939 10.660 117.184 1.00 29.26 305 MET C CA 1
ATOM 10788 C C . MET C 3 305 ? 27.372 9.812 115.997 1.00 29.16 305 MET C C 1
ATOM 10789 O O . MET C 3 305 ? 27.971 8.750 116.195 1.00 30.35 305 MET C O 1
ATOM 10794 N N . SER C 3 306 ? 27.064 10.239 114.765 1.00 28.96 306 SER C N 1
ATOM 10795 C CA A SER C 3 306 ? 27.475 9.460 113.599 0.41 28.31 306 SER C CA 1
ATOM 10796 C CA B SER C 3 306 ? 27.470 9.463 113.599 0.59 28.70 306 SER C CA 1
ATOM 10797 C C . SER C 3 306 ? 28.989 9.419 113.467 1.00 29.43 306 SER C C 1
ATOM 10798 O O . SER C 3 306 ? 29.554 8.406 113.035 1.00 27.25 306 SER C O 1
ATOM 10803 N N . ARG C 3 307 ? 29.664 10.513 113.832 1.00 29.55 307 ARG C N 1
ATOM 10804 C CA . ARG C 3 307 ? 31.114 10.580 113.697 1.00 30.53 307 ARG C CA 1
ATOM 10805 C C . ARG C 3 307 ? 31.825 9.519 114.534 1.00 32.35 307 ARG C C 1
ATOM 10806 O O . ARG C 3 307 ? 32.898 9.044 114.143 1.00 29.67 307 ARG C O 1
ATOM 10814 N N . THR C 3 308 ? 31.257 9.137 115.684 1.00 25.94 308 THR C N 1
ATOM 10815 C CA . THR C 3 308 ? 31.844 8.120 116.552 1.00 29.52 308 THR C CA 1
ATOM 10816 C C . THR C 3 308 ? 30.953 6.886 116.659 1.00 28.23 308 THR C C 1
ATOM 10817 O O . THR C 3 308 ? 31.087 6.109 117.604 1.00 28.33 308 THR C O 1
ATOM 10821 N N . ALA C 3 309 ? 30.065 6.682 115.687 1.00 27.18 309 ALA C N 1
ATOM 10822 C CA . ALA C 3 309 ? 29.099 5.585 115.731 1.00 27.83 309 ALA C CA 1
ATOM 10823 C C . ALA C 3 309 ? 29.790 4.246 115.930 1.00 25.52 309 ALA C C 1
ATOM 10824 O O . ALA C 3 309 ? 30.756 3.927 115.230 1.00 23.60 309 ALA C O 1
ATOM 10826 N N . TRP C 3 310 ? 29.260 3.440 116.854 1.00 22.57 310 TRP C N 1
ATOM 10827 C CA . TRP C 3 310 ? 29.739 2.072 116.962 1.00 28.22 310 TRP C CA 1
ATOM 10828 C C . TRP C 3 310 ? 29.541 1.329 115.646 1.00 27.18 310 TRP C C 1
ATOM 10829 O O . TRP C 3 310 ? 30.309 0.415 115.339 1.00 25.24 310 TRP C O 1
ATOM 10840 N N . GLY C 3 311 ? 28.527 1.718 114.858 1.00 25.97 311 GLY C N 1
ATOM 10841 C CA . GLY C 3 311 ? 28.267 1.156 113.546 1.00 23.35 311 GLY C CA 1
ATOM 10842 C C . GLY C 3 311 ? 29.341 1.439 112.506 1.00 26.53 311 GLY C C 1
ATOM 10843 O O . GLY C 3 311 ? 29.325 0.814 111.438 1.00 26.66 311 GLY C O 1
ATOM 10844 N N . ASN C 3 312 ? 30.265 2.355 112.791 1.00 23.74 312 ASN C N 1
ATOM 10845 C CA . ASN C 3 312 ? 31.402 2.538 111.899 1.00 25.30 312 ASN C CA 1
ATOM 10846 C C . ASN C 3 312 ? 32.248 1.281 111.784 1.00 29.63 312 ASN C C 1
ATOM 10847 O O . ASN C 3 312 ? 33.060 1.189 110.854 1.00 31.62 312 ASN C O 1
ATOM 10852 N N . SER C 3 313 ? 32.068 0.300 112.679 1.00 25.76 313 SER C N 1
ATOM 10853 C CA . SER C 3 313 ? 32.792 -0.968 112.603 1.00 29.96 313 SER C CA 1
ATOM 10854 C C . SER C 3 313 ? 31.978 -2.104 111.982 1.00 26.74 313 SER C C 1
ATOM 10855 O O . SER C 3 313 ? 32.448 -3.244 111.956 1.00 28.14 313 SER C O 1
ATOM 10858 N N . ILE C 3 314 ? 30.778 -1.835 111.476 1.00 26.41 314 ILE C N 1
ATOM 10859 C CA . ILE C 3 314 ? 29.989 -2.892 110.860 1.00 23.54 314 ILE C CA 1
ATOM 10860 C C . ILE C 3 314 ? 29.722 -2.538 109.400 1.00 28.58 314 ILE C C 1
ATOM 10861 O O . ILE C 3 314 ? 29.739 -1.370 108.993 1.00 25.76 314 ILE C O 1
ATOM 10866 N N . ASP C 3 315 ? 29.469 -3.575 108.610 1.00 26.53 315 ASP C N 1
ATOM 10867 C CA . ASP C 3 315 ? 29.222 -3.394 107.191 1.00 25.95 315 ASP C CA 1
ATOM 10868 C C . ASP C 3 315 ? 27.794 -2.915 106.983 1.00 24.21 315 ASP C C 1
ATOM 10869 O O . ASP C 3 315 ? 26.888 -3.279 107.730 1.00 24.34 315 ASP C O 1
ATOM 10874 N N . ILE C 3 316 ? 27.606 -2.084 105.970 1.00 24.77 316 ILE C N 1
ATOM 10875 C CA . ILE C 3 316 ? 26.318 -1.457 105.706 1.00 22.80 316 ILE C CA 1
ATOM 10876 C C . ILE C 3 316 ? 26.093 -1.424 104.203 1.00 24.12 316 ILE C C 1
ATOM 10877 O O . ILE C 3 316 ? 27.000 -1.107 103.424 1.00 27.73 316 ILE C O 1
ATOM 10882 N N . MET C 3 317 ? 24.874 -1.735 103.810 1.00 23.98 317 MET C N 1
ATOM 10883 C CA . MET C 3 317 ? 24.381 -1.497 102.464 1.00 26.34 317 MET C CA 1
ATOM 10884 C C . MET C 3 317 ? 23.345 -0.378 102.533 1.00 23.33 317 MET C C 1
ATOM 10885 O O . MET C 3 317 ? 22.562 -0.313 103.487 1.00 23.62 317 MET C O 1
ATOM 10890 N N . ILE C 3 318 ? 23.382 0.523 101.555 1.00 22.96 318 ILE C N 1
ATOM 10891 C CA . ILE C 3 318 ? 22.524 1.704 101.531 1.00 24.76 318 ILE C CA 1
ATOM 10892 C C . ILE C 3 318 ? 22.087 1.963 100.093 1.00 25.27 318 ILE C C 1
ATOM 10893 O O . ILE C 3 318 ? 22.844 1.748 99.142 1.00 28.51 318 ILE C O 1
ATOM 10898 N N . GLY C 3 319 ? 20.868 2.446 99.919 1.00 24.90 319 GLY C N 1
ATOM 10899 C CA . GLY C 3 319 ? 20.461 2.790 98.569 1.00 26.61 319 GLY C CA 1
ATOM 10900 C C . GLY C 3 319 ? 19.078 3.389 98.530 1.00 22.56 319 GLY C C 1
ATOM 10901 O O . GLY C 3 319 ? 18.476 3.691 99.562 1.00 26.94 319 GLY C O 1
ATOM 10902 N N . GLY C 3 320 ? 18.589 3.556 97.306 1.00 28.09 320 GLY C N 1
ATOM 10903 C CA . GLY C 3 320 ? 17.312 4.200 97.077 1.00 34.18 320 GLY C CA 1
ATOM 10904 C C . GLY C 3 320 ? 16.875 3.987 95.643 1.00 32.87 320 GLY C C 1
ATOM 10905 O O . GLY C 3 320 ? 17.528 3.287 94.861 1.00 25.96 320 GLY C O 1
ATOM 10906 N N . THR C 3 321 ? 15.761 4.620 95.305 1.00 32.68 321 THR C N 1
ATOM 10907 C CA . THR C 3 321 ? 15.128 4.465 94.005 1.00 30.65 321 THR C CA 1
ATOM 10908 C C . THR C 3 321 ? 15.447 5.635 93.076 1.00 38.08 321 THR C C 1
ATOM 10909 O O . THR C 3 321 ? 16.014 6.654 93.472 1.00 34.51 321 THR C O 1
ATOM 10913 N N . SER C 3 322 ? 15.051 5.474 91.808 1.00 37.52 322 SER C N 1
ATOM 10914 C CA . SER C 3 322 ? 15.367 6.463 90.786 1.00 37.90 322 SER C CA 1
ATOM 10915 C C . SER C 3 322 ? 14.421 7.660 90.802 1.00 33.70 322 SER C C 1
ATOM 10916 O O . SER C 3 322 ? 14.805 8.731 90.330 1.00 36.28 322 SER C O 1
ATOM 10919 N N . GLU C 3 323 ? 13.209 7.518 91.339 1.00 32.91 323 GLU C N 1
ATOM 10920 C CA . GLU C 3 323 ? 12.240 8.612 91.400 1.00 35.61 323 GLU C CA 1
ATOM 10921 C C . GLU C 3 323 ? 11.597 8.690 92.776 1.00 31.13 323 GLU C C 1
ATOM 10922 O O . GLU C 3 323 ? 10.372 8.699 92.915 1.00 32.94 323 GLU C O 1
ATOM 10928 N N . GLU C 3 324 ? 12.434 8.754 93.819 1.00 30.66 324 GLU C N 1
ATOM 10929 C CA . GLU C 3 324 ? 11.943 8.915 95.190 1.00 27.93 324 GLU C CA 1
ATOM 10930 C C . GLU C 3 324 ? 10.943 10.054 95.309 1.00 32.90 324 GLU C C 1
ATOM 10931 O O . GLU C 3 324 ? 9.991 9.972 96.094 1.00 32.84 324 GLU C O 1
ATOM 10937 N N . GLY C 3 325 ? 11.162 11.135 94.551 1.00 33.52 325 GLY C N 1
ATOM 10938 C CA . GLY C 3 325 ? 10.372 12.352 94.704 1.00 36.80 325 GLY C CA 1
ATOM 10939 C C . GLY C 3 325 ? 8.898 12.206 94.384 1.00 44.56 325 GLY C C 1
ATOM 10940 O O . GLY C 3 325 ? 8.104 13.075 94.766 1.00 39.71 325 GLY C O 1
ATOM 10941 N N . LEU C 3 326 ? 8.504 11.135 93.690 1.00 39.93 326 LEU C N 1
ATOM 10942 C CA . LEU C 3 326 ? 7.083 10.951 93.397 1.00 42.35 326 LEU C CA 1
ATOM 10943 C C . LEU C 3 326 ? 6.233 10.970 94.660 1.00 46.87 326 LEU C C 1
ATOM 10944 O O . LEU C 3 326 ? 5.040 11.282 94.590 1.00 53.25 326 LEU C O 1
ATOM 10949 N N . ILE C 3 327 ? 6.826 10.644 95.810 1.00 48.23 327 ILE C N 1
ATOM 10950 C CA . ILE C 3 327 ? 6.157 10.789 97.099 1.00 46.92 327 ILE C CA 1
ATOM 10951 C C . ILE C 3 327 ? 5.593 12.184 97.303 1.00 52.23 327 ILE C C 1
ATOM 10952 O O . ILE C 3 327 ? 4.623 12.363 98.049 1.00 57.30 327 ILE C O 1
ATOM 10957 N N . LEU C 3 328 ? 6.175 13.193 96.657 1.00 53.05 328 LEU C N 1
ATOM 10958 C CA . LEU C 3 328 ? 5.761 14.558 96.959 1.00 52.13 328 LEU C CA 1
ATOM 10959 C C . LEU C 3 328 ? 4.441 14.893 96.276 1.00 53.23 328 LEU C C 1
ATOM 10960 O O . LEU C 3 328 ? 3.582 15.541 96.882 1.00 56.02 328 LEU C O 1
ATOM 10965 N N . LEU C 3 329 ? 4.247 14.407 95.049 1.00 54.58 329 LEU C N 1
ATOM 10966 C CA . LEU C 3 329 ? 3.105 14.804 94.222 1.00 61.69 329 LEU C CA 1
ATOM 10967 C C . LEU C 3 329 ? 1.744 14.657 94.897 1.00 59.51 329 LEU C C 1
ATOM 10968 O O . LEU C 3 329 ? 0.927 15.583 94.780 1.00 64.86 329 LEU C O 1
ATOM 10973 N N . PRO C 3 330 ? 1.412 13.549 95.571 1.00 62.25 330 PRO C N 1
ATOM 10974 C CA . PRO C 3 330 ? 0.108 13.512 96.259 1.00 64.42 330 PRO C CA 1
ATOM 10975 C C . PRO C 3 330 ? -0.021 14.535 97.381 1.00 68.51 330 PRO C C 1
ATOM 10976 O O . PRO C 3 330 ? -1.113 15.085 97.571 1.00 69.77 330 PRO C O 1
ATOM 10980 N N . LYS C 3 331 ? 1.056 14.814 98.130 1.00 65.15 331 LYS C N 1
ATOM 10981 C CA . LYS C 3 331 ? 0.957 15.794 99.212 1.00 69.04 331 LYS C CA 1
ATOM 10982 C C . LYS C 3 331 ? 0.743 17.205 98.689 1.00 69.08 331 LYS C C 1
ATOM 10983 O O . LYS C 3 331 ? 0.192 18.046 99.413 1.00 73.47 331 LYS C O 1
ATOM 10989 N N . VAL C 3 332 ? 1.153 17.480 97.451 1.00 67.06 332 VAL C N 1
ATOM 10990 C CA . VAL C 3 332 ? 1.106 18.827 96.913 1.00 73.45 332 VAL C CA 1
ATOM 10991 C C . VAL C 3 332 ? -0.042 19.031 95.927 1.00 76.40 332 VAL C C 1
ATOM 10992 O O . VAL C 3 332 ? -0.558 20.149 95.831 1.00 81.88 332 VAL C O 1
ATOM 10996 N N . LYS C 3 333 ? -0.504 17.966 95.235 1.00 75.76 333 LYS C N 1
ATOM 10997 C CA . LYS C 3 333 ? -1.345 17.987 94.035 1.00 79.54 333 LYS C CA 1
ATOM 10998 C C . LYS C 3 333 ? -2.284 19.192 93.899 1.00 81.65 333 LYS C C 1
ATOM 10999 O O . LYS C 3 333 ? -2.291 19.831 92.836 1.00 80.35 333 LYS C O 1
ATOM 11005 N N . PRO C 3 334 ? -3.090 19.547 94.911 1.00 84.46 334 PRO C N 1
ATOM 11006 C CA . PRO C 3 334 ? -3.907 20.765 94.759 1.00 87.78 334 PRO C CA 1
ATOM 11007 C C . PRO C 3 334 ? -3.073 22.035 94.651 1.00 87.12 334 PRO C C 1
ATOM 11008 O O . PRO C 3 334 ? -3.385 22.901 93.822 1.00 86.96 334 PRO C O 1
ATOM 11012 N N . GLN C 3 335 ? -2.011 22.170 95.453 1.00 85.43 335 GLN C N 1
ATOM 11013 C CA . GLN C 3 335 ? -1.147 23.345 95.373 1.00 82.12 335 GLN C CA 1
ATOM 11014 C C . GLN C 3 335 ? -0.129 23.272 94.239 1.00 79.48 335 GLN C C 1
ATOM 11015 O O . GLN C 3 335 ? 0.613 24.242 94.056 1.00 76.78 335 GLN C O 1
ATOM 11021 N N . LEU C 3 336 ? -0.058 22.161 93.495 1.00 80.88 336 LEU C N 1
ATOM 11022 C CA . LEU C 3 336 ? 0.930 22.032 92.421 1.00 80.67 336 LEU C CA 1
ATOM 11023 C C . LEU C 3 336 ? 0.991 23.232 91.482 1.00 81.96 336 LEU C C 1
ATOM 11024 O O . LEU C 3 336 ? 2.099 23.744 91.258 1.00 81.10 336 LEU C O 1
ATOM 11029 N N . PRO C 3 337 ? -0.115 23.734 90.914 1.00 81.53 337 PRO C N 1
ATOM 11030 C CA . PRO C 3 337 ? 0.036 24.870 89.988 1.00 81.25 337 PRO C CA 1
ATOM 11031 C C . PRO C 3 337 ? 0.556 26.126 90.668 1.00 79.11 337 PRO C C 1
ATOM 11032 O O . PRO C 3 337 ? 1.348 26.859 90.068 1.00 79.56 337 PRO C O 1
ATOM 11036 N N . SER C 3 338 ? 0.169 26.376 91.924 1.00 81.64 338 SER C N 1
ATOM 11037 C CA . SER C 3 338 ? 0.548 27.627 92.581 1.00 81.27 338 SER C CA 1
ATOM 11038 C C . SER C 3 338 ? 2.032 27.675 92.949 1.00 79.94 338 SER C C 1
ATOM 11039 O O . SER C 3 338 ? 2.621 28.764 92.967 1.00 73.45 338 SER C O 1
ATOM 11042 N N . MET C 3 339 ? 2.656 26.531 93.257 1.00 79.16 339 MET C N 1
ATOM 11043 C CA . MET C 3 339 ? 4.085 26.555 93.562 1.00 74.22 339 MET C CA 1
ATOM 11044 C C . MET C 3 339 ? 4.964 26.431 92.331 1.00 72.32 339 MET C C 1
ATOM 11045 O O . MET C 3 339 ? 6.118 26.875 92.361 1.00 66.83 339 MET C O 1
ATOM 11050 N N . LEU C 3 340 ? 4.470 25.829 91.250 1.00 69.60 340 LEU C N 1
ATOM 11051 C CA . LEU C 3 340 ? 5.250 25.876 90.024 1.00 68.58 340 LEU C CA 1
ATOM 11052 C C . LEU C 3 340 ? 5.318 27.291 89.469 1.00 72.47 340 LEU C C 1
ATOM 11053 O O . LEU C 3 340 ? 6.209 27.587 88.665 1.00 71.58 340 LEU C O 1
ATOM 11058 N N . GLN C 3 341 ? 4.410 28.174 89.900 1.00 70.22 341 GLN C N 1
ATOM 11059 C CA . GLN C 3 341 ? 4.405 29.565 89.465 1.00 75.63 341 GLN C CA 1
ATOM 11060 C C . GLN C 3 341 ? 5.110 30.496 90.441 1.00 76.00 341 GLN C C 1
ATOM 11061 O O . GLN C 3 341 ? 5.429 31.633 90.070 1.00 71.47 341 GLN C O 1
ATOM 11067 N N . ASP C 3 342 ? 5.336 30.049 91.674 1.00 77.13 342 ASP C N 1
ATOM 11068 C CA . ASP C 3 342 ? 6.094 30.829 92.644 1.00 72.40 342 ASP C CA 1
ATOM 11069 C C . ASP C 3 342 ? 7.522 31.028 92.139 1.00 65.05 342 ASP C C 1
ATOM 11070 O O . ASP C 3 342 ? 8.175 30.053 91.743 1.00 64.16 342 ASP C O 1
ATOM 11075 N N . PRO C 3 343 ? 8.039 32.261 92.124 1.00 68.53 343 PRO C N 1
ATOM 11076 C CA . PRO C 3 343 ? 9.428 32.461 91.675 1.00 67.79 343 PRO C CA 1
ATOM 11077 C C . PRO C 3 343 ? 10.458 31.966 92.674 1.00 65.24 343 PRO C C 1
ATOM 11078 O O . PRO C 3 343 ? 11.612 31.729 92.292 1.00 61.41 343 PRO C O 1
ATOM 11082 N N . ARG C 3 344 ? 10.076 31.794 93.938 1.00 64.67 344 ARG C N 1
ATOM 11083 C CA . ARG C 3 344 ? 10.956 31.246 94.957 1.00 58.56 344 ARG C CA 1
ATOM 11084 C C . ARG C 3 344 ? 10.868 29.725 95.052 1.00 52.82 344 ARG C C 1
ATOM 11085 O O . ARG C 3 344 ? 11.275 29.157 96.070 1.00 40.94 344 ARG C O 1
ATOM 11093 N N . LEU C 3 345 ? 10.327 29.055 94.028 1.00 54.21 345 LEU C N 1
ATOM 11094 C CA . LEU C 3 345 ? 10.237 27.598 94.070 1.00 52.58 345 LEU C CA 1
ATOM 11095 C C . LEU C 3 345 ? 11.616 26.974 94.265 1.00 42.34 345 LEU C C 1
ATOM 11096 O O . LEU C 3 345 ? 11.815 26.147 95.160 1.00 38.71 345 LEU C O 1
ATOM 11101 N N . PHE C 3 346 ? 12.587 27.385 93.455 1.00 39.90 346 PHE C N 1
ATOM 11102 C CA . PHE C 3 346 ? 13.901 26.759 93.504 1.00 34.93 346 PHE C CA 1
ATOM 11103 C C . PHE C 3 346 ? 14.724 27.255 94.688 1.00 38.75 346 PHE C C 1
ATOM 11104 O O . PHE C 3 346 ? 15.405 26.459 95.348 1.00 34.15 346 PHE C O 1
ATOM 11112 N N . VAL C 3 347 ? 14.667 28.561 94.974 1.00 37.31 347 VAL C N 1
ATOM 11113 C CA . VAL C 3 347 ? 15.368 29.115 96.134 1.00 37.69 347 VAL C CA 1
ATOM 11114 C C . VAL C 3 347 ? 14.899 28.442 97.415 1.00 30.22 347 VAL C C 1
ATOM 11115 O O . VAL C 3 347 ? 15.690 28.201 98.334 1.00 34.15 347 VAL C O 1
ATOM 11119 N N . GLY C 3 348 ? 13.611 28.129 97.497 1.00 34.81 348 GLY C N 1
ATOM 11120 C CA . GLY C 3 348 ? 13.049 27.484 98.668 1.00 35.81 348 GLY C CA 1
ATOM 11121 C C . GLY C 3 348 ? 13.546 26.071 98.921 1.00 36.40 348 GLY C C 1
ATOM 11122 O O . GLY C 3 348 ? 13.337 25.558 100.025 1.00 38.85 348 GLY C O 1
ATOM 11123 N N . ASN C 3 349 ? 14.176 25.432 97.937 1.00 31.56 349 ASN C N 1
ATOM 11124 C CA . ASN C 3 349 ? 14.702 24.087 98.113 1.00 33.86 349 ASN C CA 1
ATOM 11125 C C . ASN C 3 349 ? 16.105 24.066 98.719 1.00 34.21 349 ASN C C 1
ATOM 11126 O O . ASN C 3 349 ? 16.566 23.000 99.148 1.00 33.02 349 ASN C O 1
ATOM 11131 N N . VAL C 3 350 ? 16.799 25.201 98.763 1.00 33.67 350 VAL C N 1
ATOM 11132 C CA . VAL C 3 350 ? 18.088 25.258 99.453 1.00 33.96 350 VAL C CA 1
ATOM 11133 C C . VAL C 3 350 ? 17.801 25.048 100.937 1.00 29.20 350 VAL C C 1
ATOM 11134 O O . VAL C 3 350 ? 16.961 25.764 101.511 1.00 34.72 350 VAL C O 1
ATOM 11138 N N . PRO C 3 351 ? 18.416 24.051 101.578 1.00 33.55 351 PRO C N 1
ATOM 11139 C CA . PRO C 3 351 ? 18.053 23.717 102.967 1.00 32.78 351 PRO C CA 1
ATOM 11140 C C . PRO C 3 351 ? 18.065 24.936 103.881 1.00 33.56 351 PRO C C 1
ATOM 11141 O O . PRO C 3 351 ? 18.991 25.745 103.853 1.00 31.69 351 PRO C O 1
ATOM 11145 N N . PHE C 3 352 ? 17.013 25.057 104.697 1.00 33.37 352 PHE C N 1
ATOM 11146 C CA . PHE C 3 352 ? 16.762 26.287 105.448 1.00 37.95 352 PHE C CA 1
ATOM 11147 C C . PHE C 3 352 ? 17.827 26.556 106.514 1.00 42.58 352 PHE C C 1
ATOM 11148 O O . PHE C 3 352 ? 18.143 27.720 106.794 1.00 43.48 352 PHE C O 1
ATOM 11156 N N . HIS C 3 353 ? 18.388 25.516 107.123 1.00 39.68 353 HIS C N 1
ATOM 11157 C CA . HIS C 3 353 ? 19.268 25.726 108.268 1.00 40.34 353 HIS C CA 1
ATOM 11158 C C . HIS C 3 353 ? 20.664 26.199 107.885 1.00 38.44 353 HIS C C 1
ATOM 11159 O O . HIS C 3 353 ? 21.402 26.667 108.763 1.00 37.77 353 HIS C O 1
ATOM 11166 N N . LEU C 3 354 ? 21.051 26.072 106.617 1.00 33.71 354 LEU C N 1
ATOM 11167 C CA . LEU C 3 354 ? 22.423 26.346 106.209 1.00 31.69 354 LEU C CA 1
ATOM 11168 C C . LEU C 3 354 ? 22.777 27.811 106.432 1.00 31.59 354 LEU C C 1
ATOM 11169 O O . LEU C 3 354 ? 21.943 28.704 106.278 1.00 33.13 354 LEU C O 1
ATOM 11174 N N . LYS C 3 355 ? 24.043 28.059 106.781 1.00 28.73 355 LYS C N 1
ATOM 11175 C CA . LYS C 3 355 ? 24.522 29.427 107.018 1.00 32.63 355 LYS C CA 1
ATOM 11176 C C . LYS C 3 355 ? 24.828 30.088 105.674 1.00 32.69 355 LYS C C 1
ATOM 11177 O O . LYS C 3 355 ? 25.975 30.210 105.239 1.00 32.68 355 LYS C O 1
ATOM 11183 N N . LEU C 3 356 ? 23.764 30.537 105.017 1.00 29.39 356 LEU C N 1
ATOM 11184 C CA . LEU C 3 356 ? 23.817 31.103 103.674 1.00 34.72 356 LEU C CA 1
ATOM 11185 C C . LEU C 3 356 ? 22.977 32.374 103.623 1.00 32.63 356 LEU C C 1
ATOM 11186 O O . LEU C 3 356 ? 21.820 32.375 104.052 1.00 33.51 356 LEU C O 1
ATOM 11191 N N . SER C 3 357 ? 23.545 33.430 103.054 1.00 35.34 357 SER C N 1
ATOM 11192 C CA . SER C 3 357 ? 22.836 34.689 102.862 1.00 32.93 357 SER C CA 1
ATOM 11193 C C . SER C 3 357 ? 21.723 34.569 101.813 1.00 39.36 357 SER C C 1
ATOM 11194 O O . SER C 3 357 ? 21.659 33.623 101.022 1.00 34.93 357 SER C O 1
ATOM 11197 N N . LEU C 3 358 ? 20.834 35.573 101.819 1.00 36.30 358 LEU C N 1
ATOM 11198 C CA . LEU C 3 358 ? 19.767 35.644 100.823 1.00 38.33 358 LEU C CA 1
ATOM 11199 C C . LEU C 3 358 ? 20.311 35.644 99.400 1.00 32.26 358 LEU C C 1
ATOM 11200 O O . LEU C 3 358 ? 19.725 35.018 98.510 1.00 39.98 358 LEU C O 1
ATOM 11205 N N . GLU C 3 359 ? 21.415 36.353 99.160 1.00 35.97 359 GLU C N 1
ATOM 11206 C CA . GLU C 3 359 ? 22.026 36.353 97.833 1.00 39.34 359 GLU C CA 1
ATOM 11207 C C . GLU C 3 359 ? 22.606 34.987 97.481 1.00 34.16 359 GLU C C 1
ATOM 11208 O O . GLU C 3 359 ? 22.454 34.527 96.342 1.00 33.93 359 GLU C O 1
ATOM 11214 N N . GLN C 3 360 ? 23.290 34.332 98.430 1.00 35.63 360 GLN C N 1
ATOM 11215 C CA . GLN C 3 360 ? 23.822 32.998 98.159 1.00 35.43 360 GLN C CA 1
ATOM 11216 C C . GLN C 3 360 ? 22.698 32.025 97.814 1.00 37.54 360 GLN C C 1
ATOM 11217 O O . GLN C 3 360 ? 22.825 31.228 96.878 1.00 34.18 360 GLN C O 1
ATOM 11223 N N . ARG C 3 361 ? 21.574 32.105 98.528 1.00 32.23 361 ARG C N 1
ATOM 11224 C CA . ARG C 3 361 ? 20.451 31.219 98.240 1.00 31.65 361 ARG C CA 1
ATOM 11225 C C . ARG C 3 361 ? 19.801 31.561 96.908 1.00 39.63 361 ARG C C 1
ATOM 11226 O O . ARG C 3 361 ? 19.400 30.663 96.161 1.00 35.96 361 ARG C O 1
ATOM 11234 N N . MET C 3 362 ? 19.681 32.855 96.602 1.00 36.46 362 MET C N 1
ATOM 11235 C CA . MET C 3 362 ? 19.192 33.282 95.295 1.00 38.53 362 MET C CA 1
ATOM 11236 C C . MET C 3 362 ? 19.998 32.647 94.168 1.00 37.02 362 MET C C 1
ATOM 11237 O O . MET C 3 362 ? 19.431 32.103 93.212 1.00 37.17 362 MET C O 1
ATOM 11242 N N . ALA C 3 363 ? 21.329 32.703 94.268 1.00 36.02 363 ALA C N 1
ATOM 11243 C CA . ALA C 3 363 ? 22.180 32.137 93.224 1.00 40.42 363 ALA C CA 1
ATOM 11244 C C . ALA C 3 363 ? 22.024 30.624 93.145 1.00 39.98 363 ALA C C 1
ATOM 11245 O O . ALA C 3 363 ? 21.869 30.062 92.054 1.00 42.97 363 ALA C O 1
ATOM 11247 N N . PHE C 3 364 ? 22.058 29.948 94.300 1.00 40.21 364 PHE C N 1
ATOM 11248 C CA . PHE C 3 364 ? 21.843 28.503 94.327 1.00 35.58 364 PHE C CA 1
ATOM 11249 C C . PHE C 3 364 ? 20.501 28.132 93.713 1.00 33.38 364 PHE C C 1
ATOM 11250 O O . PHE C 3 364 ? 20.383 27.097 93.052 1.00 34.82 364 PHE C O 1
ATOM 11258 N N . GLY C 3 365 ? 19.475 28.957 93.931 1.00 33.08 365 GLY C N 1
ATOM 11259 C CA . GLY C 3 365 ? 18.178 28.680 93.339 1.00 38.55 365 GLY C CA 1
ATOM 11260 C C . GLY C 3 365 ? 18.223 28.701 91.825 1.00 41.56 365 GLY C C 1
ATOM 11261 O O . GLY C 3 365 ? 17.653 27.828 91.163 1.00 37.47 365 GLY C O 1
ATOM 11262 N N . GLU C 3 366 ? 18.904 29.699 91.252 1.00 38.01 366 GLU C N 1
ATOM 11263 C CA . GLU C 3 366 ? 19.072 29.721 89.804 1.00 41.48 366 GLU C CA 1
ATOM 11264 C C . GLU C 3 366 ? 19.880 28.521 89.329 1.00 36.82 366 GLU C C 1
ATOM 11265 O O . GLU C 3 366 ? 19.561 27.923 88.296 1.00 32.65 366 GLU C O 1
ATOM 11271 N N . GLN C 3 367 ? 20.910 28.129 90.089 1.00 35.74 367 GLN C N 1
ATOM 11272 C CA . GLN C 3 367 ? 21.666 26.932 89.725 1.00 36.11 367 GLN C CA 1
ATOM 11273 C C . GLN C 3 367 ? 20.805 25.674 89.804 1.00 35.36 367 GLN C C 1
ATOM 11274 O O . GLN C 3 367 ? 20.993 24.745 89.010 1.00 36.93 367 GLN C O 1
ATOM 11280 N N . LEU C 3 368 ? 19.861 25.618 90.746 1.00 35.22 368 LEU C N 1
ATOM 11281 C CA . LEU C 3 368 ? 18.995 24.447 90.825 1.00 35.15 368 LEU C CA 1
ATOM 11282 C C . LEU C 3 368 ? 18.076 24.379 89.609 1.00 40.64 368 LEU C C 1
ATOM 11283 O O . LEU C 3 368 ? 17.874 23.302 89.033 1.00 31.59 368 LEU C O 1
ATOM 11288 N N . LYS C 3 369 ? 17.515 25.525 89.205 1.00 37.74 369 LYS C N 1
ATOM 11289 C CA . LYS C 3 369 ? 16.664 25.561 88.018 1.00 40.90 369 LYS C CA 1
ATOM 11290 C C . LYS C 3 369 ? 17.437 25.062 86.800 1.00 41.06 369 LYS C C 1
ATOM 11291 O O . LYS C 3 369 ? 16.927 24.254 86.014 1.00 39.88 369 LYS C O 1
ATOM 11297 N N . GLN C 3 370 ? 18.674 25.538 86.630 1.00 38.76 370 GLN C N 1
ATOM 11298 C CA . GLN C 3 370 ? 19.496 25.087 85.513 1.00 40.76 370 GLN C CA 1
ATOM 11299 C C . GLN C 3 370 ? 19.747 23.585 85.580 1.00 44.78 370 GLN C C 1
ATOM 11300 O O . GLN C 3 370 ? 19.700 22.893 84.555 1.00 43.86 370 GLN C O 1
ATOM 11306 N N . LEU C 3 371 ? 20.005 23.060 86.781 1.00 39.81 371 LEU C N 1
ATOM 11307 C CA . LEU C 3 371 ? 20.298 21.637 86.927 1.00 39.70 371 LEU C CA 1
ATOM 11308 C C . LEU C 3 371 ? 19.120 20.775 86.494 1.00 35.57 371 LEU C C 1
ATOM 11309 O O . LEU C 3 371 ? 19.284 19.813 85.735 1.00 41.76 371 LEU C O 1
ATOM 11314 N N . TYR C 3 372 ? 17.925 21.091 86.982 1.00 37.08 372 TYR C N 1
ATOM 11315 C CA . TYR C 3 372 ? 16.772 20.221 86.793 1.00 39.01 372 TYR C CA 1
ATOM 11316 C C . TYR C 3 372 ? 15.925 20.580 85.580 1.00 48.65 372 TYR C C 1
ATOM 11317 O O . TYR C 3 372 ? 15.239 19.705 85.037 1.00 45.05 372 TYR C O 1
ATOM 11326 N N . TYR C 3 373 ? 15.946 21.840 85.150 1.00 45.81 373 TYR C N 1
ATOM 11327 C CA . TYR C 3 373 ? 15.161 22.304 84.007 1.00 46.05 373 TYR C CA 1
ATOM 11328 C C . TYR C 3 373 ? 16.058 23.146 83.108 1.00 45.63 373 TYR C C 1
ATOM 11329 O O . TYR C 3 373 ? 15.864 24.360 82.975 1.00 52.39 373 TYR C O 1
ATOM 11338 N N . PRO C 3 374 ? 17.066 22.534 82.481 1.00 45.64 374 PRO C N 1
ATOM 11339 C CA . PRO C 3 374 ? 17.982 23.339 81.663 1.00 51.52 374 PRO C CA 1
ATOM 11340 C C . PRO C 3 374 ? 17.355 23.851 80.375 1.00 59.24 374 PRO C C 1
ATOM 11341 O O . PRO C 3 374 ? 17.714 24.949 79.928 1.00 59.65 374 PRO C O 1
ATOM 11345 N N . ASP C 3 375 ? 16.417 23.112 79.777 1.00 56.80 375 ASP C N 1
ATOM 11346 C CA . ASP C 3 375 ? 15.869 23.460 78.466 1.00 59.88 375 ASP C CA 1
ATOM 11347 C C . ASP C 3 375 ? 14.352 23.295 78.442 1.00 57.70 375 ASP C C 1
ATOM 11348 O O . ASP C 3 375 ? 13.782 22.800 77.463 1.00 58.51 375 ASP C O 1
ATOM 11353 N N . SER C 3 376 ? 13.676 23.713 79.511 1.00 53.42 376 SER C N 1
ATOM 11354 C CA . SER C 3 376 ? 12.218 23.699 79.573 1.00 54.36 376 SER C CA 1
ATOM 11355 C C . SER C 3 376 ? 11.800 24.417 80.850 1.00 57.81 376 SER C C 1
ATOM 11356 O O . SER C 3 376 ? 12.636 24.759 81.692 1.00 56.47 376 SER C O 1
ATOM 11359 N N . ASN C 3 377 ? 10.487 24.666 80.979 1.00 56.35 377 ASN C N 1
ATOM 11360 C CA . ASN C 3 377 ? 10.013 25.306 82.201 1.00 59.81 377 ASN C CA 1
ATOM 11361 C C . ASN C 3 377 ? 9.094 24.378 82.991 1.00 56.97 377 ASN C C 1
ATOM 11362 O O . ASN C 3 377 ? 8.396 23.534 82.419 1.00 61.28 377 ASN C O 1
ATOM 11367 N N . PRO C 3 378 ? 9.084 24.511 84.316 1.00 56.27 378 PRO C N 1
ATOM 11368 C CA . PRO C 3 378 ? 8.241 23.643 85.150 1.00 57.16 378 PRO C CA 1
ATOM 11369 C C . PRO C 3 378 ? 6.758 23.918 84.933 1.00 65.86 378 PRO C C 1
ATOM 11370 O O . PRO C 3 378 ? 6.302 25.061 85.016 1.00 63.75 378 PRO C O 1
ATOM 11374 N N . SER C 3 379 ? 6.004 22.853 84.670 1.00 61.96 379 SER C N 1
ATOM 11375 C CA . SER C 3 379 ? 4.561 22.949 84.493 1.00 70.08 379 SER C CA 1
ATOM 11376 C C . SER C 3 379 ? 3.956 21.589 84.806 1.00 72.37 379 SER C C 1
ATOM 11377 O O . SER C 3 379 ? 4.643 20.566 84.751 1.00 67.04 379 SER C O 1
ATOM 11380 N N . ILE C 3 380 ? 2.649 21.584 85.093 1.00 68.13 380 ILE C N 1
ATOM 11381 C CA . ILE C 3 380 ? 1.954 20.354 85.474 1.00 69.15 380 ILE C CA 1
ATOM 11382 C C . ILE C 3 380 ? 2.151 19.240 84.452 1.00 72.78 380 ILE C C 1
ATOM 11383 O O . ILE C 3 380 ? 1.878 18.072 84.753 1.00 78.09 380 ILE C O 1
ATOM 11388 N N . ASP C 3 381 ? 2.620 19.569 83.250 1.00 73.14 381 ASP C N 1
ATOM 11389 C CA . ASP C 3 381 ? 2.929 18.579 82.230 1.00 71.88 381 ASP C CA 1
ATOM 11390 C C . ASP C 3 381 ? 4.418 18.255 82.163 1.00 68.16 381 ASP C C 1
ATOM 11391 O O . ASP C 3 381 ? 4.800 17.279 81.509 1.00 73.05 381 ASP C O 1
ATOM 11396 N N . ASN C 3 382 ? 5.267 19.021 82.859 1.00 67.18 382 ASN C N 1
ATOM 11397 C CA . ASN C 3 382 ? 6.713 18.781 82.894 1.00 61.27 382 ASN C CA 1
ATOM 11398 C C . ASN C 3 382 ? 7.161 18.663 84.355 1.00 63.68 382 ASN C C 1
ATOM 11399 O O . ASN C 3 382 ? 7.738 19.601 84.912 1.00 55.65 382 ASN C O 1
ATOM 11404 N N . LEU C 3 383 ? 6.918 17.501 84.960 1.00 58.45 383 LEU C N 1
ATOM 11405 C CA . LEU C 3 383 ? 7.245 17.260 86.361 1.00 56.13 383 LEU C CA 1
ATOM 11406 C C . LEU C 3 383 ? 8.564 16.532 86.580 1.00 49.52 383 LEU C C 1
ATOM 11407 O O . LEU C 3 383 ? 8.980 16.389 87.735 1.00 51.53 383 LEU C O 1
ATOM 11412 N N . ASP C 3 384 ? 9.240 16.082 85.522 1.00 48.04 384 ASP C N 1
ATOM 11413 C CA . ASP C 3 384 ? 10.417 15.234 85.709 1.00 42.55 384 ASP C CA 1
ATOM 11414 C C . ASP C 3 384 ? 11.498 15.944 86.525 1.00 48.44 384 ASP C C 1
ATOM 11415 O O . ASP C 3 384 ? 12.015 15.391 87.506 1.00 42.91 384 ASP C O 1
ATOM 11420 N N . GLY C 3 385 ? 11.844 17.177 86.144 1.00 45.33 385 GLY C N 1
ATOM 11421 C CA . GLY C 3 385 ? 12.834 17.924 86.906 1.00 37.09 385 GLY C CA 1
ATOM 11422 C C . GLY C 3 385 ? 12.394 18.208 88.330 1.00 39.70 385 GLY C C 1
ATOM 11423 O O . GLY C 3 385 ? 13.211 18.185 89.259 1.00 35.06 385 GLY C O 1
ATOM 11424 N N . PHE C 3 386 ? 11.102 18.497 88.519 1.00 32.98 386 PHE C N 1
ATOM 11425 C CA . PHE C 3 386 ? 10.552 18.727 89.854 1.00 40.29 386 PHE C CA 1
ATOM 11426 C C . PHE C 3 386 ? 10.659 17.479 90.722 1.00 41.99 386 PHE C C 1
ATOM 11427 O O . PHE C 3 386 ? 10.889 17.570 91.936 1.00 34.11 386 PHE C O 1
ATOM 11435 N N . VAL C 3 387 ? 10.447 16.306 90.124 1.00 40.74 387 VAL C N 1
ATOM 11436 C CA . VAL C 3 387 ? 10.520 15.070 90.893 1.00 40.07 387 VAL C CA 1
ATOM 11437 C C . VAL C 3 387 ? 11.967 14.760 91.251 1.00 34.42 387 VAL C C 1
ATOM 11438 O O . VAL C 3 387 ? 12.261 14.343 92.377 1.00 37.86 387 VAL C O 1
ATOM 11442 N N . ASN C 3 388 ? 12.891 14.974 90.309 1.00 35.91 388 ASN C N 1
ATOM 11443 C CA . ASN C 3 388 ? 14.310 14.794 90.603 1.00 36.04 388 ASN C CA 1
ATOM 11444 C C . ASN C 3 388 ? 14.761 15.699 91.746 1.00 37.80 388 ASN C C 1
ATOM 11445 O O . ASN C 3 388 ? 15.520 15.270 92.622 1.00 30.92 388 ASN C O 1
ATOM 11450 N N . MET C 3 389 ? 14.305 16.957 91.748 1.00 35.71 389 MET C N 1
ATOM 11451 C CA . MET C 3 389 ? 14.660 17.898 92.811 1.00 37.05 389 MET C CA 1
ATOM 11452 C C . MET C 3 389 ? 14.180 17.383 94.165 1.00 30.01 389 MET C C 1
ATOM 11453 O O . MET C 3 389 ? 14.929 17.379 95.148 1.00 32.34 389 MET C O 1
ATOM 11458 N N . ALA C 3 390 ? 12.919 16.942 94.230 1.00 31.72 390 ALA C N 1
ATOM 11459 C CA . ALA C 3 390 ? 12.372 16.416 95.476 1.00 33.55 390 ALA C CA 1
ATOM 11460 C C . ALA C 3 390 ? 13.102 15.148 95.911 1.00 29.62 390 ALA C C 1
ATOM 11461 O O . ALA C 3 390 ? 13.353 14.938 97.108 1.00 29.21 390 ALA C O 1
ATOM 11463 N N . SER C 3 391 ? 13.431 14.285 94.952 1.00 31.52 391 SER C N 1
ATOM 11464 C CA . SER C 3 391 ? 14.216 13.097 95.260 1.00 32.45 391 SER C CA 1
ATOM 11465 C C . SER C 3 391 ? 15.528 13.463 95.943 1.00 30.81 391 SER C C 1
ATOM 11466 O O . SER C 3 391 ? 15.906 12.838 96.940 1.00 30.02 391 SER C O 1
ATOM 11469 N N . ASP C 3 392 ? 16.233 14.472 95.420 1.00 31.20 392 ASP C N 1
ATOM 11470 C CA . ASP C 3 392 ? 17.522 14.836 95.999 1.00 33.42 392 ASP C CA 1
ATOM 11471 C C . ASP C 3 392 ? 17.360 15.572 97.324 1.00 31.30 392 ASP C C 1
ATOM 11472 O O . ASP C 3 392 ? 18.100 15.308 98.277 1.00 28.49 392 ASP C O 1
ATOM 11477 N N . ARG C 3 393 ? 16.399 16.489 97.410 1.00 30.44 393 ARG C N 1
ATOM 11478 C CA . ARG C 3 393 ? 16.217 17.243 98.644 1.00 28.01 393 ARG C CA 1
ATOM 11479 C C . ARG C 3 393 ? 15.773 16.339 99.781 1.00 24.51 393 ARG C C 1
ATOM 11480 O O . ARG C 3 393 ? 16.287 16.442 100.897 1.00 31.13 393 ARG C O 1
ATOM 11488 N N . ILE C 3 394 ? 14.822 15.447 99.525 1.00 26.43 394 ILE C N 1
ATOM 11489 C CA . ILE C 3 394 ? 14.224 14.700 100.624 1.00 28.40 394 ILE C CA 1
ATOM 11490 C C . ILE C 3 394 ? 15.034 13.459 100.991 1.00 24.84 394 ILE C C 1
ATOM 11491 O O . ILE C 3 394 ? 15.109 13.107 102.173 1.00 29.90 394 ILE C O 1
ATOM 11496 N N . PHE C 3 395 ? 15.663 12.802 100.014 1.00 24.38 395 PHE C N 1
ATOM 11497 C CA . PHE C 3 395 ? 16.274 11.503 100.293 1.00 25.57 395 PHE C CA 1
ATOM 11498 C C . PHE C 3 395 ? 17.718 11.400 99.830 1.00 28.04 395 PHE C C 1
ATOM 11499 O O . PHE C 3 395 ? 18.607 11.149 100.648 1.00 26.88 395 PHE C O 1
ATOM 11507 N N . TRP C 3 396 ? 17.973 11.589 98.533 1.00 23.74 396 TRP C N 1
ATOM 11508 C CA . TRP C 3 396 ? 19.248 11.125 97.993 1.00 29.17 396 TRP C CA 1
ATOM 11509 C C . TRP C 3 396 ? 20.426 11.963 98.464 1.00 27.50 396 TRP C C 1
ATOM 11510 O O . TRP C 3 396 ? 21.514 11.416 98.662 1.00 23.39 396 TRP C O 1
ATOM 11521 N N . HIS C 3 397 ? 20.263 13.273 98.657 1.00 25.99 397 HIS C N 1
ATOM 11522 C CA . HIS C 3 397 ? 21.432 14.014 99.116 1.00 26.09 397 HIS C CA 1
ATOM 11523 C C . HIS C 3 397 ? 21.869 13.546 100.494 1.00 25.36 397 HIS C C 1
ATOM 11524 O O . HIS C 3 397 ? 23.071 13.469 100.776 1.00 23.58 397 HIS C O 1
ATOM 11531 N N . ASP C 3 398 ? 20.910 13.190 101.357 1.00 25.01 398 ASP C N 1
ATOM 11532 C CA . ASP C 3 398 ? 21.263 12.771 102.703 1.00 25.85 398 ASP C CA 1
ATOM 11533 C C . ASP C 3 398 ? 21.690 11.304 102.769 1.00 27.39 398 ASP C C 1
ATOM 11534 O O . ASP C 3 398 ? 22.439 10.928 103.680 1.00 26.84 398 ASP C O 1
ATOM 11539 N N . LEU C 3 399 ? 21.242 10.464 101.830 1.00 24.34 399 LEU C N 1
ATOM 11540 C CA . LEU C 3 399 ? 21.882 9.163 101.645 1.00 23.42 399 LEU C CA 1
ATOM 11541 C C . LEU C 3 399 ? 23.325 9.345 101.193 1.00 27.19 399 LEU C C 1
ATOM 11542 O O . LEU C 3 399 ? 24.250 8.715 101.723 1.00 24.27 399 LEU C O 1
ATOM 11547 N N . HIS C 3 400 ? 23.532 10.225 100.210 1.00 25.83 400 HIS C N 1
ATOM 11548 C CA . HIS C 3 400 ? 24.877 10.554 99.743 1.00 26.67 400 HIS C CA 1
ATOM 11549 C C . HIS C 3 400 ? 25.763 11.049 100.890 1.00 25.99 400 HIS C C 1
ATOM 11550 O O . HIS C 3 400 ? 26.932 10.660 100.995 1.00 23.58 400 HIS C O 1
ATOM 11557 N N . ARG C 3 401 ? 25.226 11.902 101.767 1.00 20.37 401 ARG C N 1
ATOM 11558 C CA . ARG C 3 401 ? 26.028 12.381 102.898 1.00 24.32 401 ARG C CA 1
ATOM 11559 C C . ARG C 3 401 ? 26.423 11.233 103.825 1.00 23.59 401 ARG C C 1
ATOM 11560 O O . ARG C 3 401 ? 27.551 11.192 104.335 1.00 21.83 401 ARG C O 1
ATOM 11568 N N . THR C 3 402 ? 25.518 10.276 104.036 1.00 21.59 402 THR C N 1
ATOM 11569 C CA . THR C 3 402 ? 25.850 9.104 104.838 1.00 27.83 402 THR C CA 1
ATOM 11570 C C . THR C 3 402 ? 26.950 8.280 104.177 1.00 26.78 402 THR C C 1
ATOM 11571 O O . THR C 3 402 ? 27.907 7.855 104.836 1.00 23.82 402 THR C O 1
ATOM 11575 N N . ILE C 3 403 ? 26.830 8.055 102.870 1.00 23.10 403 ILE C N 1
ATOM 11576 C CA . ILE C 3 403 ? 27.860 7.324 102.135 1.00 25.80 403 ILE C CA 1
ATOM 11577 C C . ILE C 3 403 ? 29.216 7.992 102.304 1.00 22.79 403 ILE C C 1
ATOM 11578 O O . ILE C 3 403 ? 30.225 7.316 102.525 1.00 27.82 403 ILE C O 1
ATOM 11583 N N . LEU C 3 404 ? 29.270 9.326 102.207 1.00 22.42 404 LEU C N 1
ATOM 11584 C CA . LEU C 3 404 ? 30.553 10.012 102.380 1.00 27.48 404 LEU C CA 1
ATOM 11585 C C . LEU C 3 404 ? 31.035 9.938 103.822 1.00 27.95 404 LEU C C 1
ATOM 11586 O O . LEU C 3 404 ? 32.243 9.881 104.073 1.00 26.17 404 LEU C O 1
ATOM 11591 N N . ALA C 3 405 ? 30.111 9.995 104.785 1.00 25.52 405 ALA C N 1
ATOM 11592 C CA . ALA C 3 405 ? 30.487 9.735 106.170 1.00 28.05 405 ALA C CA 1
ATOM 11593 C C . ALA C 3 405 ? 31.109 8.353 106.304 1.00 26.35 405 ALA C C 1
ATOM 11594 O O . ALA C 3 405 ? 32.151 8.189 106.955 1.00 28.01 405 ALA C O 1
ATOM 11596 N N . ARG C 3 406 ? 30.489 7.351 105.674 1.00 24.26 406 ARG C N 1
ATOM 11597 C CA . ARG C 3 406 ? 30.993 5.985 105.747 1.00 24.54 406 ARG C CA 1
ATOM 11598 C C . ARG C 3 406 ? 32.408 5.907 105.193 1.00 31.04 406 ARG C C 1
ATOM 11599 O O . ARG C 3 406 ? 33.304 5.320 105.812 1.00 30.90 406 ARG C O 1
ATOM 11607 N N . ALA C 3 407 ? 32.638 6.542 104.046 1.00 29.55 407 ALA C N 1
ATOM 11608 C CA . ALA C 3 407 ? 33.960 6.478 103.436 1.00 30.71 407 ALA C CA 1
ATOM 11609 C C . ALA C 3 407 ? 35.009 7.139 104.315 1.00 31.24 407 ALA C C 1
ATOM 11610 O O . ALA C 3 407 ? 36.185 6.763 104.279 1.00 32.28 407 ALA C O 1
ATOM 11612 N N . ASN C 3 408 ? 34.603 8.103 105.129 1.00 31.87 408 ASN C N 1
ATOM 11613 C CA . ASN C 3 408 ? 35.552 8.886 105.895 1.00 31.74 408 ASN C CA 1
ATOM 11614 C C . ASN C 3 408 ? 35.702 8.396 107.333 1.00 38.09 408 ASN C C 1
ATOM 11615 O O . ASN C 3 408 ? 36.773 8.582 107.924 1.00 38.74 408 ASN C O 1
ATOM 11620 N N . TYR C 3 409 ? 34.677 7.736 107.899 1.00 29.85 409 TYR C N 1
ATOM 11621 C CA . TYR C 3 409 ? 34.707 7.274 109.284 1.00 31.66 409 TYR C CA 1
ATOM 11622 C C . TYR C 3 409 ? 34.686 5.760 109.447 1.00 37.09 409 TYR C C 1
ATOM 11623 O O . TYR C 3 409 ? 35.082 5.269 110.510 1.00 33.96 409 TYR C O 1
ATOM 11632 N N . ALA C 3 410 ? 34.243 5.007 108.443 1.00 31.48 410 ALA C N 1
ATOM 11633 C CA . ALA C 3 410 ? 34.243 3.547 108.529 1.00 32.72 410 ALA C CA 1
ATOM 11634 C C . ALA C 3 410 ? 35.395 2.973 107.703 1.00 36.85 410 ALA C C 1
ATOM 11635 O O . ALA C 3 410 ? 35.202 2.334 106.672 1.00 44.84 410 ALA C O 1
ATOM 11637 N N . CYS C 3 411 ? 36.619 3.181 108.201 1.00 44.01 411 CYS C N 1
ATOM 11638 C CA . CYS C 3 411 ? 37.789 2.900 107.372 1.00 55.04 411 CYS C CA 1
ATOM 11639 C C . CYS C 3 411 ? 38.014 1.401 107.174 1.00 52.85 411 CYS C C 1
ATOM 11640 O O . CYS C 3 411 ? 38.614 1.001 106.170 1.00 58.51 411 CYS C O 1
ATOM 11643 N N . THR C 3 412 ? 37.559 0.551 108.101 1.00 36.89 412 THR C N 1
ATOM 11644 C CA . THR C 3 412 ? 37.781 -0.880 107.934 1.00 37.03 412 THR C CA 1
ATOM 11645 C C . THR C 3 412 ? 36.543 -1.649 107.500 1.00 40.89 412 THR C C 1
ATOM 11646 O O . THR C 3 412 ? 36.676 -2.753 106.960 1.00 47.14 412 THR C O 1
ATOM 11650 N N . ALA C 3 413 ? 35.353 -1.096 107.683 1.00 33.90 413 ALA C N 1
ATOM 11651 C CA . ALA C 3 413 ? 34.138 -1.800 107.324 1.00 29.96 413 ALA C CA 1
ATOM 11652 C C . ALA C 3 413 ? 33.734 -1.443 105.897 1.00 27.10 413 ALA C C 1
ATOM 11653 O O . ALA C 3 413 ? 34.110 -0.400 105.362 1.00 33.91 413 ALA C O 1
ATOM 11655 N N . LYS C 3 414 ? 32.957 -2.325 105.288 1.00 26.51 414 LYS C N 1
ATOM 11656 C CA . LYS C 3 414 ? 32.546 -2.155 103.905 1.00 28.31 414 LYS C CA 1
ATOM 11657 C C . LYS C 3 414 ? 31.213 -1.419 103.820 1.00 30.33 414 LYS C C 1
ATOM 11658 O O . LYS C 3 414 ? 30.363 -1.523 104.709 1.00 27.19 414 LYS C O 1
ATOM 11664 N N . THR C 3 415 ? 31.046 -0.667 102.733 1.00 25.86 415 THR C N 1
ATOM 11665 C CA . THR C 3 415 ? 29.797 0.019 102.419 1.00 28.00 415 THR C CA 1
ATOM 11666 C C . THR C 3 415 ? 29.447 -0.257 100.962 1.00 25.70 415 THR C C 1
ATOM 11667 O O . THR C 3 415 ? 30.286 -0.063 100.076 1.00 27.86 415 THR C O 1
ATOM 11671 N N . PHE C 3 416 ? 28.221 -0.703 100.716 1.00 25.50 416 PHE C N 1
ATOM 11672 C CA . PHE C 3 416 ? 27.746 -0.991 99.369 1.00 25.67 416 PHE C CA 1
ATOM 11673 C C . PHE C 3 416 ? 26.519 -0.140 99.061 1.00 27.88 416 PHE C C 1
ATOM 11674 O O . PHE C 3 416 ? 25.636 0.009 99.907 1.00 26.66 416 PHE C O 1
ATOM 11682 N N . VAL C 3 417 ? 26.464 0.405 97.844 1.00 27.48 417 VAL C N 1
ATOM 11683 C CA . VAL C 3 417 ? 25.371 1.272 97.401 1.00 26.26 417 VAL C CA 1
ATOM 11684 C C . VAL C 3 417 ? 24.622 0.553 96.288 1.00 32.85 417 VAL C C 1
ATOM 11685 O O . VAL C 3 417 ? 25.240 0.088 95.322 1.00 32.95 417 VAL C O 1
ATOM 11689 N N . TYR C 3 418 ? 23.302 0.458 96.421 1.00 24.51 418 TYR C N 1
ATOM 11690 C CA . TYR C 3 418 ? 22.439 -0.022 95.357 1.00 27.09 418 TYR C CA 1
ATOM 11691 C C . TYR C 3 418 ? 21.529 1.105 94.891 1.00 35.41 418 TYR C C 1
ATOM 11692 O O . TYR C 3 418 ? 21.295 2.080 95.609 1.00 29.31 418 TYR C O 1
ATOM 11701 N N . ARG C 3 419 ? 20.999 0.945 93.679 1.00 29.29 419 ARG C N 1
ATOM 11702 C CA . ARG C 3 419 ? 19.984 1.842 93.150 1.00 27.90 419 ARG C CA 1
ATOM 11703 C C . ARG C 3 419 ? 18.941 0.987 92.446 1.00 31.59 419 ARG C C 1
ATOM 11704 O O . ARG C 3 419 ? 19.294 0.108 91.654 1.00 36.35 419 ARG C O 1
ATOM 11712 N N . PHE C 3 420 ? 17.667 1.242 92.739 1.00 29.95 420 PHE C N 1
ATOM 11713 C CA . PHE C 3 420 ? 16.547 0.462 92.221 1.00 31.98 420 PHE C CA 1
ATOM 11714 C C . PHE C 3 420 ? 15.728 1.346 91.281 1.00 41.49 420 PHE C C 1
ATOM 11715 O O . PHE C 3 420 ? 15.066 2.287 91.738 1.00 36.20 420 PHE C O 1
ATOM 11723 N N . CYS C 3 421 ? 15.755 1.044 89.972 1.00 39.07 421 CYS C N 1
ATOM 11724 C CA . CYS C 3 421 ? 14.950 1.791 89.003 1.00 40.60 421 CYS C CA 1
ATOM 11725 C C . CYS C 3 421 ? 13.990 0.893 88.225 1.00 44.94 421 CYS C C 1
ATOM 11726 O O . CYS C 3 421 ? 13.597 1.223 87.103 1.00 44.31 421 CYS C O 1
ATOM 11729 N N . VAL C 3 422 ? 13.590 -0.236 88.808 1.00 42.86 422 VAL C N 1
ATOM 11730 C CA . VAL C 3 422 ? 12.621 -1.117 88.160 1.00 44.08 422 VAL C CA 1
ATOM 11731 C C . VAL C 3 422 ? 11.270 -0.418 88.045 1.00 44.54 422 VAL C C 1
ATOM 11732 O O . VAL C 3 422 ? 10.779 0.202 88.999 1.00 41.42 422 VAL C O 1
ATOM 11736 N N . ASP C 3 423 ? 10.656 -0.523 86.865 1.00 48.37 423 ASP C N 1
ATOM 11737 C CA . ASP C 3 423 ? 9.423 0.188 86.536 1.00 48.86 423 ASP C CA 1
ATOM 11738 C C . ASP C 3 423 ? 8.469 -0.795 85.878 1.00 47.79 423 ASP C C 1
ATOM 11739 O O . ASP C 3 423 ? 8.696 -1.209 84.737 1.00 48.67 423 ASP C O 1
ATOM 11744 N N . SER C 3 424 ? 7.407 -1.157 86.593 1.00 49.72 424 SER C N 1
ATOM 11745 C CA . SER C 3 424 ? 6.367 -2.040 86.101 1.00 56.20 424 SER C CA 1
ATOM 11746 C C . SER C 3 424 ? 5.022 -1.323 86.105 1.00 56.33 424 SER C C 1
ATOM 11747 O O . SER C 3 424 ? 4.687 -0.643 87.082 1.00 52.66 424 SER C O 1
ATOM 11750 N N . PRO C 3 425 ? 4.225 -1.460 85.039 1.00 57.92 425 PRO C N 1
ATOM 11751 C CA . PRO C 3 425 ? 2.901 -0.811 85.026 1.00 52.80 425 PRO C CA 1
ATOM 11752 C C . PRO C 3 425 ? 1.922 -1.343 86.062 1.00 53.23 425 PRO C C 1
ATOM 11753 O O . PRO C 3 425 ? 0.941 -0.648 86.359 1.00 53.31 425 PRO C O 1
ATOM 11757 N N . PHE C 3 426 ? 2.135 -2.538 86.627 1.00 49.47 426 PHE C N 1
ATOM 11758 C CA . PHE C 3 426 ? 1.193 -3.084 87.600 1.00 54.51 426 PHE C CA 1
ATOM 11759 C C . PHE C 3 426 ? 1.794 -3.454 88.953 1.00 50.72 426 PHE C C 1
ATOM 11760 O O . PHE C 3 426 ? 1.039 -3.547 89.929 1.00 45.24 426 PHE C O 1
ATOM 11768 N N . PHE C 3 427 ? 3.109 -3.670 89.054 1.00 50.85 427 PHE C N 1
ATOM 11769 C CA . PHE C 3 427 ? 3.674 -4.201 90.291 1.00 51.41 427 PHE C CA 1
ATOM 11770 C C . PHE C 3 427 ? 4.264 -3.147 91.226 1.00 50.17 427 PHE C C 1
ATOM 11771 O O . PHE C 3 427 ? 4.570 -3.478 92.377 1.00 48.33 427 PHE C O 1
ATOM 11779 N N . ASN C 3 428 ? 4.420 -1.898 90.785 1.00 50.41 428 ASN C N 1
ATOM 11780 C CA . ASN C 3 428 ? 4.896 -0.822 91.657 1.00 45.36 428 ASN C CA 1
ATOM 11781 C C . ASN C 3 428 ? 3.718 -0.308 92.479 1.00 45.57 428 ASN C C 1
ATOM 11782 O O . ASN C 3 428 ? 3.150 0.755 92.228 1.00 49.08 428 ASN C O 1
ATOM 11787 N N . HIS C 3 429 ? 3.373 -1.078 93.509 1.00 43.10 429 HIS C N 1
ATOM 11788 C CA . HIS C 3 429 ? 2.087 -0.908 94.177 1.00 48.34 429 HIS C CA 1
ATOM 11789 C C . HIS C 3 429 ? 1.988 0.398 94.952 1.00 50.11 429 HIS C C 1
ATOM 11790 O O . HIS C 3 429 ? 0.888 0.945 95.101 1.00 42.07 429 HIS C O 1
ATOM 11797 N N . TYR C 3 430 ? 3.101 0.914 95.471 1.00 41.58 430 TYR C N 1
ATOM 11798 C CA . TYR C 3 430 ? 2.994 2.173 96.196 1.00 46.29 430 TYR C CA 1
ATOM 11799 C C . TYR C 3 430 ? 2.705 3.324 95.241 1.00 40.22 430 TYR C C 1
ATOM 11800 O O . TYR C 3 430 ? 1.879 4.194 95.535 1.00 47.14 430 TYR C O 1
ATOM 11809 N N . ARG C 3 431 ? 3.413 3.362 94.112 1.00 40.23 431 ARG C N 1
ATOM 11810 C CA . ARG C 3 431 ? 3.207 4.413 93.129 1.00 42.08 431 ARG C CA 1
ATOM 11811 C C . ARG C 3 431 ? 1.762 4.434 92.653 1.00 48.81 431 ARG C C 1
ATOM 11812 O O . ARG C 3 431 ? 1.130 5.495 92.605 1.00 54.30 431 ARG C O 1
ATOM 11820 N N . ILE C 3 432 ? 1.209 3.258 92.358 1.00 54.08 432 ILE C N 1
ATOM 11821 C CA . ILE C 3 432 ? -0.112 3.165 91.743 1.00 48.90 432 ILE C CA 1
ATOM 11822 C C . ILE C 3 432 ? -1.216 3.511 92.735 1.00 50.53 432 ILE C C 1
ATOM 11823 O O . ILE C 3 432 ? -2.206 4.160 92.376 1.00 51.22 432 ILE C O 1
ATOM 11828 N N . HIS C 3 433 ? -1.068 3.113 93.995 1.00 51.99 433 HIS C N 1
ATOM 11829 C CA . HIS C 3 433 ? -2.142 3.303 94.962 1.00 52.45 433 HIS C CA 1
ATOM 11830 C C . HIS C 3 433 ? -2.005 4.552 95.825 1.00 55.70 433 HIS C C 1
ATOM 11831 O O . HIS C 3 433 ? -2.958 4.890 96.530 1.00 58.94 433 HIS C O 1
ATOM 11838 N N . MET C 3 434 ? -0.859 5.245 95.798 1.00 59.23 434 MET C N 1
ATOM 11839 C CA . MET C 3 434 ? -0.697 6.472 96.576 1.00 54.56 434 MET C CA 1
ATOM 11840 C C . MET C 3 434 ? -0.116 7.655 95.817 1.00 49.71 434 MET C C 1
ATOM 11841 O O . MET C 3 434 ? -0.136 8.765 96.360 1.00 63.45 434 MET C O 1
ATOM 11846 N N . VAL C 3 435 ? 0.405 7.469 94.609 1.00 47.93 435 VAL C N 1
ATOM 11847 C CA . VAL C 3 435 ? 0.885 8.594 93.812 1.00 51.90 435 VAL C CA 1
ATOM 11848 C C . VAL C 3 435 ? -0.070 8.821 92.653 1.00 61.35 435 VAL C C 1
ATOM 11849 O O . VAL C 3 435 ? -0.967 9.667 92.727 1.00 60.44 435 VAL C O 1
ATOM 11853 N N . ASP C 3 436 ? 0.128 8.075 91.566 1.00 60.80 436 ASP C N 1
ATOM 11854 C CA . ASP C 3 436 ? -0.764 8.132 90.428 1.00 61.68 436 ASP C CA 1
ATOM 11855 C C . ASP C 3 436 ? -0.952 6.717 89.897 1.00 62.10 436 ASP C C 1
ATOM 11856 O O . ASP C 3 436 ? 0.045 6.031 89.607 1.00 58.79 436 ASP C O 1
ATOM 11861 N N . PRO C 3 437 ? -2.206 6.249 89.757 1.00 64.82 437 PRO C N 1
ATOM 11862 C CA . PRO C 3 437 ? -2.451 4.935 89.143 1.00 60.79 437 PRO C CA 1
ATOM 11863 C C . PRO C 3 437 ? -1.741 4.728 87.809 1.00 56.94 437 PRO C C 1
ATOM 11864 O O . PRO C 3 437 ? -1.535 3.585 87.392 1.00 61.29 437 PRO C O 1
ATOM 11868 N N . ASN C 3 438 ? -1.346 5.814 87.138 1.00 54.41 438 ASN C N 1
ATOM 11869 C CA . ASN C 3 438 ? -0.726 5.708 85.821 1.00 55.63 438 ASN C CA 1
ATOM 11870 C C . ASN C 3 438 ? 0.564 6.514 85.708 1.00 63.58 438 ASN C C 1
ATOM 11871 O O . ASN C 3 438 ? 0.973 6.869 84.596 1.00 67.33 438 ASN C O 1
ATOM 11876 N N . ALA C 3 439 ? 1.225 6.795 86.827 1.00 62.05 439 ALA C N 1
ATOM 11877 C CA . ALA C 3 439 ? 2.512 7.468 86.774 1.00 56.36 439 ALA C CA 1
ATOM 11878 C C . ALA C 3 439 ? 3.606 6.497 86.333 1.00 53.50 439 ALA C C 1
ATOM 11879 O O . ALA C 3 439 ? 3.467 5.275 86.430 1.00 53.72 439 ALA C O 1
ATOM 11881 N N . ARG C 3 440 ? 4.705 7.057 85.842 1.00 50.89 440 ARG C N 1
ATOM 11882 C CA . ARG C 3 440 ? 5.869 6.278 85.450 1.00 52.96 440 ARG C CA 1
ATOM 11883 C C . ARG C 3 440 ? 6.998 6.496 86.459 1.00 51.66 440 ARG C C 1
ATOM 11884 O O . ARG C 3 440 ? 6.967 7.430 87.265 1.00 45.55 440 ARG C O 1
ATOM 11892 N N . GLY C 3 441 ? 7.982 5.599 86.439 1.00 47.26 441 GLY C N 1
ATOM 11893 C CA . GLY C 3 441 ? 9.151 5.708 87.297 1.00 47.32 441 GLY C CA 1
ATOM 11894 C C . GLY C 3 441 ? 9.079 4.782 88.501 1.00 46.35 441 GLY C C 1
ATOM 11895 O O . GLY C 3 441 ? 8.137 4.003 88.683 1.00 39.82 441 GLY C O 1
ATOM 11896 N N . THR C 3 442 ? 10.111 4.885 89.349 1.00 40.06 442 THR C N 1
ATOM 11897 C CA . THR C 3 442 ? 10.230 4.066 90.556 1.00 39.01 442 THR C CA 1
ATOM 11898 C C . THR C 3 442 ? 10.112 4.975 91.774 1.00 39.93 442 THR C C 1
ATOM 11899 O O . THR C 3 442 ? 11.078 5.642 92.157 1.00 38.64 442 THR C O 1
ATOM 11903 N N . SER C 3 443 ? 8.936 4.974 92.393 1.00 33.44 443 SER C N 1
ATOM 11904 C CA . SER C 3 443 ? 8.633 5.881 93.487 1.00 34.59 443 SER C CA 1
ATOM 11905 C C . SER C 3 443 ? 9.278 5.410 94.797 1.00 40.63 443 SER C C 1
ATOM 11906 O O . SER C 3 443 ? 9.706 4.261 94.938 1.00 34.64 443 SER C O 1
ATOM 11909 N N . HIS C 3 444 ? 9.365 6.332 95.754 1.00 37.09 444 HIS C N 1
ATOM 11910 C CA . HIS C 3 444 ? 9.645 5.964 97.136 1.00 33.52 444 HIS C CA 1
ATOM 11911 C C . HIS C 3 444 ? 8.690 4.855 97.561 1.00 40.51 444 HIS C C 1
ATOM 11912 O O . HIS C 3 444 ? 7.477 4.966 97.365 1.00 34.90 444 HIS C O 1
ATOM 11919 N N . ALA C 3 445 ? 9.247 3.769 98.096 1.00 34.76 445 ALA C N 1
ATOM 11920 C CA . ALA C 3 445 ? 8.569 2.589 98.641 1.00 35.68 445 ALA C CA 1
ATOM 11921 C C . ALA C 3 445 ? 8.178 1.580 97.558 1.00 37.01 445 ALA C C 1
ATOM 11922 O O . ALA C 3 445 ? 7.578 0.540 97.888 1.00 37.71 445 ALA C O 1
ATOM 11924 N N . ASP C 3 446 ? 8.524 1.823 96.293 1.00 35.86 446 ASP C N 1
ATOM 11925 C CA . ASP C 3 446 ? 8.229 0.850 95.246 1.00 39.27 446 ASP C CA 1
ATOM 11926 C C . ASP C 3 446 ? 9.046 -0.418 95.426 1.00 40.36 446 ASP C C 1
ATOM 11927 O O . ASP C 3 446 ? 8.566 -1.518 95.132 1.00 32.41 446 ASP C O 1
ATOM 11932 N N . GLU C 3 447 ? 10.290 -0.292 95.899 1.00 36.11 447 GLU C N 1
ATOM 11933 C CA . GLU C 3 447 ? 11.105 -1.487 96.064 1.00 31.40 447 GLU C CA 1
ATOM 11934 C C . GLU C 3 447 ? 10.523 -2.428 97.113 1.00 30.37 447 GLU C C 1
ATOM 11935 O O . GLU C 3 447 ? 10.890 -3.608 97.141 1.00 39.97 447 GLU C O 1
ATOM 11941 N N . ILE C 3 448 ? 9.624 -1.939 97.973 1.00 28.32 448 ILE C N 1
ATOM 11942 C CA . ILE C 3 448 ? 9.023 -2.797 98.992 1.00 33.62 448 ILE C CA 1
ATOM 11943 C C . ILE C 3 448 ? 8.181 -3.886 98.347 1.00 41.72 448 ILE C C 1
ATOM 11944 O O . ILE C 3 448 ? 8.062 -4.988 98.893 1.00 36.96 448 ILE C O 1
ATOM 11949 N N . SER C 3 449 ? 7.615 -3.608 97.165 1.00 41.46 449 SER C N 1
ATOM 11950 C CA . SER C 3 449 ? 6.856 -4.603 96.415 1.00 42.50 449 SER C CA 1
ATOM 11951 C C . SER C 3 449 ? 7.721 -5.748 95.915 1.00 44.45 449 SER C C 1
ATOM 11952 O O . SER C 3 449 ? 7.194 -6.830 95.637 1.00 46.67 449 SER C O 1
ATOM 11955 N N . TYR C 3 450 ? 9.025 -5.533 95.780 1.00 43.16 450 TYR C N 1
ATOM 11956 C CA . TYR C 3 450 ? 9.936 -6.559 95.303 1.00 39.63 450 TYR C CA 1
ATOM 11957 C C . TYR C 3 450 ? 10.725 -7.219 96.428 1.00 40.01 450 TYR C C 1
ATOM 11958 O O . TYR C 3 450 ? 11.642 -7.995 96.148 1.00 39.92 450 TYR C O 1
ATOM 11967 N N . LEU C 3 451 ? 10.373 -6.950 97.685 1.00 42.23 451 LEU C N 1
ATOM 11968 C CA . LEU C 3 451 ? 10.930 -7.643 98.841 1.00 41.88 451 LEU C CA 1
ATOM 11969 C C . LEU C 3 451 ? 9.880 -8.251 99.746 1.00 39.30 451 LEU C C 1
ATOM 11970 O O . LEU C 3 451 ? 10.159 -9.256 100.411 1.00 41.40 451 LEU C O 1
ATOM 11975 N N . PHE C 3 452 ? 8.691 -7.663 99.803 1.00 35.98 452 PHE C N 1
ATOM 11976 C CA . PHE C 3 452 ? 7.610 -8.090 100.676 1.00 35.03 452 PHE C CA 1
ATOM 11977 C C . PHE C 3 452 ? 6.365 -8.346 99.849 1.00 41.00 452 PHE C C 1
ATOM 11978 O O . PHE C 3 452 ? 5.997 -7.518 99.014 1.00 38.53 452 PHE C O 1
ATOM 11986 N N . SER C 3 453 ? 5.716 -9.476 100.099 1.00 45.03 453 SER C N 1
ATOM 11987 C CA . SER C 3 453 ? 4.379 -9.701 99.576 1.00 45.09 453 SER C CA 1
ATOM 11988 C C . SER C 3 453 ? 3.379 -8.800 100.292 1.00 45.45 453 SER C C 1
ATOM 11989 O O . SER C 3 453 ? 3.555 -8.445 101.462 1.00 45.82 453 SER C O 1
ATOM 11992 N N . ASN C 3 454 ? 2.323 -8.417 99.577 1.00 45.93 454 ASN C N 1
ATOM 11993 C CA . ASN C 3 454 ? 1.305 -7.545 100.140 1.00 46.65 454 ASN C CA 1
ATOM 11994 C C . ASN C 3 454 ? -0.060 -7.943 99.590 1.00 55.41 454 ASN C C 1
ATOM 11995 O O . ASN C 3 454 ? -0.173 -8.777 98.690 1.00 54.70 454 ASN C O 1
ATOM 12000 N N . ILE C 3 455 ? -1.105 -7.310 100.129 1.00 53.51 455 ILE C N 1
ATOM 12001 C CA . ILE C 3 455 ? -2.473 -7.689 99.787 1.00 60.13 455 ILE C CA 1
ATOM 12002 C C . ILE C 3 455 ? -2.821 -7.335 98.340 1.00 57.53 455 ILE C C 1
ATOM 12003 O O . ILE C 3 455 ? -3.743 -7.927 97.771 1.00 57.94 455 ILE C O 1
ATOM 12008 N N . PHE C 3 456 ? -2.103 -6.391 97.723 1.00 58.29 456 PHE C N 1
ATOM 12009 C CA . PHE C 3 456 ? -2.311 -6.037 96.320 1.00 59.30 456 PHE C CA 1
ATOM 12010 C C . PHE C 3 456 ? -1.554 -6.945 95.359 1.00 56.91 456 PHE C C 1
ATOM 12011 O O . PHE C 3 456 ? -1.818 -6.910 94.151 1.00 58.21 456 PHE C O 1
ATOM 12019 N N . ALA C 3 457 ? -0.633 -7.756 95.862 1.00 53.50 457 ALA C N 1
ATOM 12020 C CA . ALA C 3 457 ? 0.202 -8.578 95.007 1.00 52.89 457 ALA C CA 1
ATOM 12021 C C . ALA C 3 457 ? -0.553 -9.814 94.540 1.00 66.54 457 ALA C C 1
ATOM 12022 O O . ALA C 3 457 ? -1.438 -10.329 95.231 1.00 61.29 457 ALA C O 1
ATOM 12024 N N . LYS C 3 458 ? -0.194 -10.284 93.352 1.00 68.29 458 LYS C N 1
ATOM 12025 C CA . LYS C 3 458 ? -0.722 -11.502 92.765 1.00 73.55 458 LYS C CA 1
ATOM 12026 C C . LYS C 3 458 ? 0.436 -12.437 92.440 1.00 75.76 458 LYS C C 1
ATOM 12027 O O . LYS C 3 458 ? 1.594 -12.004 92.385 1.00 69.85 458 LYS C O 1
ATOM 12033 N N . PRO C 3 459 ? 0.170 -13.730 92.248 1.00 79.34 459 PRO C N 1
ATOM 12034 C CA . PRO C 3 459 ? 1.236 -14.635 91.793 1.00 73.20 459 PRO C CA 1
ATOM 12035 C C . PRO C 3 459 ? 1.699 -14.260 90.393 1.00 70.06 459 PRO C C 1
ATOM 12036 O O . PRO C 3 459 ? 0.888 -14.024 89.496 1.00 71.86 459 PRO C O 1
ATOM 12040 N N . LEU C 3 460 ? 3.013 -14.209 90.213 1.00 70.44 460 LEU C N 1
ATOM 12041 C CA . LEU C 3 460 ? 3.624 -13.746 88.975 1.00 70.55 460 LEU C CA 1
ATOM 12042 C C . LEU C 3 460 ? 4.158 -14.909 88.154 1.00 68.13 460 LEU C C 1
ATOM 12043 O O . LEU C 3 460 ? 4.647 -15.901 88.701 1.00 71.52 460 LEU C O 1
ATOM 12048 N N . ASP C 3 461 ? 4.073 -14.776 86.835 1.00 67.48 461 ASP C N 1
ATOM 12049 C CA . ASP C 3 461 ? 4.726 -15.737 85.960 1.00 66.38 461 ASP C CA 1
ATOM 12050 C C . ASP C 3 461 ? 6.231 -15.507 86.032 1.00 63.27 461 ASP C C 1
ATOM 12051 O O . ASP C 3 461 ? 6.698 -14.368 85.946 1.00 68.28 461 ASP C O 1
ATOM 12056 N N . LYS C 3 462 ? 6.984 -16.568 86.277 1.00 60.43 462 LYS C N 1
ATOM 12057 C CA . LYS C 3 462 ? 8.440 -16.416 86.531 1.00 66.24 462 LYS C CA 1
ATOM 12058 C C . LYS C 3 462 ? 9.219 -15.938 85.307 1.00 65.15 462 LYS C C 1
ATOM 12059 O O . LYS C 3 462 ? 10.442 -15.800 85.425 1.00 65.25 462 LYS C O 1
ATOM 12065 N N . SER C 3 463 ? 8.541 -15.679 84.193 1.00 65.16 463 SER C N 1
ATOM 12066 C CA . SER C 3 463 ? 9.253 -15.157 82.996 1.00 69.09 463 SER C CA 1
ATOM 12067 C C . SER C 3 463 ? 9.176 -13.622 82.972 1.00 61.49 463 SER C C 1
ATOM 12068 O O . SER C 3 463 ? 9.881 -13.010 82.161 1.00 58.32 463 SER C O 1
ATOM 12071 N N . THR C 3 464 ? 8.370 -13.036 83.854 1.00 63.64 464 THR C N 1
ATOM 12072 C CA . THR C 3 464 ? 8.160 -11.566 83.874 1.00 58.90 464 THR C CA 1
ATOM 12073 C C . THR C 3 464 ? 9.367 -10.820 84.426 1.00 60.96 464 THR C C 1
ATOM 12074 O O . THR C 3 464 ? 10.077 -11.407 85.257 1.00 62.06 464 THR C O 1
ATOM 12078 N N . LEU C 3 465 ? 9.594 -9.574 83.985 1.00 59.66 465 LEU C N 1
ATOM 12079 C CA . LEU C 3 465 ? 10.655 -8.764 84.577 1.00 54.17 465 LEU C CA 1
ATOM 12080 C C . LEU C 3 465 ? 10.378 -8.476 86.043 1.00 50.37 465 LEU C C 1
ATOM 12081 O O . LEU C 3 465 ? 11.315 -8.286 86.826 1.00 55.33 465 LEU C O 1
ATOM 12086 N N . GLU C 3 466 ? 9.103 -8.434 86.421 1.00 49.15 466 GLU C N 1
ATOM 12087 C CA . GLU C 3 466 ? 8.745 -8.267 87.821 1.00 54.17 466 GLU C CA 1
ATOM 12088 C C . GLU C 3 466 ? 9.254 -9.433 88.657 1.00 57.48 466 GLU C C 1
ATOM 12089 O O . GLU C 3 466 ? 9.751 -9.238 89.773 1.00 53.00 466 GLU C O 1
ATOM 12095 N N . TYR C 3 467 ? 9.155 -10.654 88.127 1.00 56.72 467 TYR C N 1
ATOM 12096 C CA . TYR C 3 467 ? 9.623 -11.805 88.889 1.00 53.22 467 TYR C CA 1
ATOM 12097 C C . TYR C 3 467 ? 11.142 -11.834 88.964 1.00 50.97 467 TYR C C 1
ATOM 12098 O O . TYR C 3 467 ? 11.701 -12.141 90.023 1.00 51.63 467 TYR C O 1
ATOM 12107 N N . ARG C 3 468 ? 11.837 -11.513 87.870 1.00 46.37 468 ARG C N 1
ATOM 12108 C CA . ARG C 3 468 ? 13.291 -11.476 87.978 1.00 53.47 468 ARG C CA 1
ATOM 12109 C C . ARG C 3 468 ? 13.784 -10.298 88.812 1.00 55.53 468 ARG C C 1
ATOM 12110 O O . ARG C 3 468 ? 14.921 -10.340 89.301 1.00 43.95 468 ARG C O 1
ATOM 12118 N N . ALA C 3 469 ? 12.961 -9.262 88.996 1.00 49.96 469 ALA C N 1
ATOM 12119 C CA . ALA C 3 469 ? 13.343 -8.173 89.890 1.00 52.26 469 ALA C CA 1
ATOM 12120 C C . ALA C 3 469 ? 13.219 -8.591 91.352 1.00 45.91 469 ALA C C 1
ATOM 12121 O O . ALA C 3 469 ? 14.088 -8.263 92.164 1.00 41.11 469 ALA C O 1
ATOM 12123 N N . ILE C 3 470 ? 12.151 -9.313 91.701 1.00 46.51 470 ILE C N 1
ATOM 12124 C CA . ILE C 3 470 ? 12.049 -9.896 93.036 1.00 43.86 470 ILE C CA 1
ATOM 12125 C C . ILE C 3 470 ? 13.271 -10.759 93.335 1.00 52.11 470 ILE C C 1
ATOM 12126 O O . ILE C 3 470 ? 13.944 -10.582 94.359 1.00 43.88 470 ILE C O 1
ATOM 12131 N N . GLN C 3 471 ? 13.580 -11.704 92.441 1.00 50.61 471 GLN C N 1
ATOM 12132 C CA . GLN C 3 471 ? 14.744 -12.560 92.652 1.00 45.08 471 GLN C CA 1
ATOM 12133 C C . GLN C 3 471 ? 16.012 -11.733 92.802 1.00 46.42 471 GLN C C 1
ATOM 12134 O O . GLN C 3 471 ? 16.838 -12.010 93.677 1.00 37.23 471 GLN C O 1
ATOM 12140 N N . HIS C 3 472 ? 16.186 -10.719 91.951 1.00 45.14 472 HIS C N 1
ATOM 12141 C CA . HIS C 3 472 ? 17.373 -9.875 92.034 1.00 43.27 472 HIS C CA 1
ATOM 12142 C C . HIS C 3 472 ? 17.484 -9.201 93.401 1.00 43.84 472 HIS C C 1
ATOM 12143 O O . HIS C 3 472 ? 18.511 -9.315 94.079 1.00 45.52 472 HIS C O 1
ATOM 12150 N N . LEU C 3 473 ? 16.431 -8.497 93.823 1.00 39.32 473 LEU C N 1
ATOM 12151 C CA . LEU C 3 473 ? 16.503 -7.740 95.069 1.00 43.57 473 LEU C CA 1
ATOM 12152 C C . LEU C 3 473 ? 16.622 -8.666 96.274 1.00 40.96 473 LEU C C 1
ATOM 12153 O O . LEU C 3 473 ? 17.447 -8.436 97.165 1.00 33.52 473 LEU C O 1
ATOM 12158 N N . VAL C 3 474 ? 15.815 -9.731 96.304 1.00 34.84 474 VAL C N 1
ATOM 12159 C CA . VAL C 3 474 ? 15.841 -10.670 97.422 1.00 39.08 474 VAL C CA 1
ATOM 12160 C C . VAL C 3 474 ? 17.199 -11.350 97.524 1.00 41.17 474 VAL C C 1
ATOM 12161 O O . VAL C 3 474 ? 17.702 -11.605 98.627 1.00 40.79 474 VAL C O 1
ATOM 12165 N N . ASP C 3 475 ? 17.826 -11.639 96.380 1.00 41.88 475 ASP C N 1
ATOM 12166 C CA . ASP C 3 475 ? 19.121 -12.310 96.411 1.00 40.27 475 ASP C CA 1
ATOM 12167 C C . ASP C 3 475 ? 20.206 -11.377 96.934 1.00 41.12 475 ASP C C 1
ATOM 12168 O O . ASP C 3 475 ? 21.071 -11.796 97.712 1.00 39.13 475 ASP C O 1
ATOM 12173 N N . ILE C 3 476 ? 20.170 -10.104 96.536 1.00 37.63 476 ILE C N 1
ATOM 12174 C CA . ILE C 3 476 ? 21.185 -9.165 96.994 1.00 34.29 476 ILE C CA 1
ATOM 12175 C C . ILE C 3 476 ? 21.029 -8.903 98.491 1.00 33.26 476 ILE C C 1
ATOM 12176 O O . ILE C 3 476 ? 22.022 -8.818 99.225 1.00 32.45 476 ILE C O 1
ATOM 12181 N N . PHE C 3 477 ? 19.787 -8.792 98.972 1.00 31.21 477 PHE C N 1
ATOM 12182 C CA . PHE C 3 477 ? 19.567 -8.506 100.388 1.00 36.04 477 PHE C CA 1
ATOM 12183 C C . PHE C 3 477 ? 19.921 -9.711 101.258 1.00 35.38 477 PHE C C 1
ATOM 12184 O O . PHE C 3 477 ? 20.603 -9.571 102.282 1.00 31.76 477 PHE C O 1
ATOM 12192 N N . THR C 3 478 ? 19.465 -10.908 100.872 1.00 31.12 478 THR C N 1
ATOM 12193 C CA . THR C 3 478 ? 19.728 -12.080 101.703 1.00 34.77 478 THR C CA 1
ATOM 12194 C C . THR C 3 478 ? 21.190 -12.504 101.630 1.00 36.62 478 THR C C 1
ATOM 12195 O O . THR C 3 478 ? 21.716 -13.076 102.593 1.00 32.94 478 THR C O 1
ATOM 12199 N N . SER C 3 479 ? 21.865 -12.224 100.515 1.00 35.73 479 SER C N 1
ATOM 12200 C CA A SER C 3 479 ? 23.295 -12.498 100.446 0.45 34.07 479 SER C CA 1
ATOM 12201 C CA B SER C 3 479 ? 23.296 -12.490 100.434 0.55 34.06 479 SER C CA 1
ATOM 12202 C C . SER C 3 479 ? 24.073 -11.560 101.355 1.00 34.65 479 SER C C 1
ATOM 12203 O O . SER C 3 479 ? 25.045 -11.975 101.997 1.00 32.56 479 SER C O 1
ATOM 12208 N N . PHE C 3 480 ? 23.657 -10.293 101.432 1.00 36.01 480 PHE C N 1
ATOM 12209 C CA . PHE C 3 480 ? 24.277 -9.394 102.393 1.00 31.84 480 PHE C CA 1
ATOM 12210 C C . PHE C 3 480 ? 24.035 -9.894 103.808 1.00 25.41 480 PHE C C 1
ATOM 12211 O O . PHE C 3 480 ? 24.932 -9.836 104.654 1.00 29.53 480 PHE C O 1
ATOM 12219 N N . ALA C 3 481 ? 22.838 -10.413 104.073 1.00 29.84 481 ALA C N 1
ATOM 12220 C CA . ALA C 3 481 ? 22.552 -10.953 105.393 1.00 30.54 481 ALA C CA 1
ATOM 12221 C C . ALA C 3 481 ? 23.375 -12.198 105.679 1.00 37.42 481 ALA C C 1
ATOM 12222 O O . ALA C 3 481 ? 23.710 -12.459 106.839 1.00 34.13 481 ALA C O 1
ATOM 12224 N N . THR C 3 482 ? 23.739 -12.955 104.642 1.00 36.67 482 THR C N 1
ATOM 12225 C CA . THR C 3 482 ? 24.407 -14.237 104.843 1.00 33.97 482 THR C CA 1
ATOM 12226 C C . THR C 3 482 ? 25.927 -14.122 104.847 1.00 37.93 482 THR C C 1
ATOM 12227 O O . THR C 3 482 ? 26.588 -14.768 105.668 1.00 38.16 482 THR C O 1
ATOM 12231 N N . ASN C 3 483 ? 26.506 -13.290 103.978 1.00 34.52 483 ASN C N 1
ATOM 12232 C CA . ASN C 3 483 ? 27.953 -13.233 103.810 1.00 40.07 483 ASN C CA 1
ATOM 12233 C C . ASN C 3 483 ? 28.530 -11.851 104.093 1.00 37.42 483 ASN C C 1
ATOM 12234 O O . ASN C 3 483 ? 29.727 -11.641 103.877 1.00 39.22 483 ASN C O 1
ATOM 12239 N N . SER C 3 484 ? 27.716 -10.904 104.570 1.00 37.65 484 SER C N 1
ATOM 12240 C CA . SER C 3 484 ? 28.140 -9.511 104.743 1.00 34.15 484 SER C CA 1
ATOM 12241 C C . SER C 3 484 ? 28.659 -8.914 103.439 1.00 37.22 484 SER C C 1
ATOM 12242 O O . SER C 3 484 ? 29.473 -7.985 103.443 1.00 38.16 484 SER C O 1
ATOM 12245 N N . ASP C 3 485 ? 28.195 -9.447 102.318 1.00 35.82 485 ASP C N 1
ATOM 12246 C CA . ASP C 3 485 ? 28.629 -8.974 101.014 1.00 36.86 485 ASP C CA 1
ATOM 12247 C C . ASP C 3 485 ? 27.473 -9.228 100.057 1.00 35.20 485 ASP C C 1
ATOM 12248 O O . ASP C 3 485 ? 26.986 -10.366 99.954 1.00 34.31 485 ASP C O 1
ATOM 12253 N N . PRO C 3 486 ? 26.971 -8.194 99.378 1.00 35.29 486 PRO C N 1
ATOM 12254 C CA . PRO C 3 486 ? 25.771 -8.367 98.552 1.00 30.51 486 PRO C CA 1
ATOM 12255 C C . PRO C 3 486 ? 26.031 -8.998 97.192 1.00 38.92 486 PRO C C 1
ATOM 12256 O O . PRO C 3 486 ? 25.069 -9.258 96.463 1.00 36.68 486 PRO C O 1
ATOM 12260 N N . ASN C 3 487 ? 27.282 -9.266 96.828 1.00 40.24 487 ASN C N 1
ATOM 12261 C CA . ASN C 3 487 ? 27.541 -9.962 95.573 1.00 42.04 487 ASN C CA 1
ATOM 12262 C C . ASN C 3 487 ? 26.946 -11.363 95.633 1.00 43.10 487 ASN C C 1
ATOM 12263 O O . ASN C 3 487 ? 27.080 -12.069 96.637 1.00 39.33 487 ASN C O 1
ATOM 12268 N N . CYS C 3 488 ? 26.258 -11.757 94.569 1.00 41.21 488 CYS C N 1
ATOM 12269 C CA . CYS C 3 488 ? 25.562 -13.033 94.582 1.00 45.40 488 CYS C CA 1
ATOM 12270 C C . CYS C 3 488 ? 25.499 -13.588 93.162 1.00 50.06 488 CYS C C 1
ATOM 12271 O O . CYS C 3 488 ? 26.160 -13.087 92.245 1.00 45.25 488 CYS C O 1
ATOM 12274 N N . ASP C 3 489 ? 24.700 -14.644 92.991 1.00 51.39 489 ASP C N 1
ATOM 12275 C CA . ASP C 3 489 ? 24.544 -15.258 91.676 1.00 62.93 489 ASP C CA 1
ATOM 12276 C C . ASP C 3 489 ? 23.953 -14.275 90.678 1.00 59.72 489 ASP C C 1
ATOM 12277 O O . ASP C 3 489 ? 24.358 -14.244 89.510 1.00 63.19 489 ASP C O 1
ATOM 12282 N N . SER C 3 490 ? 23.006 -13.449 91.128 1.00 54.38 490 SER C N 1
ATOM 12283 C CA . SER C 3 490 ? 22.372 -12.482 90.241 1.00 51.48 490 SER C CA 1
ATOM 12284 C C . SER C 3 490 ? 23.354 -11.427 89.739 1.00 52.86 490 SER C C 1
ATOM 12285 O O . SER C 3 490 ? 23.138 -10.852 88.669 1.00 55.33 490 SER C O 1
ATOM 12288 N N . THR C 3 491 ? 24.431 -11.159 90.486 1.00 59.45 491 THR C N 1
ATOM 12289 C CA . THR C 3 491 ? 25.455 -10.197 90.084 1.00 57.19 491 THR C CA 1
ATOM 12290 C C . THR C 3 491 ? 26.765 -10.877 89.706 1.00 52.89 491 THR C C 1
ATOM 12291 O O . THR C 3 491 ? 27.820 -10.236 89.743 1.00 56.24 491 THR C O 1
ATOM 12295 N N . ALA C 3 492 ? 26.720 -12.163 89.346 1.00 60.60 492 ALA C N 1
ATOM 12296 C CA . ALA C 3 492 ? 27.948 -12.950 89.247 1.00 67.44 492 ALA C CA 1
ATOM 12297 C C . ALA C 3 492 ? 28.951 -12.327 88.279 1.00 72.28 492 ALA C C 1
ATOM 12298 O O . ALA C 3 492 ? 30.159 -12.308 88.552 1.00 69.27 492 ALA C O 1
ATOM 12300 N N . SER C 3 493 ? 28.469 -11.785 87.157 1.00 69.73 493 SER C N 1
ATOM 12301 C CA . SER C 3 493 ? 29.374 -11.286 86.125 1.00 70.39 493 SER C CA 1
ATOM 12302 C C . SER C 3 493 ? 30.115 -10.025 86.557 1.00 69.83 493 SER C C 1
ATOM 12303 O O . SER C 3 493 ? 31.242 -9.787 86.103 1.00 66.18 493 SER C O 1
ATOM 12306 N N . LEU C 3 494 ? 29.517 -9.219 87.431 1.00 70.46 494 LEU C N 1
ATOM 12307 C CA . LEU C 3 494 ? 29.982 -7.859 87.661 1.00 65.96 494 LEU C CA 1
ATOM 12308 C C . LEU C 3 494 ? 30.933 -7.771 88.855 1.00 66.05 494 LEU C C 1
ATOM 12309 O O . LEU C 3 494 ? 31.099 -8.715 89.632 1.00 69.43 494 LEU C O 1
ATOM 12314 N N . SER C 3 495 ? 31.550 -6.598 88.993 1.00 60.33 495 SER C N 1
ATOM 12315 C CA . SER C 3 495 ? 32.521 -6.281 90.042 1.00 56.82 495 SER C CA 1
ATOM 12316 C C . SER C 3 495 ? 31.952 -5.190 90.950 1.00 52.57 495 SER C C 1
ATOM 12317 O O . SER C 3 495 ? 32.360 -4.028 90.882 1.00 54.75 495 SER C O 1
ATOM 12320 N N . TRP C 3 496 ? 31.021 -5.575 91.819 1.00 49.95 496 TRP C N 1
ATOM 12321 C CA . TRP C 3 496 ? 30.399 -4.640 92.758 1.00 40.97 496 TRP C CA 1
ATOM 12322 C C . TRP C 3 496 ? 31.332 -4.485 93.951 1.00 40.73 496 TRP C C 1
ATOM 12323 O O . TRP C 3 496 ? 31.376 -5.343 94.836 1.00 41.54 496 TRP C O 1
ATOM 12334 N N . THR C 3 497 ? 32.088 -3.398 93.981 1.00 36.95 497 THR C N 1
ATOM 12335 C CA . THR C 3 497 ? 33.060 -3.183 95.042 1.00 44.80 497 THR C CA 1
ATOM 12336 C C . THR C 3 497 ? 32.547 -2.163 96.055 1.00 42.11 497 THR C C 1
ATOM 12337 O O . THR C 3 497 ? 31.619 -1.395 95.788 1.00 40.58 497 THR C O 1
ATOM 12341 N N . ALA C 3 498 ? 33.159 -2.175 97.238 1.00 38.18 498 ALA C N 1
ATOM 12342 C CA . ALA C 3 498 ? 32.724 -1.274 98.293 1.00 34.46 498 ALA C CA 1
ATOM 12343 C C . ALA C 3 498 ? 33.068 0.166 97.931 1.00 39.12 498 ALA C C 1
ATOM 12344 O O . ALA C 3 498 ? 33.886 0.439 97.046 1.00 40.97 498 ALA C O 1
ATOM 12346 N N . VAL C 3 499 ? 32.433 1.096 98.637 1.00 33.14 499 VAL C N 1
ATOM 12347 C CA . VAL C 3 499 ? 32.717 2.521 98.437 1.00 29.37 499 VAL C CA 1
ATOM 12348 C C . VAL C 3 499 ? 34.174 2.815 98.782 1.00 32.25 499 VAL C C 1
ATOM 12349 O O . VAL C 3 499 ? 34.633 2.455 99.880 1.00 36.17 499 VAL C O 1
ATOM 12353 N N . PRO C 3 500 ? 34.935 3.484 97.918 1.00 32.50 500 PRO C N 1
ATOM 12354 C CA . PRO C 3 500 ? 36.351 3.735 98.206 1.00 34.65 500 PRO C CA 1
ATOM 12355 C C . PRO C 3 500 ? 36.565 4.918 99.140 1.00 37.40 500 PRO C C 1
ATOM 12356 O O . PRO C 3 500 ? 35.741 5.817 99.257 1.00 37.22 500 PRO C O 1
ATOM 12360 N N . LYS C 3 501 ? 37.719 4.918 99.802 1.00 34.71 501 LYS C N 1
ATOM 12361 C CA . LYS C 3 501 ? 38.017 6.009 100.720 1.00 35.78 501 LYS C CA 1
ATOM 12362 C C . LYS C 3 501 ? 38.138 7.361 100.010 1.00 41.53 501 LYS C C 1
ATOM 12363 O O . LYS C 3 501 ? 38.011 8.403 100.661 1.00 41.84 501 LYS C O 1
ATOM 12369 N N . THR C 3 502 ? 38.345 7.377 98.691 1.00 45.51 502 THR C N 1
ATOM 12370 C CA . THR C 3 502 ? 38.350 8.614 97.915 1.00 41.16 502 THR C CA 1
ATOM 12371 C C . THR C 3 502 ? 36.965 8.971 97.365 1.00 46.10 502 THR C C 1
ATOM 12372 O O . THR C 3 502 ? 36.863 9.637 96.325 1.00 48.60 502 THR C O 1
ATOM 12376 N N . ALA C 3 503 ? 35.902 8.596 98.083 1.00 42.56 503 ALA C N 1
ATOM 12377 C CA . ALA C 3 503 ? 34.519 8.401 97.632 1.00 47.64 503 ALA C CA 1
ATOM 12378 C C . ALA C 3 503 ? 33.662 9.538 97.094 1.00 55.66 503 ALA C C 1
ATOM 12379 O O . ALA C 3 503 ? 32.565 9.235 96.608 1.00 61.17 503 ALA C O 1
ATOM 12381 N N . PRO C 3 504 ? 34.007 10.815 97.231 1.00 42.52 504 PRO C N 1
ATOM 12382 C CA . PRO C 3 504 ? 33.134 11.856 96.685 1.00 41.27 504 PRO C CA 1
ATOM 12383 C C . PRO C 3 504 ? 32.594 11.498 95.305 1.00 51.09 504 PRO C C 1
ATOM 12384 O O . PRO C 3 504 ? 31.454 11.868 94.986 1.00 51.87 504 PRO C O 1
ATOM 12388 N N . PRO C 3 505 ? 33.357 10.738 94.449 1.00 49.50 505 PRO C N 1
ATOM 12389 C CA . PRO C 3 505 ? 32.694 9.905 93.420 1.00 45.35 505 PRO C CA 1
ATOM 12390 C C . PRO C 3 505 ? 32.679 8.412 93.779 1.00 44.94 505 PRO C C 1
ATOM 12391 O O . PRO C 3 505 ? 33.693 7.886 94.247 1.00 42.55 505 PRO C O 1
ATOM 12395 N N . TYR C 3 506 ? 31.549 7.721 93.580 1.00 36.41 506 TYR C N 1
ATOM 12396 C CA . TYR C 3 506 ? 31.417 6.303 93.915 1.00 36.17 506 TYR C CA 1
ATOM 12397 C C . TYR C 3 506 ? 30.394 5.652 93.002 1.00 33.44 506 TYR C C 1
ATOM 12398 O O . TYR C 3 506 ? 29.518 6.316 92.448 1.00 40.98 506 TYR C O 1
ATOM 12407 N N . ASN C 3 507 ? 30.469 4.328 92.900 1.00 35.02 507 ASN C N 1
ATOM 12408 C CA . ASN C 3 507 ? 29.551 3.591 92.050 1.00 36.80 507 ASN C CA 1
ATOM 12409 C C . ASN C 3 507 ? 28.462 2.906 92.864 1.00 40.72 507 ASN C C 1
ATOM 12410 O O . ASN C 3 507 ? 28.447 2.928 94.098 1.00 38.60 507 ASN C O 1
ATOM 12415 N N . CYS C 3 508 ? 27.520 2.304 92.142 1.00 33.54 508 CYS C N 1
ATOM 12416 C CA . CYS C 3 508 ? 26.387 1.617 92.730 1.00 32.29 508 CYS C CA 1
ATOM 12417 C C . CYS C 3 508 ? 26.046 0.411 91.865 1.00 34.31 508 CYS C C 1
ATOM 12418 O O . CYS C 3 508 ? 26.429 0.332 90.694 1.00 39.93 508 CYS C O 1
ATOM 12421 N N . LEU C 3 509 ? 25.343 -0.543 92.455 1.00 30.58 509 LEU C N 1
ATOM 12422 C CA . LEU C 3 509 ? 24.667 -1.562 91.670 1.00 33.75 509 LEU C CA 1
ATOM 12423 C C . LEU C 3 509 ? 23.282 -1.042 91.317 1.00 33.42 509 LEU C C 1
ATOM 12424 O O . LEU C 3 509 ? 22.468 -0.772 92.205 1.00 34.46 509 LEU C O 1
ATOM 12429 N N . ASN C 3 510 ? 23.025 -0.901 90.024 1.00 36.87 510 ASN C N 1
ATOM 12430 C CA . ASN C 3 510 ? 21.769 -0.374 89.509 1.00 34.41 510 ASN C CA 1
ATOM 12431 C C . ASN C 3 510 ? 20.904 -1.545 89.060 1.00 35.91 510 ASN C C 1
ATOM 12432 O O . ASN C 3 510 ? 21.330 -2.341 88.216 1.00 40.32 510 ASN C O 1
ATOM 12437 N N . ILE C 3 511 ? 19.717 -1.670 89.642 1.00 30.80 511 ILE C N 1
ATOM 12438 C CA . ILE C 3 511 ? 18.800 -2.763 89.341 1.00 38.57 511 ILE C CA 1
ATOM 12439 C C . ILE C 3 511 ? 17.668 -2.186 88.505 1.00 40.06 511 ILE C C 1
ATOM 12440 O O . ILE C 3 511 ? 16.816 -1.454 89.018 1.00 40.34 511 ILE C O 1
ATOM 12445 N N . SER C 3 512 ? 17.655 -2.521 87.222 1.00 43.75 512 SER C N 1
ATOM 12446 C CA . SER C 3 512 ? 16.676 -2.008 86.273 1.00 43.36 512 SER C CA 1
ATOM 12447 C C . SER C 3 512 ? 15.808 -3.147 85.750 1.00 50.20 512 SER C C 1
ATOM 12448 O O . SER C 3 512 ? 16.033 -4.325 86.050 1.00 44.80 512 SER C O 1
ATOM 12451 N N . ASN C 3 513 ? 14.806 -2.780 84.943 1.00 50.95 513 ASN C N 1
ATOM 12452 C CA . ASN C 3 513 ? 13.947 -3.783 84.321 1.00 48.18 513 ASN C CA 1
ATOM 12453 C C . ASN C 3 513 ? 14.766 -4.828 83.582 1.00 40.74 513 ASN C C 1
ATOM 12454 O O . ASN C 3 513 ? 14.402 -6.008 83.567 1.00 47.36 513 ASN C O 1
ATOM 12459 N N . ASP C 3 514 ? 15.890 -4.422 83.008 1.00 47.18 514 ASP C N 1
ATOM 12460 C CA . ASP C 3 514 ? 16.691 -5.279 82.151 1.00 52.76 514 ASP C CA 1
ATOM 12461 C C . ASP C 3 514 ? 17.763 -6.057 82.911 1.00 56.63 514 ASP C C 1
ATOM 12462 O O . ASP C 3 514 ? 18.488 -6.845 82.293 1.00 56.35 514 ASP C O 1
ATOM 12467 N N . GLY C 3 515 ? 17.898 -5.847 84.221 1.00 47.26 515 GLY C N 1
ATOM 12468 C CA . GLY C 3 515 ? 18.882 -6.584 84.990 1.00 55.39 515 GLY C CA 1
ATOM 12469 C C . GLY C 3 515 ? 19.665 -5.738 85.973 1.00 49.14 515 GLY C C 1
ATOM 12470 O O . GLY C 3 515 ? 19.151 -4.749 86.501 1.00 52.76 515 GLY C O 1
ATOM 12471 N N . VAL C 3 516 ? 20.912 -6.116 86.220 1.00 49.56 516 VAL C N 1
ATOM 12472 C CA . VAL C 3 516 ? 21.773 -5.407 87.153 1.00 48.48 516 VAL C CA 1
ATOM 12473 C C . VAL C 3 516 ? 23.027 -4.973 86.413 1.00 49.03 516 VAL C C 1
ATOM 12474 O O . VAL C 3 516 ? 23.427 -5.585 85.418 1.00 50.19 516 VAL C O 1
ATOM 12478 N N . GLU C 3 517 ? 23.650 -3.908 86.910 1.00 41.61 517 GLU C N 1
ATOM 12479 C CA . GLU C 3 517 ? 24.836 -3.338 86.292 1.00 42.00 517 GLU C CA 1
ATOM 12480 C C . GLU C 3 517 ? 25.536 -2.458 87.323 1.00 36.84 517 GLU C C 1
ATOM 12481 O O . GLU C 3 517 ? 24.880 -1.837 88.161 1.00 40.96 517 GLU C O 1
ATOM 12487 N N . VAL C 3 518 ? 26.858 -2.431 87.281 1.00 37.61 518 VAL C N 1
ATOM 12488 C CA . VAL C 3 518 ? 27.627 -1.551 88.148 1.00 34.39 518 VAL C CA 1
ATOM 12489 C C . VAL C 3 518 ? 27.920 -0.280 87.370 1.00 38.24 518 VAL C C 1
ATOM 12490 O O . VAL C 3 518 ? 28.479 -0.326 86.268 1.00 38.23 518 VAL C O 1
ATOM 12494 N N . VAL C 3 519 ? 27.498 0.857 87.916 1.00 39.11 519 VAL C N 1
ATOM 12495 C CA . VAL C 3 519 ? 27.660 2.147 87.262 1.00 36.31 519 VAL C CA 1
ATOM 12496 C C . VAL C 3 519 ? 27.964 3.181 88.332 1.00 38.46 519 VAL C C 1
ATOM 12497 O O . VAL C 3 519 ? 27.641 3.004 89.509 1.00 37.23 519 VAL C O 1
ATOM 12501 N N . GLU C 3 520 ? 28.591 4.269 87.908 1.00 31.96 520 GLU C N 1
ATOM 12502 C CA . GLU C 3 520 ? 28.660 5.446 88.758 1.00 38.65 520 GLU C CA 1
ATOM 12503 C C . GLU C 3 520 ? 27.240 5.914 89.053 1.00 40.13 520 GLU C C 1
ATOM 12504 O O . GLU C 3 520 ? 26.355 5.826 88.197 1.00 38.16 520 GLU C O 1
ATOM 12510 N N . LEU C 3 521 ? 27.005 6.347 90.292 1.00 40.15 521 LEU C N 1
ATOM 12511 C CA . LEU C 3 521 ? 25.674 6.774 90.692 1.00 37.15 521 LEU C CA 1
ATOM 12512 C C . LEU C 3 521 ? 25.141 7.783 89.680 1.00 30.18 521 LEU C C 1
ATOM 12513 O O . LEU C 3 521 ? 25.818 8.781 89.397 1.00 36.63 521 LEU C O 1
ATOM 12518 N N . PRO C 3 522 ? 23.988 7.526 89.068 1.00 37.33 522 PRO C N 1
ATOM 12519 C CA . PRO C 3 522 ? 23.464 8.460 88.057 1.00 36.44 522 PRO C CA 1
ATOM 12520 C C . PRO C 3 522 ? 23.280 9.873 88.587 1.00 37.55 522 PRO C C 1
ATOM 12521 O O . PRO C 3 522 ? 23.518 10.842 87.855 1.00 34.35 522 PRO C O 1
ATOM 12525 N N . GLU C 3 523 ? 22.915 10.012 89.858 1.00 37.91 523 GLU C N 1
ATOM 12526 C CA . GLU C 3 523 ? 22.666 11.300 90.500 1.00 34.57 523 GLU C CA 1
ATOM 12527 C C . GLU C 3 523 ? 23.941 12.038 90.918 1.00 35.45 523 GLU C C 1
ATOM 12528 O O . GLU C 3 523 ? 23.841 13.081 91.587 1.00 29.20 523 GLU C O 1
ATOM 12534 N N . SER C 3 524 ? 25.119 11.556 90.505 1.00 32.69 524 SER C N 1
ATOM 12535 C CA . SER C 3 524 ? 26.386 12.112 90.981 1.00 38.20 524 SER C CA 1
ATOM 12536 C C . SER C 3 524 ? 26.506 13.606 90.684 1.00 38.54 524 SER C C 1
ATOM 12537 O O . SER C 3 524 ? 26.904 14.394 91.554 1.00 36.80 524 SER C O 1
ATOM 12540 N N . ARG C 3 525 ? 26.208 14.011 89.442 1.00 37.85 525 ARG C N 1
ATOM 12541 C CA . ARG C 3 525 ? 26.319 15.425 89.078 1.00 35.73 525 ARG C CA 1
ATOM 12542 C C . ARG C 3 525 ? 25.319 16.274 89.852 1.00 28.96 525 ARG C C 1
ATOM 12543 O O . ARG C 3 525 ? 25.646 17.376 90.305 1.00 33.46 525 ARG C O 1
ATOM 12551 N N . ARG C 3 526 ? 24.090 15.784 89.998 1.00 28.55 526 ARG C N 1
ATOM 12552 C CA . ARG C 3 526 ? 23.094 16.503 90.788 1.00 33.84 526 ARG C CA 1
ATOM 12553 C C . ARG C 3 526 ? 23.576 16.704 92.218 1.00 35.27 526 ARG C C 1
ATOM 12554 O O . ARG C 3 526 ? 23.429 17.790 92.787 1.00 34.81 526 ARG C O 1
ATOM 12562 N N . LEU C 3 527 ? 24.177 15.672 92.806 1.00 29.61 527 LEU C N 1
ATOM 12563 C CA . LEU C 3 527 ? 24.554 15.740 94.206 1.00 32.86 527 LEU C CA 1
ATOM 12564 C C . LEU C 3 527 ? 25.794 16.591 94.402 1.00 34.03 527 LEU C C 1
ATOM 12565 O O . LEU C 3 527 ? 26.007 17.093 95.507 1.00 31.04 527 LEU C O 1
ATOM 12570 N N . GLN C 3 528 ? 26.598 16.788 93.348 1.00 30.44 528 GLN C N 1
ATOM 12571 C CA . GLN C 3 528 ? 27.671 17.770 93.425 1.00 34.67 528 GLN C CA 1
ATOM 12572 C C . GLN C 3 528 ? 27.125 19.153 93.730 1.00 31.46 528 GLN C C 1
ATOM 12573 O O . GLN C 3 528 ? 27.711 19.893 94.530 1.00 31.82 528 GLN C O 1
ATOM 12579 N N . LEU C 3 529 ? 26.011 19.530 93.092 1.00 28.51 529 LEU C N 1
ATOM 12580 C CA . LEU C 3 529 ? 25.428 20.839 93.375 1.00 26.68 529 LEU C CA 1
ATOM 12581 C C . LEU C 3 529 ? 24.979 20.934 94.828 1.00 29.23 529 LEU C C 1
ATOM 12582 O O . LEU C 3 529 ? 25.223 21.947 95.497 1.00 33.23 529 LEU C O 1
ATOM 12587 N N . TRP C 3 530 ? 24.312 19.891 95.328 1.00 26.17 530 TRP C N 1
ATOM 12588 C CA . TRP C 3 530 ? 23.817 19.903 96.696 1.00 29.52 530 TRP C CA 1
ATOM 12589 C C . TRP C 3 530 ? 24.964 19.967 97.693 1.00 29.23 530 TRP C C 1
ATOM 12590 O O . TRP C 3 530 ? 24.873 20.663 98.711 1.00 29.47 530 TRP C O 1
ATOM 12601 N N . ASP C 3 531 ? 26.064 19.273 97.401 1.00 29.66 531 ASP C N 1
ATOM 12602 C CA . ASP C 3 531 ? 27.217 19.353 98.281 1.00 27.05 531 ASP C CA 1
ATOM 12603 C C . ASP C 3 531 ? 27.725 20.783 98.367 1.00 32.52 531 ASP C C 1
ATOM 12604 O O . ASP C 3 531 ? 28.192 21.211 99.431 1.00 30.87 531 ASP C O 1
ATOM 12609 N N . SER C 3 532 ? 27.619 21.547 97.270 1.00 30.66 532 SER C N 1
ATOM 12610 C CA . SER C 3 532 ? 28.157 22.904 97.270 1.00 34.28 532 SER C CA 1
ATOM 12611 C C . SER C 3 532 ? 27.330 23.833 98.139 1.00 30.39 532 SER C C 1
ATOM 12612 O O . SER C 3 532 ? 27.824 24.893 98.533 1.00 30.76 532 SER C O 1
ATOM 12615 N N . PHE C 3 533 ? 26.084 23.464 98.448 1.00 31.37 533 PHE C N 1
ATOM 12616 C CA . PHE C 3 533 ? 25.288 24.277 99.359 1.00 29.34 533 PHE C CA 1
ATOM 12617 C C . PHE C 3 533 ? 25.870 24.284 100.758 1.00 30.48 533 PHE C C 1
ATOM 12618 O O . PHE C 3 533 ? 25.621 25.226 101.517 1.00 32.02 533 PHE C O 1
ATOM 12626 N N . TYR C 3 534 ? 26.625 23.246 101.117 1.00 28.90 534 TYR C N 1
ATOM 12627 C CA . TYR C 3 534 ? 27.200 23.105 102.449 1.00 32.78 534 TYR C CA 1
ATOM 12628 C C . TYR C 3 534 ? 28.554 23.785 102.571 1.00 34.46 534 TYR C C 1
ATOM 12629 O O . TYR C 3 534 ? 29.382 23.368 103.393 1.00 37.60 534 TYR C O 1
ATOM 12638 N N . VAL C 3 535 ? 28.779 24.848 101.796 1.00 34.96 535 VAL C N 1
ATOM 12639 C CA . VAL C 3 535 ? 30.088 25.495 101.764 1.00 38.80 535 VAL C CA 1
ATOM 12640 C C . VAL C 3 535 ? 30.458 26.043 103.140 1.00 37.22 535 VAL C C 1
ATOM 12641 O O . VAL C 3 535 ? 31.633 26.036 103.529 1.00 35.26 535 VAL C O 1
ATOM 12645 N N . ASN C 3 536 ? 29.471 26.522 103.900 1.00 35.79 536 ASN C N 1
ATOM 12646 C CA . ASN C 3 536 ? 29.710 27.070 105.232 1.00 36.31 536 ASN C CA 1
ATOM 12647 C C . ASN C 3 536 ? 29.203 26.164 106.342 1.00 37.74 536 ASN C C 1
ATOM 12648 O O . ASN C 3 536 ? 29.009 26.619 107.470 1.00 38.76 536 ASN C O 1
ATOM 12653 N N . ASP C 3 537 ? 28.974 24.891 106.048 1.00 35.36 537 ASP C N 1
ATOM 12654 C CA . ASP C 3 537 ? 28.454 23.960 107.033 1.00 33.50 537 ASP C CA 1
ATOM 12655 C C . ASP C 3 537 ? 29.241 22.667 106.883 1.00 40.16 537 ASP C C 1
ATOM 12656 O O . ASP C 3 537 ? 30.103 22.547 106.006 1.00 42.90 537 ASP C O 1
ATOM 12661 N N . ALA C 3 538 ? 28.957 21.691 107.738 1.00 36.39 538 ALA C N 1
ATOM 12662 C CA . ALA C 3 538 ? 29.639 20.400 107.696 1.00 36.43 538 ALA C CA 1
ATOM 12663 C C . ALA C 3 538 ? 28.787 19.394 106.926 1.00 34.21 538 ALA C C 1
ATOM 12664 O O . ALA C 3 538 ? 27.646 19.113 107.309 1.00 32.41 538 ALA C O 1
ATOM 12666 N N . LEU C 3 539 ? 29.340 18.852 105.838 1.00 31.49 539 LEU C N 1
ATOM 12667 C CA . LEU C 3 539 ? 28.613 17.844 105.069 1.00 33.15 539 LEU C CA 1
ATOM 12668 C C . LEU C 3 539 ? 28.419 16.569 105.883 1.00 34.10 539 LEU C C 1
ATOM 12669 O O . LEU C 3 539 ? 27.335 15.969 105.869 1.00 32.26 539 LEU C O 1
ATOM 12674 N N . PHE C 3 540 ? 29.448 16.159 106.618 1.00 25.13 540 PHE C N 1
ATOM 12675 C CA . PHE C 3 540 ? 29.396 14.990 107.477 1.00 33.03 540 PHE C CA 1
ATOM 12676 C C . PHE C 3 540 ? 30.384 15.186 108.617 1.00 42.60 540 PHE C C 1
ATOM 12677 O O . PHE C 3 540 ? 31.218 16.093 108.566 1.00 33.08 540 PHE C O 1
ATOM 12686 N N . ASN D 4 3 ? 46.600 30.286 153.068 1.00 68.83 3 ASN D N 1
ATOM 12687 C CA . ASN D 4 3 ? 46.282 28.867 152.966 1.00 66.95 3 ASN D CA 1
ATOM 12688 C C . ASN D 4 3 ? 44.759 28.648 152.972 1.00 65.07 3 ASN D C 1
ATOM 12689 O O . ASN D 4 3 ? 44.268 27.640 152.457 1.00 58.16 3 ASN D O 1
ATOM 12694 N N . SER D 4 4 ? 44.014 29.597 153.554 1.00 64.34 4 SER D N 1
ATOM 12695 C CA . SER D 4 4 ? 42.556 29.502 153.553 1.00 65.55 4 SER D CA 1
ATOM 12696 C C . SER D 4 4 ? 41.982 29.548 152.142 1.00 62.69 4 SER D C 1
ATOM 12697 O O . SER D 4 4 ? 40.867 29.061 151.917 1.00 59.79 4 SER D O 1
ATOM 12700 N N . GLU D 4 5 ? 42.718 30.120 151.189 1.00 64.32 5 GLU D N 1
ATOM 12701 C CA . GLU D 4 5 ? 42.354 30.082 149.778 1.00 62.00 5 GLU D CA 1
ATOM 12702 C C . GLU D 4 5 ? 42.743 28.768 149.109 1.00 58.62 5 GLU D C 1
ATOM 12703 O O . GLU D 4 5 ? 42.566 28.631 147.892 1.00 60.76 5 GLU D O 1
ATOM 12709 N N . LEU D 4 6 ? 43.266 27.807 149.875 1.00 50.83 6 LEU D N 1
ATOM 12710 C CA . LEU D 4 6 ? 43.608 26.478 149.387 1.00 47.92 6 LEU D CA 1
ATOM 12711 C C . LEU D 4 6 ? 42.651 25.418 149.926 1.00 43.70 6 LEU D C 1
ATOM 12712 O O . LEU D 4 6 ? 42.998 24.234 149.995 1.00 39.16 6 LEU D O 1
ATOM 12717 N N . ILE D 4 7 ? 41.462 25.832 150.343 1.00 44.55 7 ILE D N 1
ATOM 12718 C CA . ILE D 4 7 ? 40.367 24.923 150.642 1.00 48.92 7 ILE D CA 1
ATOM 12719 C C . ILE D 4 7 ? 39.485 24.862 149.404 1.00 43.54 7 ILE D C 1
ATOM 12720 O O . ILE D 4 7 ? 39.010 25.898 148.923 1.00 42.56 7 ILE D O 1
ATOM 12725 N N . VAL D 4 8 ? 39.281 23.660 148.872 1.00 38.41 8 VAL D N 1
ATOM 12726 C CA . VAL D 4 8 ? 38.521 23.467 147.644 1.00 42.13 8 VAL D CA 1
ATOM 12727 C C . VAL D 4 8 ? 37.390 22.485 147.918 1.00 39.67 8 VAL D C 1
ATOM 12728 O O . VAL D 4 8 ? 37.599 21.447 148.554 1.00 42.30 8 VAL D O 1
ATOM 12732 N N . SER D 4 9 ? 36.197 22.823 147.447 1.00 44.51 9 SER D N 1
ATOM 12733 C CA . SER D 4 9 ? 35.047 21.934 147.553 1.00 45.44 9 SER D CA 1
ATOM 12734 C C . SER D 4 9 ? 35.117 20.849 146.480 1.00 41.62 9 SER D C 1
ATOM 12735 O O . SER D 4 9 ? 35.400 21.140 145.309 1.00 41.77 9 SER D O 1
ATOM 12738 N N . THR D 4 10 ? 34.888 19.599 146.881 1.00 40.36 10 THR D N 1
ATOM 12739 C CA . THR D 4 10 ? 34.653 18.505 145.945 1.00 41.26 10 THR D CA 1
ATOM 12740 C C . THR D 4 10 ? 33.238 17.975 146.141 1.00 46.04 10 THR D C 1
ATOM 12741 O O . THR D 4 10 ? 32.531 18.349 147.083 1.00 45.19 10 THR D O 1
ATOM 12745 N N . GLY D 4 11 ? 32.836 17.081 145.237 1.00 42.62 11 GLY D N 1
ATOM 12746 C CA . GLY D 4 11 ? 31.503 16.502 145.302 1.00 45.23 11 GLY D CA 1
ATOM 12747 C C . GLY D 4 11 ? 31.252 15.671 146.543 1.00 47.62 11 GLY D C 1
ATOM 12748 O O . GLY D 4 11 ? 30.092 15.412 146.879 1.00 38.62 11 GLY D O 1
ATOM 12749 N N . TYR D 4 12 ? 32.313 15.246 147.233 1.00 47.02 12 TYR D N 1
ATOM 12750 C CA . TYR D 4 12 ? 32.188 14.480 148.466 1.00 46.55 12 TYR D CA 1
ATOM 12751 C C . TYR D 4 12 ? 32.590 15.273 149.709 1.00 49.04 12 TYR D C 1
ATOM 12752 O O . TYR D 4 12 ? 32.674 14.693 150.798 1.00 50.39 12 TYR D O 1
ATOM 12761 N N . GLY D 4 13 ? 32.855 16.574 149.581 1.00 46.30 13 GLY D N 1
ATOM 12762 C CA . GLY D 4 13 ? 33.283 17.367 150.712 1.00 45.34 13 GLY D CA 1
ATOM 12763 C C . GLY D 4 13 ? 34.553 18.158 150.457 1.00 47.33 13 GLY D C 1
ATOM 12764 O O . GLY D 4 13 ? 35.324 17.863 149.537 1.00 50.18 13 GLY D O 1
ATOM 12765 N N . PRO D 4 14 ? 34.802 19.173 151.280 1.00 46.44 14 PRO D N 1
ATOM 12766 C CA . PRO D 4 14 ? 35.953 20.059 151.052 1.00 45.64 14 PRO D CA 1
ATOM 12767 C C . PRO D 4 14 ? 37.268 19.445 151.520 1.00 43.57 14 PRO D C 1
ATOM 12768 O O . PRO D 4 14 ? 37.308 18.562 152.379 1.00 46.23 14 PRO D O 1
ATOM 12772 N N . VAL D 4 15 ? 38.364 19.941 150.925 1.00 38.02 15 VAL D N 1
ATOM 12773 C CA . VAL D 4 15 ? 39.706 19.431 151.186 1.00 39.85 15 VAL D CA 1
ATOM 12774 C C . VAL D 4 15 ? 40.663 20.614 151.297 1.00 39.70 15 VAL D C 1
ATOM 12775 O O . VAL D 4 15 ? 40.430 21.690 150.742 1.00 38.60 15 VAL D O 1
ATOM 12779 N N . GLN D 4 16 ? 41.755 20.406 152.031 1.00 44.24 16 GLN D N 1
ATOM 12780 C CA . GLN D 4 16 ? 42.720 21.462 152.322 1.00 44.40 16 GLN D CA 1
ATOM 12781 C C . GLN D 4 16 ? 44.050 21.116 151.669 1.00 33.89 16 GLN D C 1
ATOM 12782 O O . GLN D 4 16 ? 44.632 20.067 151.961 1.00 36.46 16 GLN D O 1
ATOM 12788 N N . GLY D 4 17 ? 44.522 21.995 150.783 1.00 37.72 17 GLY D N 1
ATOM 12789 C CA . GLY D 4 17 ? 45.814 21.845 150.151 1.00 37.90 17 GLY D CA 1
ATOM 12790 C C . GLY D 4 17 ? 46.891 22.684 150.823 1.00 40.66 17 GLY D C 1
ATOM 12791 O O . GLY D 4 17 ? 46.710 23.235 151.908 1.00 43.76 17 GLY D O 1
ATOM 12792 N N . THR D 4 18 ? 48.034 22.786 150.147 1.00 38.92 18 THR D N 1
ATOM 12793 C CA . THR D 4 18 ? 49.165 23.516 150.706 1.00 40.81 18 THR D CA 1
ATOM 12794 C C . THR D 4 18 ? 50.058 24.043 149.590 1.00 42.37 18 THR D C 1
ATOM 12795 O O . THR D 4 18 ? 50.190 23.424 148.533 1.00 41.73 18 THR D O 1
ATOM 12799 N N . ALA D 4 19 ? 50.661 25.205 149.835 1.00 42.87 19 ALA D N 1
ATOM 12800 C CA . ALA D 4 19 ? 51.691 25.706 148.939 1.00 36.05 19 ALA D CA 1
ATOM 12801 C C . ALA D 4 19 ? 52.949 24.861 149.069 1.00 39.15 19 ALA D C 1
ATOM 12802 O O . ALA D 4 19 ? 53.244 24.310 150.134 1.00 36.31 19 ALA D O 1
ATOM 12804 N N . ARG D 4 20 ? 53.700 24.784 147.973 1.00 38.17 20 ARG D N 1
ATOM 12805 C CA . ARG D 4 20 ? 54.921 23.997 147.882 1.00 40.03 20 ARG D CA 1
ATOM 12806 C C . ARG D 4 20 ? 55.901 24.735 146.982 1.00 36.88 20 ARG D C 1
ATOM 12807 O O . ARG D 4 20 ? 55.517 25.568 146.158 1.00 30.85 20 ARG D O 1
ATOM 12815 N N . THR D 4 21 ? 57.178 24.421 147.142 1.00 34.54 21 THR D N 1
ATOM 12816 C CA . THR D 4 21 ? 58.209 24.945 146.265 1.00 33.87 21 THR D CA 1
ATOM 12817 C C . THR D 4 21 ? 58.885 23.774 145.570 1.00 35.22 21 THR D C 1
ATOM 12818 O O . THR D 4 21 ? 59.245 22.784 146.217 1.00 31.98 21 THR D O 1
ATOM 12822 N N . SER D 4 22 ? 59.041 23.877 144.256 1.00 33.68 22 SER D N 1
ATOM 12823 C CA . SER D 4 22 ? 59.640 22.784 143.514 1.00 32.31 22 SER D CA 1
ATOM 12824 C C . SER D 4 22 ? 61.157 22.749 143.728 1.00 45.30 22 SER D C 1
ATOM 12825 O O . SER D 4 22 ? 61.753 23.650 144.327 1.00 40.63 22 SER D O 1
ATOM 12828 N N . LEU D 4 23 ? 61.771 21.678 143.210 1.00 40.72 23 LEU D N 1
ATOM 12829 C CA . LEU D 4 23 ? 63.222 21.518 143.222 1.00 48.38 23 LEU D CA 1
ATOM 12830 C C . LEU D 4 23 ? 63.937 22.735 142.651 1.00 44.17 23 LEU D C 1
ATOM 12831 O O . LEU D 4 23 ? 65.040 23.081 143.096 1.00 47.14 23 LEU D O 1
ATOM 12836 N N . TYR D 4 24 ? 63.333 23.393 141.668 1.00 39.85 24 TYR D N 1
ATOM 12837 C CA . TYR D 4 24 ? 63.950 24.528 141.004 1.00 48.58 24 TYR D CA 1
ATOM 12838 C C . TYR D 4 24 ? 63.406 25.863 141.496 1.00 45.63 24 TYR D C 1
ATOM 12839 O O . TYR D 4 24 ? 63.702 26.899 140.896 1.00 49.38 24 TYR D O 1
ATOM 12848 N N . GLY D 4 25 ? 62.626 25.863 142.574 1.00 40.85 25 GLY D N 1
ATOM 12849 C CA . GLY D 4 25 ? 62.090 27.082 143.133 1.00 38.79 25 GLY D CA 1
ATOM 12850 C C . GLY D 4 25 ? 60.693 27.470 142.678 1.00 45.01 25 GLY D C 1
ATOM 12851 O O . GLY D 4 25 ? 60.168 28.481 143.160 1.00 40.86 25 GLY D O 1
ATOM 12852 N N . THR D 4 26 ? 60.071 26.710 141.779 1.00 42.81 26 THR D N 1
ATOM 12853 C CA . THR D 4 26 ? 58.750 27.075 141.274 1.00 38.05 26 THR D CA 1
ATOM 12854 C C . THR D 4 26 ? 57.680 26.815 142.329 1.00 35.43 26 THR D C 1
ATOM 12855 O O . THR D 4 26 ? 57.561 25.702 142.856 1.00 34.54 26 THR D O 1
ATOM 12859 N N . GLY D 4 27 ? 56.903 27.843 142.652 1.00 36.41 27 GLY D N 1
ATOM 12860 C CA . GLY D 4 27 ? 55.799 27.653 143.573 1.00 31.53 27 GLY D CA 1
ATOM 12861 C C . GLY D 4 27 ? 54.687 26.863 142.905 1.00 36.91 27 GLY D C 1
ATOM 12862 O O . GLY D 4 27 ? 54.420 27.012 141.715 1.00 32.53 27 GLY D O 1
ATOM 12863 N N . TYR D 4 28 ? 54.054 25.986 143.675 1.00 36.26 28 TYR D N 1
ATOM 12864 C CA . TYR D 4 28 ? 52.884 25.282 143.178 1.00 32.55 28 TYR D CA 1
ATOM 12865 C C . TYR D 4 28 ? 52.011 24.932 144.366 1.00 34.01 28 TYR D C 1
ATOM 12866 O O . TYR D 4 28 ? 52.354 25.220 145.517 1.00 32.90 28 TYR D O 1
ATOM 12875 N N . VAL D 4 29 ? 50.854 24.335 144.071 1.00 31.88 29 VAL D N 1
ATOM 12876 C CA . VAL D 4 29 ? 49.867 23.949 145.069 1.00 31.12 29 VAL D CA 1
ATOM 12877 C C . VAL D 4 29 ? 49.699 22.436 145.020 1.00 32.56 29 VAL D C 1
ATOM 12878 O O . VAL D 4 29 ? 49.835 21.812 143.966 1.00 29.03 29 VAL D O 1
ATOM 12882 N N . SER D 4 30 ? 49.410 21.848 146.176 1.00 32.40 30 SER D N 1
ATOM 12883 C CA . SER D 4 30 ? 49.455 20.404 146.341 1.00 32.28 30 SER D CA 1
ATOM 12884 C C . SER D 4 30 ? 48.259 19.952 147.163 1.00 35.42 30 SER D C 1
ATOM 12885 O O . SER D 4 30 ? 47.999 20.505 148.235 1.00 40.39 30 SER D O 1
ATOM 12888 N N . PHE D 4 31 ? 47.526 18.962 146.656 1.00 35.64 31 PHE D N 1
ATOM 12889 C CA . PHE D 4 31 ? 46.519 18.232 147.420 1.00 32.86 31 PHE D CA 1
ATOM 12890 C C . PHE D 4 31 ? 46.905 16.758 147.362 1.00 32.77 31 PHE D C 1
ATOM 12891 O O . PHE D 4 31 ? 47.095 16.215 146.272 1.00 34.36 31 PHE D O 1
ATOM 12899 N N . GLN D 4 32 ? 47.050 16.114 148.518 1.00 28.18 32 GLN D N 1
ATOM 12900 C CA . GLN D 4 32 ? 47.436 14.707 148.536 1.00 31.32 32 GLN D CA 1
ATOM 12901 C C . GLN D 4 32 ? 46.504 13.899 149.420 1.00 32.81 32 GLN D C 1
ATOM 12902 O O . GLN D 4 32 ? 46.174 14.306 150.536 1.00 32.87 32 GLN D O 1
ATOM 12908 N N . GLY D 4 33 ? 46.089 12.742 148.916 1.00 33.42 33 GLY D N 1
ATOM 12909 C CA . GLY D 4 33 ? 45.272 11.846 149.701 1.00 32.23 33 GLY D CA 1
ATOM 12910 C C . GLY D 4 33 ? 43.790 12.114 149.621 1.00 32.55 33 GLY D C 1
ATOM 12911 O O . GLY D 4 33 ? 43.073 11.852 150.591 1.00 37.96 33 GLY D O 1
ATOM 12912 N N . ILE D 4 34 ? 43.301 12.629 148.497 1.00 38.37 34 ILE D N 1
ATOM 12913 C CA . ILE D 4 34 ? 41.866 12.842 148.337 1.00 35.14 34 ILE D CA 1
ATOM 12914 C C . ILE D 4 34 ? 41.197 11.494 148.088 1.00 37.01 34 ILE D C 1
ATOM 12915 O O . ILE D 4 34 ? 41.568 10.777 147.145 1.00 30.35 34 ILE D O 1
ATOM 12920 N N . PRO D 4 35 ? 40.217 11.111 148.905 1.00 36.14 35 PRO D N 1
ATOM 12921 C CA . PRO D 4 35 ? 39.481 9.862 148.651 1.00 36.90 35 PRO D CA 1
ATOM 12922 C C . PRO D 4 35 ? 38.635 9.950 147.387 1.00 29.14 35 PRO D C 1
ATOM 12923 O O . PRO D 4 35 ? 37.896 10.915 147.176 1.00 31.82 35 PRO D O 1
ATOM 12927 N N . TYR D 4 36 ? 38.737 8.922 146.550 1.00 31.59 36 TYR D N 1
ATOM 12928 C CA . TYR D 4 36 ? 37.819 8.775 145.428 1.00 32.82 36 TYR D CA 1
ATOM 12929 C C . TYR D 4 36 ? 36.988 7.508 145.524 1.00 34.75 36 TYR D C 1
ATOM 12930 O O . TYR D 4 36 ? 36.099 7.307 144.690 1.00 33.68 36 TYR D O 1
ATOM 12939 N N . ALA D 4 37 ? 37.244 6.655 146.514 1.00 33.45 37 ALA D N 1
ATOM 12940 C CA . ALA D 4 37 ? 36.469 5.436 146.692 1.00 34.90 37 ALA D CA 1
ATOM 12941 C C . ALA D 4 37 ? 36.328 5.125 148.175 1.00 41.36 37 ALA D C 1
ATOM 12942 O O . ALA D 4 37 ? 37.120 5.579 149.008 1.00 32.79 37 ALA D O 1
ATOM 12944 N N . LYS D 4 38 ? 35.303 4.336 148.486 1.00 38.32 38 LYS D N 1
ATOM 12945 C CA . LYS D 4 38 ? 35.139 3.796 149.827 1.00 36.26 38 LYS D CA 1
ATOM 12946 C C . LYS D 4 38 ? 36.297 2.849 150.139 1.00 38.92 38 LYS D C 1
ATOM 12947 O O . LYS D 4 38 ? 36.751 2.116 149.252 1.00 39.83 38 LYS D O 1
ATOM 12953 N N . PRO D 4 39 ? 36.825 2.855 151.363 1.00 44.79 39 PRO D N 1
ATOM 12954 C CA . PRO D 4 39 ? 37.964 1.980 151.672 1.00 42.07 39 PRO D CA 1
ATOM 12955 C C . PRO D 4 39 ? 37.607 0.526 151.422 1.00 41.05 39 PRO D C 1
ATOM 12956 O O . PRO D 4 39 ? 36.602 0.024 151.953 1.00 47.89 39 PRO D O 1
ATOM 12960 N N . PRO D 4 40 ? 38.397 -0.180 150.607 1.00 42.72 40 PRO D N 1
ATOM 12961 C CA . PRO D 4 40 ? 38.094 -1.579 150.242 1.00 46.12 40 PRO D CA 1
ATOM 12962 C C . PRO D 4 40 ? 38.508 -2.570 151.326 1.00 43.89 40 PRO D C 1
ATOM 12963 O O . PRO D 4 40 ? 39.342 -3.452 151.114 1.00 42.92 40 PRO D O 1
ATOM 12967 N N . VAL D 4 41 ? 37.917 -2.426 152.512 1.00 50.72 41 VAL D N 1
ATOM 12968 C CA . VAL D 4 41 ? 38.344 -3.173 153.688 1.00 45.35 41 VAL D CA 1
ATOM 12969 C C . VAL D 4 41 ? 37.207 -4.063 154.177 1.00 44.58 41 VAL D C 1
ATOM 12970 O O . VAL D 4 41 ? 36.030 -3.833 153.892 1.00 44.60 41 VAL D O 1
ATOM 12974 N N . GLY D 4 42 ? 37.582 -5.085 154.940 1.00 49.13 42 GLY D N 1
ATOM 12975 C CA . GLY D 4 42 ? 36.587 -5.985 155.502 1.00 53.07 42 GLY D CA 1
ATOM 12976 C C . GLY D 4 42 ? 35.910 -6.794 154.416 1.00 47.81 42 GLY D C 1
ATOM 12977 O O . GLY D 4 42 ? 36.563 -7.501 153.638 1.00 48.57 42 GLY D O 1
ATOM 12978 N N . GLU D 4 43 ? 34.582 -6.697 154.361 1.00 50.15 43 GLU D N 1
ATOM 12979 C CA . GLU D 4 43 ? 33.822 -7.403 153.339 1.00 54.57 43 GLU D CA 1
ATOM 12980 C C . GLU D 4 43 ? 34.096 -6.851 151.948 1.00 58.55 43 GLU D C 1
ATOM 12981 O O . GLU D 4 43 ? 33.819 -7.533 150.953 1.00 53.32 43 GLU D O 1
ATOM 12987 N N . LEU D 4 44 ? 34.615 -5.629 151.858 1.00 53.98 44 LEU D N 1
ATOM 12988 C CA . LEU D 4 44 ? 34.843 -4.977 150.581 1.00 49.69 44 LEU D CA 1
ATOM 12989 C C . LEU D 4 44 ? 36.198 -5.317 149.986 1.00 46.59 44 LEU D C 1
ATOM 12990 O O . LEU D 4 44 ? 36.498 -4.870 148.872 1.00 44.78 44 LEU D O 1
ATOM 12995 N N . ARG D 4 45 ? 37.014 -6.100 150.690 1.00 43.08 45 ARG D N 1
ATOM 12996 C CA . ARG D 4 45 ? 38.291 -6.524 150.141 1.00 45.67 45 ARG D CA 1
ATOM 12997 C C . ARG D 4 45 ? 38.080 -7.344 148.874 1.00 47.04 45 ARG D C 1
ATOM 12998 O O . ARG D 4 45 ? 37.128 -8.125 148.773 1.00 41.93 45 ARG D O 1
ATOM 13006 N N . PHE D 4 46 ? 38.984 -7.151 147.909 1.00 40.95 46 PHE D N 1
ATOM 13007 C CA . PHE D 4 46 ? 38.936 -7.766 146.578 1.00 37.04 46 PHE D CA 1
ATOM 13008 C C . PHE D 4 46 ? 37.762 -7.284 145.730 1.00 36.41 46 PHE D C 1
ATOM 13009 O O . PHE D 4 46 ? 37.729 -7.548 144.529 1.00 41.14 46 PHE D O 1
ATOM 13027 N N . ASP D 4 48 ? 35.093 -4.630 143.663 1.00 32.84 48 ASP D N 1
ATOM 13028 C CA . ASP D 4 48 ? 35.208 -3.455 142.809 1.00 37.85 48 ASP D CA 1
ATOM 13029 C C . ASP D 4 48 ? 34.901 -2.194 143.625 1.00 44.95 48 ASP D C 1
ATOM 13030 O O . ASP D 4 48 ? 34.114 -2.238 144.581 1.00 40.54 48 ASP D O 1
ATOM 13035 N N . PRO D 4 49 ? 35.509 -1.069 143.256 1.00 38.23 49 PRO D N 1
ATOM 13036 C CA . PRO D 4 49 ? 35.390 0.135 144.086 1.00 37.69 49 PRO D CA 1
ATOM 13037 C C . PRO D 4 49 ? 34.021 0.791 143.974 1.00 37.10 49 PRO D C 1
ATOM 13038 O O . PRO D 4 49 ? 33.341 0.700 142.953 1.00 38.15 49 PRO D O 1
ATOM 13042 N N . THR D 4 50 ? 33.622 1.460 145.055 1.00 37.68 50 THR D N 1
ATOM 13043 C CA . THR D 4 50 ? 32.381 2.222 145.136 1.00 41.56 50 THR D CA 1
ATOM 13044 C C . THR D 4 50 ? 32.663 3.621 145.673 1.00 34.34 50 THR D C 1
ATOM 13045 O O . THR D 4 50 ? 33.620 3.818 146.429 1.00 37.81 50 THR D O 1
ATOM 13049 N N . PRO D 4 51 ? 31.858 4.611 145.285 1.00 35.50 51 PRO D N 1
ATOM 13050 C CA . PRO D 4 51 ? 32.132 5.985 145.706 1.00 40.46 51 PRO D CA 1
ATOM 13051 C C . PRO D 4 51 ? 32.179 6.106 147.210 1.00 45.08 51 PRO D C 1
ATOM 13052 O O . PRO D 4 51 ? 31.498 5.358 147.941 1.00 41.82 51 PRO D O 1
ATOM 13056 N N . PRO D 4 52 ? 32.991 7.026 147.735 1.00 43.20 52 PRO D N 1
ATOM 13057 C CA . PRO D 4 52 ? 33.149 7.155 149.186 1.00 40.27 52 PRO D CA 1
ATOM 13058 C C . PRO D 4 52 ? 31.995 7.946 149.793 1.00 44.41 52 PRO D C 1
ATOM 13059 O O . PRO D 4 52 ? 31.214 8.600 149.101 1.00 42.99 52 PRO D O 1
ATOM 13063 N N . GLU D 4 53 ? 31.913 7.893 151.120 1.00 49.79 53 GLU D N 1
ATOM 13064 C CA . GLU D 4 53 ? 30.917 8.683 151.828 1.00 50.24 53 GLU D CA 1
ATOM 13065 C C . GLU D 4 53 ? 31.310 10.155 151.829 1.00 46.28 53 GLU D C 1
ATOM 13066 O O . GLU D 4 53 ? 32.492 10.507 151.825 1.00 42.67 53 GLU D O 1
ATOM 13072 N N . ASN D 4 54 ? 30.302 11.020 151.830 1.00 46.06 54 ASN D N 1
ATOM 13073 C CA . ASN D 4 54 ? 30.563 12.447 151.915 1.00 51.11 54 ASN D CA 1
ATOM 13074 C C . ASN D 4 54 ? 31.075 12.813 153.304 1.00 50.39 54 ASN D C 1
ATOM 13075 O O . ASN D 4 54 ? 30.781 12.145 154.300 1.00 50.50 54 ASN D O 1
ATOM 13080 N N . TRP D 4 55 ? 31.861 13.885 153.359 1.00 46.52 55 TRP D N 1
ATOM 13081 C CA . TRP D 4 55 ? 32.360 14.434 154.610 1.00 46.79 55 TRP D CA 1
ATOM 13082 C C . TRP D 4 55 ? 32.028 15.918 154.663 1.00 49.19 55 TRP D C 1
ATOM 13083 O O . TRP D 4 55 ? 31.854 16.571 153.626 1.00 45.49 55 TRP D O 1
ATOM 13094 N N . THR D 4 56 ? 31.912 16.446 155.882 1.00 46.66 56 THR D N 1
ATOM 13095 C CA . THR D 4 56 ? 31.577 17.852 156.080 1.00 48.03 56 THR D CA 1
ATOM 13096 C C . THR D 4 56 ? 32.741 18.687 156.582 1.00 48.68 56 THR D C 1
ATOM 13097 O O . THR D 4 56 ? 32.793 19.884 156.290 1.00 44.27 56 THR D O 1
ATOM 13101 N N . GLN D 4 57 ? 33.663 18.083 157.329 1.00 44.56 57 GLN D N 1
ATOM 13102 C CA . GLN D 4 57 ? 34.873 18.769 157.758 1.00 56.26 57 GLN D CA 1
ATOM 13103 C C . GLN D 4 57 ? 35.831 18.941 156.583 1.00 51.48 57 GLN D C 1
ATOM 13104 O O . GLN D 4 57 ? 35.821 18.162 155.628 1.00 49.67 57 GLN D O 1
ATOM 13110 N N . VAL D 4 58 ? 36.659 19.980 156.652 1.00 53.08 58 VAL D N 1
ATOM 13111 C CA . VAL D 4 58 ? 37.703 20.184 155.649 1.00 50.17 58 VAL D CA 1
ATOM 13112 C C . VAL D 4 58 ? 38.787 19.131 155.873 1.00 50.82 58 VAL D C 1
ATOM 13113 O O . VAL D 4 58 ? 39.468 19.142 156.903 1.00 53.07 58 VAL D O 1
ATOM 13117 N N . LEU D 4 59 ? 38.950 18.220 154.914 1.00 42.27 59 LEU D N 1
ATOM 13118 C CA . LEU D 4 59 ? 39.884 17.112 155.063 1.00 43.36 59 LEU D CA 1
ATOM 13119 C C . LEU D 4 59 ? 41.308 17.594 154.793 1.00 48.53 59 LEU D C 1
ATOM 13120 O O . LEU D 4 59 ? 41.571 18.237 153.770 1.00 43.05 59 LEU D O 1
ATOM 13125 N N . ASP D 4 60 ? 42.226 17.264 155.704 1.00 41.89 60 ASP D N 1
ATOM 13126 C CA . ASP D 4 60 ? 43.627 17.660 155.576 1.00 46.11 60 ASP D CA 1
ATOM 13127 C C . ASP D 4 60 ? 44.280 16.872 154.444 1.00 44.79 60 ASP D C 1
ATOM 13128 O O . ASP D 4 60 ? 44.485 15.658 154.553 1.00 45.95 60 ASP D O 1
ATOM 13133 N N . CYS D 4 61 ? 44.624 17.564 153.360 1.00 43.61 61 CYS D N 1
ATOM 13134 C CA . CYS D 4 61 ? 45.291 16.948 152.223 1.00 34.75 61 CYS D CA 1
ATOM 13135 C C . CYS D 4 61 ? 46.659 17.590 151.991 1.00 40.39 61 CYS D C 1
ATOM 13136 O O . CYS D 4 61 ? 47.136 17.687 150.858 1.00 36.60 61 CYS D O 1
ATOM 13139 N N . THR D 4 62 ? 47.309 18.023 153.074 1.00 38.73 62 THR D N 1
ATOM 13140 C CA . THR D 4 62 ? 48.596 18.700 152.994 1.00 40.90 62 THR D CA 1
ATOM 13141 C C . THR D 4 62 ? 49.787 17.750 153.042 1.00 39.57 62 THR D C 1
ATOM 13142 O O . THR D 4 62 ? 50.924 18.202 152.855 1.00 36.11 62 THR D O 1
ATOM 13146 N N . GLU D 4 63 ? 49.565 16.448 153.237 1.00 38.17 63 GLU D N 1
ATOM 13147 C CA . GLU D 4 63 ? 50.662 15.492 153.349 1.00 42.04 63 GLU D CA 1
ATOM 13148 C C . GLU D 4 63 ? 50.395 14.262 152.488 1.00 40.64 63 GLU D C 1
ATOM 13149 O O . GLU D 4 63 ? 49.243 13.894 152.242 1.00 39.33 63 GLU D O 1
ATOM 13155 N N . GLN D 4 64 ? 51.481 13.632 152.043 1.00 41.79 64 GLN D N 1
ATOM 13156 C CA . GLN D 4 64 ? 51.403 12.424 151.229 1.00 38.36 64 GLN D CA 1
ATOM 13157 C C . GLN D 4 64 ? 50.699 11.308 151.993 1.00 44.68 64 GLN D C 1
ATOM 13158 O O . GLN D 4 64 ? 50.868 11.168 153.204 1.00 37.77 64 GLN D O 1
ATOM 13164 N N . CYS D 4 65 ? 49.914 10.504 151.279 1.00 37.80 65 CYS D N 1
ATOM 13165 C CA . CYS D 4 65 ? 49.145 9.430 151.894 1.00 38.47 65 CYS D CA 1
ATOM 13166 C C . CYS D 4 65 ? 49.865 8.098 151.735 1.00 33.58 65 CYS D C 1
ATOM 13167 O O . CYS D 4 65 ? 50.870 7.981 151.033 1.00 39.60 65 CYS D O 1
ATOM 13170 N N . ASP D 4 66 ? 49.322 7.079 152.395 1.00 43.64 66 ASP D N 1
ATOM 13171 C CA . ASP D 4 66 ? 49.874 5.735 152.291 1.00 40.65 66 ASP D CA 1
ATOM 13172 C C . ASP D 4 66 ? 49.595 5.149 150.906 1.00 41.64 66 ASP D C 1
ATOM 13173 O O . ASP D 4 66 ? 48.516 5.367 150.349 1.00 37.57 66 ASP D O 1
ATOM 13178 N N . PRO D 4 67 ? 50.532 4.397 150.335 1.00 34.61 67 PRO D N 1
ATOM 13179 C CA . PRO D 4 67 ? 50.273 3.694 149.075 1.00 38.30 67 PRO D CA 1
ATOM 13180 C C . PRO D 4 67 ? 49.431 2.446 149.320 1.00 41.54 67 PRO D C 1
ATOM 13181 O O . PRO D 4 67 ? 49.115 2.095 150.453 1.00 34.05 67 PRO D O 1
ATOM 13185 N N . CYS D 4 68 ? 49.064 1.777 148.228 1.00 37.72 68 CYS D N 1
ATOM 13186 C CA . CYS D 4 68 ? 48.455 0.459 148.346 1.00 35.03 68 CYS D CA 1
ATOM 13187 C C . CYS D 4 68 ? 49.503 -0.561 148.782 1.00 33.94 68 CYS D C 1
ATOM 13188 O O . CYS D 4 68 ? 50.689 -0.433 148.461 1.00 40.10 68 CYS D O 1
ATOM 13191 N N . PHE D 4 69 ? 49.047 -1.587 149.505 1.00 34.52 69 PHE D N 1
ATOM 13192 C CA . PHE D 4 69 ? 49.930 -2.646 149.990 1.00 37.79 69 PHE D CA 1
ATOM 13193 C C . PHE D 4 69 ? 50.735 -3.274 148.858 1.00 35.87 69 PHE D C 1
ATOM 13194 O O . PHE D 4 69 ? 50.178 -3.674 147.833 1.00 36.77 69 PHE D O 1
ATOM 13202 N N . HIS D 4 70 ? 52.052 -3.364 149.053 1.00 34.86 70 HIS D N 1
ATOM 13203 C CA . HIS D 4 70 ? 52.972 -3.946 148.083 1.00 29.95 70 HIS D CA 1
ATOM 13204 C C . HIS D 4 70 ? 54.357 -4.005 148.713 1.00 41.75 70 HIS D C 1
ATOM 13205 O O . HIS D 4 70 ? 54.603 -3.421 149.770 1.00 33.68 70 HIS D O 1
ATOM 13212 N N . PHE D 4 71 ? 55.263 -4.705 148.041 1.00 33.09 71 PHE D N 1
ATOM 13213 C CA . PHE D 4 71 ? 56.648 -4.785 148.478 1.00 43.66 71 PHE D CA 1
ATOM 13214 C C . PHE D 4 71 ? 57.413 -3.689 147.753 1.00 45.48 71 PHE D C 1
ATOM 13215 O O . PHE D 4 71 ? 57.575 -3.741 146.528 1.00 34.41 71 PHE D O 1
ATOM 13223 N N . ASP D 4 72 ? 57.870 -2.693 148.509 1.00 44.71 72 ASP D N 1
ATOM 13224 C CA . ASP D 4 72 ? 58.567 -1.543 147.943 1.00 38.34 72 ASP D CA 1
ATOM 13225 C C . ASP D 4 72 ? 60.044 -1.895 147.807 1.00 45.39 72 ASP D C 1
ATOM 13226 O O . ASP D 4 72 ? 60.766 -1.985 148.807 1.00 38.56 72 ASP D O 1
ATOM 13231 N N . ARG D 4 73 ? 60.495 -2.083 146.563 1.00 36.43 73 ARG D N 1
ATOM 13232 C CA . ARG D 4 73 ? 61.875 -2.470 146.301 1.00 44.59 73 ARG D CA 1
ATOM 13233 C C . ARG D 4 73 ? 62.874 -1.346 146.558 1.00 49.72 73 ARG D C 1
ATOM 13234 O O . ARG D 4 73 ? 64.079 -1.616 146.605 1.00 46.76 73 ARG D O 1
ATOM 13242 N N . ARG D 4 74 ? 62.414 -0.102 146.724 1.00 50.61 74 ARG D N 1
ATOM 13243 C CA . ARG D 4 74 ? 63.332 0.979 147.075 1.00 50.29 74 ARG D CA 1
ATOM 13244 C C . ARG D 4 74 ? 63.790 0.855 148.523 1.00 47.51 74 ARG D C 1
ATOM 13245 O O . ARG D 4 74 ? 64.944 1.166 148.845 1.00 47.61 74 ARG D O 1
ATOM 13253 N N . VAL D 4 75 ? 62.894 0.414 149.405 1.00 45.59 75 VAL D N 1
ATOM 13254 C CA . VAL D 4 75 ? 63.189 0.252 150.823 1.00 49.74 75 VAL D CA 1
ATOM 13255 C C . VAL D 4 75 ? 63.223 -1.202 151.262 1.00 49.46 75 VAL D C 1
ATOM 13256 O O . VAL D 4 75 ? 63.549 -1.462 152.427 1.00 46.99 75 VAL D O 1
ATOM 13260 N N . ASN D 4 76 ? 62.868 -2.152 150.390 1.00 48.14 76 ASN D N 1
ATOM 13261 C CA . ASN D 4 76 ? 62.947 -3.589 150.691 1.00 52.50 76 ASN D CA 1
ATOM 13262 C C . ASN D 4 76 ? 62.046 -4.005 151.857 1.00 48.86 76 ASN D C 1
ATOM 13263 O O . ASN D 4 76 ? 62.409 -4.859 152.669 1.00 56.94 76 ASN D O 1
ATOM 13268 N N . LYS D 4 77 ? 60.869 -3.399 151.961 1.00 42.75 77 LYS D N 1
ATOM 13269 C CA . LYS D 4 77 ? 59.894 -3.822 152.957 1.00 49.20 77 LYS D CA 1
ATOM 13270 C C . LYS D 4 77 ? 58.498 -3.777 152.360 1.00 51.28 77 LYS D C 1
ATOM 13271 O O . LYS D 4 77 ? 58.237 -3.073 151.381 1.00 48.45 77 LYS D O 1
ATOM 13277 N N . ILE D 4 78 ? 57.596 -4.536 152.976 1.00 48.13 78 ILE D N 1
ATOM 13278 C CA . ILE D 4 78 ? 56.182 -4.403 152.673 1.00 41.37 78 ILE D CA 1
ATOM 13279 C C . ILE D 4 78 ? 55.698 -3.081 153.245 1.00 48.90 78 ILE D C 1
ATOM 13280 O O . ILE D 4 78 ? 55.831 -2.821 154.448 1.00 46.55 78 ILE D O 1
ATOM 13285 N N . VAL D 4 79 ? 55.159 -2.227 152.379 1.00 44.50 79 VAL D N 1
ATOM 13286 C CA . VAL D 4 79 ? 54.613 -0.938 152.770 1.00 39.77 79 VAL D CA 1
ATOM 13287 C C . VAL D 4 79 ? 53.146 -0.922 152.368 1.00 42.20 79 VAL D C 1
ATOM 13288 O O . VAL D 4 79 ? 52.673 -1.797 151.643 1.00 45.01 79 VAL D O 1
ATOM 13292 N N . GLY D 4 80 ? 52.425 0.076 152.855 1.00 43.73 80 GLY D N 1
ATOM 13293 C CA . GLY D 4 80 ? 51.111 0.393 152.335 1.00 40.68 80 GLY D CA 1
ATOM 13294 C C . GLY D 4 80 ? 50.010 0.273 153.370 1.00 44.48 80 GLY D C 1
ATOM 13295 O O . GLY D 4 80 ? 50.233 -0.065 154.533 1.00 38.86 80 GLY D O 1
ATOM 13296 N N . SER D 4 81 ? 48.797 0.566 152.906 1.00 37.08 81 SER D N 1
ATOM 13297 C CA . SER D 4 81 ? 47.586 0.490 153.708 1.00 36.57 81 SER D CA 1
ATOM 13298 C C . SER D 4 81 ? 46.442 0.082 152.792 1.00 43.30 81 SER D C 1
ATOM 13299 O O . SER D 4 81 ? 46.512 0.250 151.572 1.00 38.00 81 SER D O 1
ATOM 13302 N N . GLU D 4 82 ? 45.384 -0.466 153.385 1.00 41.53 82 GLU D N 1
ATOM 13303 C CA . GLU D 4 82 ? 44.233 -0.831 152.572 1.00 43.50 82 GLU D CA 1
ATOM 13304 C C . GLU D 4 82 ? 43.313 0.354 152.338 1.00 48.90 82 GLU D C 1
ATOM 13305 O O . GLU D 4 82 ? 42.560 0.362 151.354 1.00 40.09 82 GLU D O 1
ATOM 13311 N N . ASP D 4 83 ? 43.361 1.355 153.219 1.00 43.77 83 ASP D N 1
ATOM 13312 C CA . ASP D 4 83 ? 42.683 2.626 152.986 1.00 42.24 83 ASP D CA 1
ATOM 13313 C C . ASP D 4 83 ? 43.630 3.478 152.146 1.00 46.48 83 ASP D C 1
ATOM 13314 O O . ASP D 4 83 ? 44.398 4.304 152.649 1.00 43.68 83 ASP D O 1
ATOM 13319 N N . SER D 4 84 ? 43.586 3.253 150.833 1.00 36.74 84 SER D N 1
ATOM 13320 C CA . SER D 4 84 ? 44.566 3.862 149.951 1.00 35.74 84 SER D CA 1
ATOM 13321 C C . SER D 4 84 ? 44.001 4.322 148.616 1.00 38.33 84 SER D C 1
ATOM 13322 O O . SER D 4 84 ? 44.775 4.805 147.784 1.00 35.80 84 SER D O 1
ATOM 13325 N N . LEU D 4 85 ? 42.696 4.192 148.380 1.00 27.86 85 LEU D N 1
ATOM 13326 C CA . LEU D 4 85 ? 42.091 4.595 147.107 1.00 35.76 85 LEU D CA 1
ATOM 13327 C C . LEU D 4 85 ? 41.971 6.112 147.096 1.00 29.77 85 LEU D C 1
ATOM 13328 O O . LEU D 4 85 ? 40.901 6.693 147.276 1.00 28.87 85 LEU D O 1
ATOM 13333 N N . ARG D 4 86 ? 43.109 6.768 146.878 1.00 31.66 86 ARG D N 1
ATOM 13334 C CA . ARG D 4 86 ? 43.194 8.214 147.009 1.00 33.17 86 ARG D CA 1
ATOM 13335 C C . ARG D 4 86 ? 43.973 8.772 145.830 1.00 28.73 86 ARG D C 1
ATOM 13336 O O . ARG D 4 86 ? 44.748 8.065 145.187 1.00 27.51 86 ARG D O 1
ATOM 13344 N N . LEU D 4 87 ? 43.759 10.052 145.542 1.00 30.20 87 LEU D N 1
ATOM 13345 C CA . LEU D 4 87 ? 44.409 10.671 144.396 1.00 30.95 87 LEU D CA 1
ATOM 13346 C C . LEU D 4 87 ? 45.029 11.993 144.841 1.00 28.60 87 LEU D C 1
ATOM 13347 O O . LEU D 4 87 ? 44.696 12.530 145.899 1.00 32.74 87 LEU D O 1
ATOM 13352 N N . ASN D 4 88 ? 45.943 12.509 144.021 1.00 28.48 88 ASN D N 1
ATOM 13353 C CA . ASN D 4 88 ? 46.690 13.721 144.326 1.00 27.51 88 ASN D CA 1
ATOM 13354 C C . ASN D 4 88 ? 46.577 14.701 143.165 1.00 29.34 88 ASN D C 1
ATOM 13355 O O . ASN D 4 88 ? 46.475 14.289 142.009 1.00 28.37 88 ASN D O 1
ATOM 13360 N N . ILE D 4 89 ? 46.604 16.004 143.481 1.00 28.56 89 ILE D N 1
ATOM 13361 C CA . ILE D 4 89 ? 46.456 17.067 142.492 1.00 27.92 89 ILE D CA 1
ATOM 13362 C C . ILE D 4 89 ? 47.549 18.110 142.706 1.00 29.45 89 ILE D C 1
ATOM 13363 O O . ILE D 4 89 ? 47.724 18.611 143.823 1.00 29.56 89 ILE D O 1
ATOM 13368 N N . PHE D 4 90 ? 48.260 18.448 141.629 1.00 26.07 90 PHE D N 1
ATOM 13369 C CA . PHE D 4 90 ? 49.360 19.407 141.650 1.00 31.79 90 PHE D CA 1
ATOM 13370 C C . PHE D 4 90 ? 49.216 20.369 140.478 1.00 27.21 90 PHE D C 1
ATOM 13371 O O . PHE D 4 90 ? 48.987 19.934 139.347 1.00 33.46 90 PHE D O 1
ATOM 13379 N N . SER D 4 91 ? 49.399 21.664 140.744 1.00 31.12 91 SER D N 1
ATOM 13380 C CA . SER D 4 91 ? 49.360 22.700 139.723 1.00 30.86 91 SER D CA 1
ATOM 13381 C C . SER D 4 91 ? 49.993 23.972 140.266 1.00 29.45 91 SER D C 1
ATOM 13382 O O . SER D 4 91 ? 49.966 24.217 141.473 1.00 32.36 91 SER D O 1
ATOM 13385 N N . LYS D 4 92 ? 50.534 24.794 139.353 1.00 36.52 92 LYS D N 1
ATOM 13386 C CA . LYS D 4 92 ? 51.079 26.095 139.747 1.00 37.34 92 LYS D CA 1
ATOM 13387 C C . LYS D 4 92 ? 50.062 26.890 140.549 1.00 37.81 92 LYS D C 1
ATOM 13388 O O . LYS D 4 92 ? 50.387 27.477 141.589 1.00 36.21 92 LYS D O 1
ATOM 13394 N N . THR D 4 93 ? 48.821 26.925 140.075 1.00 35.44 93 THR D N 1
ATOM 13395 C CA . THR D 4 93 ? 47.754 27.598 140.796 1.00 40.48 93 THR D CA 1
ATOM 13396 C C . THR D 4 93 ? 46.450 26.859 140.547 1.00 38.08 93 THR D C 1
ATOM 13397 O O . THR D 4 93 ? 46.252 26.270 139.482 1.00 39.84 93 THR D O 1
ATOM 13401 N N . ILE D 4 94 ? 45.572 26.878 141.557 1.00 37.34 94 ILE D N 1
ATOM 13402 C CA . ILE D 4 94 ? 44.221 26.357 141.398 1.00 38.36 94 ILE D CA 1
ATOM 13403 C C . ILE D 4 94 ? 43.245 27.424 140.930 1.00 42.05 94 ILE D C 1
ATOM 13404 O O . ILE D 4 94 ? 42.076 27.108 140.680 1.00 46.96 94 ILE D O 1
ATOM 13409 N N . LYS D 4 95 ? 43.690 28.672 140.780 1.00 43.91 95 LYS D N 1
ATOM 13410 C CA . LYS D 4 95 ? 42.868 29.751 140.229 1.00 43.79 95 LYS D CA 1
ATOM 13411 C C . LYS D 4 95 ? 43.539 30.340 138.991 1.00 43.45 95 LYS D C 1
ATOM 13412 O O . LYS D 4 95 ? 43.936 31.512 138.990 1.00 47.71 95 LYS D O 1
ATOM 13418 N N . PRO D 4 96 ? 43.691 29.562 137.922 1.00 43.18 96 PRO D N 1
ATOM 13419 C CA . PRO D 4 96 ? 44.318 30.094 136.712 1.00 42.95 96 PRO D CA 1
ATOM 13420 C C . PRO D 4 96 ? 43.344 31.007 135.975 1.00 50.35 96 PRO D C 1
ATOM 13421 O O . PRO D 4 96 ? 42.151 31.068 136.278 1.00 50.21 96 PRO D O 1
ATOM 13425 N N . THR D 4 97 ? 43.881 31.735 134.998 1.00 52.22 97 THR D N 1
ATOM 13426 C CA . THR D 4 97 ? 43.039 32.664 134.253 1.00 60.24 97 THR D CA 1
ATOM 13427 C C . THR D 4 97 ? 42.102 31.944 133.288 1.00 62.79 97 THR D C 1
ATOM 13428 O O . THR D 4 97 ? 41.039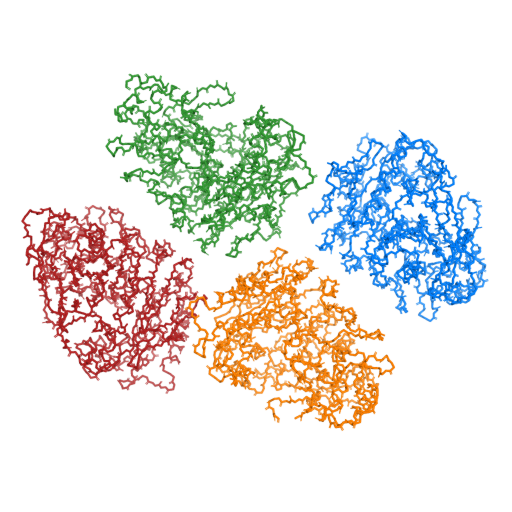 32.480 132.956 1.00 62.30 97 THR D O 1
ATOM 13432 N N . LYS D 4 98 ? 42.467 30.745 132.844 1.00 58.13 98 LYS D N 1
ATOM 13433 C CA . LYS D 4 98 ? 41.645 29.901 131.992 1.00 53.39 98 LYS D CA 1
ATOM 13434 C C . LYS D 4 98 ? 41.788 28.464 132.469 1.00 54.30 98 LYS D C 1
ATOM 13435 O O . LYS D 4 98 ? 42.816 28.107 133.058 1.00 45.61 98 LYS D O 1
ATOM 13441 N N . PRO D 4 99 ? 40.766 27.630 132.269 1.00 52.70 99 PRO D N 1
ATOM 13442 C CA . PRO D 4 99 ? 40.875 26.226 132.691 1.00 44.30 99 PRO D CA 1
ATOM 13443 C C . PRO D 4 99 ? 41.978 25.505 131.929 1.00 43.49 99 PRO D C 1
ATOM 13444 O O . PRO D 4 99 ? 42.062 25.574 130.700 1.00 40.24 99 PRO D O 1
ATOM 13448 N N . LEU D 4 100 ? 42.828 24.803 132.678 1.00 37.56 100 LEU D N 1
ATOM 13449 C CA . LEU D 4 100 ? 44.049 24.199 132.179 1.00 35.31 100 LEU D CA 1
ATOM 13450 C C . LEU D 4 100 ? 43.831 22.742 131.786 1.00 33.00 100 LEU D C 1
ATOM 13451 O O . LEU D 4 100 ? 43.034 22.034 132.411 1.00 32.23 100 LEU D O 1
ATOM 13456 N N . PRO D 4 101 ? 44.542 22.281 130.758 1.00 33.59 101 PRO D N 1
ATOM 13457 C CA . PRO D 4 101 ? 44.526 20.857 130.425 1.00 30.80 101 PRO D CA 1
ATOM 13458 C C . PRO D 4 101 ? 45.058 20.017 131.574 1.00 30.70 101 PRO D C 1
ATOM 13459 O O . PRO D 4 101 ? 45.925 20.443 132.333 1.00 30.23 101 PRO D O 1
ATOM 13463 N N . VAL D 4 102 ? 44.511 18.815 131.697 1.00 29.93 102 VAL D N 1
ATOM 13464 C CA . VAL D 4 102 ? 44.759 17.932 132.829 1.00 30.61 102 VAL D CA 1
ATOM 13465 C C . VAL D 4 102 ? 45.558 16.731 132.355 1.00 25.03 102 VAL D C 1
ATOM 13466 O O . VAL D 4 102 ? 45.306 16.189 131.277 1.00 25.38 102 VAL D O 1
ATOM 13470 N N . MET D 4 103 ? 46.493 16.295 133.188 1.00 26.57 103 MET D N 1
ATOM 13471 C CA . MET D 4 103 ? 47.383 15.176 132.918 1.00 28.55 103 MET D CA 1
ATOM 13472 C C . MET D 4 103 ? 47.172 14.205 134.073 1.00 26.97 103 MET D C 1
ATOM 13473 O O . MET D 4 103 ? 47.484 14.546 135.218 1.00 27.78 103 MET D O 1
ATOM 13478 N N . VAL D 4 104 ? 46.613 13.021 133.801 1.00 23.06 104 VAL D N 1
ATOM 13479 C CA . VAL D 4 104 ? 46.359 12.008 134.836 1.00 24.47 104 VAL D CA 1
ATOM 13480 C C . VAL D 4 104 ? 47.326 10.848 134.634 1.00 25.84 104 VAL D C 1
ATOM 13481 O O . VAL D 4 104 ? 47.323 10.227 133.570 1.00 23.71 104 VAL D O 1
ATOM 13485 N N . TYR D 4 105 ? 48.149 10.543 135.650 1.00 20.19 105 TYR D N 1
ATOM 13486 C CA . TYR D 4 105 ? 49.181 9.514 135.529 1.00 26.95 105 TYR D CA 1
ATOM 13487 C C . TYR D 4 105 ? 48.776 8.202 136.209 1.00 25.68 105 TYR D C 1
ATOM 13488 O O . TYR D 4 105 ? 48.234 8.211 137.317 1.00 26.86 105 TYR D O 1
ATOM 13497 N N . ILE D 4 106 ? 49.068 7.075 135.547 1.00 22.16 106 ILE D N 1
ATOM 13498 C CA . ILE D 4 106 ? 48.865 5.731 136.108 1.00 20.36 106 ILE D CA 1
ATOM 13499 C C . ILE D 4 106 ? 50.234 5.071 136.227 1.00 25.02 106 ILE D C 1
ATOM 13500 O O . ILE D 4 106 ? 50.884 4.791 135.207 1.00 25.09 106 ILE D O 1
ATOM 13505 N N . TYR D 4 107 ? 50.675 4.809 137.464 1.00 26.76 107 TYR D N 1
ATOM 13506 C CA . TYR D 4 107 ? 52.009 4.252 137.671 1.00 24.78 107 TYR D CA 1
ATOM 13507 C C . TYR D 4 107 ? 52.085 2.806 137.203 1.00 26.50 107 TYR D C 1
ATOM 13508 O O . TYR D 4 107 ? 51.079 2.089 137.121 1.00 26.45 107 TYR D O 1
ATOM 13517 N N . GLY D 4 108 ? 53.306 2.396 136.868 1.00 25.20 108 GLY D N 1
ATOM 13518 C CA . GLY D 4 108 ? 53.623 1.018 136.549 1.00 27.47 108 GLY D CA 1
ATOM 13519 C C . GLY D 4 108 ? 54.076 0.252 137.781 1.00 26.05 108 GLY D C 1
ATOM 13520 O O . GLY D 4 108 ? 53.892 0.689 138.919 1.00 29.51 108 GLY D O 1
ATOM 13521 N N . GLY D 4 109 ? 54.669 -0.917 137.542 1.00 31.90 109 GLY D N 1
ATOM 13522 C CA . GLY D 4 109 ? 55.021 -1.829 138.618 1.00 34.07 109 GLY D CA 1
ATOM 13523 C C . GLY D 4 109 ? 54.428 -3.218 138.445 1.00 32.26 109 GLY D C 1
ATOM 13524 O O . GLY D 4 109 ? 54.132 -3.899 139.432 1.00 32.55 109 GLY D O 1
ATOM 13525 N N . GLY D 4 110 ? 54.230 -3.628 137.191 1.00 32.36 110 GLY D N 1
ATOM 13526 C CA . GLY D 4 110 ? 53.799 -4.980 136.864 1.00 32.63 110 GLY D CA 1
ATOM 13527 C C . GLY D 4 110 ? 52.513 -5.429 137.519 1.00 33.12 110 GLY D C 1
ATOM 13528 O O . GLY D 4 110 ? 52.322 -6.635 137.727 1.00 33.46 110 GLY D O 1
ATOM 13529 N N . PHE D 4 111 ? 51.617 -4.490 137.844 1.00 27.49 111 PHE D N 1
ATOM 13530 C CA . PHE D 4 111 ? 50.342 -4.768 138.499 1.00 31.54 111 PHE D CA 1
ATOM 13531 C C . PHE D 4 111 ? 50.508 -5.370 139.890 1.00 30.93 111 PHE D C 1
ATOM 13532 O O . PHE D 4 111 ? 49.514 -5.715 140.541 1.00 33.15 111 PHE D O 1
ATOM 13540 N N . VAL D 4 112 ? 51.745 -5.484 140.364 1.00 28.96 112 VAL D N 1
ATOM 13541 C CA . VAL D 4 112 ? 52.008 -6.026 141.690 1.00 33.05 112 VAL D CA 1
ATOM 13542 C C . VAL D 4 112 ? 52.655 -5.016 142.625 1.00 35.75 112 VAL D C 1
ATOM 13543 O O . VAL D 4 112 ? 52.579 -5.201 143.849 1.00 29.87 112 VAL D O 1
ATOM 13547 N N . GLU D 4 113 ? 53.271 -3.956 142.102 1.00 34.39 113 GLU D N 1
ATOM 13548 C CA . GLU D 4 113 ? 53.897 -2.913 142.900 1.00 34.08 113 GLU D CA 1
ATOM 13549 C C . GLU D 4 113 ? 53.465 -1.551 142.373 1.00 34.77 113 GLU D C 1
ATOM 13550 O O . GLU D 4 113 ? 53.058 -1.421 141.218 1.00 30.44 113 GLU D O 1
ATOM 13556 N N . GLY D 4 114 ? 53.587 -0.537 143.217 1.00 35.57 114 GLY D N 1
ATOM 13557 C CA . GLY D 4 114 ? 53.492 0.834 142.746 1.00 29.87 114 GLY D CA 1
ATOM 13558 C C . GLY D 4 114 ? 53.055 1.783 143.841 1.00 31.26 114 GLY D C 1
ATOM 13559 O O . GLY D 4 114 ? 52.503 1.397 144.874 1.00 33.79 114 GLY D O 1
ATOM 13560 N N . THR D 4 115 ? 53.284 3.068 143.580 1.00 26.10 115 THR D N 1
ATOM 13561 C CA . THR D 4 115 ? 52.919 4.094 144.540 1.00 29.73 115 THR D CA 1
ATOM 13562 C C . THR D 4 115 ? 52.761 5.399 143.784 1.00 27.12 115 THR D C 1
ATOM 13563 O O . THR D 4 115 ? 53.355 5.582 142.723 1.00 33.66 115 THR D O 1
ATOM 13567 N N . SER D 4 116 ? 51.932 6.282 144.316 1.00 22.99 116 SER D N 1
ATOM 13568 C CA . SER D 4 116 ? 51.854 7.646 143.814 1.00 34.36 116 SER D CA 1
ATOM 13569 C C . SER D 4 116 ? 52.700 8.617 144.636 1.00 34.04 116 SER D C 1
ATOM 13570 O O . SER D 4 116 ? 52.540 9.834 144.498 1.00 38.19 116 SER D O 1
ATOM 13573 N N . GLY D 4 117 ? 53.580 8.111 145.494 1.00 32.46 117 GLY D N 1
ATOM 13574 C CA . GLY D 4 117 ? 54.386 8.991 146.323 1.00 30.04 117 GLY D CA 1
ATOM 13575 C C . GLY D 4 117 ? 55.354 9.839 145.516 1.00 33.27 117 GLY D C 1
ATOM 13576 O O . GLY D 4 117 ? 55.891 9.416 144.491 1.00 29.48 117 GLY D O 1
ATOM 13577 N N . THR D 4 118 ? 55.595 11.062 146.007 1.00 37.60 118 THR D N 1
ATOM 13578 C CA . THR D 4 118 ? 56.486 11.980 145.303 1.00 34.76 118 THR D CA 1
ATOM 13579 C C . THR D 4 118 ? 57.953 11.568 145.394 1.00 41.54 118 THR D C 1
ATOM 13580 O O . THR D 4 118 ? 58.785 12.121 144.657 1.00 33.22 118 THR D O 1
ATOM 13584 N N . GLU D 4 119 ? 58.289 10.583 146.235 1.00 32.37 119 GLU D N 1
ATOM 13585 C CA . GLU D 4 119 ? 59.642 10.046 146.202 1.00 35.83 119 GLU D CA 1
ATOM 13586 C C . GLU D 4 119 ? 59.941 9.371 144.868 1.00 34.98 119 GLU D C 1
ATOM 13587 O O . GLU D 4 119 ? 61.114 9.168 144.543 1.00 35.38 119 GLU D O 1
ATOM 13593 N N . LEU D 4 120 ? 58.906 9.027 144.086 1.00 32.81 120 LEU D N 1
ATOM 13594 C CA . LEU D 4 120 ? 59.056 8.459 142.749 1.00 30.87 120 LEU D CA 1
ATOM 13595 C C . LEU D 4 120 ? 58.426 9.318 141.657 1.00 34.27 120 LEU D C 1
ATOM 13596 O O . LEU D 4 120 ? 59.001 9.455 140.577 1.00 30.28 120 LEU D O 1
ATOM 13601 N N . TYR D 4 121 ? 57.245 9.881 141.904 1.00 31.05 121 TYR D N 1
ATOM 13602 C CA . TYR D 4 121 ? 56.489 10.629 140.898 1.00 30.73 121 TYR D CA 1
ATOM 13603 C C . TYR D 4 121 ? 56.192 12.025 141.451 1.00 32.21 121 TYR D C 1
ATOM 13604 O O . TYR D 4 121 ? 55.040 12.377 141.744 1.00 33.16 121 TYR D O 1
ATOM 13613 N N . GLY D 4 122 ? 57.251 12.824 141.597 1.00 33.35 122 GLY D N 1
ATOM 13614 C CA . GLY D 4 122 ? 57.119 14.188 142.049 1.00 34.35 122 GLY D CA 1
ATOM 13615 C C . GLY D 4 122 ? 56.681 15.114 140.931 1.00 29.28 122 GLY D C 1
ATOM 13616 O O . GLY D 4 122 ? 57.091 14.974 139.776 1.00 29.64 122 GLY D O 1
ATOM 13617 N N . PRO D 4 123 ? 55.836 16.092 141.266 1.00 28.31 123 PRO D N 1
ATOM 13618 C CA . PRO D 4 123 ? 55.262 16.976 140.245 1.00 31.82 123 PRO D CA 1
ATOM 13619 C C . PRO D 4 123 ? 56.191 18.068 139.747 1.00 32.92 123 PRO D C 1
ATOM 13620 O O . PRO D 4 123 ? 55.771 18.843 138.881 1.00 34.79 123 PRO D O 1
ATOM 13624 N N . ASP D 4 124 ? 57.435 18.131 140.248 1.00 28.70 124 ASP D N 1
ATOM 13625 C CA . ASP D 4 124 ? 58.246 19.343 140.123 1.00 30.16 124 ASP D CA 1
ATOM 13626 C C . ASP D 4 124 ? 58.461 19.763 138.677 1.00 33.09 124 ASP D C 1
ATOM 13627 O O . ASP D 4 124 ? 58.463 20.962 138.374 1.00 34.13 124 ASP D O 1
ATOM 13632 N N . TYR D 4 125 ? 58.681 18.809 137.768 1.00 27.42 125 TYR D N 1
ATOM 13633 C CA . TYR D 4 125 ? 59.031 19.227 136.413 1.00 29.26 125 TYR D CA 1
ATOM 13634 C C . TYR D 4 125 ? 57.790 19.589 135.612 1.00 36.76 125 TYR D C 1
ATOM 13635 O O . TYR D 4 125 ? 57.825 20.504 134.784 1.00 31.32 125 TYR D O 1
ATOM 13644 N N . LEU D 4 126 ? 56.688 18.880 135.843 1.00 31.94 126 LEU D N 1
ATOM 13645 C CA . LEU D 4 126 ? 55.513 19.083 135.006 1.00 27.83 126 LEU D CA 1
ATOM 13646 C C . LEU D 4 126 ? 54.779 20.376 135.342 1.00 27.77 126 LEU D C 1
ATOM 13647 O O . LEU D 4 126 ? 54.178 20.990 134.449 1.00 34.49 126 LEU D O 1
ATOM 13652 N N . ILE D 4 127 ? 54.816 20.818 136.600 1.00 33.49 127 ILE D N 1
ATOM 13653 C CA . ILE D 4 127 ? 54.050 21.997 136.987 1.00 29.16 127 ILE D CA 1
ATOM 13654 C C . ILE D 4 127 ? 54.775 23.262 136.538 1.00 37.97 127 ILE D C 1
ATOM 13655 O O . ILE D 4 127 ? 54.305 24.374 136.793 1.00 35.23 127 ILE D O 1
ATOM 13660 N N . GLU D 4 128 ? 55.915 23.111 135.858 1.00 38.20 128 GLU D N 1
ATOM 13661 C CA . GLU D 4 128 ? 56.504 24.248 135.156 1.00 38.74 128 GLU D CA 1
ATOM 13662 C C . GLU D 4 128 ? 55.658 24.670 133.966 1.00 40.38 128 GLU D C 1
ATOM 13663 O O . GLU D 4 128 ? 55.840 25.775 133.448 1.00 38.86 128 GLU D O 1
ATOM 13669 N N . LYS D 4 129 ? 54.744 23.817 133.520 1.00 39.75 129 LYS D N 1
ATOM 13670 C CA . LYS D 4 129 ? 53.871 24.121 132.400 1.00 34.89 129 LYS D CA 1
ATOM 13671 C C . LYS D 4 129 ? 52.451 24.357 132.900 1.00 34.23 129 LYS D C 1
ATOM 13672 O O . LYS D 4 129 ? 52.101 24.024 134.035 1.00 36.18 129 LYS D O 1
ATOM 13678 N N . ASP D 4 130 ? 51.632 24.977 132.053 1.00 35.75 130 ASP D N 1
ATOM 13679 C CA . ASP D 4 130 ? 50.258 25.295 132.444 1.00 39.26 130 ASP D CA 1
ATOM 13680 C C . ASP D 4 130 ? 49.384 24.056 132.269 1.00 37.55 130 ASP D C 1
ATOM 13681 O O . ASP D 4 130 ? 48.535 23.962 131.382 1.00 39.18 130 ASP D O 1
ATOM 13686 N N . ILE D 4 131 ? 49.610 23.090 133.156 1.00 33.71 131 ILE D N 1
ATOM 13687 C CA . ILE D 4 131 ? 48.797 21.885 133.230 1.00 32.03 131 ILE D CA 1
ATOM 13688 C C . ILE D 4 131 ? 48.418 21.639 134.685 1.00 33.68 131 ILE D C 1
ATOM 13689 O O . ILE D 4 131 ? 49.003 22.202 135.612 1.00 36.41 131 ILE D O 1
ATOM 13694 N N . VAL D 4 132 ? 47.406 20.804 134.880 1.00 28.91 132 VAL D N 1
ATOM 13695 C CA . VAL D 4 132 ? 47.061 20.268 136.195 1.00 25.22 132 VAL D CA 1
ATOM 13696 C C . VAL D 4 132 ? 47.443 18.796 136.210 1.00 28.22 132 VAL D C 1
ATOM 13697 O O . VAL D 4 132 ? 46.994 18.023 135.354 1.00 28.38 132 VAL D O 1
ATOM 13701 N N . LEU D 4 133 ? 48.258 18.398 137.184 1.00 26.97 133 LEU D N 1
ATOM 13702 C CA . LEU D 4 133 ? 48.759 17.033 137.264 1.00 26.00 133 LEU D CA 1
ATOM 13703 C C . LEU D 4 133 ? 47.993 16.258 138.324 1.00 24.43 133 LEU D C 1
ATOM 13704 O O . LEU D 4 133 ? 47.841 16.726 139.458 1.00 29.81 133 LEU D O 1
ATOM 13709 N N . VAL D 4 134 ? 47.514 15.077 137.953 1.00 24.08 134 VAL D N 1
ATOM 13710 C CA . VAL D 4 134 ? 46.811 14.181 138.859 1.00 23.99 134 VAL D CA 1
ATOM 13711 C C . VAL D 4 134 ? 47.575 12.869 138.897 1.00 21.67 134 VAL D C 1
ATOM 13712 O O . VAL D 4 134 ? 47.855 12.280 137.843 1.00 25.70 134 VAL D O 1
ATOM 13716 N N . THR D 4 135 ? 47.966 12.441 140.094 1.00 27.60 135 THR D N 1
ATOM 13717 C CA . THR D 4 135 ? 48.463 11.092 140.314 1.00 24.49 135 THR D CA 1
ATOM 13718 C C . THR D 4 135 ? 47.493 10.397 141.265 1.00 18.59 135 THR D C 1
ATOM 13719 O O . THR D 4 135 ? 46.713 11.043 141.965 1.00 27.72 135 THR D O 1
ATOM 13723 N N . LEU D 4 136 ? 47.520 9.068 141.274 1.00 26.92 136 LEU D N 1
ATOM 13724 C CA . LEU D 4 136 ? 46.497 8.322 142.001 1.00 27.15 136 LEU D CA 1
ATOM 13725 C C . LEU D 4 136 ? 47.002 6.939 142.395 1.00 25.93 136 LEU D C 1
ATOM 13726 O O . LEU D 4 136 ? 47.877 6.368 141.742 1.00 28.77 136 LEU D O 1
ATOM 13731 N N . ASN D 4 137 ? 46.431 6.404 143.469 1.00 29.07 137 ASN D N 1
ATOM 13732 C CA . ASN D 4 137 ? 46.702 5.033 143.883 1.00 27.93 137 ASN D CA 1
ATOM 13733 C C . ASN D 4 137 ? 45.638 4.109 143.308 1.00 24.22 137 ASN D C 1
ATOM 13734 O O . ASN D 4 137 ? 44.464 4.469 143.270 1.00 29.15 137 ASN D O 1
ATOM 13739 N N . TYR D 4 138 ? 46.052 2.911 142.889 1.00 30.13 138 TYR D N 1
ATOM 13740 C CA . TYR D 4 138 ? 45.125 1.826 142.567 1.00 28.66 138 TYR D CA 1
ATOM 13741 C C . TYR D 4 138 ? 45.682 0.515 143.115 1.00 26.06 138 TYR D C 1
ATOM 13742 O O . TYR D 4 138 ? 46.899 0.288 143.100 1.00 31.19 138 TYR D O 1
ATOM 13751 N N . ARG D 4 139 ? 44.791 -0.363 143.568 1.00 29.31 139 ARG D N 1
ATOM 13752 C CA . ARG D 4 139 ? 45.223 -1.582 144.242 1.00 25.17 139 ARG D CA 1
ATOM 13753 C C . ARG D 4 139 ? 46.043 -2.464 143.311 1.00 32.65 139 ARG D C 1
ATOM 13754 O O . ARG D 4 139 ? 45.735 -2.610 142.125 1.00 27.26 139 ARG D O 1
ATOM 13762 N N . VAL D 4 140 ? 47.117 -3.036 143.848 1.00 27.04 140 VAL D N 1
ATOM 13763 C CA . VAL D 4 140 ? 47.992 -3.892 143.070 1.00 24.08 140 VAL D CA 1
ATOM 13764 C C . VAL D 4 140 ? 48.048 -5.269 143.732 1.00 30.29 140 VAL D C 1
ATOM 13765 O O . VAL D 4 140 ? 47.479 -5.496 144.804 1.00 30.33 140 VAL D O 1
ATOM 13769 N N . GLY D 4 141 ? 48.707 -6.200 143.050 1.00 29.69 141 GLY D N 1
ATOM 13770 C CA . GLY D 4 141 ? 48.826 -7.556 143.554 1.00 29.50 141 GLY D CA 1
ATOM 13771 C C . GLY D 4 141 ? 47.465 -8.250 143.618 1.00 33.78 141 GLY D C 1
ATOM 13772 O O . GLY D 4 141 ? 46.508 -7.883 142.936 1.00 34.29 141 GLY D O 1
ATOM 13773 N N . ALA D 4 142 ? 47.387 -9.273 144.474 1.00 35.69 142 ALA D N 1
ATOM 13774 C CA . ALA D 4 142 ? 46.125 -9.996 144.626 1.00 30.25 142 ALA D CA 1
ATOM 13775 C C . ALA D 4 142 ? 45.011 -9.113 145.172 1.00 33.85 142 ALA D C 1
ATOM 13776 O O . ALA D 4 142 ? 43.835 -9.328 144.851 1.00 34.91 142 ALA D O 1
ATOM 13778 N N . LEU D 4 143 ? 45.347 -8.135 146.015 1.00 31.10 143 LEU D N 1
ATOM 13779 C CA . LEU D 4 143 ? 44.323 -7.235 146.528 1.00 31.31 143 LEU D CA 1
ATOM 13780 C C . LEU D 4 143 ? 43.661 -6.457 145.395 1.00 31.17 143 LEU D C 1
ATOM 13781 O O . LEU D 4 143 ? 42.497 -6.053 145.509 1.00 31.16 143 LEU D O 1
ATOM 13786 N N . GLY D 4 144 ? 44.382 -6.239 144.297 1.00 29.12 144 GLY D N 1
ATOM 13787 C CA . GLY D 4 144 ? 43.802 -5.525 143.173 1.00 30.78 144 GLY D CA 1
ATOM 13788 C C . GLY D 4 144 ? 43.359 -6.388 142.002 1.00 33.89 144 GLY D C 1
ATOM 13789 O O . GLY D 4 144 ? 42.571 -5.925 141.171 1.00 30.99 144 GLY D O 1
ATOM 13790 N N . PHE D 4 145 ? 43.839 -7.642 141.910 1.00 30.39 145 PHE D N 1
ATOM 13791 C CA . PHE D 4 145 ? 43.530 -8.425 140.716 1.00 31.89 145 PHE D CA 1
ATOM 13792 C C . PHE D 4 145 ? 43.111 -9.857 141.026 1.00 33.25 145 PHE D C 1
ATOM 13793 O O . PHE D 4 145 ? 43.268 -10.740 140.170 1.00 30.21 145 PHE D O 1
ATOM 13801 N N . LEU D 4 146 ? 42.581 -10.108 142.218 1.00 33.27 146 LEU D N 1
ATOM 13802 C CA . LEU D 4 146 ? 41.953 -11.396 142.468 1.00 35.27 146 LEU D CA 1
ATOM 13803 C C . LEU D 4 146 ? 40.717 -11.537 141.585 1.00 28.60 146 LEU D C 1
ATOM 13804 O O . LEU D 4 146 ? 40.049 -10.555 141.256 1.00 35.58 146 LEU D O 1
ATOM 13809 N N . CYS D 4 147 ? 40.409 -12.781 141.221 1.00 32.25 147 CYS D N 1
ATOM 13810 C CA . CYS D 4 147 ? 39.280 -13.094 140.355 1.00 32.72 147 CYS D CA 1
ATOM 13811 C C . CYS D 4 147 ? 38.672 -14.411 140.825 1.00 32.90 147 CYS D C 1
ATOM 13812 O O . CYS D 4 147 ? 39.363 -15.432 140.861 1.00 33.01 147 CYS D O 1
ATOM 13815 N N . CYS D 4 148 ? 37.400 -14.379 141.210 1.00 40.72 148 CYS D N 1
ATOM 13816 C CA . CYS D 4 148 ? 36.661 -15.571 141.606 1.00 41.00 148 CYS D CA 1
ATOM 13817 C C . CYS D 4 148 ? 35.576 -15.854 140.575 1.00 37.68 148 CYS D C 1
ATOM 13818 O O . CYS D 4 148 ? 34.922 -14.929 140.084 1.00 40.08 148 CYS D O 1
ATOM 13821 N N . GLN D 4 149 ? 35.371 -17.138 140.268 1.00 37.29 149 GLN D N 1
ATOM 13822 C CA . GLN D 4 149 ? 34.469 -17.509 139.183 1.00 43.14 149 GLN D CA 1
ATOM 13823 C C . GLN D 4 149 ? 32.994 -17.329 139.542 1.00 44.40 149 GLN D C 1
ATOM 13824 O O . GLN D 4 149 ? 32.172 -17.106 138.646 1.00 39.80 149 GLN D O 1
ATOM 13830 N N . SER D 4 150 ? 32.633 -17.398 140.820 1.00 44.24 150 SER D N 1
ATOM 13831 C CA . SER D 4 150 ? 31.215 -17.369 141.196 1.00 39.05 150 SER D CA 1
ATOM 13832 C C . SER D 4 150 ? 30.557 -16.035 140.854 1.00 44.61 150 SER D C 1
ATOM 13833 O O . SER D 4 150 ? 31.013 -14.990 141.338 1.00 45.40 150 SER D O 1
ATOM 13836 N N . PRO D 4 151 ? 29.465 -16.025 140.081 1.00 39.95 151 PRO D N 1
ATOM 13837 C CA . PRO D 4 151 ? 28.811 -14.750 139.729 1.00 48.91 151 PRO D CA 1
ATOM 13838 C C . PRO D 4 151 ? 28.201 -13.999 140.912 1.00 47.62 151 PRO D C 1
ATOM 13839 O O . PRO D 4 151 ? 27.728 -12.870 140.722 1.00 51.21 151 PRO D O 1
ATOM 13843 N N . THR D 4 152 ? 28.190 -14.577 142.111 1.00 49.10 152 THR D N 1
ATOM 13844 C CA . THR D 4 152 ? 27.628 -13.928 143.287 1.00 54.97 152 THR D CA 1
ATOM 13845 C C . THR D 4 152 ? 28.672 -13.620 144.353 1.00 55.42 152 THR D C 1
ATOM 13846 O O . THR D 4 152 ? 28.309 -13.138 145.434 1.00 60.85 152 THR D O 1
ATOM 13850 N N . ALA D 4 153 ? 29.954 -13.872 144.083 1.00 52.33 153 ALA D N 1
ATOM 13851 C CA . ALA D 4 153 ? 31.005 -13.687 145.079 1.00 49.44 153 ALA D CA 1
ATOM 13852 C C . ALA D 4 153 ? 31.617 -12.286 145.070 1.00 49.91 153 ALA D C 1
ATOM 13853 O O . ALA D 4 153 ? 32.446 -11.984 145.936 1.00 54.49 153 ALA D O 1
ATOM 13855 N N . GLY D 4 154 ? 31.242 -11.434 144.117 1.00 46.56 154 GLY D N 1
ATOM 13856 C CA . GLY D 4 154 ? 31.670 -10.049 144.100 1.00 47.49 154 GLY D CA 1
ATOM 13857 C C . GLY D 4 154 ? 33.080 -9.782 143.611 1.00 43.29 154 GLY D C 1
ATOM 13858 O O . GLY D 4 154 ? 33.509 -8.621 143.639 1.00 46.97 154 GLY D O 1
ATOM 13859 N N . VAL D 4 155 ? 33.813 -10.798 143.163 1.00 38.01 155 VAL D N 1
ATOM 13860 C CA . VAL D 4 155 ? 35.201 -10.615 142.734 1.00 39.10 155 VAL D CA 1
ATOM 13861 C C . VAL D 4 155 ? 35.335 -10.985 141.257 1.00 34.03 155 VAL D C 1
ATOM 13862 O O . VAL D 4 155 ? 35.960 -12.006 140.924 1.00 30.46 155 VAL D O 1
ATOM 13866 N N . PRO D 4 156 ? 34.789 -10.181 140.337 1.00 30.78 156 PRO D N 1
ATOM 13867 C CA . PRO D 4 156 ? 34.905 -10.524 138.910 1.00 37.75 156 PRO D CA 1
ATOM 13868 C C . PRO D 4 156 ? 36.301 -10.333 138.339 1.00 35.54 156 PRO D C 1
ATOM 13869 O O . PRO D 4 156 ? 36.580 -10.887 137.272 1.00 31.65 156 PRO D O 1
ATOM 13873 N N . GLY D 4 157 ? 37.177 -9.591 139.004 1.00 27.36 157 GLY D N 1
ATOM 13874 C CA . GLY D 4 157 ? 38.503 -9.312 138.496 1.00 32.11 157 GLY D CA 1
ATOM 13875 C C . GLY D 4 157 ? 38.720 -7.832 138.231 1.00 31.32 157 GLY D C 1
ATOM 13876 O O . GLY D 4 157 ? 37.810 -7.009 138.299 1.00 25.61 157 GLY D O 1
ATOM 13877 N N . ASN D 4 158 ? 39.988 -7.506 137.979 1.00 31.88 158 ASN D N 1
ATOM 13878 C CA . ASN D 4 158 ? 40.375 -6.181 137.485 1.00 29.86 158 ASN D CA 1
ATOM 13879 C C . ASN D 4 158 ? 39.988 -5.063 138.449 1.00 29.88 158 ASN D C 1
ATOM 13880 O O . ASN D 4 158 ? 39.732 -3.936 138.026 1.00 26.36 158 ASN D O 1
ATOM 13885 N N . ALA D 4 159 ? 39.934 -5.354 139.758 1.00 35.29 159 ALA D N 1
ATOM 13886 C CA . ALA D 4 159 ? 39.609 -4.300 140.723 1.00 34.20 159 ALA D CA 1
ATOM 13887 C C . ALA D 4 159 ? 40.533 -3.099 140.559 1.00 22.03 159 ALA D C 1
ATOM 13888 O O . ALA D 4 159 ? 40.080 -1.953 140.617 1.00 26.07 159 ALA D O 1
ATOM 13890 N N . GLY D 4 160 ? 41.818 -3.354 140.317 1.00 27.52 160 GLY D N 1
ATOM 13891 C CA . GLY D 4 160 ? 42.777 -2.262 140.198 1.00 32.49 160 GLY D CA 1
ATOM 13892 C C . GLY D 4 160 ? 42.515 -1.381 138.994 1.00 29.71 160 GLY D C 1
ATOM 13893 O O . GLY D 4 160 ? 42.705 -0.162 139.054 1.00 25.74 160 GLY D O 1
ATOM 13894 N N . LEU D 4 161 ? 42.079 -1.984 137.878 1.00 27.65 161 LEU D N 1
ATOM 13895 C CA . LEU D 4 161 ? 41.719 -1.189 136.706 1.00 26.90 161 LEU D CA 1
ATOM 13896 C C . LEU D 4 161 ? 40.450 -0.398 136.961 1.00 25.11 161 LEU D C 1
ATOM 13897 O O . LEU D 4 161 ? 40.321 0.749 136.516 1.00 23.26 161 LEU D O 1
ATOM 13902 N N . LYS D 4 162 ? 39.504 -0.994 137.684 1.00 24.78 162 LYS D N 1
ATOM 13903 C CA . LYS D 4 162 ? 38.286 -0.273 138.030 1.00 22.19 162 LYS D CA 1
ATOM 13904 C C . LYS D 4 162 ? 38.545 0.822 139.060 1.00 23.65 162 LYS D C 1
ATOM 13905 O O . LYS D 4 162 ? 37.838 1.838 139.070 1.00 27.65 162 LYS D O 1
ATOM 13911 N N . ASP D 4 163 ? 39.551 0.640 139.929 1.00 26.14 163 ASP D N 1
ATOM 13912 C CA . ASP D 4 163 ? 39.998 1.749 140.774 1.00 25.36 163 ASP D CA 1
ATOM 13913 C C . ASP D 4 163 ? 40.396 2.940 139.910 1.00 24.24 163 ASP D C 1
ATOM 13914 O O . ASP D 4 163 ? 39.966 4.076 140.145 1.00 22.79 163 ASP D O 1
ATOM 13919 N N . GLN D 4 164 ? 41.249 2.686 138.916 1.00 23.91 164 GLN D N 1
ATOM 13920 C CA . GLN D 4 164 ? 41.653 3.738 137.992 1.00 24.53 164 GLN D CA 1
ATOM 13921 C C . GLN D 4 164 ? 40.437 4.371 137.341 1.00 25.52 164 GLN D C 1
ATOM 13922 O O . GLN D 4 164 ? 40.327 5.596 137.258 1.00 24.80 164 GLN D O 1
ATOM 13928 N N . ARG D 4 165 ? 39.498 3.543 136.886 1.00 22.09 165 ARG D N 1
ATOM 13929 C CA . ARG D 4 165 ? 38.307 4.074 136.236 1.00 22.57 165 ARG D CA 1
ATOM 13930 C C . ARG D 4 165 ? 37.574 5.037 137.160 1.00 24.05 165 ARG D C 1
ATOM 13931 O O . ARG D 4 165 ? 37.218 6.154 136.766 1.00 26.39 165 ARG D O 1
ATOM 13939 N N . LEU D 4 166 ? 37.363 4.625 138.410 1.00 25.54 166 LEU D N 1
ATOM 13940 C CA . LEU D 4 166 ? 36.630 5.475 139.346 1.00 29.62 166 LEU D CA 1
ATOM 13941 C C . LEU D 4 166 ? 37.397 6.760 139.629 1.00 26.00 166 LEU D C 1
ATOM 13942 O O . LEU D 4 166 ? 36.797 7.825 139.795 1.00 28.34 166 LEU D O 1
ATOM 13947 N N . ALA D 4 167 ? 38.732 6.677 139.679 1.00 27.96 167 ALA D N 1
ATOM 13948 C CA . ALA D 4 167 ? 39.552 7.883 139.772 1.00 29.81 167 ALA D CA 1
ATOM 13949 C C . ALA D 4 167 ? 39.293 8.816 138.596 1.00 24.76 167 ALA D C 1
ATOM 13950 O O . ALA D 4 167 ? 39.125 10.030 138.772 1.00 25.15 167 ALA D O 1
ATOM 13952 N N . LEU D 4 168 ? 39.295 8.273 137.376 1.00 28.32 168 LEU D N 1
ATOM 13953 C CA . LEU D 4 168 ? 39.058 9.111 136.201 1.00 30.76 168 LEU D CA 1
ATOM 13954 C C . LEU D 4 168 ? 37.670 9.745 136.247 1.00 26.92 168 LEU D C 1
ATOM 13955 O O . LEU D 4 168 ? 37.500 10.912 135.865 1.00 25.56 168 LEU D O 1
ATOM 13960 N N . ARG D 4 169 ? 36.662 9.007 136.736 1.00 29.15 169 ARG D N 1
ATOM 13961 C CA . ARG D 4 169 ? 35.340 9.618 136.865 1.00 27.56 169 ARG D CA 1
ATOM 13962 C C . ARG D 4 169 ? 35.358 10.738 137.894 1.00 31.98 169 ARG D C 1
ATOM 13963 O O . ARG D 4 169 ? 34.686 11.763 137.715 1.00 30.91 169 ARG D O 1
ATOM 13971 N N . TRP D 4 170 ? 36.133 10.571 138.968 1.00 27.59 170 TRP D N 1
ATOM 13972 C CA . TRP D 4 170 ? 36.278 11.656 139.936 1.00 32.72 170 TRP D CA 1
ATOM 13973 C C . TRP D 4 170 ? 36.853 12.890 139.260 1.00 27.59 170 TRP D C 1
ATOM 13974 O O . TRP D 4 170 ? 36.367 14.010 139.464 1.00 27.96 170 TRP D O 1
ATOM 13985 N N . VAL D 4 171 ? 37.882 12.696 138.427 1.00 26.41 171 VAL D N 1
ATOM 13986 C CA . VAL D 4 171 ? 38.550 13.826 137.787 1.00 26.45 171 VAL D CA 1
ATOM 13987 C C . VAL D 4 171 ? 37.588 14.552 136.859 1.00 29.71 171 VAL D C 1
ATOM 13988 O O . VAL D 4 171 ? 37.495 15.786 136.872 1.00 28.11 171 VAL D O 1
ATOM 13992 N N . ARG D 4 172 ? 36.854 13.794 136.037 1.00 31.72 172 ARG D N 1
ATOM 13993 C CA . ARG D 4 172 ? 35.852 14.399 135.162 1.00 30.36 172 ARG D CA 1
ATOM 13994 C C . ARG D 4 172 ? 34.883 15.276 135.953 1.00 30.13 172 ARG D C 1
ATOM 13995 O O . ARG D 4 172 ? 34.601 16.414 135.561 1.00 28.84 172 ARG D O 1
ATOM 14003 N N . ASP D 4 173 ? 34.381 14.766 137.087 1.00 28.88 173 ASP D N 1
ATOM 14004 C CA . ASP D 4 173 ? 33.400 15.489 137.906 1.00 33.10 173 ASP D CA 1
ATOM 14005 C C . ASP D 4 173 ? 33.968 16.624 138.750 1.00 31.57 173 ASP D C 1
ATOM 14006 O O . ASP D 4 173 ? 33.218 17.542 139.083 1.00 32.81 173 ASP D O 1
ATOM 14011 N N . ASN D 4 174 ? 35.258 16.597 139.124 1.00 32.86 174 ASN D N 1
ATOM 14012 C CA . ASN D 4 174 ? 35.753 17.492 140.162 1.00 29.49 174 ASN D CA 1
ATOM 14013 C C . ASN D 4 174 ? 36.932 18.380 139.766 1.00 30.18 174 ASN D C 1
ATOM 14014 O O . ASN D 4 174 ? 37.175 19.390 140.446 1.00 33.06 174 ASN D O 1
ATOM 14019 N N . ILE D 4 175 ? 37.663 18.051 138.702 1.00 25.48 175 ILE D N 1
ATOM 14020 C CA . ILE D 4 175 ? 38.908 18.764 138.407 1.00 29.56 175 ILE D CA 1
ATOM 14021 C C . ILE D 4 175 ? 38.679 20.241 138.080 1.00 34.54 175 ILE D C 1
ATOM 14022 O O . ILE D 4 175 ? 39.591 21.065 138.264 1.00 34.50 175 ILE D O 1
ATOM 14027 N N . ALA D 4 176 ? 37.478 20.611 137.608 1.00 33.87 176 ALA D N 1
ATOM 14028 C CA . ALA D 4 176 ? 37.177 22.025 137.382 1.00 33.84 176 ALA D CA 1
ATOM 14029 C C . ALA D 4 176 ? 37.353 22.860 138.647 1.00 34.61 176 ALA D C 1
ATOM 14030 O O . ALA D 4 176 ? 37.785 24.018 138.568 1.00 38.75 176 ALA D O 1
ATOM 14032 N N . SER D 4 177 ? 37.027 22.299 139.818 1.00 33.75 177 SER D N 1
ATOM 14033 C CA . SER D 4 177 ? 37.197 23.028 141.075 1.00 32.30 177 SER D CA 1
ATOM 14034 C C . SER D 4 177 ? 38.662 23.335 141.372 1.00 36.10 177 SER D C 1
ATOM 14035 O O . SER D 4 177 ? 38.949 24.202 142.203 1.00 42.97 177 SER D O 1
ATOM 14038 N N . PHE D 4 178 ? 39.589 22.653 140.708 1.00 31.82 178 PHE D N 1
ATOM 14039 C CA . PHE D 4 178 ? 41.018 22.859 140.898 1.00 34.96 178 PHE D CA 1
ATOM 14040 C C . PHE D 4 178 ? 41.649 23.574 139.707 1.00 41.66 178 PHE D C 1
ATOM 14041 O O . PHE D 4 178 ? 42.880 23.598 139.572 1.00 36.26 178 PHE D O 1
ATOM 14049 N N . GLY D 4 179 ? 40.827 24.168 138.842 1.00 38.36 179 GLY D N 1
ATOM 14050 C CA . GLY D 4 179 ? 41.327 24.882 137.684 1.00 38.58 179 GLY D CA 1
ATOM 14051 C C . GLY D 4 179 ? 41.650 24.017 136.491 1.00 37.53 179 GLY D C 1
ATOM 14052 O O . GLY D 4 179 ? 42.339 24.479 135.574 1.00 38.47 179 GLY D O 1
ATOM 14053 N N . GLY D 4 180 ? 41.195 22.774 136.478 1.00 32.04 180 GLY D N 1
ATOM 14054 C CA . GLY D 4 180 ? 41.383 21.918 135.332 1.00 30.58 180 GLY D CA 1
ATOM 14055 C C . GLY D 4 180 ? 40.193 21.984 134.385 1.00 36.15 180 GLY D C 1
ATOM 14056 O O . GLY D 4 180 ? 39.074 22.290 134.782 1.00 37.81 180 GLY D O 1
ATOM 14057 N N . ASP D 4 181 ? 40.468 21.715 133.115 1.00 32.87 181 ASP D N 1
ATOM 14058 C CA . ASP D 4 181 ? 39.447 21.643 132.081 1.00 31.13 181 ASP D CA 1
ATOM 14059 C C . ASP D 4 181 ? 39.049 20.187 131.901 1.00 31.26 181 ASP D C 1
ATOM 14060 O O . ASP D 4 181 ? 39.845 19.405 131.355 1.00 32.48 181 ASP D O 1
ATOM 14065 N N . PRO D 4 182 ? 37.845 19.772 132.320 1.00 34.04 182 PRO D N 1
ATOM 14066 C CA . PRO D 4 182 ? 37.478 18.348 132.230 1.00 32.72 182 PRO D CA 1
ATOM 14067 C C . PRO D 4 182 ? 37.226 17.862 130.807 1.00 30.91 182 PRO D C 1
ATOM 14068 O O . PRO D 4 182 ? 37.062 16.650 130.601 1.00 30.12 182 PRO D O 1
ATOM 14072 N N . SER D 4 183 ? 37.214 18.756 129.821 1.00 34.06 183 SER D N 1
ATOM 14073 C CA . SER D 4 183 ? 37.156 18.376 128.419 1.00 31.97 183 SER D CA 1
ATOM 14074 C C . SER D 4 183 ? 38.537 18.353 127.776 1.00 39.41 183 SER D C 1
ATOM 14075 O O . SER D 4 183 ? 38.644 18.197 126.554 1.00 29.94 183 SER D O 1
ATOM 14078 N N . ALA D 4 184 ? 39.604 18.484 128.571 1.00 32.22 184 ALA D N 1
ATOM 14079 C CA . ALA D 4 184 ? 40.957 18.420 128.033 1.00 30.55 184 ALA D CA 1
ATOM 14080 C C . ALA D 4 184 ? 41.850 17.591 128.961 1.00 35.52 184 ALA D C 1
ATOM 14081 O O . ALA D 4 184 ? 42.890 18.047 129.438 1.00 28.30 184 ALA D O 1
ATOM 14083 N N . ILE D 4 185 ? 41.442 16.343 129.210 1.00 32.42 185 ILE D N 1
ATOM 14084 C CA . ILE D 4 185 ? 42.186 15.419 130.067 1.00 30.21 185 ILE D CA 1
ATOM 14085 C C . ILE D 4 185 ? 43.031 14.502 129.196 1.00 28.90 185 ILE D C 1
ATOM 14086 O O . ILE D 4 185 ? 42.516 13.876 128.261 1.00 24.74 185 ILE D O 1
ATOM 14091 N N . THR D 4 186 ? 44.324 14.399 129.515 1.00 25.42 186 THR D N 1
ATOM 14092 C CA . THR D 4 186 ? 45.208 13.411 128.917 1.00 27.02 186 THR D CA 1
ATOM 14093 C C . THR D 4 186 ? 45.499 12.330 129.951 1.00 27.73 186 THR D C 1
ATOM 14094 O O . THR D 4 186 ? 45.913 12.639 131.067 1.00 28.08 186 THR D O 1
ATOM 14098 N N . LEU D 4 187 ? 45.284 11.071 129.586 1.00 28.23 187 LEU D N 1
ATOM 14099 C CA . LEU D 4 187 ? 45.674 9.957 130.441 1.00 23.02 187 LEU D CA 1
ATOM 14100 C C . LEU D 4 187 ? 47.044 9.456 130.002 1.00 26.20 187 LEU D C 1
ATOM 14101 O O . LEU D 4 187 ? 47.253 9.179 128.815 1.00 25.97 187 LEU D O 1
ATOM 14106 N N . PHE D 4 188 ? 47.980 9.338 130.945 1.00 22.86 188 PHE D N 1
ATOM 14107 C CA . PHE D 4 188 ? 49.279 8.787 130.590 1.00 23.94 188 PHE D CA 1
ATOM 14108 C C . PHE D 4 188 ? 49.766 7.835 131.680 1.00 22.30 188 PHE D C 1
ATOM 14109 O O . PHE D 4 188 ? 49.285 7.847 132.817 1.00 24.49 188 PHE D O 1
ATOM 14117 N N . GLY D 4 189 ? 50.693 6.974 131.305 1.00 24.24 189 GLY D N 1
ATOM 14118 C CA . GLY D 4 189 ? 51.218 6.012 132.257 1.00 22.68 189 GLY D CA 1
ATOM 14119 C C . GLY D 4 189 ? 52.264 5.142 131.608 1.00 24.82 189 GLY D C 1
ATOM 14120 O O . GLY D 4 189 ? 52.351 5.047 130.380 1.00 23.15 189 GLY D O 1
ATOM 14121 N N . HIS D 4 190 ? 53.071 4.509 132.468 1.00 21.23 190 HIS D N 1
ATOM 14122 C CA . HIS D 4 190 ? 54.262 3.783 132.067 1.00 25.26 190 HIS D CA 1
ATOM 14123 C C . HIS D 4 190 ? 54.175 2.314 132.475 1.00 26.57 190 HIS D C 1
ATOM 14124 O O . HIS D 4 190 ? 53.665 1.985 133.553 1.00 28.05 190 HIS D O 1
ATOM 14131 N N . SER D 4 191 ? 54.688 1.447 131.607 1.00 25.71 191 SER D N 1
ATOM 14132 C CA . SER D 4 191 ? 54.859 0.015 131.849 1.00 26.57 191 SER D CA 1
ATOM 14133 C C . SER D 4 191 ? 53.495 -0.630 132.046 1.00 29.67 191 SER D C 1
ATOM 14134 O O . SER D 4 191 ? 52.626 -0.535 131.166 1.00 25.14 191 SER D O 1
ATOM 14137 N N . ALA D 4 192 ? 53.266 -1.268 133.190 1.00 28.50 192 ALA D N 1
ATOM 14138 C CA . ALA D 4 192 ? 51.906 -1.716 133.480 1.00 27.07 192 ALA D CA 1
ATOM 14139 C C . ALA D 4 192 ? 50.930 -0.544 133.505 1.00 30.95 192 ALA D C 1
ATOM 14140 O O . ALA D 4 192 ? 49.743 -0.714 133.186 1.00 28.97 192 ALA D O 1
ATOM 14142 N N . GLY D 4 193 ? 51.403 0.653 133.861 1.00 26.57 193 GLY D N 1
ATOM 14143 C CA . GLY D 4 193 ? 50.552 1.828 133.739 1.00 24.73 193 GLY D CA 1
ATOM 14144 C C . GLY D 4 193 ? 50.255 2.191 132.292 1.00 24.32 193 GLY D C 1
ATOM 14145 O O . GLY D 4 193 ? 49.191 2.737 131.990 1.00 24.30 193 GLY D O 1
ATOM 14146 N N . GLY D 4 194 ? 51.187 1.901 131.381 1.00 25.83 194 GLY D N 1
ATOM 14147 C CA . GLY D 4 194 ? 50.920 2.141 129.970 1.00 25.43 194 GLY D CA 1
ATOM 14148 C C . GLY D 4 194 ? 49.908 1.161 129.412 1.00 28.50 194 GLY D C 1
ATOM 14149 O O . GLY D 4 194 ? 48.980 1.548 128.692 1.00 25.35 194 GLY D O 1
ATOM 14150 N N . ALA D 4 195 ? 50.076 -0.128 129.734 1.00 26.85 195 ALA D N 1
ATOM 14151 C CA . ALA D 4 195 ? 49.028 -1.096 129.427 1.00 27.55 195 ALA D CA 1
ATOM 14152 C C . ALA D 4 195 ? 47.702 -0.666 130.032 1.00 26.98 195 ALA D C 1
ATOM 14153 O O . ALA D 4 195 ? 46.645 -0.832 129.405 1.00 26.22 195 ALA D O 1
ATOM 14155 N N . SER D 4 196 ? 47.735 -0.105 131.246 1.00 21.95 196 SER D N 1
ATOM 14156 C CA . SER D 4 196 ? 46.505 0.375 131.871 1.00 27.83 196 SER D CA 1
ATOM 14157 C C . SER D 4 196 ? 45.881 1.500 131.057 1.00 30.60 196 SER D C 1
ATOM 14158 O O . SER D 4 196 ? 44.662 1.534 130.867 1.00 24.76 196 SER D O 1
ATOM 14161 N N . VAL D 4 197 ? 46.701 2.436 130.568 1.00 26.11 197 VAL D N 1
ATOM 14162 C CA . VAL D 4 197 ? 46.158 3.518 129.752 1.00 26.08 197 VAL D CA 1
ATOM 14163 C C . VAL D 4 197 ? 45.476 2.955 128.508 1.00 21.63 197 VAL D C 1
ATOM 14164 O O . VAL D 4 197 ? 44.356 3.356 128.164 1.00 24.88 197 VAL D O 1
ATOM 14168 N N . GLN D 4 198 ? 46.114 1.994 127.833 1.00 24.62 198 GLN D N 1
ATOM 14169 C CA . GLN D 4 198 ? 45.498 1.428 126.636 1.00 25.03 198 GLN D CA 1
ATOM 14170 C C . GLN D 4 198 ? 44.207 0.675 126.967 1.00 26.00 198 GLN D C 1
ATOM 14171 O O . GLN D 4 198 ? 43.236 0.730 126.192 1.00 26.20 198 GLN D O 1
ATOM 14177 N N . TYR D 4 199 ? 44.164 -0.018 128.117 1.00 24.76 199 TYR D N 1
ATOM 14178 C CA . TYR D 4 199 ? 42.927 -0.687 128.526 1.00 24.14 199 TYR D CA 1
ATOM 14179 C C . TYR D 4 199 ? 41.777 0.302 128.620 1.00 24.67 199 TYR D C 1
ATOM 14180 O O . TYR D 4 199 ? 40.658 0.030 128.147 1.00 26.81 199 TYR D O 1
ATOM 14189 N N . HIS D 4 200 ? 42.028 1.467 129.217 1.00 24.95 200 HIS D N 1
ATOM 14190 C CA . HIS D 4 200 ? 40.962 2.456 129.311 1.00 26.07 200 HIS D CA 1
ATOM 14191 C C . HIS D 4 200 ? 40.534 2.946 127.932 1.00 28.04 200 HIS D C 1
ATOM 14192 O O . HIS D 4 200 ? 39.355 3.254 127.728 1.00 24.49 200 HIS D O 1
ATOM 14199 N N . THR D 4 201 ? 41.463 3.019 126.973 1.00 23.61 201 THR D N 1
ATOM 14200 C CA . THR D 4 201 ? 41.078 3.468 125.638 1.00 26.27 201 THR D CA 1
ATOM 14201 C C . THR D 4 201 ? 40.297 2.415 124.867 1.00 24.63 201 THR D C 1
ATOM 14202 O O . THR D 4 201 ? 39.601 2.774 123.914 1.00 29.38 201 THR D O 1
ATOM 14206 N N . ILE D 4 202 ? 40.401 1.128 125.226 1.00 25.34 202 ILE D N 1
ATOM 14207 C CA . ILE D 4 202 ? 39.691 0.091 124.481 1.00 30.50 202 ILE D CA 1
ATOM 14208 C C . ILE D 4 202 ? 38.456 -0.416 125.210 1.00 31.64 202 ILE D C 1
ATOM 14209 O O . ILE D 4 202 ? 37.617 -1.092 124.583 1.00 27.02 202 ILE D O 1
ATOM 14214 N N . ALA D 4 203 ? 38.284 -0.067 126.482 1.00 23.72 203 ALA D N 1
ATOM 14215 C CA . ALA D 4 203 ? 37.154 -0.533 127.280 1.00 27.60 203 ALA D CA 1
ATOM 14216 C C . ALA D 4 203 ? 36.037 0.498 127.270 1.00 27.28 203 ALA D C 1
ATOM 14217 O O . ALA D 4 203 ? 36.254 1.661 127.625 1.00 27.47 203 ALA D O 1
ATOM 14219 N N . ASP D 4 204 ? 34.827 0.061 126.895 1.00 28.05 204 ASP D N 1
ATOM 14220 C CA . ASP D 4 204 ? 33.673 0.949 126.951 1.00 27.48 204 ASP D CA 1
ATOM 14221 C C . ASP D 4 204 ? 33.380 1.436 128.369 1.00 24.85 204 ASP D C 1
ATOM 14222 O O . ASP D 4 204 ? 32.757 2.491 128.535 1.00 29.18 204 ASP D O 1
ATOM 14227 N N . ALA D 4 205 ? 33.812 0.703 129.398 1.00 30.37 205 ALA D N 1
ATOM 14228 C CA . ALA D 4 205 ? 33.582 1.161 130.767 1.00 28.50 205 ALA D CA 1
ATOM 14229 C C . ALA D 4 205 ? 34.226 2.519 131.043 1.00 27.44 205 ALA D C 1
ATOM 14230 O O . ALA D 4 205 ? 33.802 3.222 131.969 1.00 29.50 205 ALA D O 1
ATOM 14232 N N . SER D 4 206 ? 35.216 2.921 130.251 1.00 23.88 206 SER D N 1
ATOM 14233 C CA . SER D 4 206 ? 35.869 4.203 130.488 1.00 24.74 206 SER D CA 1
ATOM 14234 C C . SER D 4 206 ? 35.666 5.155 129.329 1.00 24.55 206 SER D C 1
ATOM 14235 O O . SER D 4 206 ? 36.441 6.083 129.164 1.00 25.35 206 SER D O 1
ATOM 14249 N N . ASN D 4 208 ? 35.134 7.984 126.836 1.00 22.05 208 ASN D N 1
ATOM 14250 C CA . ASN D 4 208 ? 35.089 9.448 126.881 1.00 26.41 208 ASN D CA 1
ATOM 14251 C C . ASN D 4 208 ? 35.375 10.061 128.275 1.00 27.16 208 ASN D C 1
ATOM 14252 O O . ASN D 4 208 ? 35.094 11.228 128.516 1.00 26.07 208 ASN D O 1
ATOM 14257 N N . LEU D 4 209 ? 35.991 9.287 129.170 1.00 28.69 209 LEU D N 1
ATOM 14258 C CA . LEU D 4 209 ? 36.442 9.864 130.430 1.00 26.58 209 LEU D CA 1
ATOM 14259 C C . LEU D 4 209 ? 37.591 10.842 130.230 1.00 31.17 209 LEU D C 1
ATOM 14260 O O . LEU D 4 209 ? 37.813 11.709 131.083 1.00 29.44 209 LEU D O 1
ATOM 14265 N N . PHE D 4 210 ? 38.316 10.713 129.124 1.00 28.91 210 PHE D N 1
ATOM 14266 C CA . PHE D 4 210 ? 39.425 11.589 128.778 1.00 27.47 210 PHE D CA 1
ATOM 14267 C C . PHE D 4 210 ? 39.426 11.748 127.264 1.00 27.10 210 PHE D C 1
ATOM 14268 O O . PHE D 4 210 ? 38.717 11.038 126.544 1.00 28.19 210 PHE D O 1
ATOM 14276 N N . GLN D 4 211 ? 40.252 12.676 126.778 1.00 28.57 211 GLN D N 1
ATOM 14277 C CA . GLN D 4 211 ? 40.195 13.110 125.391 1.00 31.38 211 GLN D CA 1
ATOM 14278 C C . GLN D 4 211 ? 41.419 12.724 124.572 1.00 36.46 211 GLN D C 1
ATOM 14279 O O . GLN D 4 211 ? 41.363 12.808 123.341 1.00 31.59 211 GLN D O 1
ATOM 14285 N N . ARG D 4 212 ? 42.513 12.316 125.212 1.00 26.08 212 ARG D N 1
ATOM 14286 C CA . ARG D 4 212 ? 43.720 11.881 124.517 1.00 27.75 212 ARG D CA 1
ATOM 14287 C C . ARG D 4 212 ? 44.542 11.054 125.499 1.00 24.14 212 ARG D C 1
ATOM 14288 O O . ARG D 4 212 ? 44.261 11.049 126.697 1.00 25.83 212 ARG D O 1
ATOM 14296 N N . ALA D 4 213 ? 45.544 10.331 124.984 1.00 25.85 213 ALA D N 1
ATOM 14297 C CA . ALA D 4 213 ? 46.311 9.441 125.855 1.00 26.68 213 ALA D CA 1
ATOM 14298 C C . ALA D 4 213 ? 47.759 9.359 125.402 1.00 30.31 213 ALA D C 1
ATOM 14299 O O . ALA D 4 213 ? 48.062 9.501 124.213 1.00 25.64 213 ALA D O 1
ATOM 14301 N N . ILE D 4 214 ? 48.648 9.088 126.364 1.00 26.28 214 ILE D N 1
ATOM 14302 C CA . ILE D 4 214 ? 50.047 8.788 126.093 1.00 28.01 214 ILE D CA 1
ATOM 14303 C C . ILE D 4 214 ? 50.353 7.422 126.694 1.00 25.39 214 ILE D C 1
ATOM 14304 O O . ILE D 4 214 ? 50.228 7.234 127.909 1.00 27.11 214 ILE D O 1
ATOM 14309 N N . ILE D 4 215 ? 50.743 6.483 125.843 1.00 26.28 215 ILE D N 1
ATOM 14310 C CA . ILE D 4 215 ? 51.055 5.113 126.229 1.00 27.50 215 ILE D CA 1
ATOM 14311 C C . ILE D 4 215 ? 52.575 4.977 126.266 1.00 29.79 215 ILE D C 1
ATOM 14312 O O . ILE D 4 215 ? 53.237 5.080 125.226 1.00 30.45 215 ILE D O 1
ATOM 14317 N N . MET D 4 216 ? 53.145 4.737 127.455 1.00 30.60 216 MET D N 1
ATOM 14318 C CA . MET D 4 216 ? 54.598 4.694 127.641 1.00 27.12 216 MET D CA 1
ATOM 14319 C C . MET D 4 216 ? 55.026 3.255 127.923 1.00 25.23 216 MET D C 1
ATOM 14320 O O . MET D 4 216 ? 54.706 2.721 128.983 1.00 27.50 216 MET D O 1
ATOM 14325 N N . SER D 4 217 ? 55.747 2.638 126.979 1.00 23.75 217 SER D N 1
ATOM 14326 C CA . SER D 4 217 ? 56.481 1.380 127.207 1.00 31.13 217 SER D CA 1
ATOM 14327 C C . SER D 4 217 ? 55.619 0.292 127.848 1.00 28.46 217 SER D C 1
ATOM 14328 O O . SER D 4 217 ? 55.995 -0.324 128.848 1.00 30.71 217 SER D O 1
ATOM 14331 N N . GLY D 4 218 ? 54.456 0.048 127.258 1.00 29.29 218 GLY D N 1
ATOM 14332 C CA . GLY D 4 218 ? 53.547 -0.946 127.790 1.00 27.90 218 GLY D CA 1
ATOM 14333 C C . GLY D 4 218 ? 52.297 -0.962 126.938 1.00 28.11 218 GLY D C 1
ATOM 14334 O O . GLY D 4 218 ? 51.917 0.070 126.389 1.00 30.23 218 GLY D O 1
ATOM 14335 N N . SER D 4 219 ? 51.662 -2.113 126.790 1.00 25.92 219 SER D N 1
ATOM 14336 C CA . SER D 4 219 ? 50.557 -2.184 125.853 1.00 27.34 219 SER D CA 1
ATOM 14337 C C . SER D 4 219 ? 49.666 -3.355 126.208 1.00 28.05 219 SER D C 1
ATOM 14338 O O . SER D 4 219 ? 50.127 -4.362 126.742 1.00 25.09 219 SER D O 1
ATOM 14341 N N . THR D 4 220 ? 48.377 -3.218 125.878 1.00 27.37 220 THR D N 1
ATOM 14342 C CA . THR D 4 220 ? 47.476 -4.357 125.979 1.00 30.47 220 THR D CA 1
ATOM 14343 C C . THR D 4 220 ? 47.856 -5.464 125.002 1.00 30.05 220 THR D C 1
ATOM 14344 O O . THR D 4 220 ? 47.435 -6.614 125.181 1.00 29.30 220 THR D O 1
ATOM 14348 N N . MET D 4 221 ? 48.651 -5.143 123.977 1.00 27.36 221 MET D N 1
ATOM 14349 C CA . MET D 4 221 ? 49.203 -6.167 123.089 1.00 30.97 221 MET D CA 1
ATOM 14350 C C . MET D 4 221 ? 50.311 -7.001 123.725 1.00 29.83 221 MET D C 1
ATOM 14351 O O . MET D 4 221 ? 50.628 -8.074 123.193 1.00 33.98 221 MET D O 1
ATOM 14356 N N . CYS D 4 222 ? 50.923 -6.542 124.820 1.00 32.90 222 CYS D N 1
ATOM 14357 C CA . CYS D 4 222 ? 51.916 -7.365 125.509 1.00 29.15 222 CYS D CA 1
ATOM 14358 C C . CYS D 4 222 ? 51.244 -8.571 126.154 1.00 32.93 222 CYS D C 1
ATOM 14359 O O . CYS D 4 222 ? 50.207 -8.441 126.810 1.00 31.64 222 CYS D O 1
ATOM 14362 N N . SER D 4 223 ? 51.851 -9.749 125.996 1.00 33.62 223 SER D N 1
ATOM 14363 C CA . SER D 4 223 ? 51.276 -10.944 126.612 1.00 31.50 223 SER D CA 1
ATOM 14364 C C . SER D 4 223 ? 51.244 -10.854 128.140 1.00 34.48 223 SER D C 1
ATOM 14365 O O . SER D 4 223 ? 50.401 -11.506 128.766 1.00 34.35 223 SER D O 1
ATOM 14368 N N . TRP D 4 224 ? 52.117 -10.044 128.756 1.00 30.48 224 TRP D N 1
ATOM 14369 C CA . TRP D 4 224 ? 52.108 -9.885 130.208 1.00 32.75 224 TRP D CA 1
ATOM 14370 C C . TRP D 4 224 ? 51.023 -8.938 130.701 1.00 30.90 224 TRP D C 1
ATOM 14371 O O . TRP D 4 224 ? 50.846 -8.816 131.912 1.00 29.32 224 TRP D O 1
ATOM 14382 N N . ALA D 4 225 ? 50.280 -8.278 129.804 1.00 33.28 225 ALA D N 1
ATOM 14383 C CA . ALA D 4 225 ? 49.187 -7.407 130.225 1.00 28.76 225 ALA D CA 1
ATOM 14384 C C . ALA D 4 225 ? 47.915 -8.177 130.544 1.00 27.61 225 ALA D C 1
ATOM 14385 O O . ALA D 4 225 ? 46.908 -7.563 130.929 1.00 27.12 225 ALA D O 1
ATOM 14387 N N . LEU D 4 226 ? 47.929 -9.498 130.391 1.00 28.40 226 LEU D N 1
ATOM 14388 C CA . LEU D 4 226 ? 46.735 -10.300 130.624 1.00 26.68 226 LEU D CA 1
ATOM 14389 C C . LEU D 4 226 ? 47.151 -11.615 131.254 1.00 28.53 226 LEU D C 1
ATOM 14390 O O . LEU D 4 226 ? 48.213 -12.153 130.926 1.00 32.55 226 LEU D O 1
ATOM 14395 N N . THR D 4 227 ? 46.327 -12.121 132.169 1.00 26.18 227 THR D N 1
ATOM 14396 C CA . THR D 4 227 ? 46.645 -13.397 132.784 1.00 31.05 227 THR D CA 1
ATOM 14397 C C . THR D 4 227 ? 45.455 -14.339 132.671 1.00 33.66 227 THR D C 1
ATOM 14398 O O . THR D 4 227 ? 44.303 -13.892 132.646 1.00 33.22 227 THR D O 1
ATOM 14402 N N . PRO D 4 228 ? 45.703 -15.642 132.566 1.00 35.49 228 PRO D N 1
ATOM 14403 C CA . PRO D 4 228 ? 44.612 -16.621 132.675 1.00 38.20 228 PRO D CA 1
ATOM 14404 C C . PRO D 4 228 ? 44.297 -16.934 134.136 1.00 35.63 228 PRO D C 1
ATOM 14405 O O . PRO D 4 228 ? 45.053 -16.606 135.051 1.00 32.05 228 PRO D O 1
ATOM 14409 N N . GLN D 4 229 ? 43.156 -17.595 134.344 1.00 34.27 229 GLN D N 1
ATOM 14410 C CA . GLN D 4 229 ? 42.683 -17.952 135.679 1.00 36.19 229 GLN D CA 1
ATOM 14411 C C . GLN D 4 229 ? 42.860 -19.448 135.905 1.00 40.30 229 GLN D C 1
ATOM 14412 O O . GLN D 4 229 ? 42.226 -20.260 135.224 1.00 41.41 229 GLN D O 1
ATOM 14418 N N . ARG D 4 230 ? 43.709 -19.813 136.868 1.00 41.76 230 ARG D N 1
ATOM 14419 C CA . ARG D 4 230 ? 44.017 -21.219 137.139 1.00 43.41 230 ARG D CA 1
ATOM 14420 C C . ARG D 4 230 ? 44.034 -21.492 138.643 1.00 41.74 230 ARG D C 1
ATOM 14421 O O . ARG D 4 230 ? 45.059 -21.850 139.219 1.00 45.33 230 ARG D O 1
ATOM 14429 N N . ASN D 4 231 ? 42.874 -21.329 139.286 1.00 39.95 231 ASN D N 1
ATOM 14430 C CA . ASN D 4 231 ? 42.704 -21.644 140.705 1.00 42.04 231 ASN D CA 1
ATOM 14431 C C . ASN D 4 231 ? 43.594 -20.787 141.603 1.00 47.16 231 ASN D C 1
ATOM 14432 O O . ASN D 4 231 ? 44.065 -21.251 142.650 1.00 42.54 231 ASN D O 1
ATOM 14437 N N . TRP D 4 232 ? 43.840 -19.540 141.203 1.00 36.57 232 TRP D N 1
ATOM 14438 C CA . TRP D 4 232 ? 44.702 -18.671 142.000 1.00 40.67 232 TRP D CA 1
ATOM 14439 C C . TRP D 4 232 ? 44.168 -18.400 143.400 1.00 38.32 232 TRP D C 1
ATOM 14440 O O . TRP D 4 232 ? 44.980 -18.416 144.342 1.00 41.56 232 TRP D O 1
ATOM 14451 N N . PRO D 4 233 ? 42.874 -18.116 143.618 1.00 36.09 233 PRO D N 1
ATOM 14452 C CA . PRO D 4 233 ? 42.420 -17.915 145.003 1.00 39.86 233 PRO D CA 1
ATOM 14453 C C . PRO D 4 233 ? 42.761 -19.077 145.921 1.00 47.70 233 PRO D C 1
ATOM 14454 O O . PRO D 4 233 ? 43.195 -18.844 147.054 1.00 44.94 233 PRO D O 1
ATOM 14458 N N . GLU D 4 234 ? 42.610 -20.322 145.458 1.00 44.61 234 GLU D N 1
ATO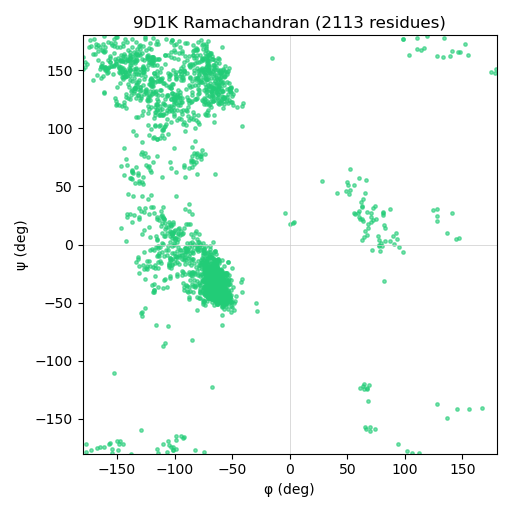M 14459 C CA . GLU D 4 234 ? 42.912 -21.461 146.320 1.00 48.56 234 GLU D CA 1
ATOM 14460 C C . GLU D 4 234 ? 44.414 -21.654 146.486 1.00 49.61 234 GLU D C 1
ATOM 14461 O O . GLU D 4 234 ? 44.878 -21.988 147.581 1.00 52.34 234 GLU D O 1
ATOM 14467 N N . LYS D 4 235 ? 45.194 -21.436 145.425 1.00 42.66 235 LYS D N 1
ATOM 14468 C CA . LYS D 4 235 ? 46.643 -21.539 145.563 1.00 41.72 235 LYS D CA 1
ATOM 14469 C C . LYS D 4 235 ? 47.182 -20.468 146.505 1.00 42.68 235 LYS D C 1
ATOM 14470 O O . LYS D 4 235 ? 48.097 -20.734 147.295 1.00 44.62 235 LYS D O 1
ATOM 14476 N N . LEU D 4 236 ? 46.624 -19.257 146.444 1.00 42.76 236 LEU D N 1
ATOM 14477 C CA . LEU D 4 236 ? 47.059 -18.193 147.345 1.00 46.86 236 LEU D CA 1
ATOM 14478 C C . LEU D 4 236 ? 46.720 -18.529 148.793 1.00 48.94 236 LEU D C 1
ATOM 14479 O O . LEU D 4 236 ? 47.559 -18.377 149.687 1.00 50.30 236 LEU D O 1
ATOM 14484 N N . ALA D 4 237 ? 45.483 -18.969 149.043 1.00 45.85 237 ALA D N 1
ATOM 14485 C CA . ALA D 4 237 ? 45.080 -19.328 150.399 1.00 50.83 237 ALA D CA 1
ATOM 14486 C C . ALA D 4 237 ? 45.961 -20.439 150.960 1.00 53.33 237 ALA D C 1
ATOM 14487 O O . ALA D 4 237 ? 46.470 -20.333 152.083 1.00 56.11 237 ALA D O 1
ATOM 14489 N N . LYS D 4 238 ? 46.172 -21.507 150.181 1.00 54.81 238 LYS D N 1
ATOM 14490 C CA . LYS D 4 238 ? 46.990 -22.621 150.659 1.00 54.64 238 LYS D CA 1
ATOM 14491 C C . LYS D 4 238 ? 48.419 -22.187 150.949 1.00 58.10 238 LYS D C 1
ATOM 14492 O O . LYS D 4 238 ? 49.066 -22.753 151.837 1.00 56.89 238 LYS D O 1
ATOM 14498 N N . ALA D 4 239 ? 48.927 -21.189 150.221 1.00 56.85 239 ALA D N 1
ATOM 14499 C CA . ALA D 4 239 ? 50.284 -20.708 150.475 1.00 58.38 239 ALA D CA 1
ATOM 14500 C C . ALA D 4 239 ? 50.374 -19.968 151.804 1.00 51.92 239 ALA D C 1
ATOM 14501 O O . ALA D 4 239 ? 51.373 -20.093 152.521 1.00 62.72 239 ALA D O 1
ATOM 14503 N N . ILE D 4 240 ? 49.347 -19.184 152.147 1.00 57.29 240 ILE D N 1
ATOM 14504 C CA . ILE D 4 240 ? 49.346 -18.475 153.423 1.00 61.15 240 ILE D CA 1
ATOM 14505 C C . ILE D 4 240 ? 49.097 -19.424 154.592 1.00 63.05 240 ILE D C 1
ATOM 14506 O O . ILE D 4 240 ? 49.483 -19.120 155.727 1.00 60.94 240 ILE D O 1
ATOM 14511 N N . GLY D 4 241 ? 48.481 -20.577 154.347 1.00 59.80 241 GLY D N 1
ATOM 14512 C CA . GLY D 4 241 ? 48.394 -21.593 155.378 1.00 64.53 241 GLY D CA 1
ATOM 14513 C C . GLY D 4 241 ? 47.032 -22.238 155.483 1.00 64.10 241 GLY D C 1
ATOM 14514 O O . GLY D 4 241 ? 46.756 -22.976 156.434 1.00 67.29 241 GLY D O 1
ATOM 14515 N N . TRP D 4 242 ? 46.171 -21.956 154.512 1.00 58.64 242 TRP D N 1
ATOM 14516 C CA . TRP D 4 242 ? 44.840 -22.543 154.493 1.00 65.84 242 TRP D CA 1
ATOM 14517 C C . TRP D 4 242 ? 44.955 -24.060 154.375 1.00 69.01 242 TRP D C 1
ATOM 14518 O O . TRP D 4 242 ? 45.752 -24.577 153.585 1.00 65.81 242 TRP D O 1
ATOM 14529 N N . GLN D 4 243 ? 44.189 -24.773 155.198 1.00 71.87 243 GLN D N 1
ATOM 14530 C CA . GLN D 4 243 ? 44.228 -26.231 155.254 1.00 73.12 243 GLN D CA 1
ATOM 14531 C C . GLN D 4 243 ? 42.830 -26.810 155.110 1.00 72.23 243 GLN D C 1
ATOM 14532 O O . GLN D 4 243 ? 42.459 -27.762 155.799 1.00 75.15 243 GLN D O 1
ATOM 14538 N N . GLY D 4 244 ? 42.033 -26.248 154.206 1.00 72.92 244 GLY D N 1
ATOM 14539 C CA . GLY D 4 244 ? 40.700 -26.768 153.982 1.00 72.28 244 GLY D CA 1
ATOM 14540 C C . GLY D 4 244 ? 40.285 -26.778 152.525 1.00 77.31 244 GLY D C 1
ATOM 14541 O O . GLY D 4 244 ? 39.146 -26.420 152.207 1.00 80.25 244 GLY D O 1
ATOM 14542 N N . GLU D 4 245 ? 41.196 -27.204 151.640 1.00 78.90 245 GLU D N 1
ATOM 14543 C CA . GLU D 4 245 ? 41.000 -27.207 150.188 1.00 83.90 245 GLU D CA 1
ATOM 14544 C C . GLU D 4 245 ? 39.607 -27.663 149.762 1.00 85.64 245 GLU D C 1
ATOM 14545 O O . GLU D 4 245 ? 39.316 -28.864 149.738 1.00 89.43 245 GLU D O 1
ATOM 14551 N N . GLY D 4 246 ? 38.748 -26.709 149.408 1.00 82.11 246 GLY D N 1
ATOM 14552 C CA . GLY D 4 246 ? 37.394 -27.026 149.001 1.00 83.91 246 GLY D CA 1
ATOM 14553 C C . GLY D 4 246 ? 36.782 -26.016 148.051 1.00 82.71 246 GLY D C 1
ATOM 14554 O O . GLY D 4 246 ? 37.185 -25.917 146.887 1.00 80.05 246 GLY D O 1
ATOM 14555 N N . ASP D 4 247 ? 35.798 -25.264 148.533 1.00 79.14 247 ASP D N 1
ATOM 14556 C CA . ASP D 4 247 ? 35.104 -24.302 147.691 1.00 76.23 247 ASP D CA 1
ATOM 14557 C C . ASP D 4 247 ? 35.890 -23.000 147.591 1.00 72.31 247 ASP D C 1
ATOM 14558 O O . ASP D 4 247 ? 36.535 -22.566 148.551 1.00 68.95 247 ASP D O 1
ATOM 14563 N N . GLU D 4 248 ? 35.852 -22.392 146.402 1.00 65.03 248 GLU D N 1
ATOM 14564 C CA . GLU D 4 248 ? 36.544 -21.126 146.194 1.00 63.40 248 GLU D CA 1
ATOM 14565 C C . GLU D 4 248 ? 36.040 -20.048 147.146 1.00 61.01 248 GLU D C 1
ATOM 14566 O O . GLU D 4 248 ? 36.822 -19.194 147.581 1.00 59.83 248 GLU D O 1
ATOM 14572 N N . GLU D 4 249 ? 34.751 -20.076 147.498 1.00 59.69 249 GLU D N 1
ATOM 14573 C CA . GLU D 4 249 ? 34.235 -19.082 148.430 1.00 64.42 249 GLU D CA 1
ATOM 14574 C C . GLU D 4 249 ? 34.829 -19.240 149.830 1.00 65.20 249 GLU D C 1
ATOM 14575 O O . GLU D 4 249 ? 34.875 -18.260 150.581 1.00 61.11 249 GLU D O 1
ATOM 14581 N N . ALA D 4 250 ? 35.300 -20.443 150.188 1.00 63.64 250 ALA D N 1
ATOM 14582 C CA . ALA D 4 250 ? 35.970 -20.644 151.471 1.00 62.53 250 ALA D CA 1
ATOM 14583 C C . ALA D 4 250 ? 37.400 -20.130 151.435 1.00 60.10 250 ALA D C 1
ATOM 14584 O O . ALA D 4 250 ? 37.869 -19.529 152.407 1.00 59.95 250 ALA D O 1
ATOM 14586 N N . ALA D 4 251 ? 38.115 -20.377 150.334 1.00 56.74 251 ALA D N 1
ATOM 14587 C CA . ALA D 4 251 ? 39.398 -19.713 150.140 1.00 54.52 251 ALA D CA 1
ATOM 14588 C C . ALA D 4 251 ? 39.230 -18.198 150.173 1.00 47.12 251 ALA D C 1
ATOM 14589 O O . ALA D 4 251 ? 40.032 -17.492 150.794 1.00 48.47 251 ALA D O 1
ATOM 14591 N N . LEU D 4 252 ? 38.173 -17.684 149.532 1.00 49.08 252 LEU D N 1
ATOM 14592 C CA . LEU D 4 252 ? 37.929 -16.243 149.535 1.00 49.38 252 LEU D CA 1
ATOM 14593 C C . LEU D 4 252 ? 37.600 -15.751 150.940 1.00 56.45 252 LEU D C 1
ATOM 14594 O O . LEU D 4 252 ? 38.049 -14.672 151.350 1.00 47.29 252 LEU D O 1
ATOM 14599 N N . GLN D 4 253 ? 36.835 -16.540 151.698 1.00 56.45 253 GLN D N 1
ATOM 14600 C CA . GLN D 4 253 ? 36.619 -16.238 153.109 1.00 56.77 253 GLN D CA 1
ATOM 14601 C C . GLN D 4 253 ? 37.938 -16.206 153.868 1.00 53.18 253 GLN D C 1
ATOM 14602 O O . GLN D 4 253 ? 38.195 -15.284 154.652 1.00 56.16 253 GLN D O 1
ATOM 14608 N N . TYR D 4 254 ? 38.791 -17.210 153.646 1.00 43.78 254 TYR D N 1
ATOM 14609 C CA . TYR D 4 254 ? 40.085 -17.233 154.316 1.00 46.69 254 TYR D CA 1
ATOM 14610 C C . TYR D 4 254 ? 40.935 -16.034 153.909 1.00 51.68 254 TYR D C 1
ATOM 14611 O O . TYR D 4 254 ? 41.666 -15.476 154.736 1.00 47.16 254 TYR D O 1
ATOM 14620 N N . LEU D 4 255 ? 40.862 -15.628 152.635 1.00 52.20 255 LEU D N 1
ATOM 14621 C CA . LEU D 4 255 ? 41.672 -14.500 152.178 1.00 48.47 255 LEU D CA 1
ATOM 14622 C C . LEU D 4 255 ? 41.192 -13.183 152.776 1.00 46.44 255 LEU D C 1
ATOM 14623 O O . LEU D 4 255 ? 41.985 -12.247 152.924 1.00 50.05 255 LEU D O 1
ATOM 14628 N N . ARG D 4 256 ? 39.910 -13.090 153.129 1.00 42.18 256 ARG D N 1
ATOM 14629 C CA . ARG D 4 256 ? 39.380 -11.879 153.741 1.00 50.96 256 ARG D CA 1
ATOM 14630 C C . ARG D 4 256 ? 39.726 -11.758 155.225 1.00 55.94 256 ARG D C 1
ATOM 14631 O O . ARG D 4 256 ? 39.638 -10.656 155.777 1.00 56.08 256 ARG D O 1
ATOM 14639 N N . GLN D 4 257 ? 40.124 -12.849 155.883 1.00 51.04 257 GLN D N 1
ATOM 14640 C CA . GLN D 4 257 ? 40.583 -12.770 157.264 1.00 52.29 257 GLN D CA 1
ATOM 14641 C C . GLN D 4 257 ? 42.101 -12.824 157.377 1.00 52.21 257 GLN D C 1
ATOM 14642 O O . GLN D 4 257 ? 42.633 -12.619 158.473 1.00 58.44 257 GLN D O 1
ATOM 14648 N N . ALA D 4 258 ? 42.809 -13.087 156.282 1.00 48.32 258 ALA D N 1
ATOM 14649 C CA . ALA D 4 258 ? 44.261 -13.100 156.334 1.00 48.96 258 ALA D CA 1
ATOM 14650 C C . ALA D 4 258 ? 44.802 -11.674 156.439 1.00 49.28 258 ALA D C 1
ATOM 14651 O O . ALA D 4 258 ? 44.095 -10.689 156.202 1.00 45.21 258 ALA D O 1
ATOM 14653 N N . SER D 4 259 ? 46.071 -11.570 156.812 1.00 42.27 259 SER D N 1
ATOM 14654 C CA . SER D 4 259 ? 46.648 -10.236 156.918 1.00 50.66 259 SER D CA 1
ATOM 14655 C C . SER D 4 259 ? 47.082 -9.745 155.537 1.00 48.68 259 SER D C 1
ATOM 14656 O O . SER D 4 259 ? 47.605 -10.529 154.736 1.00 45.09 259 SER D O 1
ATOM 14659 N N . PRO D 4 260 ? 46.889 -8.455 155.238 1.00 43.06 260 PRO D N 1
ATOM 14660 C CA . PRO D 4 260 ? 47.369 -7.938 153.946 1.00 47.49 260 PRO D CA 1
ATOM 14661 C C . PRO D 4 260 ? 48.849 -8.181 153.734 1.00 43.10 260 PRO D C 1
ATOM 14662 O O . PRO D 4 260 ? 49.269 -8.454 152.600 1.00 37.86 260 PRO D O 1
ATOM 14666 N N . GLU D 4 261 ? 49.649 -8.127 154.803 1.00 42.18 261 GLU D N 1
ATOM 14667 C CA . GLU D 4 261 ? 51.075 -8.412 154.678 1.00 40.84 261 GLU D CA 1
ATOM 14668 C C . GLU D 4 261 ? 51.318 -9.837 154.197 1.00 41.46 261 GLU D C 1
ATOM 14669 O O . GLU D 4 261 ? 52.202 -10.073 153.366 1.00 41.09 261 GLU D O 1
ATOM 14675 N N . SER D 4 262 ? 50.546 -10.804 154.712 1.00 37.43 262 SER D N 1
ATOM 14676 C CA . SER D 4 262 ? 50.720 -12.187 154.272 1.00 42.12 262 SER D CA 1
ATOM 14677 C C . SER D 4 262 ? 50.339 -12.355 152.803 1.00 42.16 262 SER D C 1
ATOM 14678 O O . SER D 4 262 ? 50.965 -13.144 152.083 1.00 45.01 262 SER D O 1
ATOM 14681 N N . ILE D 4 263 ? 49.315 -11.624 152.345 1.00 44.40 263 ILE D N 1
ATOM 14682 C CA . ILE D 4 263 ? 48.916 -11.676 150.937 1.00 40.82 263 ILE D CA 1
ATOM 14683 C C . ILE D 4 263 ? 50.052 -11.183 150.050 1.00 45.40 263 ILE D C 1
ATOM 14684 O O . ILE D 4 263 ? 50.410 -11.822 149.053 1.00 44.59 263 ILE D O 1
ATOM 14689 N N . VAL D 4 264 ? 50.663 -10.056 150.423 1.00 41.81 264 VAL D N 1
ATOM 14690 C CA . VAL D 4 264 ? 51.766 -9.509 149.633 1.00 36.43 264 VAL D CA 1
ATOM 14691 C C . VAL D 4 264 ? 52.979 -10.434 149.683 1.00 40.49 264 VAL D C 1
ATOM 14692 O O . VAL D 4 264 ? 53.720 -10.567 148.699 1.00 38.21 264 VAL D O 1
ATOM 14696 N N . ASP D 4 265 ? 53.211 -11.081 150.830 1.00 41.78 265 ASP D N 1
ATOM 14697 C CA . ASP D 4 265 ? 54.385 -11.941 150.962 1.00 46.02 265 ASP D CA 1
ATOM 14698 C C . ASP D 4 265 ? 54.293 -13.158 150.048 1.00 43.51 265 ASP D C 1
ATOM 14699 O O . ASP D 4 265 ? 55.309 -13.604 149.509 1.00 48.46 265 ASP D O 1
ATOM 14704 N N . HIS D 4 266 ? 53.085 -13.683 149.827 1.00 46.01 266 HIS D N 1
ATOM 14705 C CA . HIS D 4 266 ? 52.904 -14.950 149.122 1.00 48.00 266 HIS D CA 1
ATOM 14706 C C . HIS D 4 266 ? 52.388 -14.815 147.688 1.00 49.56 266 HIS D C 1
ATOM 14707 O O . HIS D 4 266 ? 52.530 -15.766 146.908 1.00 47.26 266 HIS D O 1
ATOM 14714 N N . GLN D 4 267 ? 51.819 -13.665 147.310 1.00 41.66 267 GLN D N 1
ATOM 14715 C CA . GLN D 4 267 ? 51.097 -13.572 146.042 1.00 40.34 267 GLN D CA 1
ATOM 14716 C C . GLN D 4 267 ? 51.991 -13.808 144.825 1.00 39.97 267 GLN D C 1
ATOM 14717 O O . GLN D 4 267 ? 51.472 -14.060 143.733 1.00 46.03 267 GLN D O 1
ATOM 14723 N N . GLU D 4 268 ? 53.315 -13.747 144.981 1.00 41.17 268 GLU D N 1
ATOM 14724 C CA . GLU D 4 268 ? 54.234 -13.944 143.866 1.00 43.90 268 GLU D CA 1
ATOM 14725 C C . GLU D 4 268 ? 54.941 -15.294 143.919 1.00 44.20 268 GLU D C 1
ATOM 14726 O O . GLU D 4 268 ? 55.872 -15.527 143.137 1.00 45.79 268 GLU D O 1
ATOM 14732 N N . LYS D 4 269 ? 54.515 -16.198 144.810 1.00 45.46 269 LYS D N 1
ATOM 14733 C CA . LYS D 4 269 ? 55.097 -17.534 144.907 1.00 47.17 269 LYS D CA 1
ATOM 14734 C C . LYS D 4 269 ? 54.126 -18.638 144.479 1.00 50.38 269 LYS D C 1
ATOM 14735 O O . LYS D 4 269 ? 54.231 -19.769 144.958 1.00 50.14 269 LYS D O 1
ATOM 14741 N N . LEU D 4 270 ? 53.188 -18.344 143.576 1.00 51.81 270 LEU D N 1
ATOM 14742 C CA . LEU D 4 270 ? 52.152 -19.307 143.214 1.00 43.91 270 LEU D CA 1
ATOM 14743 C C . LEU D 4 270 ? 52.422 -20.038 141.908 1.00 52.15 270 LEU D C 1
ATOM 14744 O O . LEU D 4 270 ? 51.615 -20.889 141.515 1.00 52.92 270 LEU D O 1
ATOM 14749 N N . PHE D 4 271 ? 53.528 -19.739 141.232 1.00 46.43 271 PHE D N 1
ATOM 14750 C CA . PHE D 4 271 ? 53.755 -20.227 139.880 1.00 53.98 271 PHE D CA 1
ATOM 14751 C C . PHE D 4 271 ? 54.399 -21.605 139.878 1.00 60.79 271 PHE D C 1
ATOM 14752 O O . PHE D 4 271 ? 55.337 -21.871 140.634 1.00 61.57 271 PHE D O 1
ATOM 14760 N N . GLY D 4 272 ? 53.883 -22.478 139.016 1.00 65.73 272 GLY D N 1
ATOM 14761 C CA . GLY D 4 272 ? 54.469 -23.775 138.787 1.00 69.97 272 GLY D CA 1
ATOM 14762 C C . GLY D 4 272 ? 55.285 -23.797 137.510 1.00 80.05 272 GLY D C 1
ATOM 14763 O O . GLY D 4 272 ? 55.477 -22.769 136.851 1.00 79.29 272 GLY D O 1
ATOM 14764 N N . PRO D 4 273 ? 55.780 -24.981 137.133 1.00 83.13 273 PRO D N 1
ATOM 14765 C CA . PRO D 4 273 ? 56.660 -25.063 135.955 1.00 83.95 273 PRO D CA 1
ATOM 14766 C C . PRO D 4 273 ? 55.960 -24.737 134.647 1.00 79.60 273 PRO D C 1
ATOM 14767 O O . PRO D 4 273 ? 56.615 -24.257 133.714 1.00 78.21 273 PRO D O 1
ATOM 14771 N N . GLN D 4 274 ? 54.652 -24.989 134.545 1.00 78.85 274 GLN D N 1
ATOM 14772 C CA . GLN D 4 274 ? 53.913 -24.591 133.350 1.00 81.21 274 GLN D CA 1
ATOM 14773 C C . GLN D 4 274 ? 53.860 -23.073 133.210 1.00 79.04 274 GLN D C 1
ATOM 14774 O O . GLN D 4 274 ? 54.042 -22.536 132.109 1.00 75.69 274 GLN D O 1
ATOM 14780 N N . GLU D 4 275 ? 53.621 -22.365 134.317 1.00 77.23 275 GLU D N 1
ATOM 14781 C CA . GLU D 4 275 ? 53.469 -20.915 134.263 1.00 69.26 275 GLU D CA 1
ATOM 14782 C C . GLU D 4 275 ? 54.762 -20.233 133.834 1.00 73.10 275 GLU D C 1
ATOM 14783 O O . GLU D 4 275 ? 54.738 -19.302 133.019 1.00 71.22 275 GLU D O 1
ATOM 14789 N N . ILE D 4 276 ? 55.903 -20.677 134.368 1.00 77.87 276 ILE D N 1
ATOM 14790 C CA . ILE D 4 276 ? 57.171 -20.084 133.960 1.00 77.49 276 ILE D CA 1
ATOM 14791 C C . ILE D 4 276 ? 57.540 -20.541 132.554 1.00 77.68 276 ILE D C 1
ATOM 14792 O O . ILE D 4 276 ? 58.105 -19.765 131.772 1.00 80.52 276 ILE D O 1
ATOM 14797 N N . GLN D 4 277 ? 57.212 -21.789 132.198 1.00 79.23 277 GLN D N 1
ATOM 14798 C CA . GLN D 4 277 ? 57.461 -22.261 130.837 1.00 79.47 277 GLN D CA 1
ATOM 14799 C C . GLN D 4 277 ? 56.720 -21.404 129.816 1.00 77.28 277 GLN D C 1
ATOM 14800 O O . GLN D 4 277 ? 57.250 -21.112 128.738 1.00 77.18 277 GLN D O 1
ATOM 14806 N N . GLU D 4 278 ? 55.498 -20.979 130.146 1.00 74.23 278 GLU D N 1
ATOM 14807 C CA . GLU D 4 278 ? 54.716 -20.108 129.274 1.00 76.01 278 GLU D CA 1
ATOM 14808 C C . GLU D 4 278 ? 55.153 -18.651 129.332 1.00 68.94 278 GLU D C 1
ATOM 14809 O O . GLU D 4 278 ? 54.610 -17.833 128.582 1.00 67.75 278 GLU D O 1
ATOM 14815 N N . GLY D 4 279 ? 56.099 -18.304 130.202 1.00 71.32 279 GLY D N 1
ATOM 14816 C CA . GLY D 4 279 ? 56.554 -16.932 130.310 1.00 72.82 279 GLY D CA 1
ATOM 14817 C C . GLY D 4 279 ? 55.606 -15.990 131.012 1.00 64.48 279 GLY D C 1
ATOM 14818 O O . GLY D 4 279 ? 55.686 -14.777 130.797 1.00 60.99 279 GLY D O 1
ATOM 14819 N N . LEU D 4 280 ? 54.703 -16.512 131.840 1.00 67.35 280 LEU D N 1
ATOM 14820 C CA . LEU D 4 280 ? 53.795 -15.673 132.608 1.00 60.08 280 LEU D CA 1
ATOM 14821 C C . LEU D 4 280 ? 54.556 -14.939 133.708 1.00 62.65 280 LEU D C 1
ATOM 14822 O O . LEU D 4 280 ? 55.517 -15.459 134.284 1.00 62.38 280 LEU D O 1
ATOM 14827 N N . LEU D 4 281 ? 54.122 -13.712 133.995 1.00 53.72 281 LEU D N 1
ATOM 14828 C CA . LEU D 4 281 ? 54.846 -12.872 134.940 1.00 55.01 281 LEU D CA 1
ATOM 14829 C C . LEU D 4 281 ? 54.179 -12.765 136.305 1.00 55.95 281 LEU D C 1
ATOM 14830 O O . LEU D 4 281 ? 54.881 -12.570 137.304 1.00 52.76 281 LEU D O 1
ATOM 14835 N N . SER D 4 282 ? 52.850 -12.888 136.381 1.00 53.05 282 SER D N 1
ATOM 14836 C CA . SER D 4 282 ? 52.187 -12.833 137.676 1.00 47.15 282 SER D CA 1
ATOM 14837 C C . SER D 4 282 ? 50.776 -13.378 137.546 1.00 43.50 282 SER D C 1
ATOM 14838 O O . SER D 4 282 ? 50.130 -13.148 136.516 1.00 42.73 282 SER D O 1
ATOM 14841 N N . PRO D 4 283 ? 50.266 -14.088 138.554 1.00 41.73 283 PRO D N 1
ATOM 14842 C CA . PRO D 4 283 ? 48.867 -14.538 138.499 1.00 38.87 283 PRO D CA 1
ATOM 14843 C C . PRO D 4 283 ? 47.873 -13.416 138.685 1.00 37.65 283 PRO D C 1
ATOM 14844 O O . PRO D 4 283 ? 46.698 -13.582 138.337 1.00 36.41 283 PRO D O 1
ATOM 14848 N N . PHE D 4 284 ? 48.297 -12.291 139.245 1.00 32.87 284 PHE D N 1
ATOM 14849 C CA . PHE D 4 284 ? 47.414 -11.191 139.608 1.00 35.28 284 PHE D CA 1
ATOM 14850 C C . PHE D 4 284 ? 47.723 -10.028 138.672 1.00 37.25 284 PHE D C 1
ATOM 14851 O O . PHE D 4 284 ? 48.645 -9.236 138.899 1.00 35.83 284 PHE D O 1
ATOM 14859 N N . ALA D 4 285 ? 46.950 -9.965 137.592 1.00 30.10 285 ALA D N 1
ATOM 14860 C CA . ALA D 4 285 ? 47.134 -9.044 136.482 1.00 27.14 285 ALA D CA 1
ATOM 14861 C C . ALA D 4 285 ? 45.743 -8.892 135.880 1.00 27.50 285 ALA D C 1
ATOM 14862 O O . ALA D 4 285 ? 44.824 -9.594 136.316 1.00 29.43 285 ALA D O 1
ATOM 14864 N N . PRO D 4 286 ? 45.524 -7.985 134.929 1.00 27.97 286 PRO D N 1
ATOM 14865 C CA . PRO D 4 286 ? 44.211 -7.921 134.273 1.00 22.81 286 PRO D CA 1
ATOM 14866 C C . PRO D 4 286 ? 43.797 -9.273 133.706 1.00 25.90 286 PRO D C 1
ATOM 14867 O O . PRO D 4 286 ? 44.630 -10.086 133.294 1.00 22.73 286 PRO D O 1
ATOM 14871 N N . THR D 4 287 ? 42.484 -9.505 133.672 1.00 28.57 287 THR D N 1
ATOM 14872 C CA . THR D 4 287 ? 41.989 -10.804 133.239 1.00 30.85 287 THR D CA 1
ATOM 14873 C C . THR D 4 287 ? 40.636 -10.633 132.552 1.00 27.19 287 THR D C 1
ATOM 14874 O O . THR D 4 287 ? 39.926 -9.648 132.781 1.00 25.75 287 THR D O 1
ATOM 14878 N N . ILE D 4 288 ? 40.313 -11.572 131.658 1.00 28.34 288 ILE D N 1
ATOM 14879 C CA . ILE D 4 288 ? 38.967 -11.619 131.100 1.00 28.47 288 ILE D CA 1
ATOM 14880 C C . ILE D 4 288 ? 38.008 -11.990 132.224 1.00 27.43 288 ILE D C 1
ATOM 14881 O O . ILE D 4 288 ? 38.233 -12.966 132.953 1.00 30.80 288 ILE D O 1
ATOM 14886 N N . GLU D 4 289 ? 36.981 -11.194 132.408 1.00 27.00 289 GLU D N 1
ATOM 14887 C CA . GLU D 4 289 ? 36.078 -11.406 133.538 1.00 27.87 289 GLU D CA 1
ATOM 14888 C C . GLU D 4 289 ? 35.091 -12.526 133.217 1.00 34.12 289 GLU D C 1
ATOM 14889 O O . GLU D 4 289 ? 34.542 -12.564 132.112 1.00 33.35 289 GLU D O 1
ATOM 14895 N N . PRO D 4 290 ? 34.870 -13.466 134.138 1.00 35.20 290 PRO D N 1
ATOM 14896 C CA . PRO D 4 290 ? 34.085 -14.664 133.786 1.00 37.47 290 PRO D CA 1
ATOM 14897 C C . PRO D 4 290 ? 32.592 -14.412 133.659 1.00 40.73 290 PRO D C 1
ATOM 14898 O O . PRO D 4 290 ? 31.906 -15.210 133.010 1.00 42.76 290 PRO D O 1
ATOM 14902 N N . TYR D 4 291 ? 32.071 -13.331 134.231 1.00 36.17 291 TYR D N 1
ATOM 14903 C CA . TYR D 4 291 ? 30.662 -12.990 134.123 1.00 38.94 291 TYR D CA 1
ATOM 14904 C C . TYR D 4 291 ? 30.562 -11.478 134.031 1.00 38.97 291 TYR D C 1
ATOM 14905 O O . TYR D 4 291 ? 31.512 -10.759 134.341 1.00 38.82 291 TYR D O 1
ATOM 14914 N N . GLU D 4 292 ? 29.405 -10.995 133.592 1.00 36.94 292 GLU D N 1
ATOM 14915 C CA . GLU D 4 292 ? 29.164 -9.565 133.445 1.00 48.51 292 GLU D CA 1
ATOM 14916 C C . GLU D 4 292 ? 28.649 -8.983 134.758 1.00 45.83 292 GLU D C 1
ATOM 14917 O O . GLU D 4 292 ? 27.604 -9.409 135.259 1.00 47.46 292 GLU D O 1
ATOM 14923 N N . SER D 4 293 ? 29.368 -8.002 135.302 1.00 44.61 293 SER D N 1
ATOM 14924 C CA . SER D 4 293 ? 28.964 -7.297 136.508 1.00 46.55 293 SER D CA 1
ATOM 14925 C C . SER D 4 293 ? 28.408 -5.924 136.141 1.00 45.12 293 SER D C 1
ATOM 14926 O O . SER D 4 293 ? 28.242 -5.590 134.962 1.00 46.39 293 SER D O 1
ATOM 14929 N N . GLU D 4 294 ? 28.114 -5.118 137.170 1.00 45.01 294 GLU D N 1
ATOM 14930 C CA . GLU D 4 294 ? 27.689 -3.735 136.960 1.00 47.02 294 GLU D CA 1
ATOM 14931 C C . GLU D 4 294 ? 28.710 -2.972 136.133 1.00 42.81 294 GLU D C 1
ATOM 14932 O O . GLU D 4 294 ? 28.363 -2.294 135.160 1.00 45.50 294 GLU D O 1
ATOM 14938 N N . VAL D 4 295 ? 29.977 -3.062 136.514 1.00 43.37 295 VAL D N 1
ATOM 14939 C CA . VAL D 4 295 ? 31.068 -2.549 135.700 1.00 41.69 295 VAL D CA 1
ATOM 14940 C C . VAL D 4 295 ? 31.874 -3.755 135.235 1.00 34.05 295 VAL D C 1
ATOM 14941 O O . VAL D 4 295 ? 32.495 -4.459 136.038 1.00 36.16 295 VAL D O 1
ATOM 14945 N N . CYS D 4 296 ? 31.826 -4.030 133.943 1.00 40.20 296 CYS D N 1
ATOM 14946 C CA . CYS D 4 296 ? 32.599 -5.109 133.344 1.00 33.13 296 CYS D CA 1
ATOM 14947 C C . CYS D 4 296 ? 33.704 -4.419 132.558 1.00 37.52 296 CYS D C 1
ATOM 14948 O O . CYS D 4 296 ? 33.452 -3.843 131.493 1.00 32.70 296 CYS D O 1
ATOM 14951 N N . PHE D 4 297 ? 34.918 -4.426 133.111 1.00 31.15 297 PHE D N 1
ATOM 14952 C CA . PHE D 4 297 ? 35.998 -3.724 132.430 1.00 30.69 297 PHE D CA 1
ATOM 14953 C C . PHE D 4 297 ? 36.498 -4.495 131.213 1.00 33.16 297 PHE D C 1
ATOM 14954 O O . PHE D 4 297 ? 36.623 -3.930 130.120 1.00 31.45 297 PHE D O 1
ATOM 14962 N N . ILE D 4 298 ? 36.820 -5.772 131.387 1.00 30.26 298 ILE D N 1
ATOM 14963 C CA . ILE D 4 298 ? 37.293 -6.611 130.288 1.00 28.36 298 ILE D CA 1
ATOM 14964 C C . ILE D 4 298 ? 36.278 -7.721 130.032 1.00 30.90 298 ILE D C 1
ATOM 14965 O O . ILE D 4 298 ? 36.390 -8.804 130.628 1.00 30.80 298 ILE D O 1
ATOM 14970 N N . PRO D 4 299 ? 35.295 -7.504 129.151 1.00 31.16 299 PRO D N 1
ATOM 14971 C CA . PRO D 4 299 ? 34.295 -8.557 128.886 1.00 37.58 299 PRO D CA 1
ATOM 14972 C C . PRO D 4 299 ? 34.767 -9.657 127.947 1.00 37.58 299 PRO D C 1
ATOM 14973 O O . PRO D 4 299 ? 34.155 -10.735 127.934 1.00 37.38 299 PRO D O 1
ATOM 14977 N N . ARG D 4 300 ? 35.835 -9.439 127.185 1.00 30.63 300 ARG D N 1
ATOM 14978 C CA . ARG D 4 300 ? 36.342 -10.440 126.252 1.00 32.74 300 ARG D CA 1
ATOM 14979 C C . ARG D 4 300 ? 37.783 -10.079 125.908 1.00 33.29 300 ARG D C 1
ATOM 14980 O O . ARG D 4 300 ? 38.348 -9.126 126.455 1.00 32.96 300 ARG D O 1
ATOM 14988 N N . SER D 4 301 ? 38.360 -10.832 124.976 1.00 33.78 301 SER D N 1
ATOM 14989 C CA . SER D 4 301 ? 39.739 -10.695 124.537 1.00 32.11 301 SER D CA 1
ATOM 14990 C C . SER D 4 301 ? 40.099 -9.229 124.283 1.00 33.64 301 SER D C 1
ATOM 14991 O O . SER D 4 301 ? 39.476 -8.583 123.423 1.00 32.95 301 SER D O 1
ATOM 14994 N N . PRO D 4 302 ? 41.071 -8.671 125.011 1.00 31.06 302 PRO D N 1
ATOM 14995 C CA . PRO D 4 302 ? 41.511 -7.294 124.721 1.00 31.60 302 PRO D CA 1
ATOM 14996 C C . PRO D 4 302 ? 41.915 -7.082 123.267 1.00 34.43 302 PRO D C 1
ATOM 14997 O O . PRO D 4 302 ? 41.760 -5.971 122.750 1.00 29.64 302 PRO D O 1
ATOM 15001 N N . PHE D 4 303 ? 42.453 -8.109 122.605 1.00 33.44 303 PHE D N 1
ATOM 15002 C CA . PHE D 4 303 ? 42.808 -7.983 121.193 1.00 34.51 303 PHE D CA 1
ATOM 15003 C C . PHE D 4 303 ? 41.591 -7.598 120.357 1.00 36.36 303 PHE D C 1
ATOM 15004 O O . PHE D 4 303 ? 41.654 -6.677 119.532 1.00 32.28 303 PHE D O 1
ATOM 15012 N N . GLU D 4 304 ? 40.465 -8.282 120.568 1.00 35.47 304 GLU D N 1
ATOM 15013 C CA . GLU D 4 304 ? 39.249 -7.908 119.852 1.00 37.97 304 GLU D CA 1
ATOM 15014 C C . GLU D 4 304 ? 38.702 -6.577 120.346 1.00 38.16 304 GLU D C 1
ATOM 15015 O O . GLU D 4 304 ? 38.152 -5.799 119.557 1.00 37.93 304 GLU D O 1
ATOM 15021 N N . MET D 4 305 ? 38.846 -6.290 121.640 1.00 35.03 305 MET D N 1
ATOM 15022 C CA . MET D 4 305 ? 38.367 -5.012 122.152 1.00 30.89 305 MET D CA 1
ATOM 15023 C C . MET D 4 305 ? 39.091 -3.852 121.478 1.00 31.14 305 MET D C 1
ATOM 15024 O O . MET D 4 305 ? 38.495 -2.805 121.206 1.00 27.15 305 MET D O 1
ATOM 15029 N N . SER D 4 306 ? 40.387 -4.027 121.212 1.00 33.46 306 SER D N 1
ATOM 15030 C CA . SER D 4 306 ? 41.172 -2.984 120.568 1.00 33.51 306 SER D CA 1
ATOM 15031 C C . SER D 4 306 ? 40.647 -2.661 119.163 1.00 30.86 306 SER D C 1
ATOM 15032 O O . SER D 4 306 ? 40.715 -1.507 118.726 1.00 30.50 306 SER D O 1
ATOM 15035 N N . ARG D 4 307 ? 40.128 -3.659 118.447 1.00 31.66 307 ARG D N 1
ATOM 15036 C CA . ARG D 4 307 ? 39.692 -3.439 117.065 1.00 35.26 307 ARG D CA 1
ATOM 15037 C C . ARG D 4 307 ? 38.550 -2.433 116.977 1.00 37.01 307 ARG D C 1
ATOM 15038 O O . ARG D 4 307 ? 38.485 -1.641 116.029 1.00 35.79 307 ARG D O 1
ATOM 15046 N N . THR D 4 308 ? 37.642 -2.443 117.954 1.00 32.83 308 THR D N 1
ATOM 15047 C CA . THR D 4 308 ? 36.507 -1.530 117.969 1.00 29.52 308 THR D CA 1
ATOM 15048 C C . THR D 4 308 ? 36.620 -0.490 119.072 1.00 32.89 308 THR D C 1
ATOM 15049 O O . THR D 4 308 ? 35.609 0.078 119.483 1.00 28.61 308 THR D O 1
ATOM 15053 N N . ALA D 4 309 ? 37.835 -0.216 119.548 1.00 26.97 309 ALA D N 1
ATOM 15054 C CA . ALA D 4 309 ? 38.007 0.630 120.722 1.00 29.52 309 ALA D CA 1
ATOM 15055 C C . ALA D 4 309 ? 37.411 2.017 120.513 1.00 26.73 309 ALA D C 1
ATOM 15056 O O . ALA D 4 309 ? 37.691 2.677 119.507 1.00 29.51 309 ALA D O 1
ATOM 15058 N N . TRP D 4 310 ? 36.629 2.486 121.496 1.00 25.44 310 TRP D N 1
ATOM 15059 C CA . TRP D 4 310 ? 36.180 3.873 121.454 1.00 25.37 310 TRP D CA 1
ATOM 15060 C C . TRP D 4 310 ? 37.355 4.827 121.305 1.00 27.10 310 TRP D C 1
ATOM 15061 O O . TRP D 4 310 ? 37.215 5.902 120.709 1.00 27.02 310 TRP D O 1
ATOM 15072 N N . GLY D 4 311 ? 38.524 4.450 121.835 1.00 26.89 311 GLY D N 1
ATOM 15073 C CA . GLY D 4 311 ? 39.722 5.268 121.726 1.00 27.45 311 GLY D CA 1
ATOM 15074 C C . GLY D 4 311 ? 40.278 5.402 120.326 1.00 30.57 311 GLY D C 1
ATOM 15075 O O . GLY D 4 311 ? 41.083 6.311 120.092 1.00 29.61 311 GLY D O 1
ATOM 15076 N N . ASN D 4 312 ? 39.855 4.544 119.388 1.00 26.92 312 ASN D N 1
ATOM 15077 C CA . ASN D 4 312 ? 40.200 4.751 117.987 1.00 33.40 312 ASN D CA 1
ATOM 15078 C C . ASN D 4 312 ? 39.810 6.141 117.495 1.00 32.48 312 ASN D C 1
ATOM 15079 O O . ASN D 4 312 ? 40.289 6.559 116.438 1.00 37.81 312 ASN D O 1
ATOM 15084 N N . SER D 4 313 ? 38.972 6.871 118.231 1.00 30.71 313 SER D N 1
ATOM 15085 C CA . SER D 4 313 ? 38.576 8.217 117.856 1.00 31.95 313 SER D CA 1
ATOM 15086 C C . SER D 4 313 ? 39.279 9.312 118.646 1.00 32.87 313 SER D C 1
ATOM 15087 O O . SER D 4 313 ? 38.873 10.472 118.539 1.00 30.90 313 SER D O 1
ATOM 15090 N N . ILE D 4 314 ? 40.307 8.989 119.446 1.00 25.47 314 ILE D N 1
ATOM 15091 C CA . ILE D 4 314 ? 41.040 10.013 120.188 1.00 30.80 314 ILE D CA 1
ATOM 15092 C C . ILE D 4 314 ? 42.515 9.982 119.783 1.00 26.59 314 ILE D C 1
ATOM 15093 O O . ILE D 4 314 ? 43.033 8.980 119.295 1.00 28.67 314 ILE D O 1
ATOM 15098 N N . ASP D 4 315 ? 43.187 11.110 119.978 1.00 30.22 315 ASP D N 1
ATOM 15099 C CA . ASP D 4 315 ? 44.597 11.193 119.629 1.00 29.26 315 ASP D CA 1
ATOM 15100 C C . ASP D 4 315 ? 45.438 10.485 120.685 1.00 30.70 315 ASP D C 1
ATOM 15101 O O . ASP D 4 315 ? 45.144 10.561 121.878 1.00 28.71 315 ASP D O 1
ATOM 15106 N N . ILE D 4 316 ? 46.484 9.791 120.236 1.00 31.25 316 ILE D N 1
ATOM 15107 C CA . ILE D 4 316 ? 47.368 9.039 121.119 1.00 27.63 316 ILE D CA 1
ATOM 15108 C C . ILE D 4 316 ? 48.826 9.321 120.760 1.00 31.27 316 ILE D C 1
ATOM 15109 O O . ILE D 4 316 ? 49.181 9.425 119.582 1.00 33.31 316 ILE D O 1
ATOM 15114 N N . MET D 4 317 ? 49.651 9.507 121.788 1.00 26.34 317 MET D N 1
ATOM 15115 C CA . MET D 4 317 ? 51.107 9.443 121.707 1.00 28.51 317 MET D CA 1
ATOM 15116 C C . MET D 4 317 ? 51.588 8.131 122.314 1.00 31.59 317 MET D C 1
ATOM 15117 O O . MET D 4 317 ? 51.060 7.682 123.332 1.00 31.42 317 MET D O 1
ATOM 15122 N N . ILE D 4 318 ? 52.611 7.535 121.713 1.00 32.14 318 ILE D N 1
ATOM 15123 C CA . ILE D 4 318 ? 53.130 6.253 122.179 1.00 27.63 318 ILE D CA 1
ATOM 15124 C C . ILE D 4 318 ? 54.639 6.236 121.962 1.00 35.96 318 ILE D C 1
ATOM 15125 O O . ILE D 4 318 ? 55.140 6.798 120.984 1.00 38.71 318 ILE D O 1
ATOM 15130 N N . GLY D 4 319 ? 55.367 5.617 122.887 1.00 38.31 319 GLY D N 1
ATOM 15131 C CA . GLY D 4 319 ? 56.813 5.572 122.743 1.00 36.67 319 GLY D CA 1
ATOM 15132 C C . GLY D 4 319 ? 57.466 4.633 123.734 1.00 35.87 319 GLY D C 1
ATOM 15133 O O . GLY D 4 319 ? 56.810 4.044 124.599 1.00 31.74 319 GLY D O 1
ATOM 15134 N N . GLY D 4 320 ? 58.785 4.513 123.601 1.00 37.39 320 GLY D N 1
ATOM 15135 C CA . GLY D 4 320 ? 59.576 3.737 124.534 1.00 33.83 320 GLY D CA 1
ATOM 15136 C C . GLY D 4 320 ? 61.020 4.198 124.545 1.00 37.22 320 GLY D C 1
ATOM 15137 O O . GLY D 4 320 ? 61.366 5.222 123.953 1.00 37.57 320 GLY D O 1
ATOM 15138 N N . THR D 4 321 ? 61.868 3.428 125.232 1.00 35.16 321 THR D N 1
ATOM 15139 C CA . THR D 4 321 ? 63.282 3.767 125.363 1.00 35.07 321 THR D CA 1
ATOM 15140 C C . THR D 4 321 ? 64.126 2.919 124.407 1.00 38.22 321 THR D C 1
ATOM 15141 O O . THR D 4 321 ? 63.624 2.046 123.696 1.00 39.84 321 THR D O 1
ATOM 15145 N N . SER D 4 322 ? 65.435 3.197 124.375 1.00 42.97 322 SER D N 1
ATOM 15146 C CA . SER D 4 322 ? 66.325 2.511 123.441 1.00 40.01 322 SER D CA 1
ATOM 15147 C C . SER D 4 322 ? 66.827 1.174 123.966 1.00 35.34 322 SER D C 1
ATOM 15148 O O . SER D 4 322 ? 67.156 0.291 123.169 1.00 39.00 322 SER D O 1
ATOM 15151 N N . GLU D 4 323 ? 66.905 1.001 125.281 1.00 41.00 323 GLU D N 1
ATOM 15152 C CA . GLU D 4 323 ? 67.414 -0.230 125.883 1.00 41.53 323 GLU D CA 1
ATOM 15153 C C . GLU D 4 323 ? 66.411 -0.779 126.891 1.00 39.57 323 GLU D C 1
ATOM 15154 O O . GLU D 4 323 ? 66.745 -1.060 128.045 1.00 37.93 323 GLU D O 1
ATOM 15160 N N . GLU D 4 324 ? 65.150 -0.929 126.458 1.00 35.96 324 GLU D N 1
ATOM 15161 C CA . GLU D 4 324 ? 64.097 -1.389 127.364 1.00 36.22 324 GLU D CA 1
ATOM 15162 C C . GLU D 4 324 ? 64.476 -2.692 128.047 1.00 30.35 324 GLU D C 1
ATOM 15163 O O . GLU D 4 324 ? 64.188 -2.886 129.233 1.00 38.19 324 GLU D O 1
ATOM 15169 N N . GLY D 4 325 ? 65.113 -3.602 127.306 1.00 38.95 325 GLY D N 1
ATOM 15170 C CA . GLY D 4 325 ? 65.432 -4.943 127.776 1.00 40.22 325 GLY D CA 1
ATOM 15171 C C . GLY D 4 325 ? 66.431 -5.013 128.919 1.00 47.07 325 GLY D C 1
ATOM 15172 O O . GLY D 4 325 ? 66.654 -6.112 129.440 1.00 48.40 325 GLY D O 1
ATOM 15173 N N . LEU D 4 326 ? 67.030 -3.886 129.324 1.00 39.57 326 LEU D N 1
ATOM 15174 C CA . LEU D 4 326 ? 67.887 -3.901 130.504 1.00 43.33 326 LEU D CA 1
ATOM 15175 C C . LEU D 4 326 ? 67.143 -4.389 131.740 1.00 48.82 326 LEU D C 1
ATOM 15176 O O . LEU D 4 326 ? 67.772 -4.922 132.660 1.00 48.10 326 LEU D O 1
ATOM 15181 N N . ILE D 4 327 ? 65.819 -4.221 131.773 1.00 44.13 327 ILE D N 1
ATOM 15182 C CA . ILE D 4 327 ? 64.999 -4.713 132.874 1.00 46.70 327 ILE D CA 1
ATOM 15183 C C . ILE D 4 327 ? 65.210 -6.205 133.100 1.00 47.91 327 ILE D C 1
ATOM 15184 O O . ILE D 4 327 ? 65.038 -6.701 134.221 1.00 49.60 327 ILE D O 1
ATOM 15189 N N . LEU D 4 328 ? 65.600 -6.941 132.056 1.00 45.49 328 LEU D N 1
ATOM 15190 C CA . LEU D 4 328 ? 65.692 -8.391 132.166 1.00 47.40 328 LEU D CA 1
ATOM 15191 C C . LEU D 4 328 ? 66.981 -8.841 132.853 1.00 51.70 328 LEU D C 1
ATOM 15192 O O . LEU D 4 328 ? 66.976 -9.863 133.547 1.00 51.93 328 LEU D O 1
ATOM 15197 N N . LEU D 4 329 ? 68.071 -8.085 132.698 1.00 52.99 329 LEU D N 1
ATOM 15198 C CA . LEU D 4 329 ? 69.376 -8.482 133.233 1.00 52.05 329 LEU D CA 1
ATOM 15199 C C . LEU D 4 329 ? 69.358 -8.871 134.707 1.00 56.44 329 LEU D C 1
ATOM 15200 O O . LEU D 4 329 ? 69.889 -9.942 135.037 1.00 59.62 329 LEU D O 1
ATOM 15205 N N . PRO D 4 330 ? 68.787 -8.085 135.630 1.00 55.81 330 PRO D N 1
ATOM 15206 C CA . PRO D 4 330 ? 68.760 -8.539 137.031 1.00 60.38 330 PRO D CA 1
ATOM 15207 C C . PRO D 4 330 ? 68.009 -9.842 137.228 1.00 61.04 330 PRO D C 1
ATOM 15208 O O . PRO D 4 330 ? 68.382 -10.637 138.099 1.00 60.76 330 PRO D O 1
ATOM 15212 N N . LYS D 4 331 ? 66.955 -10.086 136.444 1.00 57.85 331 LYS D N 1
ATOM 15213 C CA . LYS D 4 331 ? 66.155 -11.288 136.629 1.00 59.51 331 LYS D CA 1
ATOM 15214 C C . LYS D 4 331 ? 66.879 -12.546 136.171 1.00 61.99 331 LYS D C 1
ATOM 15215 O O . LYS D 4 331 ? 66.520 -13.643 136.609 1.00 63.72 331 LYS D O 1
ATOM 15221 N N . VAL D 4 332 ? 67.892 -12.421 135.313 1.00 57.12 332 VAL D N 1
ATOM 15222 C CA . VAL D 4 332 ? 68.572 -13.582 134.757 1.00 59.67 332 VAL D CA 1
ATOM 15223 C C . VAL D 4 332 ? 70.067 -13.582 135.061 1.00 59.71 332 VAL D C 1
ATOM 15224 O O . VAL D 4 332 ? 70.814 -14.338 134.441 1.00 60.16 332 VAL D O 1
ATOM 15228 N N . LYS D 4 333 ? 70.524 -12.754 136.006 1.00 59.23 333 LYS D N 1
ATOM 15229 C CA . LYS D 4 333 ? 71.962 -12.654 136.263 1.00 66.38 333 LYS D CA 1
ATOM 15230 C C . LYS D 4 333 ? 72.601 -13.995 136.606 1.00 64.93 333 LYS D C 1
ATOM 15231 O O . LYS D 4 333 ? 73.616 -14.341 135.978 1.00 63.71 333 LYS D O 1
ATOM 15237 N N . PRO D 4 334 ? 72.078 -14.796 137.549 1.00 64.73 334 PRO D N 1
ATOM 15238 C CA . PRO D 4 334 ? 72.728 -16.094 137.827 1.00 69.34 334 PRO D CA 1
ATOM 15239 C C . PRO D 4 334 ? 72.827 -16.994 136.607 1.00 67.64 334 PRO D C 1
ATOM 15240 O O . PRO D 4 334 ? 73.918 -17.464 136.264 1.00 71.60 334 PRO D O 1
ATOM 15244 N N . GLN D 4 335 ? 71.708 -17.236 135.936 1.00 64.40 335 GLN D N 1
ATOM 15245 C CA . GLN D 4 335 ? 71.643 -18.139 134.798 1.00 67.30 335 GLN D CA 1
ATOM 15246 C C . GLN D 4 335 ? 72.224 -17.523 133.520 1.00 66.95 335 GLN D C 1
ATOM 15247 O O . GLN D 4 335 ? 72.338 -18.221 132.506 1.00 66.66 335 GLN D O 1
ATOM 15253 N N . LEU D 4 336 ? 72.667 -16.257 133.568 1.00 68.14 336 LEU D N 1
ATOM 15254 C CA . LEU D 4 336 ? 73.027 -15.531 132.349 1.00 65.97 336 LEU D CA 1
ATOM 15255 C C . LEU D 4 336 ? 74.101 -16.218 131.512 1.00 61.54 336 LEU D C 1
ATOM 15256 O O . LEU D 4 336 ? 73.863 -16.452 130.314 1.00 64.11 336 LEU D O 1
ATOM 15261 N N . PRO D 4 337 ? 75.287 -16.549 132.042 1.00 60.70 337 PRO D N 1
ATOM 15262 C CA . PRO D 4 337 ? 76.335 -17.086 131.155 1.00 61.22 337 PRO D CA 1
ATOM 15263 C C . PRO D 4 337 ? 75.928 -18.374 130.465 1.00 58.98 337 PRO D C 1
ATOM 15264 O O . PRO D 4 337 ? 76.375 -18.632 129.340 1.00 59.87 337 PRO D O 1
ATOM 15268 N N . SER D 4 338 ? 75.075 -19.185 131.099 1.00 57.49 338 SER D N 1
ATOM 15269 C CA . SER D 4 338 ? 74.547 -20.368 130.429 1.00 53.83 338 SER D CA 1
ATOM 15270 C C . SER D 4 338 ? 73.583 -20.002 129.306 1.00 56.19 338 SER D C 1
ATOM 15271 O O . SER D 4 338 ? 73.545 -20.690 128.280 1.00 54.34 338 SER D O 1
ATOM 15274 N N . MET D 4 339 ? 72.804 -18.928 129.471 1.00 59.46 339 MET D N 1
ATOM 15275 C CA . MET D 4 339 ? 71.854 -18.544 128.430 1.00 57.88 339 MET D CA 1
ATOM 15276 C C . MET D 4 339 ? 72.570 -18.151 127.146 1.00 55.43 339 MET D C 1
ATOM 15277 O O . MET D 4 339 ? 72.141 -18.523 126.048 1.00 60.11 339 MET D O 1
ATOM 15282 N N . LEU D 4 340 ? 73.661 -17.393 127.264 1.00 54.64 340 LEU D N 1
ATOM 15283 C CA . LEU D 4 340 ? 74.312 -16.843 126.081 1.00 55.19 340 LEU D CA 1
ATOM 15284 C C . LEU D 4 340 ? 74.972 -17.923 125.233 1.00 60.22 340 LEU D C 1
ATOM 15285 O O . LEU D 4 340 ? 75.020 -17.798 124.003 1.00 61.00 340 LEU D O 1
ATOM 15290 N N . GLN D 4 341 ? 75.481 -18.983 125.859 1.00 64.25 341 GLN D N 1
ATOM 15291 C CA . GLN D 4 341 ? 76.078 -20.090 125.125 1.00 62.29 341 GLN D CA 1
ATOM 15292 C C . GLN D 4 341 ? 75.067 -21.159 124.739 1.00 64.70 341 GLN D C 1
ATOM 15293 O O . GLN D 4 341 ? 75.424 -22.097 124.018 1.00 69.67 341 GLN D O 1
ATOM 15299 N N . ASP D 4 342 ? 73.827 -21.038 125.194 1.00 64.02 342 ASP D N 1
ATOM 15300 C CA . ASP D 4 342 ? 72.768 -21.969 124.829 1.00 65.69 342 ASP D CA 1
ATOM 15301 C C . ASP D 4 342 ? 72.526 -21.900 123.324 1.00 67.34 342 ASP D C 1
ATOM 15302 O O . ASP D 4 342 ? 72.224 -20.813 122.800 1.00 62.66 342 ASP D O 1
ATOM 15307 N N . PRO D 4 343 ? 72.654 -23.013 122.593 1.00 66.79 343 PRO D N 1
ATOM 15308 C CA . PRO D 4 343 ? 72.489 -22.956 121.128 1.00 68.67 343 PRO D CA 1
ATOM 15309 C C . PRO D 4 343 ? 71.062 -22.690 120.674 1.00 66.17 343 PRO D C 1
ATOM 15310 O O . PRO D 4 343 ? 70.854 -22.426 119.482 1.00 62.90 343 PRO D O 1
ATOM 15314 N N . ARG D 4 344 ? 70.077 -22.757 121.567 1.00 63.03 344 ARG D N 1
ATOM 15315 C CA . ARG D 4 344 ? 68.716 -22.343 121.253 1.00 66.00 344 ARG D CA 1
ATOM 15316 C C . ARG D 4 344 ? 68.329 -21.059 121.978 1.00 61.19 344 ARG D C 1
ATOM 15317 O O . ARG D 4 344 ? 67.168 -20.871 122.349 1.00 61.89 344 ARG D O 1
ATOM 15325 N N . LEU D 4 345 ? 69.302 -20.174 122.203 1.00 59.41 345 LEU D N 1
ATOM 15326 C CA . LEU D 4 345 ? 68.997 -18.879 122.801 1.00 56.37 345 LEU D CA 1
ATOM 15327 C C . LEU D 4 345 ? 67.999 -18.101 121.957 1.00 56.54 345 LEU D C 1
ATOM 15328 O O . LEU D 4 345 ? 67.149 -17.387 122.500 1.00 55.58 345 LEU D O 1
ATOM 15333 N N . PHE D 4 346 ? 68.077 -18.238 120.633 1.00 51.13 346 PHE D N 1
ATOM 15334 C CA . PHE D 4 346 ? 67.228 -17.466 119.739 1.00 53.50 346 PHE D CA 1
ATOM 15335 C C . PHE D 4 346 ? 65.943 -18.202 119.391 1.00 58.63 346 PHE D C 1
ATOM 15336 O O . PHE D 4 346 ? 64.886 -17.571 119.270 1.00 54.02 346 PHE D O 1
ATOM 15344 N N . VAL D 4 347 ? 66.013 -19.527 119.242 1.00 55.23 347 VAL D N 1
ATOM 15345 C CA . VAL D 4 347 ? 64.801 -20.315 119.053 1.00 55.78 347 VAL D CA 1
ATOM 15346 C C . VAL D 4 347 ? 63.846 -20.106 120.223 1.00 49.10 347 VAL D C 1
ATOM 15347 O O . VAL D 4 347 ? 62.628 -20.004 120.040 1.00 53.01 347 VAL D O 1
ATOM 15351 N N . GLY D 4 348 ? 64.386 -19.996 121.437 1.00 50.61 348 GLY D N 1
ATOM 15352 C CA . GLY D 4 348 ? 63.575 -19.807 122.629 1.00 54.22 348 GLY D CA 1
ATOM 15353 C C . GLY D 4 348 ? 62.943 -18.435 122.757 1.00 56.17 348 GLY D C 1
ATOM 15354 O O . GLY D 4 348 ? 62.066 -18.258 123.610 1.00 55.45 348 GLY D O 1
ATOM 15355 N N . ASN D 4 349 ? 63.359 -17.467 121.938 1.00 52.34 349 ASN D N 1
ATOM 15356 C CA . ASN D 4 349 ? 62.753 -16.143 121.956 1.00 50.91 349 ASN D CA 1
ATOM 15357 C C . ASN D 4 349 ? 61.600 -15.995 120.968 1.00 51.31 349 ASN D C 1
ATOM 15358 O O . ASN D 4 349 ? 60.929 -14.956 120.974 1.00 47.10 349 ASN D O 1
ATOM 15363 N N . VAL D 4 350 ? 61.356 -16.988 120.120 1.00 48.36 350 VAL D N 1
ATOM 15364 C CA . VAL D 4 350 ? 60.138 -16.987 119.317 1.00 47.09 350 VAL D CA 1
ATOM 15365 C C . VAL D 4 350 ? 58.983 -17.212 120.286 1.00 49.30 350 VAL D C 1
ATOM 15366 O O . VAL D 4 350 ? 58.963 -18.227 120.997 1.00 44.43 350 VAL D O 1
ATOM 15370 N N . PRO D 4 351 ? 58.021 -16.292 120.360 1.00 50.64 351 PRO D N 1
ATOM 15371 C CA . PRO D 4 351 ? 57.011 -16.338 121.426 1.00 51.40 351 PRO D CA 1
ATOM 15372 C C . PRO D 4 351 ? 56.316 -17.688 121.552 1.00 55.21 351 PRO D C 1
ATOM 15373 O O . PRO D 4 351 ? 55.903 -18.297 120.563 1.00 56.05 351 PRO D O 1
ATOM 15377 N N . PHE D 4 352 ? 56.195 -18.148 122.800 1.00 53.29 352 PHE D N 1
ATOM 15378 C CA . PHE D 4 352 ? 55.605 -19.452 123.087 1.00 63.45 352 PHE D CA 1
ATOM 15379 C C . PHE D 4 352 ? 54.144 -19.517 122.651 1.00 64.73 352 PHE D C 1
ATOM 15380 O O . PHE D 4 352 ? 53.682 -20.549 122.150 1.00 64.95 352 PHE D O 1
ATOM 15388 N N . HIS D 4 353 ? 53.403 -18.424 122.834 1.00 60.40 353 HIS D N 1
ATOM 15389 C CA . HIS D 4 353 ? 51.971 -18.420 122.558 1.00 65.44 353 HIS D CA 1
ATOM 15390 C C . HIS D 4 353 ? 51.644 -18.456 121.071 1.00 59.99 353 HIS D C 1
ATOM 15391 O O . HIS D 4 353 ? 50.487 -18.704 120.723 1.00 51.34 353 HIS D O 1
ATOM 15398 N N . LEU D 4 354 ? 52.611 -18.197 120.198 1.00 62.45 354 LEU D N 1
ATOM 15399 C CA . LEU D 4 354 ? 52.341 -18.187 118.767 1.00 58.36 354 LEU D CA 1
ATOM 15400 C C . LEU D 4 354 ? 52.090 -19.606 118.270 1.00 62.69 354 LEU D C 1
ATOM 15401 O O . LEU D 4 354 ? 52.617 -20.579 118.815 1.00 62.50 354 LEU D O 1
ATOM 15406 N N . LYS D 4 355 ? 51.269 -19.724 117.230 1.00 64.44 355 LYS D N 1
ATOM 15407 C CA . LYS D 4 355 ? 50.998 -21.023 116.616 1.00 68.36 355 LYS D CA 1
ATOM 15408 C C . LYS D 4 355 ? 52.007 -21.188 115.477 1.00 68.20 355 LYS D C 1
ATOM 15409 O O . LYS D 4 355 ? 51.913 -20.541 114.430 1.00 69.76 355 LYS D O 1
ATOM 15415 N N . LEU D 4 356 ? 53.033 -22.002 115.720 1.00 69.10 356 LEU D N 1
ATOM 15416 C CA . LEU D 4 356 ? 54.136 -22.156 114.778 1.00 65.55 356 LEU D CA 1
ATOM 15417 C C . LEU D 4 356 ? 54.693 -23.564 114.914 1.00 67.67 356 LEU D C 1
ATOM 15418 O O . LEU D 4 356 ? 54.872 -24.054 116.034 1.00 63.25 356 LEU D O 1
ATOM 15423 N N . SER D 4 357 ? 54.950 -24.213 113.780 1.00 67.45 357 SER D N 1
ATOM 15424 C CA . SER D 4 357 ? 55.537 -25.543 113.800 1.00 68.37 357 SER D CA 1
ATOM 15425 C C . SER D 4 357 ? 56.985 -25.470 114.271 1.00 69.01 357 SER D C 1
ATOM 15426 O O . SER D 4 357 ? 57.640 -24.425 114.195 1.00 68.10 357 SER D O 1
ATOM 15429 N N . LEU D 4 358 ? 57.487 -26.607 114.761 1.00 67.94 358 LEU D N 1
ATOM 15430 C CA . LEU D 4 358 ? 58.855 -26.647 115.272 1.00 70.96 358 LEU D CA 1
ATOM 15431 C C . LEU D 4 358 ? 59.869 -26.303 114.189 1.00 69.59 358 LEU D C 1
ATOM 15432 O O . LEU D 4 358 ? 60.919 -25.724 114.489 1.00 68.90 358 LEU D O 1
ATOM 15437 N N . GLU D 4 359 ? 59.577 -26.637 112.927 1.00 71.89 359 GLU D N 1
ATOM 15438 C CA . GLU D 4 359 ? 60.478 -26.248 111.845 1.00 70.99 359 GLU D CA 1
ATOM 15439 C C . GLU D 4 359 ? 60.397 -24.751 111.577 1.00 69.97 359 GLU D C 1
ATOM 15440 O O . GLU D 4 359 ? 61.411 -24.112 111.271 1.00 71.44 359 GLU D O 1
ATOM 15446 N N . GLN D 4 360 ? 59.197 -24.175 111.680 1.00 70.36 360 GLN D N 1
ATOM 15447 C CA . GLN D 4 360 ? 59.055 -22.729 111.554 1.00 68.21 360 GLN D CA 1
ATOM 15448 C C . GLN D 4 360 ? 59.849 -22.001 112.634 1.00 62.52 360 GLN D C 1
ATOM 15449 O O . GLN D 4 360 ? 60.550 -21.023 112.349 1.00 60.13 360 GLN D O 1
ATOM 15455 N N . ARG D 4 361 ? 59.765 -22.478 113.878 1.00 62.33 361 ARG D N 1
ATOM 15456 C CA . ARG D 4 361 ? 60.448 -21.804 114.978 1.00 63.90 361 ARG D CA 1
ATOM 15457 C C . ARG D 4 361 ? 61.965 -21.895 114.856 1.00 60.69 361 ARG D C 1
ATOM 15458 O O . ARG D 4 361 ? 62.673 -21.008 115.343 1.00 58.12 361 ARG D O 1
ATOM 15466 N N . MET D 4 362 ? 62.490 -22.945 114.220 1.00 64.02 362 MET D N 1
ATOM 15467 C CA . MET D 4 362 ? 63.940 -23.034 114.083 1.00 68.57 362 MET D CA 1
ATOM 15468 C C . MET D 4 362 ? 64.446 -22.066 113.022 1.00 66.06 362 MET D C 1
ATOM 15469 O O . MET D 4 362 ? 65.504 -21.446 113.192 1.00 69.45 362 MET D O 1
ATOM 15474 N N . ALA D 4 363 ? 63.699 -21.923 111.922 1.00 60.55 363 ALA D N 1
ATOM 15475 C CA . ALA D 4 363 ? 64.061 -20.949 110.898 1.00 62.78 363 ALA D CA 1
ATOM 15476 C C . ALA D 4 363 ? 64.072 -19.538 111.472 1.00 63.41 363 ALA D C 1
ATOM 15477 O O . ALA D 4 363 ? 65.014 -18.770 111.248 1.00 62.70 363 ALA D O 1
ATOM 15479 N N . PHE D 4 364 ? 63.028 -19.187 112.230 1.00 63.16 364 PHE D N 1
ATOM 15480 C CA . PHE D 4 364 ? 62.949 -17.862 112.837 1.00 59.52 364 PHE D CA 1
ATOM 15481 C C . PHE D 4 364 ? 64.081 -17.641 113.837 1.00 57.38 364 PHE D C 1
ATOM 15482 O O . PHE D 4 364 ? 64.599 -16.525 113.963 1.00 55.72 364 PHE D O 1
ATOM 15490 N N . GLY D 4 365 ? 64.478 -18.692 114.561 1.00 60.58 365 GLY D N 1
ATOM 15491 C CA . GLY D 4 365 ? 65.610 -18.565 115.468 1.00 59.42 365 GLY D CA 1
ATOM 15492 C C . GLY D 4 365 ? 66.893 -18.207 114.744 1.00 64.02 365 GLY D C 1
ATOM 15493 O O . GLY D 4 365 ? 67.712 -17.434 115.252 1.00 62.23 365 GLY D O 1
ATOM 15494 N N . GLU D 4 366 ? 67.080 -18.758 113.542 1.00 65.32 366 GLU D N 1
ATOM 15495 C CA . GLU D 4 366 ? 68.232 -18.390 112.725 1.00 68.92 366 GLU D CA 1
ATOM 15496 C C . GLU D 4 366 ? 68.178 -16.918 112.332 1.00 66.61 366 GLU D C 1
ATOM 15497 O O . GLU D 4 366 ? 69.188 -16.210 112.407 1.00 69.02 366 GLU D O 1
ATOM 15503 N N . GLN D 4 367 ? 67.002 -16.444 111.906 1.00 63.46 367 GLN D N 1
ATOM 15504 C CA . GLN D 4 367 ? 66.861 -15.047 111.511 1.00 59.92 367 GLN D CA 1
ATOM 15505 C C . GLN D 4 367 ? 67.090 -14.120 112.699 1.00 58.43 367 GLN D C 1
ATOM 15506 O O . GLN D 4 367 ? 67.677 -13.043 112.552 1.00 64.28 367 GLN D O 1
ATOM 15512 N N . LEU D 4 368 ? 66.651 -14.536 113.890 1.00 57.90 368 LEU D N 1
ATOM 15513 C CA . LEU D 4 368 ? 66.917 -13.750 115.091 1.00 61.53 368 LEU D CA 1
ATOM 15514 C C . LEU D 4 368 ? 68.413 -13.679 115.381 1.00 63.25 368 LEU D C 1
ATOM 15515 O O . LEU D 4 368 ? 68.927 -12.631 115.794 1.00 63.08 368 LEU D O 1
ATOM 15520 N N . LYS D 4 369 ? 69.128 -14.787 115.167 1.00 65.32 369 LYS D N 1
ATOM 15521 C CA . LYS D 4 369 ? 70.575 -14.794 115.362 1.00 63.19 369 LYS D CA 1
ATOM 15522 C C . LYS D 4 369 ? 71.253 -13.819 114.404 1.00 65.48 369 LYS D C 1
ATOM 15523 O O . LYS D 4 369 ? 72.086 -13.002 114.815 1.00 62.43 369 LYS D O 1
ATOM 15529 N N . GLN D 4 370 ? 70.891 -13.878 113.118 1.00 65.07 370 GLN D N 1
ATOM 15530 C CA . GLN D 4 370 ? 71.471 -12.955 112.147 1.00 68.16 370 GLN D CA 1
ATOM 15531 C C . GLN D 4 370 ? 71.106 -11.511 112.457 1.00 67.47 370 GLN D C 1
ATOM 15532 O O . GLN D 4 370 ? 71.889 -10.598 112.171 1.00 70.30 370 GLN D O 1
ATOM 15538 N N . LEU D 4 371 ? 69.932 -11.281 113.043 1.00 63.03 371 LEU D N 1
ATOM 15539 C CA . LEU D 4 371 ? 69.501 -9.913 113.298 1.00 59.50 371 LEU D CA 1
ATOM 15540 C C . LEU D 4 371 ? 70.267 -9.304 114.462 1.00 56.26 371 LEU D C 1
ATOM 15541 O O . LEU D 4 371 ? 70.783 -8.186 114.363 1.00 56.41 371 LEU D O 1
ATOM 15546 N N . TYR D 4 372 ? 70.356 -10.026 115.575 1.00 52.99 372 TYR D N 1
ATOM 15547 C CA . TYR D 4 372 ? 70.902 -9.451 116.795 1.00 53.94 372 TYR D CA 1
ATOM 15548 C C . TYR D 4 372 ? 72.396 -9.689 116.952 1.00 65.21 372 TYR D C 1
ATOM 15549 O O . TYR D 4 372 ? 73.096 -8.833 117.509 1.00 60.09 372 TYR D O 1
ATOM 15558 N N . TYR D 4 373 ? 72.912 -10.817 116.472 1.00 64.91 373 TYR D N 1
ATOM 15559 C CA . TYR D 4 373 ? 74.335 -11.124 116.587 1.00 69.73 373 TYR D CA 1
ATOM 15560 C C . TYR D 4 373 ? 74.880 -11.528 115.224 1.00 72.10 373 TYR D C 1
ATOM 15561 O O . TYR D 4 373 ? 75.082 -12.718 114.945 1.00 71.12 373 TYR D O 1
ATOM 15570 N N . PRO D 4 374 ? 75.127 -10.558 114.347 1.00 76.59 374 PRO D N 1
ATOM 15571 C CA . PRO D 4 374 ? 75.928 -10.823 113.153 1.00 80.17 374 PRO D CA 1
ATOM 15572 C C . PRO D 4 374 ? 77.406 -10.655 113.464 1.00 81.99 374 PRO D C 1
ATOM 15573 O O . PRO D 4 374 ? 77.812 -9.790 114.244 1.00 82.65 374 PRO D O 1
ATOM 15577 N N . ASP D 4 375 ? 78.208 -11.514 112.831 1.00 80.83 375 ASP D N 1
ATOM 15578 C CA . ASP D 4 375 ? 79.665 -11.572 113.013 1.00 83.13 375 ASP D CA 1
ATOM 15579 C C . ASP D 4 375 ? 80.060 -11.414 114.482 1.00 78.05 375 ASP D C 1
ATOM 15580 O O . ASP D 4 375 ? 80.993 -10.684 114.832 1.00 77.81 375 ASP D O 1
ATOM 15585 N N . SER D 4 376 ? 79.340 -12.116 115.354 1.00 72.74 376 SER D N 1
ATOM 15586 C CA . SER D 4 376 ? 79.615 -12.034 116.781 1.00 74.70 376 SER D CA 1
ATOM 15587 C C . SER D 4 376 ? 78.890 -13.167 117.490 1.00 72.57 376 SER D C 1
ATOM 15588 O O . SER D 4 376 ? 77.924 -13.732 116.968 1.00 76.18 376 SER D O 1
ATOM 15591 N N . ASN D 4 377 ? 79.380 -13.498 118.687 1.00 73.22 377 ASN D N 1
ATOM 15592 C CA . ASN D 4 377 ? 78.727 -14.461 119.559 1.00 71.94 377 ASN D CA 1
ATOM 15593 C C . ASN D 4 377 ? 78.370 -13.815 120.891 1.00 71.57 377 ASN D C 1
ATOM 15594 O O . ASN D 4 377 ? 79.127 -12.975 121.396 1.00 66.63 377 ASN D O 1
ATOM 15599 N N . PRO D 4 378 ? 77.216 -14.163 121.464 1.00 69.66 378 PRO D N 1
ATOM 15600 C CA . PRO D 4 378 ? 76.826 -13.590 122.758 1.00 67.07 378 PRO D CA 1
ATOM 15601 C C . PRO D 4 378 ? 77.866 -13.853 123.838 1.00 65.11 378 PRO D C 1
ATOM 15602 O O . PRO D 4 378 ? 78.397 -14.958 123.959 1.00 68.59 378 PRO D O 1
ATOM 15606 N N . SER D 4 379 ? 78.146 -12.821 124.632 1.00 63.23 379 SER D N 1
ATOM 15607 C CA . SER D 4 379 ? 79.050 -12.941 125.766 1.00 62.46 379 SER D CA 1
ATOM 15608 C C . SER D 4 379 ? 78.570 -12.022 126.876 1.00 65.12 379 SER D C 1
ATOM 15609 O O . SER D 4 379 ? 77.778 -11.104 126.649 1.00 61.13 379 SER D O 1
ATOM 15612 N N . ILE D 4 380 ? 79.068 -12.275 128.089 1.00 60.66 380 ILE D N 1
ATOM 15613 C CA . ILE D 4 380 ? 78.741 -11.424 129.224 1.00 63.70 380 ILE D CA 1
ATOM 15614 C C . ILE D 4 380 ? 79.230 -10.003 128.985 1.00 68.88 380 ILE D C 1
ATOM 15615 O O . ILE D 4 380 ? 78.682 -9.047 129.549 1.00 61.74 380 ILE D O 1
ATOM 15620 N N . ASP D 4 381 ? 80.238 -9.837 128.133 1.00 70.34 381 ASP D N 1
ATOM 15621 C CA . ASP D 4 381 ? 80.777 -8.531 127.784 1.00 74.64 381 ASP D CA 1
ATOM 15622 C C . ASP D 4 381 ? 80.322 -8.055 126.413 1.00 68.89 381 ASP D C 1
ATOM 15623 O O . ASP D 4 381 ? 80.851 -7.060 125.909 1.00 71.54 381 ASP D O 1
ATOM 15628 N N . ASN D 4 382 ? 79.350 -8.740 125.796 1.00 66.30 382 ASN D N 1
ATOM 15629 C CA . ASN D 4 382 ? 78.816 -8.338 124.500 1.00 67.05 382 ASN D CA 1
ATOM 15630 C C . ASN D 4 382 ? 77.297 -8.595 124.545 1.00 63.13 382 ASN D C 1
ATOM 15631 O O . ASN D 4 382 ? 76.746 -9.470 123.880 1.00 61.52 382 ASN D O 1
ATOM 15636 N N . LEU D 4 383 ? 76.600 -7.802 125.358 1.00 60.59 383 LEU D N 1
ATOM 15637 C CA . LEU D 4 383 ? 75.183 -8.000 125.638 1.00 56.35 383 LEU D CA 1
ATOM 15638 C C . LEU D 4 383 ? 74.264 -7.111 124.810 1.00 58.09 383 LEU D C 1
ATOM 15639 O O . LEU D 4 383 ? 73.049 -7.123 125.041 1.00 49.95 383 LEU D O 1
ATOM 15644 N N . ASP D 4 384 ? 74.806 -6.347 123.856 1.00 54.65 384 ASP D N 1
ATOM 15645 C CA . ASP D 4 384 ? 73.989 -5.381 123.124 1.00 54.05 384 ASP D CA 1
ATOM 15646 C C . ASP D 4 384 ? 72.861 -6.073 122.360 1.00 56.22 384 ASP D C 1
ATOM 15647 O O . ASP D 4 384 ? 71.696 -5.652 122.426 1.00 49.20 384 ASP D O 1
ATOM 15652 N N . GLY D 4 385 ? 73.190 -7.146 121.637 1.00 51.69 385 GLY D N 1
ATOM 15653 C CA . GLY D 4 385 ? 72.170 -7.874 120.901 1.00 52.23 385 GLY D CA 1
ATOM 15654 C C . GLY D 4 385 ? 71.166 -8.572 121.801 1.00 56.03 385 GLY D C 1
ATOM 15655 O O . GLY D 4 385 ? 69.969 -8.619 121.491 1.00 49.66 385 GLY D O 1
ATOM 15656 N N . PHE D 4 386 ? 71.637 -9.130 122.924 1.00 52.04 386 PHE D N 1
ATOM 15657 C CA . PHE D 4 386 ? 70.733 -9.795 123.862 1.00 52.47 386 PHE D CA 1
ATOM 15658 C C . PHE D 4 386 ? 69.758 -8.804 124.482 1.00 45.64 386 PHE D C 1
ATOM 15659 O O . PHE D 4 386 ? 68.581 -9.126 124.691 1.00 47.10 386 PHE D O 1
ATOM 15667 N N . VAL D 4 387 ? 70.233 -7.595 124.788 1.00 45.61 387 VAL D N 1
ATOM 15668 C CA . VAL D 4 387 ? 69.359 -6.563 125.339 1.00 45.45 387 VAL D CA 1
ATOM 15669 C C . VAL D 4 387 ? 68.333 -6.126 124.298 1.00 47.15 387 VAL D C 1
ATOM 15670 O O . VAL D 4 387 ? 67.136 -6.003 124.595 1.00 41.59 387 VAL D O 1
ATOM 15674 N N . ASN D 4 388 ? 68.785 -5.903 123.060 1.00 40.52 388 ASN D N 1
ATOM 15675 C CA . ASN D 4 388 ? 67.882 -5.465 121.998 1.00 45.41 388 ASN D CA 1
ATOM 15676 C C . ASN D 4 388 ? 66.791 -6.500 121.737 1.00 49.52 388 ASN D C 1
ATOM 15677 O O . ASN D 4 388 ? 65.636 -6.142 121.469 1.00 39.60 388 ASN D O 1
ATOM 15682 N N . MET D 4 389 ? 67.136 -7.789 121.823 1.00 47.94 389 MET D N 1
ATOM 15683 C CA . MET D 4 389 ? 66.152 -8.846 121.610 1.00 42.47 389 MET D CA 1
ATOM 15684 C C . MET D 4 389 ? 65.110 -8.860 122.722 1.00 41.16 389 MET D C 1
ATOM 15685 O O . MET D 4 389 ? 63.911 -9.007 122.450 1.00 41.93 389 MET D O 1
ATOM 15690 N N . ALA D 4 390 ? 65.542 -8.685 123.976 1.00 36.80 390 ALA D N 1
ATOM 15691 C CA . ALA D 4 390 ? 64.583 -8.577 125.074 1.00 41.25 390 ALA D CA 1
ATOM 15692 C C . ALA D 4 390 ? 63.763 -7.295 124.973 1.00 40.28 390 ALA D C 1
ATOM 15693 O O . ALA D 4 390 ? 62.571 -7.286 125.301 1.00 37.44 390 ALA D O 1
ATOM 15695 N N . SER D 4 391 ? 64.387 -6.201 124.536 1.00 37.13 391 SER D N 1
ATOM 15696 C CA . SER D 4 391 ? 63.652 -4.964 124.298 1.00 39.65 391 SER D CA 1
ATOM 15697 C C . SER D 4 391 ? 62.527 -5.187 123.293 1.00 36.83 391 SER D C 1
ATOM 15698 O O . SER D 4 391 ? 61.380 -4.789 123.525 1.00 38.30 391 SER D O 1
ATOM 15701 N N . ASP D 4 392 ? 62.826 -5.868 122.187 1.00 38.30 392 ASP D N 1
ATOM 15702 C CA . ASP D 4 392 ? 61.815 -6.065 121.154 1.00 35.04 392 ASP D CA 1
ATOM 15703 C C . ASP D 4 392 ? 60.747 -7.070 121.582 1.00 42.31 392 ASP D C 1
ATOM 15704 O O . ASP D 4 392 ? 59.555 -6.874 121.301 1.00 34.76 392 ASP D O 1
ATOM 15709 N N . ARG D 4 393 ? 61.157 -8.156 122.247 1.00 36.38 393 ARG D N 1
ATOM 15710 C CA . ARG D 4 393 ? 60.234 -9.233 122.593 1.00 38.54 393 ARG D CA 1
ATOM 15711 C C . ARG D 4 393 ? 59.239 -8.793 123.658 1.00 34.85 393 ARG D C 1
ATOM 15712 O O . ARG D 4 393 ? 58.038 -9.061 123.536 1.00 36.98 393 ARG D O 1
ATOM 15720 N N . ILE D 4 394 ? 59.722 -8.109 124.693 1.00 32.43 394 ILE D N 1
ATOM 15721 C CA . ILE D 4 394 ? 58.904 -7.750 125.849 1.00 32.17 394 ILE D CA 1
ATOM 15722 C C . ILE D 4 394 ? 58.138 -6.440 125.655 1.00 31.53 394 ILE D C 1
ATOM 15723 O O . ILE D 4 394 ? 57.048 -6.276 126.215 1.00 32.87 394 ILE D O 1
ATOM 15728 N N . PHE D 4 395 ? 58.683 -5.495 124.886 1.00 32.05 395 PHE D N 1
ATOM 15729 C CA . PHE D 4 395 ? 58.063 -4.175 124.795 1.00 33.77 395 PHE D CA 1
ATOM 15730 C C . PHE D 4 395 ? 57.814 -3.706 123.359 1.00 36.84 395 PHE D C 1
ATOM 15731 O O . PHE D 4 395 ? 56.658 -3.501 122.958 1.00 33.28 395 PHE D O 1
ATOM 15739 N N . TRP D 4 396 ? 58.881 -3.557 122.563 1.00 36.22 396 TRP D N 1
ATOM 15740 C CA . TRP D 4 396 ? 58.802 -2.689 121.383 1.00 34.63 396 TRP D CA 1
ATOM 15741 C C . TRP D 4 396 ? 57.956 -3.286 120.260 1.00 30.94 396 TRP D C 1
ATOM 15742 O O . TRP D 4 396 ? 57.258 -2.546 119.558 1.00 34.84 396 TRP D O 1
ATOM 15753 N N . HIS D 4 397 ? 57.988 -4.607 120.061 1.00 31.32 397 HIS D N 1
ATOM 15754 C CA . HIS D 4 397 ? 57.150 -5.168 119.007 1.00 36.58 397 HIS D CA 1
ATOM 15755 C C . HIS D 4 397 ? 55.670 -4.972 119.316 1.00 36.67 397 HIS D C 1
ATOM 15756 O O . HIS D 4 397 ? 54.877 -4.677 118.417 1.00 33.37 397 HIS D O 1
ATOM 15763 N N . ASP D 4 398 ? 55.282 -5.106 120.585 1.00 37.55 398 ASP D N 1
ATOM 15764 C CA . ASP D 4 398 ? 53.876 -4.928 120.939 1.00 34.37 398 ASP D CA 1
ATOM 15765 C C . ASP D 4 398 ? 53.471 -3.462 120.954 1.00 32.54 398 ASP D C 1
ATOM 15766 O O . ASP D 4 398 ? 52.313 -3.147 120.653 1.00 34.14 398 ASP D O 1
ATOM 15771 N N . LEU D 4 399 ? 54.394 -2.554 121.290 1.00 31.20 399 LEU D N 1
ATOM 15772 C CA . LEU D 4 399 ? 54.146 -1.130 121.062 1.00 33.26 399 LEU D CA 1
ATOM 15773 C C . LEU D 4 399 ? 53.958 -0.853 119.580 1.00 34.13 399 LEU D C 1
ATOM 15774 O O . LEU D 4 399 ? 53.088 -0.066 119.179 1.00 30.32 399 LEU D O 1
ATOM 15779 N N . HIS D 4 400 ? 54.770 -1.517 118.755 1.00 32.55 400 HIS D N 1
ATOM 15780 C CA . HIS D 4 400 ? 54.678 -1.416 117.305 1.00 35.25 400 HIS D CA 1
ATOM 15781 C C . HIS D 4 400 ? 53.368 -1.998 116.793 1.00 35.71 400 HIS D C 1
ATOM 15782 O O . HIS D 4 400 ? 52.719 -1.404 115.918 1.00 35.56 400 HIS D O 1
ATOM 15789 N N . ARG D 4 401 ? 52.955 -3.157 117.321 1.00 33.42 401 ARG D N 1
ATOM 15790 C CA . ARG D 4 401 ? 51.661 -3.703 116.930 1.00 33.85 401 ARG D CA 1
ATOM 15791 C C . ARG D 4 401 ? 50.534 -2.740 117.268 1.00 30.18 401 ARG D C 1
ATOM 15792 O O . ARG D 4 401 ? 49.558 -2.642 116.514 1.00 32.92 401 ARG D O 1
ATOM 15800 N N . THR D 4 402 ? 50.671 -1.986 118.359 1.00 30.58 402 THR D N 1
ATOM 15801 C CA . THR D 4 402 ? 49.675 -0.963 118.670 1.00 29.57 402 THR D CA 1
ATOM 15802 C C . THR D 4 402 ? 49.753 0.194 117.685 1.00 31.85 402 THR D C 1
ATOM 15803 O O . THR D 4 402 ? 48.718 0.698 117.225 1.00 30.46 402 THR D O 1
ATOM 15807 N N . ILE D 4 403 ? 50.967 0.625 117.334 1.00 29.81 403 ILE D N 1
ATOM 15808 C CA . ILE D 4 403 ? 51.107 1.697 116.350 1.00 31.75 403 ILE D CA 1
ATOM 15809 C C . ILE D 4 403 ? 50.464 1.293 115.026 1.00 31.71 403 ILE D C 1
ATOM 15810 O O . ILE D 4 403 ? 49.761 2.091 114.393 1.00 35.97 403 ILE D O 1
ATOM 15815 N N . LEU D 4 404 ? 50.658 0.038 114.605 1.00 30.00 404 LEU D N 1
ATOM 15816 C CA . LEU D 4 404 ? 50.045 -0.429 113.360 1.00 38.01 404 LEU D CA 1
ATOM 15817 C C . LEU D 4 404 ? 48.530 -0.506 113.489 1.00 41.75 404 LEU D C 1
ATOM 15818 O O . LEU D 4 404 ? 47.798 -0.119 112.567 1.00 35.55 404 LEU D O 1
ATOM 15823 N N . ALA D 4 405 ? 48.043 -1.007 114.627 1.00 32.96 405 ALA D N 1
ATOM 15824 C CA . ALA D 4 405 ? 46.611 -1.007 114.885 1.00 35.31 405 ALA D CA 1
ATOM 15825 C C . ALA D 4 405 ? 46.034 0.391 114.725 1.00 29.86 405 ALA D C 1
ATOM 15826 O O . ALA D 4 405 ? 44.984 0.573 114.096 1.00 35.26 405 ALA D O 1
ATOM 15828 N N . ARG D 4 406 ? 46.711 1.391 115.292 1.00 30.98 406 ARG D N 1
ATOM 15829 C CA . ARG D 4 406 ? 46.274 2.777 115.159 1.00 32.53 406 ARG D CA 1
ATOM 15830 C C . ARG D 4 406 ? 46.246 3.221 113.699 1.00 37.88 406 ARG D C 1
ATOM 15831 O O . ARG D 4 406 ? 45.283 3.860 113.259 1.00 36.64 406 ARG D O 1
ATOM 15839 N N . ALA D 4 407 ? 47.301 2.905 112.934 1.00 35.15 407 ALA D N 1
ATOM 15840 C CA . ALA D 4 407 ? 47.337 3.308 111.532 1.00 39.69 407 ALA D CA 1
ATOM 15841 C C . ALA D 4 407 ? 46.163 2.731 110.761 1.00 34.65 407 ALA D C 1
ATOM 15842 O O . ALA D 4 407 ? 45.652 3.373 109.839 1.00 44.00 407 ALA D O 1
ATOM 15844 N N . ASN D 4 408 ? 45.703 1.543 111.146 1.00 36.37 408 ASN D N 1
ATOM 15845 C CA . ASN D 4 408 ? 44.643 0.827 110.457 1.00 37.19 408 ASN D CA 1
ATOM 15846 C C . ASN D 4 408 ? 43.239 1.180 110.959 1.00 38.92 408 ASN D C 1
ATOM 15847 O O . ASN D 4 408 ? 42.318 1.321 110.144 1.00 39.86 408 ASN D O 1
ATOM 15852 N N . TYR D 4 409 ? 43.050 1.333 112.279 1.00 32.80 409 TYR D N 1
ATOM 15853 C CA . TYR D 4 409 ? 41.719 1.457 112.874 1.00 37.89 409 TYR D CA 1
ATOM 15854 C C . TYR D 4 409 ? 41.335 2.877 113.273 1.00 38.52 409 TYR D C 1
ATOM 15855 O O . TYR D 4 409 ? 40.141 3.148 113.445 1.00 39.96 409 TYR D O 1
ATOM 15864 N N . ALA D 4 410 ? 42.291 3.782 113.446 1.00 39.56 410 ALA D N 1
ATOM 15865 C CA . ALA D 4 410 ? 41.977 5.176 113.753 1.00 34.81 410 ALA D CA 1
ATOM 15866 C C . ALA D 4 410 ? 41.864 5.921 112.430 1.00 44.54 410 ALA D C 1
ATOM 15867 O O . ALA D 4 410 ? 42.866 6.332 111.845 1.00 45.64 410 ALA D O 1
ATOM 15869 N N . CYS D 4 411 ? 40.633 6.094 111.943 1.00 53.79 411 CYS D N 1
ATOM 15870 C CA . CYS D 4 411 ? 40.461 6.697 110.626 1.00 53.19 411 CYS D CA 1
ATOM 15871 C C . CYS D 4 411 ? 40.814 8.178 110.649 1.00 52.63 411 CYS D C 1
ATOM 15872 O O . CYS D 4 411 ? 41.483 8.678 109.738 1.00 58.60 411 CYS D O 1
ATOM 15875 N N . THR D 4 412 ? 40.381 8.893 111.685 1.00 45.05 412 THR D N 1
ATOM 15876 C CA . THR D 4 412 ? 40.543 10.336 111.761 1.00 49.37 412 THR D CA 1
ATOM 15877 C C . THR D 4 412 ? 41.507 10.792 112.842 1.00 46.66 412 THR D C 1
ATOM 15878 O O . THR D 4 412 ? 41.957 11.943 112.803 1.00 46.99 412 THR D O 1
ATOM 15882 N N . ALA D 4 413 ? 41.847 9.929 113.790 1.00 43.13 413 ALA D N 1
ATOM 15883 C CA . ALA D 4 413 ? 42.634 10.354 114.934 1.00 40.91 413 ALA D CA 1
ATOM 15884 C C . ALA D 4 413 ? 44.116 10.339 114.595 1.00 36.17 413 ALA D C 1
ATOM 15885 O O . ALA D 4 413 ? 44.569 9.594 113.721 1.00 40.11 413 ALA D O 1
ATOM 15887 N N . LYS D 4 414 ? 44.872 11.165 115.301 1.00 37.83 414 LYS D N 1
ATOM 15888 C CA . LYS D 4 414 ? 46.305 11.270 115.083 1.00 36.26 414 LYS D CA 1
ATOM 15889 C C . LYS D 4 414 ? 47.051 10.368 116.060 1.00 34.68 414 LYS D C 1
ATOM 15890 O O . LYS D 4 414 ? 46.601 10.130 117.182 1.00 32.81 414 LYS D O 1
ATOM 15896 N N . THR D 4 415 ? 48.198 9.864 115.620 1.00 34.68 415 THR D N 1
ATOM 15897 C CA . THR D 4 415 ? 49.058 9.019 116.439 1.00 34.53 415 THR D CA 1
ATOM 15898 C C . THR D 4 415 ? 50.489 9.525 116.289 1.00 40.05 415 THR D C 1
ATOM 15899 O O . THR D 4 415 ? 50.971 9.672 115.164 1.00 41.63 415 THR D O 1
ATOM 15903 N N . PHE D 4 416 ? 51.161 9.810 117.405 1.00 35.40 416 PHE D N 1
ATOM 15904 C CA . PHE D 4 416 ? 52.541 10.288 117.389 1.00 36.08 416 PHE D CA 1
ATOM 15905 C C . PHE D 4 416 ? 53.443 9.329 118.156 1.00 40.68 416 PHE D C 1
ATOM 15906 O O . PHE D 4 416 ? 53.054 8.799 119.201 1.00 34.89 416 PHE D O 1
ATOM 15914 N N . VAL D 4 417 ? 54.669 9.142 117.662 1.00 40.65 417 VAL D N 1
ATOM 15915 C CA . VAL D 4 417 ? 55.603 8.166 118.218 1.00 38.18 417 VAL D CA 1
ATOM 15916 C C . VAL D 4 417 ? 56.869 8.882 118.670 1.00 45.37 417 VAL D C 1
ATOM 15917 O O . VAL D 4 417 ? 57.428 9.700 117.929 1.00 45.86 417 VAL D O 1
ATOM 15921 N N . TYR D 4 418 ? 57.316 8.576 119.885 1.00 42.25 418 TYR D N 1
ATOM 15922 C CA . TYR D 4 418 ? 58.558 9.098 120.431 1.00 37.77 418 TYR D CA 1
ATOM 15923 C C . TYR D 4 418 ? 59.484 7.953 120.812 1.00 42.01 418 TYR D C 1
ATOM 15924 O O . TYR D 4 418 ? 59.053 6.821 121.053 1.00 37.04 418 TYR D O 1
ATOM 15933 N N . ARG D 4 419 ? 60.774 8.269 120.864 1.00 39.15 419 ARG D N 1
ATOM 15934 C CA . ARG D 4 419 ? 61.788 7.341 121.341 1.00 38.95 419 ARG D CA 1
ATOM 15935 C C . ARG D 4 419 ? 62.729 8.124 122.241 1.00 43.73 419 ARG D C 1
ATOM 15936 O O . ARG D 4 419 ? 63.145 9.231 121.887 1.00 45.10 419 ARG D O 1
ATOM 15944 N N . PHE D 4 420 ? 63.040 7.569 123.411 1.00 29.52 420 PHE D N 1
ATOM 15945 C CA . PHE D 4 420 ? 63.849 8.252 124.412 1.00 36.53 420 PHE D CA 1
ATOM 15946 C C . PHE D 4 420 ? 65.127 7.450 124.620 1.00 42.91 420 PHE D C 1
ATOM 15947 O O . PHE D 4 420 ? 65.086 6.337 125.154 1.00 38.87 420 PHE D O 1
ATOM 15955 N N . CYS D 4 421 ? 66.263 8.008 124.193 1.00 48.80 421 CYS D N 1
ATOM 15956 C CA . CYS D 4 421 ? 67.532 7.297 124.295 1.00 44.13 421 CYS D CA 1
ATOM 15957 C C . CYS D 4 421 ? 68.576 8.131 125.029 1.00 54.90 421 CYS D C 1
ATOM 15958 O O . CYS D 4 421 ? 69.774 8.007 124.769 1.00 52.03 421 CYS D O 1
ATOM 15961 N N . VAL D 4 422 ? 68.137 8.959 125.975 1.00 46.58 422 VAL D N 1
ATOM 15962 C CA . VAL D 4 422 ? 69.062 9.765 126.754 1.00 51.25 422 VAL D CA 1
ATOM 15963 C C . VAL D 4 422 ? 69.814 8.870 127.729 1.00 53.39 422 VAL D C 1
ATOM 15964 O O . VAL D 4 422 ? 69.215 8.052 128.439 1.00 50.67 422 VAL D O 1
ATOM 15968 N N . ASP D 4 423 ? 71.136 9.016 127.767 1.00 51.66 423 ASP D N 1
ATOM 15969 C CA . ASP D 4 423 ? 71.983 8.223 128.652 1.00 49.60 423 ASP D CA 1
ATOM 15970 C C . ASP D 4 423 ? 72.857 9.181 129.449 1.00 53.88 423 ASP D C 1
ATOM 15971 O O . ASP D 4 423 ? 73.707 9.874 128.879 1.00 56.50 423 ASP D O 1
ATOM 15976 N N . SER D 4 424 ? 72.646 9.213 130.760 1.00 47.53 424 SER D N 1
ATOM 15977 C CA . SER D 4 424 ? 73.413 10.014 131.687 1.00 50.06 424 SER D CA 1
ATOM 15978 C C . SER D 4 424 ? 74.041 9.123 132.749 1.00 53.35 424 SER D C 1
ATOM 15979 O O . SER D 4 424 ? 73.395 8.189 133.238 1.00 52.45 424 SER D O 1
ATOM 15982 N N . PRO D 4 425 ? 75.298 9.376 133.116 1.00 49.92 425 PRO D N 1
ATOM 15983 C CA . PRO D 4 425 ? 75.966 8.499 134.085 1.00 43.21 425 PRO D CA 1
ATOM 15984 C C . PRO D 4 425 ? 75.371 8.562 135.476 1.00 43.33 425 PRO D C 1
ATOM 15985 O O . PRO D 4 425 ? 75.624 7.651 136.272 1.00 46.53 425 PRO D O 1
ATOM 15989 N N . PHE D 4 426 ? 74.594 9.594 135.805 1.00 37.85 426 PHE D N 1
ATOM 15990 C CA . PHE D 4 426 ? 74.073 9.733 137.158 1.00 36.32 426 PHE D CA 1
ATOM 15991 C C . PHE D 4 426 ? 72.563 9.918 137.253 1.00 42.12 426 PHE D C 1
ATOM 15992 O O . PHE D 4 426 ? 72.016 9.721 138.346 1.00 39.20 426 PHE D O 1
ATOM 16000 N N . PHE D 4 427 ? 71.873 10.286 136.171 1.00 41.82 427 PHE D N 1
ATOM 16001 C CA . PHE D 4 427 ? 70.464 10.669 136.253 1.00 40.24 427 PHE D CA 1
ATOM 16002 C C . PHE D 4 427 ? 69.490 9.602 135.757 1.00 42.71 427 PHE D C 1
ATOM 16003 O O . PHE D 4 427 ? 68.286 9.736 136.001 1.00 39.93 427 PHE D O 1
ATOM 16011 N N . ASN D 4 428 ? 69.958 8.560 135.066 1.00 44.44 428 ASN D N 1
ATOM 16012 C CA . ASN D 4 428 ? 69.089 7.431 134.712 1.00 38.35 428 ASN D CA 1
ATOM 16013 C C . ASN D 4 428 ? 68.901 6.592 135.974 1.00 38.75 428 ASN D C 1
ATOM 16014 O O . ASN D 4 428 ? 69.570 5.583 136.192 1.00 39.73 428 ASN D O 1
ATOM 16019 N N . HIS D 4 429 ? 67.975 7.028 136.830 1.00 33.46 429 HIS D N 1
ATOM 16020 C CA . HIS D 4 429 ? 67.952 6.495 138.188 1.00 35.43 429 HIS D CA 1
ATOM 16021 C C . HIS D 4 429 ? 67.535 5.025 138.225 1.00 46.49 429 HIS D C 1
ATOM 16022 O O . HIS D 4 429 ? 68.077 4.248 139.023 1.00 48.45 429 HIS D O 1
ATOM 16029 N N . TYR D 4 430 ? 66.572 4.617 137.391 1.00 39.21 430 TYR D N 1
ATOM 16030 C CA . TYR D 4 430 ? 66.132 3.225 137.454 1.00 37.31 430 TYR D CA 1
ATOM 16031 C C . TYR D 4 430 ? 67.237 2.274 137.002 1.00 41.55 430 TYR D C 1
ATOM 16032 O O . TYR D 4 430 ? 67.433 1.212 137.603 1.00 43.50 430 TYR D O 1
ATOM 16041 N N . ARG D 4 431 ? 67.971 2.636 135.949 1.00 40.73 431 ARG D N 1
ATOM 16042 C CA . ARG D 4 431 ? 69.068 1.787 135.497 1.00 47.57 431 ARG D CA 1
ATOM 16043 C C . ARG D 4 431 ? 70.153 1.665 136.563 1.00 50.95 431 ARG D C 1
ATOM 16044 O O . ARG D 4 431 ? 70.729 0.587 136.746 1.00 53.64 431 ARG D O 1
ATOM 16052 N N . ILE D 4 432 ? 70.420 2.749 137.299 1.00 46.02 432 ILE D N 1
ATOM 16053 C CA . ILE D 4 432 ? 71.494 2.752 138.293 1.00 49.89 432 ILE D CA 1
ATOM 16054 C C . ILE D 4 432 ? 71.096 1.962 139.534 1.00 53.96 432 ILE D C 1
ATOM 16055 O O . ILE D 4 432 ? 71.853 1.113 140.019 1.00 53.46 432 ILE D O 1
ATOM 16060 N N . HIS D 4 433 ? 69.910 2.230 140.072 1.00 48.77 433 HIS D N 1
ATOM 16061 C CA . HIS D 4 433 ? 69.509 1.671 141.356 1.00 47.32 433 HIS D CA 1
ATOM 16062 C C . HIS D 4 433 ? 68.723 0.370 141.250 1.00 51.39 433 HIS D C 1
ATOM 16063 O O . HIS D 4 433 ? 68.477 -0.265 142.282 1.00 50.52 433 HIS D O 1
ATOM 16070 N N . MET D 4 434 ? 68.319 -0.044 140.046 1.00 51.54 434 MET D N 1
ATOM 16071 C CA . MET D 4 434 ? 67.486 -1.231 139.896 1.00 49.71 434 MET D CA 1
ATOM 16072 C C . MET D 4 434 ? 67.964 -2.201 138.825 1.00 47.43 434 MET D C 1
ATOM 16073 O O . MET D 4 434 ? 67.450 -3.326 138.767 1.00 52.45 434 MET D O 1
ATOM 16078 N N . VAL D 4 435 ? 68.907 -1.779 137.986 1.00 45.68 435 VAL D N 1
ATOM 16079 C CA . VAL D 4 435 ? 69.486 -2.720 136.982 1.00 48.98 435 VAL D CA 1
ATOM 16080 C C . VAL D 4 435 ? 70.931 -3.024 137.391 1.00 60.11 435 VAL D C 1
ATOM 16081 O O . VAL D 4 435 ? 71.139 -4.009 138.118 1.00 52.05 435 VAL D O 1
ATOM 16085 N N . ASP D 4 436 ? 71.877 -2.199 136.953 1.00 58.18 436 ASP D N 1
ATOM 16086 C CA . ASP D 4 436 ? 73.290 -2.364 137.374 1.00 63.42 436 ASP D CA 1
ATOM 16087 C C . ASP D 4 436 ? 73.923 -0.981 137.540 1.00 63.49 436 ASP D C 1
ATOM 16088 O O . ASP D 4 436 ? 73.947 -0.228 136.561 1.00 62.11 436 ASP D O 1
ATOM 16093 N N . PRO D 4 437 ? 74.465 -0.643 138.728 1.00 67.73 437 PRO D N 1
ATOM 16094 C CA . PRO D 4 437 ? 75.112 0.648 138.961 1.00 62.67 437 PRO D CA 1
ATOM 16095 C C . PRO D 4 437 ? 76.219 0.927 137.942 1.00 62.09 437 PRO D C 1
ATOM 16096 O O . PRO D 4 437 ? 76.480 2.068 137.658 1.00 63.23 437 PRO D O 1
ATOM 16100 N N . ASN D 4 438 ? 76.803 -0.128 137.397 1.00 65.63 438 ASN D N 1
ATOM 16101 C CA . ASN D 4 438 ? 77.932 0.025 136.449 1.00 67.85 438 ASN D CA 1
ATOM 16102 C C . ASN D 4 438 ? 77.464 -0.172 135.006 1.00 62.28 438 ASN D C 1
ATOM 16103 O O . ASN D 4 438 ? 78.328 -0.233 134.119 1.00 63.92 438 ASN D O 1
ATOM 16108 N N . ALA D 4 439 ? 76.156 -0.268 134.786 1.00 70.50 439 ALA D N 1
ATOM 16109 C CA . ALA D 4 439 ? 75.598 -0.453 133.424 1.00 59.77 439 ALA D CA 1
ATOM 16110 C C . ALA D 4 439 ? 75.289 0.894 132.770 1.00 59.69 439 ALA D C 1
ATOM 16111 O O . ALA D 4 439 ? 75.162 1.892 133.494 1.00 55.56 439 ALA D O 1
ATOM 16113 N N . ARG D 4 440 ? 75.135 0.902 131.444 1.00 54.00 440 ARG D N 1
ATOM 16114 C CA . ARG D 4 440 ? 74.820 2.131 130.733 1.00 60.98 440 ARG D CA 1
ATOM 16115 C C . ARG D 4 440 ? 73.682 1.850 129.758 1.00 54.50 440 ARG D C 1
ATOM 16116 O O . ARG D 4 440 ? 73.258 0.704 129.582 1.00 51.83 440 ARG D O 1
ATOM 16124 N N . GLY D 4 441 ? 73.194 2.907 129.115 1.00 54.93 441 GLY D N 1
ATOM 16125 C CA . GLY D 4 441 ? 72.062 2.828 128.207 1.00 50.93 441 GLY D CA 1
ATOM 16126 C C . GLY D 4 441 ? 70.807 3.427 128.825 1.00 48.21 441 GLY D C 1
ATOM 16127 O O . GLY D 4 441 ? 70.808 3.919 129.956 1.00 49.38 441 GLY D O 1
ATOM 16128 N N . THR D 4 442 ? 69.717 3.368 128.048 1.00 48.20 442 THR D N 1
ATOM 16129 C CA . THR D 4 442 ? 68.395 3.866 128.458 1.00 42.11 442 THR D CA 1
ATOM 16130 C C . THR D 4 442 ? 67.478 2.680 128.782 1.00 37.72 442 THR D C 1
ATOM 16131 O O . THR D 4 442 ? 66.810 2.136 127.904 1.00 39.31 442 THR D O 1
ATOM 16135 N N . SER D 4 443 ? 67.412 2.315 130.059 1.00 36.46 443 SER D N 1
ATOM 16136 C CA . SER D 4 443 ? 66.650 1.147 130.470 1.00 38.78 443 SER D CA 1
ATOM 16137 C C . SER D 4 443 ? 65.164 1.479 130.588 1.00 42.27 443 SER D C 1
ATOM 16138 O O . SER D 4 443 ? 64.747 2.639 130.561 1.00 37.50 443 SER D O 1
ATOM 16141 N N . HIS D 4 444 ? 64.365 0.429 130.741 1.00 40.30 444 HIS D N 1
ATOM 16142 C CA . HIS D 4 444 ? 62.963 0.598 131.091 1.00 37.81 444 HIS D CA 1
ATOM 16143 C C . HIS D 4 444 ? 62.868 1.490 132.325 1.00 36.79 444 HIS D C 1
ATOM 16144 O O . HIS D 4 444 ? 63.616 1.306 133.288 1.00 37.26 444 HIS D O 1
ATOM 16151 N N . ALA D 4 445 ? 61.988 2.496 132.270 1.00 30.07 445 ALA D N 1
ATOM 16152 C CA . ALA D 4 445 ? 61.682 3.443 133.343 1.00 34.10 445 ALA D CA 1
ATOM 16153 C C . ALA D 4 445 ? 62.723 4.558 133.493 1.00 31.72 445 ALA D C 1
ATOM 16154 O O . ALA D 4 445 ? 62.575 5.393 134.396 1.00 28.27 445 ALA D O 1
ATOM 16156 N N . ASP D 4 446 ? 63.762 4.605 132.657 1.00 38.53 446 ASP D N 1
ATOM 16157 C CA . ASP D 4 446 ? 64.744 5.684 132.765 1.00 34.72 446 ASP D CA 1
ATOM 16158 C C . ASP D 4 446 ? 64.121 7.031 132.412 1.00 35.84 446 ASP D C 1
ATOM 16159 O O . ASP D 4 446 ? 64.445 8.051 133.032 1.00 37.55 446 ASP D O 1
ATOM 16164 N N . GLU D 4 447 ? 63.200 7.051 131.442 1.00 37.96 447 GLU D N 1
ATOM 16165 C CA . GLU D 4 447 ? 62.557 8.303 131.057 1.00 36.57 447 GLU D CA 1
ATOM 16166 C C . GLU D 4 447 ? 61.722 8.896 132.187 1.00 34.16 447 GLU D C 1
ATOM 16167 O O . GLU D 4 447 ? 61.475 10.111 132.187 1.00 34.66 447 GLU D O 1
ATOM 16173 N N . ILE D 4 448 ? 61.304 8.083 133.166 1.00 27.54 448 ILE D N 1
ATOM 16174 C CA . ILE D 4 448 ? 60.543 8.625 134.290 1.00 33.36 448 ILE D CA 1
ATOM 16175 C C . ILE D 4 448 ? 61.394 9.613 135.078 1.00 38.02 448 ILE D C 1
ATOM 16176 O O . ILE D 4 448 ? 60.863 10.559 135.674 1.00 35.90 448 ILE D O 1
ATOM 16181 N N . SER D 4 449 ? 62.724 9.439 135.071 1.00 34.69 449 SER D N 1
ATOM 16182 C CA . SER D 4 449 ? 63.598 10.379 135.768 1.00 36.07 449 SER D CA 1
ATOM 16183 C C . SER D 4 449 ? 63.596 11.760 135.130 1.00 38.57 449 SER D C 1
ATOM 16184 O O . SER D 4 449 ? 63.935 12.740 135.805 1.00 36.89 449 SER D O 1
ATOM 16187 N N . TYR D 4 450 ? 63.238 11.856 133.852 1.00 32.52 450 TYR D N 1
ATOM 16188 C CA . TYR D 4 450 ? 63.202 13.114 133.124 1.00 36.37 450 TYR D CA 1
ATOM 16189 C C . TYR D 4 450 ? 61.786 13.650 132.975 1.00 36.32 450 TYR D C 1
ATOM 16190 O O . TYR D 4 450 ? 61.571 14.611 132.230 1.00 33.94 450 TYR D O 1
ATOM 16199 N N . LEU D 4 451 ? 60.817 13.035 133.652 1.00 36.89 451 LEU D N 1
ATOM 16200 C CA . LEU D 4 451 ? 59.435 13.499 133.691 1.00 33.61 451 LEU D CA 1
ATOM 16201 C C . LEU D 4 451 ? 58.957 13.834 135.089 1.00 34.01 451 LEU D C 1
ATOM 16202 O O . LEU D 4 451 ? 58.152 14.761 135.264 1.00 30.31 451 LEU D O 1
ATOM 16207 N N . PHE D 4 452 ? 59.417 13.095 136.088 1.00 30.35 452 PHE D N 1
ATOM 16208 C CA . PHE D 4 452 ? 58.988 13.260 137.460 1.00 29.20 452 PHE D CA 1
ATOM 16209 C C . PHE D 4 452 ? 60.212 13.472 138.327 1.00 31.46 452 PHE D C 1
ATOM 16210 O O . PHE D 4 452 ? 61.256 12.857 138.095 1.00 34.11 452 PHE D O 1
ATOM 16218 N N . SER D 4 453 ? 60.065 14.301 139.345 1.00 29.88 453 SER D N 1
ATOM 16219 C CA . SER D 4 453 ? 61.104 14.416 140.360 1.00 32.31 453 SER D CA 1
ATOM 16220 C C . SER D 4 453 ? 61.020 13.245 141.342 1.00 38.15 453 SER D C 1
ATOM 16221 O O . SER D 4 453 ? 59.940 12.716 141.616 1.00 34.09 453 SER D O 1
ATOM 16224 N N . ASN D 4 454 ? 62.177 12.813 141.851 1.00 33.30 454 ASN D N 1
ATOM 16225 C CA . ASN D 4 454 ? 62.224 11.657 142.745 1.00 34.97 454 ASN D CA 1
ATOM 16226 C C . ASN D 4 454 ? 63.253 11.909 143.845 1.00 40.38 454 ASN D C 1
ATOM 16227 O O . ASN D 4 454 ? 63.969 12.913 143.829 1.00 41.66 454 ASN D O 1
ATOM 16232 N N . ILE D 4 455 ? 63.320 10.986 144.814 1.00 37.90 455 ILE D N 1
ATOM 16233 C CA . ILE D 4 455 ? 64.207 11.150 145.971 1.00 40.33 455 ILE D CA 1
ATOM 16234 C C . ILE D 4 455 ? 65.683 11.171 145.604 1.00 40.25 455 ILE D C 1
ATOM 16235 O O . ILE D 4 455 ? 66.504 11.624 146.407 1.00 41.16 455 ILE D O 1
ATOM 16240 N N . PHE D 4 456 ? 66.048 10.700 144.415 1.00 39.25 456 PHE D N 1
ATOM 16241 C CA . PHE D 4 456 ? 67.439 10.705 143.979 1.00 44.90 456 PHE D CA 1
ATOM 16242 C C . PHE D 4 456 ? 67.827 11.980 143.242 1.00 50.61 456 PHE D C 1
ATOM 16243 O O . PHE D 4 456 ? 69.021 12.212 143.016 1.00 46.87 456 PHE D O 1
ATOM 16251 N N . ALA D 4 457 ? 66.856 12.791 142.832 1.00 41.45 457 ALA D N 1
ATOM 16252 C CA . ALA D 4 457 ? 67.122 13.909 141.943 1.00 45.22 457 ALA D CA 1
ATOM 16253 C C . ALA D 4 457 ? 67.532 15.142 142.729 1.00 40.99 457 ALA D C 1
ATOM 16254 O O . ALA D 4 457 ? 67.004 15.414 143.811 1.00 45.21 457 ALA D O 1
ATOM 16256 N N . LYS D 4 458 ? 68.458 15.899 142.161 1.00 50.10 458 LYS D N 1
ATOM 16257 C CA . LYS D 4 458 ? 68.864 17.192 142.679 1.00 49.81 458 LYS D CA 1
ATOM 16258 C C . LYS D 4 458 ? 68.632 18.250 141.605 1.00 47.60 458 LYS D C 1
ATOM 16259 O O . LYS D 4 458 ? 68.538 17.924 140.414 1.00 43.29 458 LYS D O 1
ATOM 16265 N N . PRO D 4 459 ? 68.510 19.522 141.988 1.00 49.80 459 PRO D N 1
ATOM 16266 C CA . PRO D 4 459 ? 68.442 20.584 140.971 1.00 45.59 459 PRO D CA 1
ATOM 16267 C C . PRO D 4 459 ? 69.678 20.534 140.090 1.00 52.99 459 PRO D C 1
ATOM 16268 O O . PRO D 4 459 ? 70.811 20.571 140.576 1.00 48.99 459 PRO D O 1
ATOM 16272 N N . LEU D 4 460 ? 69.457 20.409 138.789 1.00 46.17 460 LEU D N 1
ATOM 16273 C CA . LEU D 4 460 ? 70.549 20.329 137.834 1.00 54.49 460 LEU D CA 1
ATOM 16274 C C . LEU D 4 460 ? 70.898 21.715 137.309 1.00 59.73 460 LEU D C 1
ATOM 16275 O O . LEU D 4 460 ? 70.040 22.599 137.212 1.00 47.17 460 LEU D O 1
ATOM 16280 N N . ASP D 4 461 ? 72.167 21.900 136.955 1.00 56.22 461 ASP D N 1
ATOM 16281 C CA . ASP D 4 461 ? 72.552 23.142 136.305 1.00 55.36 461 ASP D CA 1
ATOM 16282 C C . ASP D 4 461 ? 71.956 23.183 134.903 1.00 48.30 461 ASP D C 1
ATOM 16283 O O . ASP D 4 461 ? 71.952 22.181 134.184 1.00 50.18 461 ASP D O 1
ATOM 16288 N N . LYS D 4 462 ? 71.460 24.360 134.514 1.00 54.25 462 LYS D N 1
ATOM 16289 C CA . LYS D 4 462 ? 70.670 24.508 133.293 1.00 55.33 462 LYS D CA 1
ATOM 16290 C C . LYS D 4 462 ? 71.451 24.189 132.022 1.00 57.13 462 LYS D C 1
ATOM 16291 O O . LYS D 4 462 ? 70.853 24.140 130.942 1.00 58.37 462 LYS D O 1
ATOM 16297 N N . SER D 4 463 ? 72.762 23.987 132.110 1.00 59.02 463 SER D N 1
ATOM 16298 C CA . SER D 4 463 ? 73.552 23.681 130.926 1.00 64.93 463 SER D CA 1
ATOM 16299 C C . SER D 4 463 ? 73.674 22.186 130.669 1.00 63.90 463 SER D C 1
ATOM 16300 O O . SER D 4 463 ? 73.873 21.778 129.517 1.00 62.00 463 SER D O 1
ATOM 16303 N N . THR D 4 464 ? 73.558 21.368 131.715 1.00 56.45 464 THR D N 1
ATOM 16304 C CA . THR D 4 464 ? 73.764 19.933 131.585 1.00 57.18 464 THR D CA 1
ATOM 16305 C C . THR D 4 464 ? 72.810 19.339 130.557 1.00 53.96 464 THR D C 1
ATOM 16306 O O . THR D 4 464 ? 71.697 19.828 130.351 1.00 55.71 464 THR D O 1
ATOM 16310 N N . LEU D 4 465 ? 73.261 18.266 129.902 1.00 56.90 465 LEU D N 1
ATOM 16311 C CA . LEU D 4 465 ? 72.392 17.567 128.962 1.00 53.86 465 LEU D CA 1
ATOM 16312 C C . LEU D 4 465 ? 71.201 16.939 129.676 1.00 47.24 465 LEU D C 1
ATOM 16313 O O . LEU D 4 465 ? 70.141 16.747 129.066 1.00 50.71 465 LEU D O 1
ATOM 16318 N N . GLU D 4 466 ? 71.356 16.611 130.960 1.00 50.87 466 GLU D N 1
ATOM 16319 C CA . GLU D 4 466 ? 70.238 16.069 131.724 1.00 48.71 466 GLU D CA 1
ATOM 16320 C C . GLU D 4 466 ? 69.119 17.097 131.846 1.00 52.43 466 GLU D C 1
ATOM 16321 O O . GLU D 4 466 ? 67.951 16.794 131.579 1.00 46.92 466 GLU D O 1
ATOM 16327 N N . TYR D 4 467 ? 69.460 18.327 132.244 1.00 49.09 467 TYR D N 1
ATOM 16328 C CA . TYR D 4 467 ? 68.428 19.350 132.399 1.00 52.04 467 TYR D CA 1
ATOM 16329 C C . TYR D 4 467 ? 67.726 19.632 131.074 1.00 48.10 467 TYR D C 1
ATOM 16330 O O . TYR D 4 467 ? 66.503 19.810 131.041 1.00 47.52 467 TYR D O 1
ATOM 16339 N N . ARG D 4 468 ? 68.479 19.664 129.969 1.00 46.42 468 ARG D N 1
ATOM 16340 C CA . ARG D 4 468 ? 67.857 19.859 128.662 1.00 46.82 468 ARG D CA 1
ATOM 16341 C C . ARG D 4 468 ? 66.983 18.672 128.275 1.00 49.77 468 ARG D C 1
ATOM 16342 O O . ARG D 4 468 ? 66.005 18.840 127.538 1.00 42.26 468 ARG D O 1
ATOM 16350 N N . ALA D 4 469 ? 67.336 17.462 128.724 1.00 48.05 469 ALA D N 1
ATOM 16351 C CA . ALA D 4 469 ? 66.492 16.303 128.443 1.00 48.78 469 ALA D CA 1
ATOM 16352 C C . ALA D 4 469 ? 65.151 16.415 129.156 1.00 37.67 469 ALA D C 1
ATOM 16353 O O . ALA D 4 469 ? 64.116 16.026 128.606 1.00 39.86 469 ALA D O 1
ATOM 16355 N N . ILE D 4 470 ? 65.155 16.925 130.390 1.00 39.52 470 ILE D N 1
ATOM 16356 C CA . ILE D 4 470 ? 63.899 17.170 131.091 1.00 40.82 470 ILE D CA 1
ATOM 16357 C C . ILE D 4 470 ? 63.044 18.151 130.305 1.00 46.82 470 ILE D C 1
ATOM 16358 O O . ILE D 4 470 ? 61.846 17.924 130.091 1.00 42.01 470 ILE D O 1
ATOM 16363 N N . GLN D 4 471 ? 63.651 19.262 129.866 1.00 46.07 471 GLN D N 1
ATOM 16364 C CA . GLN D 4 471 ? 62.916 20.272 129.106 1.00 41.10 471 GLN D CA 1
ATOM 16365 C C . GLN D 4 471 ? 62.282 19.675 127.861 1.00 36.17 471 GLN D C 1
ATOM 16366 O O . GLN D 4 471 ? 61.115 19.944 127.561 1.00 42.58 471 GLN D O 1
ATOM 16372 N N . HIS D 4 472 ? 63.041 18.870 127.113 1.00 45.48 472 HIS D N 1
ATOM 16373 C CA . HIS D 4 472 ? 62.493 18.234 125.914 1.00 41.56 472 HIS D CA 1
ATOM 16374 C C . HIS D 4 472 ? 61.309 17.343 126.255 1.00 40.37 472 HIS D C 1
ATOM 16375 O O . HIS D 4 472 ? 60.256 17.416 125.612 1.00 40.13 472 HIS D O 1
ATOM 16382 N N . LEU D 4 473 ? 61.473 16.477 127.256 1.00 38.84 473 LEU D N 1
ATOM 16383 C CA . LEU D 4 473 ? 60.426 15.508 127.566 1.00 40.24 473 LEU D CA 1
ATOM 16384 C C . LEU D 4 473 ? 59.182 16.195 128.116 1.00 37.88 473 LEU D C 1
ATOM 16385 O O . LEU D 4 473 ? 58.063 15.931 127.656 1.00 42.23 473 LEU D O 1
ATOM 16390 N N . VAL D 4 474 ? 59.353 17.068 129.111 1.00 36.47 474 VAL D N 1
ATOM 16391 C CA . VAL D 4 474 ? 58.210 17.777 129.676 1.00 36.67 474 VAL D CA 1
ATOM 16392 C C . VAL D 4 474 ? 57.520 18.616 128.606 1.00 45.33 474 VAL D C 1
ATOM 16393 O O . VAL D 4 474 ? 56.286 18.620 128.509 1.00 38.57 474 VAL D O 1
ATOM 16397 N N . ASP D 4 475 ? 58.299 19.321 127.771 1.00 42.61 475 ASP D N 1
ATOM 16398 C CA . ASP D 4 475 ? 57.688 20.156 126.734 1.00 47.40 475 ASP D CA 1
ATOM 16399 C C . ASP D 4 475 ? 56.864 19.319 125.760 1.00 39.61 475 ASP D C 1
ATOM 16400 O O . ASP D 4 475 ? 55.789 19.741 125.324 1.00 44.36 475 ASP D O 1
ATOM 16405 N N . ILE D 4 476 ? 57.335 18.117 125.429 1.00 37.74 476 ILE D N 1
ATOM 16406 C CA . ILE D 4 476 ? 56.641 17.289 124.443 1.00 36.85 476 ILE D CA 1
ATOM 16407 C C . ILE D 4 476 ? 55.356 16.710 125.033 1.00 38.32 476 ILE D C 1
ATOM 16408 O O . ILE D 4 476 ? 54.300 16.710 124.381 1.00 38.23 476 ILE D O 1
ATOM 16413 N N . PHE D 4 477 ? 55.416 16.226 126.281 1.00 39.03 477 PHE D N 1
ATOM 16414 C CA . PHE D 4 477 ? 54.225 15.650 126.912 1.00 37.76 477 PHE D CA 1
ATOM 16415 C C . PHE D 4 477 ? 53.164 16.713 127.174 1.00 36.97 477 PHE D C 1
ATOM 16416 O O . PHE D 4 477 ? 51.979 16.497 126.891 1.00 36.38 477 PHE D O 1
ATOM 16424 N N . THR D 4 478 ? 53.564 17.867 127.710 1.00 37.31 478 THR D N 1
ATOM 16425 C CA . THR D 4 478 ? 52.592 18.899 128.040 1.00 35.96 478 THR D CA 1
ATOM 16426 C C . THR D 4 478 ? 52.057 19.620 126.815 1.00 40.05 478 THR D C 1
ATOM 16427 O O . THR D 4 478 ? 50.961 20.184 126.885 1.00 34.47 478 THR D O 1
ATOM 16431 N N . SER D 4 479 ? 52.803 19.626 125.703 1.00 38.55 479 SER D N 1
ATOM 16432 C CA . SER D 4 479 ? 52.266 20.196 124.473 1.00 43.27 479 SER D CA 1
ATOM 16433 C C . SER D 4 479 ? 51.221 19.279 123.862 1.00 39.33 479 SER D C 1
ATOM 16434 O O . SER D 4 479 ? 50.200 19.749 123.339 1.00 38.80 479 SER D O 1
ATOM 16437 N N . PHE D 4 480 ? 51.453 17.966 123.923 1.00 37.11 480 PHE D N 1
ATOM 16438 C CA . PHE D 4 480 ? 50.404 17.028 123.546 1.00 36.28 480 PHE D CA 1
ATOM 16439 C C . PHE D 4 480 ? 49.151 17.234 124.396 1.00 34.01 480 PHE D C 1
ATOM 16440 O O . PHE D 4 480 ? 48.035 17.247 123.869 1.00 39.89 480 PHE D O 1
ATOM 16448 N N . ALA D 4 481 ? 49.318 17.427 125.707 1.00 34.04 481 ALA D N 1
ATOM 16449 C CA . ALA D 4 481 ? 48.164 17.627 126.582 1.00 32.55 481 ALA D CA 1
ATOM 16450 C C . ALA D 4 481 ? 47.432 18.937 126.291 1.00 37.43 481 ALA D C 1
ATOM 16451 O O . ALA D 4 481 ? 46.217 19.028 126.512 1.00 34.84 481 ALA D O 1
ATOM 16453 N N . THR D 4 482 ? 48.137 19.949 125.790 1.00 40.27 482 THR D N 1
ATOM 16454 C CA . THR D 4 482 ? 47.552 21.261 125.539 1.00 41.13 482 THR D CA 1
ATOM 16455 C C . THR D 4 482 ? 46.911 21.360 124.151 1.00 41.32 482 THR D C 1
ATOM 16456 O O . THR D 4 482 ? 45.772 21.819 124.023 1.00 44.88 482 THR D O 1
ATOM 16460 N N . ASN D 4 483 ? 47.606 20.912 123.106 1.00 42.03 483 ASN D N 1
ATOM 16461 C CA . ASN D 4 483 ? 47.126 21.112 121.745 1.00 42.64 483 ASN D CA 1
ATOM 16462 C C . ASN D 4 483 ? 46.795 19.821 121.020 1.00 43.30 483 ASN D C 1
ATOM 16463 O O . ASN D 4 483 ? 46.480 19.872 119.827 1.00 45.82 483 ASN D O 1
ATOM 16468 N N . SER D 4 484 ? 46.881 18.668 121.680 1.00 43.00 484 SER D N 1
ATOM 16469 C CA . SER D 4 484 ? 46.703 17.373 121.026 1.00 32.62 484 SER D CA 1
ATOM 16470 C C . SER D 4 484 ? 47.735 17.140 119.925 1.00 41.38 484 SER D C 1
ATOM 16471 O O . SER D 4 484 ? 47.515 16.323 119.021 1.00 39.01 484 SER D O 1
ATOM 16474 N N . ASP D 4 485 ? 48.872 17.847 120.006 1.00 41.64 485 ASP D N 1
ATOM 16475 C CA . ASP D 4 485 ? 49.971 17.790 119.050 1.00 45.32 485 ASP D CA 1
ATOM 16476 C C . ASP D 4 485 ? 51.263 18.038 119.818 1.00 42.73 485 ASP D C 1
ATOM 16477 O O . ASP D 4 485 ? 51.421 19.093 120.446 1.00 42.18 485 ASP D O 1
ATOM 16482 N N . PRO D 4 486 ? 52.202 17.090 119.797 1.00 39.63 486 PRO D N 1
ATOM 16483 C CA . PRO D 4 486 ? 53.400 17.199 120.638 1.00 43.99 486 PRO D CA 1
ATOM 16484 C C . PRO D 4 486 ? 54.473 18.128 120.083 1.00 47.15 486 PRO D C 1
ATOM 16485 O O . PRO D 4 486 ? 55.535 18.252 120.701 1.00 44.83 486 PRO D O 1
ATOM 16489 N N . ASN D 4 487 ? 54.234 18.774 118.944 1.00 46.69 487 ASN D N 1
ATOM 16490 C CA . ASN D 4 487 ? 55.179 19.755 118.431 1.00 47.65 487 ASN D CA 1
ATOM 16491 C C . ASN D 4 487 ? 55.221 20.960 119.359 1.00 47.90 487 ASN D C 1
ATOM 16492 O O . ASN D 4 487 ? 54.181 21.454 119.808 1.00 55.68 487 ASN D O 1
ATOM 16497 N N . CYS D 4 488 ? 56.427 21.421 119.662 1.00 54.37 488 CYS D N 1
ATOM 16498 C CA . CYS D 4 488 ? 56.614 22.488 120.630 1.00 59.86 488 CYS D CA 1
ATOM 16499 C C . CYS D 4 488 ? 57.825 23.307 120.205 1.00 57.25 488 CYS D C 1
ATOM 16500 O O . CYS D 4 488 ? 58.346 23.149 119.097 1.00 56.84 488 CYS D O 1
ATOM 16503 N N . ASP D 4 489 ? 58.278 24.182 121.104 1.00 60.50 489 ASP D N 1
ATOM 16504 C CA . ASP D 4 489 ? 59.478 24.964 120.835 1.00 65.45 489 ASP D CA 1
ATOM 16505 C C . ASP D 4 489 ? 60.708 24.074 120.711 1.00 65.97 489 ASP D C 1
ATOM 16506 O O . ASP D 4 489 ? 61.608 24.368 119.913 1.00 54.48 489 ASP D O 1
ATOM 16511 N N . SER D 4 490 ? 60.758 22.976 121.475 1.00 60.25 490 SER D N 1
ATOM 16512 C CA . SER D 4 490 ? 61.914 22.085 121.451 1.00 59.85 490 SER D CA 1
ATOM 16513 C C . SER D 4 490 ? 62.068 21.355 120.120 1.00 61.15 490 SER D C 1
ATOM 16514 O O . SER D 4 490 ? 63.169 20.889 119.811 1.00 63.47 490 SER D O 1
ATOM 16517 N N . THR D 4 491 ? 61.000 21.247 119.330 1.00 56.25 491 THR D N 1
ATOM 16518 C CA . THR D 4 491 ? 61.027 20.548 118.051 1.00 59.43 491 THR D CA 1
ATOM 16519 C C . THR D 4 491 ? 60.826 21.497 116.871 1.00 63.06 491 THR D C 1
ATOM 16520 O O . THR D 4 491 ? 60.459 21.053 115.776 1.00 62.42 491 THR D O 1
ATOM 16524 N N . ALA D 4 492 ? 61.084 22.793 117.070 1.00 64.53 492 ALA D N 1
ATOM 16525 C CA . ALA D 4 492 ? 60.680 23.805 116.097 1.00 69.99 492 ALA D CA 1
ATOM 16526 C C . ALA D 4 492 ? 61.400 23.636 114.761 1.00 73.15 492 ALA D C 1
ATOM 16527 O O . ALA D 4 492 ? 60.771 23.718 113.698 1.00 73.48 492 ALA D O 1
ATOM 16529 N N . SER D 4 493 ? 62.713 23.400 114.789 1.00 71.26 493 SER D N 1
ATOM 16530 C CA . SER D 4 493 ? 63.447 23.197 113.542 1.00 76.49 493 SER D CA 1
ATOM 16531 C C . SER D 4 493 ? 62.965 21.955 112.802 1.00 77.22 493 SER D C 1
ATOM 16532 O O . SER D 4 493 ? 62.988 21.920 111.566 1.00 74.05 493 SER D O 1
ATOM 16535 N N . LEU D 4 494 ? 62.516 20.941 113.536 1.00 72.92 494 LEU D N 1
ATOM 16536 C CA . LEU D 4 494 ? 62.161 19.647 112.976 1.00 69.80 494 LEU D CA 1
ATOM 16537 C C . LEU D 4 494 ? 60.697 19.622 112.549 1.00 66.59 494 LEU D C 1
ATOM 16538 O O . LEU D 4 494 ? 59.920 20.543 112.814 1.00 68.44 494 LEU D O 1
ATOM 16543 N N . SER D 4 495 ? 60.320 18.529 111.893 1.00 65.59 495 SER D N 1
ATOM 16544 C CA . SER D 4 495 ? 58.950 18.306 111.433 1.00 64.55 495 SER D CA 1
ATOM 16545 C C . SER D 4 495 ? 58.521 16.930 111.936 1.00 64.26 495 SER D C 1
ATOM 16546 O O . SER D 4 495 ? 58.701 15.920 111.250 1.00 67.19 495 SER D O 1
ATOM 16549 N N . TRP D 4 496 ? 57.965 16.899 113.144 1.00 65.26 496 TRP D N 1
ATOM 16550 C CA . TRP D 4 496 ? 57.476 15.664 113.749 1.00 59.87 496 TRP D CA 1
ATOM 16551 C C . TRP D 4 496 ? 56.076 15.381 113.226 1.00 54.64 496 TRP D C 1
ATOM 16552 O O . TRP D 4 496 ? 55.126 16.093 113.562 1.00 55.74 496 TRP D O 1
ATOM 16563 N N . THR D 4 497 ? 55.938 14.331 112.429 1.00 53.46 497 THR D N 1
ATOM 16564 C CA . THR D 4 497 ? 54.677 14.042 111.772 1.00 53.96 497 THR D CA 1
ATOM 16565 C C . THR D 4 497 ? 53.986 12.858 112.433 1.00 51.68 497 THR D C 1
ATOM 16566 O O . THR D 4 497 ? 54.634 11.933 112.933 1.00 44.84 497 THR D O 1
ATOM 16570 N N . ALA D 4 498 ? 52.656 12.905 112.417 1.00 49.23 498 ALA D N 1
ATOM 16571 C CA . ALA D 4 498 ? 51.832 11.805 112.889 1.00 42.36 498 ALA D CA 1
ATOM 16572 C C . ALA D 4 498 ? 52.086 10.553 112.058 1.00 44.93 498 ALA D C 1
ATOM 16573 O O . ALA D 4 498 ? 52.532 10.620 110.910 1.00 49.19 498 ALA D O 1
ATOM 16575 N N . VAL D 4 499 ? 51.795 9.399 112.654 1.00 40.21 499 VAL D N 1
ATOM 16576 C CA . VAL D 4 499 ? 51.949 8.117 111.968 1.00 40.92 499 VAL D CA 1
ATOM 16577 C C . VAL D 4 499 ? 51.096 8.118 110.707 1.00 46.92 499 VAL D C 1
ATOM 16578 O O . VAL D 4 499 ? 49.861 8.235 110.790 1.00 44.47 499 VAL D O 1
ATOM 16582 N N . PRO D 4 500 ? 51.707 7.997 109.517 1.00 49.69 500 PRO D N 1
ATOM 16583 C CA . PRO D 4 500 ? 50.969 7.949 108.256 1.00 46.15 500 PRO D CA 1
ATOM 16584 C C . PRO D 4 500 ? 50.154 6.681 108.133 1.00 44.75 500 PRO D C 1
ATOM 16585 O O . PRO D 4 500 ? 50.457 5.697 108.802 1.00 42.49 500 PRO D O 1
ATOM 16599 N N . THR D 4 502 ? 50.351 4.644 105.925 1.00 48.57 502 THR D N 1
ATOM 16600 C CA . THR D 4 502 ? 51.133 3.740 105.095 1.00 50.28 502 THR D CA 1
ATOM 16601 C C . THR D 4 502 ? 51.887 2.671 105.904 1.00 56.36 502 THR D C 1
ATOM 16602 O O . THR D 4 502 ? 52.945 2.199 105.474 1.00 54.64 502 THR D O 1
ATOM 16606 N N . ALA D 4 503 ? 51.359 2.313 107.091 1.00 59.45 503 ALA D N 1
ATOM 16607 C CA . ALA D 4 503 ? 51.625 0.988 107.654 1.00 47.54 503 ALA D CA 1
ATOM 16608 C C . ALA D 4 503 ? 53.095 0.871 108.102 1.00 51.75 503 ALA D C 1
ATOM 16609 O O . ALA D 4 503 ? 53.685 1.924 108.366 1.00 57.96 503 ALA D O 1
ATOM 16611 N N . PRO D 4 504 ? 53.711 -0.327 108.223 1.00 48.84 504 PRO D N 1
ATOM 16612 C CA . PRO D 4 504 ? 55.018 -0.487 108.941 1.00 51.66 504 PRO D CA 1
ATOM 16613 C C . PRO D 4 504 ? 55.950 0.716 108.960 1.00 56.80 504 PRO D C 1
ATOM 16614 O O . PRO D 4 504 ? 56.389 1.099 110.053 1.00 73.35 504 PRO D O 1
ATOM 16618 N N . PRO D 4 505 ? 56.378 1.302 107.811 1.00 55.30 505 PRO D N 1
ATOM 16619 C CA . PRO D 4 505 ? 57.380 2.380 107.938 1.00 42.21 505 PRO D CA 1
ATOM 16620 C C . PRO D 4 505 ? 56.784 3.650 108.548 1.00 46.66 505 PRO D C 1
ATOM 16621 O O . PRO D 4 505 ? 55.884 4.255 107.952 1.00 49.40 505 PRO D O 1
ATOM 16625 N N . TYR D 4 506 ? 57.240 4.053 109.740 1.00 39.85 506 TYR D N 1
ATOM 16626 C CA . TYR D 4 506 ? 56.777 5.292 110.362 1.00 43.75 506 TYR D CA 1
ATOM 16627 C C . TYR D 4 506 ? 57.936 5.985 111.062 1.00 42.17 506 TYR D C 1
ATOM 16628 O O . TYR D 4 506 ? 58.943 5.365 111.420 1.00 45.75 506 TYR D O 1
ATOM 16637 N N . ASN D 4 507 ? 57.775 7.283 111.278 1.00 39.31 507 ASN D N 1
ATOM 16638 C CA . ASN D 4 507 ? 58.796 8.087 111.925 1.00 46.10 507 ASN D CA 1
ATOM 16639 C C . ASN D 4 507 ? 58.496 8.244 113.408 1.00 48.24 507 ASN D C 1
ATOM 16640 O O . ASN D 4 507 ? 57.359 8.072 113.857 1.00 48.77 507 ASN D O 1
ATOM 16645 N N . CYS D 4 508 ? 59.538 8.586 114.162 1.00 41.06 508 CYS D N 1
ATOM 16646 C CA . CYS D 4 508 ? 59.433 8.947 115.568 1.00 42.21 508 CYS D CA 1
ATOM 16647 C C . CYS D 4 508 ? 60.196 10.240 115.806 1.00 49.77 508 CYS D C 1
ATOM 16648 O O . CYS D 4 508 ? 60.936 10.722 114.943 1.00 51.49 508 CYS D O 1
ATOM 16651 N N . LEU D 4 509 ? 60.033 10.797 116.996 1.00 41.09 509 LEU D N 1
ATOM 16652 C CA . LEU D 4 509 ? 60.930 11.834 117.472 1.00 45.39 509 LEU D CA 1
ATOM 16653 C C . LEU D 4 509 ? 61.854 11.202 118.504 1.00 49.91 509 LEU D C 1
ATOM 16654 O O . LEU D 4 509 ? 61.391 10.696 119.535 1.00 41.71 509 LEU D O 1
ATOM 16659 N N . ASN D 4 510 ? 63.153 11.223 118.220 1.00 49.90 510 ASN D N 1
ATOM 16660 C CA . ASN D 4 510 ? 64.152 10.554 119.039 1.00 48.36 510 ASN D CA 1
ATOM 16661 C C . ASN D 4 510 ? 64.805 11.570 119.970 1.00 48.70 510 ASN D C 1
ATOM 16662 O O . ASN D 4 510 ? 65.375 12.565 119.510 1.00 54.16 510 ASN D O 1
ATOM 16667 N N . ILE D 4 511 ? 64.711 11.327 121.270 1.00 45.41 511 ILE D N 1
ATOM 16668 C CA . ILE D 4 511 ? 65.261 12.222 122.279 1.00 53.52 511 ILE D CA 1
ATOM 16669 C C . ILE D 4 511 ? 66.552 11.599 122.799 1.00 54.08 511 ILE D C 1
ATOM 16670 O O . ILE D 4 511 ? 66.526 10.632 123.570 1.00 50.28 511 ILE D O 1
ATOM 16675 N N . SER D 4 512 ? 67.687 12.151 122.378 1.00 61.45 512 SER D N 1
ATOM 16676 C CA . SER D 4 512 ? 69.008 11.653 122.733 1.00 54.58 512 SER D CA 1
ATOM 16677 C C . SER D 4 512 ? 69.751 12.695 123.562 1.00 60.91 512 SER D C 1
ATOM 16678 O O . SER D 4 512 ? 69.216 13.753 123.903 1.00 57.23 512 SER D O 1
ATOM 16681 N N . ASN D 4 513 ? 71.009 12.380 123.881 1.00 60.73 513 ASN D N 1
ATOM 16682 C CA . ASN D 4 513 ? 71.842 13.318 124.629 1.00 60.98 513 ASN D CA 1
ATOM 16683 C C . ASN D 4 513 ? 72.055 14.611 123.849 1.00 65.47 513 ASN D C 1
ATOM 16684 O O . ASN D 4 513 ? 72.072 15.701 124.435 1.00 62.82 513 ASN D O 1
ATOM 16689 N N . ASP D 4 514 ? 72.215 14.508 122.522 1.00 68.42 514 ASP D N 1
ATOM 16690 C CA . ASP D 4 514 ? 72.465 15.689 121.695 1.00 69.24 514 ASP D CA 1
ATOM 16691 C C . ASP D 4 514 ? 71.233 16.576 121.604 1.00 68.79 514 ASP D C 1
ATOM 16692 O O . ASP D 4 514 ? 71.344 17.808 121.579 1.00 62.71 514 ASP D O 1
ATOM 16697 N N . GLY D 4 515 ? 70.054 15.970 121.529 1.00 66.69 515 GLY D N 1
ATOM 16698 C CA . GLY D 4 515 ? 68.830 16.725 121.390 1.00 59.44 515 GLY D CA 1
ATOM 16699 C C . GLY D 4 515 ? 67.719 15.916 120.758 1.00 62.37 515 GLY D C 1
ATOM 16700 O O . GLY D 4 515 ? 67.576 14.717 121.024 1.00 65.17 515 GLY D O 1
ATOM 16701 N N . VAL D 4 516 ? 66.932 16.560 119.908 1.00 58.25 516 VAL D N 1
ATOM 16702 C CA . VAL D 4 516 ? 65.770 15.937 119.295 1.00 60.10 516 VAL D CA 1
ATOM 16703 C C . VAL D 4 516 ? 66.003 15.841 117.798 1.00 58.08 516 VAL D C 1
ATOM 16704 O O . VAL D 4 516 ? 66.757 16.625 117.214 1.00 60.57 516 VAL D O 1
ATOM 16708 N N . GLU D 4 517 ? 65.340 14.873 117.176 1.00 60.64 517 GLU D N 1
ATOM 16709 C CA . GLU D 4 517 ? 65.490 14.594 115.755 1.00 55.66 517 GLU D CA 1
ATOM 16710 C C . GLU D 4 517 ? 64.370 13.656 115.334 1.00 57.15 517 GLU D C 1
ATOM 16711 O O . GLU D 4 517 ? 63.930 12.809 116.120 1.00 54.88 517 GLU D O 1
ATOM 16717 N N . VAL D 4 518 ? 63.899 13.829 114.101 1.00 52.22 518 VAL D N 1
ATOM 16718 C CA . VAL D 4 518 ? 62.766 13.080 113.568 1.00 52.49 518 VAL D CA 1
ATOM 16719 C C . VAL D 4 518 ? 63.310 12.092 112.544 1.00 61.85 518 VAL D C 1
ATOM 16720 O O . VAL D 4 518 ? 63.599 12.464 111.402 1.00 71.53 518 VAL D O 1
ATOM 16724 N N . VAL D 4 519 ? 63.434 10.824 112.941 1.00 53.15 519 VAL D N 1
ATOM 16725 C CA . VAL D 4 519 ? 63.930 9.768 112.068 1.00 55.86 519 VAL D CA 1
ATOM 16726 C C . VAL D 4 519 ? 62.953 8.604 112.028 1.00 56.85 519 VAL D C 1
ATOM 16727 O O . VAL D 4 519 ? 62.112 8.432 112.912 1.00 55.95 519 VAL D O 1
ATOM 16731 N N . GLU D 4 520 ? 63.070 7.809 110.963 1.00 56.56 520 GLU D N 1
ATOM 16732 C CA . GLU D 4 520 ? 62.424 6.507 110.930 1.00 54.92 520 GLU D CA 1
ATOM 16733 C C . GLU D 4 520 ? 62.828 5.728 112.172 1.00 54.07 520 GLU D C 1
ATOM 16734 O O . GLU D 4 520 ? 63.979 5.797 112.608 1.00 46.45 520 GLU D O 1
ATOM 16740 N N . LEU D 4 521 ? 61.868 5.024 112.766 1.00 48.45 521 LEU D N 1
ATOM 16741 C CA . LEU D 4 521 ? 62.117 4.327 114.019 1.00 48.24 521 LEU D CA 1
ATOM 16742 C C . LEU D 4 521 ? 63.388 3.483 113.905 1.00 37.15 521 LEU D C 1
ATOM 16743 O O . LEU D 4 521 ? 63.482 2.643 113.002 1.00 45.01 521 LEU D O 1
ATOM 16748 N N . PRO D 4 522 ? 64.385 3.698 114.765 1.00 42.16 522 PRO D N 1
ATOM 16749 C CA . PRO D 4 522 ? 65.621 2.900 114.676 1.00 42.62 522 PRO D CA 1
ATOM 16750 C C . PRO D 4 522 ? 65.405 1.396 114.771 1.00 52.93 522 PRO D C 1
ATOM 16751 O O . PRO D 4 522 ? 66.181 0.629 114.185 1.00 52.74 522 PRO D O 1
ATOM 16755 N N . GLU D 4 523 ? 64.372 0.944 115.477 1.00 49.53 523 GLU D N 1
ATOM 16756 C CA . GLU D 4 523 ? 64.080 -0.479 115.596 1.00 50.33 523 GLU D CA 1
ATOM 16757 C C . GLU D 4 523 ? 63.331 -1.040 114.392 1.00 42.06 523 GLU D C 1
ATOM 16758 O O . GLU D 4 523 ? 62.860 -2.184 114.448 1.00 46.72 523 GLU D O 1
ATOM 16764 N N . SER D 4 524 ? 63.235 -0.276 113.303 1.00 47.27 524 SER D N 1
ATOM 16765 C CA . SER D 4 524 ? 62.338 -0.625 112.204 1.00 40.34 524 SER D CA 1
ATOM 16766 C C . SER D 4 524 ? 62.721 -1.956 111.568 1.00 48.45 524 SER D C 1
ATOM 16767 O O . SER D 4 524 ? 61.857 -2.791 111.269 1.00 42.97 524 SER D O 1
ATOM 16770 N N . ARG D 4 525 ? 64.018 -2.155 111.318 1.00 50.02 525 ARG D N 1
ATOM 16771 C CA . ARG D 4 525 ? 64.463 -3.385 110.676 1.00 54.03 525 ARG D CA 1
ATOM 16772 C C . ARG D 4 525 ? 64.249 -4.585 111.591 1.00 46.26 525 ARG D C 1
ATOM 16773 O O . ARG D 4 525 ? 63.801 -5.646 111.137 1.00 45.01 525 ARG D O 1
ATOM 16781 N N . ARG D 4 526 ? 64.532 -4.427 112.887 1.00 47.54 526 ARG D N 1
ATOM 16782 C CA . ARG D 4 526 ? 64.304 -5.519 113.830 1.00 47.05 526 ARG D CA 1
ATOM 16783 C C . ARG D 4 526 ? 62.832 -5.922 113.858 1.00 46.14 526 ARG D C 1
ATOM 16784 O O . ARG D 4 526 ? 62.508 -7.115 113.799 1.00 41.56 526 ARG D O 1
ATOM 16792 N N . LEU D 4 527 ? 61.925 -4.937 113.895 1.00 47.85 527 LEU D N 1
ATOM 16793 C CA . LEU D 4 527 ? 60.495 -5.211 114.009 1.00 41.96 527 LEU D CA 1
ATOM 16794 C C . LEU D 4 527 ? 59.907 -5.817 112.741 1.00 47.52 527 LEU D C 1
ATOM 16795 O O . LEU D 4 527 ? 58.890 -6.520 112.821 1.00 42.49 527 LEU D O 1
ATOM 16800 N N . GLN D 4 528 ? 60.516 -5.561 111.580 1.00 49.45 528 GLN D N 1
ATOM 16801 C CA . GLN D 4 528 ? 60.107 -6.240 110.353 1.00 42.50 528 GLN D CA 1
ATOM 16802 C C . GLN D 4 528 ? 60.115 -7.752 110.537 1.00 45.18 528 GLN D C 1
ATOM 16803 O O . GLN D 4 528 ? 59.191 -8.451 110.102 1.00 46.41 528 GLN D O 1
ATOM 16809 N N . LEU D 4 529 ? 61.156 -8.274 111.179 1.00 46.10 529 LEU D N 1
ATOM 16810 C CA . LEU D 4 529 ? 61.273 -9.717 111.320 1.00 49.38 529 LEU D CA 1
ATOM 16811 C C . LEU D 4 529 ? 60.281 -10.227 112.355 1.00 41.90 529 LEU D C 1
ATOM 16812 O O . LEU D 4 529 ? 59.700 -11.306 112.194 1.00 47.55 529 LEU D O 1
ATOM 16817 N N . TRP D 4 530 ? 60.060 -9.447 113.416 1.00 41.73 530 TRP D N 1
ATOM 16818 C CA . TRP D 4 530 ? 59.083 -9.834 114.428 1.00 42.25 530 TRP D CA 1
ATOM 16819 C C . TRP D 4 530 ? 57.673 -9.864 113.852 1.00 44.01 530 TRP D C 1
ATOM 16820 O O . TRP D 4 530 ? 56.876 -10.742 114.202 1.00 41.85 530 TRP D O 1
ATOM 16831 N N . ASP D 4 531 ? 57.353 -8.925 112.956 1.00 44.11 531 ASP D N 1
ATOM 16832 C CA . ASP D 4 531 ? 56.082 -8.981 112.239 1.00 44.96 531 ASP D CA 1
ATOM 16833 C C . ASP D 4 531 ? 55.941 -10.286 111.461 1.00 46.56 531 ASP D C 1
ATOM 16834 O O . ASP D 4 531 ? 54.843 -10.853 111.374 1.00 43.84 531 ASP D O 1
ATOM 16839 N N . SER D 4 532 ? 57.043 -10.787 110.896 1.00 45.88 532 SER D N 1
ATOM 16840 C CA . SER D 4 532 ? 56.975 -12.022 110.123 1.00 46.73 532 SER D CA 1
ATOM 16841 C C . SER D 4 532 ? 56.599 -13.229 110.975 1.00 52.90 532 SER D C 1
ATOM 16842 O O . SER D 4 532 ? 56.085 -14.209 110.428 1.00 49.67 532 SER D O 1
ATOM 16845 N N . PHE D 4 533 ? 56.822 -13.181 112.296 1.00 52.93 533 PHE D N 1
ATOM 16846 C CA . PHE D 4 533 ? 56.486 -14.318 113.152 1.00 46.29 533 PHE D CA 1
ATOM 16847 C C . PHE D 4 533 ? 54.994 -14.587 113.196 1.00 52.94 533 PHE D C 1
ATOM 16848 O O . PHE D 4 533 ? 54.584 -15.689 113.573 1.00 55.64 533 PHE D O 1
ATOM 16856 N N . TYR D 4 534 ? 54.176 -13.606 112.833 1.00 51.35 534 TYR D N 1
ATOM 16857 C CA . TYR D 4 534 ? 52.725 -13.735 112.930 1.00 54.53 534 TYR D CA 1
ATOM 16858 C C . TYR D 4 534 ? 52.144 -14.289 111.624 1.00 59.02 534 TYR D C 1
ATOM 16859 O O . TYR D 4 534 ? 51.287 -13.683 110.984 1.00 57.88 534 TYR D O 1
ATOM 16868 N N . VAL D 4 535 ? 52.625 -15.481 111.243 1.00 60.90 535 VAL D N 1
ATOM 16869 C CA . VAL D 4 535 ? 52.179 -16.104 109.994 1.00 60.35 535 VAL D CA 1
ATOM 16870 C C . VAL D 4 535 ? 50.780 -16.698 110.137 1.00 64.61 535 VAL D C 1
ATOM 16871 O O . VAL D 4 535 ? 50.011 -16.726 109.168 1.00 66.31 535 VAL D O 1
ATOM 16875 N N . ASN D 4 536 ? 50.425 -17.183 111.329 1.00 60.48 536 ASN D N 1
ATOM 16876 C CA . ASN D 4 536 ? 49.137 -17.821 111.551 1.00 64.42 536 ASN D CA 1
ATOM 16877 C C . ASN D 4 536 ? 48.384 -17.201 112.719 1.00 62.65 536 ASN D C 1
ATOM 16878 O O . ASN D 4 536 ? 47.401 -17.784 113.187 1.00 63.55 536 ASN D O 1
ATOM 16883 N N . ASP D 4 537 ? 48.833 -16.050 113.209 1.00 62.31 537 ASP D N 1
ATOM 16884 C CA . ASP D 4 537 ? 48.132 -15.282 114.224 1.00 59.54 537 ASP D CA 1
ATOM 16885 C C . ASP D 4 537 ? 47.978 -13.853 113.722 1.00 60.69 537 ASP D C 1
ATOM 16886 O O . ASP D 4 537 ? 48.794 -13.368 112.933 1.00 60.06 537 ASP D O 1
ATOM 16891 N N . ALA D 4 538 ? 46.924 -13.183 114.176 1.00 55.38 538 ALA D N 1
ATOM 16892 C CA . ALA D 4 538 ? 46.657 -11.829 113.713 1.00 49.30 538 ALA D CA 1
ATOM 16893 C C . ALA D 4 538 ? 47.629 -10.843 114.352 1.00 47.90 538 ALA D C 1
ATOM 16894 O O . ALA D 4 538 ? 47.764 -10.798 115.579 1.00 49.51 538 ALA D O 1
ATOM 16896 N N . LEU D 4 539 ? 48.311 -10.055 113.513 1.00 43.58 539 LEU D N 1
ATOM 16897 C CA . LEU D 4 539 ? 49.213 -9.021 114.022 1.00 41.31 539 LEU D CA 1
ATOM 16898 C C . LEU D 4 539 ? 48.452 -7.946 114.795 1.00 44.54 539 LEU D C 1
ATOM 16899 O O . LEU D 4 539 ? 48.892 -7.519 115.872 1.00 38.97 539 LEU D O 1
ATOM 16904 N N . PHE D 4 540 ? 47.320 -7.489 114.257 1.00 41.35 540 PHE D N 1
ATOM 16905 C CA . PHE D 4 540 ? 46.462 -6.501 114.913 1.00 41.94 540 PHE D CA 1
ATOM 16906 C C . PHE D 4 540 ? 45.023 -6.665 114.435 1.00 44.30 540 PHE D C 1
ATOM 16907 O O . PHE D 4 540 ? 44.777 -7.320 113.417 1.00 39.91 540 PHE D O 1
#

InterPro domains:
  IPR002018 Carboxylesterase, type B [PF00135] (5-530)
  IPR019826 Carboxylesterase type B, active site [PS00122] (178-193)
  IPR029058 Alpha/Beta hydrolase fold [G3DSA:3.40.50.1820] (2-540)
  IPR029058 Alpha/Beta hydrolase fold [SSF53474] (5-531)

Solvent-accessible surface area: 80947 Å² total

Organism: Anopheles gambiae (NCBI:txid7165)

Radius of gyration: 43.3 Å; Cα contacts (8 Å, |Δi|>4): 4707; chains: 4; bounding box: 92×70×134 Å

Nearest PDB structures (foldseek):
  5w1u-assembly2_B  TM=9.788E-01  e=3.482E-86  Culex quinquefasciatus
  2wig-assembly1_A  TM=8.338E-01  e=1.354E-44  Homo sapiens
  6g4o-assembly1_A  TM=8.406E-01  e=2.758E-41  Tetronarce californica
  6cqz-assembly1_A  TM=8.360E-01  e=8.542E-42  Homo sapiens
  2bce-assembly1_A  TM=8.339E-01  e=1.183E-36  Bos taurus